Protein 4C9S (pdb70)

Secondary structure (P-SEA, 3-state):
cccccccbbbbbbbbbccccaaaaaaaaacccaaaaaaacccccccbbbbbbbcccccccccccccccbbbbbbbcccccccccccccccccccaaaaaaaccccccccccbbbbbbccccccccccccccccccccbbbbbbbbbcccccaaaaaaaaacccaaaaaacccccbbbbbccccccccccccbbbbbbcccaaaaaaccccccccccccccccccccccccccccccccccccccccccccccccccccc/cccccccbbbbbbcccccccaaaaaaaaacccaaaaaaacccccccbbbbbbbcccccccccccccccbbbbbbccccccccccccccccccccaaaaaaacccccccccccccbbbbbbccccccccccccccccccccbbbbbbbbbcccccaaaaaaaaaaccaaaaaacccccbbbbbccccccccccccbbbbbbcccaaaaaaccccccccccccccccccccccccccccbbbbbbccccccccccccccccccc/cccccccbbbbbbbbbccccaaaaaaaaacccaaaaaaacccccccbbbbbbbcccccccccccccccbbbbbbbcccccccccccccccccccaaaaaaacccccccccccccbbbbbbccccccccccccccccccccbbbbbbbbbcccccaaaaaaaaaaccaaaaaacccccbbbbbccccccccccccbbbbbbcccaaaaaaccccccccccccccccccccccccccccbbbbbbccccccccccccccccccc/cccccccbbbbbbbbbccccaaaaaaaaacccaaaaaaacccccccbbbbbbbcccccccccccccccbbbbbbbcccccccccccccccccccaaaaaaacccccccccccbbbbbbccccccccccccccccccccbbbbbbbbbcccccaaaaaaaaacccaaaaaacccccbbbbbccccccccccccbbbbbbcccaaaaaaccccccccccccccccccccccccccccbbbbbbccccccccccccccccccc/cccccccbbbbbbbbbccccaaaaaaaaacccaaaaaaacccccccbbbbbbbcccccccccccccccbbbbbbbccccccccccccccccccccccccccccccccccccbbbbbbccccccccccccccccccccbbbbbbbbbcccccaaaaaaaaacccaaaaaacccccbbbbbccccccccccccbbbbbbcccaaaaaaccccccccccccccccccccccccccccbbbbbbccccccccccccccccccc/cccccccbbbbbbbbbccccaaaaaaaaacccaaaaaaacccccccbbbbbbbcccccccccccccccbbbbbbbcccccccccccccccccccaaaaaaaccccccccccbbbbbbccccccccccccccccccccbbbbbbbbbcccccaaaaaaaaacccaaaaaacccccbbbbbccccccccccccbbbbbbcccaaaaaaccccccccccccccccccccccccccccbbbbbbccccccccccccccccccc

Structure (mmCIF, N/CA/C/O backbone):
data_4C9S
#
_entry.id   4C9S
#
_cell.length_a   171.246
_cell.length_b   192.290
_cell.length_c   204.635
_cell.angle_alpha   90.00
_cell.angle_beta   90.00
_cell.angle_gamma   90.00
#
_symmetry.space_group_name_H-M   'I 21 21 21'
#
loop_
_entity.id
_entity.type
_entity.pdbx_description
1 polymer 'CHALCONE ISOMERASE'
2 non-polymer GLYCEROL
3 non-polymer 'CHLORIDE ION'
4 non-polymer 'SULFATE ION'
5 water water
#
loop_
_atom_site.group_PDB
_atom_site.id
_atom_site.type_symbol
_atom_site.label_atom_id
_atom_site.label_alt_id
_atom_site.label_comp_id
_atom_site.label_asym_id
_atom_site.label_entity_id
_atom_site.label_seq_id
_atom_site.pdbx_PDB_ins_code
_atom_site.Cartn_x
_atom_site.Cartn_y
_atom_site.Cartn_z
_atom_site.occupancy
_atom_site.B_iso_or_equiv
_atom_site.auth_seq_id
_atom_site.auth_comp_id
_atom_site.auth_asym_id
_atom_site.auth_atom_id
_atom_site.pdbx_PDB_model_num
ATOM 1 N N . ALA A 1 1 ? 129.114 154.132 43.796 1.00 30.15 1 ALA A N 1
ATOM 2 C CA . ALA A 1 1 ? 129.705 153.458 44.993 1.00 28.89 1 ALA A CA 1
ATOM 3 C C . ALA A 1 1 ? 129.516 151.953 44.816 1.00 27.27 1 ALA A C 1
ATOM 4 O O . ALA A 1 1 ? 128.686 151.530 43.990 1.00 25.24 1 ALA A O 1
ATOM 6 N N . ASP A 1 2 ? 130.336 151.178 45.524 1.00 25.49 2 ASP A N 1
ATOM 7 C CA . ASP A 1 2 ? 130.291 149.727 45.471 1.00 24.74 2 ASP A CA 1
ATOM 8 C C . ASP A 1 2 ? 128.990 149.193 46.082 1.00 22.57 2 ASP A C 1
ATOM 9 O O . ASP A 1 2 ? 128.377 149.809 46.969 1.00 23.54 2 ASP A O 1
ATOM 14 N N . PHE A 1 3 ? 128.622 147.996 45.640 1.00 19.64 3 PHE A N 1
ATOM 15 C CA . PHE A 1 3 ? 127.601 147.179 46.246 1.00 18.54 3 PHE A CA 1
ATOM 16 C C . PHE A 1 3 ? 128.280 145.989 46.888 1.00 19.34 3 PHE A C 1
ATOM 17 O O . PHE A 1 3 ? 129.127 145.345 46.266 1.00 20.63 3 PHE A O 1
ATOM 25 N N . LYS A 1 4 ? 127.880 145.711 48.109 1.00 19.27 4 LYS A N 1
ATOM 26 C CA . LYS A 1 4 ? 128.436 144.643 48.900 1.00 20.21 4 LYS A CA 1
ATOM 27 C C . LYS A 1 4 ? 127.861 143.251 48.511 1.00 19.02 4 LYS A C 1
ATOM 28 O O . LYS A 1 4 ? 126.652 143.091 48.375 1.00 17.85 4 LYS A O 1
ATOM 34 N N . PHE A 1 5 ? 128.749 142.285 48.357 1.00 18.12 5 PHE A N 1
ATOM 35 C CA . PHE A 1 5 ? 128.337 140.906 48.129 1.00 17.71 5 PHE A CA 1
ATOM 36 C C . PHE A 1 5 ? 127.763 140.428 49.449 1.00 17.63 5 PHE A C 1
ATOM 37 O O . PHE A 1 5 ? 128.493 140.328 50.451 1.00 17.07 5 PHE A O 1
ATOM 45 N N . GLU A 1 6 ? 126.461 140.149 49.461 1.00 17.08 6 GLU A N 1
ATOM 46 C CA . GLU A 1 6 ? 125.765 139.784 50.701 1.00 18.19 6 GLU A CA 1
ATOM 47 C C . GLU A 1 6 ? 124.810 138.612 50.437 1.00 17.24 6 GLU A C 1
ATOM 48 O O . GLU A 1 6 ? 123.591 138.803 50.415 1.00 16.55 6 GLU A O 1
ATOM 54 N N . PRO A 1 7 ? 125.360 137.406 50.257 1.00 16.41 7 PRO A N 1
ATOM 55 C CA . PRO A 1 7 ? 124.514 136.276 49.945 1.00 15.80 7 PRO A CA 1
ATOM 56 C C . PRO A 1 7 ? 123.641 135.954 51.180 1.00 15.87 7 PRO A C 1
ATOM 57 O O . PRO A 1 7 ? 124.164 135.861 52.323 1.00 15.62 7 PRO A O 1
ATOM 61 N N . MET A 1 8 ? 122.338 135.830 50.964 1.00 14.50 8 MET A N 1
ATOM 62 C CA . MET A 1 8 ? 121.386 135.591 52.023 1.00 15.08 8 MET A CA 1
ATOM 63 C C . MET A 1 8 ? 120.225 134.785 51.521 1.00 15.96 8 MET A C 1
ATOM 64 O O . MET A 1 8 ? 119.936 134.768 50.332 1.00 15.72 8 MET A O 1
ATOM 69 N N . ARG A 1 9 ? 119.565 134.085 52.440 1.00 15.34 9 ARG A N 1
ATOM 70 C CA . ARG A 1 9 ? 118.305 133.446 52.160 1.00 15.92 9 ARG A CA 1
ATOM 71 C C . ARG A 1 9 ? 117.258 134.167 52.986 1.00 16.69 9 ARG A C 1
ATOM 72 O O . ARG A 1 9 ? 117.501 134.415 54.187 1.00 17.68 9 ARG A O 1
ATOM 80 N N . SER A 1 10 ? 116.106 134.525 52.396 1.00 15.01 10 SER A N 1
ATOM 81 C CA . SER A 1 10 ? 115.047 135.141 53.171 1.00 14.26 10 SER A CA 1
ATOM 82 C C . SER A 1 10 ? 113.796 134.283 53.086 1.00 14.55 10 SER A C 1
ATOM 83 O O . SER A 1 10 ? 113.599 133.534 52.107 1.00 13.70 10 SER A O 1
ATOM 86 N N . LEU A 1 11 ? 112.975 134.388 54.119 1.00 14.53 11 LEU A N 1
ATOM 87 C CA . LEU A 1 11 ? 111.678 133.739 54.185 1.00 14.91 11 LEU A CA 1
ATOM 88 C C . LEU A 1 11 ? 110.597 134.751 54.532 1.00 15.16 11 LEU A C 1
ATOM 89 O O . LEU A 1 11 ? 110.789 135.592 55.407 1.00 14.22 11 LEU A O 1
ATOM 94 N N . ILE A 1 12 ? 109.478 134.679 53.805 1.00 14.26 12 ILE A N 1
ATOM 95 C CA . ILE A 1 12 ? 108.276 135.430 54.073 1.00 13.97 12 ILE A CA 1
ATOM 96 C C . ILE A 1 12 ? 107.195 134.382 54.401 1.00 14.06 12 ILE A C 1
ATOM 97 O O . ILE A 1 12 ? 107.011 133.379 53.656 1.00 14.08 12 ILE A O 1
ATOM 102 N N . TYR A 1 13 ? 106.464 134.673 55.452 1.00 14.68 13 TYR A N 1
ATOM 103 C CA . TYR A 1 13 ? 105.384 133.784 55.982 1.00 15.01 13 TYR A CA 1
ATOM 104 C C . TYR A 1 13 ? 104.060 134.352 55.479 1.00 15.05 13 TYR A C 1
ATOM 105 O O . TYR A 1 13 ? 103.596 135.437 55.934 1.00 15.68 13 TYR A O 1
ATOM 114 N N . VAL A 1 14 ? 103.475 133.695 54.486 1.00 14.26 14 VAL A N 1
ATOM 115 C CA . VAL A 1 14 ? 102.307 134.188 53.763 1.00 14.46 14 VAL A CA 1
ATOM 116 C C . VAL A 1 14 ? 101.060 133.465 54.258 1.00 14.31 14 VAL A C 1
ATOM 117 O O . VAL A 1 14 ? 100.872 132.291 53.967 1.00 13.55 14 VAL A O 1
ATOM 121 N N . ASP A 1 15 ? 100.203 134.176 55.007 1.00 14.34 15 ASP A N 1
ATOM 122 C CA . ASP A 1 15 ? 98.950 133.614 55.504 1.00 15.35 15 ASP A CA 1
ATOM 123 C C . ASP A 1 15 ? 97.840 133.861 54.463 1.00 15.74 15 ASP A C 1
ATOM 124 O O . ASP A 1 15 ? 97.968 134.663 53.546 1.00 16.10 15 ASP A O 1
ATOM 129 N N . CYS A 1 16 ? 96.724 133.218 54.701 1.00 16.24 16 CYS A N 1
ATOM 130 C CA . CYS A 1 16 ? 95.456 133.391 53.971 1.00 16.05 16 CYS A CA 1
ATOM 131 C C . CYS A 1 16 ? 94.400 133.297 55.059 1.00 16.43 16 CYS A C 1
ATOM 132 O O . CYS A 1 16 ? 94.228 132.231 55.652 1.00 16.41 16 CYS A O 1
ATOM 135 N N . VAL A 1 17 ? 93.756 134.410 55.400 1.00 15.81 17 VAL A N 1
ATOM 136 C CA . VAL A 1 17 ? 92.960 134.438 56.614 1.00 17.62 17 VAL A CA 1
ATOM 137 C C . VAL A 1 17 ? 91.542 133.889 56.530 1.00 18.46 17 VAL A C 1
ATOM 138 O O . VAL A 1 17 ? 90.898 133.690 57.592 1.00 20.05 17 VAL A O 1
ATOM 142 N N . SER A 1 18 ? 91.064 133.621 55.331 1.00 17.85 18 SER A N 1
ATOM 143 C CA . SER A 1 18 ? 89.771 133.022 55.098 1.00 19.34 18 SER A CA 1
ATOM 144 C C . SER A 1 18 ? 89.926 132.139 53.886 1.00 19.12 18 SER A C 1
ATOM 145 O O . SER A 1 18 ? 90.600 132.565 52.938 1.00 18.02 18 SER A O 1
ATOM 148 N N . GLU A 1 19 ? 89.256 130.987 53.898 1.00 18.24 19 GLU A N 1
ATOM 149 C CA . GLU A 1 19 ? 89.258 130.108 52.727 1.00 19.63 19 GLU A CA 1
ATOM 150 C C . GLU A 1 19 ? 88.616 130.809 51.535 1.00 18.82 19 GLU A C 1
ATOM 151 O O . GLU A 1 19 ? 89.010 130.549 50.394 1.00 18.52 19 GLU A O 1
ATOM 157 N N . ASP A 1 20 ? 87.694 131.731 51.805 1.00 17.09 20 ASP A N 1
ATOM 158 C CA . ASP A 1 20 ? 87.077 132.486 50.697 1.00 18.08 20 ASP A CA 1
ATOM 159 C C . ASP A 1 20 ? 88.032 133.397 49.930 1.00 16.64 20 ASP A C 1
ATOM 160 O O . ASP A 1 20 ? 87.764 133.769 48.802 1.00 18.00 20 ASP A O 1
ATOM 165 N N . TYR A 1 21 ? 89.159 133.718 50.513 1.00 16.07 21 TYR A N 1
ATOM 166 C CA . TYR A 1 21 ? 90.143 134.526 49.854 1.00 15.60 21 TYR A CA 1
ATOM 167 C C . TYR A 1 21 ? 91.166 133.716 49.094 1.00 14.91 21 TYR A C 1
ATOM 168 O O . TYR A 1 21 ? 91.951 134.285 48.336 1.00 14.02 21 TYR A O 1
ATOM 177 N N . ARG A 1 22 ? 91.208 132.396 49.317 1.00 15.25 22 ARG A N 1
ATOM 178 C CA . ARG A 1 22 ? 92.289 131.581 48.752 1.00 15.64 22 ARG A CA 1
ATOM 179 C C . ARG A 1 22 ? 92.395 131.695 47.233 1.00 14.98 22 ARG A C 1
ATOM 180 O O . ARG A 1 22 ? 93.496 131.837 46.702 1.00 14.64 22 ARG A O 1
ATOM 188 N N . PRO A 1 23 ? 91.279 131.561 46.507 1.00 15.03 23 PRO A N 1
ATOM 189 C CA . PRO A 1 23 ? 91.467 131.627 45.056 1.00 14.82 23 PRO A CA 1
ATOM 190 C C . PRO A 1 23 ? 92.026 132.963 44.534 1.00 14.28 23 PRO A C 1
ATOM 191 O O . PRO A 1 23 ? 92.908 132.996 43.684 1.00 13.47 23 PRO A O 1
ATOM 195 N N . LYS A 1 24 ? 91.588 134.057 45.125 1.00 14.65 24 LYS A N 1
ATOM 196 C CA . LYS A 1 24 ? 92.089 135.376 44.778 1.00 14.94 24 LYS A CA 1
ATOM 197 C C . LYS A 1 24 ? 93.526 135.593 45.102 1.00 14.28 24 LYS A C 1
ATOM 198 O O . LYS A 1 24 ? 94.273 136.141 44.260 1.00 13.68 24 LYS A O 1
ATOM 204 N N . LEU A 1 25 ? 93.907 135.186 46.301 1.00 14.17 25 LEU A N 1
ATOM 205 C CA . LEU A 1 25 ? 95.275 135.372 46.739 1.00 14.11 25 LEU A CA 1
ATOM 206 C C . LEU A 1 25 ? 96.205 134.513 45.900 1.00 13.66 25 LEU A C 1
ATOM 207 O O . LEU A 1 25 ? 97.233 135.002 45.444 1.00 12.90 25 LEU A O 1
ATOM 212 N N . GLN A 1 26 ? 95.839 133.241 45.719 1.00 13.84 26 GLN A N 1
ATOM 213 C CA . GLN A 1 26 ? 96.649 132.349 44.893 1.00 14.11 26 GLN A CA 1
ATOM 214 C C . GLN A 1 26 ? 96.817 132.856 43.456 1.00 13.82 26 GLN A C 1
ATOM 215 O O . GLN A 1 26 ? 97.901 132.814 42.891 1.00 13.22 26 GLN A O 1
ATOM 221 N N . ARG A 1 27 ? 95.738 133.336 42.845 1.00 13.31 27 ARG A N 1
ATOM 222 C CA . ARG A 1 27 ? 95.849 133.961 41.553 1.00 13.46 27 ARG A CA 1
ATOM 223 C C . ARG A 1 27 ? 96.801 135.100 41.538 1.00 12.99 27 ARG A C 1
ATOM 224 O O . ARG A 1 27 ? 97.645 135.166 40.647 1.00 13.26 27 ARG A O 1
ATOM 232 N N . TRP A 1 28 ? 96.700 136.014 42.488 1.00 13.47 28 TRP A N 1
ATOM 233 C CA . TRP A 1 28 ? 97.598 137.153 42.480 1.00 12.92 28 TRP A CA 1
ATOM 234 C C . TRP A 1 28 ? 99.051 136.698 42.565 1.00 13.09 28 TRP A C 1
ATOM 235 O O . TRP A 1 28 ? 99.928 137.138 41.822 1.00 12.46 28 TRP A O 1
ATOM 246 N N . ILE A 1 29 ? 99.304 135.728 43.443 1.00 13.04 29 ILE A N 1
ATOM 247 C CA . ILE A 1 29 ? 100.648 135.239 43.638 1.00 13.60 29 ILE A CA 1
ATOM 248 C C . ILE A 1 29 ? 101.238 134.696 42.347 1.00 13.51 29 ILE A C 1
ATOM 249 O O . ILE A 1 29 ? 102.364 135.072 41.955 1.00 13.30 29 ILE A O 1
ATOM 254 N N . TYR A 1 30 ? 100.485 133.791 41.695 1.00 13.46 30 TYR A N 1
ATOM 255 C CA . TYR A 1 30 ? 100.992 133.056 40.540 1.00 13.86 30 TYR A CA 1
ATOM 256 C C . TYR A 1 30 ? 100.826 133.765 39.197 1.00 13.86 30 TYR A C 1
ATOM 257 O O . TYR A 1 30 ? 101.648 133.550 38.293 1.00 14.61 30 TYR A O 1
ATOM 266 N N . LYS A 1 31 ? 99.843 134.661 39.081 1.00 12.75 31 LYS A N 1
ATOM 267 C CA . LYS A 1 31 ? 99.578 135.327 37.834 1.00 13.28 31 LYS A CA 1
ATOM 268 C C . LYS A 1 31 ? 100.244 136.680 37.706 1.00 13.44 31 LYS A C 1
ATOM 269 O O . LYS A 1 31 ? 100.646 137.091 36.596 1.00 12.72 31 LYS A O 1
ATOM 275 N N . VAL A 1 32 ? 100.355 137.378 38.839 1.00 13.84 32 VAL A N 1
ATOM 276 C CA . VAL A 1 32 ? 100.789 138.781 38.863 1.00 14.34 32 VAL A CA 1
ATOM 277 C C . VAL A 1 32 ? 102.152 138.952 39.567 1.00 14.72 32 VAL A C 1
ATOM 278 O O . VAL A 1 32 ? 103.089 139.588 39.039 1.00 14.81 32 VAL A O 1
ATOM 282 N N A HIS A 1 33 ? 102.260 138.373 40.750 0.33 14.83 33 HIS A N 1
ATOM 283 N N B HIS A 1 33 ? 102.277 138.367 40.752 0.67 14.41 33 HIS A N 1
ATOM 284 C CA A HIS A 1 33 ? 103.437 138.600 41.546 0.33 15.05 33 HIS A CA 1
ATOM 285 C CA B HIS A 1 33 ? 103.451 138.575 41.623 0.67 14.32 33 HIS A CA 1
ATOM 286 C C A HIS A 1 33 ? 104.662 137.941 40.966 0.33 14.50 33 HIS A C 1
ATOM 287 C C B HIS A 1 33 ? 104.704 137.883 41.116 0.67 14.17 33 HIS A C 1
ATOM 288 O O A HIS A 1 33 ? 105.704 138.600 40.821 0.33 14.48 33 HIS A O 1
ATOM 289 O O B HIS A 1 33 ? 105.830 138.451 41.187 0.67 14.13 33 HIS A O 1
ATOM 302 N N . ILE A 1 34 ? 104.575 136.665 40.589 1.00 14.01 34 ILE A N 1
ATOM 303 C CA . ILE A 1 34 ? 105.753 135.983 40.014 1.00 13.06 34 ILE A CA 1
ATOM 304 C C . ILE A 1 34 ? 106.426 136.837 38.911 1.00 13.01 34 ILE A C 1
ATOM 305 O O . ILE A 1 34 ? 107.616 137.174 39.023 1.00 12.69 34 ILE A O 1
ATOM 310 N N . PRO A 1 35 ? 105.675 137.242 37.860 1.00 12.75 35 PRO A N 1
ATOM 311 C CA . PRO A 1 35 ? 106.389 137.936 36.784 1.00 13.32 35 PRO A CA 1
ATOM 312 C C . PRO A 1 35 ? 106.913 139.299 37.195 1.00 12.97 35 PRO A C 1
ATOM 313 O O . PRO A 1 35 ? 107.999 139.707 36.745 1.00 12.35 35 PRO A O 1
ATOM 317 N N . ASP A 1 36 ? 106.183 140.024 38.047 1.00 13.76 36 ASP A N 1
ATOM 318 C CA . ASP A 1 36 ? 106.700 141.319 38.525 1.00 14.26 36 ASP A CA 1
ATOM 319 C C . ASP A 1 36 ? 107.999 141.127 39.296 1.00 14.27 36 ASP A C 1
ATOM 320 O O . ASP A 1 36 ? 108.921 141.937 39.182 1.00 14.48 36 ASP A O 1
ATOM 325 N N . SER A 1 37 ? 108.050 140.071 40.092 1.00 12.97 37 SER A N 1
ATOM 326 C CA . SER A 1 37 ? 109.203 139.820 40.952 1.00 12.77 37 SER A CA 1
ATOM 327 C C . SER A 1 37 ? 110.439 139.416 40.123 1.00 12.91 37 SER A C 1
ATOM 328 O O . SER A 1 37 ? 111.537 139.986 40.280 1.00 12.41 37 SER A O 1
ATOM 331 N N . ILE A 1 38 ? 110.264 138.446 39.247 1.00 12.77 38 ILE A N 1
ATOM 332 C CA . ILE A 1 38 ? 111.357 138.018 38.369 1.00 13.05 38 ILE A CA 1
ATOM 333 C C . ILE A 1 38 ? 111.884 139.200 37.552 1.00 14.02 38 ILE A C 1
ATOM 334 O O . ILE A 1 38 ? 113.097 139.345 37.357 1.00 14.36 38 ILE A O 1
ATOM 339 N N . SER A 1 39 ? 110.971 140.013 37.035 1.00 13.84 39 SER A N 1
ATOM 340 C CA . SER A 1 39 ? 111.349 141.161 36.260 1.00 14.87 39 SER A CA 1
ATOM 341 C C . SER A 1 39 ? 112.311 142.031 37.072 1.00 16.82 39 SER A C 1
ATOM 342 O O . SER A 1 39 ? 113.419 142.410 36.563 1.00 19.37 39 SER A O 1
ATOM 345 N N . GLN A 1 40 ? 112.002 142.257 38.345 1.00 15.19 40 GLN A N 1
ATOM 346 C CA . GLN A 1 40 ? 112.867 143.112 39.136 1.00 15.01 40 GLN A CA 1
ATOM 347 C C . GLN A 1 40 ? 114.227 142.529 39.492 1.00 14.29 40 GLN A C 1
ATOM 348 O O . GLN A 1 40 ? 115.230 143.228 39.419 1.00 14.18 40 GLN A O 1
ATOM 354 N N . PHE A 1 41 ? 114.255 141.273 39.943 1.00 13.16 41 PHE A N 1
ATOM 355 C CA . PHE A 1 41 ? 115.463 140.739 40.595 1.00 13.21 41 PHE A CA 1
ATOM 356 C C . PHE A 1 41 ? 116.209 139.612 39.905 1.00 13.90 41 PHE A C 1
ATOM 357 O O . PHE A 1 41 ? 117.191 139.133 40.434 1.00 14.17 41 PHE A O 1
ATOM 365 N N . GLU A 1 42 ? 115.741 139.186 38.735 1.00 13.65 42 GLU A N 1
ATOM 366 C CA . GLU A 1 42 ? 116.421 138.119 37.948 1.00 14.87 42 GLU A CA 1
ATOM 367 C C . GLU A 1 42 ? 117.964 138.265 37.962 1.00 15.00 42 GLU A C 1
ATOM 368 O O . GLU A 1 42 ? 118.660 137.255 38.073 1.00 14.93 42 GLU A O 1
ATOM 374 N N . PRO A 1 43 ? 118.487 139.509 37.920 1.00 13.99 43 PRO A N 1
ATOM 375 C CA . PRO A 1 43 ? 119.953 139.565 37.808 1.00 14.13 43 PRO A CA 1
ATOM 376 C C . PRO A 1 43 ? 120.745 139.335 39.110 1.00 13.58 43 PRO A C 1
ATOM 377 O O . PRO A 1 43 ? 121.967 139.243 39.046 1.00 13.95 43 PRO A O 1
ATOM 381 N N . TYR A 1 44 ? 120.085 139.371 40.257 1.00 13.48 44 TYR A N 1
ATOM 382 C CA . TYR A 1 44 ? 120.807 139.314 41.507 1.00 13.50 44 TYR A CA 1
ATOM 383 C C . TYR A 1 44 ? 120.144 138.452 42.586 1.00 13.50 44 TYR A C 1
ATOM 384 O O . TYR A 1 44 ? 120.591 138.431 43.711 1.00 14.05 44 TYR A O 1
ATOM 393 N N . VAL A 1 45 ? 119.139 137.674 42.176 1.00 13.36 45 VAL A N 1
ATOM 394 C CA . VAL A 1 45 ? 118.526 136.641 43.020 1.00 12.79 45 VAL A CA 1
ATOM 395 C C . VAL A 1 45 ? 118.696 135.329 42.260 1.00 12.86 45 VAL A C 1
ATOM 396 O O . VAL A 1 45 ? 118.309 135.252 41.080 1.00 13.29 45 VAL A O 1
ATOM 400 N N . THR A 1 46 ? 119.338 134.349 42.888 1.00 13.07 46 THR A N 1
ATOM 401 C CA . THR A 1 46 ? 119.658 133.099 42.228 1.00 13.08 46 THR A CA 1
ATOM 402 C C . THR A 1 46 ? 118.623 132.017 42.392 1.00 13.11 46 THR A C 1
ATOM 403 O O . THR A 1 46 ? 118.700 130.992 41.714 1.00 12.93 46 THR A O 1
ATOM 407 N N . LYS A 1 47 ? 117.670 132.218 43.292 1.00 12.53 47 LYS A N 1
ATOM 408 C CA . LYS A 1 47 ? 116.589 131.283 43.494 1.00 12.42 47 LYS A CA 1
ATOM 409 C C . LYS A 1 47 ? 115.418 131.997 44.135 1.00 12.11 47 LYS A C 1
ATOM 410 O O . LYS A 1 47 ? 115.586 132.854 45.008 1.00 12.22 47 LYS A O 1
ATOM 416 N N . TYR A 1 48 ? 114.230 131.681 43.653 1.00 12.19 48 TYR A N 1
ATOM 417 C CA . TYR A 1 48 ? 112.963 132.283 44.081 1.00 12.41 48 TYR A CA 1
ATOM 418 C C . TYR A 1 48 ? 111.914 131.242 44.030 1.00 12.59 48 TYR A C 1
ATOM 419 O O . TYR A 1 48 ? 111.610 130.737 42.921 1.00 13.11 48 TYR A O 1
ATOM 428 N N . ALA A 1 49 ? 111.397 130.837 45.193 1.00 12.69 49 ALA A N 1
ATOM 429 C CA . ALA A 1 49 ? 110.538 129.643 45.274 1.00 12.60 49 ALA A CA 1
ATOM 430 C C . ALA A 1 49 ? 109.446 129.828 46.286 1.00 12.54 49 ALA A C 1
ATOM 431 O O . ALA A 1 49 ? 109.593 130.559 47.249 1.00 12.71 49 ALA A O 1
ATOM 433 N N . PHE A 1 50 ? 108.333 129.157 46.062 1.00 12.68 50 PHE A N 1
ATOM 434 C CA . PHE A 1 50 ? 107.199 129.141 46.984 1.00 12.82 50 PHE A CA 1
ATOM 435 C C . PHE A 1 50 ? 107.044 127.709 47.461 1.00 13.46 50 PHE A C 1
ATOM 436 O O . PHE A 1 50 ? 107.053 126.781 46.651 1.00 13.74 50 PHE A O 1
ATOM 444 N N . TYR A 1 51 ? 106.863 127.536 48.762 1.00 13.63 51 TYR A N 1
ATOM 445 C CA . TYR A 1 51 ? 106.576 126.245 49.375 1.00 13.74 51 TYR A CA 1
ATOM 446 C C . TYR A 1 51 ? 105.180 126.301 50.000 1.00 13.86 51 TYR A C 1
ATOM 447 O O . TYR A 1 51 ? 104.954 126.908 51.041 1.00 13.34 51 TYR A O 1
ATOM 456 N N . PRO A 1 52 ? 104.208 125.723 49.314 1.00 14.33 52 PRO A N 1
ATOM 457 C CA . PRO A 1 52 ? 102.855 125.782 49.839 1.00 15.05 52 PRO A CA 1
ATOM 458 C C . PRO A 1 52 ? 102.751 125.068 51.152 1.00 14.98 52 PRO A C 1
ATOM 459 O O . PRO A 1 52 ? 103.375 124.003 51.362 1.00 15.07 52 PRO A O 1
ATOM 463 N N . SER A 1 53 ? 102.000 125.669 52.071 1.00 14.89 53 SER A N 1
ATOM 464 C CA . SER A 1 53 ? 101.836 125.105 53.394 1.00 15.84 53 SER A CA 1
ATOM 465 C C . SER A 1 53 ? 100.992 123.855 53.351 1.00 15.66 53 SER A C 1
ATOM 466 O O . SER A 1 53 ? 99.990 123.784 52.667 1.00 13.88 53 SER A O 1
ATOM 469 N N . PHE A 1 54 ? 101.374 122.868 54.148 1.00 14.34 54 PHE A N 1
ATOM 470 C CA . PHE A 1 54 ? 100.462 121.761 54.384 1.00 14.58 54 PHE A CA 1
ATOM 471 C C . PHE A 1 54 ? 99.242 122.278 55.147 1.00 15.22 54 PHE A C 1
ATOM 472 O O . PHE A 1 54 ? 99.296 123.356 55.774 1.00 15.27 54 PHE A O 1
ATOM 480 N N . PRO A 1 55 ? 98.160 121.509 55.148 1.00 15.82 55 PRO A N 1
ATOM 481 C CA . PRO A 1 55 ? 96.978 121.887 55.945 1.00 17.21 55 PRO A CA 1
ATOM 482 C C . PRO A 1 55 ? 97.326 122.276 57.395 1.00 16.55 55 PRO A C 1
ATOM 483 O O . PRO A 1 55 ? 98.157 121.627 58.048 1.00 16.32 55 PRO A O 1
ATOM 487 N N . ILE A 1 56 ? 96.735 123.344 57.898 1.00 16.75 56 ILE A N 1
ATOM 488 C CA . ILE A 1 56 ? 97.055 123.815 59.214 1.00 16.52 56 ILE A CA 1
ATOM 489 C C . ILE A 1 56 ? 96.771 122.695 60.197 1.00 17.53 56 ILE A C 1
ATOM 490 O O . ILE A 1 56 ? 95.710 122.067 60.125 1.00 16.95 56 ILE A O 1
ATOM 495 N N . PRO A 1 57 ? 97.741 122.370 61.067 1.00 16.55 57 PRO A N 1
ATOM 496 C CA . PRO A 1 57 ? 97.509 121.307 62.010 1.00 17.62 57 PRO A CA 1
ATOM 497 C C . PRO A 1 57 ? 96.681 121.784 63.177 1.00 18.03 57 PRO A C 1
ATOM 498 O O . PRO A 1 57 ? 96.551 122.985 63.396 1.00 18.59 57 PRO A O 1
ATOM 502 N N . PRO A 1 58 ? 96.165 120.845 63.995 1.00 19.85 58 PRO A N 1
ATOM 503 C CA . PRO A 1 58 ? 95.449 121.223 65.211 1.00 19.50 58 PRO A CA 1
ATOM 504 C C . PRO A 1 58 ? 96.319 122.135 66.130 1.00 19.74 58 PRO A C 1
ATOM 505 O O . PRO A 1 58 ? 97.469 121.812 66.423 1.00 19.54 58 PRO A O 1
ATOM 509 N N . GLN A 1 59 ? 95.745 123.257 66.597 1.00 19.52 59 GLN A N 1
ATOM 510 C CA . GLN A 1 59 ? 96.447 124.271 67.391 1.00 20.48 59 GLN A CA 1
ATOM 511 C C . GLN A 1 59 ? 97.504 125.101 66.589 1.00 19.48 59 GLN A C 1
ATOM 512 O O . GLN A 1 59 ? 98.225 125.908 67.161 1.00 18.85 59 GLN A O 1
ATOM 518 N N . GLY A 1 60 ? 97.588 124.865 65.281 1.00 18.99 60 GLY A N 1
ATOM 519 C CA . GLY A 1 60 ? 98.499 125.635 64.434 1.00 18.61 60 GLY A CA 1
ATOM 520 C C . GLY A 1 60 ? 98.287 127.126 64.514 1.00 17.83 60 GLY A C 1
ATOM 521 O O . GLY A 1 60 ? 99.248 127.880 64.354 1.00 17.65 60 GLY A O 1
ATOM 522 N N . ASP A 1 61 ? 97.055 127.573 64.768 1.00 19.17 61 ASP A N 1
ATOM 523 C CA . ASP A 1 61 ? 96.762 128.999 64.889 1.00 21.98 61 ASP A CA 1
ATOM 524 C C . ASP A 1 61 ? 97.641 129.663 65.957 1.00 21.32 61 ASP A C 1
ATOM 525 O O . ASP A 1 61 ? 98.020 130.840 65.841 1.00 20.31 61 ASP A O 1
ATOM 530 N N . ARG A 1 62 ? 98.013 128.893 66.974 1.00 20.31 62 ARG A N 1
ATOM 531 C CA . ARG A 1 62 ? 98.790 129.442 68.099 1.00 18.80 62 ARG A CA 1
ATOM 532 C C . ARG A 1 62 ? 100.252 129.600 67.765 1.00 18.87 62 ARG A C 1
ATOM 533 O O . ARG A 1 62 ? 100.997 130.258 68.514 1.00 18.99 62 ARG A O 1
ATOM 541 N N . PHE A 1 63 ? 100.658 129.050 66.619 1.00 17.91 63 PHE A N 1
ATOM 542 C CA . PHE A 1 63 ? 102.001 129.241 66.095 1.00 17.23 63 PHE A CA 1
ATOM 543 C C . PHE A 1 63 ? 102.112 130.228 64.937 1.00 17.10 63 PHE A C 1
ATOM 544 O O . PHE A 1 63 ? 103.138 130.244 64.245 1.00 16.59 63 PHE A O 1
ATOM 552 N N . GLY A 1 64 ? 101.078 131.022 64.684 1.00 16.77 64 GLY A N 1
ATOM 553 C CA . GLY A 1 64 ? 101.127 131.941 63.559 1.00 16.40 64 GLY A CA 1
ATOM 554 C C . GLY A 1 64 ? 101.331 131.242 62.206 1.00 16.20 64 GLY A C 1
ATOM 555 O O . GLY A 1 64 ? 102.087 131.700 61.348 1.00 16.13 64 GLY A O 1
ATOM 556 N N . TYR A 1 65 ? 100.584 130.160 62.016 1.00 16.00 65 TYR A N 1
ATOM 557 C CA . TYR A 1 65 ? 100.752 129.273 60.895 1.00 15.33 65 TYR A CA 1
ATOM 558 C C . TYR A 1 65 ? 100.278 129.985 59.630 1.00 15.86 65 TYR A C 1
ATOM 559 O O . TYR A 1 65 ? 99.164 130.515 59.573 1.00 16.02 65 TYR A O 1
ATOM 568 N N . ALA A 1 66 ? 101.156 129.999 58.638 1.00 15.61 66 ALA A N 1
ATOM 569 C CA . ALA A 1 66 ? 100.921 130.611 57.358 1.00 16.21 66 ALA A CA 1
ATOM 570 C C . ALA A 1 66 ? 100.109 129.693 56.476 1.00 15.67 66 ALA A C 1
ATOM 571 O O . ALA A 1 66 ? 100.617 128.643 55.988 1.00 15.83 66 ALA A O 1
ATOM 573 N N . ARG A 1 67 ? 98.845 130.037 56.274 1.00 15.78 67 ARG A N 1
ATOM 574 C CA . ARG A 1 67 ? 97.954 129.140 55.556 1.00 16.66 67 ARG A CA 1
ATOM 575 C C . ARG A 1 67 ? 98.092 129.137 54.048 1.00 16.87 67 ARG A C 1
ATOM 576 O O . ARG A 1 67 ? 97.458 128.307 53.375 1.00 16.89 67 ARG A O 1
ATOM 584 N N . MET A 1 68 ? 98.914 130.051 53.485 1.00 16.44 68 MET A N 1
ATOM 585 C CA . MET A 1 68 ? 99.190 129.980 52.085 1.00 16.31 68 MET A CA 1
ATOM 586 C C . MET A 1 68 ? 100.535 129.293 51.780 1.00 15.18 68 MET A C 1
ATOM 587 O O . MET A 1 68 ? 100.591 128.201 51.202 1.00 14.33 68 MET A O 1
ATOM 592 N N . GLN A 1 69 ? 101.623 129.935 52.134 1.00 14.45 69 GLN A N 1
ATOM 593 C CA . GLN A 1 69 ? 102.960 129.455 51.748 1.00 14.39 69 GLN A CA 1
ATOM 594 C C . GLN A 1 69 ? 104.079 130.126 52.516 1.00 15.21 69 GLN A C 1
ATOM 595 O O . GLN A 1 69 ? 103.888 131.177 53.195 1.00 14.53 69 GLN A O 1
ATOM 601 N N . LEU A 1 70 ? 105.272 129.545 52.335 1.00 15.56 70 LEU A N 1
ATOM 602 C CA . LEU A 1 70 ? 106.533 130.243 52.591 1.00 15.92 70 LEU A CA 1
ATOM 603 C C . LEU A 1 70 ? 107.056 130.708 51.268 1.00 15.44 70 LEU A C 1
ATOM 604 O O . LEU A 1 70 ? 107.118 129.925 50.319 1.00 14.52 70 LEU A O 1
ATOM 609 N N . THR A 1 71 ? 107.468 131.955 51.203 1.00 14.36 71 THR A N 1
ATOM 610 C CA . THR A 1 71 ? 108.166 132.484 50.049 1.00 14.07 71 THR A CA 1
ATOM 611 C C . THR A 1 71 ? 109.638 132.597 50.398 1.00 14.56 71 THR A C 1
ATOM 612 O O . THR A 1 71 ? 109.973 133.212 51.384 1.00 14.42 71 THR A O 1
ATOM 616 N N . GLU A 1 72 ? 110.495 132.116 49.499 1.00 13.98 72 GLU A N 1
ATOM 617 C CA . GLU A 1 72 ? 111.914 131.978 49.736 1.00 14.53 72 GLU A CA 1
ATOM 618 C C . GLU A 1 72 ? 112.671 132.654 48.599 1.00 13.72 72 GLU A C 1
ATOM 619 O O . GLU A 1 72 ? 112.445 132.325 47.436 1.00 13.77 72 GLU A O 1
ATOM 625 N N . HIS A 1 73 ? 113.599 133.527 48.963 1.00 13.67 73 HIS A N 1
ATOM 626 C CA . HIS A 1 73 ? 114.515 134.153 48.028 1.00 13.05 73 HIS A CA 1
ATOM 627 C C . HIS A 1 73 ? 115.932 133.849 48.447 1.00 13.28 73 HIS A C 1
ATOM 628 O O . HIS A 1 73 ? 116.240 133.848 49.642 1.00 13.61 73 HIS A O 1
ATOM 635 N N . HIS A 1 74 ? 116.821 133.705 47.473 1.00 12.72 74 HIS A N 1
ATOM 636 C CA . HIS A 1 74 ? 118.260 133.677 47.702 1.00 12.95 74 HIS A CA 1
ATOM 637 C C . HIS A 1 74 ? 118.853 134.859 46.970 1.00 12.67 74 HIS A C 1
ATOM 638 O O . HIS A 1 74 ? 118.779 134.923 45.764 1.00 12.79 74 HIS A O 1
ATOM 645 N N . TRP A 1 75 ? 119.384 135.792 47.745 1.00 12.85 75 TRP A N 1
ATOM 646 C CA . TRP A 1 75 ? 119.886 137.118 47.263 1.00 13.07 75 TRP A CA 1
ATOM 647 C C . TRP A 1 75 ? 121.366 137.133 47.160 1.00 13.45 75 TRP A C 1
ATOM 648 O O . TRP A 1 75 ? 122.027 136.543 48.032 1.00 13.53 75 TRP A O 1
ATOM 659 N N . LEU A 1 76 ? 121.941 137.846 46.201 1.00 13.95 76 LEU A N 1
ATOM 660 C CA . LEU A 1 76 ? 123.369 138.121 46.175 1.00 14.70 76 LEU A CA 1
ATOM 661 C C . LEU A 1 76 ? 123.754 139.498 46.757 1.00 15.89 76 LEU A C 1
ATOM 662 O O . LEU A 1 76 ? 124.922 139.743 47.079 1.00 15.86 76 LEU A O 1
ATOM 667 N N . VAL A 1 77 ? 122.771 140.379 46.858 1.00 17.60 77 VAL A N 1
ATOM 668 C CA . VAL A 1 77 ? 122.933 141.725 47.421 1.00 18.29 77 VAL A CA 1
ATOM 669 C C . VAL A 1 77 ? 121.771 141.972 48.374 1.00 18.83 77 VAL A C 1
ATOM 670 O O . VAL A 1 77 ? 120.709 141.345 48.255 1.00 19.05 77 VAL A O 1
ATOM 674 N N . SER A 1 78 ? 121.925 142.891 49.311 1.00 17.79 78 SER A N 1
ATOM 675 C CA . SER A 1 78 ? 120.824 143.215 50.207 1.00 17.87 78 SER A CA 1
ATOM 676 C C . SER A 1 78 ? 119.739 144.024 49.503 1.00 17.94 78 SER A C 1
ATOM 677 O O . SER A 1 78 ? 119.976 145.101 48.955 1.00 18.07 78 SER A O 1
ATOM 680 N N . ASP A 1 79 ? 118.541 143.505 49.570 1.00 18.37 79 ASP A N 1
ATOM 681 C CA . ASP A 1 79 ? 117.358 144.115 48.951 1.00 18.81 79 ASP A CA 1
ATOM 682 C C . ASP A 1 79 ? 116.968 145.406 49.673 1.00 19.64 79 ASP A C 1
ATOM 683 O O . ASP A 1 79 ? 116.122 146.160 49.171 1.00 19.75 79 ASP A O 1
ATOM 688 N N . LEU A 1 80 ? 117.558 145.631 50.838 1.00 19.15 80 LEU A N 1
ATOM 689 C CA . LEU A 1 80 ? 117.253 146.819 51.636 1.00 20.88 80 LEU A CA 1
ATOM 690 C C . LEU A 1 80 ? 118.260 147.949 51.450 1.00 22.11 80 LEU A C 1
ATOM 691 O O . LEU A 1 80 ? 118.101 149.050 52.021 1.00 22.15 80 LEU A O 1
ATOM 696 N N . ASP A 1 81 ? 119.254 147.745 50.603 1.00 20.36 81 ASP A N 1
ATOM 697 C CA . ASP A 1 81 ? 120.144 148.876 50.214 1.00 21.20 81 ASP A CA 1
ATOM 698 C C . ASP A 1 81 ? 119.251 149.969 49.598 1.00 20.40 81 ASP A C 1
ATOM 699 O O . ASP A 1 81 ? 118.421 149.689 48.710 1.00 19.55 81 ASP A O 1
ATOM 704 N N . PRO A 1 82 ? 119.373 151.231 50.040 1.00 22.26 82 PRO A N 1
ATOM 705 C CA . PRO A 1 82 ? 118.479 152.288 49.511 1.00 21.43 82 PRO A CA 1
ATOM 706 C C . PRO A 1 82 ? 118.499 152.484 48.022 1.00 20.18 82 PRO A C 1
ATOM 707 O O . PRO A 1 82 ? 117.498 152.895 47.457 1.00 19.28 82 PRO A O 1
ATOM 711 N N . ARG A 1 83 ? 119.627 152.172 47.374 1.00 19.28 83 ARG A N 1
ATOM 712 C CA . ARG A 1 83 ? 119.739 152.280 45.926 1.00 19.32 83 ARG A CA 1
ATOM 713 C C . ARG A 1 83 ? 118.773 151.332 45.192 1.00 18.36 83 ARG A C 1
ATOM 714 O O . ARG A 1 83 ? 118.351 151.632 44.067 1.00 18.01 83 ARG A O 1
ATOM 722 N N . LEU A 1 84 ? 118.418 150.234 45.853 1.00 17.14 84 LEU A N 1
ATOM 723 C CA . LEU A 1 84 ? 117.507 149.230 45.265 1.00 17.66 84 LEU A CA 1
ATOM 724 C C . LEU A 1 84 ? 116.028 149.641 45.340 1.00 17.83 84 LEU A C 1
ATOM 725 O O . LEU A 1 84 ? 115.138 148.927 44.825 1.00 16.62 84 LEU A O 1
ATOM 730 N N . GLU A 1 85 ? 115.737 150.824 45.941 1.00 18.32 85 GLU A N 1
ATOM 731 C CA . GLU A 1 85 ? 114.384 151.289 46.002 1.00 19.11 85 GLU A CA 1
ATOM 732 C C . GLU A 1 85 ? 113.894 151.731 44.644 1.00 19.12 85 GLU A C 1
ATOM 733 O O . GLU A 1 85 ? 112.676 151.777 44.433 1.00 18.97 85 GLU A O 1
ATOM 739 N N . ILE A 1 86 ? 114.800 152.132 43.758 1.00 16.74 86 ILE A N 1
ATOM 740 C CA . ILE A 1 86 ? 114.397 152.577 42.466 1.00 17.29 86 ILE A CA 1
ATOM 741 C C . ILE A 1 86 ? 114.169 151.379 41.517 1.00 17.37 86 ILE A C 1
ATOM 742 O O . ILE A 1 86 ? 115.027 150.527 41.389 1.00 16.26 86 ILE A O 1
ATOM 747 N N . LYS A 1 87 ? 113.014 151.364 40.853 1.00 16.20 87 LYS A N 1
ATOM 748 C CA . LYS A 1 87 ? 112.657 150.294 39.926 1.00 16.90 87 LYS A CA 1
ATOM 749 C C . LYS A 1 87 ? 111.925 150.913 38.743 1.00 15.55 87 LYS A C 1
ATOM 750 O O . LYS A 1 87 ? 111.065 151.718 38.938 1.00 14.74 87 LYS A O 1
ATOM 756 N N . ALA A 1 88 ? 112.232 150.456 37.525 1.00 14.15 88 ALA A N 1
ATOM 757 C CA . ALA A 1 88 ? 111.580 150.976 36.365 1.00 13.84 88 ALA A CA 1
ATOM 758 C C . ALA A 1 88 ? 110.096 150.678 36.404 1.00 14.05 88 ALA A C 1
ATOM 759 O O . ALA A 1 88 ? 109.267 151.574 36.151 1.00 13.23 88 ALA A O 1
ATOM 761 N N . ILE A 1 89 ? 109.772 149.432 36.738 1.00 14.25 89 ILE A N 1
ATOM 762 C CA . ILE A 1 89 ? 108.407 148.977 36.847 1.00 14.92 89 ILE A CA 1
ATOM 763 C C . ILE A 1 89 ? 108.191 148.458 38.260 1.00 15.07 89 ILE A C 1
ATOM 764 O O . ILE A 1 89 ? 108.868 147.536 38.751 1.00 15.05 89 ILE A O 1
ATOM 769 N N . ALA A 1 90 ? 107.262 149.079 38.953 1.00 15.31 90 ALA A N 1
ATOM 770 C CA . ALA A 1 90 ? 106.857 148.666 40.285 1.00 15.45 90 ALA A CA 1
ATOM 771 C C . ALA A 1 90 ? 105.841 147.564 40.265 1.00 15.83 90 ALA A C 1
ATOM 772 O O . ALA A 1 90 ? 105.094 147.382 39.304 1.00 15.59 90 ALA A O 1
ATOM 774 N N . GLU A 1 91 ? 105.813 146.810 41.337 1.00 16.58 91 GLU A N 1
ATOM 775 C CA . GLU A 1 91 ? 104.901 145.675 41.451 1.00 17.87 91 GLU A CA 1
ATOM 776 C C . GLU A 1 91 ? 103.464 146.112 41.426 1.00 17.54 91 GLU A C 1
ATOM 777 O O . GLU A 1 91 ? 103.084 147.157 42.008 1.00 16.54 91 GLU A O 1
ATOM 783 N N . THR A 1 92 ? 102.653 145.322 40.729 1.00 16.90 92 THR A N 1
ATOM 784 C CA . THR A 1 92 ? 101.201 145.475 40.790 1.00 16.56 92 THR A CA 1
ATOM 785 C C . THR A 1 92 ? 100.720 144.860 42.107 1.00 18.45 92 THR A C 1
ATOM 786 O O . THR A 1 92 ? 100.823 143.650 42.344 1.00 16.38 92 THR A O 1
ATOM 790 N N . PHE A 1 93 ? 100.135 145.699 42.971 1.00 19.65 93 PHE A N 1
ATOM 791 C CA . PHE A 1 93 ? 99.828 145.288 44.296 1.00 22.92 93 PHE A CA 1
ATOM 792 C C . PHE A 1 93 ? 98.492 145.847 44.808 1.00 25.02 93 PHE A C 1
ATOM 793 O O . PHE A 1 93 ? 98.470 146.872 45.444 1.00 27.46 93 PHE A O 1
ATOM 801 N N . PRO A 1 94 ? 97.386 145.184 44.511 1.00 26.25 94 PRO A N 1
ATOM 802 C CA . PRO A 1 94 ? 96.084 145.644 45.035 1.00 26.54 94 PRO A CA 1
ATOM 803 C C . PRO A 1 94 ? 96.056 145.619 46.563 1.00 26.71 94 PRO A C 1
ATOM 804 O O . PRO A 1 94 ? 96.604 144.707 47.218 1.00 23.30 94 PRO A O 1
ATOM 808 N N . MET A 1 95 ? 95.457 146.641 47.170 1.00 25.71 95 MET A N 1
ATOM 809 C CA . MET A 1 95 ? 95.438 146.682 48.609 1.00 25.99 95 MET A CA 1
ATOM 810 C C . MET A 1 95 ? 94.674 145.497 49.189 1.00 22.80 95 MET A C 1
ATOM 811 O O . MET A 1 95 ? 94.932 145.116 50.331 1.00 19.80 95 MET A O 1
ATOM 816 N N . ASP A 1 96 ? 93.777 144.889 48.389 1.00 21.36 96 ASP A N 1
ATOM 817 C CA . ASP A 1 96 ? 93.121 143.664 48.824 1.00 22.30 96 ASP A CA 1
ATOM 818 C C . ASP A 1 96 ? 94.058 142.536 49.238 1.00 19.80 96 ASP A C 1
ATOM 819 O O . ASP A 1 96 ? 93.676 141.719 50.064 1.00 18.13 96 ASP A O 1
ATOM 824 N N . VAL A 1 97 ? 95.251 142.450 48.646 1.00 19.41 97 VAL A N 1
ATOM 825 C CA . VAL A 1 97 ? 96.214 141.451 49.063 1.00 18.82 97 VAL A CA 1
ATOM 826 C C . VAL A 1 97 ? 96.508 141.512 50.549 1.00 19.53 97 VAL A C 1
ATOM 827 O O . VAL A 1 97 ? 96.693 140.478 51.211 1.00 18.44 97 VAL A O 1
ATOM 831 N N . LEU A 1 98 ? 96.568 142.730 51.094 1.00 19.70 98 LEU A N 1
ATOM 832 C CA . LEU A 1 98 ? 96.829 142.906 52.507 1.00 20.44 98 LEU A CA 1
ATOM 833 C C . LEU A 1 98 ? 95.663 142.423 53.354 1.00 19.74 98 LEU A C 1
ATOM 834 O O . LEU A 1 98 ? 95.871 141.938 54.482 1.00 20.12 98 LEU A O 1
ATOM 839 N N . VAL A 1 99 ? 94.458 142.525 52.819 1.00 18.97 99 VAL A N 1
ATOM 840 C CA . VAL A 1 99 ? 93.292 141.931 53.501 1.00 19.72 99 VAL A CA 1
ATOM 841 C C . VAL A 1 99 ? 93.371 140.385 53.492 1.00 18.30 99 VAL A C 1
ATOM 842 O O . VAL A 1 99 ? 93.219 139.729 54.520 1.00 17.37 99 VAL A O 1
ATOM 846 N N . TRP A 1 100 ? 93.654 139.820 52.305 1.00 17.46 100 TRP A N 1
ATOM 847 C CA . TRP A 1 100 ? 93.716 138.374 52.170 1.00 16.71 100 TRP A CA 1
ATOM 848 C C . TRP A 1 100 ? 94.727 137.739 53.090 1.00 17.54 100 TRP A C 1
ATOM 849 O O . TRP A 1 100 ? 94.499 136.664 53.625 1.00 16.77 100 TRP A O 1
ATOM 860 N N . GLN A 1 101 ? 95.871 138.379 53.244 1.00 17.13 101 GLN A N 1
ATOM 861 C CA . GLN A 1 101 ? 96.955 137.877 54.065 1.00 18.23 101 GLN A CA 1
ATOM 862 C C . GLN A 1 101 ? 96.819 138.236 55.529 1.00 18.90 101 GLN A C 1
ATOM 863 O O . GLN A 1 101 ? 97.577 137.768 56.364 1.00 18.71 101 GLN A O 1
ATOM 869 N N . GLY A 1 102 ? 95.859 139.093 55.839 1.00 19.57 102 GLY A N 1
ATOM 870 C CA . GLY A 1 102 ? 95.613 139.485 57.230 1.00 19.76 102 GLY A CA 1
ATOM 871 C C . GLY A 1 102 ? 96.473 140.599 57.781 1.00 21.07 102 GLY A C 1
ATOM 872 O O . GLY A 1 102 ? 96.508 140.787 59.015 1.00 20.63 102 GLY A O 1
ATOM 873 N N . GLN A 1 103 ? 97.174 141.319 56.906 1.00 20.95 103 GLN A N 1
ATOM 874 C CA . GLN A 1 103 ? 97.884 142.490 57.296 1.00 23.34 103 GLN A CA 1
ATOM 875 C C . GLN A 1 103 ? 96.973 143.653 57.694 1.00 23.20 103 GLN A C 1
ATOM 876 O O . GLN A 1 103 ? 97.368 144.455 58.533 1.00 23.51 103 GLN A O 1
ATOM 882 N N . ILE A 1 104 ? 95.812 143.785 57.051 1.00 23.65 104 ILE A N 1
ATOM 883 C CA . ILE A 1 104 ? 94.832 144.767 57.448 1.00 25.78 104 ILE A CA 1
ATOM 884 C C . ILE A 1 104 ? 93.463 144.101 57.530 1.00 28.20 104 ILE A C 1
ATOM 885 O O . ILE A 1 104 ? 93.177 143.100 56.863 1.00 26.04 104 ILE A O 1
ATOM 890 N N . PRO A 1 105 ? 92.573 144.652 58.374 1.00 32.20 105 PRO A N 1
ATOM 891 C CA . PRO A 1 105 ? 91.201 144.128 58.387 1.00 32.87 105 PRO A CA 1
ATOM 892 C C . PRO A 1 105 ? 90.416 144.529 57.125 1.00 32.23 105 PRO A C 1
ATOM 893 O O . PRO A 1 105 ? 90.790 145.466 56.403 1.00 34.34 105 PRO A O 1
ATOM 897 N N . ALA A 1 106 ? 89.373 143.782 56.811 1.00 35.80 106 ALA A N 1
ATOM 898 C CA . ALA A 1 106 ? 88.517 144.093 55.649 1.00 37.96 106 ALA A CA 1
ATOM 899 C C . ALA A 1 106 ? 87.939 145.519 55.656 1.00 42.18 106 ALA A C 1
ATOM 900 O O . ALA A 1 106 ? 87.931 146.184 54.614 1.00 44.73 106 ALA A O 1
ATOM 902 N N . ALA A 1 107 ? 87.474 145.985 56.815 1.00 43.91 107 ALA A N 1
ATOM 903 C CA . ALA A 1 107 ? 86.681 147.261 56.913 1.00 50.48 107 ALA A CA 1
ATOM 904 C C . ALA A 1 107 ? 87.299 148.530 56.278 1.00 53.30 107 ALA A C 1
ATOM 905 O O . ALA A 1 107 ? 88.504 148.765 56.367 1.00 60.79 107 ALA A O 1
ATOM 907 N N . GLU A 1 131 ? 93.558 145.901 64.389 1.00 64.35 131 GLU A N 1
ATOM 908 C CA . GLU A 1 131 ? 94.902 145.318 64.352 1.00 61.45 131 GLU A CA 1
ATOM 909 C C . GLU A 1 131 ? 94.966 144.206 63.311 1.00 52.28 131 GLU A C 1
ATOM 910 O O . GLU A 1 131 ? 94.265 143.208 63.395 1.00 58.56 131 GLU A O 1
ATOM 912 N N . GLY A 1 132 ? 95.842 144.376 62.349 1.00 40.66 132 GLY A N 1
ATOM 913 C CA . GLY A 1 132 ? 96.213 143.285 61.507 1.00 32.56 132 GLY A CA 1
ATOM 914 C C . GLY A 1 132 ? 97.490 142.643 62.041 1.00 30.12 132 GLY A C 1
ATOM 915 O O . GLY A 1 132 ? 97.957 142.928 63.144 1.00 27.30 132 GLY A O 1
ATOM 916 N N . ASN A 1 133 ? 98.045 141.758 61.230 1.00 23.54 133 ASN A N 1
ATOM 917 C CA . ASN A 1 133 ? 99.303 141.067 61.506 1.00 22.97 133 ASN A CA 1
ATOM 918 C C . ASN A 1 133 ? 100.407 141.672 60.617 1.00 22.81 133 ASN A C 1
ATOM 919 O O . ASN A 1 133 ? 100.146 142.109 59.488 1.00 23.19 133 ASN A O 1
ATOM 924 N N . PRO A 1 134 ? 101.628 141.784 61.157 1.00 21.76 134 PRO A N 1
ATOM 925 C CA . PRO A 1 134 ? 102.687 142.416 60.427 1.00 21.47 134 PRO A CA 1
ATOM 926 C C . PRO A 1 134 ? 103.190 141.517 59.266 1.00 21.27 134 PRO A C 1
ATOM 927 O O . PRO A 1 134 ? 102.988 140.333 59.256 1.00 21.97 134 PRO A O 1
ATOM 931 N N . PHE A 1 135 ? 103.854 142.135 58.324 1.00 21.55 135 PHE A N 1
ATOM 932 C CA . PHE A 1 135 ? 104.530 141.462 57.218 1.00 21.75 135 PHE A CA 1
ATOM 933 C C . PHE A 1 135 ? 105.845 140.973 57.779 1.00 20.50 135 PHE A C 1
ATOM 934 O O . PHE A 1 135 ? 106.666 141.814 58.201 1.00 21.26 135 PHE A O 1
ATOM 942 N N . ILE A 1 136 ? 106.047 139.651 57.799 1.00 18.35 136 ILE A N 1
ATOM 943 C CA . ILE A 1 136 ? 107.265 139.063 58.405 1.00 17.72 136 ILE A CA 1
ATOM 944 C C . ILE A 1 136 ? 108.154 138.567 57.281 1.00 17.33 136 ILE A C 1
ATOM 945 O O . ILE A 1 136 ? 107.792 137.606 56.538 1.00 16.99 136 ILE A O 1
ATOM 950 N N . PHE A 1 137 ? 109.311 139.212 57.189 1.00 17.13 137 PHE A N 1
ATOM 951 C CA . PHE A 1 137 ? 110.312 139.048 56.096 1.00 16.58 137 PHE A CA 1
ATOM 952 C C . PHE A 1 137 ? 111.637 138.921 56.802 1.00 16.95 137 PHE A C 1
ATOM 953 O O . PHE A 1 137 ? 112.219 139.941 57.200 1.00 17.13 137 PHE A O 1
ATOM 961 N N . ALA A 1 138 ? 112.090 137.671 56.980 1.00 15.49 138 ALA A N 1
ATOM 962 C CA . ALA A 1 138 ? 113.300 137.379 57.763 1.00 15.37 138 ALA A CA 1
ATOM 963 C C . ALA A 1 138 ? 114.474 137.036 56.859 1.00 15.04 138 ALA A C 1
ATOM 964 O O . ALA A 1 138 ? 114.357 136.066 56.068 1.00 15.50 138 ALA A O 1
ATOM 966 N N . PHE A 1 139 ? 115.596 137.739 57.014 1.00 14.85 139 PHE A N 1
ATOM 967 C CA . PHE A 1 139 ? 116.829 137.434 56.300 1.00 14.88 139 PHE A CA 1
ATOM 968 C C . PHE A 1 139 ? 117.757 136.577 57.178 1.00 15.28 139 PHE A C 1
ATOM 969 O O . PHE A 1 139 ? 117.884 136.807 58.367 1.00 15.58 139 PHE A O 1
ATOM 977 N N . LEU A 1 140 ? 118.421 135.635 56.524 1.00 15.45 140 LEU A N 1
ATOM 978 C CA . LEU A 1 140 ? 119.227 134.614 57.117 1.00 15.85 140 LEU A CA 1
ATOM 979 C C . LEU A 1 140 ? 120.458 134.428 56.250 1.00 15.80 140 LEU A C 1
ATOM 980 O O . LEU A 1 140 ? 120.486 134.772 55.084 1.00 15.19 140 LEU A O 1
ATOM 985 N N . PRO A 1 141 ? 121.542 133.885 56.841 1.00 16.94 141 PRO A N 1
ATOM 986 C CA . PRO A 1 141 ? 122.633 133.428 55.988 1.00 16.18 141 PRO A CA 1
ATOM 987 C C . PRO A 1 141 ? 122.116 132.285 55.117 1.00 15.11 141 PRO A C 1
ATOM 988 O O . PRO A 1 141 ? 121.096 131.654 55.444 1.00 15.11 141 PRO A O 1
ATOM 992 N N . MET A 1 142 ? 122.807 131.975 54.036 1.00 14.74 142 MET A N 1
ATOM 993 C CA . MET A 1 142 ? 122.350 130.887 53.163 1.00 14.63 142 MET A CA 1
ATOM 994 C C . MET A 1 142 ? 122.437 129.508 53.778 1.00 14.86 142 MET A C 1
ATOM 995 O O . MET A 1 142 ? 121.838 128.535 53.253 1.00 15.49 142 MET A O 1
ATOM 1000 N N . TRP A 1 143 ? 123.279 129.366 54.801 1.00 14.72 143 TRP A N 1
ATOM 1001 C CA . TRP A 1 143 ? 123.545 128.068 55.444 1.00 14.33 143 TRP A CA 1
ATOM 1002 C C . TRP A 1 143 ? 123.132 128.155 56.900 1.00 14.35 143 TRP A C 1
ATOM 1003 O O . TRP A 1 143 ? 123.370 129.153 57.574 1.00 14.46 143 TRP A O 1
ATOM 1014 N N . TRP A 1 144 ? 122.446 127.135 57.364 1.00 14.70 144 TRP A N 1
ATOM 1015 C CA . TRP A 1 144 ? 122.024 127.063 58.742 1.00 14.24 144 TRP A CA 1
ATOM 1016 C C . TRP A 1 144 ? 123.186 127.172 59.661 1.00 14.77 144 TRP A C 1
ATOM 1017 O O . TRP A 1 144 ? 124.263 126.612 59.411 1.00 15.45 144 TRP A O 1
ATOM 1028 N N . GLU A 1 145 ? 123.000 127.922 60.722 1.00 15.40 145 GLU A N 1
ATOM 1029 C CA . GLU A 1 145 ? 124.119 128.213 61.659 1.00 16.53 145 GLU A CA 1
ATOM 1030 C C . GLU A 1 145 ? 124.312 127.126 62.677 1.00 16.59 145 GLU A C 1
ATOM 1031 O O . GLU A 1 145 ? 125.441 126.876 63.099 1.00 17.26 145 GLU A O 1
ATOM 1037 N N . LYS A 1 146 ? 123.237 126.463 63.062 1.00 16.50 146 LYS A N 1
ATOM 1038 C CA . LYS A 1 146 ? 123.268 125.426 64.120 1.00 17.42 146 LYS A CA 1
ATOM 1039 C C . LYS A 1 146 ? 122.568 124.190 63.639 1.00 17.35 146 LYS A C 1
ATOM 1040 O O . LYS A 1 146 ? 121.458 124.256 63.096 1.00 16.21 146 LYS A O 1
ATOM 1046 N N . ASP A 1 147 ? 123.243 123.056 63.791 1.00 17.46 147 ASP A N 1
ATOM 1047 C CA . ASP A 1 147 ? 122.721 121.765 63.391 1.00 17.39 147 ASP A CA 1
ATOM 1048 C C . ASP A 1 147 ? 122.592 120.948 64.668 1.00 17.84 147 ASP A C 1
ATOM 1049 O O . ASP A 1 147 ? 123.588 120.516 65.255 1.00 18.33 147 ASP A O 1
ATOM 1054 N N . LEU A 1 148 ? 121.371 120.864 65.181 1.00 18.01 148 LEU A N 1
ATOM 1055 C CA . LEU A 1 148 ? 121.119 120.446 66.546 1.00 18.73 148 LEU A CA 1
ATOM 1056 C C . LEU A 1 148 ? 120.564 119.042 66.693 1.00 18.02 148 LEU A C 1
ATOM 1057 O O . LEU A 1 148 ? 120.630 118.455 67.788 1.00 17.95 148 LEU A O 1
ATOM 1062 N N . LYS A 1 149 ? 120.013 118.469 65.616 1.00 17.02 149 LYS A N 1
ATOM 1063 C CA . LYS A 1 149 ? 119.618 117.056 65.610 1.00 16.66 149 LYS A CA 1
ATOM 1064 C C . LYS A 1 149 ? 119.507 116.604 64.180 1.00 16.34 149 LYS A C 1
ATOM 1065 O O . LYS A 1 149 ? 119.030 117.372 63.337 1.00 15.68 149 LYS A O 1
ATOM 1071 N N . GLY A 1 150 ? 120.009 115.419 63.902 1.00 15.45 150 GLY A N 1
ATOM 1072 C CA . GLY A 1 150 ? 119.756 114.732 62.629 1.00 16.16 150 GLY A CA 1
ATOM 1073 C C . GLY A 1 150 ? 120.817 114.959 61.573 1.00 15.96 150 GLY A C 1
ATOM 1074 O O . GLY A 1 150 ? 120.609 114.625 60.411 1.00 16.09 150 GLY A O 1
ATOM 1075 N N . LYS A 1 151 ? 121.994 115.460 61.964 1.00 17.01 151 LYS A N 1
ATOM 1076 C CA . LYS A 1 151 ? 123.089 115.646 61.029 1.00 17.58 151 LYS A CA 1
ATOM 1077 C C . LYS A 1 151 ? 123.326 114.367 60.231 1.00 17.53 151 LYS A C 1
ATOM 1078 O O . LYS A 1 151 ? 123.356 113.269 60.789 1.00 15.70 151 LYS A O 1
ATOM 1084 N N . GLY A 1 152 ? 123.492 114.507 58.930 1.00 16.39 152 GLY A N 1
ATOM 1085 C CA . GLY A 1 152 ? 123.686 113.365 58.052 1.00 17.27 152 GLY A CA 1
ATOM 1086 C C . GLY A 1 152 ? 122.450 112.756 57.417 1.00 16.70 152 GLY A C 1
ATOM 1087 O O . GLY A 1 152 ? 122.568 111.856 56.606 1.00 16.75 152 GLY A O 1
ATOM 1088 N N . ARG A 1 153 ? 121.265 113.220 57.782 1.00 16.09 153 ARG A N 1
ATOM 1089 C CA . ARG A 1 153 ? 120.045 112.741 57.162 1.00 16.27 153 ARG A CA 1
ATOM 1090 C C . ARG A 1 153 ? 120.081 112.994 55.661 1.00 15.16 153 ARG A C 1
ATOM 1091 O O . ARG A 1 153 ? 120.418 114.109 55.236 1.00 15.38 153 ARG A O 1
ATOM 1099 N N . THR A 1 154 ? 119.694 111.991 54.880 1.00 14.43 154 THR A N 1
ATOM 1100 C CA . THR A 1 154 ? 119.632 112.108 53.423 1.00 15.07 154 THR A CA 1
ATOM 1101 C C . THR A 1 154 ? 118.197 112.052 52.988 1.00 15.00 154 THR A C 1
ATOM 1102 O O . THR A 1 154 ? 117.324 111.721 53.776 1.00 14.31 154 THR A O 1
ATOM 1106 N N . ILE A 1 155 ? 117.937 112.349 51.720 1.00 15.09 155 ILE A N 1
ATOM 1107 C CA . ILE A 1 155 ? 116.578 112.239 51.206 1.00 15.48 155 ILE A CA 1
ATOM 1108 C C . ILE A 1 155 ? 116.124 110.763 51.135 1.00 15.98 155 ILE A C 1
ATOM 1109 O O . ILE A 1 155 ? 114.923 110.468 51.176 1.00 16.17 155 ILE A O 1
ATOM 1114 N N . GLU A 1 156 ? 117.076 109.843 51.074 1.00 16.44 156 GLU A N 1
ATOM 1115 C CA . GLU A 1 156 ? 116.770 108.415 51.112 1.00 19.06 156 GLU A CA 1
ATOM 1116 C C . GLU A 1 156 ? 116.125 108.019 52.455 1.00 18.68 156 GLU A C 1
ATOM 1117 O O . GLU A 1 156 ? 115.437 107.005 52.524 1.00 19.10 156 GLU A O 1
ATOM 1123 N N . ASP A 1 157 ? 116.334 108.792 53.501 1.00 17.98 157 ASP A N 1
ATOM 1124 C CA . ASP A 1 157 ? 115.778 108.500 54.835 1.00 18.36 157 ASP A CA 1
ATOM 1125 C C . ASP A 1 157 ? 114.290 108.674 54.935 1.00 19.38 157 ASP A C 1
ATOM 1126 O O . ASP A 1 157 ? 113.690 108.192 55.892 1.00 19.54 157 ASP A O 1
ATOM 1131 N N . GLY A 1 158 ? 113.682 109.363 53.968 1.00 18.07 158 GLY A N 1
ATOM 1132 C CA . GLY A 1 158 ? 112.231 109.353 53.797 1.00 17.86 158 GLY A CA 1
ATOM 1133 C C . GLY A 1 158 ? 111.655 110.789 53.768 1.00 16.58 158 GLY A C 1
ATOM 1134 O O . GLY A 1 158 ? 112.399 111.781 53.939 1.00 15.86 158 GLY A O 1
ATOM 1135 N N . ALA A 1 159 ? 110.332 110.884 53.565 1.00 15.73 159 ALA A N 1
ATOM 1136 C CA . ALA A 1 159 ? 109.652 112.159 53.460 1.00 15.61 159 ALA A CA 1
ATOM 1137 C C . ALA A 1 159 ? 109.602 112.862 54.809 1.00 16.20 159 ALA A C 1
ATOM 1138 O O . ALA A 1 159 ? 109.274 112.271 55.857 1.00 15.41 159 ALA A O 1
ATOM 1140 N N . ASN A 1 160 ? 109.886 114.139 54.775 1.00 14.84 160 ASN A N 1
ATOM 1141 C CA . ASN A 1 160 ? 109.847 114.985 55.937 1.00 15.04 160 ASN A CA 1
ATOM 1142 C C . ASN A 1 160 ? 108.642 115.939 55.998 1.00 15.11 160 ASN A C 1
ATOM 1143 O O . ASN A 1 160 ? 108.267 116.538 54.998 1.00 15.55 160 ASN A O 1
ATOM 1148 N N . TYR A 1 161 ? 108.110 116.136 57.202 1.00 14.81 161 TYR A N 1
ATOM 1149 C CA . TYR A 1 161 ? 107.121 117.163 57.548 1.00 14.79 161 TYR A CA 1
ATOM 1150 C C . TYR A 1 161 ? 107.944 118.275 58.172 1.00 14.64 161 TYR A C 1
ATOM 1151 O O . TYR A 1 161 ? 108.393 118.174 59.317 1.00 15.17 161 TYR A O 1
ATOM 1160 N N . ARG A 1 162 ? 108.279 119.287 57.357 1.00 13.70 162 ARG A N 1
ATOM 1161 C CA . ARG A 1 162 ? 109.249 120.252 57.775 1.00 14.36 162 ARG A CA 1
ATOM 1162 C C . ARG A 1 162 ? 108.559 121.458 58.381 1.00 14.12 162 ARG A C 1
ATOM 1163 O O . ARG A 1 162 ? 107.910 122.240 57.622 1.00 13.73 162 ARG A O 1
ATOM 1171 N N . PHE A 1 163 ? 108.724 121.653 59.681 1.00 13.94 163 PHE A N 1
ATOM 1172 C CA . PHE A 1 163 ? 108.071 122.747 60.409 1.00 14.48 163 PHE A CA 1
ATOM 1173 C C . PHE A 1 163 ? 109.039 123.857 60.618 1.00 14.86 163 PHE A C 1
ATOM 1174 O O . PHE A 1 163 ? 109.912 123.793 61.433 1.00 15.52 163 PHE A O 1
ATOM 1182 N N . ASN A 1 164 ? 108.888 124.895 59.804 1.00 14.61 164 ASN A N 1
ATOM 1183 C CA . ASN A 1 164 ? 109.705 126.074 59.875 1.00 15.68 164 ASN A CA 1
ATOM 1184 C C . ASN A 1 164 ? 108.999 127.123 60.740 1.00 16.15 164 ASN A C 1
ATOM 1185 O O . ASN A 1 164 ? 107.859 127.515 60.457 1.00 15.54 164 ASN A O 1
ATOM 1190 N N . MET A 1 165 ? 109.694 127.642 61.756 1.00 17.07 165 MET A N 1
ATOM 1191 C CA . MET A 1 165 ? 109.094 128.553 62.703 1.00 18.05 165 MET A CA 1
ATOM 1192 C C . MET A 1 165 ? 110.086 129.679 62.988 1.00 17.56 165 MET A C 1
ATOM 1193 O O . MET A 1 165 ? 111.256 129.407 63.232 1.00 17.57 165 MET A O 1
ATOM 1198 N N . THR A 1 166 ? 109.577 130.913 63.027 1.00 17.01 166 THR A N 1
ATOM 1199 C CA . THR A 1 166 ? 110.380 132.039 63.364 1.00 16.70 166 THR A CA 1
ATOM 1200 C C . THR A 1 166 ? 109.774 132.635 64.638 1.00 17.02 166 THR A C 1
ATOM 1201 O O . THR A 1 166 ? 108.557 132.682 64.787 1.00 16.84 166 THR A O 1
ATOM 1205 N N . ILE A 1 167 ? 110.656 133.053 65.544 1.00 17.55 167 ILE A N 1
ATOM 1206 C CA . ILE A 1 167 ? 110.239 133.680 66.786 1.00 18.55 167 ILE A CA 1
ATOM 1207 C C . ILE A 1 167 ? 111.025 134.960 67.086 1.00 18.00 167 ILE A C 1
ATOM 1208 O O . ILE A 1 167 ? 112.198 135.101 66.720 1.00 17.12 167 ILE A O 1
ATOM 1213 N N . GLY A 1 168 ? 110.344 135.887 67.767 1.00 17.93 168 GLY A N 1
ATOM 1214 C CA . GLY A 1 168 ? 110.930 137.170 68.165 1.00 18.69 168 GLY A CA 1
ATOM 1215 C C . GLY A 1 168 ? 110.463 137.464 69.580 1.00 19.50 168 GLY A C 1
ATOM 1216 O O . GLY A 1 168 ? 109.277 137.457 69.849 1.00 21.33 168 GLY A O 1
ATOM 1217 N N . PHE A 1 169 ? 111.393 137.657 70.500 1.00 19.80 169 PHE A N 1
ATOM 1218 C CA . PHE A 1 169 ? 111.013 137.849 71.893 1.00 20.17 169 PHE A CA 1
ATOM 1219 C C . PHE A 1 169 ? 110.343 139.191 72.048 1.00 22.00 169 PHE A C 1
ATOM 1220 O O . PHE A 1 169 ? 110.705 140.115 71.362 1.00 22.99 169 PHE A O 1
ATOM 1228 N N . PRO A 1 170 ? 109.350 139.311 72.946 1.00 24.47 170 PRO A N 1
ATOM 1229 C CA . PRO A 1 170 ? 108.662 140.610 73.150 1.00 25.47 170 PRO A CA 1
ATOM 1230 C C . PRO A 1 170 ? 109.549 141.750 73.658 1.00 26.01 170 PRO A C 1
ATOM 1231 O O . PRO A 1 170 ? 110.653 141.530 74.173 1.00 23.82 170 PRO A O 1
ATOM 1235 N N . GLU A 1 171 ? 109.077 142.981 73.457 1.00 30.46 171 GLU A N 1
ATOM 1236 C CA . GLU A 1 171 ? 109.817 144.170 73.917 1.00 35.47 171 GLU A CA 1
ATOM 1237 C C . GLU A 1 171 ? 110.120 144.067 75.393 1.00 33.02 171 GLU A C 1
ATOM 1238 O O . GLU A 1 171 ? 109.306 143.622 76.189 1.00 30.40 171 GLU A O 1
ATOM 1244 N N . GLY A 1 172 ? 111.355 144.383 75.731 1.00 34.29 172 GLY A N 1
ATOM 1245 C CA . GLY A 1 172 ? 111.776 144.300 77.122 1.00 35.36 172 GLY A CA 1
ATOM 1246 C C . GLY A 1 172 ? 112.429 143.001 77.522 1.00 35.46 172 GLY A C 1
ATOM 1247 O O . GLY A 1 172 ? 112.960 142.916 78.615 1.00 37.08 172 GLY A O 1
ATOM 1248 N N . VAL A 1 173 ? 112.375 141.961 76.674 1.00 30.43 173 VAL A N 1
ATOM 1249 C CA . VAL A 1 173 ? 113.035 140.704 77.003 1.00 27.72 173 VAL A CA 1
ATOM 1250 C C . VAL A 1 173 ? 114.456 140.738 76.465 1.00 26.75 173 VAL A C 1
ATOM 1251 O O . VAL A 1 173 ? 114.706 141.028 75.295 1.00 26.06 173 VAL A O 1
ATOM 1255 N N . ASP A 1 174 ? 115.394 140.485 77.358 1.00 26.18 174 ASP A N 1
ATOM 1256 C CA . ASP A 1 174 ? 116.777 140.468 77.048 1.00 27.89 174 ASP A CA 1
ATOM 1257 C C . ASP A 1 174 ? 117.015 139.347 76.000 1.00 25.71 174 ASP A C 1
ATOM 1258 O O . ASP A 1 174 ? 116.630 138.194 76.238 1.00 24.89 174 ASP A O 1
ATOM 1263 N N . LYS A 1 175 ? 117.656 139.672 74.892 1.00 24.36 175 LYS A N 1
ATOM 1264 C CA . LYS A 1 175 ? 117.788 138.703 73.810 1.00 23.87 175 LYS A CA 1
ATOM 1265 C C . LYS A 1 175 ? 118.616 137.506 74.223 1.00 23.17 175 LYS A C 1
ATOM 1266 O O . LYS A 1 175 ? 118.414 136.382 73.747 1.00 23.41 175 LYS A O 1
ATOM 1272 N N . ALA A 1 176 ? 119.622 137.743 75.043 1.00 23.59 176 ALA A N 1
ATOM 1273 C CA . ALA A 1 176 ? 120.469 136.663 75.526 1.00 24.07 176 ALA A CA 1
ATOM 1274 C C . ALA A 1 176 ? 119.708 135.695 76.421 1.00 23.94 176 ALA A C 1
ATOM 1275 O O . ALA A 1 176 ? 119.972 134.491 76.392 1.00 23.74 176 ALA A O 1
ATOM 1277 N N A GLU A 1 177 ? 118.801 136.235 77.230 0.50 23.88 177 GLU A N 1
ATOM 1278 N N B GLU A 1 177 ? 118.776 136.185 77.232 0.50 24.40 177 GLU A N 1
ATOM 1279 C CA A GLU A 1 177 ? 117.924 135.443 78.073 0.50 23.89 177 GLU A CA 1
ATOM 1280 C CA B GLU A 1 177 ? 117.985 135.292 78.076 0.50 24.74 177 GLU A CA 1
ATOM 1281 C C A GLU A 1 177 ? 117.083 134.543 77.185 0.50 22.98 177 GLU A C 1
ATOM 1282 C C B GLU A 1 177 ? 116.964 134.535 77.237 0.50 23.48 177 GLU A C 1
ATOM 1283 O O A GLU A 1 177 ? 117.029 133.320 77.386 0.50 22.20 177 GLU A O 1
ATOM 1284 O O B GLU A 1 177 ? 116.616 133.402 77.555 0.50 22.87 177 GLU A O 1
ATOM 1295 N N . GLY A 1 178 ? 116.468 135.164 76.176 1.00 22.72 178 GLY A N 1
ATOM 1296 C CA . GLY A 1 178 ? 115.593 134.447 75.233 1.00 21.82 178 GLY A CA 1
ATOM 1297 C C . GLY A 1 178 ? 116.321 133.320 74.546 1.00 20.56 178 GLY A C 1
ATOM 1298 O O . GLY A 1 178 ? 115.795 132.214 74.455 1.00 21.36 178 GLY A O 1
ATOM 1299 N N . GLU A 1 179 ? 117.515 133.619 74.056 1.00 21.00 179 GLU A N 1
ATOM 1300 C CA . GLU A 1 179 ? 118.368 132.647 73.389 1.00 21.77 179 GLU A CA 1
ATOM 1301 C C . GLU A 1 179 ? 118.654 131.435 74.293 1.00 21.88 179 GLU A C 1
ATOM 1302 O O . GLU A 1 179 ? 118.562 130.253 73.895 1.00 20.46 179 GLU A O 1
ATOM 1308 N N . LYS A 1 180 ? 119.016 131.742 75.531 1.00 22.02 180 LYS A N 1
ATOM 1309 C CA . LYS A 1 180 ? 119.319 130.708 76.467 1.00 23.84 180 LYS A CA 1
ATOM 1310 C C . LYS A 1 180 ? 118.095 129.847 76.714 1.00 22.23 180 LYS A C 1
ATOM 1311 O O . LYS A 1 180 ? 118.209 128.616 76.740 1.00 22.06 180 LYS A O 1
ATOM 1317 N N . TRP A 1 181 ? 116.927 130.464 76.875 1.00 20.90 181 TRP A N 1
ATOM 1318 C CA . TRP A 1 181 ? 115.686 129.671 77.003 1.00 21.09 181 TRP A CA 1
ATOM 1319 C C . TRP A 1 181 ? 115.453 128.753 75.792 1.00 20.14 181 TRP A C 1
ATOM 1320 O O . TRP A 1 181 ? 115.113 127.565 75.920 1.00 19.05 181 TRP A O 1
ATOM 1331 N N . LEU A 1 182 ? 115.607 129.309 74.598 1.00 18.89 182 LEU A N 1
ATOM 1332 C CA . LEU A 1 182 ? 115.345 128.542 73.398 1.00 19.21 182 LEU A CA 1
ATOM 1333 C C . LEU A 1 182 ? 116.244 127.298 73.321 1.00 20.31 182 LEU A C 1
ATOM 1334 O O . LEU A 1 182 ? 115.803 126.184 73.034 1.00 20.55 182 LEU A O 1
ATOM 1339 N N . PHE A 1 183 ? 117.536 127.503 73.543 1.00 20.30 183 PHE A N 1
ATOM 1340 C CA . PHE A 1 183 ? 118.510 126.451 73.333 1.00 20.87 183 PHE A CA 1
ATOM 1341 C C . PHE A 1 183 ? 118.726 125.552 74.532 1.00 22.16 183 PHE A C 1
ATOM 1342 O O . PHE A 1 183 ? 119.143 124.398 74.355 1.00 22.90 183 PHE A O 1
ATOM 1350 N N . GLU A 1 184 ? 118.388 126.018 75.744 1.00 22.96 184 GLU A N 1
ATOM 1351 C CA . GLU A 1 184 ? 118.564 125.174 76.948 1.00 23.69 184 GLU A CA 1
ATOM 1352 C C . GLU A 1 184 ? 117.292 124.605 77.513 1.00 23.49 184 GLU A C 1
ATOM 1353 O O . GLU A 1 184 ? 117.368 123.630 78.276 1.00 23.24 184 GLU A O 1
ATOM 1359 N N . LYS A 1 185 ? 116.140 125.158 77.142 1.00 22.21 185 LYS A N 1
ATOM 1360 C CA . LYS A 1 185 ? 114.836 124.604 77.590 1.00 22.84 185 LYS A CA 1
ATOM 1361 C C . LYS A 1 185 ? 113.980 124.046 76.449 1.00 20.68 185 LYS A C 1
ATOM 1362 O O . LYS A 1 185 ? 113.441 122.958 76.578 1.00 19.69 185 LYS A O 1
ATOM 1368 N N . VAL A 1 186 ? 113.855 124.772 75.343 1.00 19.56 186 VAL A N 1
ATOM 1369 C CA . VAL A 1 186 ? 112.972 124.325 74.258 1.00 18.29 186 VAL A CA 1
ATOM 1370 C C . VAL A 1 186 ? 113.640 123.248 73.394 1.00 17.91 186 VAL A C 1
ATOM 1371 O O . VAL A 1 186 ? 113.113 122.151 73.222 1.00 17.95 186 VAL A O 1
ATOM 1375 N N . VAL A 1 187 ? 114.821 123.529 72.871 1.00 18.08 187 VAL A N 1
ATOM 1376 C CA . VAL A 1 187 ? 115.493 122.562 72.020 1.00 18.39 187 VAL A CA 1
ATOM 1377 C C . VAL A 1 187 ? 115.712 121.159 72.629 1.00 19.27 187 VAL A C 1
ATOM 1378 O O . VAL A 1 187 ? 115.488 120.139 71.939 1.00 18.14 187 VAL A O 1
ATOM 1382 N N . PRO A 1 188 ? 116.043 121.077 73.920 1.00 19.86 188 PRO A N 1
ATOM 1383 C CA . PRO A 1 188 ? 116.158 119.729 74.482 1.00 20.97 188 PRO A CA 1
ATOM 1384 C C . PRO A 1 188 ? 114.923 118.840 74.424 1.00 20.64 188 PRO A C 1
ATOM 1385 O O . PRO A 1 188 ? 115.080 117.615 74.323 1.00 20.30 188 PRO A O 1
ATOM 1389 N N . ILE A 1 189 ? 113.734 119.438 74.437 1.00 20.76 189 ILE A N 1
ATOM 1390 C CA . ILE A 1 189 ? 112.498 118.670 74.270 1.00 20.38 189 ILE A CA 1
ATOM 1391 C C . ILE A 1 189 ? 112.378 118.129 72.854 1.00 19.43 189 ILE A C 1
ATOM 1392 O O . ILE A 1 189 ? 111.913 117.005 72.644 1.00 18.63 189 ILE A O 1
ATOM 1397 N N . LEU A 1 190 ? 112.749 118.967 71.869 1.00 18.96 190 LEU A N 1
ATOM 1398 C CA . LEU A 1 190 ? 112.873 118.480 70.497 1.00 18.97 190 LEU A CA 1
ATOM 1399 C C . LEU A 1 190 ? 113.899 117.350 70.387 1.00 18.56 190 LEU A C 1
ATOM 1400 O O . LEU A 1 190 ? 113.694 116.360 69.706 1.00 18.60 190 LEU A O 1
ATOM 1405 N N . GLN A 1 191 ? 115.050 117.529 70.987 1.00 18.70 191 GLN A N 1
ATOM 1406 C CA . GLN A 1 191 ? 116.089 116.494 70.865 1.00 20.07 191 GLN A CA 1
ATOM 1407 C C . GLN A 1 191 ? 115.639 115.184 71.455 1.00 19.64 191 GLN A C 1
ATOM 1408 O O . GLN A 1 191 ? 115.905 114.122 70.884 1.00 19.80 191 GLN A O 1
ATOM 1414 N N . ALA A 1 192 ? 114.944 115.251 72.583 1.00 19.20 192 ALA A N 1
ATOM 1415 C CA . ALA A 1 192 ? 114.462 114.024 73.267 1.00 19.88 192 ALA A CA 1
ATOM 1416 C C . ALA A 1 192 ? 113.340 113.289 72.561 1.00 19.63 192 ALA A C 1
ATOM 1417 O O . ALA A 1 192 ? 112.960 112.173 72.985 1.00 22.58 192 ALA A O 1
ATOM 1419 N N . ALA A 1 193 ? 112.674 113.930 71.609 1.00 17.49 193 ALA A N 1
ATOM 1420 C CA . ALA A 1 193 ? 111.525 113.307 70.976 1.00 16.95 193 ALA A CA 1
ATOM 1421 C C . ALA A 1 193 ? 111.987 112.459 69.787 1.00 17.71 193 ALA A C 1
ATOM 1422 O O . ALA A 1 193 ? 112.478 113.012 68.779 1.00 17.70 193 ALA A O 1
ATOM 1424 N N . PRO A 1 194 ? 111.741 111.124 69.825 1.00 17.45 194 PRO A N 1
ATOM 1425 C CA . PRO A 1 194 ? 112.048 110.284 68.669 1.00 17.33 194 PRO A CA 1
ATOM 1426 C C . PRO A 1 194 ? 111.255 110.704 67.466 1.00 17.10 194 PRO A C 1
ATOM 1427 O O . PRO A 1 194 ? 111.727 110.484 66.370 1.00 16.94 194 PRO A O 1
ATOM 1431 N N . GLU A 1 195 ? 110.121 111.374 67.657 1.00 16.49 195 GLU A N 1
ATOM 1432 C CA . GLU A 1 195 ? 109.275 111.787 66.540 1.00 16.54 195 GLU A CA 1
ATOM 1433 C C . GLU A 1 195 ? 109.964 112.909 65.731 1.00 16.31 195 GLU A C 1
ATOM 1434 O O . GLU A 1 195 ? 109.512 113.244 64.622 1.00 15.86 195 GLU A O 1
ATOM 1440 N N . CYS A 1 196 ? 110.919 113.591 66.365 1.00 16.37 196 CYS A N 1
ATOM 1441 C CA . CYS A 1 196 ? 111.593 114.740 65.761 1.00 15.97 196 CYS A CA 1
ATOM 1442 C C . CYS A 1 196 ? 112.880 114.249 65.134 1.00 16.33 196 CYS A C 1
ATOM 1443 O O . CYS A 1 196 ? 113.752 113.631 65.806 1.00 16.02 196 CYS A O 1
ATOM 1446 N N . THR A 1 197 ? 113.047 114.475 63.837 1.00 16.01 197 THR A N 1
ATOM 1447 C CA . THR A 1 197 ? 114.171 113.888 63.117 1.00 16.07 197 THR A CA 1
ATOM 1448 C C . THR A 1 197 ? 115.284 114.884 62.754 1.00 15.99 197 THR A C 1
ATOM 1449 O O . THR A 1 197 ? 116.342 114.477 62.319 1.00 15.39 197 THR A O 1
ATOM 1453 N N . ARG A 1 198 ? 115.006 116.165 62.864 1.00 15.24 198 ARG A N 1
ATOM 1454 C CA . ARG A 1 198 ? 115.960 117.204 62.450 1.00 15.30 198 ARG A CA 1
ATOM 1455 C C . ARG A 1 198 ? 115.606 118.484 63.186 1.00 15.35 198 ARG A C 1
ATOM 1456 O O . ARG A 1 198 ? 114.426 118.840 63.333 1.00 15.77 198 ARG A O 1
ATOM 1464 N N . VAL A 1 199 ? 116.635 119.173 63.660 1.00 15.18 199 VAL A N 1
ATOM 1465 C CA . VAL A 1 199 ? 116.538 120.499 64.226 1.00 15.16 199 VAL A CA 1
ATOM 1466 C C . VAL A 1 199 ? 117.695 121.356 63.689 1.00 15.32 199 VAL A C 1
ATOM 1467 O O . VAL A 1 199 ? 118.854 120.991 63.848 1.00 15.82 199 VAL A O 1
ATOM 1471 N N . LEU A 1 200 ? 117.327 122.456 63.033 1.00 15.15 200 LEU A N 1
ATOM 1472 C CA . LEU A 1 200 ? 118.247 123.423 62.419 1.00 15.22 200 LEU A CA 1
ATOM 1473 C C . LEU A 1 200 ? 117.845 124.831 62.907 1.00 15.79 200 LEU A C 1
ATOM 1474 O O . LEU A 1 200 ? 116.659 125.077 63.134 1.00 15.71 200 LEU A O 1
ATOM 1479 N N . ALA A 1 201 ? 118.819 125.714 63.108 1.00 15.93 201 ALA A N 1
ATOM 1480 C CA . ALA A 1 201 ? 118.523 127.079 63.549 1.00 16.42 201 ALA A CA 1
ATOM 1481 C C . ALA A 1 201 ? 119.526 128.084 63.013 1.00 16.16 201 ALA A C 1
ATOM 1482 O O . ALA A 1 201 ? 120.712 127.760 62.869 1.00 16.27 201 ALA A O 1
ATOM 1484 N N . SER A 1 202 ? 119.030 129.291 62.746 1.00 15.83 202 SER A N 1
ATOM 1485 C CA . SER A 1 202 ? 119.855 130.434 62.414 1.00 15.93 202 SER A CA 1
ATOM 1486 C C . SER A 1 202 ? 119.305 131.672 63.122 1.00 16.41 202 SER A C 1
ATOM 1487 O O . SER A 1 202 ? 118.099 131.829 63.295 1.00 16.10 202 SER A O 1
ATOM 1490 N N . ALA A 1 203 ? 120.205 132.576 63.493 1.00 16.99 203 ALA A N 1
ATOM 1491 C CA . ALA A 1 203 ? 119.805 133.901 63.913 1.00 16.34 203 ALA A CA 1
ATOM 1492 C C . ALA A 1 203 ? 119.388 134.766 62.732 1.00 16.77 203 ALA A C 1
ATOM 1493 O O . ALA A 1 203 ? 120.029 134.768 61.672 1.00 15.94 203 ALA A O 1
ATOM 1495 N N . VAL A 1 204 ? 118.290 135.481 62.942 1.00 16.78 204 VAL A N 1
ATOM 1496 C CA . VAL A 1 204 ? 117.788 136.410 61.940 1.00 16.85 204 VAL A CA 1
ATOM 1497 C C . VAL A 1 204 ? 118.737 137.572 61.827 1.00 17.49 204 VAL A C 1
ATOM 1498 O O . VAL A 1 204 ? 119.234 138.092 62.850 1.00 17.37 204 VAL A O 1
ATOM 1502 N N . LYS A 1 205 ? 119.023 137.970 60.593 1.00 19.05 205 LYS A N 1
ATOM 1503 C CA . LYS A 1 205 ? 119.890 139.139 60.333 1.00 20.62 205 LYS A CA 1
ATOM 1504 C C . LYS A 1 205 ? 119.064 140.380 60.551 1.00 22.33 205 LYS A C 1
ATOM 1505 O O . LYS A 1 205 ? 118.433 140.903 59.639 1.00 25.92 205 LYS A O 1
ATOM 1511 N N . LYS A 1 206 ? 119.155 140.883 61.750 1.00 25.04 206 LYS A N 1
ATOM 1512 C CA . LYS A 1 206 ? 118.281 141.961 62.155 1.00 28.46 206 LYS A CA 1
ATOM 1513 C C . LYS A 1 206 ? 118.667 143.300 61.459 1.00 30.99 206 LYS A C 1
ATOM 1514 O O . LYS A 1 206 ? 117.765 144.005 61.027 1.00 36.48 206 LYS A O 1
ATOM 1520 N N . ASP A 1 207 ? 119.965 143.505 61.227 1.00 27.44 207 ASP A N 1
ATOM 1521 C CA . ASP A 1 207 ? 120.520 144.665 60.526 1.00 29.79 207 ASP A CA 1
ATOM 1522 C C . ASP A 1 207 ? 120.008 144.896 59.109 1.00 28.27 207 ASP A C 1
ATOM 1523 O O . ASP A 1 207 ? 120.380 145.857 58.496 1.00 30.89 207 ASP A O 1
ATOM 1528 N N . ILE A 1 208 ? 119.256 143.988 58.504 1.00 24.59 208 ILE A N 1
ATOM 1529 C CA . ILE A 1 208 ? 118.903 144.173 57.097 1.00 21.83 208 ILE A CA 1
ATOM 1530 C C . ILE A 1 208 ? 117.681 145.015 56.982 1.00 21.23 208 ILE A C 1
ATOM 1531 O O . ILE A 1 208 ? 117.668 146.031 56.285 1.00 22.25 208 ILE A O 1
ATOM 1536 N N . ASN A 1 209 ? 116.638 144.662 57.707 1.00 20.70 209 ASN A N 1
ATOM 1537 C CA . ASN A 1 209 ? 115.369 145.310 57.527 1.00 19.92 209 ASN A CA 1
ATOM 1538 C C . ASN A 1 209 ? 114.590 145.507 58.785 1.00 21.52 209 ASN A C 1
ATOM 1539 O O . ASN A 1 209 ? 113.413 145.729 58.707 1.00 22.25 209 ASN A O 1
ATOM 1544 N N . GLY A 1 210 ? 115.218 145.396 59.939 1.00 23.64 210 GLY A N 1
ATOM 1545 C CA . GLY A 1 210 ? 114.518 145.661 61.198 1.00 24.32 210 GLY A CA 1
ATOM 1546 C C . GLY A 1 210 ? 113.510 144.601 61.599 1.00 24.35 210 GLY A C 1
ATOM 1547 O O . GLY A 1 210 ? 112.607 144.871 62.387 1.00 23.00 210 GLY A O 1
ATOM 1548 N N . CYS A 1 211 ? 113.633 143.402 61.046 1.00 21.86 211 CYS A N 1
ATOM 1549 C CA . CYS A 1 211 ? 112.705 142.322 61.362 1.00 21.36 211 CYS A CA 1
ATOM 1550 C C . CYS A 1 211 ? 112.608 142.121 62.875 1.00 20.40 211 CYS A C 1
ATOM 1551 O O . CYS A 1 211 ? 113.621 142.112 63.573 1.00 21.81 211 CYS A O 1
ATOM 1554 N N A VAL A 1 212 ? 111.395 141.993 63.405 0.50 20.27 212 VAL A N 1
ATOM 1555 N N B VAL A 1 212 ? 111.376 142.026 63.369 0.50 20.11 212 VAL A N 1
ATOM 1556 C CA A VAL A 1 212 ? 111.232 141.740 64.855 0.50 20.04 212 VAL A CA 1
ATOM 1557 C CA B VAL A 1 212 ? 111.104 141.736 64.785 0.50 19.84 212 VAL A CA 1
ATOM 1558 C C A VAL A 1 212 ? 111.569 140.317 65.284 0.50 19.42 212 VAL A C 1
ATOM 1559 C C B VAL A 1 212 ? 111.724 140.395 65.229 0.50 19.33 212 VAL A C 1
ATOM 1560 O O A VAL A 1 212 ? 111.646 140.016 66.476 0.50 18.49 212 VAL A O 1
ATOM 1561 O O B VAL A 1 212 ? 112.228 140.265 66.346 0.50 18.43 212 VAL A O 1
ATOM 1568 N N . MET A 1 213 ? 111.750 139.409 64.318 1.00 18.17 213 MET A N 1
ATOM 1569 C CA . MET A 1 213 ? 112.134 138.060 64.690 1.00 17.18 213 MET A CA 1
ATOM 1570 C C . MET A 1 213 ? 113.624 137.979 65.042 1.00 17.46 213 MET A C 1
ATOM 1571 O O . MET A 1 213 ? 114.474 138.761 64.555 1.00 17.71 213 MET A O 1
ATOM 1576 N N . ASP A 1 214 ? 113.940 137.010 65.873 1.00 16.76 214 ASP A N 1
ATOM 1577 C CA . ASP A 1 214 ? 115.273 136.793 66.369 1.00 16.95 214 ASP A CA 1
ATOM 1578 C C . ASP A 1 214 ? 115.859 135.472 65.855 1.00 16.31 214 ASP A C 1
ATOM 1579 O O . ASP A 1 214 ? 117.078 135.352 65.665 1.00 16.58 214 ASP A O 1
ATOM 1584 N N . TRP A 1 215 ? 115.011 134.465 65.670 1.00 16.23 215 TRP A N 1
ATOM 1585 C CA . TRP A 1 215 ? 115.477 133.135 65.274 1.00 15.94 215 TRP A CA 1
ATOM 1586 C C . TRP A 1 215 ? 114.566 132.550 64.235 1.00 15.46 215 TRP A C 1
ATOM 1587 O O . TRP A 1 215 ? 113.369 132.800 64.245 1.00 15.20 215 TRP A O 1
ATOM 1598 N N . VAL A 1 216 ? 115.148 131.728 63.361 1.00 15.35 216 VAL A N 1
ATOM 1599 C CA . VAL A 1 216 ? 114.368 130.830 62.513 1.00 15.40 216 VAL A CA 1
ATOM 1600 C C . VAL A 1 216 ? 114.856 129.413 62.857 1.00 16.22 216 VAL A C 1
ATOM 1601 O O . VAL A 1 216 ? 116.068 129.146 62.875 1.00 17.00 216 VAL A O 1
ATOM 1605 N N . LEU A 1 217 ? 113.915 128.519 63.159 1.00 16.80 217 LEU A N 1
ATOM 1606 C CA . LEU A 1 217 ? 114.203 127.113 63.380 1.00 17.62 217 LEU A CA 1
ATOM 1607 C C . LEU A 1 217 ? 113.472 126.283 62.330 1.00 17.19 217 LEU A C 1
ATOM 1608 O O . LEU A 1 217 ? 112.393 126.665 61.845 1.00 18.05 217 LEU A O 1
ATOM 1613 N N . GLU A 1 218 ? 114.074 125.182 61.928 1.00 16.72 218 GLU A N 1
ATOM 1614 C CA . GLU A 1 218 ? 113.320 124.232 61.183 1.00 16.33 218 GLU A CA 1
ATOM 1615 C C . GLU A 1 218 ? 113.421 122.900 61.920 1.00 16.25 218 GLU A C 1
ATOM 1616 O O . GLU A 1 218 ? 114.519 122.494 62.323 1.00 17.37 218 GLU A O 1
ATOM 1622 N N . ILE A 1 219 ? 112.271 122.279 62.123 1.00 15.47 219 ILE A N 1
ATOM 1623 C CA . ILE A 1 219 ? 112.061 121.130 63.013 1.00 15.20 219 ILE A CA 1
ATOM 1624 C C . ILE A 1 219 ? 111.261 120.103 62.225 1.00 14.67 219 ILE A C 1
ATOM 1625 O O . ILE A 1 219 ? 110.119 120.392 61.770 1.00 14.58 219 ILE A O 1
ATOM 1630 N N . TRP A 1 220 ? 111.874 118.952 61.939 1.00 14.48 220 TRP A N 1
ATOM 1631 C CA . TRP A 1 220 ? 111.228 117.978 61.092 1.00 13.84 220 TRP A CA 1
ATOM 1632 C C . TRP A 1 220 ? 110.590 116.855 61.898 1.00 14.02 220 TRP A C 1
ATOM 1633 O O . TRP A 1 220 ? 111.163 116.391 62.900 1.00 14.07 220 TRP A O 1
ATOM 1644 N N . PHE A 1 221 ? 109.474 116.369 61.353 1.00 14.29 221 PHE A N 1
ATOM 1645 C CA . PHE A 1 221 ? 108.701 115.269 61.865 1.00 14.56 221 PHE A CA 1
ATOM 1646 C C . PHE A 1 221 ? 108.422 114.351 60.700 1.00 15.00 221 PHE A C 1
ATOM 1647 O O . PHE A 1 221 ? 108.764 114.635 59.542 1.00 15.46 221 PHE A O 1
ATOM 1655 N N . GLU A 1 222 ? 107.799 113.226 61.008 1.00 15.15 222 GLU A N 1
ATOM 1656 C CA . GLU A 1 222 ? 107.333 112.286 60.021 1.00 16.48 222 GLU A CA 1
ATOM 1657 C C . GLU A 1 222 ? 106.016 112.790 59.459 1.00 15.96 222 GLU A C 1
ATOM 1658 O O . GLU A 1 222 ? 105.699 112.559 58.292 1.00 15.71 222 GLU A O 1
ATOM 1664 N N . ASN A 1 223 ? 105.243 113.427 60.312 1.00 16.35 223 ASN A N 1
ATOM 1665 C CA . ASN A 1 223 ? 103.874 113.757 60.020 1.00 16.58 223 ASN A CA 1
ATOM 1666 C C . ASN A 1 223 ? 103.278 114.643 61.083 1.00 16.06 223 ASN A C 1
ATOM 1667 O O . ASN A 1 223 ? 103.893 114.999 62.075 1.00 15.35 223 ASN A O 1
ATOM 1672 N N . GLN A 1 224 ? 102.080 115.099 60.785 1.00 16.58 224 GLN A N 1
ATOM 1673 C CA . GLN A 1 224 ? 101.362 116.030 61.595 1.00 17.22 224 GLN A CA 1
ATOM 1674 C C . GLN A 1 224 ? 101.159 115.500 63.024 1.00 17.26 224 GLN A C 1
ATOM 1675 O O . GLN A 1 224 ? 101.233 116.271 63.968 1.00 16.50 224 GLN A O 1
ATOM 1681 N N . SER A 1 225 ? 100.887 114.207 63.155 1.00 16.50 225 SER A N 1
ATOM 1682 C CA . SER A 1 225 ? 100.659 113.610 64.483 1.00 18.04 225 SER A CA 1
ATOM 1683 C C . SER A 1 225 ? 101.922 113.757 65.310 1.00 17.56 225 SER A C 1
ATOM 1684 O O . SER A 1 225 ? 101.837 114.019 66.493 1.00 17.00 225 SER A O 1
ATOM 1687 N N . GLY A 1 226 ? 103.072 113.582 64.657 1.00 16.69 226 GLY A N 1
ATOM 1688 C CA . GLY A 1 226 ? 104.392 113.750 65.344 1.00 16.62 226 GLY A CA 1
ATOM 1689 C C . GLY A 1 226 ? 104.640 115.167 65.785 1.00 16.16 226 GLY A C 1
ATOM 1690 O O . GLY A 1 226 ? 105.083 115.424 66.924 1.00 16.39 226 GLY A O 1
ATOM 1691 N N . TRP A 1 227 ? 104.309 116.106 64.890 1.00 15.88 227 TRP A N 1
ATOM 1692 C CA . TRP A 1 227 ? 104.404 117.524 65.171 1.00 15.69 227 TRP A CA 1
ATOM 1693 C C . TRP A 1 227 ? 103.597 117.865 66.425 1.00 16.02 227 TRP A C 1
ATOM 1694 O O . TRP A 1 227 ? 104.061 118.529 67.319 1.00 15.84 227 TRP A O 1
ATOM 1705 N N . TYR A 1 228 ? 102.362 117.409 66.454 1.00 16.56 228 TYR A N 1
ATOM 1706 C CA . TYR A 1 228 ? 101.468 117.725 67.557 1.00 17.16 228 TYR A CA 1
ATOM 1707 C C . TYR A 1 228 ? 101.971 117.092 68.873 1.00 17.11 228 TYR A C 1
ATOM 1708 O O . TYR A 1 228 ? 101.979 117.753 69.926 1.00 17.42 228 TYR A O 1
ATOM 1717 N N . LYS A 1 229 ? 102.301 115.809 68.803 1.00 17.08 229 LYS A N 1
ATOM 1718 C CA . LYS A 1 229 ? 102.895 115.117 69.959 1.00 17.96 229 LYS A CA 1
ATOM 1719 C C . LYS A 1 229 ? 103.991 115.909 70.626 1.00 18.21 229 LYS A C 1
ATOM 1720 O O . LYS A 1 229 ? 103.973 116.092 71.850 1.00 18.79 229 LYS A O 1
ATOM 1726 N N . VAL A 1 230 ? 104.945 116.403 69.848 1.00 16.97 230 VAL A N 1
ATOM 1727 C CA . VAL A 1 230 ? 106.070 117.155 70.385 1.00 16.74 230 VAL A CA 1
ATOM 1728 C C . VAL A 1 230 ? 105.746 118.605 70.697 1.00 16.95 230 VAL A C 1
ATOM 1729 O O . VAL A 1 230 ? 105.994 119.093 71.817 1.00 17.33 230 VAL A O 1
ATOM 1733 N N . MET A 1 231 ? 105.191 119.322 69.706 1.00 17.25 231 MET A N 1
ATOM 1734 C CA . MET A 1 231 ? 105.029 120.781 69.793 1.00 17.51 231 MET A CA 1
ATOM 1735 C C . MET A 1 231 ? 103.872 121.214 70.671 1.00 17.86 231 MET A C 1
ATOM 1736 O O . MET A 1 231 ? 103.879 122.365 71.161 1.00 17.55 231 MET A O 1
ATOM 1741 N N . VAL A 1 232 ? 102.892 120.322 70.843 1.00 18.57 232 VAL A N 1
ATOM 1742 C CA . VAL A 1 232 ? 101.819 120.553 71.761 1.00 19.35 232 VAL A CA 1
ATOM 1743 C C . VAL A 1 232 ? 102.037 119.711 73.045 1.00 20.35 232 VAL A C 1
ATOM 1744 O O . VAL A 1 232 ? 102.257 120.290 74.109 1.00 20.48 232 VAL A O 1
ATOM 1748 N N . ASP A 1 233 ? 101.990 118.391 72.956 1.00 19.38 233 ASP A N 1
ATOM 1749 C CA . ASP A 1 233 ? 102.000 117.609 74.205 1.00 21.49 233 ASP A CA 1
ATOM 1750 C C . ASP A 1 233 ? 103.329 117.648 74.952 1.00 21.38 233 ASP A C 1
ATOM 1751 O O . ASP A 1 233 ? 103.308 117.952 76.145 1.00 21.00 233 ASP A O 1
ATOM 1756 N N . ASP A 1 234 ? 104.463 117.396 74.302 1.00 20.05 234 ASP A N 1
ATOM 1757 C CA . ASP A 1 234 ? 105.721 117.366 75.052 1.00 20.26 234 ASP A CA 1
ATOM 1758 C C . ASP A 1 234 ? 106.054 118.755 75.601 1.00 20.30 234 ASP A C 1
ATOM 1759 O O . ASP A 1 234 ? 106.723 118.875 76.648 1.00 21.17 234 ASP A O 1
ATOM 1764 N N . MET A 1 235 ? 105.647 119.812 74.899 1.00 19.97 235 MET A N 1
ATOM 1765 C CA . MET A 1 235 ? 105.982 121.182 75.321 1.00 20.37 235 MET A CA 1
ATOM 1766 C C . MET A 1 235 ? 105.184 121.631 76.551 1.00 20.80 235 MET A C 1
ATOM 1767 O O . MET A 1 235 ? 105.505 122.673 77.145 1.00 20.91 235 MET A O 1
ATOM 1772 N N . LYS A 1 236 ? 104.137 120.895 76.914 1.00 21.85 236 LYS A N 1
ATOM 1773 C CA . LYS A 1 236 ? 103.416 121.183 78.176 1.00 23.65 236 LYS A CA 1
ATOM 1774 C C . LYS A 1 236 ? 104.328 121.109 79.401 1.00 24.88 236 LYS A C 1
ATOM 1775 O O . LYS A 1 236 ? 104.007 121.716 80.422 1.00 25.52 236 LYS A O 1
ATOM 1781 N N . ALA A 1 237 ? 105.454 120.415 79.310 1.00 24.92 237 ALA A N 1
ATOM 1782 C CA . ALA A 1 237 ? 106.353 120.319 80.448 1.00 25.16 237 ALA A CA 1
ATOM 1783 C C . ALA A 1 237 ? 107.096 121.618 80.689 1.00 26.54 237 ALA A C 1
ATOM 1784 O O . ALA A 1 237 ? 107.640 121.794 81.760 1.00 26.35 237 ALA A O 1
ATOM 1786 N N . LEU A 1 238 ? 107.162 122.543 79.719 1.00 24.02 238 LEU A N 1
ATOM 1787 C CA . LEU A 1 238 ? 107.823 123.821 79.957 1.00 23.60 238 LEU A CA 1
ATOM 1788 C C . LEU A 1 238 ? 107.112 124.700 80.999 1.00 25.16 238 LEU A C 1
ATOM 1789 O O . LEU A 1 238 ? 105.897 124.795 80.979 1.00 24.95 238 LEU A O 1
ATOM 1794 N N . GLU A 1 239 ? 107.887 125.374 81.848 1.00 25.47 239 GLU A N 1
ATOM 1795 C CA . GLU A 1 239 ? 107.343 126.458 82.654 1.00 29.18 239 GLU A CA 1
ATOM 1796 C C . GLU A 1 239 ? 106.979 127.649 81.785 1.00 27.71 239 GLU A C 1
ATOM 1797 O O . GLU A 1 239 ? 107.701 127.965 80.846 1.00 26.82 239 GLU A O 1
ATOM 1803 N N . LYS A 1 240 ? 105.872 128.289 82.112 1.00 27.16 240 LYS A N 1
ATOM 1804 C CA . LYS A 1 240 ? 105.446 129.505 81.455 1.00 27.86 240 LYS A CA 1
ATOM 1805 C C . LYS A 1 240 ? 106.416 130.625 81.780 1.00 28.50 240 LYS A C 1
ATOM 1806 O O . LYS A 1 240 ? 106.582 130.959 82.947 1.00 27.13 240 LYS A O 1
ATOM 1812 N N . PRO A 1 241 ? 107.090 131.221 80.768 1.00 25.89 241 PRO A N 1
ATOM 1813 C CA . PRO A 1 241 ? 107.988 132.305 81.110 1.00 25.67 241 PRO A CA 1
ATOM 1814 C C . PRO A 1 241 ? 107.251 133.557 81.594 1.00 26.78 241 PRO A C 1
ATOM 1815 O O . PRO A 1 241 ? 106.075 133.765 81.262 1.00 26.79 241 PRO A O 1
ATOM 1819 N N . SER A 1 242 ? 107.956 134.419 82.313 1.00 27.89 242 SER A N 1
ATOM 1820 C CA . SER A 1 242 ? 107.309 135.631 82.833 1.00 29.03 242 SER A CA 1
ATOM 1821 C C . SER A 1 242 ? 106.841 136.562 81.719 1.00 28.10 242 SER A C 1
ATOM 1822 O O . SER A 1 242 ? 105.890 137.328 81.880 1.00 27.53 242 SER A O 1
ATOM 1825 N N . TRP A 1 243 ? 107.503 136.501 80.567 1.00 26.06 243 TRP A N 1
ATOM 1826 C CA . TRP A 1 243 ? 107.133 137.331 79.429 1.00 25.47 243 TRP A CA 1
ATOM 1827 C C . TRP A 1 243 ? 106.102 136.714 78.490 1.00 24.83 243 TRP A C 1
ATOM 1828 O O . TRP A 1 243 ? 105.760 137.314 77.452 1.00 25.41 243 TRP A O 1
ATOM 1839 N N . ALA A 1 244 ? 105.606 135.528 78.826 1.00 24.87 244 ALA A N 1
ATOM 1840 C CA . ALA A 1 244 ? 104.665 134.824 77.960 1.00 23.99 244 ALA A CA 1
ATOM 1841 C C . ALA A 1 244 ? 103.527 135.713 77.510 1.00 25.42 244 ALA A C 1
ATOM 1842 O O . ALA A 1 244 ? 102.937 136.459 78.321 1.00 23.80 244 ALA A O 1
ATOM 1844 N N . GLN A 1 245 ? 103.187 135.596 76.219 1.00 23.81 245 GLN A N 1
ATOM 1845 C CA . GLN A 1 245 ? 102.086 136.305 75.613 1.00 22.24 245 GLN A CA 1
ATOM 1846 C C . GLN A 1 245 ? 100.895 135.426 75.365 1.00 22.79 245 GLN A C 1
ATOM 1847 O O . GLN A 1 245 ? 99.851 135.923 74.971 1.00 22.78 245 GLN A O 1
ATOM 1853 N N . GLN A 1 246 ? 101.047 134.103 75.547 1.00 22.25 246 GLN A N 1
ATOM 1854 C CA . GLN A 1 246 ? 99.943 133.180 75.561 1.00 21.92 246 GLN A CA 1
ATOM 1855 C C . GLN A 1 246 ? 100.339 132.096 76.569 1.00 22.09 246 GLN A C 1
ATOM 1856 O O . GLN A 1 246 ? 101.495 132.008 76.970 1.00 21.72 246 GLN A O 1
ATOM 1862 N N . ASP A 1 247 ? 99.383 131.294 76.986 1.00 23.77 247 ASP A N 1
ATOM 1863 C CA . ASP A 1 247 ? 99.593 130.375 78.068 1.00 25.64 247 ASP A CA 1
ATOM 1864 C C . ASP A 1 247 ? 100.447 129.167 77.774 1.00 24.45 247 ASP A C 1
ATOM 1865 O O . ASP A 1 247 ? 101.055 128.633 78.684 1.00 23.84 247 ASP A O 1
ATOM 1870 N N . ALA A 1 248 ? 100.439 128.688 76.530 1.00 21.54 248 ALA A N 1
ATOM 1871 C CA . ALA A 1 248 ? 101.223 127.524 76.167 1.00 20.84 248 ALA A CA 1
ATOM 1872 C C . ALA A 1 248 ? 102.295 127.861 75.127 1.00 19.91 248 ALA A C 1
ATOM 1873 O O . ALA A 1 248 ? 102.202 128.861 74.419 1.00 20.54 248 ALA A O 1
ATOM 1875 N N . PHE A 1 249 ? 103.282 126.995 75.022 1.00 20.05 249 PHE A N 1
ATOM 1876 C CA . PHE A 1 249 ? 104.333 127.125 74.025 1.00 20.90 249 PHE A CA 1
ATOM 1877 C C . PHE A 1 249 ? 103.670 127.357 72.669 1.00 19.91 249 PHE A C 1
ATOM 1878 O O . PHE A 1 249 ? 102.724 126.666 72.329 1.00 19.47 249 PHE A O 1
ATOM 1886 N N . PRO A 1 250 ? 104.146 128.326 71.879 1.00 20.07 250 PRO A N 1
ATOM 1887 C CA . PRO A 1 250 ? 105.406 129.036 71.917 1.00 20.09 250 PRO A CA 1
ATOM 1888 C C . PRO A 1 250 ? 105.474 130.259 72.857 1.00 19.46 250 PRO A C 1
ATOM 1889 O O . PRO A 1 250 ? 106.506 130.921 72.911 1.00 19.89 250 PRO A O 1
ATOM 1893 N N . PHE A 1 251 ? 104.392 130.538 73.585 1.00 20.19 251 PHE A N 1
ATOM 1894 C CA . PHE A 1 251 ? 104.337 131.620 74.574 1.00 20.29 251 PHE A CA 1
ATOM 1895 C C . PHE A 1 251 ? 104.499 133.006 73.949 1.00 20.70 251 PHE A C 1
ATOM 1896 O O . PHE A 1 251 ? 104.857 133.988 74.662 1.00 21.07 251 PHE A O 1
ATOM 1904 N N . LEU A 1 252 ? 104.220 133.104 72.647 1.00 21.04 252 LEU A N 1
ATOM 1905 C CA . LEU A 1 252 ? 104.447 134.315 71.872 1.00 20.36 252 LEU A CA 1
ATOM 1906 C C . LEU A 1 252 ? 103.181 134.637 71.071 1.00 20.40 252 LEU A C 1
ATOM 1907 O O . LEU A 1 252 ? 102.432 133.737 70.693 1.00 21.55 252 LEU A O 1
ATOM 1912 N N . LYS A 1 253 ? 102.944 135.921 70.826 1.00 20.86 253 LYS A N 1
ATOM 1913 C CA . LYS A 1 253 ? 101.724 136.368 70.148 1.00 21.05 253 LYS A CA 1
ATOM 1914 C C . LYS A 1 253 ? 101.678 135.861 68.703 1.00 20.00 253 LYS A C 1
ATOM 1915 O O . LYS A 1 253 ? 102.544 136.187 67.893 1.00 18.51 253 LYS A O 1
ATOM 1921 N N . PRO A 1 254 ? 100.698 135.024 68.399 1.00 20.97 254 PRO A N 1
ATOM 1922 C CA . PRO A 1 254 ? 100.610 134.471 67.060 1.00 20.09 254 PRO A CA 1
ATOM 1923 C C . PRO A 1 254 ? 100.568 135.524 65.983 1.00 19.86 254 PRO A C 1
ATOM 1924 O O . PRO A 1 254 ? 99.859 136.544 66.122 1.00 20.86 254 PRO A O 1
ATOM 1928 N N . TYR A 1 255 ? 101.399 135.323 64.968 1.00 18.97 255 TYR A N 1
ATOM 1929 C CA . TYR A 1 255 ? 101.553 136.168 63.788 1.00 18.72 255 TYR A CA 1
ATOM 1930 C C . TYR A 1 255 ? 102.331 137.469 64.014 1.00 20.34 255 TYR A C 1
ATOM 1931 O O . TYR A 1 255 ? 102.700 138.133 63.051 1.00 21.75 255 TYR A O 1
ATOM 1940 N N . HIS A 1 256 ? 102.594 137.825 65.260 1.00 20.58 256 HIS A N 1
ATOM 1941 C CA . HIS A 1 256 ? 103.312 139.030 65.616 1.00 19.89 256 HIS A CA 1
ATOM 1942 C C . HIS A 1 256 ? 104.680 138.718 66.120 1.00 19.86 256 HIS A C 1
ATOM 1943 O O . HIS A 1 256 ? 105.606 139.391 65.753 1.00 21.29 256 HIS A O 1
ATOM 1950 N N . ASN A 1 257 ? 104.803 137.694 66.980 1.00 18.05 257 ASN A N 1
ATOM 1951 C CA . ASN A 1 257 ? 106.055 137.287 67.548 1.00 18.76 257 ASN A CA 1
ATOM 1952 C C . ASN A 1 257 ? 106.402 135.804 67.242 1.00 17.78 257 ASN A C 1
ATOM 1953 O O . ASN A 1 257 ? 107.459 135.312 67.660 1.00 16.90 257 ASN A O 1
ATOM 1958 N N . VAL A 1 258 ? 105.501 135.112 66.554 1.00 17.17 258 VAL A N 1
ATOM 1959 C CA . VAL A 1 258 ? 105.785 133.768 66.033 1.00 16.99 258 VAL A CA 1
ATOM 1960 C C . VAL A 1 258 ? 105.020 133.573 64.729 1.00 16.75 258 VAL A C 1
ATOM 1961 O O . VAL A 1 258 ? 103.851 133.887 64.647 1.00 16.23 258 VAL A O 1
ATOM 1965 N N . CYS A 1 259 ? 105.688 133.033 63.719 1.00 16.43 259 CYS A N 1
ATOM 1966 C CA . CYS A 1 259 ? 105.013 132.641 62.484 1.00 16.66 259 CYS A CA 1
ATOM 1967 C C . CYS A 1 259 ? 105.607 131.300 62.113 1.00 15.42 259 CYS A C 1
ATOM 1968 O O . CYS A 1 259 ? 106.727 130.980 62.532 1.00 14.37 259 CYS A O 1
ATOM 1971 N N . SER A 1 260 ? 104.869 130.499 61.352 1.00 15.09 260 SER A N 1
ATOM 1972 C CA . SER A 1 260 ? 105.373 129.162 61.025 1.00 14.65 260 SER A CA 1
ATOM 1973 C C . SER A 1 260 ? 104.670 128.608 59.793 1.00 14.55 260 SER A C 1
ATOM 1974 O O . SER A 1 260 ? 103.673 129.183 59.314 1.00 13.86 260 SER A O 1
ATOM 1977 N N . ALA A 1 261 ? 105.224 127.505 59.277 1.00 14.35 261 ALA A N 1
ATOM 1978 C CA . ALA A 1 261 ? 104.584 126.750 58.182 1.00 14.74 261 ALA A CA 1
ATOM 1979 C C . ALA A 1 261 ? 105.170 125.368 58.192 1.00 14.80 261 ALA A C 1
ATOM 1980 O O . ALA A 1 261 ? 106.342 125.199 58.523 1.00 14.91 261 ALA A O 1
ATOM 1982 N N . ALA A 1 262 ? 104.364 124.391 57.849 1.00 14.82 262 ALA A N 1
ATOM 1983 C CA . ALA A 1 262 ? 104.852 123.055 57.618 1.00 14.24 262 ALA A CA 1
ATOM 1984 C C . ALA A 1 262 ? 104.816 122.799 56.129 1.00 13.88 262 ALA A C 1
ATOM 1985 O O . ALA A 1 262 ? 103.807 123.041 55.466 1.00 13.95 262 ALA A O 1
ATOM 1987 N N . VAL A 1 263 ? 105.955 122.363 55.594 1.00 14.41 263 VAL A N 1
ATOM 1988 C CA . VAL A 1 263 ? 106.112 122.194 54.174 1.00 14.67 263 VAL A CA 1
ATOM 1989 C C . VAL A 1 263 ? 106.790 120.877 53.808 1.00 14.45 263 VAL A C 1
ATOM 1990 O O . VAL A 1 263 ? 107.444 120.218 54.655 1.00 13.82 263 VAL A O 1
ATOM 1994 N N . ALA A 1 264 ? 106.632 120.507 52.540 1.00 14.65 264 ALA A N 1
ATOM 1995 C CA . ALA A 1 264 ? 107.239 119.307 51.975 1.00 14.38 264 ALA A CA 1
ATOM 1996 C C . ALA A 1 264 ? 108.699 119.581 51.563 1.00 14.77 264 ALA A C 1
ATOM 1997 O O . ALA A 1 264 ? 109.124 120.731 51.422 1.00 15.40 264 ALA A O 1
ATOM 1999 N N . ASP A 1 265 ? 109.441 118.515 51.353 1.00 14.37 265 ASP A N 1
ATOM 2000 C CA . ASP A 1 265 ? 110.807 118.615 50.829 1.00 14.53 265 ASP A CA 1
ATOM 2001 C C . ASP A 1 265 ? 110.923 119.262 49.458 1.00 14.26 265 ASP A C 1
ATOM 2002 O O . ASP A 1 265 ? 111.968 119.841 49.133 1.00 13.81 265 ASP A O 1
ATOM 2007 N N . TYR A 1 266 ? 109.870 119.147 48.637 1.00 14.03 266 TYR A N 1
ATOM 2008 C CA . TYR A 1 266 ? 109.923 119.544 47.245 1.00 13.95 266 TYR A CA 1
ATOM 2009 C C . TYR A 1 266 ? 108.807 120.513 46.943 1.00 13.48 266 TYR A C 1
ATOM 2010 O O . TYR A 1 266 ? 107.702 120.375 47.460 1.00 12.78 266 TYR A O 1
ATOM 2019 N N . THR A 1 267 ? 109.110 121.460 46.085 1.00 14.04 267 THR A N 1
ATOM 2020 C CA . THR A 1 267 ? 108.048 122.279 45.484 1.00 13.47 267 THR A CA 1
ATOM 2021 C C . THR A 1 267 ? 108.184 122.312 44.001 1.00 14.17 267 THR A C 1
ATOM 2022 O O . THR A 1 267 ? 109.276 122.493 43.453 1.00 13.32 267 THR A O 1
ATOM 2026 N N . PRO A 1 268 ? 107.047 122.292 43.301 1.00 14.08 268 PRO A N 1
ATOM 2027 C CA . PRO A 1 268 ? 107.081 122.561 41.893 1.00 14.31 268 PRO A CA 1
ATOM 2028 C C . PRO A 1 268 ? 107.243 124.028 41.530 1.00 14.05 268 PRO A C 1
ATOM 2029 O O . PRO A 1 268 ? 107.495 124.324 40.370 1.00 14.85 268 PRO A O 1
ATOM 2033 N N . SER A 1 269 ? 107.114 124.930 42.492 1.00 13.33 269 SER A N 1
ATOM 2034 C CA . SER A 1 269 ? 107.248 126.354 42.243 1.00 13.63 269 SER A CA 1
ATOM 2035 C C . SER A 1 269 ? 108.640 126.860 42.540 1.00 13.81 269 SER A C 1
ATOM 2036 O O . SER A 1 269 ? 108.843 127.671 43.452 1.00 13.09 269 SER A O 1
ATOM 2039 N N . ASN A 1 270 ? 109.579 126.423 41.698 1.00 13.99 270 ASN A N 1
ATOM 2040 C CA . ASN A 1 270 ? 110.936 126.942 41.675 1.00 14.76 270 ASN A CA 1
ATOM 2041 C C . ASN A 1 270 ? 110.945 127.927 40.524 1.00 15.10 270 ASN A C 1
ATOM 2042 O O . ASN A 1 270 ? 111.148 127.564 39.372 1.00 16.00 270 ASN A O 1
ATOM 2047 N N . ASN A 1 271 ? 110.616 129.162 40.856 1.00 14.52 271 ASN A N 1
ATOM 2048 C CA . ASN A 1 271 ? 110.007 130.067 39.897 1.00 14.56 271 ASN A CA 1
ATOM 2049 C C . ASN A 1 271 ? 110.991 130.546 38.845 1.00 15.69 271 ASN A C 1
ATOM 2050 O O . ASN A 1 271 ? 110.569 130.705 37.704 1.00 17.44 271 ASN A O 1
ATOM 2055 N N . LEU A 1 272 ? 112.273 130.706 39.170 1.00 15.61 272 LEU A N 1
ATOM 2056 C CA . LEU A 1 272 ? 113.225 131.131 38.122 1.00 17.48 272 LEU A CA 1
ATOM 2057 C C . LEU A 1 272 ? 113.483 130.043 37.135 1.00 19.69 272 LEU A C 1
ATOM 2058 O O . LEU A 1 272 ? 113.870 130.322 36.011 1.00 22.45 272 LEU A O 1
ATOM 2063 N N . ALA A 1 273 ? 113.257 128.790 37.502 1.00 19.28 273 ALA A N 1
ATOM 2064 C CA . ALA A 1 273 ? 113.534 127.707 36.575 1.00 20.78 273 ALA A CA 1
ATOM 2065 C C . ALA A 1 273 ? 112.318 127.209 35.840 1.00 21.60 273 ALA A C 1
ATOM 2066 O O . ALA A 1 273 ? 112.437 126.659 34.740 1.00 22.27 273 ALA A O 1
ATOM 2068 N N . ASN A 1 274 ? 111.163 127.275 36.473 1.00 20.55 274 ASN A N 1
ATOM 2069 C CA . ASN A 1 274 ? 110.004 126.426 36.132 1.00 23.52 274 ASN A CA 1
ATOM 2070 C C . ASN A 1 274 ? 108.783 127.231 35.664 1.00 24.52 274 ASN A C 1
ATOM 2071 O O . ASN A 1 274 ? 107.857 126.640 35.109 1.00 27.83 274 ASN A O 1
ATOM 2076 N N . TYR A 1 275 ? 108.740 128.546 35.848 1.00 23.52 275 TYR A N 1
ATOM 2077 C CA . TYR A 1 275 ? 107.541 129.328 35.431 1.00 21.55 275 TYR A CA 1
ATOM 2078 C C . TYR A 1 275 ? 107.384 129.515 33.941 1.00 20.42 275 TYR A C 1
ATOM 2079 O O . TYR A 1 275 ? 108.319 129.919 33.277 1.00 21.01 275 TYR A O 1
ATOM 2088 N N . ARG A 1 276 ? 106.164 129.331 33.415 1.00 19.20 276 ARG A N 1
ATOM 2089 C CA . ARG A 1 276 ? 105.897 129.435 32.014 1.00 19.96 276 ARG A CA 1
ATOM 2090 C C . ARG A 1 276 ? 104.648 130.226 31.709 1.00 18.09 276 ARG A C 1
ATOM 2091 O O . ARG A 1 276 ? 104.037 130.036 30.647 1.00 18.21 276 ARG A O 1
ATOM 2099 N N . GLY A 1 277 ? 104.258 131.117 32.608 1.00 16.94 277 GLY A N 1
ATOM 2100 C CA . GLY A 1 277 ? 103.080 131.901 32.364 1.00 16.33 277 GLY A CA 1
ATOM 2101 C C . GLY A 1 277 ? 101.885 131.252 33.039 1.00 15.50 277 GLY A C 1
ATOM 2102 O O . GLY A 1 277 ? 101.950 130.126 33.545 1.00 14.00 277 GLY A O 1
ATOM 2103 N N . TYR A 1 278 ? 100.806 132.010 33.098 1.00 14.91 278 TYR A N 1
ATOM 2104 C CA . TYR A 1 278 ? 99.655 131.541 33.886 1.00 14.33 278 TYR A CA 1
ATOM 2105 C C . TYR A 1 278 ? 98.746 130.741 32.945 1.00 14.63 278 TYR A C 1
ATOM 2106 O O . TYR A 1 278 ? 97.790 131.252 32.379 1.00 14.11 278 TYR A O 1
ATOM 2115 N N . ILE A 1 279 ? 99.126 129.509 32.717 1.00 14.20 279 ILE A N 1
ATOM 2116 C CA . ILE A 1 279 ? 98.353 128.605 31.855 1.00 15.46 279 ILE A CA 1
ATOM 2117 C C . ILE A 1 279 ? 97.125 128.105 32.644 1.00 14.83 279 ILE A C 1
ATOM 2118 O O . ILE A 1 279 ? 97.262 127.624 33.763 1.00 16.19 279 ILE A O 1
ATOM 2123 N N . THR A 1 280 ? 95.933 128.194 32.061 1.00 14.28 280 THR A N 1
ATOM 2124 C CA . THR A 1 280 ? 94.716 127.807 32.768 1.00 14.11 280 THR A CA 1
ATOM 2125 C C . THR A 1 280 ? 94.222 126.431 32.335 1.00 13.66 280 THR A C 1
ATOM 2126 O O . THR A 1 280 ? 94.370 126.036 31.184 1.00 13.52 280 THR A O 1
ATOM 2130 N N . MET A 1 281 ? 93.618 125.741 33.287 1.00 13.39 281 MET A N 1
ATOM 2131 C CA A MET A 1 281 ? 93.024 124.443 33.062 0.50 13.07 281 MET A CA 1
ATOM 2132 C CA B MET A 1 281 ? 93.020 124.455 33.081 0.50 13.59 281 MET A CA 1
ATOM 2133 C C . MET A 1 281 ? 91.878 124.522 32.042 1.00 13.44 281 MET A C 1
ATOM 2134 O O . MET A 1 281 ? 91.097 125.457 32.021 1.00 13.64 281 MET A O 1
ATOM 2143 N N . ARG A 1 282 ? 91.807 123.512 31.193 1.00 13.42 282 ARG A N 1
ATOM 2144 C CA . ARG A 1 282 ? 90.812 123.371 30.150 1.00 14.09 282 ARG A CA 1
ATOM 2145 C C . ARG A 1 282 ? 89.471 122.777 30.722 1.00 15.21 282 ARG A C 1
ATOM 2146 O O . ARG A 1 282 ? 89.327 122.685 31.970 1.00 17.15 282 ARG A O 1
ATOM 2155 N N . ALA B 1 1 ? 99.562 95.874 13.030 1.00 28.33 1 ALA B N 1
ATOM 2156 C CA . ALA B 1 1 ? 98.208 96.436 12.785 1.00 28.73 1 ALA B CA 1
ATOM 2157 C C . ALA B 1 1 ? 98.206 97.907 13.192 1.00 27.74 1 ALA B C 1
ATOM 2158 O O . ALA B 1 1 ? 99.096 98.346 13.923 1.00 26.56 1 ALA B O 1
ATOM 2160 N N . ASP B 1 2 ? 97.235 98.652 12.672 1.00 26.84 2 ASP B N 1
ATOM 2161 C CA . ASP B 1 2 ? 97.190 100.112 12.895 1.00 25.39 2 ASP B CA 1
ATOM 2162 C C . ASP B 1 2 ? 96.892 100.446 14.357 1.00 22.62 2 ASP B C 1
ATOM 2163 O O . ASP B 1 2 ? 96.278 99.678 15.088 1.00 22.58 2 ASP B O 1
ATOM 2168 N N . PHE B 1 3 ? 97.209 101.678 14.747 1.00 20.71 3 PHE B N 1
ATOM 2169 C CA . PHE B 1 3 ? 96.791 102.226 16.036 1.00 19.36 3 PHE B CA 1
ATOM 2170 C C . PHE B 1 3 ? 95.843 103.374 15.738 1.00 19.21 3 PHE B C 1
ATOM 2171 O O . PHE B 1 3 ? 96.163 104.228 14.908 1.00 20.03 3 PHE B O 1
ATOM 2179 N N . LYS B 1 4 ? 94.718 103.441 16.433 1.00 17.91 4 LYS B N 1
ATOM 2180 C CA . LYS B 1 4 ? 93.690 104.441 16.156 1.00 18.73 4 LYS B CA 1
ATOM 2181 C C . LYS B 1 4 ? 94.029 105.780 16.854 1.00 17.93 4 LYS B C 1
ATOM 2182 O O . LYS B 1 4 ? 94.453 105.793 18.028 1.00 16.35 4 LYS B O 1
ATOM 2188 N N . PHE B 1 5 ? 93.930 106.869 16.105 1.00 16.59 5 PHE B N 1
ATOM 2189 C CA . PHE B 1 5 ? 94.057 108.197 16.652 1.00 16.39 5 PHE B CA 1
ATOM 2190 C C . PHE B 1 5 ? 92.839 108.395 17.551 1.00 16.56 5 PHE B C 1
ATOM 2191 O O . PHE B 1 5 ? 91.673 108.407 17.073 1.00 17.05 5 PHE B O 1
ATOM 2199 N N . GLU B 1 6 ? 93.083 108.570 18.842 1.00 16.02 6 GLU B N 1
ATOM 2200 C CA . GLU B 1 6 ? 91.990 108.634 19.833 1.00 17.16 6 GLU B CA 1
ATOM 2201 C C . GLU B 1 6 ? 92.312 109.697 20.888 1.00 16.16 6 GLU B C 1
ATOM 2202 O O . GLU B 1 6 ? 92.636 109.388 22.037 1.00 16.58 6 GLU B O 1
ATOM 2208 N N . PRO B 1 7 ? 92.240 110.969 20.484 1.00 15.52 7 PRO B N 1
ATOM 2209 C CA . PRO B 1 7 ? 92.527 112.051 21.390 1.00 15.42 7 PRO B CA 1
ATOM 2210 C C . PRO B 1 7 ? 91.539 112.054 22.561 1.00 15.20 7 PRO B C 1
ATOM 2211 O O . PRO B 1 7 ? 90.336 112.012 22.344 1.00 15.24 7 PRO B O 1
ATOM 2215 N N . MET B 1 8 ? 92.054 112.049 23.784 1.00 14.43 8 MET B N 1
ATOM 2216 C CA . MET B 1 8 ? 91.175 112.038 24.968 1.00 14.59 8 MET B CA 1
ATOM 2217 C C . MET B 1 8 ? 91.848 112.809 26.084 1.00 14.08 8 MET B C 1
ATOM 2218 O O . MET B 1 8 ? 93.079 112.908 26.133 1.00 14.08 8 MET B O 1
ATOM 2223 N N . ARG B 1 9 ? 91.028 113.259 27.016 1.00 13.92 9 ARG B N 1
ATOM 2224 C CA . ARG B 1 9 ? 91.486 113.826 28.264 1.00 14.38 9 ARG B CA 1
ATOM 2225 C C . ARG B 1 9 ? 91.010 112.879 29.339 1.00 15.25 9 ARG B C 1
ATOM 2226 O O . ARG B 1 9 ? 89.814 112.523 29.344 1.00 16.70 9 ARG B O 1
ATOM 2234 N N . SER B 1 10 ? 91.878 112.499 30.284 1.00 14.48 10 SER B N 1
ATOM 2235 C CA . SER B 1 10 ? 91.430 111.681 31.385 1.00 13.99 10 SER B CA 1
ATOM 2236 C C . SER B 1 10 ? 91.666 112.362 32.719 1.00 14.24 10 SER B C 1
ATOM 2237 O O . SER B 1 10 ? 92.557 113.208 32.829 1.00 14.15 10 SER B O 1
ATOM 2240 N N . LEU B 1 11 ? 90.858 111.983 33.717 1.00 13.89 11 LEU B N 1
ATOM 2241 C CA . LEU B 1 11 ? 91.018 112.472 35.075 1.00 14.39 11 LEU B CA 1
ATOM 2242 C C . LEU B 1 11 ? 91.067 111.335 36.066 1.00 14.17 11 LEU B C 1
ATOM 2243 O O . LEU B 1 11 ? 90.275 110.425 35.960 1.00 13.92 11 LEU B O 1
ATOM 2248 N N . ILE B 1 12 ? 92.002 111.420 37.018 1.00 13.68 12 ILE B N 1
ATOM 2249 C CA . ILE B 1 12 ? 92.098 110.489 38.130 1.00 14.27 12 ILE B CA 1
ATOM 2250 C C . ILE B 1 12 ? 91.929 111.292 39.406 1.00 13.99 12 ILE B C 1
ATOM 2251 O O . ILE B 1 12 ? 92.507 112.389 39.568 1.00 13.56 12 ILE B O 1
ATOM 2256 N N . TYR B 1 13 ? 91.062 110.804 40.274 1.00 13.44 13 TYR B N 1
ATOM 2257 C CA . TYR B 1 13 ? 90.738 111.508 41.482 1.00 13.62 13 TYR B CA 1
ATOM 2258 C C . TYR B 1 13 ? 91.565 110.877 42.638 1.00 14.01 13 TYR B C 1
ATOM 2259 O O . TYR B 1 13 ? 91.321 109.699 43.015 1.00 14.39 13 TYR B O 1
ATOM 2268 N N . VAL B 1 14 ? 92.555 111.607 43.117 1.00 13.59 14 VAL B N 1
ATOM 2269 C CA . VAL B 1 14 ? 93.581 111.069 44.011 1.00 13.51 14 VAL B CA 1
ATOM 2270 C C . VAL B 1 14 ? 93.310 111.564 45.422 1.00 14.00 14 VAL B C 1
ATOM 2271 O O . VAL B 1 14 ? 93.499 112.757 45.718 1.00 13.40 14 VAL B O 1
ATOM 2275 N N . ASP B 1 15 ? 92.907 110.649 46.324 1.00 13.85 15 ASP B N 1
ATOM 2276 C CA . ASP B 1 15 ? 92.632 111.006 47.684 1.00 14.58 15 ASP B CA 1
ATOM 2277 C C . ASP B 1 15 ? 93.890 110.802 48.550 1.00 14.76 15 ASP B C 1
ATOM 2278 O O . ASP B 1 15 ? 94.880 110.257 48.103 1.00 14.10 15 ASP B O 1
ATOM 2283 N N . CYS B 1 16 ? 93.824 111.314 49.769 1.00 15.42 16 CYS B N 1
ATOM 2284 C CA . CYS B 1 16 ? 94.865 111.126 50.815 1.00 15.53 16 CYS B CA 1
ATOM 2285 C C . CYS B 1 16 ? 94.046 110.949 52.068 1.00 15.31 16 CYS B C 1
ATOM 2286 O O . CYS B 1 16 ? 93.449 111.922 52.553 1.00 15.40 16 CYS B O 1
ATOM 2289 N N . VAL B 1 17 ? 93.912 109.706 52.535 1.00 15.80 17 VAL B N 1
ATOM 2290 C CA . VAL B 1 17 ? 92.862 109.423 53.545 1.00 16.74 17 VAL B CA 1
ATOM 2291 C C . VAL B 1 17 ? 93.192 109.824 54.981 1.00 17.60 17 VAL B C 1
ATOM 2292 O O . VAL B 1 17 ? 92.310 109.830 55.835 1.00 18.41 17 VAL B O 1
ATOM 2296 N N . SER B 1 18 ? 94.447 110.161 55.243 1.00 18.11 18 SER B N 1
ATOM 2297 C CA . SER B 1 18 ? 94.871 110.651 56.538 1.00 18.82 18 SER B CA 1
ATOM 2298 C C . SER B 1 18 ? 95.921 111.702 56.329 1.00 17.95 18 SER B C 1
ATOM 2299 O O . SER B 1 18 ? 96.771 111.551 55.443 1.00 17.09 18 SER B O 1
ATOM 2302 N N . GLU B 1 19 ? 95.947 112.742 57.167 1.00 17.90 19 GLU B N 1
ATOM 2303 C CA . GLU B 1 19 ? 97.010 113.764 56.988 1.00 18.86 19 GLU B CA 1
ATOM 2304 C C . GLU B 1 19 ? 98.375 113.181 57.248 1.00 18.48 19 GLU B C 1
ATOM 2305 O O . GLU B 1 19 ? 99.394 113.614 56.646 1.00 18.53 19 GLU B O 1
ATOM 2311 N N . ASP B 1 20 ? 98.430 112.120 58.062 1.00 17.19 20 ASP B N 1
ATOM 2312 C CA . ASP B 1 20 ? 99.716 111.515 58.336 1.00 17.71 20 ASP B CA 1
ATOM 2313 C C . ASP B 1 20 ? 100.354 110.884 57.108 1.00 16.94 20 ASP B C 1
ATOM 2314 O O . ASP B 1 20 ? 101.543 110.650 57.110 1.00 16.73 20 ASP B O 1
ATOM 2319 N N . TYR B 1 21 ? 99.542 110.548 56.093 1.00 15.81 21 TYR B N 1
ATOM 2320 C CA . TYR B 1 21 ? 100.066 109.968 54.854 1.00 15.28 21 TYR B CA 1
ATOM 2321 C C . TYR B 1 21 ? 100.514 111.030 53.830 1.00 15.02 21 TYR B C 1
ATOM 2322 O O . TYR B 1 21 ? 101.153 110.686 52.855 1.00 15.15 21 TYR B O 1
ATOM 2331 N N . ARG B 1 22 ? 100.171 112.299 54.046 1.00 14.98 22 ARG B N 1
ATOM 2332 C CA . ARG B 1 22 ? 100.400 113.324 53.026 1.00 14.88 22 ARG B CA 1
ATOM 2333 C C . ARG B 1 22 ? 101.857 113.444 52.595 1.00 14.61 22 ARG B C 1
ATOM 2334 O O . ARG B 1 22 ? 102.138 113.439 51.428 1.00 14.16 22 ARG B O 1
ATOM 2342 N N . PRO B 1 23 ? 102.813 113.533 53.533 1.00 15.16 23 PRO B N 1
ATOM 2343 C CA . PRO B 1 23 ? 104.194 113.639 53.085 1.00 14.79 23 PRO B CA 1
ATOM 2344 C C . PRO B 1 23 ? 104.661 112.457 52.241 1.00 14.42 23 PRO B C 1
ATOM 2345 O O . PRO B 1 23 ? 105.399 112.638 51.275 1.00 13.18 23 PRO B O 1
ATOM 2349 N N . LYS B 1 24 ? 104.247 111.249 52.613 1.00 14.31 24 LYS B N 1
ATOM 2350 C CA . LYS B 1 24 ? 104.672 110.051 51.875 1.00 14.84 24 LYS B CA 1
ATOM 2351 C C . LYS B 1 24 ? 104.025 109.967 50.519 1.00 14.08 24 LYS B C 1
ATOM 2352 O O . LYS B 1 24 ? 104.691 109.657 49.543 1.00 14.02 24 LYS B O 1
ATOM 2358 N N . LEU B 1 25 ? 102.741 110.227 50.482 1.00 14.09 25 LEU B N 1
ATOM 2359 C CA . LEU B 1 25 ? 101.993 110.201 49.218 1.00 14.07 25 LEU B CA 1
ATOM 2360 C C . LEU B 1 25 ? 102.531 111.257 48.253 1.00 13.98 25 LEU B C 1
ATOM 2361 O O . LEU B 1 25 ? 102.822 110.944 47.079 1.00 13.93 25 LEU B O 1
ATOM 2366 N N . GLN B 1 26 ? 102.710 112.474 48.751 1.00 13.91 26 GLN B N 1
ATOM 2367 C CA . GLN B 1 26 ? 103.212 113.555 47.917 1.00 14.38 26 GLN B CA 1
ATOM 2368 C C . GLN B 1 26 ? 104.612 113.263 47.406 1.00 13.71 26 GLN B C 1
ATOM 2369 O O . GLN B 1 26 ? 104.951 113.524 46.219 1.00 13.05 26 GLN B O 1
ATOM 2375 N N . ARG B 1 27 ? 105.456 112.663 48.252 1.00 13.70 27 ARG B N 1
ATOM 2376 C CA . ARG B 1 27 ? 106.772 112.310 47.845 1.00 13.16 27 ARG B CA 1
ATOM 2377 C C . ARG B 1 27 ? 106.733 111.245 46.699 1.00 13.22 27 ARG B C 1
ATOM 2378 O O . ARG B 1 27 ? 107.435 111.373 45.691 1.00 13.19 27 ARG B O 1
ATOM 2386 N N . TRP B 1 28 ? 105.971 110.186 46.868 1.00 13.28 28 TRP B N 1
ATOM 2387 C CA . TRP B 1 28 ? 105.920 109.159 45.815 1.00 13.19 28 TRP B CA 1
ATOM 2388 C C . TRP B 1 28 ? 105.444 109.808 44.506 1.00 13.29 28 TRP B C 1
ATOM 2389 O O . TRP B 1 28 ? 106.057 109.597 43.459 1.00 13.64 28 TRP B O 1
ATOM 2400 N N . ILE B 1 29 ? 104.411 110.627 44.587 1.00 13.49 29 ILE B N 1
ATOM 2401 C CA . ILE B 1 29 ? 103.826 111.259 43.364 1.00 13.79 29 ILE B CA 1
ATOM 2402 C C . ILE B 1 29 ? 104.920 112.050 42.619 1.00 13.53 29 ILE B C 1
ATOM 2403 O O . ILE B 1 29 ? 105.153 111.844 41.440 1.00 13.97 29 ILE B O 1
ATOM 2408 N N . TYR B 1 30 ? 105.627 112.921 43.328 1.00 13.85 30 TYR B N 1
ATOM 2409 C CA . TYR B 1 30 ? 106.562 113.839 42.677 1.00 13.81 30 TYR B CA 1
ATOM 2410 C C . TYR B 1 30 ? 107.972 113.318 42.496 1.00 14.12 30 TYR B C 1
ATOM 2411 O O . TYR B 1 30 ? 108.696 113.804 41.617 1.00 14.35 30 TYR B O 1
ATOM 2420 N N . LYS B 1 31 ? 108.405 112.345 43.313 1.00 14.12 31 LYS B N 1
ATOM 2421 C CA . LYS B 1 31 ? 109.771 111.851 43.209 1.00 14.01 31 LYS B CA 1
ATOM 2422 C C . LYS B 1 31 ? 109.858 110.609 42.321 1.00 13.76 31 LYS B C 1
ATOM 2423 O O . LYS B 1 31 ? 110.853 110.405 41.601 1.00 13.07 31 LYS B O 1
ATOM 2429 N N . VAL B 1 32 ? 108.824 109.804 42.336 1.00 13.56 32 VAL B N 1
ATOM 2430 C CA . VAL B 1 32 ? 108.881 108.460 41.730 1.00 13.89 32 VAL B CA 1
ATOM 2431 C C . VAL B 1 32 ? 107.915 108.356 40.532 1.00 13.85 32 VAL B C 1
ATOM 2432 O O . VAL B 1 32 ? 108.311 107.901 39.444 1.00 14.20 32 VAL B O 1
ATOM 2436 N N A HIS B 1 33 ? 106.655 108.713 40.755 0.67 13.89 33 HIS B N 1
ATOM 2437 N N B HIS B 1 33 ? 106.663 108.730 40.744 0.33 14.13 33 HIS B N 1
ATOM 2438 C CA A HIS B 1 33 ? 105.543 108.549 39.785 0.67 13.84 33 HIS B CA 1
ATOM 2439 C CA B HIS B 1 33 ? 105.645 108.529 39.728 0.33 14.30 33 HIS B CA 1
ATOM 2440 C C A HIS B 1 33 ? 105.684 109.436 38.557 0.67 13.55 33 HIS B C 1
ATOM 2441 C C B HIS B 1 33 ? 105.864 109.397 38.520 0.33 13.80 33 HIS B C 1
ATOM 2442 O O A HIS B 1 33 ? 105.379 108.991 37.434 0.67 13.75 33 HIS B O 1
ATOM 2443 O O B HIS B 1 33 ? 105.827 108.909 37.384 0.33 13.71 33 HIS B O 1
ATOM 2456 N N . ILE B 1 34 ? 106.148 110.676 38.731 1.00 13.51 34 ILE B N 1
ATOM 2457 C CA . ILE B 1 34 ? 106.368 111.567 37.563 1.00 13.07 34 ILE B CA 1
ATOM 2458 C C . ILE B 1 34 ? 107.371 110.978 36.593 1.00 13.28 34 ILE B C 1
ATOM 2459 O O . ILE B 1 34 ? 107.043 110.807 35.420 1.00 13.04 34 ILE B O 1
ATOM 2464 N N . PRO B 1 35 ? 108.582 110.666 37.036 1.00 13.70 35 PRO B N 1
ATOM 2465 C CA . PRO B 1 35 ? 109.534 110.183 36.024 1.00 14.35 35 PRO B CA 1
ATOM 2466 C C . PRO B 1 35 ? 109.174 108.830 35.430 1.00 14.74 35 PRO B C 1
ATOM 2467 O O . PRO B 1 35 ? 109.405 108.610 34.232 1.00 14.83 35 PRO B O 1
ATOM 2471 N N . ASP B 1 36 ? 108.606 107.916 36.225 1.00 14.56 36 ASP B N 1
ATOM 2472 C CA . ASP B 1 36 ? 108.168 106.646 35.661 1.00 15.16 36 ASP B CA 1
ATOM 2473 C C . ASP B 1 36 ? 107.128 106.884 34.571 1.00 14.85 36 ASP B C 1
ATOM 2474 O O . ASP B 1 36 ? 107.123 106.200 33.513 1.00 14.90 36 ASP B O 1
ATOM 2479 N N . SER B 1 37 ? 106.224 107.817 34.821 1.00 13.11 37 SER B N 1
ATOM 2480 C CA . SER B 1 37 ? 105.120 108.072 33.901 1.00 12.86 37 SER B CA 1
ATOM 2481 C C . SER B 1 37 ? 105.591 108.736 32.581 1.00 13.14 37 SER B C 1
ATOM 2482 O O . SER B 1 37 ? 105.262 108.293 31.467 1.00 13.74 37 SER B O 1
ATOM 2485 N N . ILE B 1 38 ? 106.370 109.770 32.713 1.00 12.90 38 ILE B N 1
ATOM 2486 C CA . ILE B 1 38 ? 106.933 110.469 31.529 1.00 13.81 38 ILE B CA 1
ATOM 2487 C C . ILE B 1 38 ? 107.739 109.467 30.717 1.00 14.73 38 ILE B C 1
ATOM 2488 O O . ILE B 1 38 ? 107.663 109.413 29.467 1.00 15.09 38 ILE B O 1
ATOM 2493 N N . SER B 1 39 ? 108.545 108.666 31.408 1.00 14.56 39 SER B N 1
ATOM 2494 C CA . SER B 1 39 ? 109.350 107.682 30.709 1.00 15.89 39 SER B CA 1
ATOM 2495 C C . SER B 1 39 ? 108.459 106.789 29.778 1.00 16.82 39 SER B C 1
ATOM 2496 O O . SER B 1 39 ? 108.822 106.571 28.583 1.00 22.18 39 SER B O 1
ATOM 2499 N N . GLN B 1 40 ? 107.304 106.350 30.246 1.00 15.09 40 GLN B N 1
ATOM 2500 C CA . GLN B 1 40 ? 106.447 105.485 29.468 1.00 14.52 40 GLN B CA 1
ATOM 2501 C C . GLN B 1 40 ? 105.734 106.204 28.312 1.00 13.97 40 GLN B C 1
ATOM 2502 O O . GLN B 1 40 ? 105.627 105.641 27.203 1.00 14.21 40 GLN B O 1
ATOM 2508 N N . PHE B 1 41 ? 105.155 107.360 28.596 1.00 12.95 41 PHE B N 1
ATOM 2509 C CA . PHE B 1 41 ? 104.192 107.952 27.632 1.00 13.03 41 PHE B CA 1
ATOM 2510 C C . PHE B 1 41 ? 104.562 109.234 26.946 1.00 12.99 41 PHE B C 1
ATOM 2511 O O . PHE B 1 41 ? 103.766 109.773 26.183 1.00 12.88 41 PHE B O 1
ATOM 2519 N N . GLU B 1 42 ? 105.734 109.760 27.233 1.00 13.44 42 GLU B N 1
ATOM 2520 C CA . GLU B 1 42 ? 106.207 110.966 26.537 1.00 14.41 42 GLU B CA 1
ATOM 2521 C C . GLU B 1 42 ? 105.857 111.040 25.020 1.00 14.52 42 GLU B C 1
ATOM 2522 O O . GLU B 1 42 ? 105.451 112.092 24.510 1.00 14.44 42 GLU B O 1
ATOM 2528 N N . PRO B 1 43 ? 106.024 109.925 24.264 1.00 13.86 43 PRO B N 1
ATOM 2529 C CA . PRO B 1 43 ? 105.760 109.997 22.822 1.00 14.04 43 PRO B CA 1
ATOM 2530 C C . PRO B 1 43 ? 104.332 110.083 22.396 1.00 14.26 43 PRO B C 1
ATOM 2531 O O . PRO B 1 43 ? 104.093 110.402 21.234 1.00 14.97 43 PRO B O 1
ATOM 2535 N N . TYR B 1 44 ? 103.349 109.863 23.294 1.00 13.34 44 TYR B N 1
ATOM 2536 C CA . TYR B 1 44 ? 101.965 109.853 22.842 1.00 13.41 44 TYR B CA 1
ATOM 2537 C C . TYR B 1 44 ? 100.961 110.439 23.851 1.00 13.08 44 TYR B C 1
ATOM 2538 O O . TYR B 1 44 ? 99.753 110.277 23.678 1.00 13.60 44 TYR B O 1
ATOM 2547 N N . VAL B 1 45 ? 101.480 111.204 24.818 1.00 12.77 45 VAL B N 1
ATOM 2548 C CA . VAL B 1 45 ? 100.683 111.986 25.726 1.00 12.73 45 VAL B CA 1
ATOM 2549 C C . VAL B 1 45 ? 101.239 113.416 25.560 1.00 13.07 45 VAL B C 1
ATOM 2550 O O . VAL B 1 45 ? 102.454 113.653 25.690 1.00 14.03 45 VAL B O 1
ATOM 2554 N N . THR B 1 46 ? 100.366 114.346 25.258 1.00 12.82 46 THR B N 1
ATOM 2555 C CA . THR B 1 46 ? 100.789 115.718 24.941 1.00 13.12 46 THR B CA 1
ATOM 2556 C C . THR B 1 46 ? 100.708 116.638 26.150 1.00 13.27 46 THR B C 1
ATOM 2557 O O . THR B 1 46 ? 101.238 117.750 26.133 1.00 13.19 46 THR B O 1
ATOM 2561 N N . LYS B 1 47 ? 100.073 116.179 27.237 1.00 12.71 47 LYS B N 1
ATOM 2562 C CA . LYS B 1 47 ? 99.988 116.980 28.470 1.00 13.11 47 LYS B CA 1
ATOM 2563 C C . LYS B 1 47 ? 99.728 116.046 29.645 1.00 12.72 47 LYS B C 1
ATOM 2564 O O . LYS B 1 47 ? 98.956 115.123 29.537 1.00 12.89 47 LYS B O 1
ATOM 2570 N N . TYR B 1 48 ? 100.446 116.267 30.729 1.00 12.18 48 TYR B N 1
ATOM 2571 C CA . TYR B 1 48 ? 100.361 115.455 31.931 1.00 12.37 48 TYR B CA 1
ATOM 2572 C C . TYR B 1 48 ? 100.524 116.428 33.111 1.00 12.16 48 TYR B C 1
ATOM 2573 O O . TYR B 1 48 ? 101.576 117.037 33.278 1.00 12.64 48 TYR B O 1
ATOM 2582 N N . ALA B 1 49 ? 99.480 116.596 33.898 1.00 12.12 49 ALA B N 1
ATOM 2583 C CA . ALA B 1 49 ? 99.403 117.658 34.879 1.00 11.99 49 ALA B CA 1
ATOM 2584 C C . ALA B 1 49 ? 98.711 117.178 36.155 1.00 12.35 49 ALA B C 1
ATOM 2585 O O . ALA B 1 49 ? 97.810 116.327 36.104 1.00 12.18 49 ALA B O 1
ATOM 2587 N N . PHE B 1 50 ? 99.123 117.754 37.294 1.00 12.46 50 PHE B N 1
ATOM 2588 C CA . PHE B 1 50 ? 98.451 117.538 38.572 1.00 12.62 50 PHE B CA 1
ATOM 2589 C C . PHE B 1 50 ? 97.859 118.859 39.034 1.00 13.50 50 PHE B C 1
ATOM 2590 O O . PHE B 1 50 ? 98.540 119.890 38.953 1.00 13.60 50 PHE B O 1
ATOM 2598 N N . TYR B 1 51 ? 96.632 118.810 39.551 1.00 13.58 51 TYR B N 1
ATOM 2599 C CA . TYR B 1 51 ? 95.955 119.998 40.077 1.00 14.27 51 TYR B CA 1
ATOM 2600 C C . TYR B 1 51 ? 95.682 119.706 41.527 1.00 14.16 51 TYR B C 1
ATOM 2601 O O . TYR B 1 51 ? 94.793 118.952 41.844 1.00 12.89 51 TYR B O 1
ATOM 2610 N N . PRO B 1 52 ? 96.487 120.278 42.414 1.00 14.88 52 PRO B N 1
ATOM 2611 C CA . PRO B 1 52 ? 96.274 119.973 43.817 1.00 14.79 52 PRO B CA 1
ATOM 2612 C C . PRO B 1 52 ? 94.925 120.463 44.283 1.00 14.56 52 PRO B C 1
ATOM 2613 O O . PRO B 1 52 ? 94.500 121.577 43.898 1.00 14.42 52 PRO B O 1
ATOM 2617 N N . SER B 1 53 ? 94.261 119.691 45.151 1.00 13.93 53 SER B N 1
ATOM 2618 C CA A SER B 1 53 ? 92.963 120.043 45.652 0.50 13.96 53 SER B CA 1
ATOM 2619 C CA B SER B 1 53 ? 92.954 120.116 45.568 0.50 13.97 53 SER B CA 1
ATOM 2620 C C . SER B 1 53 ? 93.052 121.200 46.644 1.00 14.15 53 SER B C 1
ATOM 2621 O O . SER B 1 53 ? 93.998 121.251 47.460 1.00 13.48 53 SER B O 1
ATOM 2626 N N . PHE B 1 54 ? 92.124 122.133 46.573 1.00 13.98 54 PHE B N 1
ATOM 2627 C CA . PHE B 1 54 ? 91.935 123.101 47.658 1.00 14.76 54 PHE B CA 1
ATOM 2628 C C . PHE B 1 54 ? 91.559 122.310 48.932 1.00 15.78 54 PHE B C 1
ATOM 2629 O O . PHE B 1 54 ? 91.126 121.144 48.849 1.00 14.88 54 PHE B O 1
ATOM 2637 N N . PRO B 1 55 ? 91.638 122.937 50.112 1.00 16.22 55 PRO B N 1
ATOM 2638 C CA . PRO B 1 55 ? 91.222 122.286 51.371 1.00 17.32 55 PRO B CA 1
ATOM 2639 C C . PRO B 1 55 ? 89.805 121.757 51.273 1.00 16.97 55 PRO B C 1
ATOM 2640 O O . PRO B 1 55 ? 88.956 122.411 50.704 1.00 17.75 55 PRO B O 1
ATOM 2644 N N . ILE B 1 56 ? 89.569 120.578 51.818 1.00 16.71 56 ILE B N 1
ATOM 2645 C CA . ILE B 1 56 ? 88.285 119.937 51.681 1.00 17.04 56 ILE B CA 1
ATOM 2646 C C . ILE B 1 56 ? 87.234 120.842 52.347 1.00 17.02 56 ILE B C 1
ATOM 2647 O O . ILE B 1 56 ? 87.462 121.334 53.442 1.00 17.73 56 ILE B O 1
ATOM 2652 N N . PRO B 1 57 ? 86.135 121.143 51.652 1.00 15.96 57 PRO B N 1
ATOM 2653 C CA . PRO B 1 57 ? 85.167 122.057 52.175 1.00 16.59 57 PRO B CA 1
ATOM 2654 C C . PRO B 1 57 ? 84.244 121.316 53.163 1.00 17.25 57 PRO B C 1
ATOM 2655 O O . PRO B 1 57 ? 84.284 120.090 53.233 1.00 17.01 57 PRO B O 1
ATOM 2659 N N . PRO B 1 58 ? 83.479 122.064 53.950 1.00 18.70 58 PRO B N 1
ATOM 2660 C CA . PRO B 1 58 ? 82.518 121.402 54.841 1.00 19.78 58 PRO B CA 1
ATOM 2661 C C . PRO B 1 58 ? 81.582 120.506 54.062 1.00 19.02 58 PRO B C 1
ATOM 2662 O O . PRO B 1 58 ? 80.990 120.955 53.089 1.00 18.23 58 PRO B O 1
ATOM 2666 N N . GLN B 1 59 ? 81.404 119.283 54.558 1.00 19.30 59 GLN B N 1
ATOM 2667 C CA . GLN B 1 59 ? 80.604 118.242 53.934 1.00 18.92 59 GLN B CA 1
ATOM 2668 C C . GLN B 1 59 ? 81.217 117.713 52.630 1.00 18.98 59 GLN B C 1
ATOM 2669 O O . GLN B 1 59 ? 80.600 116.885 51.975 1.00 18.37 59 GLN B O 1
ATOM 2675 N N . GLY B 1 60 ? 82.435 118.121 52.295 1.00 18.47 60 GLY B N 1
ATOM 2676 C CA . GLY B 1 60 ? 83.088 117.568 51.097 1.00 18.54 60 GLY B CA 1
ATOM 2677 C C . GLY B 1 60 ? 83.288 116.075 51.086 1.00 19.05 60 GLY B C 1
ATOM 2678 O O . GLY B 1 60 ? 83.303 115.441 50.053 1.00 19.94 60 GLY B O 1
ATOM 2679 N N . ASP B 1 61 ? 83.424 115.483 52.257 1.00 20.46 61 ASP B N 1
ATOM 2680 C CA . ASP B 1 61 ? 83.492 114.043 52.370 1.00 21.72 61 ASP B CA 1
ATOM 2681 C C . ASP B 1 61 ? 82.350 113.266 51.645 1.00 19.75 61 ASP B C 1
ATOM 2682 O O . ASP B 1 61 ? 82.559 112.182 51.089 1.00 17.90 61 ASP B O 1
ATOM 2687 N N . ARG B 1 62 ? 81.180 113.858 51.668 1.00 18.93 62 ARG B N 1
ATOM 2688 C CA . ARG B 1 62 ? 79.975 113.303 51.042 1.00 18.66 62 ARG B CA 1
ATOM 2689 C C . ARG B 1 62 ? 80.014 113.328 49.541 1.00 18.05 62 ARG B C 1
ATOM 2690 O O . ARG B 1 62 ? 79.165 112.732 48.921 1.00 17.74 62 ARG B O 1
ATOM 2698 N N . PHE B 1 63 ? 80.960 114.076 48.963 1.00 17.11 63 PHE B N 1
ATOM 2699 C CA . PHE B 1 63 ? 81.132 114.166 47.532 1.00 16.50 63 PHE B CA 1
ATOM 2700 C C . PHE B 1 63 ? 82.350 113.388 47.052 1.00 15.81 63 PHE B C 1
ATOM 2701 O O . PHE B 1 63 ? 82.842 113.609 45.919 1.00 14.68 63 PHE B O 1
ATOM 2709 N N . GLY B 1 64 ? 82.919 112.508 47.898 1.00 14.93 64 GLY B N 1
ATOM 2710 C CA . GLY B 1 64 ? 84.085 111.802 47.473 1.00 14.88 64 GLY B CA 1
ATOM 2711 C C . GLY B 1 64 ? 85.274 112.690 47.140 1.00 14.64 64 GLY B C 1
ATOM 2712 O O . GLY B 1 64 ? 86.000 112.431 46.178 1.00 14.31 64 GLY B O 1
ATOM 2713 N N . TYR B 1 65 ? 85.496 113.679 48.001 1.00 15.09 65 TYR B N 1
ATOM 2714 C CA . TYR B 1 65 ? 86.491 114.701 47.803 1.00 14.74 65 TYR B CA 1
ATOM 2715 C C . TYR B 1 65 ? 87.908 114.175 47.833 1.00 15.08 65 TYR B C 1
ATOM 2716 O O . TYR B 1 65 ? 88.340 113.548 48.822 1.00 16.13 65 TYR B O 1
ATOM 2725 N N . ALA B 1 66 ? 88.612 114.408 46.739 1.00 14.77 66 ALA B N 1
ATOM 2726 C CA . ALA B 1 66 ? 89.956 113.942 46.606 1.00 14.58 66 ALA B CA 1
ATOM 2727 C C . ALA B 1 66 ? 90.849 114.924 47.353 1.00 15.07 66 ALA B C 1
ATOM 2728 O O . ALA B 1 66 ? 91.148 116.010 46.848 1.00 14.25 66 ALA B O 1
ATOM 2730 N N . ARG B 1 67 ? 91.432 114.454 48.447 1.00 14.69 67 ARG B N 1
ATOM 2731 C CA . ARG B 1 67 ? 92.233 115.332 49.309 1.00 15.84 67 ARG B CA 1
ATOM 2732 C C . ARG B 1 67 ? 93.668 115.536 48.860 1.00 15.78 67 ARG B C 1
ATOM 2733 O O . ARG B 1 67 ? 94.363 116.394 49.462 1.00 15.69 67 ARG B O 1
ATOM 2741 N N . MET B 1 68 ? 94.116 114.847 47.793 1.00 14.48 68 MET B N 1
ATOM 2742 C CA . MET B 1 68 ? 95.442 115.122 47.253 1.00 14.78 68 MET B CA 1
ATOM 2743 C C . MET B 1 68 ? 95.325 115.980 45.993 1.00 14.38 68 MET B C 1
ATOM 2744 O O . MET B 1 68 ? 95.733 117.146 45.986 1.00 13.66 68 MET B O 1
ATOM 2749 N N . GLN B 1 69 ? 94.784 115.433 44.907 1.00 14.11 69 GLN B N 1
ATOM 2750 C CA . GLN B 1 69 ? 94.829 116.162 43.627 1.00 13.71 69 GLN B CA 1
ATOM 2751 C C . GLN B 1 69 ? 93.931 115.488 42.581 1.00 14.28 69 GLN B C 1
ATOM 2752 O O . GLN B 1 69 ? 93.509 114.347 42.762 1.00 13.71 69 GLN B O 1
ATOM 2758 N N . LEU B 1 70 ? 93.761 116.192 41.451 1.00 13.92 70 LEU B N 1
ATOM 2759 C CA . LEU B 1 70 ? 93.325 115.589 40.214 1.00 14.59 70 LEU B CA 1
ATOM 2760 C C . LEU B 1 70 ? 94.529 115.358 39.347 1.00 14.48 70 LEU B C 1
ATOM 2761 O O . LEU B 1 70 ? 95.404 116.234 39.238 1.00 14.61 70 LEU B O 1
ATOM 2766 N N . THR B 1 71 ? 94.655 114.172 38.799 1.00 13.66 71 THR B N 1
ATOM 2767 C CA . THR B 1 71 ? 95.710 113.889 37.809 1.00 13.53 71 THR B CA 1
ATOM 2768 C C . THR B 1 71 ? 95.049 113.876 36.415 1.00 13.73 71 THR B C 1
ATOM 2769 O O . THR B 1 71 ? 94.068 113.171 36.181 1.00 13.67 71 THR B O 1
ATOM 2773 N N . GLU B 1 72 ? 95.666 114.608 35.481 1.00 13.53 72 GLU B N 1
ATOM 2774 C CA . GLU B 1 72 ? 95.094 114.855 34.161 1.00 13.44 72 GLU B CA 1
ATOM 2775 C C . GLU B 1 72 ? 96.071 114.457 33.065 1.00 12.90 72 GLU B C 1
ATOM 2776 O O . GLU B 1 72 ? 97.245 114.895 33.069 1.00 12.40 72 GLU B O 1
ATOM 2782 N N . HIS B 1 73 ? 95.610 113.615 32.158 1.00 12.19 73 HIS B N 1
ATOM 2783 C CA . HIS B 1 73 ? 96.419 113.271 30.989 1.00 12.36 73 HIS B CA 1
ATOM 2784 C C . HIS B 1 73 ? 95.674 113.650 29.749 1.00 12.39 73 HIS B C 1
ATOM 2785 O O . HIS B 1 73 ? 94.457 113.482 29.704 1.00 13.24 73 HIS B O 1
ATOM 2792 N N . HIS B 1 74 ? 96.381 114.071 28.692 1.00 12.23 74 HIS B N 1
ATOM 2793 C CA . HIS B 1 74 ? 95.850 114.190 27.345 1.00 12.39 74 HIS B CA 1
ATOM 2794 C C . HIS B 1 74 ? 96.605 113.187 26.467 1.00 12.83 74 HIS B C 1
ATOM 2795 O O . HIS B 1 74 ? 97.852 113.292 26.278 1.00 12.43 74 HIS B O 1
ATOM 2802 N N . TRP B 1 75 ? 95.841 112.216 25.966 1.00 13.45 75 TRP B N 1
ATOM 2803 C CA . TRP B 1 75 ? 96.295 111.058 25.182 1.00 13.56 75 TRP B CA 1
ATOM 2804 C C . TRP B 1 75 ? 96.047 111.257 23.717 1.00 14.15 75 TRP B C 1
ATOM 2805 O O . TRP B 1 75 ? 95.028 111.777 23.365 1.00 13.85 75 TRP B O 1
ATOM 2816 N N . LEU B 1 76 ? 96.948 110.758 22.866 1.00 14.55 76 LEU B N 1
ATOM 2817 C CA . LEU B 1 76 ? 96.691 110.633 21.445 1.00 15.18 76 LEU B CA 1
ATOM 2818 C C . LEU B 1 76 ? 96.214 109.246 21.033 1.00 15.74 76 LEU B C 1
ATOM 2819 O O . LEU B 1 76 ? 95.686 109.074 19.925 1.00 15.21 76 LEU B O 1
ATOM 2824 N N . VAL B 1 77 ? 96.478 108.261 21.882 1.00 16.64 77 VAL B N 1
ATOM 2825 C CA . VAL B 1 77 ? 95.997 106.900 21.667 1.00 17.91 77 VAL B CA 1
ATOM 2826 C C . VAL B 1 77 ? 95.397 106.378 22.949 1.00 18.67 77 VAL B C 1
ATOM 2827 O O . VAL B 1 77 ? 95.738 106.839 24.032 1.00 18.62 77 VAL B O 1
ATOM 2831 N N . SER B 1 78 ? 94.558 105.378 22.828 1.00 18.51 78 SER B N 1
ATOM 2832 C CA . SER B 1 78 ? 93.969 104.757 24.008 1.00 18.23 78 SER B CA 1
ATOM 2833 C C . SER B 1 78 ? 94.974 103.939 24.835 1.00 18.41 78 SER B C 1
ATOM 2834 O O . SER B 1 78 ? 95.542 102.918 24.360 1.00 17.93 78 SER B O 1
ATOM 2837 N N . ASP B 1 79 ? 95.139 104.353 26.085 1.00 18.39 79 ASP B N 1
ATOM 2838 C CA . ASP B 1 79 ? 96.035 103.663 27.032 1.00 19.60 79 ASP B CA 1
ATOM 2839 C C . ASP B 1 79 ? 95.559 102.229 27.329 1.00 19.09 79 ASP B C 1
ATOM 2840 O O . ASP B 1 79 ? 96.297 101.457 27.917 1.00 19.11 79 ASP B O 1
ATOM 2845 N N . LEU B 1 80 ? 94.329 101.897 26.928 1.00 19.18 80 LEU B N 1
ATOM 2846 C CA . LEU B 1 80 ? 93.739 100.591 27.228 1.00 20.50 80 LEU B CA 1
ATOM 2847 C C . LEU B 1 80 ? 93.810 99.629 26.054 1.00 21.69 80 LEU B C 1
ATOM 2848 O O . LEU B 1 80 ? 93.407 98.466 26.177 1.00 22.14 80 LEU B O 1
ATOM 2853 N N . ASP B 1 81 ? 94.413 100.049 24.948 1.00 21.06 81 ASP B N 1
ATOM 2854 C CA . ASP B 1 81 ? 94.784 99.090 23.850 1.00 21.48 81 ASP B CA 1
ATOM 2855 C C . ASP B 1 81 ? 95.719 98.031 24.447 1.00 22.11 81 ASP B C 1
ATOM 2856 O O . ASP B 1 81 ? 96.736 98.352 25.077 1.00 20.05 81 ASP B O 1
ATOM 2861 N N . PRO B 1 82 ? 95.395 96.741 24.256 1.00 22.37 82 PRO B N 1
ATOM 2862 C CA . PRO B 1 82 ? 96.214 95.688 24.867 1.00 22.05 82 PRO B CA 1
ATOM 2863 C C . PRO B 1 82 ? 97.686 95.711 24.454 1.00 19.96 82 PRO B C 1
ATOM 2864 O O . PRO B 1 82 ? 98.556 95.280 25.230 1.00 19.16 82 PRO B O 1
ATOM 2868 N N . ARG B 1 83 ? 97.993 96.283 23.297 1.00 19.19 83 ARG B N 1
ATOM 2869 C CA . ARG B 1 83 ? 99.394 96.317 22.875 1.00 18.86 83 ARG B CA 1
ATOM 2870 C C . ARG B 1 83 ? 100.223 97.219 23.801 1.00 18.16 83 ARG B C 1
ATOM 2871 O O . ARG B 1 83 ? 101.411 97.064 23.893 1.00 17.60 83 ARG B O 1
ATOM 2879 N N . LEU B 1 84 ? 99.556 98.158 24.473 1.00 17.64 84 LEU B N 1
ATOM 2880 C CA . LEU B 1 84 ? 100.214 99.112 25.362 1.00 18.01 84 LEU B CA 1
ATOM 2881 C C . LEU B 1 84 ? 100.516 98.530 26.734 1.00 18.42 84 LEU B C 1
ATOM 2882 O O . LEU B 1 84 ? 101.190 99.172 27.566 1.00 19.01 84 LEU B O 1
ATOM 2887 N N . GLU B 1 85 ? 100.085 97.288 26.957 1.00 17.95 85 GLU B N 1
ATOM 2888 C CA . GLU B 1 85 ? 100.413 96.617 28.222 1.00 19.21 85 GLU B CA 1
ATOM 2889 C C . GLU B 1 85 ? 101.888 96.328 28.328 1.00 18.57 85 GLU B C 1
ATOM 2890 O O . GLU B 1 85 ? 102.414 96.183 29.440 1.00 18.10 85 GLU B O 1
ATOM 2896 N N . ILE B 1 86 ? 102.591 96.178 27.219 1.00 17.44 86 ILE B N 1
ATOM 2897 C CA . ILE B 1 86 ? 104.012 95.855 27.315 1.00 16.92 86 ILE B CA 1
ATOM 2898 C C . ILE B 1 86 ? 104.856 97.144 27.443 1.00 17.13 86 ILE B C 1
ATOM 2899 O O . ILE B 1 86 ? 104.718 98.098 26.650 1.00 16.62 86 ILE B O 1
ATOM 2904 N N . LYS B 1 87 ? 105.738 97.156 28.442 1.00 16.62 87 LYS B N 1
ATOM 2905 C CA . LYS B 1 87 ? 106.566 98.297 28.770 1.00 17.86 87 LYS B CA 1
ATOM 2906 C C . LYS B 1 87 ? 107.936 97.810 29.167 1.00 16.51 87 LYS B C 1
ATOM 2907 O O . LYS B 1 87 ? 108.060 96.865 29.935 1.00 15.87 87 LYS B O 1
ATOM 2913 N N . ALA B 1 88 ? 108.980 98.439 28.634 1.00 15.02 88 ALA B N 1
ATOM 2914 C CA . ALA B 1 88 ? 110.321 98.052 29.001 1.00 14.52 88 ALA B CA 1
ATOM 2915 C C . ALA B 1 88 ? 110.575 98.144 30.523 1.00 14.33 88 ALA B C 1
ATOM 2916 O O . ALA B 1 88 ? 111.098 97.191 31.155 1.00 13.87 88 ALA B O 1
ATOM 2918 N N . ILE B 1 89 ? 110.214 99.280 31.125 1.00 14.54 89 ILE B N 1
ATOM 2919 C CA . ILE B 1 89 ? 110.379 99.518 32.529 1.00 14.93 89 ILE B CA 1
ATOM 2920 C C . ILE B 1 89 ? 108.964 99.765 33.103 1.00 15.21 89 ILE B C 1
ATOM 2921 O O . ILE B 1 89 ? 108.209 100.679 32.638 1.00 15.39 89 ILE B O 1
ATOM 2926 N N . ALA B 1 90 ? 108.574 98.957 34.071 1.00 15.45 90 ALA B N 1
ATOM 2927 C CA . ALA B 1 90 ? 107.326 99.112 34.744 1.00 15.69 90 ALA B CA 1
ATOM 2928 C C . ALA B 1 90 ? 107.432 100.127 35.852 1.00 16.66 90 ALA B C 1
ATOM 2929 O O . ALA B 1 90 ? 108.520 100.326 36.407 1.00 16.81 90 ALA B O 1
ATOM 2931 N N . GLU B 1 91 ? 106.300 100.718 36.242 1.00 17.27 91 GLU B N 1
ATOM 2932 C CA . GLU B 1 91 ? 106.336 101.721 37.268 1.00 18.49 91 GLU B CA 1
ATOM 2933 C C . GLU B 1 91 ? 106.654 101.155 38.636 1.00 17.89 91 GLU B C 1
ATOM 2934 O O . GLU B 1 91 ? 106.269 100.036 38.948 1.00 16.62 91 GLU B O 1
ATOM 2940 N N . THR B 1 92 ? 107.378 101.925 39.437 1.00 17.36 92 THR B N 1
ATOM 2941 C CA . THR B 1 92 ? 107.643 101.563 40.818 1.00 17.81 92 THR B CA 1
ATOM 2942 C C . THR B 1 92 ? 106.403 101.958 41.612 1.00 19.05 92 THR B C 1
ATOM 2943 O O . THR B 1 92 ? 106.021 103.178 41.704 1.00 16.73 92 THR B O 1
ATOM 2947 N N . PHE B 1 93 ? 105.723 100.953 42.159 1.00 20.30 93 PHE B N 1
ATOM 2948 C CA . PHE B 1 93 ? 104.449 101.188 42.746 1.00 22.43 93 PHE B CA 1
ATOM 2949 C C . PHE B 1 93 ? 104.255 100.379 44.062 1.00 23.67 93 PHE B C 1
ATOM 2950 O O . PHE B 1 93 ? 103.802 99.239 44.039 1.00 24.30 93 PHE B O 1
ATOM 2958 N N . PRO B 1 94 ? 104.646 100.944 45.205 1.00 22.43 94 PRO B N 1
ATOM 2959 C CA . PRO B 1 94 ? 104.473 100.152 46.451 1.00 22.67 94 PRO B CA 1
ATOM 2960 C C . PRO B 1 94 ? 103.019 100.011 46.821 1.00 20.84 94 PRO B C 1
ATOM 2961 O O . PRO B 1 94 ? 102.219 100.918 46.565 1.00 19.25 94 PRO B O 1
ATOM 2965 N N A MET B 1 95 ? 102.652 98.906 47.481 0.50 19.61 95 MET B N 1
ATOM 2966 N N B MET B 1 95 ? 102.673 98.900 47.473 0.50 20.04 95 MET B N 1
ATOM 2967 C CA A MET B 1 95 ? 101.277 98.723 47.878 0.50 19.01 95 MET B CA 1
ATOM 2968 C CA B MET B 1 95 ? 101.328 98.684 47.924 0.50 19.70 95 MET B CA 1
ATOM 2969 C C A MET B 1 95 ? 100.864 99.791 48.891 0.50 18.07 95 MET B C 1
ATOM 2970 C C B MET B 1 95 ? 100.882 99.793 48.868 0.50 18.42 95 MET B C 1
ATOM 2971 O O A MET B 1 95 ? 99.686 100.098 49.001 0.50 18.53 95 MET B O 1
ATOM 2972 O O B MET B 1 95 ? 99.706 100.128 48.903 0.50 18.81 95 MET B O 1
ATOM 2981 N N . ASP B 1 96 ? 101.816 100.382 49.606 1.00 17.94 96 ASP B N 1
ATOM 2982 C CA . ASP B 1 96 ? 101.473 101.457 50.531 1.00 18.50 96 ASP B CA 1
ATOM 2983 C C . ASP B 1 96 ? 100.725 102.627 49.824 1.00 17.81 96 ASP B C 1
ATOM 2984 O O . ASP B 1 96 ? 99.935 103.285 50.444 1.00 16.93 96 ASP B O 1
ATOM 2989 N N . VAL B 1 97 ? 101.027 102.886 48.562 1.00 16.67 97 VAL B N 1
ATOM 2990 C CA . VAL B 1 97 ? 100.306 103.967 47.813 1.00 16.58 97 VAL B CA 1
ATOM 2991 C C . VAL B 1 97 ? 98.806 103.755 47.827 1.00 17.77 97 VAL B C 1
ATOM 2992 O O . VAL B 1 97 ? 98.007 104.679 48.021 1.00 16.88 97 VAL B O 1
ATOM 2996 N N . LEU B 1 98 ? 98.396 102.497 47.726 1.00 17.49 98 LEU B N 1
ATOM 2997 C CA . LEU B 1 98 ? 97.008 102.140 47.793 1.00 18.61 98 LEU B CA 1
ATOM 2998 C C . LEU B 1 98 ? 96.387 102.384 49.162 1.00 17.62 98 LEU B C 1
ATOM 2999 O O . LEU B 1 98 ? 95.189 102.698 49.273 1.00 18.07 98 LEU B O 1
ATOM 3004 N N . VAL B 1 99 ? 97.169 102.219 50.204 1.00 16.73 99 VAL B N 1
ATOM 3005 C CA . VAL B 1 99 ? 96.712 102.542 51.537 1.00 17.47 99 VAL B CA 1
ATOM 3006 C C . VAL B 1 99 ? 96.549 104.085 51.665 1.00 16.44 99 VAL B C 1
ATOM 3007 O O . VAL B 1 99 ? 95.539 104.548 52.173 1.00 16.93 99 VAL B O 1
ATOM 3011 N N . TRP B 1 100 ? 97.549 104.820 51.214 1.00 15.65 100 TRP B N 1
ATOM 3012 C CA . TRP B 1 100 ? 97.541 106.308 51.374 1.00 15.48 100 TRP B CA 1
ATOM 3013 C C . TRP B 1 100 ? 96.358 106.901 50.649 1.00 15.58 100 TRP B C 1
ATOM 3014 O O . TRP B 1 100 ? 95.750 107.856 51.152 1.00 15.78 100 TRP B O 1
ATOM 3025 N N . GLN B 1 101 ? 96.002 106.323 49.509 1.00 15.55 101 GLN B N 1
ATOM 3026 C CA . GLN B 1 101 ? 94.897 106.823 48.661 1.00 16.50 101 GLN B CA 1
ATOM 3027 C C . GLN B 1 101 ? 93.565 106.267 49.049 1.00 17.12 101 GLN B C 1
ATOM 3028 O O . GLN B 1 101 ? 92.566 106.673 48.516 1.00 17.97 101 GLN B O 1
ATOM 3034 N N . GLY B 1 102 ? 93.543 105.252 49.915 1.00 17.61 102 GLY B N 1
ATOM 3035 C CA . GLY B 1 102 ? 92.284 104.673 50.316 1.00 18.25 102 GLY B CA 1
ATOM 3036 C C . GLY B 1 102 ? 91.723 103.504 49.520 1.00 19.16 102 GLY B C 1
ATOM 3037 O O . GLY B 1 102 ? 90.586 103.043 49.817 1.00 19.31 102 GLY B O 1
ATOM 3038 N N . GLN B 1 103 ? 92.489 103.000 48.541 1.00 19.03 103 GLN B N 1
ATOM 3039 C CA . GLN B 1 103 ? 92.096 101.800 47.814 1.00 21.46 103 GLN B CA 1
ATOM 3040 C C . GLN B 1 103 ? 92.170 100.543 48.687 1.00 23.28 103 GLN B C 1
ATOM 3041 O O . GLN B 1 103 ? 91.377 99.641 48.503 1.00 24.41 103 GLN B O 1
ATOM 3047 N N . ILE B 1 104 ? 93.052 100.553 49.672 1.00 23.48 104 ILE B N 1
ATOM 3048 C CA . ILE B 1 104 ? 93.104 99.540 50.731 1.00 25.30 104 ILE B CA 1
ATOM 3049 C C . ILE B 1 104 ? 92.711 100.230 52.021 1.00 27.75 104 ILE B C 1
ATOM 3050 O O . ILE B 1 104 ? 93.353 101.213 52.427 1.00 27.61 104 ILE B O 1
ATOM 3055 N N . PRO B 1 105 ? 91.670 99.724 52.688 1.00 30.76 105 PRO B N 1
ATOM 3056 C CA . PRO B 1 105 ? 91.109 100.413 53.868 1.00 36.67 105 PRO B CA 1
ATOM 3057 C C . PRO B 1 105 ? 91.976 100.281 55.091 1.00 41.96 105 PRO B C 1
ATOM 3058 O O . PRO B 1 105 ? 92.803 99.364 55.162 1.00 40.91 105 PRO B O 1
ATOM 3062 N N . ALA B 1 106 ? 91.789 101.225 56.018 1.00 48.03 106 ALA B N 1
ATOM 3063 C CA . ALA B 1 106 ? 92.470 101.214 57.326 1.00 52.28 106 ALA B CA 1
ATOM 3064 C C . ALA B 1 106 ? 92.130 99.965 58.142 1.00 52.28 106 ALA B C 1
ATOM 3065 O O . ALA B 1 106 ? 92.989 99.477 58.859 1.00 52.24 106 ALA B O 1
ATOM 3067 N N . ALA B 1 107 ? 90.883 99.482 58.022 1.00 56.46 107 ALA B N 1
ATOM 3068 C CA . ALA B 1 107 ? 90.391 98.237 58.660 1.00 65.96 107 ALA B CA 1
ATOM 3069 C C . ALA B 1 107 ? 91.459 97.119 58.793 1.00 73.27 107 ALA B C 1
ATOM 3070 O O . ALA B 1 107 ? 91.565 96.489 59.850 1.00 78.82 107 ALA B O 1
ATOM 3072 N N . ALA B 1 108 ? 92.226 96.872 57.726 1.00 79.97 108 ALA B N 1
ATOM 3073 C CA . ALA B 1 108 ? 93.513 96.153 57.817 1.00 79.49 108 ALA B CA 1
ATOM 3074 C C . ALA B 1 108 ? 94.534 96.923 56.972 1.00 85.64 108 ALA B C 1
ATOM 3075 O O . ALA B 1 108 ? 94.514 96.808 55.745 1.00 94.87 108 ALA B O 1
ATOM 3077 N N . HIS B 1 109 ? 95.388 97.734 57.608 1.00 87.78 109 HIS B N 1
ATOM 3078 C CA . HIS B 1 109 ? 96.258 98.683 56.877 1.00 82.64 109 HIS B CA 1
ATOM 3079 C C . HIS B 1 109 ? 97.664 98.589 57.361 1.00 87.81 109 HIS B C 1
ATOM 3080 O O . HIS B 1 109 ? 98.563 98.265 56.586 1.00 96.79 109 HIS B O 1
ATOM 3082 N N . ALA B 1 130 ? 86.081 99.880 56.725 1.00 61.22 130 ALA B N 1
ATOM 3083 C CA . ALA B 1 130 ? 85.776 98.498 56.330 1.00 65.13 130 ALA B CA 1
ATOM 3084 C C . ALA B 1 130 ? 86.118 98.202 54.854 1.00 60.13 130 ALA B C 1
ATOM 3085 O O . ALA B 1 130 ? 86.703 97.171 54.519 1.00 58.32 130 ALA B O 1
ATOM 3087 N N . GLU B 1 131 ? 85.725 99.127 53.981 1.00 58.79 131 GLU B N 1
ATOM 3088 C CA . GLU B 1 131 ? 85.786 98.952 52.521 1.00 51.08 131 GLU B CA 1
ATOM 3089 C C . GLU B 1 131 ? 86.841 99.891 51.911 1.00 37.17 131 GLU B C 1
ATOM 3090 O O . GLU B 1 131 ? 87.041 101.033 52.359 1.00 43.04 131 GLU B O 1
ATOM 3096 N N . GLY B 1 132 ? 87.515 99.417 50.887 1.00 29.45 132 GLY B N 1
ATOM 3097 C CA . GLY B 1 132 ? 88.450 100.289 50.160 1.00 27.11 132 GLY B CA 1
ATOM 3098 C C . GLY B 1 132 ? 87.665 101.120 49.156 1.00 24.72 132 GLY B C 1
ATOM 3099 O O . GLY B 1 132 ? 86.501 100.806 48.849 1.00 24.92 132 GLY B O 1
ATOM 3100 N N . ASN B 1 133 ? 88.280 102.180 48.644 1.00 22.47 133 ASN B N 1
ATOM 3101 C CA . ASN B 1 133 ? 87.623 102.980 47.596 1.00 22.10 133 ASN B CA 1
ATOM 3102 C C . ASN B 1 133 ? 88.250 102.662 46.230 1.00 22.90 133 ASN B C 1
ATOM 3103 O O . ASN B 1 133 ? 89.436 102.403 46.158 1.00 24.78 133 ASN B O 1
ATOM 3108 N N . PRO B 1 134 ? 87.463 102.649 45.155 1.00 20.91 134 PRO B N 1
ATOM 3109 C CA . PRO B 1 134 ? 88.004 102.232 43.889 1.00 20.91 134 PRO B CA 1
ATOM 3110 C C . PRO B 1 134 ? 88.925 103.300 43.299 1.00 20.06 134 PRO B C 1
ATOM 3111 O O . PRO B 1 134 ? 88.874 104.453 43.687 1.00 22.11 134 PRO B O 1
ATOM 3115 N N . PHE B 1 135 ? 89.746 102.883 42.363 1.00 19.44 135 PHE B N 1
ATOM 3116 C CA . PHE B 1 135 ? 90.611 103.774 41.580 1.00 20.57 135 PHE B CA 1
ATOM 3117 C C . PHE B 1 135 ? 89.707 104.292 40.439 1.00 18.52 135 PHE B C 1
ATOM 3118 O O . PHE B 1 135 ? 89.223 103.523 39.617 1.00 19.84 135 PHE B O 1
ATOM 3126 N N . ILE B 1 136 ? 89.408 105.576 40.443 1.00 17.59 136 ILE B N 1
ATOM 3127 C CA . ILE B 1 136 ? 88.494 106.164 39.438 1.00 16.12 136 ILE B CA 1
ATOM 3128 C C . ILE B 1 136 ? 89.349 106.942 38.434 1.00 16.22 136 ILE B C 1
ATOM 3129 O O . ILE B 1 136 ? 90.028 107.939 38.801 1.00 16.14 136 ILE B O 1
ATOM 3134 N N . PHE B 1 137 ? 89.277 106.471 37.200 1.00 15.64 137 PHE B N 1
ATOM 3135 C CA . PHE B 1 137 ? 90.112 106.879 36.071 1.00 15.95 137 PHE B CA 1
ATOM 3136 C C . PHE B 1 137 ? 89.105 107.017 34.926 1.00 15.56 137 PHE B C 1
ATOM 3137 O O . PHE B 1 137 ? 88.675 106.016 34.272 1.00 16.46 137 PHE B O 1
ATOM 3145 N N . ALA B 1 138 ? 88.702 108.257 34.694 1.00 14.73 138 ALA B N 1
ATOM 3146 C CA . ALA B 1 138 ? 87.643 108.596 33.716 1.00 14.59 138 ALA B CA 1
ATOM 3147 C C . ALA B 1 138 ? 88.206 109.216 32.456 1.00 14.79 138 ALA B C 1
ATOM 3148 O O . ALA B 1 138 ? 88.877 110.240 32.521 1.00 15.30 138 ALA B O 1
ATOM 3150 N N . PHE B 1 139 ? 87.899 108.608 31.306 1.00 14.12 139 PHE B N 1
ATOM 3151 C CA . PHE B 1 139 ? 88.309 109.105 30.000 1.00 14.14 139 PHE B CA 1
ATOM 3152 C C . PHE B 1 139 ? 87.168 109.935 29.391 1.00 14.60 139 PHE B C 1
ATOM 3153 O O . PHE B 1 139 ? 86.015 109.560 29.454 1.00 14.71 139 PHE B O 1
ATOM 3161 N N . LEU B 1 140 ? 87.537 111.071 28.829 1.00 14.34 140 LEU B N 1
ATOM 3162 C CA . LEU B 1 140 ? 86.633 112.037 28.205 1.00 14.68 140 LEU B CA 1
ATOM 3163 C C . LEU B 1 140 ? 87.161 112.443 26.860 1.00 14.67 140 LEU B C 1
ATOM 3164 O O . LEU B 1 140 ? 88.342 112.336 26.558 1.00 14.17 140 LEU B O 1
ATOM 3169 N N . PRO B 1 141 ? 86.292 113.019 26.005 1.00 14.58 141 PRO B N 1
ATOM 3170 C CA . PRO B 1 141 ? 86.860 113.771 24.864 1.00 14.27 141 PRO B CA 1
ATOM 3171 C C . PRO B 1 141 ? 87.673 114.956 25.367 1.00 13.90 141 PRO B C 1
ATOM 3172 O O . PRO B 1 141 ? 87.461 115.441 26.511 1.00 14.28 141 PRO B O 1
ATOM 3176 N N . MET B 1 142 ? 88.567 115.474 24.529 1.00 14.26 142 MET B N 1
ATOM 3177 C CA . MET B 1 142 ? 89.393 116.609 24.930 1.00 14.48 142 MET B CA 1
ATOM 3178 C C . MET B 1 142 ? 88.617 117.889 25.121 1.00 14.32 142 MET B C 1
ATOM 3179 O O . MET B 1 142 ? 89.103 118.806 25.794 1.00 14.74 142 MET B O 1
ATOM 3184 N N . TRP B 1 143 ? 87.410 117.974 24.548 1.00 14.24 143 TRP B N 1
ATOM 3185 C CA . TRP B 1 143 ? 86.577 119.201 24.632 1.00 13.74 143 TRP B CA 1
ATOM 3186 C C . TRP B 1 143 ? 85.302 118.844 25.345 1.00 14.23 143 TRP B C 1
ATOM 3187 O O . TRP B 1 143 ? 84.697 117.795 25.064 1.00 13.80 143 TRP B O 1
ATOM 3198 N N . TRP B 1 144 ? 84.862 119.742 26.222 1.00 13.36 144 TRP B N 1
ATOM 3199 C CA . TRP B 1 144 ? 83.637 119.527 26.960 1.00 14.01 144 TRP B CA 1
ATOM 3200 C C . TRP B 1 144 ? 82.489 119.385 25.972 1.00 14.25 144 TRP B C 1
ATOM 3201 O O . TRP B 1 144 ? 82.392 120.146 24.977 1.00 13.91 144 TRP B O 1
ATOM 3212 N N . GLU B 1 145 ? 81.570 118.493 26.276 1.00 15.21 145 GLU B N 1
ATOM 3213 C CA . GLU B 1 145 ? 80.457 118.251 25.346 1.00 15.52 145 GLU B CA 1
ATOM 3214 C C . GLU B 1 145 ? 79.298 119.216 25.493 1.00 16.09 145 GLU B C 1
ATOM 3215 O O . GLU B 1 145 ? 78.610 119.529 24.499 1.00 16.34 145 GLU B O 1
ATOM 3221 N N . LYS B 1 146 ? 79.080 119.707 26.697 1.00 15.34 146 LYS B N 1
ATOM 3222 C CA . LYS B 1 146 ? 77.967 120.559 27.018 1.00 15.61 146 LYS B CA 1
ATOM 3223 C C . LYS B 1 146 ? 78.403 121.775 27.789 1.00 15.68 146 LYS B C 1
ATOM 3224 O O . LYS B 1 146 ? 79.143 121.669 28.750 1.00 15.85 146 LYS B O 1
ATOM 3230 N N . ASP B 1 147 ? 78.019 122.940 27.298 1.00 15.50 147 ASP B N 1
ATOM 3231 C CA . ASP B 1 147 ? 78.367 124.211 27.944 1.00 15.37 147 ASP B CA 1
ATOM 3232 C C . ASP B 1 147 ? 77.056 124.693 28.497 1.00 15.52 147 ASP B C 1
ATOM 3233 O O . ASP B 1 147 ? 76.187 125.187 27.738 1.00 15.92 147 ASP B O 1
ATOM 3238 N N . LEU B 1 148 ? 76.879 124.542 29.791 1.00 15.41 148 LEU B N 1
ATOM 3239 C CA . LEU B 1 148 ? 75.572 124.704 30.396 1.00 16.15 148 LEU B CA 1
ATOM 3240 C C . LEU B 1 148 ? 75.362 126.059 31.091 1.00 16.73 148 LEU B C 1
ATOM 3241 O O . LEU B 1 148 ? 74.203 126.428 31.345 1.00 17.72 148 LEU B O 1
ATOM 3246 N N . LYS B 1 149 ? 76.443 126.746 31.451 1.00 15.87 149 LYS B N 1
ATOM 3247 C CA . LYS B 1 149 ? 76.375 128.092 31.974 1.00 15.66 149 LYS B CA 1
ATOM 3248 C C . LYS B 1 149 ? 77.721 128.764 31.876 1.00 15.16 149 LYS B C 1
ATOM 3249 O O . LYS B 1 149 ? 78.723 128.152 32.131 1.00 14.22 149 LYS B O 1
ATOM 3255 N N . GLY B 1 150 ? 77.717 130.045 31.550 1.00 14.69 150 GLY B N 1
ATOM 3256 C CA . GLY B 1 150 ? 78.916 130.876 31.603 1.00 15.57 150 GLY B CA 1
ATOM 3257 C C . GLY B 1 150 ? 79.742 130.938 30.341 1.00 16.27 150 GLY B C 1
ATOM 3258 O O . GLY B 1 150 ? 80.868 131.400 30.373 1.00 15.59 150 GLY B O 1
ATOM 3259 N N . LYS B 1 151 ? 79.190 130.465 29.229 1.00 17.05 151 LYS B N 1
ATOM 3260 C CA . LYS B 1 151 ? 79.870 130.602 27.940 1.00 18.84 151 LYS B CA 1
ATOM 3261 C C . LYS B 1 151 ? 80.422 132.000 27.735 1.00 18.35 151 LYS B C 1
ATOM 3262 O O . LYS B 1 151 ? 79.749 132.993 27.996 1.00 17.39 151 LYS B O 1
ATOM 3268 N N . GLY B 1 152 ? 81.655 132.082 27.249 1.00 17.43 152 GLY B N 1
ATOM 3269 C CA . GLY B 1 152 ? 82.264 133.365 27.050 1.00 17.59 152 GLY B CA 1
ATOM 3270 C C . GLY B 1 152 ? 83.102 133.887 28.228 1.00 17.03 152 GLY B C 1
ATOM 3271 O O . GLY B 1 152 ? 83.764 134.912 28.102 1.00 17.82 152 GLY B O 1
ATOM 3272 N N . ARG B 1 153 ? 83.052 133.219 29.378 1.00 16.59 153 ARG B N 1
ATOM 3273 C CA . ARG B 1 153 ? 83.840 133.692 30.525 1.00 16.04 153 ARG B CA 1
ATOM 3274 C C . ARG B 1 153 ? 85.322 133.642 30.137 1.00 15.33 153 ARG B C 1
ATOM 3275 O O . ARG B 1 153 ? 85.775 132.630 29.581 1.00 14.80 153 ARG B O 1
ATOM 3283 N N . THR B 1 154 ? 86.070 134.694 30.475 1.00 14.65 154 THR B N 1
ATOM 3284 C CA . THR B 1 154 ? 87.505 134.758 30.202 1.00 14.19 154 THR B CA 1
ATOM 3285 C C . THR B 1 154 ? 88.283 134.719 31.528 1.00 13.95 154 THR B C 1
ATOM 3286 O O . THR B 1 154 ? 87.689 134.839 32.610 1.00 13.75 154 THR B O 1
ATOM 3290 N N . ILE B 1 155 ? 89.601 134.600 31.445 1.00 13.69 155 ILE B N 1
ATOM 3291 C CA . ILE B 1 155 ? 90.400 134.615 32.692 1.00 14.06 155 ILE B CA 1
ATOM 3292 C C . ILE B 1 155 ? 90.387 136.015 33.336 1.00 15.02 155 ILE B C 1
ATOM 3293 O O . ILE B 1 155 ? 90.548 136.137 34.561 1.00 14.57 155 ILE B O 1
ATOM 3298 N N . GLU B 1 156 ? 90.065 137.042 32.549 1.00 15.99 156 GLU B N 1
ATOM 3299 C CA . GLU B 1 156 ? 89.974 138.396 33.067 1.00 18.18 156 GLU B CA 1
ATOM 3300 C C . GLU B 1 156 ? 88.796 138.529 34.016 1.00 17.93 156 GLU B C 1
ATOM 3301 O O . GLU B 1 156 ? 88.800 139.398 34.899 1.00 17.58 156 GLU B O 1
ATOM 3307 N N . ASP B 1 157 ? 87.808 137.662 33.884 1.00 17.60 157 ASP B N 1
ATOM 3308 C CA . ASP B 1 157 ? 86.643 137.698 34.752 1.00 18.40 157 ASP B CA 1
ATOM 3309 C C . ASP B 1 157 ? 86.931 137.331 36.216 1.00 19.00 157 ASP B C 1
ATOM 3310 O O . ASP B 1 157 ? 86.074 137.573 37.071 1.00 20.87 157 ASP B O 1
ATOM 3315 N N . GLY B 1 158 ? 88.108 136.800 36.530 1.00 17.85 158 GLY B N 1
ATOM 3316 C CA . GLY B 1 158 ? 88.480 136.574 37.919 1.00 17.36 158 GLY B CA 1
ATOM 3317 C C . GLY B 1 158 ? 88.742 135.116 38.295 1.00 15.99 158 GLY B C 1
ATOM 3318 O O . GLY B 1 158 ? 88.662 134.203 37.474 1.00 16.01 158 GLY B O 1
ATOM 3319 N N . ALA B 1 159 ? 89.258 134.946 39.489 1.00 15.18 159 ALA B N 1
ATOM 3320 C CA . ALA B 1 159 ? 89.675 133.641 39.948 1.00 14.90 159 ALA B CA 1
ATOM 3321 C C . ALA B 1 159 ? 88.542 132.735 40.152 1.00 14.99 159 ALA B C 1
ATOM 3322 O O . ALA B 1 159 ? 87.555 133.126 40.759 1.00 15.00 159 ALA B O 1
ATOM 3324 N N . ASN B 1 160 ? 88.664 131.484 39.706 1.00 14.34 160 ASN B N 1
ATOM 3325 C CA . ASN B 1 160 ? 87.598 130.508 39.874 1.00 14.32 160 ASN B CA 1
ATOM 3326 C C . ASN B 1 160 ? 87.891 129.457 40.945 1.00 14.40 160 ASN B C 1
ATOM 3327 O O . ASN B 1 160 ? 88.996 128.964 41.043 1.00 15.82 160 ASN B O 1
ATOM 3332 N N . TYR B 1 161 ? 86.864 129.047 41.701 1.00 14.63 161 TYR B N 1
ATOM 3333 C CA . TYR B 1 161 ? 86.906 127.851 42.580 1.00 14.08 161 TYR B CA 1
ATOM 3334 C C . TYR B 1 161 ? 86.218 126.753 41.748 1.00 13.97 161 TYR B C 1
ATOM 3335 O O . TYR B 1 161 ? 84.982 126.743 41.591 1.00 13.61 161 TYR B O 1
ATOM 3344 N N . ARG B 1 162 ? 87.027 125.898 41.112 1.00 13.44 162 ARG B N 1
ATOM 3345 C CA . ARG B 1 162 ? 86.539 124.945 40.090 1.00 13.22 162 ARG B CA 1
ATOM 3346 C C . ARG B 1 162 ? 86.270 123.577 40.668 1.00 13.96 162 ARG B C 1
ATOM 3347 O O . ARG B 1 162 ? 87.224 122.857 41.041 1.00 14.62 162 ARG B O 1
ATOM 3355 N N . PHE B 1 163 ? 84.981 123.274 40.824 1.00 13.80 163 PHE B N 1
ATOM 3356 C CA . PHE B 1 163 ? 84.578 122.050 41.478 1.00 14.03 163 PHE B CA 1
ATOM 3357 C C . PHE B 1 163 ? 84.272 121.031 40.381 1.00 14.20 163 PHE B C 1
ATOM 3358 O O . PHE B 1 163 ? 83.245 121.093 39.698 1.00 14.74 163 PHE B O 1
ATOM 3366 N N . ASN B 1 164 ? 85.195 120.093 40.246 1.00 14.37 164 ASN B N 1
ATOM 3367 C CA . ASN B 1 164 ? 85.093 119.034 39.286 1.00 14.77 164 ASN B CA 1
ATOM 3368 C C . ASN B 1 164 ? 84.544 117.787 39.984 1.00 14.84 164 ASN B C 1
ATOM 3369 O O . ASN B 1 164 ? 85.116 117.347 40.987 1.00 14.21 164 ASN B O 1
ATOM 3374 N N . MET B 1 165 ? 83.440 117.256 39.476 1.00 14.68 165 MET B N 1
ATOM 3375 C CA . MET B 1 165 ? 82.749 116.157 40.119 1.00 15.60 165 MET B CA 1
ATOM 3376 C C . MET B 1 165 ? 82.389 115.105 39.052 1.00 15.44 165 MET B C 1
ATOM 3377 O O . MET B 1 165 ? 81.820 115.449 38.009 1.00 15.58 165 MET B O 1
ATOM 3382 N N . THR B 1 166 ? 82.633 113.835 39.370 1.00 14.67 166 THR B N 1
ATOM 3383 C CA . THR B 1 166 ? 82.218 112.759 38.507 1.00 14.42 166 THR B CA 1
ATOM 3384 C C . THR B 1 166 ? 81.184 111.950 39.287 1.00 14.62 166 THR B C 1
ATOM 3385 O O . THR B 1 166 ? 81.347 111.718 40.494 1.00 14.47 166 THR B O 1
ATOM 3389 N N . ILE B 1 167 ? 80.198 111.459 38.566 1.00 14.71 167 ILE B N 1
ATOM 3390 C CA . ILE B 1 167 ? 79.123 110.673 39.135 1.00 14.83 167 ILE B CA 1
ATOM 3391 C C . ILE B 1 167 ? 78.863 109.451 38.276 1.00 14.87 167 ILE B C 1
ATOM 3392 O O . ILE B 1 167 ? 78.966 109.488 37.023 1.00 14.82 167 ILE B O 1
ATOM 3397 N N . GLY B 1 168 ? 78.435 108.386 38.941 1.00 14.80 168 GLY B N 1
ATOM 3398 C CA . GLY B 1 168 ? 78.081 107.126 38.265 1.00 15.50 168 GLY B CA 1
ATOM 3399 C C . GLY B 1 168 ? 76.869 106.568 38.968 1.00 15.92 168 GLY B C 1
ATOM 3400 O O . GLY B 1 168 ? 76.911 106.436 40.173 1.00 16.86 168 GLY B O 1
ATOM 3401 N N . PHE B 1 169 ? 75.792 106.274 38.231 1.00 16.00 169 PHE B N 1
ATOM 3402 C CA . PHE B 1 169 ? 74.554 105.842 38.854 1.00 16.94 169 PHE B CA 1
ATOM 3403 C C . PHE B 1 169 ? 74.690 104.425 39.357 1.00 18.24 169 PHE B C 1
ATOM 3404 O O . PHE B 1 169 ? 75.499 103.670 38.842 1.00 17.34 169 PHE B O 1
ATOM 3412 N N . PRO B 1 170 ? 73.924 104.082 40.389 1.00 20.03 170 PRO B N 1
ATOM 3413 C CA . PRO B 1 170 ? 74.103 102.755 40.973 1.00 21.56 170 PRO B CA 1
ATOM 3414 C C . PRO B 1 170 ? 73.679 101.657 40.026 1.00 23.47 170 PRO B C 1
ATOM 3415 O O . PRO B 1 170 ? 72.879 101.852 39.097 1.00 21.63 170 PRO B O 1
ATOM 3419 N N . GLU B 1 171 ? 74.195 100.481 40.299 1.00 26.69 171 GLU B N 1
ATOM 3420 C CA . GLU B 1 171 ? 73.814 99.291 39.550 1.00 31.41 171 GLU B CA 1
ATOM 3421 C C . GLU B 1 171 ? 72.323 99.153 39.587 1.00 29.25 171 GLU B C 1
ATOM 3422 O O . GLU B 1 171 ? 71.677 99.394 40.602 1.00 29.59 171 GLU B O 1
ATOM 3428 N N . GLY B 1 172 ? 71.745 98.873 38.437 1.00 30.24 172 GLY B N 1
ATOM 3429 C CA . GLY B 1 172 ? 70.309 98.747 38.376 1.00 31.21 172 GLY B CA 1
ATOM 3430 C C . GLY B 1 172 ? 69.586 99.956 37.854 1.00 33.63 172 GLY B C 1
ATOM 3431 O O . GLY B 1 172 ? 68.433 99.844 37.462 1.00 33.60 172 GLY B O 1
ATOM 3432 N N . VAL B 1 173 ? 70.237 101.135 37.881 1.00 28.35 173 VAL B N 1
ATOM 3433 C CA . VAL B 1 173 ? 69.587 102.333 37.436 1.00 26.07 173 VAL B CA 1
ATOM 3434 C C . VAL B 1 173 ? 69.877 102.523 35.963 1.00 25.13 173 VAL B C 1
ATOM 3435 O O . VAL B 1 173 ? 71.031 102.599 35.543 1.00 22.77 173 VAL B O 1
ATOM 3439 N N . ASP B 1 174 ? 68.811 102.659 35.189 1.00 24.07 174 ASP B N 1
ATOM 3440 C CA . ASP B 1 174 ? 68.875 102.913 33.817 1.00 25.24 174 ASP B CA 1
ATOM 3441 C C . ASP B 1 174 ? 69.650 104.229 33.585 1.00 22.76 174 ASP B C 1
ATOM 3442 O O . ASP B 1 174 ? 69.352 105.232 34.206 1.00 20.35 174 ASP B O 1
ATOM 3447 N N . LYS B 1 175 ? 70.615 104.221 32.695 1.00 21.92 175 LYS B N 1
ATOM 3448 C CA . LYS B 1 175 ? 71.426 105.411 32.488 1.00 21.86 175 LYS B CA 1
ATOM 3449 C C . LYS B 1 175 ? 70.615 106.590 31.983 1.00 21.98 175 LYS B C 1
ATOM 3450 O O . LYS B 1 175 ? 70.871 107.747 32.383 1.00 19.96 175 LYS B O 1
ATOM 3456 N N . ALA B 1 176 ? 69.629 106.318 31.133 1.00 21.05 176 ALA B N 1
ATOM 3457 C CA . ALA B 1 176 ? 68.761 107.395 30.672 1.00 21.67 176 ALA B CA 1
ATOM 3458 C C . ALA B 1 176 ? 67.941 107.977 31.808 1.00 21.61 176 ALA B C 1
ATOM 3459 O O . ALA B 1 176 ? 67.680 109.181 31.793 1.00 21.11 176 ALA B O 1
ATOM 3461 N N . GLU B 1 177 ? 67.521 107.167 32.794 1.00 21.80 177 GLU B N 1
ATOM 3462 C CA A GLU B 1 177 ? 66.790 107.647 33.988 0.50 21.37 177 GLU B CA 1
ATOM 3463 C CA B GLU B 1 177 ? 66.785 107.720 33.923 0.50 21.93 177 GLU B CA 1
ATOM 3464 C C . GLU B 1 177 ? 67.699 108.554 34.819 1.00 21.25 177 GLU B C 1
ATOM 3465 O O . GLU B 1 177 ? 67.285 109.605 35.342 1.00 19.24 177 GLU B O 1
ATOM 3476 N N . GLY B 1 178 ? 68.943 108.129 34.986 1.00 19.65 178 GLY B N 1
ATOM 3477 C CA . GLY B 1 178 ? 69.888 108.950 35.741 1.00 19.33 178 GLY B CA 1
ATOM 3478 C C . GLY B 1 178 ? 70.143 110.284 35.015 1.00 18.61 178 GLY B C 1
ATOM 3479 O O . GLY B 1 178 ? 70.202 111.333 35.661 1.00 18.22 178 GLY B O 1
ATOM 3480 N N . GLU B 1 179 ? 70.334 110.241 33.706 1.00 18.37 179 GLU B N 1
ATOM 3481 C CA . GLU B 1 179 ? 70.569 111.445 32.916 1.00 19.00 179 GLU B CA 1
ATOM 3482 C C . GLU B 1 179 ? 69.365 112.385 33.058 1.00 19.06 179 GLU B C 1
ATOM 3483 O O . GLU B 1 179 ? 69.500 113.575 33.273 1.00 17.86 179 GLU B O 1
ATOM 3489 N N . LYS B 1 180 ? 68.187 111.829 32.988 1.00 18.91 180 LYS B N 1
ATOM 3490 C CA . LYS B 1 180 ? 67.010 112.655 33.122 1.00 20.97 180 LYS B CA 1
ATOM 3491 C C . LYS B 1 180 ? 66.936 113.333 34.482 1.00 19.22 180 LYS B C 1
ATOM 3492 O O . LYS B 1 180 ? 66.570 114.486 34.582 1.00 18.40 180 LYS B O 1
ATOM 3498 N N . TRP B 1 181 ? 67.255 112.611 35.550 1.00 18.78 181 TRP B N 1
ATOM 3499 C CA . TRP B 1 181 ? 67.321 113.215 36.881 1.00 18.63 181 TRP B CA 1
ATOM 3500 C C . TRP B 1 181 ? 68.327 114.369 36.950 1.00 18.46 181 TRP B C 1
ATOM 3501 O O . TRP B 1 181 ? 68.066 115.463 37.495 1.00 17.50 181 TRP B O 1
ATOM 3512 N N . LEU B 1 182 ? 69.509 114.102 36.414 1.00 17.07 182 LEU B N 1
ATOM 3513 C CA . LEU B 1 182 ? 70.577 115.049 36.422 1.00 17.08 182 LEU B CA 1
ATOM 3514 C C . LEU B 1 182 ? 70.089 116.352 35.738 1.00 16.86 182 LEU B C 1
ATOM 3515 O O . LEU B 1 182 ? 70.278 117.471 36.291 1.00 16.25 182 LEU B O 1
ATOM 3520 N N . PHE B 1 183 ? 69.548 116.213 34.544 1.00 16.45 183 PHE B N 1
ATOM 3521 C CA . PHE B 1 183 ? 69.122 117.413 33.796 1.00 16.97 183 PHE B CA 1
ATOM 3522 C C . PHE B 1 183 ? 67.818 118.054 34.263 1.00 17.48 183 PHE B C 1
ATOM 3523 O O . PHE B 1 183 ? 67.722 119.281 34.222 1.00 16.59 183 PHE B O 1
ATOM 3531 N N . GLU B 1 184 ? 66.850 117.264 34.653 1.00 17.73 184 GLU B N 1
ATOM 3532 C CA . GLU B 1 184 ? 65.584 117.810 35.137 1.00 19.61 184 GLU B CA 1
ATOM 3533 C C . GLU B 1 184 ? 65.719 118.479 36.483 1.00 18.82 184 GLU B C 1
ATOM 3534 O O . GLU B 1 184 ? 65.057 119.456 36.749 1.00 17.54 184 GLU B O 1
ATOM 3540 N N . LYS B 1 185 ? 66.535 117.905 37.380 1.00 18.07 185 LYS B N 1
ATOM 3541 C CA . LYS B 1 185 ? 66.505 118.304 38.781 1.00 18.40 185 LYS B CA 1
ATOM 3542 C C . LYS B 1 185 ? 67.740 119.055 39.220 1.00 18.03 185 LYS B C 1
ATOM 3543 O O . LYS B 1 185 ? 67.634 120.026 39.965 1.00 17.96 185 LYS B O 1
ATOM 3549 N N . VAL B 1 186 ? 68.907 118.618 38.773 1.00 16.81 186 VAL B N 1
ATOM 3550 C CA . VAL B 1 186 ? 70.163 119.146 39.297 1.00 16.50 186 VAL B CA 1
ATOM 3551 C C . VAL B 1 186 ? 70.630 120.358 38.515 1.00 15.86 186 VAL B C 1
ATOM 3552 O O . VAL B 1 186 ? 70.883 121.409 39.083 1.00 15.28 186 VAL B O 1
ATOM 3556 N N . VAL B 1 187 ? 70.795 120.205 37.218 1.00 15.46 187 VAL B N 1
ATOM 3557 C CA . VAL B 1 187 ? 71.307 121.285 36.385 1.00 15.27 187 VAL B CA 1
ATOM 3558 C C . VAL B 1 187 ? 70.524 122.622 36.537 1.00 15.13 187 VAL B C 1
ATOM 3559 O O . VAL B 1 187 ? 71.154 123.696 36.571 1.00 14.88 187 VAL B O 1
ATOM 3563 N N . PRO B 1 188 ? 69.187 122.571 36.653 1.00 15.23 188 PRO B N 1
ATOM 3564 C CA . PRO B 1 188 ? 68.485 123.872 36.808 1.00 15.40 188 PRO B CA 1
ATOM 3565 C C . PRO B 1 188 ? 68.863 124.659 38.084 1.00 15.57 188 PRO B C 1
ATOM 3566 O O . PRO B 1 188 ? 68.921 125.894 38.056 1.00 15.66 188 PRO B O 1
ATOM 3570 N N . ILE B 1 189 ? 69.179 123.926 39.159 1.00 15.51 189 ILE B N 1
ATOM 3571 C CA . ILE B 1 189 ? 69.579 124.546 40.416 1.00 15.72 189 ILE B CA 1
ATOM 3572 C C . ILE B 1 189 ? 70.943 125.242 40.176 1.00 15.78 189 ILE B C 1
ATOM 3573 O O . ILE B 1 189 ? 71.172 126.374 40.636 1.00 15.84 189 ILE B O 1
ATOM 3578 N N . LEU B 1 190 ? 71.850 124.559 39.461 1.00 14.76 190 LEU B N 1
ATOM 3579 C CA . LEU B 1 190 ? 73.176 125.105 39.187 1.00 15.14 190 LEU B CA 1
ATOM 3580 C C . LEU B 1 190 ? 73.033 126.332 38.345 1.00 15.30 190 LEU B C 1
ATOM 3581 O O . LEU B 1 190 ? 73.679 127.376 38.589 1.00 15.67 190 LEU B O 1
ATOM 3586 N N . GLN B 1 191 ? 72.206 126.248 37.323 1.00 15.57 191 GLN B N 1
ATOM 3587 C CA . GLN B 1 191 ? 72.047 127.404 36.421 1.00 15.96 191 GLN B CA 1
ATOM 3588 C C . GLN B 1 191 ? 71.435 128.603 37.097 1.00 16.40 191 GLN B C 1
ATOM 3589 O O . GLN B 1 191 ? 71.843 129.748 36.820 1.00 16.40 191 GLN B O 1
ATOM 3595 N N . ALA B 1 192 ? 70.475 128.354 37.994 1.00 16.64 192 ALA B N 1
ATOM 3596 C CA . ALA B 1 192 ? 69.777 129.420 38.682 1.00 17.76 192 ALA B CA 1
ATOM 3597 C C . ALA B 1 192 ? 70.633 130.128 39.737 1.00 18.55 192 ALA B C 1
ATOM 3598 O O . ALA B 1 192 ? 70.380 131.268 39.996 1.00 19.57 192 ALA B O 1
ATOM 3600 N N . ALA B 1 193 ? 71.645 129.486 40.291 1.00 16.61 193 ALA B N 1
ATOM 3601 C CA . ALA B 1 193 ? 72.408 130.056 41.376 1.00 17.14 193 ALA B CA 1
ATOM 3602 C C . ALA B 1 193 ? 73.352 131.163 40.898 1.00 17.91 193 ALA B C 1
ATOM 3603 O O . ALA B 1 193 ? 74.273 130.895 40.126 1.00 18.78 193 ALA B O 1
ATOM 3605 N N . PRO B 1 194 ? 73.234 132.375 41.459 1.00 18.90 194 PRO B N 1
ATOM 3606 C CA . PRO B 1 194 ? 74.167 133.415 41.044 1.00 19.55 194 PRO B CA 1
ATOM 3607 C C . PRO B 1 194 ? 75.578 133.115 41.480 1.00 18.30 194 PRO B C 1
ATOM 3608 O O . PRO B 1 194 ? 76.503 133.607 40.856 1.00 18.09 194 PRO B O 1
ATOM 3612 N N . GLU B 1 195 ? 75.729 132.276 42.499 1.00 17.28 195 GLU B N 1
ATOM 3613 C CA . GLU B 1 195 ? 77.045 131.913 43.008 1.00 17.10 195 GLU B CA 1
ATOM 3614 C C . GLU B 1 195 ? 77.796 131.012 42.015 1.00 16.53 195 GLU B C 1
ATOM 3615 O O . GLU B 1 195 ? 79.004 130.886 42.127 1.00 16.50 195 GLU B O 1
ATOM 3621 N N . CYS B 1 196 ? 77.071 130.360 41.131 1.00 16.59 196 CYS B N 1
ATOM 3622 C CA . CYS B 1 196 ? 77.646 129.436 40.132 1.00 16.01 196 CYS B CA 1
ATOM 3623 C C . CYS B 1 196 ? 77.918 130.233 38.850 1.00 16.34 196 CYS B C 1
ATOM 3624 O O . CYS B 1 196 ? 76.976 130.780 38.218 1.00 16.40 196 CYS B O 1
ATOM 3627 N N . THR B 1 197 ? 79.186 130.322 38.446 1.00 15.60 197 THR B N 1
ATOM 3628 C CA . THR B 1 197 ? 79.562 131.081 37.324 1.00 15.48 197 THR B CA 1
ATOM 3629 C C . THR B 1 197 ? 79.791 130.284 36.027 1.00 15.62 197 THR B C 1
ATOM 3630 O O . THR B 1 197 ? 79.937 130.905 34.938 1.00 17.28 197 THR B O 1
ATOM 3634 N N . ARG B 1 198 ? 79.870 128.981 36.139 1.00 15.13 198 ARG B N 1
ATOM 3635 C CA . ARG B 1 198 ? 80.172 128.100 34.996 1.00 14.73 198 ARG B CA 1
ATOM 3636 C C . ARG B 1 198 ? 79.715 126.698 35.296 1.00 14.65 198 ARG B C 1
ATOM 3637 O O . ARG B 1 198 ? 79.926 126.183 36.393 1.00 14.40 198 ARG B O 1
ATOM 3645 N N . VAL B 1 199 ? 79.119 126.065 34.283 1.00 13.71 199 VAL B N 1
ATOM 3646 C CA . VAL B 1 199 ? 78.806 124.674 34.322 1.00 13.77 199 VAL B CA 1
ATOM 3647 C C . VAL B 1 199 ? 79.165 124.046 32.981 1.00 13.28 199 VAL B C 1
ATOM 3648 O O . VAL B 1 199 ? 78.662 124.444 31.926 1.00 13.25 199 VAL B O 1
ATOM 3652 N N . LEU B 1 200 ? 79.973 122.999 33.057 1.00 13.76 200 LEU B N 1
ATOM 3653 C CA . LEU B 1 200 ? 80.398 122.212 31.895 1.00 13.83 200 LEU B CA 1
ATOM 3654 C C . LEU B 1 200 ? 80.153 120.729 32.167 1.00 13.44 200 LEU B C 1
ATOM 3655 O O . LEU B 1 200 ? 80.250 120.274 33.315 1.00 12.57 200 LEU B O 1
ATOM 3660 N N . ALA B 1 201 ? 79.847 119.957 31.135 1.00 13.37 201 ALA B N 1
ATOM 3661 C CA . ALA B 1 201 ? 79.694 118.544 31.336 1.00 13.86 201 ALA B CA 1
ATOM 3662 C C . ALA B 1 201 ? 80.104 117.746 30.125 1.00 14.01 201 ALA B C 1
ATOM 3663 O O . ALA B 1 201 ? 79.915 118.182 28.983 1.00 14.21 201 ALA B O 1
ATOM 3665 N N . SER B 1 202 ? 80.584 116.543 30.403 1.00 14.03 202 SER B N 1
ATOM 3666 C CA . SER B 1 202 ? 80.853 115.538 29.364 1.00 14.16 202 SER B CA 1
ATOM 3667 C C . SER B 1 202 ? 80.435 114.150 29.849 1.00 14.86 202 SER B C 1
ATOM 3668 O O . SER B 1 202 ? 80.582 113.835 31.020 1.00 14.84 202 SER B O 1
ATOM 3671 N N . ALA B 1 203 ? 79.969 113.322 28.925 1.00 14.74 203 ALA B N 1
ATOM 3672 C CA . ALA B 1 203 ? 79.751 111.918 29.201 1.00 15.79 203 ALA B CA 1
ATOM 3673 C C . ALA B 1 203 ? 81.079 111.184 29.275 1.00 15.69 203 ALA B C 1
ATOM 3674 O O . ALA B 1 203 ? 81.953 111.385 28.430 1.00 15.77 203 ALA B O 1
ATOM 3676 N N . VAL B 1 204 ? 81.231 110.319 30.273 1.00 15.98 204 VAL B N 1
ATOM 3677 C CA . VAL B 1 204 ? 82.400 109.474 30.408 1.00 16.82 204 VAL B CA 1
ATOM 3678 C C . VAL B 1 204 ? 82.415 108.448 29.284 1.00 17.94 204 VAL B C 1
ATOM 3679 O O . VAL B 1 204 ? 81.361 107.890 28.919 1.00 17.29 204 VAL B O 1
ATOM 3683 N N . LYS B 1 205 ? 83.580 108.258 28.691 1.00 17.76 205 LYS B N 1
ATOM 3684 C CA . LYS B 1 205 ? 83.745 107.230 27.635 1.00 19.12 205 LYS B CA 1
ATOM 3685 C C . LYS B 1 205 ? 83.754 105.873 28.321 1.00 21.34 205 LYS B C 1
ATOM 3686 O O . LYS B 1 205 ? 84.759 105.429 28.819 1.00 23.22 205 LYS B O 1
ATOM 3692 N N . LYS B 1 206 ? 82.650 105.183 28.204 1.00 24.48 206 LYS B N 1
ATOM 3693 C CA . LYS B 1 206 ? 82.452 103.886 28.843 1.00 27.11 206 LYS B CA 1
ATOM 3694 C C . LYS B 1 206 ? 83.079 102.707 28.051 1.00 29.37 206 LYS B C 1
ATOM 3695 O O . LYS B 1 206 ? 83.024 101.550 28.475 1.00 38.54 206 LYS B O 1
ATOM 3701 N N . ASP B 1 207 ? 83.609 102.961 26.889 1.00 27.03 207 ASP B N 1
ATOM 3702 C CA . ASP B 1 207 ? 84.130 101.888 26.053 1.00 28.40 207 ASP B CA 1
ATOM 3703 C C . ASP B 1 207 ? 85.659 101.767 26.243 1.00 27.89 207 ASP B C 1
ATOM 3704 O O . ASP B 1 207 ? 86.272 100.984 25.576 1.00 32.10 207 ASP B O 1
ATOM 3709 N N . ILE B 1 208 ? 86.283 102.545 27.116 1.00 23.67 208 ILE B N 1
ATOM 3710 C CA . ILE B 1 208 ? 87.740 102.567 27.186 1.00 20.81 208 ILE B CA 1
ATOM 3711 C C . ILE B 1 208 ? 88.215 101.626 28.273 1.00 21.10 208 ILE B C 1
ATOM 3712 O O . ILE B 1 208 ? 89.026 100.731 28.015 1.00 20.44 208 ILE B O 1
ATOM 3717 N N . ASN B 1 209 ? 87.760 101.827 29.502 1.00 18.92 209 ASN B N 1
ATOM 3718 C CA . ASN B 1 209 ? 88.337 101.105 30.618 1.00 19.43 209 ASN B CA 1
ATOM 3719 C C . ASN B 1 209 ? 87.318 100.589 31.613 1.00 20.21 209 ASN B C 1
ATOM 3720 O O . ASN B 1 209 ? 87.679 100.292 32.730 1.00 21.84 209 ASN B O 1
ATOM 3725 N N . GLY B 1 210 ? 86.052 100.572 31.250 1.00 20.46 210 GLY B N 1
ATOM 3726 C CA . GLY B 1 210 ? 85.025 100.063 32.177 1.00 21.23 210 GLY B CA 1
ATOM 3727 C C . GLY B 1 210 ? 84.732 100.989 33.363 1.00 20.73 210 GLY B C 1
ATOM 3728 O O . GLY B 1 210 ? 84.163 100.563 34.350 1.00 21.06 210 GLY B O 1
ATOM 3729 N N . CYS B 1 211 ? 85.085 102.284 33.282 1.00 19.27 211 CYS B N 1
ATOM 3730 C CA . CYS B 1 211 ? 84.902 103.159 34.427 1.00 18.95 211 CYS B CA 1
ATOM 3731 C C . CYS B 1 211 ? 83.427 103.150 34.806 1.00 18.13 211 CYS B C 1
ATOM 3732 O O . CYS B 1 211 ? 82.532 103.235 33.907 1.00 18.76 211 CYS B O 1
ATOM 3735 N N A VAL B 1 212 ? 83.138 103.064 36.098 0.50 17.85 212 VAL B N 1
ATOM 3736 N N B VAL B 1 212 ? 83.180 103.057 36.109 0.50 18.11 212 VAL B N 1
ATOM 3737 C CA A VAL B 1 212 ? 81.745 103.073 36.549 0.50 18.02 212 VAL B CA 1
ATOM 3738 C CA B VAL B 1 212 ? 81.832 103.084 36.663 0.50 18.48 212 VAL B CA 1
ATOM 3739 C C A VAL B 1 212 ? 81.082 104.454 36.468 0.50 17.34 212 VAL B C 1
ATOM 3740 C C B VAL B 1 212 ? 81.116 104.417 36.391 0.50 17.62 212 VAL B C 1
ATOM 3741 O O A VAL B 1 212 ? 79.860 104.579 36.581 0.50 16.82 212 VAL B O 1
ATOM 3742 O O B VAL B 1 212 ? 79.901 104.463 36.255 0.50 17.23 212 VAL B O 1
ATOM 3749 N N . MET B 1 213 ? 81.882 105.503 36.312 1.00 17.49 213 MET B N 1
ATOM 3750 C CA . MET B 1 213 ? 81.307 106.840 36.214 1.00 16.54 213 MET B CA 1
ATOM 3751 C C . MET B 1 213 ? 80.632 107.065 34.856 1.00 15.89 213 MET B C 1
ATOM 3752 O O . MET B 1 213 ? 81.036 106.530 33.852 1.00 15.53 213 MET B O 1
ATOM 3757 N N . ASP B 1 214 ? 79.604 107.900 34.872 1.00 15.19 214 ASP B N 1
ATOM 3758 C CA . ASP B 1 214 ? 78.795 108.230 33.699 1.00 14.83 214 ASP B CA 1
ATOM 3759 C C . ASP B 1 214 ? 78.960 109.671 33.214 1.00 14.64 214 ASP B C 1
ATOM 3760 O O . ASP B 1 214 ? 78.879 109.925 32.022 1.00 14.30 214 ASP B O 1
ATOM 3765 N N . TRP B 1 215 ? 79.230 110.601 34.124 1.00 14.43 215 TRP B N 1
ATOM 3766 C CA . TRP B 1 215 ? 79.370 112.012 33.793 1.00 14.38 215 TRP B CA 1
ATOM 3767 C C . TRP B 1 215 ? 80.530 112.613 34.540 1.00 14.83 215 TRP B C 1
ATOM 3768 O O . TRP B 1 215 ? 80.834 112.213 35.660 1.00 14.59 215 TRP B O 1
ATOM 3779 N N . VAL B 1 216 ? 81.178 113.591 33.916 1.00 14.82 216 VAL B N 1
ATOM 3780 C CA . VAL B 1 216 ? 82.062 114.513 34.619 1.00 15.08 216 VAL B CA 1
ATOM 3781 C C . VAL B 1 216 ? 81.465 115.895 34.398 1.00 15.53 216 VAL B C 1
ATOM 3782 O O . VAL B 1 216 ? 81.127 116.255 33.272 1.00 15.55 216 VAL B O 1
ATOM 3786 N N . LEU B 1 217 ? 81.270 116.615 35.487 1.00 16.39 217 LEU B N 1
ATOM 3787 C CA . LEU B 1 217 ? 80.806 117.978 35.496 1.00 16.86 217 LEU B CA 1
ATOM 3788 C C . LEU B 1 217 ? 81.877 118.860 36.106 1.00 16.46 217 LEU B C 1
ATOM 3789 O O . LEU B 1 217 ? 82.613 118.427 37.010 1.00 16.25 217 LEU B O 1
ATOM 3794 N N . GLU B 1 218 ? 81.967 120.093 35.621 1.00 14.60 218 GLU B N 1
ATOM 3795 C CA . GLU B 1 218 ? 82.755 121.065 36.318 1.00 14.87 218 GLU B CA 1
ATOM 3796 C C . GLU B 1 218 ? 81.898 122.280 36.556 1.00 14.71 218 GLU B C 1
ATOM 3797 O O . GLU B 1 218 ? 81.217 122.741 35.620 1.00 15.11 218 GLU B O 1
ATOM 3803 N N . ILE B 1 219 ? 81.925 122.754 37.801 1.00 14.14 219 ILE B N 1
ATOM 3804 C CA . ILE B 1 219 ? 80.971 123.729 38.326 1.00 14.29 219 ILE B CA 1
ATOM 3805 C C . ILE B 1 219 ? 81.776 124.760 39.036 1.00 14.29 219 ILE B C 1
ATOM 3806 O O . ILE B 1 219 ? 82.478 124.428 39.983 1.00 14.65 219 ILE B O 1
ATOM 3811 N N . TRP B 1 220 ? 81.751 126.005 38.559 1.00 13.63 220 TRP B N 1
ATOM 3812 C CA . TRP B 1 220 ? 82.611 126.976 39.150 1.00 13.56 220 TRP B CA 1
ATOM 3813 C C . TRP B 1 220 ? 81.863 127.887 40.091 1.00 13.92 220 TRP B C 1
ATOM 3814 O O . TRP B 1 220 ? 80.710 128.271 39.803 1.00 14.52 220 TRP B O 1
ATOM 3825 N N . PHE B 1 221 ? 82.604 128.308 41.105 1.00 14.53 221 PHE B N 1
ATOM 3826 C CA . PHE B 1 221 ? 82.153 129.258 42.090 1.00 14.87 221 PHE B CA 1
ATOM 3827 C C . PHE B 1 221 ? 83.213 130.298 42.295 1.00 15.32 221 PHE B C 1
ATOM 3828 O O . PHE B 1 221 ? 84.293 130.233 41.718 1.00 15.29 221 PHE B O 1
ATOM 3836 N N . GLU B 1 222 ? 82.885 131.321 43.063 1.00 15.74 222 GLU B N 1
ATOM 3837 C CA . GLU B 1 222 ? 83.873 132.311 43.485 1.00 16.87 222 GLU B CA 1
ATOM 3838 C C . GLU B 1 222 ? 84.743 131.747 44.601 1.00 15.94 222 GLU B C 1
ATOM 3839 O O . GLU B 1 222 ? 85.910 132.107 44.714 1.00 16.41 222 GLU B O 1
ATOM 3845 N N . ASN B 1 223 ? 84.165 130.927 45.467 1.00 15.37 223 ASN B N 1
ATOM 3846 C CA . ASN B 1 223 ? 84.843 130.495 46.669 1.00 15.97 223 ASN B CA 1
ATOM 3847 C C . ASN B 1 223 ? 84.070 129.361 47.314 1.00 15.42 223 ASN B C 1
ATOM 3848 O O . ASN B 1 223 ? 82.993 128.987 46.853 1.00 14.44 223 ASN B O 1
ATOM 3853 N N . GLN B 1 224 ? 84.632 128.819 48.374 1.00 15.46 224 GLN B N 1
ATOM 3854 C CA . GLN B 1 224 ? 84.061 127.723 49.080 1.00 16.36 224 GLN B CA 1
ATOM 3855 C C . GLN B 1 224 ? 82.692 128.056 49.632 1.00 16.76 224 GLN B C 1
ATOM 3856 O O . GLN B 1 224 ? 81.843 127.183 49.653 1.00 17.17 224 GLN B O 1
ATOM 3862 N N . SER B 1 225 ? 82.490 129.272 50.142 1.00 16.76 225 SER B N 1
ATOM 3863 C CA . SER B 1 225 ? 81.161 129.639 50.674 1.00 17.10 225 SER B CA 1
ATOM 3864 C C . SER B 1 225 ? 80.095 129.537 49.566 1.00 16.91 225 SER B C 1
ATOM 3865 O O . SER B 1 225 ? 78.959 129.094 49.827 1.00 16.10 225 SER B O 1
ATOM 3868 N N . GLY B 1 226 ? 80.454 129.924 48.341 1.00 15.79 226 GLY B N 1
ATOM 3869 C CA . GLY B 1 226 ? 79.504 129.856 47.213 1.00 15.46 226 GLY B CA 1
ATOM 3870 C C . GLY B 1 226 ? 79.215 128.404 46.859 1.00 15.61 226 GLY B C 1
ATOM 3871 O O . GLY B 1 226 ? 78.061 128.024 46.589 1.00 16.11 226 GLY B O 1
ATOM 3872 N N . TRP B 1 227 ? 80.250 127.579 46.865 1.00 15.18 227 TRP B N 1
ATOM 3873 C CA . TRP B 1 227 ? 80.122 126.120 46.628 1.00 14.79 227 TRP B CA 1
ATOM 3874 C C . TRP B 1 227 ? 79.140 125.526 47.635 1.00 15.85 227 TRP B C 1
ATOM 3875 O O . TRP B 1 227 ? 78.212 124.773 47.271 1.00 15.48 227 TRP B O 1
ATOM 3886 N N . TYR B 1 228 ? 79.324 125.876 48.905 1.00 15.64 228 TYR B N 1
ATOM 3887 C CA . TYR B 1 228 ? 78.471 125.334 49.956 1.00 16.68 228 TYR B CA 1
ATOM 3888 C C . TYR B 1 228 ? 77.001 125.758 49.788 1.00 16.54 228 TYR B C 1
ATOM 3889 O O . TYR B 1 228 ? 76.109 124.929 49.877 1.00 16.20 228 TYR B O 1
ATOM 3898 N N . LYS B 1 229 ? 76.789 127.037 49.584 1.00 16.80 229 LYS B N 1
ATOM 3899 C CA . LYS B 1 229 ? 75.441 127.580 49.386 1.00 17.38 229 LYS B CA 1
ATOM 3900 C C . LYS B 1 229 ? 74.699 126.803 48.314 1.00 16.93 229 LYS B C 1
ATOM 3901 O O . LYS B 1 229 ? 73.519 126.396 48.511 1.00 16.86 229 LYS B O 1
ATOM 3907 N N . VAL B 1 230 ? 75.377 126.499 47.212 1.00 16.12 230 VAL B N 1
ATOM 3908 C CA . VAL B 1 230 ? 74.690 125.843 46.111 1.00 15.86 230 VAL B CA 1
ATOM 3909 C C . VAL B 1 230 ? 74.650 124.323 46.286 1.00 16.51 230 VAL B C 1
ATOM 3910 O O . VAL B 1 230 ? 73.590 123.730 46.119 1.00 17.52 230 VAL B O 1
ATOM 3914 N N . MET B 1 231 ? 75.780 123.699 46.602 1.00 16.06 231 MET B N 1
ATOM 3915 C CA . MET B 1 231 ? 75.895 122.231 46.545 1.00 16.04 231 MET B CA 1
ATOM 3916 C C . MET B 1 231 ? 75.362 121.565 47.793 1.00 16.22 231 MET B C 1
ATOM 3917 O O . MET B 1 231 ? 75.020 120.390 47.758 1.00 15.74 231 MET B O 1
ATOM 3922 N N . VAL B 1 232 ? 75.278 122.328 48.887 1.00 16.91 232 VAL B N 1
ATOM 3923 C CA . VAL B 1 232 ? 74.661 121.870 50.132 1.00 17.73 232 VAL B CA 1
ATOM 3924 C C . VAL B 1 232 ? 73.312 122.541 50.348 1.00 19.04 232 VAL B C 1
ATOM 3925 O O . VAL B 1 232 ? 72.304 121.837 50.245 1.00 19.95 232 VAL B O 1
ATOM 3929 N N . ASP B 1 233 ? 73.256 123.864 50.511 1.00 18.67 233 ASP B N 1
ATOM 3930 C CA . ASP B 1 233 ? 71.953 124.484 50.893 1.00 19.67 233 ASP B CA 1
ATOM 3931 C C . ASP B 1 233 ? 70.898 124.463 49.766 1.00 19.02 233 ASP B C 1
ATOM 3932 O O . ASP B 1 233 ? 69.781 124.028 49.996 1.00 18.49 233 ASP B O 1
ATOM 3937 N N . ASP B 1 234 ? 71.249 124.839 48.552 1.00 18.14 234 ASP B N 1
ATOM 3938 C CA . ASP B 1 234 ? 70.252 124.893 47.473 1.00 18.27 234 ASP B CA 1
ATOM 3939 C C . ASP B 1 234 ? 69.782 123.486 47.094 1.00 18.54 234 ASP B C 1
ATOM 3940 O O . ASP B 1 234 ? 68.642 123.316 46.649 1.00 19.37 234 ASP B O 1
ATOM 3945 N N . MET B 1 235 ? 70.646 122.486 47.276 1.00 18.63 235 MET B N 1
ATOM 3946 C CA . MET B 1 235 ? 70.308 121.116 46.914 1.00 18.68 235 MET B CA 1
ATOM 3947 C C . MET B 1 235 ? 69.367 120.445 47.929 1.00 19.27 235 MET B C 1
ATOM 3948 O O . MET B 1 235 ? 68.824 119.373 47.673 1.00 18.74 235 MET B O 1
ATOM 3953 N N . LYS B 1 236 ? 69.188 121.063 49.070 1.00 20.13 236 LYS B N 1
ATOM 3954 C CA . LYS B 1 236 ? 68.256 120.553 50.057 1.00 21.64 236 LYS B CA 1
ATOM 3955 C C . LYS B 1 236 ? 66.824 120.537 49.503 1.00 22.30 236 LYS B C 1
ATOM 3956 O O . LYS B 1 236 ? 66.013 119.799 50.041 1.00 23.07 236 LYS B O 1
ATOM 3962 N N . ALA B 1 237 ? 66.519 121.325 48.480 1.00 23.06 237 ALA B N 1
ATOM 3963 C CA . ALA B 1 237 ? 65.202 121.307 47.839 1.00 24.19 237 ALA B CA 1
ATOM 3964 C C . ALA B 1 237 ? 64.948 120.013 47.070 1.00 25.04 237 ALA B C 1
ATOM 3965 O O . ALA B 1 237 ? 63.804 119.718 46.747 1.00 24.48 237 ALA B O 1
ATOM 3967 N N . LEU B 1 238 ? 65.984 119.251 46.744 1.00 21.71 238 LEU B N 1
ATOM 3968 C CA . LEU B 1 238 ? 65.758 118.057 45.946 1.00 21.44 238 LEU B CA 1
ATOM 3969 C C . LEU B 1 238 ? 65.029 116.972 46.751 1.00 22.72 238 LEU B C 1
ATOM 3970 O O . LEU B 1 238 ? 65.345 116.724 47.901 1.00 21.92 238 LEU B O 1
ATOM 3975 N N . GLU B 1 239 ? 64.143 116.260 46.095 1.00 22.82 239 GLU B N 1
ATOM 3976 C CA . GLU B 1 239 ? 63.629 114.990 46.627 1.00 25.98 239 GLU B CA 1
ATOM 3977 C C . GLU B 1 239 ? 64.692 113.894 46.581 1.00 24.68 239 GLU B C 1
ATOM 3978 O O . GLU B 1 239 ? 65.457 113.813 45.629 1.00 24.58 239 GLU B O 1
ATOM 3984 N N . LYS B 1 240 ? 64.735 113.038 47.595 1.00 22.89 240 LYS B N 1
ATOM 3985 C CA . LYS B 1 240 ? 65.630 111.894 47.587 1.00 23.05 240 LYS B CA 1
ATOM 3986 C C . LYS B 1 240 ? 65.191 110.837 46.550 1.00 23.05 240 LYS B C 1
ATOM 3987 O O . LYS B 1 240 ? 64.086 110.322 46.641 1.00 23.46 240 LYS B O 1
ATOM 3993 N N . PRO B 1 241 ? 66.015 110.526 45.537 1.00 22.13 241 PRO B N 1
ATOM 3994 C CA . PRO B 1 241 ? 65.649 109.509 44.532 1.00 23.06 241 PRO B CA 1
ATOM 3995 C C . PRO B 1 241 ? 65.543 108.137 45.168 1.00 23.50 241 PRO B C 1
ATOM 3996 O O . PRO B 1 241 ? 66.178 107.885 46.193 1.00 21.97 241 PRO B O 1
ATOM 4000 N N . SER B 1 242 ? 64.727 107.271 44.567 1.00 24.45 242 SER B N 1
ATOM 4001 C CA . SER B 1 242 ? 64.538 105.931 45.035 1.00 26.44 242 SER B CA 1
ATOM 4002 C C . SER B 1 242 ? 65.847 105.164 45.112 1.00 24.59 242 SER B C 1
ATOM 4003 O O . SER B 1 242 ? 65.984 104.284 45.927 1.00 24.72 242 SER B O 1
ATOM 4006 N N . TRP B 1 243 ? 66.809 105.514 44.250 1.00 22.73 243 TRP B N 1
ATOM 4007 C CA . TRP B 1 243 ? 68.091 104.828 44.187 1.00 21.16 243 TRP B CA 1
ATOM 4008 C C . TRP B 1 243 ? 69.171 105.432 45.061 1.00 20.46 243 TRP B C 1
ATOM 4009 O O . TRP B 1 243 ? 70.329 104.988 45.046 1.00 21.44 243 TRP B O 1
ATOM 4020 N N . ALA B 1 244 ? 68.829 106.443 45.848 1.00 20.01 244 ALA B N 1
ATOM 4021 C CA . ALA B 1 244 ? 69.798 107.126 46.641 1.00 19.85 244 ALA B CA 1
ATOM 4022 C C . ALA B 1 244 ? 70.628 106.192 47.502 1.00 20.36 244 ALA B C 1
ATOM 4023 O O . ALA B 1 244 ? 70.072 105.258 48.161 1.00 19.16 244 ALA B O 1
ATOM 4025 N N . GLN B 1 245 ? 71.917 106.492 47.598 1.00 19.39 245 GLN B N 1
ATOM 4026 C CA . GLN B 1 245 ? 72.835 105.768 48.443 1.00 20.83 245 GLN B CA 1
ATOM 4027 C C . GLN B 1 245 ? 73.254 106.556 49.658 1.00 20.90 245 GLN B C 1
ATOM 4028 O O . GLN B 1 245 ? 74.021 106.024 50.494 1.00 21.63 245 GLN B O 1
ATOM 4034 N N . GLN B 1 246 ? 72.840 107.800 49.749 1.00 19.88 246 GLN B N 1
ATOM 4035 C CA . GLN B 1 246 ? 72.989 108.621 50.951 1.00 19.95 246 GLN B CA 1
ATOM 4036 C C . GLN B 1 246 ? 71.812 109.541 50.959 1.00 20.17 246 GLN B C 1
ATOM 4037 O O . GLN B 1 246 ? 71.114 109.642 49.964 1.00 20.51 246 GLN B O 1
ATOM 4043 N N . ASP B 1 247 ? 71.588 110.207 52.082 1.00 21.31 247 ASP B N 1
ATOM 4044 C CA . ASP B 1 247 ? 70.329 110.877 52.315 1.00 24.06 247 ASP B CA 1
ATOM 4045 C C . ASP B 1 247 ? 70.222 112.225 51.609 1.00 21.96 247 ASP B C 1
ATOM 4046 O O . ASP B 1 247 ? 69.105 112.670 51.313 1.00 22.78 247 ASP B O 1
ATOM 4051 N N . ALA B 1 248 ? 71.367 112.855 51.349 1.00 21.07 248 ALA B N 1
ATOM 4052 C CA . ALA B 1 248 ? 71.402 114.179 50.729 1.00 19.70 248 ALA B CA 1
ATOM 4053 C C . ALA B 1 248 ? 72.211 114.142 49.431 1.00 19.53 248 ALA B C 1
ATOM 4054 O O . ALA B 1 248 ? 73.029 113.250 49.208 1.00 18.63 248 ALA B O 1
ATOM 4056 N N . PHE B 1 249 ? 71.946 115.140 48.589 1.00 18.49 249 PHE B N 1
ATOM 4057 C CA . PHE B 1 249 ? 72.726 115.355 47.369 1.00 18.34 249 PHE B CA 1
ATOM 4058 C C . PHE B 1 249 ? 74.207 115.251 47.678 1.00 18.34 249 PHE B C 1
ATOM 4059 O O . PHE B 1 249 ? 74.701 115.872 48.633 1.00 17.98 249 PHE B O 1
ATOM 4067 N N . PRO B 1 250 ? 74.943 114.445 46.892 1.00 18.09 250 PRO B N 1
ATOM 4068 C CA . PRO B 1 250 ? 74.630 113.914 45.583 1.00 17.48 250 PRO B CA 1
ATOM 4069 C C . PRO B 1 250 ? 73.880 112.575 45.532 1.00 17.56 250 PRO B C 1
ATOM 4070 O O . PRO B 1 250 ? 73.685 112.038 44.441 1.00 17.11 250 PRO B O 1
ATOM 4074 N N . PHE B 1 251 ? 73.480 112.019 46.689 1.00 18.07 251 PHE B N 1
ATOM 4075 C CA . PHE B 1 251 ? 72.674 110.810 46.735 1.00 17.72 251 PHE B CA 1
ATOM 4076 C C . PHE B 1 251 ? 73.428 109.586 46.216 1.00 18.10 251 PHE B C 1
ATOM 4077 O O . PHE B 1 251 ? 72.818 108.566 45.947 1.00 19.88 251 PHE B O 1
ATOM 4085 N N . LEU B 1 252 ? 74.767 109.653 46.195 1.00 16.89 252 LEU B N 1
ATOM 4086 C CA . LEU B 1 252 ? 75.619 108.667 45.636 1.00 16.53 252 LEU B CA 1
ATOM 4087 C C . LEU B 1 252 ? 76.704 108.332 46.662 1.00 16.45 252 LEU B C 1
ATOM 4088 O O . LEU B 1 252 ? 77.089 109.174 47.477 1.00 16.96 252 LEU B O 1
ATOM 4093 N N . LYS B 1 253 ? 77.158 107.102 46.611 1.00 17.17 253 LYS B N 1
ATOM 4094 C CA . LYS B 1 253 ? 78.161 106.576 47.584 1.00 17.53 253 LYS B CA 1
ATOM 4095 C C . LYS B 1 253 ? 79.498 107.264 47.437 1.00 16.58 253 LYS B C 1
ATOM 4096 O O . LYS B 1 253 ? 80.153 107.140 46.407 1.00 16.28 253 LYS B O 1
ATOM 4102 N N . PRO B 1 254 ? 79.898 108.024 48.458 1.00 17.15 254 PRO B N 1
ATOM 4103 C CA . PRO B 1 254 ? 81.125 108.769 48.392 1.00 17.37 254 PRO B CA 1
ATOM 4104 C C . PRO B 1 254 ? 82.278 107.874 48.034 1.00 16.87 254 PRO B C 1
ATOM 4105 O O . PRO B 1 254 ? 82.448 106.793 48.612 1.00 17.08 254 PRO B O 1
ATOM 4109 N N . TYR B 1 255 ? 83.092 108.356 47.108 1.00 16.16 255 TYR B N 1
ATOM 4110 C CA . TYR B 1 255 ? 84.277 107.686 46.611 1.00 16.45 255 TYR B CA 1
ATOM 4111 C C . TYR B 1 255 ? 84.024 106.445 45.728 1.00 16.60 255 TYR B C 1
ATOM 4112 O O . TYR B 1 255 ? 84.954 105.996 45.072 1.00 17.34 255 TYR B O 1
ATOM 4121 N N . HIS B 1 256 ? 82.792 105.930 45.634 1.00 16.75 256 HIS B N 1
ATOM 4122 C CA . HIS B 1 256 ? 82.475 104.802 44.785 1.00 16.92 256 HIS B CA 1
ATOM 4123 C C . HIS B 1 256 ? 81.656 105.195 43.587 1.00 17.00 256 HIS B C 1
ATOM 4124 O O . HIS B 1 256 ? 81.900 104.733 42.480 1.00 18.48 256 HIS B O 1
ATOM 4131 N N . ASN B 1 257 ? 80.672 106.036 43.813 1.00 17.11 257 ASN B N 1
ATOM 4132 C CA . ASN B 1 257 ? 79.733 106.530 42.797 1.00 17.04 257 ASN B CA 1
ATOM 4133 C C . ASN B 1 257 ? 79.806 108.055 42.622 1.00 16.72 257 ASN B C 1
ATOM 4134 O O . ASN B 1 257 ? 79.161 108.599 41.745 1.00 15.91 257 ASN B O 1
ATOM 4139 N N . VAL B 1 258 ? 80.580 108.738 43.468 1.00 16.28 258 VAL B N 1
ATOM 4140 C CA . VAL B 1 258 ? 80.917 110.149 43.253 1.00 16.04 258 VAL B CA 1
ATOM 4141 C C . VAL B 1 258 ? 82.317 110.448 43.794 1.00 15.84 258 VAL B C 1
ATOM 4142 O O . VAL B 1 258 ? 82.688 109.984 44.863 1.00 15.84 258 VAL B O 1
ATOM 4146 N N . CYS B 1 259 ? 83.105 111.187 43.006 1.00 15.27 259 CYS B N 1
ATOM 4147 C CA . CYS B 1 259 ? 84.388 111.712 43.415 1.00 15.74 259 CYS B CA 1
ATOM 4148 C C . CYS B 1 259 ? 84.455 113.167 42.939 1.00 14.76 259 CYS B C 1
ATOM 4149 O O . CYS B 1 259 ? 83.758 113.530 41.984 1.00 14.47 259 CYS B O 1
ATOM 4152 N N . SER B 1 260 ? 85.305 113.964 43.593 1.00 14.35 260 SER B N 1
ATOM 4153 C CA . SER B 1 260 ? 85.371 115.392 43.235 1.00 13.85 260 SER B CA 1
ATOM 4154 C C . SER B 1 260 ? 86.639 115.991 43.752 1.00 13.94 260 SER B C 1
ATOM 4155 O O . SER B 1 260 ? 87.343 115.381 44.579 1.00 13.59 260 SER B O 1
ATOM 4158 N N . ALA B 1 261 ? 86.926 117.189 43.257 1.00 13.33 261 ALA B N 1
ATOM 4159 C CA . ALA B 1 261 ? 87.980 118.047 43.746 1.00 13.94 261 ALA B CA 1
ATOM 4160 C C . ALA B 1 261 ? 87.644 119.494 43.386 1.00 14.18 261 ALA B C 1
ATOM 4161 O O . ALA B 1 261 ? 87.034 119.702 42.365 1.00 13.82 261 ALA B O 1
ATOM 4163 N N . ALA B 1 262 ? 87.967 120.441 44.267 1.00 14.25 262 ALA B N 1
ATOM 4164 C CA . ALA B 1 262 ? 87.941 121.854 43.936 1.00 14.26 262 ALA B CA 1
ATOM 4165 C C . ALA B 1 262 ? 89.374 122.246 43.659 1.00 13.69 262 ALA B C 1
ATOM 4166 O O . ALA B 1 262 ? 90.300 121.989 44.473 1.00 13.31 262 ALA B O 1
ATOM 4168 N N . VAL B 1 263 ? 89.587 122.860 42.530 1.00 13.89 263 VAL B N 1
ATOM 4169 C CA . VAL B 1 263 ? 90.933 123.231 42.109 1.00 13.90 263 VAL B CA 1
ATOM 4170 C C . VAL B 1 263 ? 91.009 124.652 41.571 1.00 14.10 263 VAL B C 1
ATOM 4171 O O . VAL B 1 263 ? 89.999 125.247 41.204 1.00 14.20 263 VAL B O 1
ATOM 4175 N N . ALA B 1 264 ? 92.223 125.182 41.537 1.00 14.12 264 ALA B N 1
ATOM 4176 C CA . ALA B 1 264 ? 92.501 126.494 40.956 1.00 14.30 264 ALA B CA 1
ATOM 4177 C C . ALA B 1 264 ? 92.608 126.460 39.429 1.00 14.49 264 ALA B C 1
ATOM 4178 O O . ALA B 1 264 ? 92.749 125.391 38.826 1.00 15.12 264 ALA B O 1
ATOM 4180 N N . ASP B 1 265 ? 92.582 127.644 38.808 1.00 13.84 265 ASP B N 1
ATOM 4181 C CA . ASP B 1 265 ? 92.724 127.787 37.368 1.00 13.62 265 ASP B CA 1
ATOM 4182 C C . ASP B 1 265 ? 94.069 127.333 36.897 1.00 13.67 265 ASP B C 1
ATOM 4183 O O . ASP B 1 265 ? 94.183 126.919 35.751 1.00 15.07 265 ASP B O 1
ATOM 4188 N N . TYR B 1 266 ? 95.087 127.496 37.732 1.00 12.86 266 TYR B N 1
ATOM 4189 C CA . TYR B 1 266 ? 96.471 127.277 37.337 1.00 12.68 266 TYR B CA 1
ATOM 4190 C C . TYR B 1 266 ? 97.099 126.208 38.238 1.00 12.49 266 TYR B C 1
ATOM 4191 O O . TYR B 1 266 ? 96.859 126.180 39.455 1.00 12.57 266 TYR B O 1
ATOM 4200 N N . THR B 1 267 ? 97.978 125.411 37.634 1.00 12.55 267 THR B N 1
ATOM 4201 C CA . THR B 1 267 ? 98.859 124.547 38.416 1.00 12.73 267 THR B CA 1
ATOM 4202 C C . THR B 1 267 ? 100.322 124.753 38.019 1.00 13.53 267 THR B C 1
ATOM 4203 O O . THR B 1 267 ? 100.643 124.853 36.855 1.00 13.08 267 THR B O 1
ATOM 4207 N N . PRO B 1 268 ? 101.219 124.749 38.990 1.00 14.06 268 PRO B N 1
ATOM 4208 C CA . PRO B 1 268 ? 102.625 124.712 38.613 1.00 14.73 268 PRO B CA 1
ATOM 4209 C C . PRO B 1 268 ? 103.108 123.352 38.120 1.00 14.51 268 PRO B C 1
ATOM 4210 O O . PRO B 1 268 ? 104.168 123.281 37.522 1.00 14.77 268 PRO B O 1
ATOM 4214 N N . SER B 1 269 ? 102.324 122.310 38.353 1.00 13.67 269 SER B N 1
ATOM 4215 C CA . SER B 1 269 ? 102.709 120.937 38.018 1.00 14.12 269 SER B CA 1
ATOM 4216 C C . SER B 1 269 ? 102.172 120.551 36.638 1.00 13.95 269 SER B C 1
ATOM 4217 O O . SER B 1 269 ? 101.339 119.669 36.492 1.00 13.68 269 SER B O 1
ATOM 4220 N N . ASN B 1 270 ? 102.728 121.204 35.622 1.00 14.44 270 ASN B N 1
ATOM 4221 C CA . ASN B 1 270 ? 102.508 120.858 34.232 1.00 15.11 270 ASN B CA 1
ATOM 4222 C C . ASN B 1 270 ? 103.756 120.058 33.821 1.00 14.93 270 ASN B C 1
ATOM 4223 O O . ASN B 1 270 ? 104.789 120.602 33.416 1.00 15.95 270 ASN B O 1
ATOM 4228 N N . ASN B 1 271 ? 103.651 118.752 34.039 1.00 14.73 271 ASN B N 1
ATOM 4229 C CA . ASN B 1 271 ? 104.819 117.917 34.274 1.00 14.94 271 ASN B CA 1
ATOM 4230 C C . ASN B 1 271 ? 105.703 117.730 33.046 1.00 15.40 271 ASN B C 1
ATOM 4231 O O . ASN B 1 271 ? 106.901 117.644 33.204 1.00 15.74 271 ASN B O 1
ATOM 4236 N N . LEU B 1 272 ? 105.118 117.658 31.847 1.00 15.96 272 LEU B N 1
ATOM 4237 C CA . LEU B 1 272 ? 105.945 117.517 30.658 1.00 16.93 272 LEU B CA 1
ATOM 4238 C C . LEU B 1 272 ? 106.772 118.736 30.387 1.00 18.85 272 LEU B C 1
ATOM 4239 O O . LEU B 1 272 ? 107.791 118.653 29.724 1.00 19.89 272 LEU B O 1
ATOM 4244 N N . ALA B 1 273 ? 106.374 119.877 30.930 1.00 19.03 273 ALA B N 1
ATOM 4245 C CA . ALA B 1 273 ? 107.053 121.109 30.668 1.00 19.75 273 ALA B CA 1
ATOM 4246 C C . ALA B 1 273 ? 107.940 121.567 31.806 1.00 21.02 273 ALA B C 1
ATOM 4247 O O . ALA B 1 273 ? 108.922 122.260 31.577 1.00 22.63 273 ALA B O 1
ATOM 4249 N N . ASN B 1 274 ? 107.560 121.263 33.032 1.00 20.13 274 ASN B N 1
ATOM 4250 C CA . ASN B 1 274 ? 108.019 122.030 34.186 1.00 22.51 274 ASN B CA 1
ATOM 4251 C C . ASN B 1 274 ? 108.865 121.172 35.135 1.00 22.90 274 ASN B C 1
ATOM 4252 O O . ASN B 1 274 ? 109.443 121.697 36.114 1.00 26.02 274 ASN B O 1
ATOM 4257 N N . TYR B 1 275 ? 108.966 119.886 34.878 1.00 23.31 275 TYR B N 1
ATOM 4258 C CA . TYR B 1 275 ? 109.646 119.021 35.849 1.00 20.99 275 TYR B CA 1
ATOM 4259 C C . TYR B 1 275 ? 111.132 118.980 35.667 1.00 21.10 275 TYR B C 1
ATOM 4260 O O . TYR B 1 275 ? 111.642 118.749 34.567 1.00 22.49 275 TYR B O 1
ATOM 4269 N N . ARG B 1 276 ? 111.864 119.174 36.768 1.00 19.14 276 ARG B N 1
ATOM 4270 C CA . ARG B 1 276 ? 113.306 119.201 36.721 1.00 19.95 276 ARG B CA 1
ATOM 4271 C C . ARG B 1 276 ? 113.973 118.308 37.739 1.00 17.46 276 ARG B C 1
ATOM 4272 O O . ARG B 1 276 ? 115.063 118.601 38.198 1.00 18.62 276 ARG B O 1
ATOM 4280 N N . GLY B 1 277 ? 113.314 117.251 38.131 1.00 16.65 277 GLY B N 1
ATOM 4281 C CA . GLY B 1 277 ? 113.848 116.402 39.148 1.00 16.20 277 GLY B CA 1
ATOM 4282 C C . GLY B 1 277 ? 113.374 116.771 40.543 1.00 15.95 277 GLY B C 1
ATOM 4283 O O . GLY B 1 277 ? 112.79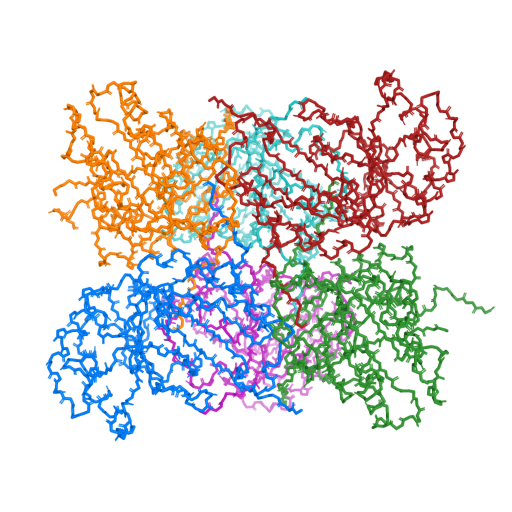3 117.843 40.743 1.00 16.92 277 GLY B O 1
ATOM 4284 N N . TYR B 1 278 ? 113.698 115.930 41.528 1.00 15.03 278 TYR B N 1
ATOM 4285 C CA . TYR B 1 278 ? 113.129 116.109 42.880 1.00 14.47 278 TYR B CA 1
ATOM 4286 C C . TYR B 1 278 ? 114.134 116.923 43.703 1.00 14.82 278 TYR B C 1
ATOM 4287 O O . TYR B 1 278 ? 114.987 116.367 44.424 1.00 15.56 278 TYR B O 1
ATOM 4296 N N . ILE B 1 279 ? 114.152 118.214 43.459 1.00 14.91 279 ILE B N 1
ATOM 4297 C CA . ILE B 1 279 ? 115.056 119.153 44.109 1.00 15.88 279 ILE B CA 1
ATOM 4298 C C . ILE B 1 279 ? 114.512 119.425 45.528 1.00 15.51 279 ILE B C 1
ATOM 4299 O O . ILE B 1 279 ? 113.348 119.720 45.679 1.00 15.47 279 ILE B O 1
ATOM 4304 N N . THR B 1 280 ? 115.348 119.254 46.555 1.00 14.45 280 THR B N 1
ATOM 4305 C CA . THR B 1 280 ? 114.870 119.397 47.915 1.00 14.54 280 THR B CA 1
ATOM 4306 C C . THR B 1 280 ? 115.215 120.764 48.532 1.00 14.11 280 THR B C 1
ATOM 4307 O O . THR B 1 280 ? 116.238 121.350 48.224 1.00 14.19 280 THR B O 1
ATOM 4311 N N . MET B 1 281 ? 114.353 121.239 49.413 1.00 14.17 281 MET B N 1
ATOM 4312 C CA . MET B 1 281 ? 114.539 122.508 50.111 1.00 15.10 281 MET B CA 1
ATOM 4313 C C . MET B 1 281 ? 115.772 122.446 51.001 1.00 14.91 281 MET B C 1
ATOM 4314 O O . MET B 1 281 ? 116.049 121.440 51.641 1.00 14.48 281 MET B O 1
ATOM 4319 N N . ARG B 1 282 ? 116.477 123.553 51.016 1.00 15.09 282 ARG B N 1
ATOM 4320 C CA . ARG B 1 282 ? 117.696 123.716 51.822 1.00 15.51 282 ARG B CA 1
ATOM 4321 C C . ARG B 1 282 ? 117.409 124.072 53.291 1.00 16.32 282 ARG B C 1
ATOM 4322 O O . ARG B 1 282 ? 116.278 123.878 53.774 1.00 16.96 282 ARG B O 1
ATOM 4331 N N . ALA C 1 1 ? 144.980 136.332 42.585 1.00 27.63 1 ALA C N 1
ATOM 4332 C CA . ALA C 1 1 ? 144.471 137.515 43.317 1.00 27.01 1 ALA C CA 1
ATOM 4333 C C . ALA C 1 1 ? 142.954 137.500 43.245 1.00 26.20 1 ALA C C 1
ATOM 4334 O O . ALA C 1 1 ? 142.361 136.736 42.463 1.00 27.02 1 ALA C O 1
ATOM 4336 N N . ASP C 1 2 ? 142.330 138.312 44.087 1.00 24.90 2 ASP C N 1
ATOM 4337 C CA . ASP C 1 2 ? 140.891 138.374 44.197 1.00 24.34 2 ASP C CA 1
ATOM 4338 C C . ASP C 1 2 ? 140.262 138.968 42.931 1.00 22.25 2 ASP C C 1
ATOM 4339 O O . ASP C 1 2 ? 140.878 139.703 42.215 1.00 21.36 2 ASP C O 1
ATOM 4344 N N . PHE C 1 3 ? 138.998 138.636 42.710 1.00 19.71 3 PHE C N 1
ATOM 4345 C CA . PHE C 1 3 ? 138.139 139.294 41.741 1.00 19.06 3 PHE C CA 1
ATOM 4346 C C . PHE C 1 3 ? 137.097 140.070 42.517 1.00 19.29 3 PHE C C 1
ATOM 4347 O O . PHE C 1 3 ? 136.449 139.557 43.442 1.00 20.36 3 PHE C O 1
ATOM 4355 N N . LYS C 1 4 ? 136.897 141.308 42.117 1.00 20.00 4 LYS C N 1
ATOM 4356 C CA . LYS C 1 4 ? 135.961 142.192 42.791 1.00 19.97 4 LYS C CA 1
ATOM 4357 C C . LYS C 1 4 ? 134.528 141.924 42.328 1.00 18.24 4 LYS C C 1
ATOM 4358 O O . LYS C 1 4 ? 134.244 141.835 41.139 1.00 17.66 4 LYS C O 1
ATOM 4364 N N . PHE C 1 5 ? 133.626 141.822 43.300 1.00 17.20 5 PHE C N 1
ATOM 4365 C CA . PHE C 1 5 ? 132.187 141.814 43.062 1.00 16.75 5 PHE C CA 1
ATOM 4366 C C . PHE C 1 5 ? 131.771 143.161 42.554 1.00 17.47 5 PHE C C 1
ATOM 4367 O O . PHE C 1 5 ? 131.874 144.165 43.262 1.00 17.66 5 PHE C O 1
ATOM 4375 N N . GLU C 1 6 ? 131.324 143.185 41.303 1.00 17.38 6 GLU C N 1
ATOM 4376 C CA . GLU C 1 6 ? 131.049 144.453 40.590 1.00 18.50 6 GLU C CA 1
ATOM 4377 C C . GLU C 1 6 ? 129.780 144.277 39.774 1.00 16.79 6 GLU C C 1
ATOM 4378 O O . GLU C 1 6 ? 129.842 144.182 38.552 1.00 16.62 6 GLU C O 1
ATOM 4384 N N . PRO C 1 7 ? 128.657 144.177 40.435 1.00 16.12 7 PRO C N 1
ATOM 4385 C CA . PRO C 1 7 ? 127.395 144.002 39.726 1.00 15.13 7 PRO C CA 1
ATOM 4386 C C . PRO C 1 7 ? 127.082 145.203 38.850 1.00 15.79 7 PRO C C 1
ATOM 4387 O O . PRO C 1 7 ? 127.149 146.361 39.336 1.00 15.03 7 PRO C O 1
ATOM 4391 N N . MET C 1 8 ? 126.807 144.971 37.562 1.00 14.45 8 MET C N 1
ATOM 4392 C CA . MET C 1 8 ? 126.569 146.084 36.616 1.00 14.85 8 MET C CA 1
ATOM 4393 C C . MET C 1 8 ? 125.571 145.627 35.571 1.00 14.38 8 MET C C 1
ATOM 4394 O O . MET C 1 8 ? 125.498 144.449 35.251 1.00 13.64 8 MET C O 1
ATOM 4399 N N . ARG C 1 9 ? 124.885 146.596 34.976 1.00 13.83 9 ARG C N 1
ATOM 4400 C CA . ARG C 1 9 ? 124.119 146.407 33.809 1.00 14.53 9 ARG C CA 1
ATOM 4401 C C . ARG C 1 9 ? 124.823 147.188 32.674 1.00 14.79 9 ARG C C 1
ATOM 4402 O O . ARG C 1 9 ? 125.159 148.343 32.879 1.00 16.30 9 ARG C O 1
ATOM 4410 N N . SER C 1 10 ? 124.999 146.588 31.501 1.00 13.39 10 SER C N 1
ATOM 4411 C CA . SER C 1 10 ? 125.587 147.248 30.350 1.00 13.11 10 SER C CA 1
ATOM 4412 C C . SER C 1 10 ? 124.603 147.250 29.199 1.00 13.16 10 SER C C 1
ATOM 4413 O O . SER C 1 10 ? 123.750 146.364 29.084 1.00 12.33 10 SER C O 1
ATOM 4416 N N . LEU C 1 11 ? 124.730 148.260 28.342 1.00 13.16 11 LEU C N 1
ATOM 4417 C CA . LEU C 1 11 ? 123.930 148.413 27.152 1.00 13.42 11 LEU C CA 1
ATOM 4418 C C . LEU C 1 11 ? 124.863 148.684 25.958 1.00 13.34 11 LEU C C 1
ATOM 4419 O O . LEU C 1 11 ? 125.781 149.497 26.047 1.00 13.24 11 LEU C O 1
ATOM 4424 N N . ILE C 1 12 ? 124.618 147.952 24.879 1.00 13.61 12 ILE C N 1
ATOM 4425 C CA . ILE C 1 12 ? 125.272 148.122 23.599 1.00 13.42 12 ILE C CA 1
ATOM 4426 C C . ILE C 1 12 ? 124.200 148.538 22.600 1.00 13.30 12 ILE C C 1
ATOM 4427 O O . ILE C 1 12 ? 123.133 147.929 22.513 1.00 12.62 12 ILE C O 1
ATOM 4432 N N . TYR C 1 13 ? 124.473 149.597 21.855 1.00 13.22 13 TYR C N 1
ATOM 4433 C CA . TYR C 1 13 ? 123.519 150.145 20.879 1.00 13.31 13 TYR C CA 1
ATOM 4434 C C . TYR C 1 13 ? 123.867 149.580 19.499 1.00 13.40 13 TYR C C 1
ATOM 4435 O O . TYR C 1 13 ? 124.946 149.922 18.932 1.00 14.03 13 TYR C O 1
ATOM 4444 N N . VAL C 1 14 ? 123.088 148.642 18.990 1.00 13.36 14 VAL C N 1
ATOM 4445 C CA . VAL C 1 14 ? 123.406 147.950 17.748 1.00 13.17 14 VAL C CA 1
ATOM 4446 C C . VAL C 1 14 ? 122.571 148.475 16.563 1.00 13.15 14 VAL C C 1
ATOM 4447 O O . VAL C 1 14 ? 121.327 148.321 16.503 1.00 12.38 14 VAL C O 1
ATOM 4451 N N . ASP C 1 15 ? 123.263 149.180 15.653 1.00 13.24 15 ASP C N 1
ATOM 4452 C CA . ASP C 1 15 ? 122.649 149.710 14.479 1.00 13.76 15 ASP C CA 1
ATOM 4453 C C . ASP C 1 15 ? 122.659 148.648 13.327 1.00 14.03 15 ASP C C 1
ATOM 4454 O O . ASP C 1 15 ? 123.309 147.629 13.405 1.00 13.97 15 ASP C O 1
ATOM 4459 N N . CYS C 1 16 ? 121.895 148.924 12.280 1.00 15.03 16 CYS C N 1
ATOM 4460 C CA . CYS C 1 16 ? 121.901 148.181 11.009 1.00 15.31 16 CYS C CA 1
ATOM 4461 C C . CYS C 1 16 ? 121.768 149.270 9.955 1.00 15.53 16 CYS C C 1
ATOM 4462 O O . CYS C 1 16 ? 120.722 149.923 9.844 1.00 14.96 16 CYS C O 1
ATOM 4465 N N . VAL C 1 17 ? 122.840 149.544 9.216 1.00 15.26 17 VAL C N 1
ATOM 4466 C CA . VAL C 1 17 ? 122.849 150.783 8.435 1.00 16.04 17 VAL C CA 1
ATOM 4467 C C . VAL C 1 17 ? 122.198 150.714 7.080 1.00 16.38 17 VAL C C 1
ATOM 4468 O O . VAL C 1 17 ? 121.999 151.763 6.465 1.00 16.88 17 VAL C O 1
ATOM 4472 N N . SER C 1 18 ? 121.852 149.524 6.621 1.00 15.55 18 SER C N 1
ATOM 4473 C CA . SER C 1 18 ? 121.031 149.329 5.447 1.00 16.25 18 SER C CA 1
ATOM 4474 C C . SER C 1 18 ? 120.112 148.169 5.687 1.00 15.75 18 SER C C 1
ATOM 4475 O O . SER C 1 18 ? 120.508 147.155 6.294 1.00 13.92 18 SER C O 1
ATOM 4478 N N . GLU C 1 19 ? 118.917 148.264 5.168 1.00 15.69 19 GLU C N 1
ATOM 4479 C CA . GLU C 1 19 ? 117.991 147.142 5.247 1.00 16.77 19 GLU C CA 1
ATOM 4480 C C . GLU C 1 19 ? 118.517 145.956 4.508 1.00 15.92 19 GLU C C 1
ATOM 4481 O O . GLU C 1 19 ? 118.239 144.802 4.889 1.00 16.16 19 GLU C O 1
ATOM 4487 N N . ASP C 1 20 ? 119.387 146.172 3.535 1.00 15.39 20 ASP C N 1
ATOM 4488 C CA . ASP C 1 20 ? 119.951 144.988 2.880 1.00 15.31 20 ASP C CA 1
ATOM 4489 C C . ASP C 1 20 ? 120.898 144.140 3.759 1.00 14.69 20 ASP C C 1
ATOM 4490 O O . ASP C 1 20 ? 121.221 143.010 3.389 1.00 14.44 20 ASP C O 1
ATOM 4495 N N . TYR C 1 21 ? 121.389 144.706 4.860 1.00 13.90 21 TYR C N 1
ATOM 4496 C CA . TYR C 1 21 ? 122.241 143.982 5.746 1.00 13.80 21 TYR C CA 1
ATOM 4497 C C . TYR C 1 21 ? 121.473 143.261 6.827 1.00 13.84 21 TYR C C 1
ATOM 4498 O O . TYR C 1 21 ? 122.073 142.487 7.599 1.00 13.87 21 TYR C O 1
ATOM 4507 N N . ARG C 1 22 ? 120.192 143.575 6.980 1.00 13.66 22 ARG C N 1
ATOM 4508 C CA . ARG C 1 22 ? 119.459 143.058 8.144 1.00 13.82 22 ARG C CA 1
ATOM 4509 C C . ARG C 1 22 ? 119.433 141.539 8.265 1.00 13.66 22 ARG C C 1
ATOM 4510 O O . ARG C 1 22 ? 119.667 141.002 9.357 1.00 13.45 22 ARG C O 1
ATOM 4518 N N . PRO C 1 23 ? 119.166 140.813 7.151 1.00 13.75 23 PRO C N 1
ATOM 4519 C CA . PRO C 1 23 ? 119.152 139.376 7.314 1.00 13.58 23 PRO C CA 1
ATOM 4520 C C . PRO C 1 23 ? 120.482 138.795 7.771 1.00 13.93 23 PRO C C 1
ATOM 4521 O O . PRO C 1 23 ? 120.522 137.894 8.589 1.00 13.05 23 PRO C O 1
ATOM 4525 N N . LYS C 1 24 ? 121.569 139.267 7.199 1.00 13.86 24 LYS C N 1
ATOM 4526 C CA . LYS C 1 24 ? 122.857 138.753 7.575 1.00 14.82 24 LYS C CA 1
ATOM 4527 C C . LYS C 1 24 ? 123.229 139.136 8.992 1.00 13.66 24 LYS C C 1
ATOM 4528 O O . LYS C 1 24 ? 123.803 138.335 9.740 1.00 13.97 24 LYS C O 1
ATOM 4534 N N . LEU C 1 25 ? 122.943 140.366 9.372 1.00 13.46 25 LEU C N 1
ATOM 4535 C CA . LEU C 1 25 ? 123.266 140.832 10.731 1.00 13.18 25 LEU C CA 1
ATOM 4536 C C . LEU C 1 25 ? 122.480 140.042 11.748 1.00 13.26 25 LEU C C 1
ATOM 4537 O O . LEU C 1 25 ? 123.045 139.556 12.749 1.00 12.58 25 LEU C O 1
ATOM 4542 N N . GLN C 1 26 ? 121.201 139.894 11.498 1.00 13.25 26 GLN C N 1
ATOM 4543 C CA . GLN C 1 26 ? 120.326 139.186 12.401 1.00 14.22 26 GLN C CA 1
ATOM 4544 C C . GLN C 1 26 ? 120.733 137.728 12.516 1.00 13.60 26 GLN C C 1
ATOM 4545 O O . GLN C 1 26 ? 120.730 137.153 13.598 1.00 13.28 26 GLN C O 1
ATOM 4551 N N . ARG C 1 27 ? 121.073 137.103 11.401 1.00 13.60 27 ARG C N 1
ATOM 4552 C CA . ARG C 1 27 ? 121.563 135.723 11.454 1.00 13.31 27 ARG C CA 1
ATOM 4553 C C . ARG C 1 27 ? 122.811 135.602 12.347 1.00 12.76 27 ARG C C 1
ATOM 4554 O O . ARG C 1 27 ? 122.929 134.721 13.192 1.00 12.78 27 ARG C O 1
ATOM 4562 N N . TRP C 1 28 ? 123.768 136.494 12.151 1.00 12.73 28 TRP C N 1
ATOM 4563 C CA . TRP C 1 28 ? 124.998 136.412 12.922 1.00 12.86 28 TRP C CA 1
ATOM 4564 C C . TRP C 1 28 ? 124.645 136.549 14.405 1.00 13.35 28 TRP C C 1
ATOM 4565 O O . TRP C 1 28 ? 125.116 135.764 15.259 1.00 13.31 28 TRP C O 1
ATOM 4576 N N . ILE C 1 29 ? 123.777 137.510 14.723 1.00 13.40 29 ILE C N 1
ATOM 4577 C CA . ILE C 1 29 ? 123.398 137.768 16.108 1.00 13.84 29 ILE C CA 1
ATOM 4578 C C . ILE C 1 29 ? 122.822 136.492 16.758 1.00 14.12 29 ILE C C 1
ATOM 4579 O O . ILE C 1 29 ? 123.272 136.096 17.809 1.00 13.76 29 ILE C O 1
ATOM 4584 N N . TYR C 1 30 ? 121.838 135.884 16.089 1.00 13.66 30 TYR C N 1
ATOM 4585 C CA . TYR C 1 30 ? 121.081 134.809 16.681 1.00 14.24 30 TYR C CA 1
ATOM 4586 C C . TYR C 1 30 ? 121.635 133.411 16.450 1.00 14.07 30 TYR C C 1
ATOM 4587 O O . TYR C 1 30 ? 121.421 132.518 17.258 1.00 15.01 30 TYR C O 1
ATOM 4596 N N . LYS C 1 31 ? 122.396 133.223 15.389 1.00 13.43 31 LYS C N 1
ATOM 4597 C CA . LYS C 1 31 ? 122.973 131.907 15.035 1.00 13.51 31 LYS C CA 1
ATOM 4598 C C . LYS C 1 31 ? 124.396 131.693 15.613 1.00 13.44 31 LYS C C 1
ATOM 4599 O O . LYS C 1 31 ? 124.743 130.605 16.018 1.00 12.94 31 LYS C O 1
ATOM 4605 N N . VAL C 1 32 ? 125.168 132.761 15.670 1.00 13.37 32 VAL C N 1
ATOM 4606 C CA . VAL C 1 32 ? 126.591 132.702 16.003 1.00 13.66 32 VAL C CA 1
ATOM 4607 C C . VAL C 1 32 ? 126.895 133.394 17.306 1.00 13.77 32 VAL C C 1
ATOM 4608 O O . VAL C 1 32 ? 127.571 132.832 18.158 1.00 14.25 32 VAL C O 1
ATOM 4612 N N A HIS C 1 33 ? 126.446 134.637 17.451 0.67 13.59 33 HIS C N 1
ATOM 4613 N N B HIS C 1 33 ? 126.430 134.628 17.463 0.33 13.98 33 HIS C N 1
ATOM 4614 C CA A HIS C 1 33 ? 126.821 135.481 18.585 0.67 13.40 33 HIS C CA 1
ATOM 4615 C CA B HIS C 1 33 ? 126.843 135.412 18.612 0.33 14.08 33 HIS C CA 1
ATOM 4616 C C A HIS C 1 33 ? 126.240 135.010 19.913 0.67 13.27 33 HIS C C 1
ATOM 4617 C C B HIS C 1 33 ? 126.268 134.926 19.914 0.33 13.64 33 HIS C C 1
ATOM 4618 O O A HIS C 1 33 ? 126.944 135.026 20.939 0.67 13.63 33 HIS C O 1
ATOM 4619 O O B HIS C 1 33 ? 126.987 134.853 20.921 0.33 13.73 33 HIS C O 1
ATOM 4632 N N . ILE C 1 34 ? 124.994 134.553 19.916 1.00 13.16 34 ILE C N 1
ATOM 4633 C CA . ILE C 1 34 ? 124.361 134.018 21.147 1.00 13.00 34 ILE C CA 1
ATOM 4634 C C . ILE C 1 34 ? 125.165 132.861 21.733 1.00 12.90 34 ILE C C 1
ATOM 4635 O O . ILE C 1 34 ? 125.587 132.947 22.881 1.00 13.32 34 ILE C O 1
ATOM 4640 N N . PRO C 1 35 ? 125.436 131.803 20.951 1.00 12.87 35 PRO C N 1
ATOM 4641 C CA . PRO C 1 35 ? 126.099 130.689 21.610 1.00 13.09 35 PRO C CA 1
ATOM 4642 C C . PRO C 1 35 ? 127.517 130.978 21.976 1.00 13.53 35 PRO C C 1
ATOM 4643 O O . PRO C 1 35 ? 128.010 130.490 23.019 1.00 13.17 35 PRO C O 1
ATOM 4647 N N . ASP C 1 36 ? 128.227 131.769 21.156 1.00 13.96 36 ASP C N 1
ATOM 4648 C CA . ASP C 1 36 ? 129.570 132.159 21.478 1.00 15.35 36 ASP C CA 1
ATOM 4649 C C . ASP C 1 36 ? 129.600 132.917 22.810 1.00 15.33 36 ASP C C 1
ATOM 4650 O O . ASP C 1 36 ? 130.506 132.719 23.631 1.00 16.06 36 ASP C O 1
ATOM 4655 N N . SER C 1 37 ? 128.608 133.768 23.025 1.00 13.94 37 SER C N 1
ATOM 4656 C CA . SER C 1 37 ? 128.560 134.635 24.192 1.00 14.12 37 SER C CA 1
ATOM 4657 C C . SER C 1 37 ? 128.235 133.802 25.458 1.00 13.97 37 SER C C 1
ATOM 4658 O O . SER C 1 37 ? 128.945 133.876 26.464 1.00 13.93 37 SER C O 1
ATOM 4661 N N . ILE C 1 38 ? 127.167 133.039 25.391 1.00 14.17 38 ILE C N 1
ATOM 4662 C CA . ILE C 1 38 ? 126.772 132.132 26.499 1.00 14.49 38 ILE C CA 1
ATOM 4663 C C . ILE C 1 38 ? 127.910 131.217 26.898 1.00 15.42 38 ILE C C 1
ATOM 4664 O O . ILE C 1 38 ? 128.187 131.066 28.098 1.00 14.60 38 ILE C O 1
ATOM 4669 N N . SER C 1 39 ? 128.574 130.636 25.907 1.00 15.75 39 SER C N 1
ATOM 4670 C CA . SER C 1 39 ? 129.749 129.799 26.142 1.00 16.37 39 SER C CA 1
ATOM 4671 C C . SER C 1 39 ? 130.769 130.526 27.018 1.00 18.79 39 SER C C 1
ATOM 4672 O O . SER C 1 39 ? 131.183 129.964 28.047 1.00 25.80 39 SER C O 1
ATOM 4675 N N . GLN C 1 40 ? 131.019 131.800 26.769 1.00 15.47 40 GLN C N 1
ATOM 4676 C CA . GLN C 1 40 ? 132.023 132.501 27.540 1.00 15.47 40 GLN C CA 1
ATOM 4677 C C . GLN C 1 40 ? 131.605 132.909 28.944 1.00 14.86 40 GLN C C 1
ATOM 4678 O O . GLN C 1 40 ? 132.386 132.783 29.917 1.00 14.15 40 GLN C O 1
ATOM 4684 N N . PHE C 1 41 ? 130.422 133.445 29.077 1.00 13.54 41 PHE C N 1
ATOM 4685 C CA . PHE C 1 41 ? 130.070 134.145 30.341 1.00 13.37 41 PHE C CA 1
ATOM 4686 C C . PHE C 1 41 ? 128.954 133.614 31.196 1.00 13.11 41 PHE C C 1
ATOM 4687 O O . PHE C 1 41 ? 128.613 134.209 32.203 1.00 12.91 41 PHE C O 1
ATOM 4695 N N . GLU C 1 42 ? 128.376 132.486 30.814 1.00 13.17 42 GLU C N 1
ATOM 4696 C CA . GLU C 1 42 ? 127.362 131.805 31.623 1.00 14.14 42 GLU C CA 1
ATOM 4697 C C . GLU C 1 42 ? 127.638 131.813 33.112 1.00 14.04 42 GLU C C 1
ATOM 4698 O O . GLU C 1 42 ? 126.740 132.038 33.923 1.00 14.45 42 GLU C O 1
ATOM 4704 N N . PRO C 1 43 ? 128.884 131.611 33.517 1.00 14.89 43 PRO C N 1
ATOM 4705 C CA . PRO C 1 43 ? 129.067 131.508 34.962 1.00 14.50 43 PRO C CA 1
ATOM 4706 C C . PRO C 1 43 ? 129.072 132.825 35.767 1.00 14.28 43 PRO C C 1
ATOM 4707 O O . PRO C 1 43 ? 129.098 132.770 36.991 1.00 14.13 43 PRO C O 1
ATOM 4711 N N . TYR C 1 44 ? 129.125 133.972 35.105 1.00 13.57 44 TYR C N 1
ATOM 4712 C CA . TYR C 1 44 ? 129.282 135.271 35.840 1.00 13.31 44 TYR C CA 1
ATOM 4713 C C . TYR C 1 44 ? 128.492 136.387 35.215 1.00 13.53 44 TYR C C 1
ATOM 4714 O O . TYR C 1 44 ? 128.662 137.544 35.589 1.00 14.23 44 TYR C O 1
ATOM 4723 N N . VAL C 1 45 ? 127.580 136.038 34.325 1.00 13.13 45 VAL C N 1
ATOM 4724 C CA . VAL C 1 45 ? 126.570 136.967 33.761 1.00 12.94 45 VAL C CA 1
ATOM 4725 C C . VAL C 1 45 ? 125.221 136.338 34.110 1.00 13.26 45 VAL C C 1
ATOM 4726 O O . VAL C 1 45 ? 124.938 135.167 33.712 1.00 13.10 45 VAL C O 1
ATOM 4730 N N . THR C 1 46 ? 124.373 137.086 34.819 1.00 13.08 46 THR C N 1
ATOM 4731 C CA . THR C 1 46 ? 123.109 136.546 35.283 1.00 13.24 46 THR C CA 1
ATOM 4732 C C . THR C 1 46 ? 121.947 136.754 34.331 1.00 13.16 46 THR C C 1
ATOM 4733 O O . THR C 1 46 ? 120.908 136.157 34.488 1.00 13.04 46 THR C O 1
ATOM 4737 N N . LYS C 1 47 ? 122.135 137.632 33.358 1.00 12.64 47 LYS C N 1
ATOM 4738 C CA . LYS C 1 47 ? 121.081 137.925 32.382 1.00 12.74 47 LYS C CA 1
ATOM 4739 C C . LYS C 1 47 ? 121.746 138.494 31.127 1.00 12.45 47 LYS C C 1
ATOM 4740 O O . LYS C 1 47 ? 122.670 139.268 31.215 1.00 11.86 47 LYS C O 1
ATOM 4746 N N . TYR C 1 48 ? 121.287 138.041 29.965 1.00 12.44 48 TYR C N 1
ATOM 4747 C CA . TYR C 1 48 ? 121.848 138.428 28.665 1.00 11.95 48 TYR C CA 1
ATOM 4748 C C . TYR C 1 48 ? 120.632 138.469 27.722 1.00 12.29 48 TYR C C 1
ATOM 4749 O O . TYR C 1 48 ? 120.012 137.454 27.456 1.00 12.31 48 TYR C O 1
ATOM 4758 N N . ALA C 1 49 ? 120.288 139.657 27.245 1.00 11.98 49 ALA C N 1
ATOM 4759 C CA . ALA C 1 49 ? 119.056 139.849 26.522 1.00 11.91 49 ALA C CA 1
ATOM 4760 C C . ALA C 1 49 ? 119.221 140.849 25.374 1.00 12.11 49 ALA C C 1
ATOM 4761 O O . ALA C 1 49 ? 120.095 141.730 25.417 1.00 11.99 49 ALA C O 1
ATOM 4763 N N . PHE C 1 50 ? 118.374 140.674 24.346 1.00 11.72 50 PHE C N 1
ATOM 4764 C CA . PHE C 1 50 ? 118.313 141.581 23.202 1.00 12.28 50 PHE C CA 1
ATOM 4765 C C . PHE C 1 50 ? 116.923 142.195 23.179 1.00 12.98 50 PHE C C 1
ATOM 4766 O O . PHE C 1 50 ? 115.970 141.484 23.315 1.00 14.32 50 PHE C O 1
ATOM 4774 N N . TYR C 1 51 ? 116.838 143.503 22.975 1.00 13.68 51 TYR C N 1
ATOM 4775 C CA . TYR C 1 51 ? 115.567 144.230 22.863 1.00 13.43 51 TYR C CA 1
ATOM 4776 C C . TYR C 1 51 ? 115.547 144.822 21.448 1.00 14.00 51 TYR C C 1
ATOM 4777 O O . TYR C 1 51 ? 116.228 145.822 21.174 1.00 13.20 51 TYR C O 1
ATOM 4786 N N . PRO C 1 52 ? 114.815 144.176 20.521 1.00 14.08 52 PRO C N 1
ATOM 4787 C CA . PRO C 1 52 ? 114.780 144.727 19.185 1.00 14.00 52 PRO C CA 1
ATOM 4788 C C . PRO C 1 52 ? 114.239 146.125 19.190 1.00 14.06 52 PRO C C 1
ATOM 4789 O O . PRO C 1 52 ? 113.260 146.421 19.865 1.00 12.77 52 PRO C O 1
ATOM 4793 N N . SER C 1 53 ? 114.824 146.972 18.340 1.00 14.50 53 SER C N 1
ATOM 4794 C CA . SER C 1 53 ? 114.379 148.337 18.229 1.00 14.65 53 SER C CA 1
ATOM 4795 C C . SER C 1 53 ? 113.057 148.389 17.485 1.00 14.00 53 SER C C 1
ATOM 4796 O O . SER C 1 53 ? 112.850 147.716 16.514 1.00 13.44 53 SER C O 1
ATOM 4799 N N . PHE C 1 54 ? 112.182 149.238 17.945 1.00 13.12 54 PHE C N 1
ATOM 4800 C CA . PHE C 1 54 ? 110.997 149.593 17.153 1.00 13.32 54 PHE C CA 1
ATOM 4801 C C . PHE C 1 54 ? 111.451 150.323 15.879 1.00 13.99 54 PHE C C 1
ATOM 4802 O O . PHE C 1 54 ? 112.567 150.830 15.818 1.00 13.60 54 PHE C O 1
ATOM 4810 N N . PRO C 1 55 ? 110.599 150.353 14.852 1.00 14.59 55 PRO C N 1
ATOM 4811 C CA . PRO C 1 55 ? 110.938 151.102 13.635 1.00 15.33 55 PRO C CA 1
ATOM 4812 C C . PRO C 1 55 ? 111.435 152.505 13.944 1.00 15.94 55 PRO C C 1
ATOM 4813 O O . PRO C 1 55 ? 110.861 153.241 14.796 1.00 15.39 55 PRO C O 1
ATOM 4817 N N . ILE C 1 56 ? 112.518 152.899 13.264 1.00 16.04 56 ILE C N 1
ATOM 4818 C CA . ILE C 1 56 ? 113.108 154.206 13.516 1.00 16.59 56 ILE C CA 1
ATOM 4819 C C . ILE C 1 56 ? 112.015 155.291 13.295 1.00 16.19 56 ILE C C 1
ATOM 4820 O O . ILE C 1 56 ? 111.293 155.288 12.262 1.00 15.37 56 ILE C O 1
ATOM 4825 N N . PRO C 1 57 ? 111.837 156.158 14.300 1.00 15.50 57 PRO C N 1
ATOM 4826 C CA . PRO C 1 57 ? 110.831 157.199 14.182 1.00 15.98 57 PRO C CA 1
ATOM 4827 C C . PRO C 1 57 ? 111.335 158.354 13.306 1.00 17.08 57 PRO C C 1
ATOM 4828 O O . PRO C 1 57 ? 112.512 158.409 12.985 1.00 16.45 57 PRO C O 1
ATOM 4832 N N . PRO C 1 58 ? 110.434 159.238 12.877 1.00 17.91 58 PRO C N 1
ATOM 4833 C CA . PRO C 1 58 ? 110.866 160.420 12.116 1.00 18.99 58 PRO C CA 1
ATOM 4834 C C . PRO C 1 58 ? 111.882 161.245 12.877 1.00 17.79 58 PRO C C 1
ATOM 4835 O O . PRO C 1 58 ? 111.680 161.528 14.058 1.00 17.46 58 PRO C O 1
ATOM 4839 N N . GLN C 1 59 ? 113.009 161.561 12.218 1.00 17.17 59 GLN C N 1
ATOM 4840 C CA . GLN C 1 59 ? 114.117 162.285 12.781 1.00 17.52 59 GLN C CA 1
ATOM 4841 C C . GLN C 1 59 ? 114.951 161.469 13.769 1.00 17.64 59 GLN C C 1
ATOM 4842 O O . GLN C 1 59 ? 115.853 161.994 14.443 1.00 16.83 59 GLN C O 1
ATOM 4848 N N . GLY C 1 60 ? 114.671 160.170 13.858 1.00 17.59 60 GLY C N 1
ATOM 4849 C CA . GLY C 1 60 ? 115.448 159.372 14.735 1.00 17.62 60 GLY C CA 1
ATOM 4850 C C . GLY C 1 60 ? 116.905 159.290 14.401 1.00 17.07 60 GLY C C 1
ATOM 4851 O O . GLY C 1 60 ? 117.741 159.049 15.312 1.00 17.04 60 GLY C O 1
ATOM 4852 N N . ASP C 1 61 ? 117.235 159.448 13.116 1.00 18.09 61 ASP C N 1
ATOM 4853 C CA . ASP C 1 61 ? 118.645 159.465 12.694 1.00 19.52 61 ASP C CA 1
ATOM 4854 C C . ASP C 1 61 ? 119.436 160.526 13.482 1.00 18.56 61 ASP C C 1
ATOM 4855 O O . ASP C 1 61 ? 120.622 160.342 13.816 1.00 18.01 61 ASP C O 1
ATOM 4860 N N . ARG C 1 62 ? 118.759 161.605 13.854 1.00 17.71 62 ARG C N 1
ATOM 4861 C CA . ARG C 1 62 ? 119.416 162.679 14.617 1.00 17.72 62 ARG C CA 1
ATOM 4862 C C . ARG C 1 62 ? 119.777 162.286 16.041 1.00 17.09 62 ARG C C 1
ATOM 4863 O O . ARG C 1 62 ? 120.546 162.958 16.707 1.00 17.68 62 ARG C O 1
ATOM 4871 N N . PHE C 1 63 ? 119.216 161.187 16.536 1.00 17.65 63 PHE C N 1
ATOM 4872 C CA . PHE C 1 63 ? 119.420 160.725 17.901 1.00 16.69 63 PHE C CA 1
ATOM 4873 C C . PHE C 1 63 ? 120.296 159.452 17.925 1.00 16.98 63 PHE C C 1
ATOM 4874 O O . PHE C 1 63 ? 120.342 158.718 18.922 1.00 16.20 63 PHE C O 1
ATOM 4882 N N . GLY C 1 64 ? 120.983 159.160 16.821 1.00 15.69 64 GLY C N 1
ATOM 4883 C CA . GLY C 1 64 ? 121.822 157.978 16.752 1.00 15.61 64 GLY C CA 1
ATOM 4884 C C . GLY C 1 64 ? 121.056 156.691 17.004 1.00 14.89 64 GLY C C 1
ATOM 4885 O O . GLY C 1 64 ? 121.522 155.817 17.748 1.00 14.63 64 GLY C O 1
ATOM 4886 N N . TYR C 1 65 ? 119.910 156.588 16.361 1.00 14.20 65 TYR C N 1
ATOM 4887 C CA . TYR C 1 65 ? 118.956 155.471 16.562 1.00 13.85 65 TYR C CA 1
ATOM 4888 C C . TYR C 1 65 ? 119.500 154.139 16.050 1.00 14.10 65 TYR C C 1
ATOM 4889 O O . TYR C 1 65 ? 119.902 154.028 14.888 1.00 14.32 65 TYR C O 1
ATOM 4898 N N . ALA C 1 66 ? 119.586 153.168 16.972 1.00 14.15 66 ALA C N 1
ATOM 4899 C CA . ALA C 1 66 ? 120.027 151.829 16.715 1.00 14.19 66 ALA C CA 1
ATOM 4900 C C . ALA C 1 66 ? 118.921 151.048 16.037 1.00 14.38 66 ALA C C 1
ATOM 4901 O O . ALA C 1 66 ? 117.890 150.704 16.652 1.00 14.38 66 ALA C O 1
ATOM 4903 N N . ARG C 1 67 ? 119.130 150.815 14.752 1.00 14.55 67 ARG C N 1
ATOM 4904 C CA . ARG C 1 67 ? 118.127 150.161 13.914 1.00 15.05 67 ARG C CA 1
ATOM 4905 C C . ARG C 1 67 ? 117.984 148.666 14.096 1.00 15.11 67 ARG C C 1
ATOM 4906 O O . ARG C 1 67 ? 117.047 148.075 13.532 1.00 14.54 67 ARG C O 1
ATOM 4914 N N . MET C 1 68 ? 118.878 148.046 14.864 1.00 14.73 68 MET C N 1
ATOM 4915 C CA . MET C 1 68 ? 118.774 146.588 15.102 1.00 15.36 68 MET C CA 1
ATOM 4916 C C . MET C 1 68 ? 118.238 146.357 16.531 1.00 13.97 68 MET C C 1
ATOM 4917 O O . MET C 1 68 ? 117.123 145.896 16.704 1.00 14.09 68 MET C O 1
ATOM 4922 N N . GLN C 1 69 ? 119.018 146.685 17.562 1.00 13.51 69 GLN C N 1
ATOM 4923 C CA . GLN C 1 69 ? 118.628 146.325 18.920 1.00 13.72 69 GLN C CA 1
ATOM 4924 C C . GLN C 1 69 ? 119.470 147.016 19.970 1.00 13.87 69 GLN C C 1
ATOM 4925 O O . GLN C 1 69 ? 120.570 147.540 19.689 1.00 12.91 69 GLN C O 1
ATOM 4931 N N . LEU C 1 70 ? 118.958 146.898 21.199 1.00 13.81 70 LEU C N 1
ATOM 4932 C CA . LEU C 1 70 ? 119.806 147.103 22.388 1.00 14.99 70 LEU C CA 1
ATOM 4933 C C . LEU C 1 70 ? 120.230 145.720 22.871 1.00 14.73 70 LEU C C 1
ATOM 4934 O O . LEU C 1 70 ? 119.388 144.834 23.000 1.00 15.38 70 LEU C O 1
ATOM 4939 N N . THR C 1 71 ? 121.496 145.567 23.184 1.00 13.96 71 THR C N 1
ATOM 4940 C CA . THR C 1 71 ? 121.988 144.327 23.811 1.00 13.72 71 THR C CA 1
ATOM 4941 C C . THR C 1 71 ? 122.359 144.623 25.255 1.00 13.65 71 THR C C 1
ATOM 4942 O O . THR C 1 71 ? 123.109 145.594 25.531 1.00 14.16 71 THR C O 1
ATOM 4946 N N . GLU C 1 72 ? 121.823 143.825 26.158 1.00 12.90 72 GLU C N 1
ATOM 4947 C CA . GLU C 1 72 ? 121.870 144.100 27.585 1.00 13.19 72 GLU C CA 1
ATOM 4948 C C . GLU C 1 72 ? 122.532 142.916 28.295 1.00 13.16 72 GLU C C 1
ATOM 4949 O O . GLU C 1 72 ? 122.117 141.755 28.107 1.00 13.03 72 GLU C O 1
ATOM 4955 N N . HIS C 1 73 ? 123.531 143.208 29.106 1.00 12.69 73 HIS C N 1
ATOM 4956 C CA . HIS C 1 73 ? 124.143 142.200 29.988 1.00 12.68 73 HIS C CA 1
ATOM 4957 C C . HIS C 1 73 ? 124.032 142.657 31.414 1.00 12.89 73 HIS C C 1
ATOM 4958 O O . HIS C 1 73 ? 124.174 143.856 31.712 1.00 12.89 73 HIS C O 1
ATOM 4965 N N . HIS C 1 74 ? 123.866 141.713 32.342 1.00 12.86 74 HIS C N 1
ATOM 4966 C CA . HIS C 1 74 ? 124.037 141.963 33.733 1.00 12.72 74 HIS C CA 1
ATOM 4967 C C . HIS C 1 74 ? 125.207 141.093 34.217 1.00 13.50 74 HIS C C 1
ATOM 4968 O O . HIS C 1 74 ? 125.168 139.839 34.131 1.00 13.22 74 HIS C O 1
ATOM 4975 N N . TRP C 1 75 ? 126.259 141.765 34.685 1.00 13.45 75 TRP C N 1
ATOM 4976 C CA . TRP C 1 75 ? 127.543 141.185 35.046 1.00 14.05 75 TRP C CA 1
ATOM 4977 C C . TRP C 1 75 ? 127.674 141.090 36.545 1.00 14.12 75 TRP C C 1
ATOM 4978 O O . TRP C 1 75 ? 127.207 142.003 37.262 1.00 14.92 75 TRP C O 1
ATOM 4989 N N . LEU C 1 76 ? 128.374 140.073 37.046 1.00 14.45 76 LEU C N 1
ATOM 4990 C CA . LEU C 1 76 ? 128.781 140.025 38.440 1.00 14.88 76 LEU C CA 1
ATOM 4991 C C . LEU C 1 76 ? 130.221 140.466 38.650 1.00 16.06 76 LEU C C 1
ATOM 4992 O O . LEU C 1 76 ? 130.609 140.735 39.779 1.00 15.28 76 LEU C O 1
ATOM 4997 N N . VAL C 1 77 ? 131.008 140.491 37.589 1.00 17.15 77 VAL C N 1
ATOM 4998 C CA . VAL C 1 77 ? 132.384 140.967 37.624 1.00 18.53 77 VAL C CA 1
ATOM 4999 C C . VAL C 1 77 ? 132.617 141.864 36.402 1.00 19.42 77 VAL C C 1
ATOM 5000 O O . VAL C 1 77 ? 131.899 141.787 35.387 1.00 18.68 77 VAL C O 1
ATOM 5004 N N . SER C 1 78 ? 133.637 142.701 36.487 1.00 18.15 78 SER C N 1
ATOM 5005 C CA . SER C 1 78 ? 133.924 143.566 35.371 1.00 17.61 78 SER C CA 1
ATOM 5006 C C . SER C 1 78 ? 134.518 142.802 34.184 1.00 18.01 78 SER C C 1
ATOM 5007 O O . SER C 1 78 ? 135.593 142.221 34.288 1.00 18.81 78 SER C O 1
ATOM 5010 N N . ASP C 1 79 ? 133.851 142.881 33.041 1.00 17.77 79 ASP C N 1
ATOM 5011 C CA . ASP C 1 79 ? 134.339 142.298 31.794 1.00 18.11 79 ASP C CA 1
ATOM 5012 C C . ASP C 1 79 ? 135.651 142.910 31.337 1.00 17.48 79 ASP C C 1
ATOM 5013 O O . ASP C 1 79 ? 136.297 142.374 30.440 1.00 17.99 79 ASP C O 1
ATOM 5018 N N . LEU C 1 80 ? 136.024 144.052 31.887 1.00 18.01 80 LEU C N 1
ATOM 5019 C CA . LEU C 1 80 ? 137.238 144.721 31.434 1.00 18.73 80 LEU C CA 1
ATOM 5020 C C . LEU C 1 80 ? 138.428 144.411 32.334 1.00 20.43 80 LEU C C 1
ATOM 5021 O O . LEU C 1 80 ? 139.538 144.899 32.074 1.00 20.67 80 LEU C O 1
ATOM 5026 N N . ASP C 1 81 ? 138.266 143.538 33.316 1.00 19.41 81 ASP C N 1
ATOM 5027 C CA . ASP C 1 81 ? 139.438 143.077 34.103 1.00 19.87 81 ASP C CA 1
ATOM 5028 C C . ASP C 1 81 ? 140.358 142.372 33.093 1.00 20.23 81 ASP C C 1
ATOM 5029 O O . ASP C 1 81 ? 139.910 141.516 32.329 1.00 19.34 81 ASP C O 1
ATOM 5034 N N . PRO C 1 82 ? 141.652 142.720 33.043 1.00 20.85 82 PRO C N 1
ATOM 5035 C CA . PRO C 1 82 ? 142.497 142.125 32.008 1.00 21.35 82 PRO C CA 1
ATOM 5036 C C . PRO C 1 82 ? 142.594 140.596 32.072 1.00 19.79 82 PRO C C 1
ATOM 5037 O O . PRO C 1 82 ? 142.862 139.948 31.071 1.00 19.58 82 PRO C O 1
ATOM 5041 N N . ARG C 1 83 ? 142.342 140.022 33.237 1.00 18.73 83 ARG C N 1
ATOM 5042 C CA . ARG C 1 83 ? 142.343 138.563 33.371 1.00 18.99 83 ARG C CA 1
ATOM 5043 C C . ARG C 1 83 ? 141.271 137.902 32.532 1.00 18.26 83 ARG C C 1
ATOM 5044 O O . ARG C 1 83 ? 141.427 136.727 32.114 1.00 18.18 83 ARG C O 1
ATOM 5052 N N . LEU C 1 84 ? 140.217 138.672 32.246 1.00 16.79 84 LEU C N 1
ATOM 5053 C CA . LEU C 1 84 ? 139.097 138.159 31.450 1.00 17.33 84 LEU C CA 1
ATOM 5054 C C . LEU C 1 84 ? 139.349 138.166 29.977 1.00 17.39 84 LEU C C 1
ATOM 5055 O O . LEU C 1 84 ? 138.525 137.675 29.188 1.00 17.41 84 LEU C O 1
ATOM 5060 N N . GLU C 1 85 ? 140.502 138.664 29.565 1.00 17.81 85 GLU C N 1
ATOM 5061 C CA . GLU C 1 85 ? 140.844 138.655 28.143 1.00 18.79 85 GLU C CA 1
ATOM 5062 C C . GLU C 1 85 ? 141.122 137.239 27.635 1.00 17.99 85 GLU C C 1
ATOM 5063 O O . GLU C 1 85 ? 141.030 136.994 26.430 1.00 17.60 85 GLU C O 1
ATOM 5069 N N . ILE C 1 86 ? 141.534 136.340 28.522 1.00 16.99 86 ILE C N 1
ATOM 5070 C CA . ILE C 1 86 ? 141.861 134.957 28.086 1.00 16.84 86 ILE C CA 1
ATOM 5071 C C . ILE C 1 86 ? 140.577 134.115 28.023 1.00 16.89 86 ILE C C 1
ATOM 5072 O O . ILE C 1 86 ? 139.824 134.083 28.993 1.00 16.18 86 ILE C O 1
ATOM 5077 N N . LYS C 1 87 ? 140.353 133.444 26.883 1.00 16.67 87 LYS C N 1
ATOM 5078 C CA . LYS C 1 87 ? 139.168 132.634 26.631 1.00 17.88 87 LYS C CA 1
ATOM 5079 C C . LYS C 1 87 ? 139.589 131.403 25.874 1.00 15.82 87 LYS C C 1
ATOM 5080 O O . LYS C 1 87 ? 140.374 131.485 24.944 1.00 15.21 87 LYS C O 1
ATOM 5086 N N . ALA C 1 88 ? 139.102 130.265 26.316 1.00 14.95 88 ALA C N 1
ATOM 5087 C CA . ALA C 1 88 ? 139.423 128.999 25.656 1.00 14.51 88 ALA C CA 1
ATOM 5088 C C . ALA C 1 88 ? 138.987 129.062 24.204 1.00 14.53 88 ALA C C 1
ATOM 5089 O O . ALA C 1 88 ? 139.776 128.759 23.262 1.00 14.72 88 ALA C O 1
ATOM 5091 N N . ILE C 1 89 ? 137.730 129.433 24.020 1.00 14.20 89 ILE C N 1
ATOM 5092 C CA . ILE C 1 89 ? 137.137 129.564 22.688 1.00 15.35 89 ILE C CA 1
ATOM 5093 C C . ILE C 1 89 ? 136.786 131.018 22.408 1.00 15.62 89 ILE C C 1
ATOM 5094 O O . ILE C 1 89 ? 135.967 131.609 23.126 1.00 15.27 89 ILE C O 1
ATOM 5099 N N . ALA C 1 90 ? 137.364 131.606 21.361 1.00 15.05 90 ALA C N 1
ATOM 5100 C CA . ALA C 1 90 ? 137.069 132.979 21.051 1.00 15.67 90 ALA C CA 1
ATOM 5101 C C . ALA C 1 90 ? 135.832 133.069 20.203 1.00 16.41 90 ALA C C 1
ATOM 5102 O O . ALA C 1 90 ? 135.463 132.091 19.534 1.00 16.70 90 ALA C O 1
ATOM 5104 N N A GLU C 1 91 ? 135.177 134.216 20.227 0.50 17.06 91 GLU C N 1
ATOM 5105 N N B GLU C 1 91 ? 135.213 134.254 20.217 0.50 17.35 91 GLU C N 1
ATOM 5106 C CA A GLU C 1 91 ? 133.954 134.378 19.459 0.50 17.71 91 GLU C CA 1
ATOM 5107 C CA B GLU C 1 91 ? 134.012 134.553 19.420 0.50 18.18 91 GLU C CA 1
ATOM 5108 C C A GLU C 1 91 ? 134.287 134.584 17.977 0.50 17.81 91 GLU C C 1
ATOM 5109 C C B GLU C 1 91 ? 134.333 134.571 17.934 0.50 18.08 91 GLU C C 1
ATOM 5110 O O A GLU C 1 91 ? 135.343 135.144 17.614 0.50 16.61 91 GLU C O 1
ATOM 5111 O O B GLU C 1 91 ? 135.417 135.014 17.519 0.50 16.69 91 GLU C O 1
ATOM 5122 N N . THR C 1 92 ? 133.401 134.080 17.130 1.00 17.73 92 THR C N 1
ATOM 5123 C CA . THR C 1 92 ? 133.483 134.228 15.681 1.00 20.16 92 THR C CA 1
ATOM 5124 C C . THR C 1 92 ? 132.881 135.581 15.318 1.00 19.90 92 THR C C 1
ATOM 5125 O O . THR C 1 92 ? 131.670 135.796 15.485 1.00 17.81 92 THR C O 1
ATOM 5129 N N . PHE C 1 93 ? 133.729 136.513 14.853 1.00 19.23 93 PHE C N 1
ATOM 5130 C CA . PHE C 1 93 ? 133.354 137.930 14.685 1.00 20.23 93 PHE C CA 1
ATOM 5131 C C . PHE C 1 93 ? 134.084 138.490 13.478 1.00 20.69 93 PHE C C 1
ATOM 5132 O O . PHE C 1 93 ? 135.176 139.083 13.631 1.00 21.53 93 PHE C O 1
ATOM 5140 N N . PRO C 1 94 ? 133.504 138.327 12.302 1.00 19.61 94 PRO C N 1
ATOM 5141 C CA . PRO C 1 94 ? 134.158 138.875 11.060 1.00 19.45 94 PRO C CA 1
ATOM 5142 C C . PRO C 1 94 ? 133.962 140.354 10.924 1.00 18.86 94 PRO C C 1
ATOM 5143 O O . PRO C 1 94 ? 132.964 140.872 11.382 1.00 17.00 94 PRO C O 1
ATOM 5147 N N . MET C 1 95 ? 134.864 141.048 10.199 1.00 17.51 95 MET C N 1
ATOM 5148 C CA . MET C 1 95 ? 134.707 142.435 10.050 1.00 17.68 95 MET C CA 1
ATOM 5149 C C . MET C 1 95 ? 133.411 142.852 9.321 1.00 16.95 95 MET C C 1
ATOM 5150 O O . MET C 1 95 ? 132.993 143.994 9.483 1.00 16.44 95 MET C O 1
ATOM 5155 N N . ASP C 1 96 ? 132.797 141.962 8.543 1.00 16.98 96 ASP C N 1
ATOM 5156 C CA . ASP C 1 96 ? 131.492 142.258 7.923 1.00 19.02 96 ASP C CA 1
ATOM 5157 C C . ASP C 1 96 ? 130.463 142.767 8.944 1.00 17.52 96 ASP C C 1
ATOM 5158 O O . ASP C 1 96 ? 129.622 143.629 8.628 1.00 16.55 96 ASP C O 1
ATOM 5163 N N . VAL C 1 97 ? 130.525 142.232 10.158 1.00 16.17 97 VAL C N 1
ATOM 5164 C CA . VAL C 1 97 ? 129.571 142.655 11.201 1.00 17.09 97 VAL C CA 1
ATOM 5165 C C . VAL C 1 97 ? 129.712 144.141 11.538 1.00 16.90 97 VAL C C 1
ATOM 5166 O O . VAL C 1 97 ? 128.729 144.865 11.721 1.00 16.60 97 VAL C O 1
ATOM 5170 N N . LEU C 1 98 ? 130.960 144.621 11.537 1.00 17.22 98 LEU C N 1
ATOM 5171 C CA . LEU C 1 98 ? 131.237 146.010 11.706 1.00 17.44 98 LEU C CA 1
ATOM 5172 C C . LEU C 1 98 ? 130.692 146.884 10.564 1.00 17.02 98 LEU C C 1
ATOM 5173 O O . LEU C 1 98 ? 130.278 148.025 10.787 1.00 17.22 98 LEU C O 1
ATOM 5178 N N . VAL C 1 99 ? 130.777 146.382 9.350 1.00 16.14 99 VAL C N 1
ATOM 5179 C CA . VAL C 1 99 ? 130.152 147.034 8.209 1.00 16.81 99 VAL C CA 1
ATOM 5180 C C . VAL C 1 99 ? 128.630 147.140 8.414 1.00 15.78 99 VAL C C 1
ATOM 5181 O O . VAL C 1 99 ? 128.043 148.216 8.239 1.00 16.08 99 VAL C O 1
ATOM 5185 N N . TRP C 1 100 ? 128.004 146.018 8.759 1.00 15.33 100 TRP C N 1
ATOM 5186 C CA . TRP C 1 100 ? 126.545 146.004 8.902 1.00 15.47 100 TRP C CA 1
ATOM 5187 C C . TRP C 1 100 ? 126.029 146.975 9.959 1.00 15.44 100 TRP C C 1
ATOM 5188 O O . TRP C 1 100 ? 124.964 147.595 9.787 1.00 14.74 100 TRP C O 1
ATOM 5199 N N . GLN C 1 101 ? 126.834 147.140 11.018 1.00 15.41 101 GLN C N 1
ATOM 5200 C CA . GLN C 1 101 ? 126.529 148.014 12.115 1.00 16.30 101 GLN C CA 1
ATOM 5201 C C . GLN C 1 101 ? 126.983 149.441 11.888 1.00 17.17 101 GLN C C 1
ATOM 5202 O O . GLN C 1 101 ? 126.622 150.307 12.678 1.00 17.88 101 GLN C O 1
ATOM 5208 N N . GLY C 1 102 ? 127.738 149.722 10.827 1.00 17.76 102 GLY C N 1
ATOM 5209 C CA . GLY C 1 102 ? 128.168 151.084 10.535 1.00 18.35 102 GLY C CA 1
ATOM 5210 C C . GLY C 1 102 ? 129.424 151.537 11.248 1.00 19.84 102 GLY C C 1
ATOM 5211 O O . GLY C 1 102 ? 129.762 152.742 11.230 1.00 18.98 102 GLY C O 1
ATOM 5212 N N . GLN C 1 103 ? 130.117 150.611 11.887 1.00 19.97 103 GLN C N 1
ATOM 5213 C CA . GLN C 1 103 ? 131.394 150.937 12.501 1.00 23.43 103 GLN C CA 1
ATOM 5214 C C . GLN C 1 103 ? 132.524 151.118 11.501 1.00 24.01 103 GLN C C 1
ATOM 5215 O O . GLN C 1 103 ? 133.507 151.791 11.823 1.00 25.13 103 GLN C O 1
ATOM 5221 N N . ILE C 1 104 ? 132.456 150.419 10.382 1.00 22.64 104 ILE C N 1
ATOM 5222 C CA . ILE C 1 104 ? 133.384 150.655 9.294 1.00 24.89 104 ILE C CA 1
ATOM 5223 C C . ILE C 1 104 ? 132.664 150.814 7.962 1.00 26.84 104 ILE C C 1
ATOM 5224 O O . ILE C 1 104 ? 131.564 150.324 7.791 1.00 24.24 104 ILE C O 1
ATOM 5229 N N . PRO C 1 105 ? 133.315 151.444 6.968 1.00 32.08 105 PRO C N 1
ATOM 5230 C CA . PRO C 1 105 ? 132.754 151.504 5.603 1.00 31.85 105 PRO C CA 1
ATOM 5231 C C . PRO C 1 105 ? 132.647 150.167 4.914 1.00 32.89 105 PRO C C 1
ATOM 5232 O O . PRO C 1 105 ? 133.417 149.222 5.187 1.00 33.02 105 PRO C O 1
ATOM 5236 N N . ALA C 1 106 ? 131.663 150.063 4.023 1.00 33.88 106 ALA C N 1
ATOM 5237 C CA . ALA C 1 106 ? 131.323 148.793 3.359 1.00 35.53 106 ALA C CA 1
ATOM 5238 C C . ALA C 1 106 ? 132.362 148.243 2.373 1.00 39.83 106 ALA C C 1
ATOM 5239 O O . ALA C 1 106 ? 132.545 147.000 2.277 1.00 37.93 106 ALA C O 1
ATOM 5241 N N . ALA C 1 107 ? 132.975 149.151 1.616 1.00 35.15 107 ALA C N 1
ATOM 5242 C CA . ALA C 1 107 ? 133.923 148.764 0.535 1.00 37.29 107 ALA C CA 1
ATOM 5243 C C . ALA C 1 107 ? 135.044 149.828 0.434 1.00 37.70 107 ALA C C 1
ATOM 5244 O O . ALA C 1 107 ? 134.777 151.023 0.596 1.00 37.10 107 ALA C O 1
ATOM 5246 N N . ALA C 1 108 ? 136.287 149.403 0.200 1.00 37.85 108 ALA C N 1
ATOM 5247 C CA . ALA C 1 108 ? 137.390 150.359 -0.029 1.00 38.17 108 ALA C CA 1
ATOM 5248 C C . ALA C 1 108 ? 137.036 151.379 -1.143 1.00 40.42 108 ALA C C 1
ATOM 5249 O O . ALA C 1 108 ? 136.481 151.017 -2.186 1.00 35.81 108 ALA C O 1
ATOM 5251 N N . HIS C 1 109 ? 137.295 152.650 -0.858 1.00 45.88 109 HIS C N 1
ATOM 5252 C CA . HIS C 1 109 ? 137.315 153.750 -1.846 1.00 52.35 109 HIS C CA 1
ATOM 5253 C C . HIS C 1 109 ? 138.691 154.437 -1.804 1.00 58.15 109 HIS C C 1
ATOM 5254 O O . HIS C 1 109 ? 139.335 154.477 -0.753 1.00 62.01 109 HIS C O 1
ATOM 5256 N N . THR C 1 110 ? 139.189 154.951 -2.925 1.00 60.60 110 THR C N 1
ATOM 5257 C CA . THR C 1 110 ? 140.497 155.656 -2.939 1.00 63.20 110 THR C CA 1
ATOM 5258 C C . THR C 1 110 ? 141.110 155.554 -4.316 1.00 63.06 110 THR C C 1
ATOM 5259 O O . THR C 1 110 ? 140.476 155.950 -5.278 1.00 63.13 110 THR C O 1
ATOM 5261 N N . GLU C 1 131 ? 134.405 157.708 7.803 1.00 58.25 131 GLU C N 1
ATOM 5262 C CA . GLU C 1 131 ? 133.109 158.091 8.365 1.00 53.02 131 GLU C CA 1
ATOM 5263 C C . GLU C 1 131 ? 132.460 156.988 9.272 1.00 46.99 131 GLU C C 1
ATOM 5264 O O . GLU C 1 131 ? 131.211 156.950 9.380 1.00 53.33 131 GLU C O 1
ATOM 5266 N N . GLY C 1 132 ? 133.255 156.111 9.921 1.00 37.39 132 GLY C N 1
ATOM 5267 C CA . GLY C 1 132 ? 132.656 155.005 10.763 1.00 29.72 132 GLY C CA 1
ATOM 5268 C C . GLY C 1 132 ? 132.042 155.504 12.091 1.00 27.24 132 GLY C C 1
ATOM 5269 O O . GLY C 1 132 ? 132.435 156.525 12.602 1.00 27.43 132 GLY C O 1
ATOM 5270 N N . ASN C 1 133 ? 131.070 154.796 12.654 1.00 22.27 133 ASN C N 1
ATOM 5271 C CA . ASN C 1 133 ? 130.514 155.142 13.961 1.00 21.01 133 ASN C CA 1
ATOM 5272 C C . ASN C 1 133 ? 131.157 154.271 15.025 1.00 21.38 133 ASN C C 1
ATOM 5273 O O . ASN C 1 133 ? 131.523 153.127 14.746 1.00 22.78 133 ASN C O 1
ATOM 5278 N N . PRO C 1 134 ? 131.298 154.773 16.257 1.00 20.12 134 PRO C N 1
ATOM 5279 C CA . PRO C 1 134 ? 131.983 154.004 17.285 1.00 19.61 134 PRO C CA 1
ATOM 5280 C C . PRO C 1 134 ? 131.099 152.891 17.846 1.00 20.04 134 PRO C C 1
ATOM 5281 O O . PRO C 1 134 ? 129.888 152.947 17.721 1.00 21.88 134 PRO C O 1
ATOM 5285 N N . PHE C 1 135 ? 131.722 151.919 18.475 1.00 19.04 135 PHE C N 1
ATOM 5286 C CA . PHE C 1 135 ? 131.042 150.850 19.224 1.00 20.35 135 PHE C CA 1
ATOM 5287 C C . PHE C 1 135 ? 130.743 151.432 20.595 1.00 18.89 135 PHE C C 1
ATOM 5288 O O . PHE C 1 135 ? 131.654 151.771 21.322 1.00 19.19 135 PHE C O 1
ATOM 5296 N N . ILE C 1 136 ? 129.487 151.648 20.903 1.00 17.66 136 ILE C N 1
ATOM 5297 C CA . ILE C 1 136 ? 129.104 152.222 22.192 1.00 16.73 136 ILE C CA 1
ATOM 5298 C C . ILE C 1 136 ? 128.581 151.129 23.137 1.00 16.32 136 ILE C C 1
ATOM 5299 O O . ILE C 1 136 ? 127.544 150.505 22.857 1.00 17.22 136 ILE C O 1
ATOM 5304 N N . PHE C 1 137 ? 129.311 150.950 24.227 1.00 15.45 137 PHE C N 1
ATOM 5305 C CA . PHE C 1 137 ? 129.144 149.855 25.218 1.00 15.78 137 PHE C CA 1
ATOM 5306 C C . PHE C 1 137 ? 129.235 150.602 26.566 1.00 15.72 137 PHE C C 1
ATOM 5307 O O . PHE C 1 137 ? 130.317 150.924 27.055 1.00 16.44 137 PHE C O 1
ATOM 5315 N N . ALA C 1 138 ? 128.081 150.850 27.170 1.00 15.40 138 ALA C N 1
ATOM 5316 C CA . ALA C 1 138 ? 127.940 151.697 28.370 1.00 15.17 138 ALA C CA 1
ATOM 5317 C C . ALA C 1 138 ? 127.630 150.852 29.595 1.00 15.15 138 ALA C C 1
ATOM 5318 O O . ALA C 1 138 ? 126.663 150.097 29.598 1.00 14.55 138 ALA C O 1
ATOM 5320 N N . PHE C 1 139 ? 128.506 150.909 30.585 1.00 14.70 139 PHE C N 1
ATOM 5321 C CA . PHE C 1 139 ? 128.295 150.193 31.837 1.00 14.22 139 PHE C CA 1
ATOM 5322 C C . PHE C 1 139 ? 127.592 151.100 32.855 1.00 14.90 139 PHE C C 1
ATOM 5323 O O . PHE C 1 139 ? 127.907 152.284 32.979 1.00 15.11 139 PHE C O 1
ATOM 5331 N N . LEU C 1 140 ? 126.680 150.516 33.599 1.00 14.65 140 LEU C N 1
ATOM 5332 C CA . LEU C 1 140 ? 125.813 151.223 34.553 1.00 14.77 140 LEU C CA 1
ATOM 5333 C C . LEU C 1 140 ? 125.702 150.413 35.830 1.00 14.94 140 LEU C C 1
ATOM 5334 O O . LEU C 1 140 ? 125.915 149.178 35.826 1.00 14.36 140 LEU C O 1
ATOM 5339 N N . PRO C 1 141 ? 125.298 151.060 36.944 1.00 14.97 141 PRO C N 1
ATOM 5340 C CA . PRO C 1 141 ? 124.851 150.215 38.067 1.00 15.00 141 PRO C CA 1
ATOM 5341 C C . PRO C 1 141 ? 123.574 149.433 37.652 1.00 14.65 141 PRO C C 1
ATOM 5342 O O . PRO C 1 141 ? 122.891 149.802 36.677 1.00 13.55 141 PRO C O 1
ATOM 5346 N N . MET C 1 142 ? 123.254 148.337 38.349 1.00 14.52 142 MET C N 1
ATOM 5347 C CA . MET C 1 142 ? 122.084 147.555 37.978 1.00 14.76 142 MET C CA 1
ATOM 5348 C C . MET C 1 142 ? 120.759 148.303 38.260 1.00 14.46 142 MET C C 1
ATOM 5349 O O . MET C 1 142 ? 119.723 147.941 37.717 1.00 14.15 142 MET C O 1
ATOM 5354 N N . TRP C 1 143 ? 120.818 149.338 39.123 1.00 14.13 143 TRP C N 1
ATOM 5355 C CA . TRP C 1 143 ? 119.634 150.112 39.491 1.00 13.77 143 TRP C CA 1
ATOM 5356 C C . TRP C 1 143 ? 119.793 151.544 39.025 1.00 13.85 143 TRP C C 1
ATOM 5357 O O . TRP C 1 143 ? 120.851 152.174 39.218 1.00 14.22 143 TRP C O 1
ATOM 5368 N N . TRP C 1 144 ? 118.736 152.063 38.423 1.00 13.68 144 TRP C N 1
ATOM 5369 C CA . TRP C 1 144 ? 118.741 153.457 37.990 1.00 13.86 144 TRP C CA 1
ATOM 5370 C C . TRP C 1 144 ? 119.087 154.341 39.183 1.00 14.15 144 TRP C C 1
ATOM 5371 O O . TRP C 1 144 ? 118.530 154.189 40.290 1.00 14.30 144 TRP C O 1
ATOM 5382 N N . GLU C 1 145 ? 119.937 155.323 38.934 1.00 14.31 145 GLU C N 1
ATOM 5383 C CA . GLU C 1 145 ? 120.321 156.265 40.004 1.00 15.74 145 GLU C CA 1
ATOM 5384 C C . GLU C 1 145 ? 119.307 157.355 40.299 1.00 16.37 145 GLU C C 1
ATOM 5385 O O . GLU C 1 145 ? 119.186 157.801 41.439 1.00 16.38 145 GLU C O 1
ATOM 5391 N N . LYS C 1 146 ? 118.612 157.844 39.270 1.00 16.41 146 LYS C N 1
ATOM 5392 C CA . LYS C 1 146 ? 117.691 158.967 39.390 1.00 17.01 146 LYS C CA 1
ATOM 5393 C C . LYS C 1 146 ? 116.355 158.559 38.848 1.00 16.86 146 LYS C C 1
ATOM 5394 O O . LYS C 1 146 ? 116.287 157.997 37.780 1.00 17.00 146 LYS C O 1
ATOM 5400 N N . ASP C 1 147 ? 115.319 158.712 39.657 1.00 16.16 147 ASP C N 1
ATOM 5401 C CA . ASP C 1 147 ? 113.954 158.424 39.269 1.00 16.17 147 ASP C CA 1
ATOM 5402 C C . ASP C 1 147 ? 113.284 159.786 39.218 1.00 16.12 147 ASP C C 1
ATOM 5403 O O . ASP C 1 147 ? 112.952 160.378 40.264 1.00 15.74 147 ASP C O 1
ATOM 5408 N N . LEU C 1 148 ? 113.165 160.339 38.037 1.00 16.04 148 LEU C N 1
ATOM 5409 C CA . LEU C 1 148 ? 112.786 161.742 37.871 1.00 17.01 148 LEU C CA 1
ATOM 5410 C C . LEU C 1 148 ? 111.319 162.007 37.566 1.00 16.44 148 LEU C C 1
ATOM 5411 O O . LEU C 1 148 ? 110.766 163.054 37.966 1.00 16.83 148 LEU C O 1
ATOM 5416 N N . LYS C 1 149 ? 110.680 161.085 36.867 1.00 15.30 149 LYS C N 1
ATOM 5417 C CA . LYS C 1 149 ? 109.235 161.190 36.589 1.00 14.56 149 LYS C CA 1
ATOM 5418 C C . LYS C 1 149 ? 108.581 159.818 36.541 1.00 14.55 149 LYS C C 1
ATOM 5419 O O . LYS C 1 149 ? 109.166 158.893 35.996 1.00 13.99 149 LYS C O 1
ATOM 5425 N N . GLY C 1 150 ? 107.375 159.677 37.089 1.00 14.19 150 GLY C N 1
ATOM 5426 C CA . GLY C 1 150 ? 106.563 158.481 36.932 1.00 14.91 150 GLY C CA 1
ATOM 5427 C C . GLY C 1 150 ? 106.749 157.419 37.997 1.00 15.53 150 GLY C C 1
ATOM 5428 O O . GLY C 1 150 ? 106.318 156.283 37.798 1.00 14.91 150 GLY C O 1
ATOM 5429 N N . LYS C 1 151 ? 107.441 157.745 39.092 1.00 16.07 151 LYS C N 1
ATOM 5430 C CA . LYS C 1 151 ? 107.681 156.783 40.161 1.00 17.31 151 LYS C CA 1
ATOM 5431 C C . LYS C 1 151 ? 106.400 156.046 40.539 1.00 16.99 151 LYS C C 1
ATOM 5432 O O . LYS C 1 151 ? 105.326 156.671 40.672 1.00 16.53 151 LYS C O 1
ATOM 5438 N N . GLY C 1 152 ? 106.510 154.708 40.632 1.00 17.71 152 GLY C N 1
ATOM 5439 C CA . GLY C 1 152 ? 105.398 153.851 41.036 1.00 18.19 152 GLY C CA 1
ATOM 5440 C C . GLY C 1 152 ? 104.575 153.331 39.866 1.00 18.32 152 GLY C C 1
ATOM 5441 O O . GLY C 1 152 ? 103.610 152.577 40.064 1.00 19.01 152 GLY C O 1
ATOM 5442 N N . ARG C 1 153 ? 104.963 153.689 38.646 1.00 16.64 153 ARG C N 1
ATOM 5443 C CA . ARG C 1 153 ? 104.291 153.154 37.447 1.00 16.53 153 ARG C CA 1
ATOM 5444 C C . ARG C 1 153 ? 104.416 151.631 37.466 1.00 15.36 153 ARG C C 1
ATOM 5445 O O . ARG C 1 153 ? 105.505 151.098 37.727 1.00 15.45 153 ARG C O 1
ATOM 5453 N N . THR C 1 154 ? 103.313 150.940 37.190 1.00 15.08 154 THR C N 1
ATOM 5454 C CA . THR C 1 154 ? 103.310 149.465 37.173 1.00 14.91 154 THR C CA 1
ATOM 5455 C C . THR C 1 154 ? 103.057 148.971 35.774 1.00 14.27 154 THR C C 1
ATOM 5456 O O . THR C 1 154 ? 102.676 149.755 34.894 1.00 14.47 154 THR C O 1
ATOM 5460 N N . ILE C 1 155 ? 103.202 147.687 35.542 1.00 14.47 155 ILE C N 1
ATOM 5461 C CA . ILE C 1 155 ? 102.883 147.161 34.199 1.00 14.29 155 ILE C CA 1
ATOM 5462 C C . ILE C 1 155 ? 101.418 147.268 33.884 1.00 14.52 155 ILE C C 1
ATOM 5463 O O . ILE C 1 155 ? 101.008 147.281 32.707 1.00 14.56 155 ILE C O 1
ATOM 5468 N N . GLU C 1 156 ? 100.580 147.331 34.908 1.00 15.45 156 GLU C N 1
ATOM 5469 C CA . GLU C 1 156 ? 99.147 147.460 34.718 1.00 17.58 156 GLU C CA 1
ATOM 5470 C C . GLU C 1 156 ? 98.767 148.809 34.097 1.00 17.46 156 GLU C C 1
ATOM 5471 O O . GLU C 1 156 ? 97.707 148.924 33.492 1.00 16.52 156 GLU C O 1
ATOM 5477 N N . ASP C 1 157 ? 99.657 149.798 34.174 1.00 17.06 157 ASP C N 1
ATOM 5478 C CA . ASP C 1 157 ? 99.392 151.127 33.644 1.00 18.06 157 ASP C CA 1
ATOM 5479 C C . ASP C 1 157 ? 99.451 151.164 32.126 1.00 18.93 157 ASP C C 1
ATOM 5480 O O . ASP C 1 157 ? 99.048 152.166 31.513 1.00 18.91 157 ASP C O 1
ATOM 5485 N N . GLY C 1 158 ? 99.994 150.124 31.502 1.00 17.68 158 GLY C N 1
ATOM 5486 C CA . GLY C 1 158 ? 99.840 149.967 30.049 1.00 18.10 158 GLY C CA 1
ATOM 5487 C C . GLY C 1 158 ? 101.184 149.840 29.341 1.00 16.44 158 GLY C C 1
ATOM 5488 O O . GLY C 1 158 ? 102.267 149.897 29.947 1.00 14.99 158 GLY C O 1
ATOM 5489 N N . ALA C 1 159 ? 101.095 149.656 28.041 1.00 15.77 159 ALA C N 1
ATOM 5490 C CA . ALA C 1 159 ? 102.310 149.438 27.198 1.00 15.30 159 ALA C CA 1
ATOM 5491 C C . ALA C 1 159 ? 103.158 150.673 27.073 1.00 14.90 159 ALA C C 1
ATOM 5492 O O . ALA C 1 159 ? 102.618 151.759 26.787 1.00 15.89 159 ALA C O 1
ATOM 5494 N N . ASN C 1 160 ? 104.472 150.548 27.264 1.00 13.85 160 ASN C N 1
ATOM 5495 C CA . ASN C 1 160 ? 105.368 151.650 27.140 1.00 13.63 160 ASN C CA 1
ATOM 5496 C C . ASN C 1 160 ? 106.161 151.650 25.827 1.00 13.90 160 ASN C C 1
ATOM 5497 O O . ASN C 1 160 ? 106.599 150.615 25.384 1.00 13.86 160 ASN C O 1
ATOM 5502 N N . TYR C 1 161 ? 106.344 152.846 25.248 1.00 13.21 161 TYR C N 1
ATOM 5503 C CA . TYR C 1 161 ? 107.328 153.088 24.166 1.00 12.82 161 TYR C CA 1
ATOM 5504 C C . TYR C 1 161 ? 108.563 153.622 24.888 1.00 12.66 161 TYR C C 1
ATOM 5505 O O . TYR C 1 161 ? 108.587 154.803 25.329 1.00 12.69 161 TYR C O 1
ATOM 5514 N N . ARG C 1 162 ? 109.539 152.747 25.133 1.00 12.57 162 ARG C N 1
ATOM 5515 C CA . ARG C 1 162 ? 110.627 153.085 26.021 1.00 12.45 162 ARG C CA 1
ATOM 5516 C C . ARG C 1 162 ? 111.803 153.588 25.227 1.00 12.84 162 ARG C C 1
ATOM 5517 O O . ARG C 1 162 ? 112.464 152.825 24.508 1.00 12.30 162 ARG C O 1
ATOM 5525 N N . PHE C 1 163 ? 112.085 154.874 25.329 1.00 13.29 163 PHE C N 1
ATOM 5526 C CA . PHE C 1 163 ? 113.142 155.479 24.529 1.00 13.23 163 PHE C CA 1
ATOM 5527 C C . PHE C 1 163 ? 114.375 155.582 25.376 1.00 13.73 163 PHE C C 1
ATOM 5528 O O . PHE C 1 163 ? 114.461 156.439 26.271 1.00 13.26 163 PHE C O 1
ATOM 5536 N N . ASN C 1 164 ? 115.323 154.679 25.153 1.00 13.62 164 ASN C N 1
ATOM 5537 C CA . ASN C 1 164 ? 116.574 154.677 25.872 1.00 13.99 164 ASN C CA 1
ATOM 5538 C C . ASN C 1 164 ? 117.625 155.457 25.108 1.00 14.57 164 ASN C C 1
ATOM 5539 O O . ASN C 1 164 ? 117.847 155.176 23.920 1.00 14.04 164 ASN C O 1
ATOM 5544 N N . MET C 1 165 ? 118.249 156.469 25.753 1.00 14.86 165 MET C N 1
ATOM 5545 C CA . MET C 1 165 ? 119.168 157.339 25.024 1.00 15.82 165 MET C CA 1
ATOM 5546 C C . MET C 1 165 ? 120.423 157.560 25.854 1.00 15.56 165 MET C C 1
ATOM 5547 O O . MET C 1 165 ? 120.317 157.751 27.067 1.00 16.12 165 MET C O 1
ATOM 5552 N N . THR C 1 166 ? 121.595 157.476 25.242 1.00 14.84 166 THR C N 1
ATOM 5553 C CA . THR C 1 166 ? 122.847 157.740 25.928 1.00 14.89 166 THR C CA 1
ATOM 5554 C C . THR C 1 166 ? 123.485 158.917 25.264 1.00 15.15 166 THR C C 1
ATOM 5555 O O . THR C 1 166 ? 123.374 159.075 24.035 1.00 15.59 166 THR C O 1
ATOM 5559 N N . ILE C 1 167 ? 124.043 159.791 26.097 1.00 15.86 167 ILE C N 1
ATOM 5560 C CA . ILE C 1 167 ? 124.657 161.020 25.635 1.00 16.09 167 ILE C CA 1
ATOM 5561 C C . ILE C 1 167 ? 126.017 161.238 26.285 1.00 16.29 167 ILE C C 1
ATOM 5562 O O . ILE C 1 167 ? 126.256 160.842 27.425 1.00 15.75 167 ILE C O 1
ATOM 5567 N N . GLY C 1 168 ? 126.915 161.809 25.500 1.00 16.25 168 GLY C N 1
ATOM 5568 C CA . GLY C 1 168 ? 128.265 162.124 25.958 1.00 16.57 168 GLY C CA 1
ATOM 5569 C C . GLY C 1 168 ? 128.632 163.508 25.470 1.00 17.19 168 GLY C C 1
ATOM 5570 O O . GLY C 1 168 ? 128.572 163.800 24.257 1.00 17.63 168 GLY C O 1
ATOM 5571 N N . PHE C 1 169 ? 128.984 164.388 26.411 1.00 17.71 169 PHE C N 1
ATOM 5572 C CA . PHE C 1 169 ? 129.260 165.776 26.026 1.00 18.36 169 PHE C CA 1
ATOM 5573 C C . PHE C 1 169 ? 130.536 165.863 25.223 1.00 19.62 169 PHE C C 1
ATOM 5574 O O . PHE C 1 169 ? 131.442 165.096 25.434 1.00 19.77 169 PHE C O 1
ATOM 5582 N N . PRO C 1 170 ? 130.607 166.796 24.272 1.00 21.62 170 PRO C N 1
ATOM 5583 C CA . PRO C 1 170 ? 131.802 166.878 23.420 1.00 23.26 170 PRO C CA 1
ATOM 5584 C C . PRO C 1 170 ? 133.056 167.244 24.197 1.00 25.12 170 PRO C C 1
ATOM 5585 O O . PRO C 1 170 ? 132.987 167.805 25.303 1.00 23.29 170 PRO C O 1
ATOM 5589 N N . GLU C 1 171 ? 134.198 166.971 23.597 1.00 29.48 171 GLU C N 1
ATOM 5590 C CA . GLU C 1 171 ? 135.485 167.347 24.210 1.00 34.39 171 GLU C CA 1
ATOM 5591 C C . GLU C 1 171 ? 135.503 168.792 24.545 1.00 32.84 171 GLU C C 1
ATOM 5592 O O . GLU C 1 171 ? 135.027 169.602 23.774 1.00 31.96 171 GLU C O 1
ATOM 5598 N N . GLY C 1 172 ? 136.044 169.116 25.703 1.00 35.96 172 GLY C N 1
ATOM 5599 C CA . GLY C 1 172 ? 136.160 170.496 26.123 1.00 35.87 172 GLY C CA 1
ATOM 5600 C C . GLY C 1 172 ? 134.950 170.967 26.905 1.00 36.82 172 GLY C C 1
ATOM 5601 O O . GLY C 1 172 ? 134.982 172.062 27.460 1.00 37.40 172 GLY C O 1
ATOM 5602 N N . VAL C 1 173 ? 133.848 170.201 26.923 1.00 30.85 173 VAL C N 1
ATOM 5603 C CA . VAL C 1 173 ? 132.688 170.647 27.696 1.00 28.66 173 VAL C CA 1
ATOM 5604 C C . VAL C 1 173 ? 132.813 170.147 29.127 1.00 27.21 173 VAL C C 1
ATOM 5605 O O . VAL C 1 173 ? 133.064 168.983 29.376 1.00 25.75 173 VAL C O 1
ATOM 5609 N N . ASP C 1 174 ? 132.674 171.068 30.068 1.00 26.86 174 ASP C N 1
ATOM 5610 C CA . ASP C 1 174 ? 132.748 170.761 31.478 1.00 27.33 174 ASP C CA 1
ATOM 5611 C C . ASP C 1 174 ? 131.586 169.806 31.792 1.00 25.03 174 ASP C C 1
ATOM 5612 O O . ASP C 1 174 ? 130.436 170.111 31.488 1.00 23.47 174 ASP C O 1
ATOM 5617 N N . LYS C 1 175 ? 131.898 168.669 32.391 1.00 24.24 175 LYS C N 1
ATOM 5618 C CA . LYS C 1 175 ? 130.878 167.654 32.604 1.00 23.37 175 LYS C CA 1
ATOM 5619 C C . LYS C 1 175 ? 129.792 168.173 33.553 1.00 23.39 175 LYS C C 1
ATOM 5620 O O . LYS C 1 175 ? 128.621 167.855 33.381 1.00 21.87 175 LYS C O 1
ATOM 5626 N N . ALA C 1 176 ? 130.171 168.926 34.584 1.00 22.51 176 ALA C N 1
ATOM 5627 C CA . ALA C 1 176 ? 129.159 169.483 35.496 1.00 23.98 176 ALA C CA 1
ATOM 5628 C C . ALA C 1 176 ? 128.197 170.445 34.810 1.00 23.03 176 ALA C C 1
ATOM 5629 O O . ALA C 1 176 ? 127.028 170.491 35.166 1.00 22.33 176 ALA C O 1
ATOM 5631 N N . GLU C 1 177 ? 128.710 171.228 33.855 1.00 22.68 177 GLU C N 1
ATOM 5632 C CA A GLU C 1 177 ? 127.911 172.143 33.057 0.50 22.83 177 GLU C CA 1
ATOM 5633 C CA B GLU C 1 177 ? 127.870 172.148 33.107 0.50 22.99 177 GLU C CA 1
ATOM 5634 C C . GLU C 1 177 ? 126.884 171.382 32.226 1.00 22.27 177 GLU C C 1
ATOM 5635 O O . GLU C 1 177 ? 125.730 171.769 32.122 1.00 21.18 177 GLU C O 1
ATOM 5646 N N . GLY C 1 178 ? 127.360 170.319 31.582 1.00 21.00 178 GLY C N 1
ATOM 5647 C CA . GLY C 1 178 ? 126.469 169.475 30.776 1.00 21.13 178 GLY C CA 1
ATOM 5648 C C . GLY C 1 178 ? 125.413 168.826 31.672 1.00 20.50 178 GLY C C 1
ATOM 5649 O O . GLY C 1 178 ? 124.267 168.796 31.308 1.00 20.04 178 GLY C O 1
ATOM 5650 N N . GLU C 1 179 ? 125.833 168.294 32.816 1.00 19.65 179 GLU C N 1
ATOM 5651 C CA . GLU C 1 179 ? 124.890 167.733 33.774 1.00 20.87 179 GLU C CA 1
ATOM 5652 C C . GLU C 1 179 ? 123.789 168.710 34.157 1.00 21.20 179 GLU C C 1
ATOM 5653 O O . GLU C 1 179 ? 122.608 168.368 34.196 1.00 20.96 179 GLU C O 1
ATOM 5659 N N . LYS C 1 180 ? 124.168 169.935 34.511 1.00 21.56 180 LYS C N 1
ATOM 5660 C CA . LYS C 1 180 ? 123.215 170.929 34.904 1.00 22.34 180 LYS C CA 1
ATOM 5661 C C . LYS C 1 180 ? 122.231 171.242 33.784 1.00 20.64 180 LYS C C 1
ATOM 5662 O O . LYS C 1 180 ? 121.040 171.392 34.035 1.00 20.07 180 LYS C O 1
ATOM 5668 N N . TRP C 1 181 ? 122.721 171.326 32.545 1.00 20.14 181 TRP C N 1
ATOM 5669 C CA . TRP C 1 181 ? 121.877 171.594 31.389 1.00 19.48 181 TRP C CA 1
ATOM 5670 C C . TRP C 1 181 ? 120.864 170.461 31.180 1.00 19.38 181 TRP C C 1
ATOM 5671 O O . TRP C 1 181 ? 119.665 170.667 30.990 1.00 19.10 181 TRP C O 1
ATOM 5682 N N . LEU C 1 182 ? 121.349 169.238 31.332 1.00 18.90 182 LEU C N 1
ATOM 5683 C CA . LEU C 1 182 ? 120.466 168.069 31.178 1.00 19.12 182 LEU C CA 1
ATOM 5684 C C . LEU C 1 182 ? 119.344 168.092 32.215 1.00 18.65 182 LEU C C 1
ATOM 5685 O O . LEU C 1 182 ? 118.174 167.955 31.881 1.00 17.32 182 LEU C O 1
ATOM 5690 N N . PHE C 1 183 ? 119.714 168.302 33.451 1.00 18.09 183 PHE C N 1
ATOM 5691 C CA . PHE C 1 183 ? 118.741 168.141 34.520 1.00 18.92 183 PHE C CA 1
ATOM 5692 C C . PHE C 1 183 ? 117.914 169.371 34.814 1.00 19.74 183 PHE C C 1
ATOM 5693 O O . PHE C 1 183 ? 116.833 169.230 35.357 1.00 19.63 183 PHE C O 1
ATOM 5701 N N . GLU C 1 184 ? 118.406 170.550 34.451 1.00 19.93 184 GLU C N 1
ATOM 5702 C CA . GLU C 1 184 ? 117.702 171.804 34.723 1.00 21.33 184 GLU C CA 1
ATOM 5703 C C . GLU C 1 184 ? 117.070 172.431 33.482 1.00 20.45 184 GLU C C 1
ATOM 5704 O O . GLU C 1 184 ? 116.165 173.253 33.610 1.00 20.18 184 GLU C O 1
ATOM 5710 N N . LYS C 1 185 ? 117.521 172.056 32.293 1.00 19.44 185 LYS C N 1
ATOM 5711 C CA . LYS C 1 185 ? 116.900 172.533 31.062 1.00 19.87 185 LYS C CA 1
ATOM 5712 C C . LYS C 1 185 ? 116.138 171.456 30.274 1.00 18.88 185 LYS C C 1
ATOM 5713 O O . LYS C 1 185 ? 115.013 171.710 29.835 1.00 17.87 185 LYS C O 1
ATOM 5719 N N . VAL C 1 186 ? 116.767 170.301 30.041 1.00 17.45 186 VAL C N 1
ATOM 5720 C CA . VAL C 1 186 ? 116.114 169.244 29.244 1.00 16.50 186 VAL C CA 1
ATOM 5721 C C . VAL C 1 186 ? 114.981 168.555 29.993 1.00 16.61 186 VAL C C 1
ATOM 5722 O O . VAL C 1 186 ? 113.845 168.456 29.516 1.00 16.43 186 VAL C O 1
ATOM 5726 N N . VAL C 1 187 ? 115.308 168.035 31.166 1.00 16.13 187 VAL C N 1
ATOM 5727 C CA . VAL C 1 187 ? 1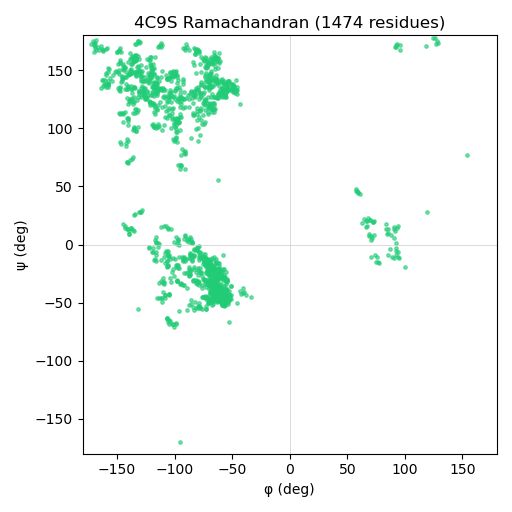14.342 167.209 31.910 1.00 16.29 187 VAL C CA 1
ATOM 5728 C C . VAL C 1 187 ? 113.039 167.995 32.210 1.00 16.08 187 VAL C C 1
ATOM 5729 O O . VAL C 1 187 ? 111.957 167.466 32.060 1.00 16.08 187 VAL C O 1
ATOM 5733 N N . PRO C 1 188 ? 113.130 169.301 32.539 1.00 16.99 188 PRO C N 1
ATOM 5734 C CA . PRO C 1 188 ? 111.874 170.032 32.785 1.00 16.58 188 PRO C CA 1
ATOM 5735 C C . PRO C 1 188 ? 110.900 170.067 31.598 1.00 16.28 188 PRO C C 1
ATOM 5736 O O . PRO C 1 188 ? 109.702 170.105 31.783 1.00 16.14 188 PRO C O 1
ATOM 5740 N N . ILE C 1 189 ? 111.389 169.920 30.374 1.00 16.29 189 ILE C N 1
ATOM 5741 C CA . ILE C 1 189 ? 110.482 169.813 29.227 1.00 16.33 189 ILE C CA 1
ATOM 5742 C C . ILE C 1 189 ? 109.788 168.435 29.228 1.00 16.25 189 ILE C C 1
ATOM 5743 O O . ILE C 1 189 ? 108.616 168.312 28.865 1.00 14.82 189 ILE C O 1
ATOM 5748 N N . LEU C 1 190 ? 110.535 167.402 29.643 1.00 15.94 190 LEU C N 1
ATOM 5749 C CA . LEU C 1 190 ? 109.968 166.056 29.793 1.00 15.89 190 LEU C CA 1
ATOM 5750 C C . LEU C 1 190 ? 108.899 166.060 30.876 1.00 15.81 190 LEU C C 1
ATOM 5751 O O . LEU C 1 190 ? 107.815 165.461 30.732 1.00 15.66 190 LEU C O 1
ATOM 5756 N N . GLN C 1 191 ? 109.187 166.758 31.965 1.00 15.85 191 GLN C N 1
ATOM 5757 C CA . GLN C 1 191 ? 108.248 166.863 33.079 1.00 15.81 191 GLN C CA 1
ATOM 5758 C C . GLN C 1 191 ? 106.978 167.505 32.638 1.00 15.23 191 GLN C C 1
ATOM 5759 O O . GLN C 1 191 ? 105.897 167.036 32.984 1.00 15.88 191 GLN C O 1
ATOM 5765 N N . ALA C 1 192 ? 107.066 168.595 31.888 1.00 15.57 192 ALA C N 1
ATOM 5766 C CA . ALA C 1 192 ? 105.882 169.326 31.448 1.00 14.78 192 ALA C CA 1
ATOM 5767 C C . ALA C 1 192 ? 105.013 168.577 30.436 1.00 15.23 192 ALA C C 1
ATOM 5768 O O . ALA C 1 192 ? 103.824 168.866 30.318 1.00 15.24 192 ALA C O 1
ATOM 5770 N N . ALA C 1 193 ? 105.585 167.603 29.729 1.00 15.00 193 ALA C N 1
ATOM 5771 C CA . ALA C 1 193 ? 104.877 166.912 28.650 1.00 15.28 193 ALA C CA 1
ATOM 5772 C C . ALA C 1 193 ? 104.034 165.821 29.210 1.00 15.81 193 ALA C C 1
ATOM 5773 O O . ALA C 1 193 ? 104.571 164.819 29.693 1.00 15.93 193 ALA C O 1
ATOM 5775 N N . PRO C 1 194 ? 102.697 165.960 29.157 1.00 15.59 194 PRO C N 1
ATOM 5776 C CA . PRO C 1 194 ? 101.890 164.872 29.692 1.00 15.82 194 PRO C CA 1
ATOM 5777 C C . PRO C 1 194 ? 102.005 163.575 28.902 1.00 14.93 194 PRO C C 1
ATOM 5778 O O . PRO C 1 194 ? 101.584 162.525 29.412 1.00 14.65 194 PRO C O 1
ATOM 5782 N N . GLU C 1 195 ? 102.580 163.636 27.712 1.00 14.70 195 GLU C N 1
ATOM 5783 C CA . GLU C 1 195 ? 102.841 162.445 26.880 1.00 14.85 195 GLU C CA 1
ATOM 5784 C C . GLU C 1 195 ? 103.959 161.569 27.457 1.00 14.42 195 GLU C C 1
ATOM 5785 O O . GLU C 1 195 ? 104.149 160.434 27.000 1.00 14.53 195 GLU C O 1
ATOM 5791 N N . CYS C 1 196 ? 104.803 162.158 28.310 1.00 14.22 196 CYS C N 1
ATOM 5792 C CA . CYS C 1 196 ? 105.966 161.439 28.865 1.00 14.34 196 CYS C CA 1
ATOM 5793 C C . CYS C 1 196 ? 105.556 160.851 30.202 1.00 13.99 196 CYS C C 1
ATOM 5794 O O . CYS C 1 196 ? 105.162 161.582 31.148 1.00 13.64 196 CYS C O 1
ATOM 5797 N N . THR C 1 197 ? 105.689 159.535 30.370 1.00 13.42 197 THR C N 1
ATOM 5798 C CA . THR C 1 197 ? 105.189 158.841 31.528 1.00 13.58 197 THR C CA 1
ATOM 5799 C C . THR C 1 197 ? 106.272 158.438 32.514 1.00 14.09 197 THR C C 1
ATOM 5800 O O . THR C 1 197 ? 105.958 158.005 33.618 1.00 14.05 197 THR C O 1
ATOM 5804 N N . ARG C 1 198 ? 107.526 158.554 32.129 1.00 13.57 198 ARG C N 1
ATOM 5805 C CA . ARG C 1 198 ? 108.616 158.010 32.944 1.00 13.81 198 ARG C CA 1
ATOM 5806 C C . ARG C 1 198 ? 109.901 158.665 32.497 1.00 13.68 198 ARG C C 1
ATOM 5807 O O . ARG C 1 198 ? 110.125 158.857 31.293 1.00 13.67 198 ARG C O 1
ATOM 5815 N N . VAL C 1 199 ? 110.738 159.061 33.457 1.00 13.70 199 VAL C N 1
ATOM 5816 C CA . VAL C 1 199 ? 112.085 159.502 33.152 1.00 13.66 199 VAL C CA 1
ATOM 5817 C C . VAL C 1 199 ? 112.998 158.903 34.225 1.00 14.20 199 VAL C C 1
ATOM 5818 O O . VAL C 1 199 ? 112.780 159.112 35.409 1.00 14.18 199 VAL C O 1
ATOM 5822 N N . LEU C 1 200 ? 114.027 158.184 33.767 1.00 14.05 200 LEU C N 1
ATOM 5823 C CA . LEU C 1 200 ? 115.017 157.544 34.608 1.00 14.56 200 LEU C CA 1
ATOM 5824 C C . LEU C 1 200 ? 116.385 157.887 34.068 1.00 14.07 200 LEU C C 1
ATOM 5825 O O . LEU C 1 200 ? 116.551 158.049 32.850 1.00 14.25 200 LEU C O 1
ATOM 5830 N N . ALA C 1 201 ? 117.399 157.983 34.942 1.00 14.02 201 ALA C N 1
ATOM 5831 C CA . ALA C 1 201 ? 118.744 158.256 34.490 1.00 14.24 201 ALA C CA 1
ATOM 5832 C C . ALA C 1 201 ? 119.796 157.661 35.411 1.00 14.04 201 ALA C C 1
ATOM 5833 O O . ALA C 1 201 ? 119.575 157.538 36.637 1.00 13.71 201 ALA C O 1
ATOM 5835 N N . SER C 1 202 ? 120.926 157.306 34.804 1.00 13.85 202 SER C N 1
ATOM 5836 C CA . SER C 1 202 ? 122.123 156.907 35.508 1.00 14.89 202 SER C CA 1
ATOM 5837 C C . SER C 1 202 ? 123.338 157.515 34.837 1.00 15.46 202 SER C C 1
ATOM 5838 O O . SER C 1 202 ? 123.368 157.681 33.635 1.00 15.27 202 SER C O 1
ATOM 5841 N N . ALA C 1 203 ? 124.371 157.772 35.631 1.00 15.61 203 ALA C N 1
ATOM 5842 C CA . ALA C 1 203 ? 125.673 158.126 35.117 1.00 15.63 203 ALA C CA 1
ATOM 5843 C C . ALA C 1 203 ? 126.377 156.856 34.613 1.00 15.69 203 ALA C C 1
ATOM 5844 O O . ALA C 1 203 ? 126.378 155.824 35.264 1.00 15.45 203 ALA C O 1
ATOM 5846 N N . VAL C 1 204 ? 127.025 156.987 33.486 1.00 15.58 204 VAL C N 1
ATOM 5847 C CA . VAL C 1 204 ? 127.768 155.907 32.907 1.00 15.82 204 VAL C CA 1
ATOM 5848 C C . VAL C 1 204 ? 128.995 155.703 33.769 1.00 17.08 204 VAL C C 1
ATOM 5849 O O . VAL C 1 204 ? 129.652 156.702 34.187 1.00 16.86 204 VAL C O 1
ATOM 5853 N N . LYS C 1 205 ? 129.360 154.451 33.984 1.00 17.19 205 LYS C N 1
ATOM 5854 C CA . LYS C 1 205 ? 130.563 154.129 34.709 1.00 19.47 205 LYS C CA 1
ATOM 5855 C C . LYS C 1 205 ? 131.729 154.252 33.739 1.00 22.01 205 LYS C C 1
ATOM 5856 O O . LYS C 1 205 ? 132.046 153.335 33.029 1.00 23.78 205 LYS C O 1
ATOM 5862 N N . LYS C 1 206 ? 132.413 155.363 33.794 1.00 23.85 206 LYS C N 1
ATOM 5863 C CA . LYS C 1 206 ? 133.425 155.638 32.788 1.00 28.39 206 LYS C CA 1
ATOM 5864 C C . LYS C 1 206 ? 134.755 154.935 33.084 1.00 32.10 206 LYS C C 1
ATOM 5865 O O . LYS C 1 206 ? 135.459 154.598 32.145 1.00 41.47 206 LYS C O 1
ATOM 5871 N N . ASP C 1 207 ? 134.976 154.608 34.352 1.00 29.04 207 ASP C N 1
ATOM 5872 C CA . ASP C 1 207 ? 136.139 153.882 34.836 1.00 32.52 207 ASP C CA 1
ATOM 5873 C C . ASP C 1 207 ? 136.230 152.426 34.333 1.00 28.82 207 ASP C C 1
ATOM 5874 O O . ASP C 1 207 ? 137.224 151.796 34.528 1.00 33.67 207 ASP C O 1
ATOM 5879 N N . ILE C 1 208 ? 135.211 151.877 33.714 1.00 24.31 208 ILE C N 1
ATOM 5880 C CA . ILE C 1 208 ? 135.253 150.467 33.304 1.00 21.46 208 ILE C CA 1
ATOM 5881 C C . ILE C 1 208 ? 135.973 150.307 31.968 1.00 20.53 208 ILE C C 1
ATOM 5882 O O . ILE C 1 208 ? 136.935 149.559 31.850 1.00 21.18 208 ILE C O 1
ATOM 5887 N N . ASN C 1 209 ? 135.507 150.993 30.937 1.00 19.28 209 ASN C N 1
ATOM 5888 C CA . ASN C 1 209 ? 135.968 150.795 29.604 1.00 18.92 209 ASN C CA 1
ATOM 5889 C C . ASN C 1 209 ? 136.242 152.063 28.822 1.00 19.87 209 ASN C C 1
ATOM 5890 O O . ASN C 1 209 ? 136.357 151.992 27.640 1.00 21.31 209 ASN C O 1
ATOM 5895 N N . GLY C 1 210 ? 136.277 153.214 29.463 1.00 20.68 210 GLY C N 1
ATOM 5896 C CA . GLY C 1 210 ? 136.540 154.489 28.745 1.00 22.35 210 GLY C CA 1
ATOM 5897 C C . GLY C 1 210 ? 135.427 154.966 27.815 1.00 22.63 210 GLY C C 1
ATOM 5898 O O . GLY C 1 210 ? 135.667 155.747 26.905 1.00 22.99 210 GLY C O 1
ATOM 5899 N N . CYS C 1 211 ? 134.205 154.493 28.025 1.00 21.19 211 CYS C N 1
ATOM 5900 C CA . CYS C 1 211 ? 133.087 154.918 27.177 1.00 19.55 211 CYS C CA 1
ATOM 5901 C C . CYS C 1 211 ? 132.978 156.431 27.128 1.00 19.15 211 CYS C C 1
ATOM 5902 O O . CYS C 1 211 ? 133.081 157.078 28.169 1.00 20.56 211 CYS C O 1
ATOM 5905 N N A VAL C 1 212 ? 132.741 157.005 25.947 0.50 18.82 212 VAL C N 1
ATOM 5906 N N B VAL C 1 212 ? 132.724 156.965 25.932 0.50 18.57 212 VAL C N 1
ATOM 5907 C CA A VAL C 1 212 ? 132.648 158.474 25.832 0.50 18.97 212 VAL C CA 1
ATOM 5908 C CA B VAL C 1 212 ? 132.594 158.412 25.702 0.50 18.58 212 VAL C CA 1
ATOM 590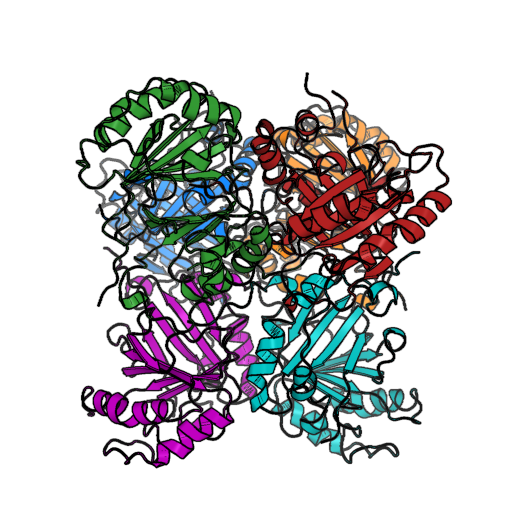9 C C A VAL C 1 212 ? 131.311 159.012 26.338 0.50 17.83 212 VAL C C 1
ATOM 5910 C C B VAL C 1 212 ? 131.366 158.967 26.433 0.50 17.66 212 VAL C C 1
ATOM 5911 O O A VAL C 1 212 ? 131.154 160.221 26.546 0.50 17.53 212 VAL C O 1
ATOM 5912 O O B VAL C 1 212 ? 131.361 160.104 26.932 0.50 17.36 212 VAL C O 1
ATOM 5919 N N . MET C 1 213 ? 130.347 158.123 26.577 1.00 17.23 213 MET C N 1
ATOM 5920 C CA . MET C 1 213 ? 129.038 158.551 27.084 1.00 16.57 213 MET C CA 1
ATOM 5921 C C . MET C 1 213 ? 129.109 158.879 28.577 1.00 16.47 213 MET C C 1
ATOM 5922 O O . MET C 1 213 ? 129.941 158.314 29.344 1.00 16.92 213 MET C O 1
ATOM 5927 N N . ASP C 1 214 ? 128.274 159.839 28.975 1.00 15.95 214 ASP C N 1
ATOM 5928 C CA . ASP C 1 214 ? 128.225 160.345 30.341 1.00 16.57 214 ASP C CA 1
ATOM 5929 C C . ASP C 1 214 ? 126.938 159.945 31.079 1.00 15.87 214 ASP C C 1
ATOM 5930 O O . ASP C 1 214 ? 126.987 159.712 32.277 1.00 15.66 214 ASP C O 1
ATOM 5935 N N . TRP C 1 215 ? 125.817 159.837 30.341 1.00 15.52 215 TRP C N 1
ATOM 5936 C CA . TRP C 1 215 ? 124.525 159.531 30.917 1.00 15.63 215 TRP C CA 1
ATOM 5937 C C . TRP C 1 215 ? 123.822 158.525 30.047 1.00 15.05 215 TRP C C 1
ATOM 5938 O O . TRP C 1 215 ? 123.980 158.521 28.813 1.00 15.16 215 TRP C O 1
ATOM 5949 N N . VAL C 1 216 ? 123.035 157.676 30.697 1.00 15.16 216 VAL C N 1
ATOM 5950 C CA . VAL C 1 216 ? 121.989 156.939 30.018 1.00 15.09 216 VAL C CA 1
ATOM 5951 C C . VAL C 1 216 ? 120.664 157.394 30.652 1.00 15.55 216 VAL C C 1
ATOM 5952 O O . VAL C 1 216 ? 120.539 157.423 31.875 1.00 15.00 216 VAL C O 1
ATOM 5956 N N . LEU C 1 217 ? 119.696 157.735 29.790 1.00 15.70 217 LEU C N 1
ATOM 5957 C CA . LEU C 1 217 ? 118.338 158.084 30.201 1.00 17.04 217 LEU C CA 1
ATOM 5958 C C . LEU C 1 217 ? 117.370 157.118 29.570 1.00 16.55 217 LEU C C 1
ATOM 5959 O O . LEU C 1 217 ? 117.615 156.571 28.490 1.00 16.79 217 LEU C O 1
ATOM 5964 N N . GLU C 1 218 ? 116.277 156.859 30.254 1.00 15.91 218 GLU C N 1
ATOM 5965 C CA . GLU C 1 218 ? 115.192 156.193 29.609 1.00 14.93 218 GLU C CA 1
ATOM 5966 C C . GLU C 1 218 ? 113.948 157.030 29.814 1.00 14.93 218 GLU C C 1
ATOM 5967 O O . GLU C 1 218 ? 113.689 157.477 30.933 1.00 15.28 218 GLU C O 1
ATOM 5973 N N . ILE C 1 219 ? 113.220 157.307 28.715 1.00 13.67 219 ILE C N 1
ATOM 5974 C CA . ILE C 1 219 ? 112.159 158.268 28.682 1.00 13.31 219 ILE C CA 1
ATOM 5975 C C . ILE C 1 219 ? 110.997 157.593 28.015 1.00 12.63 219 ILE C C 1
ATOM 5976 O O . ILE C 1 219 ? 111.160 157.125 26.912 1.00 12.31 219 ILE C O 1
ATOM 5981 N N . TRP C 1 220 ? 109.883 157.390 28.712 1.00 12.38 220 TRP C N 1
ATOM 5982 C CA . TRP C 1 220 ? 108.806 156.601 28.144 1.00 12.37 220 TRP C CA 1
ATOM 5983 C C . TRP C 1 220 ? 107.694 157.492 27.612 1.00 12.78 220 TRP C C 1
ATOM 5984 O O . TRP C 1 220 ? 107.320 158.546 28.221 1.00 12.86 220 TRP C O 1
ATOM 5995 N N . PHE C 1 221 ? 107.055 156.987 26.578 1.00 13.04 221 PHE C N 1
ATOM 5996 C CA . PHE C 1 221 ? 105.907 157.588 25.934 1.00 13.58 221 PHE C CA 1
ATOM 5997 C C . PHE C 1 221 ? 104.872 156.499 25.698 1.00 14.33 221 PHE C C 1
ATOM 5998 O O . PHE C 1 221 ? 105.110 155.319 26.027 1.00 13.82 221 PHE C O 1
ATOM 6006 N N . GLU C 1 222 ? 103.687 156.891 25.245 1.00 14.52 222 GLU C N 1
ATOM 6007 C CA . GLU C 1 222 ? 102.711 155.931 24.806 1.00 15.79 222 GLU C CA 1
ATOM 6008 C C . GLU C 1 222 ? 103.041 155.317 23.476 1.00 15.29 222 GLU C C 1
ATOM 6009 O O . GLU C 1 222 ? 102.695 154.138 23.190 1.00 14.87 222 GLU C O 1
ATOM 6015 N N . ASN C 1 223 ? 103.662 156.130 22.622 1.00 14.76 223 ASN C N 1
ATOM 6016 C CA . ASN C 1 223 ? 103.820 155.788 21.233 1.00 15.52 223 ASN C CA 1
ATOM 6017 C C . ASN C 1 223 ? 104.764 156.757 20.562 1.00 14.98 223 ASN C C 1
ATOM 6018 O O . ASN C 1 223 ? 105.179 157.735 21.160 1.00 15.34 223 ASN C O 1
ATOM 6023 N N . GLN C 1 224 ? 105.104 156.420 19.339 1.00 14.81 224 GLN C N 1
ATOM 6024 C CA . GLN C 1 224 ? 105.994 157.188 18.517 1.00 15.76 224 GLN C CA 1
ATOM 6025 C C . GLN C 1 224 ? 105.508 158.660 18.356 1.00 15.21 224 GLN C C 1
ATOM 6026 O O . GLN C 1 224 ? 106.341 159.572 18.344 1.00 14.95 224 GLN C O 1
ATOM 6032 N N . SER C 1 225 ? 104.200 158.898 18.209 1.00 14.86 225 SER C N 1
ATOM 6033 C CA . SER C 1 225 ? 103.698 160.299 18.064 1.00 15.13 225 SER C CA 1
ATOM 6034 C C . SER C 1 225 ? 104.028 161.127 19.296 1.00 14.71 225 SER C C 1
ATOM 6035 O O . SER C 1 225 ? 104.428 162.282 19.200 1.00 14.98 225 SER C O 1
ATOM 6038 N N . GLY C 1 226 ? 103.884 160.509 20.460 1.00 14.15 226 GLY C N 1
ATOM 6039 C CA . GLY C 1 226 ? 104.221 161.155 21.728 1.00 13.97 226 GLY C CA 1
ATOM 6040 C C . GLY C 1 226 ? 105.702 161.465 21.793 1.00 13.84 226 GLY C C 1
ATOM 6041 O O . GLY C 1 226 ? 106.116 162.557 22.217 1.00 13.83 226 GLY C O 1
ATOM 6042 N N . TRP C 1 227 ? 106.531 160.509 21.388 1.00 13.65 227 TRP C N 1
ATOM 6043 C CA . TRP C 1 227 ? 107.967 160.705 21.355 1.00 13.29 227 TRP C CA 1
ATOM 6044 C C . TRP C 1 227 ? 108.315 161.930 20.482 1.00 14.04 227 TRP C C 1
ATOM 6045 O O . TRP C 1 227 ? 109.126 162.792 20.878 1.00 13.28 227 TRP C O 1
ATOM 6056 N N . TYR C 1 228 ? 107.722 162.003 19.313 1.00 14.07 228 TYR C N 1
ATOM 6057 C CA . TYR C 1 228 ? 108.036 163.070 18.367 1.00 15.13 228 TYR C CA 1
ATOM 6058 C C . TYR C 1 228 ? 107.565 164.414 18.936 1.00 15.42 228 TYR C C 1
ATOM 6059 O O . TYR C 1 228 ? 108.287 165.417 18.904 1.00 15.59 228 TYR C O 1
ATOM 6068 N N . LYS C 1 229 ? 106.336 164.457 19.442 1.00 15.42 229 LYS C N 1
ATOM 6069 C CA . LYS C 1 229 ? 105.798 165.703 19.980 1.00 15.76 229 LYS C CA 1
ATOM 6070 C C . LYS C 1 229 ? 106.754 166.273 21.006 1.00 15.91 229 LYS C C 1
ATOM 6071 O O . LYS C 1 229 ? 107.064 167.480 21.018 1.00 16.25 229 LYS C O 1
ATOM 6077 N N . VAL C 1 230 ? 107.208 165.432 21.921 1.00 14.76 230 VAL C N 1
ATOM 6078 C CA . VAL C 1 230 ? 108.099 165.870 23.000 1.00 15.13 230 VAL C CA 1
ATOM 6079 C C . VAL C 1 230 ? 109.569 166.047 22.567 1.00 15.67 230 VAL C C 1
ATOM 6080 O O . VAL C 1 230 ? 110.159 167.118 22.784 1.00 15.39 230 VAL C O 1
ATOM 6084 N N . MET C 1 231 ? 110.171 165.051 21.894 1.00 15.20 231 MET C N 1
ATOM 6085 C CA . MET C 1 231 ? 111.602 165.066 21.663 1.00 15.97 231 MET C CA 1
ATOM 6086 C C . MET C 1 231 ? 112.020 165.914 20.453 1.00 16.18 231 MET C C 1
ATOM 6087 O O . MET C 1 231 ? 113.171 166.265 20.360 1.00 16.48 231 MET C O 1
ATOM 6092 N N . VAL C 1 232 ? 111.091 166.189 19.556 1.00 15.94 232 VAL C N 1
ATOM 6093 C CA . VAL C 1 232 ? 111.324 167.054 18.423 1.00 17.49 232 VAL C CA 1
ATOM 6094 C C . VAL C 1 232 ? 110.582 168.391 18.698 1.00 17.99 232 VAL C C 1
ATOM 6095 O O . VAL C 1 232 ? 111.225 169.417 18.860 1.00 19.04 232 VAL C O 1
ATOM 6099 N N . ASP C 1 233 ? 109.273 168.386 18.800 1.00 18.26 233 ASP C N 1
ATOM 6100 C CA . ASP C 1 233 ? 108.553 169.677 18.822 1.00 19.03 233 ASP C CA 1
ATOM 6101 C C . ASP C 1 233 ? 108.765 170.442 20.133 1.00 19.14 233 ASP C C 1
ATOM 6102 O O . ASP C 1 233 ? 109.122 171.624 20.075 1.00 19.29 233 ASP C O 1
ATOM 6107 N N . ASP C 1 234 ? 108.583 169.818 21.303 1.00 17.72 234 ASP C N 1
ATOM 6108 C CA . ASP C 1 234 ? 108.726 170.538 22.569 1.00 17.94 234 ASP C CA 1
ATOM 6109 C C . ASP C 1 234 ? 110.163 170.987 22.823 1.00 18.00 234 ASP C C 1
ATOM 6110 O O . ASP C 1 234 ? 110.379 172.039 23.454 1.00 18.95 234 ASP C O 1
ATOM 6115 N N . MET C 1 235 ? 111.129 170.238 22.326 1.00 16.95 235 MET C N 1
ATOM 6116 C CA . MET C 1 235 ? 112.536 170.558 22.495 1.00 17.69 235 MET C CA 1
ATOM 6117 C C . MET C 1 235 ? 112.993 171.745 21.652 1.00 19.03 235 MET C C 1
ATOM 6118 O O . MET C 1 235 ? 114.054 172.277 21.916 1.00 19.37 235 MET C O 1
ATOM 6123 N N . LYS C 1 236 ? 112.188 172.171 20.690 1.00 19.73 236 LYS C N 1
ATOM 6124 C CA . LYS C 1 236 ? 112.519 173.358 19.887 1.00 21.88 236 LYS C CA 1
ATOM 6125 C C . LYS C 1 236 ? 112.627 174.592 20.787 1.00 22.36 236 LYS C C 1
ATOM 6126 O O . LYS C 1 236 ? 113.280 175.568 20.399 1.00 24.43 236 LYS C O 1
ATOM 6132 N N . ALA C 1 237 ? 112.017 174.555 21.968 1.00 22.49 237 ALA C N 1
ATOM 6133 C CA . ALA C 1 237 ? 112.090 175.675 22.924 1.00 23.71 237 ALA C CA 1
ATOM 6134 C C . ALA C 1 237 ? 113.438 175.860 23.571 1.00 24.66 237 ALA C C 1
ATOM 6135 O O . ALA C 1 237 ? 113.712 176.918 24.114 1.00 24.18 237 ALA C O 1
ATOM 6137 N N . LEU C 1 238 ? 114.280 174.832 23.576 1.00 21.88 238 LEU C N 1
ATOM 6138 C CA . LEU C 1 238 ? 115.606 174.960 24.160 1.00 22.25 238 LEU C CA 1
ATOM 6139 C C . LEU C 1 238 ? 116.491 175.916 23.365 1.00 23.08 238 LEU C C 1
ATOM 6140 O O . LEU C 1 238 ? 116.438 175.932 22.145 1.00 23.57 238 LEU C O 1
ATOM 6145 N N . GLU C 1 239 ? 117.328 176.674 24.059 1.00 23.84 239 GLU C N 1
ATOM 6146 C CA . GLU C 1 239 ? 118.357 177.444 23.372 1.00 25.70 239 GLU C CA 1
ATOM 6147 C C . GLU C 1 239 ? 119.421 176.508 22.899 1.00 24.24 239 GLU C C 1
ATOM 6148 O O . GLU C 1 239 ? 119.738 175.517 23.578 1.00 22.45 239 GLU C O 1
ATOM 6154 N N . LYS C 1 240 ? 120.014 176.811 21.765 1.00 22.43 240 LYS C N 1
ATOM 6155 C CA . LYS C 1 240 ? 121.107 175.977 21.253 1.00 23.61 240 LYS C CA 1
ATOM 6156 C C . LYS C 1 240 ? 122.362 176.209 22.067 1.00 24.46 240 LYS C C 1
ATOM 6157 O O . LYS C 1 240 ? 122.832 177.326 22.141 1.00 23.29 240 LYS C O 1
ATOM 6163 N N . PRO C 1 241 ? 122.931 175.173 22.721 1.00 23.68 241 PRO C N 1
ATOM 6164 C CA . PRO C 1 241 ? 124.137 175.415 23.496 1.00 23.54 241 PRO C CA 1
ATOM 6165 C C . PRO C 1 241 ? 125.337 175.797 22.628 1.00 23.82 241 PRO C C 1
ATOM 6166 O O . PRO C 1 241 ? 125.403 175.475 21.447 1.00 23.92 241 PRO C O 1
ATOM 6170 N N . SER C 1 242 ? 126.331 176.421 23.243 1.00 26.10 242 SER C N 1
ATOM 6171 C CA . SER C 1 242 ? 127.474 176.919 22.483 1.00 26.76 242 SER C CA 1
ATOM 6172 C C . SER C 1 242 ? 128.278 175.752 21.942 1.00 27.58 242 SER C C 1
ATOM 6173 O O . SER C 1 242 ? 128.979 175.905 20.946 1.00 27.39 242 SER C O 1
ATOM 6176 N N . TRP C 1 243 ? 128.176 174.584 22.595 1.00 25.38 243 TRP C N 1
ATOM 6177 C CA . TRP C 1 243 ? 128.897 173.395 22.195 1.00 24.38 243 TRP C CA 1
ATOM 6178 C C . TRP C 1 243 ? 128.158 172.485 21.231 1.00 23.72 243 TRP C C 1
ATOM 6179 O O . TRP C 1 243 ? 128.653 171.399 20.889 1.00 22.33 243 TRP C O 1
ATOM 6190 N N . ALA C 1 244 ? 127.016 172.930 20.746 1.00 22.55 244 ALA C N 1
ATOM 6191 C CA . ALA C 1 244 ? 126.149 172.087 19.947 1.00 23.56 244 ALA C CA 1
ATOM 6192 C C . ALA C 1 244 ? 126.857 171.546 18.735 1.00 24.18 244 ALA C C 1
ATOM 6193 O O . ALA C 1 244 ? 127.593 172.297 18.045 1.00 21.81 244 ALA C O 1
ATOM 6195 N N . GLN C 1 245 ? 126.576 170.290 18.419 1.00 21.11 245 GLN C N 1
ATOM 6196 C CA . GLN C 1 245 ? 127.141 169.627 17.218 1.00 21.68 245 GLN C CA 1
ATOM 6197 C C . GLN C 1 245 ? 126.116 169.458 16.126 1.00 21.88 245 GLN C C 1
ATOM 6198 O O . GLN C 1 245 ? 126.453 168.998 15.019 1.00 22.54 245 GLN C O 1
ATOM 6204 N N . GLN C 1 246 ? 124.868 169.785 16.412 1.00 20.80 246 GLN C N 1
ATOM 6205 C CA . GLN C 1 246 ? 123.837 169.836 15.389 1.00 21.18 246 GLN C CA 1
ATOM 6206 C C . GLN C 1 246 ? 122.878 170.889 15.876 1.00 21.63 246 GLN C C 1
ATOM 6207 O O . GLN C 1 246 ? 122.942 171.294 17.072 1.00 21.46 246 GLN C O 1
ATOM 6213 N N . ASP C 1 247 ? 122.007 171.339 14.975 1.00 22.41 247 ASP C N 1
ATOM 6214 C CA . ASP C 1 247 ? 121.243 172.535 15.206 1.00 23.91 247 ASP C CA 1
ATOM 6215 C C . ASP C 1 247 ? 120.134 172.358 16.202 1.00 23.28 247 ASP C C 1
ATOM 6216 O O . ASP C 1 247 ? 119.751 173.345 16.857 1.00 21.61 247 ASP C O 1
ATOM 6221 N N . ALA C 1 248 ? 119.581 171.137 16.295 1.00 20.90 248 ALA C N 1
ATOM 6222 C CA . ALA C 1 248 ? 118.481 170.881 17.189 1.00 19.52 248 ALA C CA 1
ATOM 6223 C C . ALA C 1 248 ? 118.797 169.775 18.225 1.00 18.89 248 ALA C C 1
ATOM 6224 O O . ALA C 1 248 ? 119.748 169.036 18.075 1.00 19.34 248 ALA C O 1
ATOM 6226 N N . PHE C 1 249 ? 118.017 169.747 19.299 1.00 17.89 249 PHE C N 1
ATOM 6227 C CA . PHE C 1 249 ? 118.111 168.743 20.367 1.00 18.16 249 PHE C CA 1
ATOM 6228 C C . PHE C 1 249 ? 118.172 167.394 19.662 1.00 17.74 249 PHE C C 1
ATOM 6229 O O . PHE C 1 249 ? 117.340 167.110 18.782 1.00 16.36 249 PHE C O 1
ATOM 6237 N N . PRO C 1 250 ? 119.131 166.560 20.026 1.00 17.68 250 PRO C N 1
ATOM 6238 C CA . PRO C 1 250 ? 119.978 166.551 21.195 1.00 18.27 250 PRO C CA 1
ATOM 6239 C C . PRO C 1 250 ? 121.267 167.338 21.143 1.00 18.23 250 PRO C C 1
ATOM 6240 O O . PRO C 1 250 ? 122.009 167.322 22.125 1.00 18.19 250 PRO C O 1
ATOM 6244 N N . PHE C 1 251 ? 121.500 168.073 20.043 1.00 19.22 251 PHE C N 1
ATOM 6245 C CA . PHE C 1 251 ? 122.662 168.946 19.896 1.00 19.13 251 PHE C CA 1
ATOM 6246 C C . PHE C 1 251 ? 123.997 168.227 19.928 1.00 20.21 251 PHE C C 1
ATOM 6247 O O . PHE C 1 251 ? 125.057 168.876 20.129 1.00 20.21 251 PHE C O 1
ATOM 6255 N N . LEU C 1 252 ? 123.969 166.909 19.692 1.00 18.77 252 LEU C N 1
ATOM 6256 C CA . LEU C 1 252 ? 125.107 166.051 19.804 1.00 18.71 252 LEU C CA 1
ATOM 6257 C C . LEU C 1 252 ? 125.236 165.239 18.515 1.00 17.67 252 LEU C C 1
ATOM 6258 O O . LEU C 1 252 ? 124.258 164.966 17.828 1.00 16.41 252 LEU C O 1
ATOM 6263 N N . LYS C 1 253 ? 126.464 164.907 18.175 1.00 18.01 253 LYS C N 1
ATOM 6264 C CA . LYS C 1 253 ? 126.759 164.228 16.913 1.00 18.57 253 LYS C CA 1
ATOM 6265 C C . LYS C 1 253 ? 126.151 162.800 16.890 1.00 17.97 253 LYS C C 1
ATOM 6266 O O . LYS C 1 253 ? 126.498 161.951 17.708 1.00 17.59 253 LYS C O 1
ATOM 6272 N N . PRO C 1 254 ? 125.216 162.557 15.971 1.00 17.76 254 PRO C N 1
ATOM 6273 C CA . PRO C 1 254 ? 124.509 161.260 15.925 1.00 18.01 254 PRO C CA 1
ATOM 6274 C C . PRO C 1 254 ? 125.488 160.091 15.821 1.00 18.19 254 PRO C C 1
ATOM 6275 O O . PRO C 1 254 ? 126.473 160.174 15.041 1.00 17.99 254 PRO C O 1
ATOM 6279 N N . TYR C 1 255 ? 125.285 159.074 16.687 1.00 17.06 255 TYR C N 1
ATOM 6280 C CA . TYR C 1 255 ? 126.042 157.832 16.742 1.00 17.13 255 TYR C CA 1
ATOM 6281 C C . TYR C 1 255 ? 127.398 157.984 17.406 1.00 17.85 255 TYR C C 1
ATOM 6282 O O . TYR C 1 255 ? 127.999 157.012 17.731 1.00 18.54 255 TYR C O 1
ATOM 6291 N N . HIS C 1 256 ? 127.898 159.212 17.577 1.00 17.64 256 HIS C N 1
ATOM 6292 C CA . HIS C 1 256 ? 129.183 159.409 18.220 1.00 17.75 256 HIS C CA 1
ATOM 6293 C C . HIS C 1 256 ? 129.024 159.921 19.619 1.00 17.73 256 HIS C C 1
ATOM 6294 O O . HIS C 1 256 ? 129.791 159.513 20.520 1.00 19.03 256 HIS C O 1
ATOM 6301 N N . ASN C 1 257 ? 128.110 160.875 19.813 1.00 17.18 257 ASN C N 1
ATOM 6302 C CA . ASN C 1 257 ? 127.897 161.486 21.100 1.00 17.00 257 ASN C CA 1
ATOM 6303 C C . ASN C 1 257 ? 126.457 161.280 21.611 1.00 16.46 257 ASN C C 1
ATOM 6304 O O . ASN C 1 257 ? 126.122 161.707 22.712 1.00 16.39 257 ASN C O 1
ATOM 6309 N N . VAL C 1 258 ? 125.602 160.707 20.776 1.00 15.95 258 VAL C N 1
ATOM 6310 C CA . VAL C 1 258 ? 124.281 160.265 21.193 1.00 16.19 258 VAL C CA 1
ATOM 6311 C C . VAL C 1 258 ? 123.947 158.960 20.457 1.00 15.83 258 VAL C C 1
ATOM 6312 O O . VAL C 1 258 ? 124.179 158.845 19.261 1.00 16.48 258 VAL C O 1
ATOM 6316 N N . CYS C 1 259 ? 123.432 157.973 21.190 1.00 15.59 259 CYS C N 1
ATOM 6317 C CA . CYS C 1 259 ? 122.802 156.807 20.584 1.00 15.38 259 CYS C CA 1
ATOM 6318 C C . CYS C 1 259 ? 121.479 156.537 21.301 1.00 15.08 259 CYS C C 1
ATOM 6319 O O . CYS C 1 259 ? 121.261 157.023 22.402 1.00 14.21 259 CYS C O 1
ATOM 6322 N N . SER C 1 260 ? 120.589 155.791 20.663 1.00 14.64 260 SER C N 1
ATOM 6323 C CA . SER C 1 260 ? 119.271 155.564 21.269 1.00 14.33 260 SER C CA 1
ATOM 6324 C C . SER C 1 260 ? 118.600 154.387 20.645 1.00 13.79 260 SER C C 1
ATOM 6325 O O . SER C 1 260 ? 119.024 153.915 19.624 1.00 13.15 260 SER C O 1
ATOM 6328 N N . ALA C 1 261 ? 117.528 153.932 21.287 1.00 13.56 261 ALA C N 1
ATOM 6329 C CA . ALA C 1 261 ? 116.581 152.998 20.677 1.00 13.64 261 ALA C CA 1
ATOM 6330 C C . ALA C 1 261 ? 115.267 153.144 21.420 1.00 13.25 261 ALA C C 1
ATOM 6331 O O . ALA C 1 261 ? 115.264 153.438 22.597 1.00 13.00 261 ALA C O 1
ATOM 6333 N N . ALA C 1 262 ? 114.169 152.888 20.739 1.00 13.12 262 ALA C N 1
ATOM 6334 C CA . ALA C 1 262 ? 112.873 152.709 21.352 1.00 13.08 262 ALA C CA 1
ATOM 6335 C C . ALA C 1 262 ? 112.546 151.233 21.367 1.00 13.18 262 ALA C C 1
ATOM 6336 O O . ALA C 1 262 ? 112.649 150.539 20.333 1.00 13.40 262 ALA C O 1
ATOM 6338 N N . VAL C 1 263 ? 112.204 150.739 22.552 1.00 13.27 263 VAL C N 1
ATOM 6339 C CA . VAL C 1 263 ? 111.942 149.323 22.749 1.00 13.16 263 VAL C CA 1
ATOM 6340 C C . VAL C 1 263 ? 110.675 149.078 23.567 1.00 13.45 263 VAL C C 1
ATOM 6341 O O . VAL C 1 263 ? 110.146 149.955 24.242 1.00 12.66 263 VAL C O 1
ATOM 6345 N N . ALA C 1 264 ? 110.177 147.865 23.419 1.00 13.27 264 ALA C N 1
ATOM 6346 C CA . ALA C 1 264 ? 109.019 147.370 24.161 1.00 13.54 264 ALA C CA 1
ATOM 6347 C C . ALA C 1 264 ? 109.419 146.944 25.583 1.00 13.89 264 ALA C C 1
ATOM 6348 O O . ALA C 1 264 ? 110.610 146.775 25.892 1.00 14.20 264 ALA C O 1
ATOM 6350 N N . ASP C 1 265 ? 108.402 146.780 26.445 1.00 13.50 265 ASP C N 1
ATOM 6351 C CA . ASP C 1 265 ? 108.602 146.317 27.810 1.00 13.53 265 ASP C CA 1
ATOM 6352 C C . ASP C 1 265 ? 109.133 144.880 27.839 1.00 13.32 265 ASP C C 1
ATOM 6353 O O . ASP C 1 265 ? 109.792 144.517 28.787 1.00 14.91 265 ASP C O 1
ATOM 6358 N N . TYR C 1 266 ? 108.792 144.078 26.862 1.00 13.32 266 TYR C N 1
ATOM 6359 C CA . TYR C 1 266 ? 109.095 142.628 26.862 1.00 13.11 266 TYR C CA 1
ATOM 6360 C C . TYR C 1 266 ? 109.943 142.254 25.643 1.00 13.14 266 TYR C C 1
ATOM 6361 O O . TYR C 1 266 ? 109.729 142.783 24.583 1.00 13.03 266 TYR C O 1
ATOM 6370 N N . THR C 1 267 ? 110.898 141.355 25.853 1.00 12.89 267 THR C N 1
ATOM 6371 C CA . THR C 1 267 ? 111.590 140.692 24.763 1.00 12.41 267 THR C CA 1
ATOM 6372 C C . THR C 1 267 ? 111.468 139.200 24.839 1.00 12.62 267 THR C C 1
ATOM 6373 O O . THR C 1 267 ? 111.658 138.629 25.894 1.00 12.23 267 THR C O 1
ATOM 6377 N N . PRO C 1 268 ? 111.266 138.541 23.689 1.00 13.52 268 PRO C N 1
ATOM 6378 C CA . PRO C 1 268 ? 111.417 137.092 23.757 1.00 14.27 268 PRO C CA 1
ATOM 6379 C C . PRO C 1 268 ? 112.852 136.580 23.874 1.00 14.21 268 PRO C C 1
ATOM 6380 O O . PRO C 1 268 ? 113.064 135.401 24.164 1.00 14.67 268 PRO C O 1
ATOM 6384 N N . SER C 1 269 ? 113.816 137.440 23.568 1.00 13.95 269 SER C N 1
ATOM 6385 C CA . SER C 1 269 ? 115.216 137.113 23.532 1.00 14.06 269 SER C CA 1
ATOM 6386 C C . SER C 1 269 ? 115.879 137.359 24.872 1.00 13.56 269 SER C C 1
ATOM 6387 O O . SER C 1 269 ? 116.761 138.199 24.991 1.00 13.72 269 SER C O 1
ATOM 6390 N N . ASN C 1 270 ? 115.446 136.586 25.875 1.00 14.49 270 ASN C N 1
ATOM 6391 C CA . ASN C 1 270 ? 116.069 136.524 27.175 1.00 14.16 270 ASN C CA 1
ATOM 6392 C C . ASN C 1 270 ? 116.945 135.280 27.105 1.00 14.26 270 ASN C C 1
ATOM 6393 O O . ASN C 1 270 ? 116.525 134.150 27.353 1.00 14.28 270 ASN C O 1
ATOM 6398 N N . ASN C 1 271 ? 118.156 135.488 26.639 1.00 13.99 271 ASN C N 1
ATOM 6399 C CA . ASN C 1 271 ? 118.932 134.439 26.017 1.00 14.68 271 ASN C CA 1
ATOM 6400 C C . ASN C 1 271 ? 119.422 133.336 26.952 1.00 15.90 271 ASN C C 1
ATOM 6401 O O . ASN C 1 271 ? 119.462 132.172 26.527 1.00 16.42 271 ASN C O 1
ATOM 6406 N N . LEU C 1 272 ? 119.791 133.661 28.181 1.00 16.84 272 LEU C N 1
ATOM 6407 C CA . LEU C 1 272 ? 120.214 132.569 29.113 1.00 18.84 272 LEU C CA 1
ATOM 6408 C C . LEU C 1 272 ? 119.063 131.642 29.477 1.00 21.00 272 LEU C C 1
ATOM 6409 O O . LEU C 1 272 ? 119.269 130.479 29.751 1.00 21.50 272 LEU C O 1
ATOM 6414 N N . ALA C 1 273 ? 117.828 132.120 29.397 1.00 20.02 273 ALA C N 1
ATOM 6415 C CA . ALA C 1 273 ? 116.673 131.323 29.768 1.00 21.05 273 ALA C CA 1
ATOM 6416 C C . ALA C 1 273 ? 115.983 130.681 28.588 1.00 22.53 273 ALA C C 1
ATOM 6417 O O . ALA C 1 273 ? 115.326 129.668 28.742 1.00 24.98 273 ALA C O 1
ATOM 6419 N N . ASN C 1 274 ? 116.026 131.316 27.424 1.00 22.12 274 ASN C N 1
ATOM 6420 C CA . ASN C 1 274 ? 115.035 131.027 26.355 1.00 24.07 274 ASN C CA 1
ATOM 6421 C C . ASN C 1 274 ? 115.681 130.429 25.079 1.00 26.07 274 ASN C C 1
ATOM 6422 O O . ASN C 1 274 ? 114.966 129.872 24.204 1.00 28.01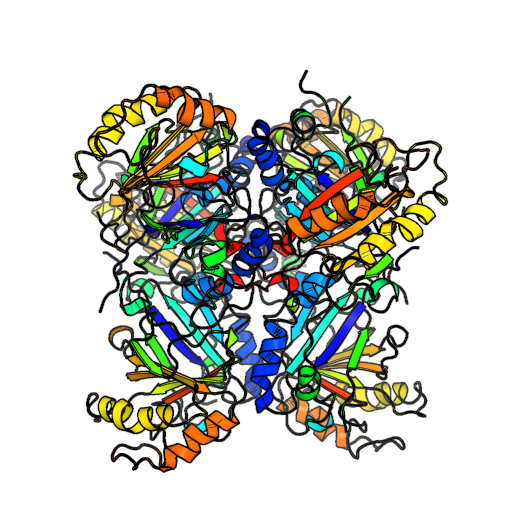 274 ASN C O 1
ATOM 6427 N N . TYR C 1 275 ? 116.985 130.507 24.939 1.00 22.74 275 TYR C N 1
ATOM 6428 C CA . TYR C 1 275 ? 117.627 130.026 23.667 1.00 21.97 275 TYR C CA 1
ATOM 6429 C C . TYR C 1 275 ? 117.698 128.524 23.499 1.00 22.05 275 TYR C C 1
ATOM 6430 O O . TYR C 1 275 ? 118.157 127.793 24.391 1.00 23.51 275 TYR C O 1
ATOM 6439 N N . ARG C 1 276 ? 117.283 128.046 22.324 1.00 19.86 276 ARG C N 1
ATOM 6440 C CA . ARG C 1 276 ? 117.265 126.612 22.057 1.00 21.43 276 ARG C CA 1
ATOM 6441 C C . ARG C 1 276 ? 117.904 126.251 20.756 1.00 19.15 276 ARG C C 1
ATOM 6442 O O . ARG C 1 276 ? 117.613 125.201 20.167 1.00 20.90 276 ARG C O 1
ATOM 6450 N N . GLY C 1 277 ? 118.856 127.068 20.310 1.00 17.42 277 GLY C N 1
ATOM 6451 C CA . GLY C 1 277 ? 119.494 126.795 19.059 1.00 16.78 277 GLY C CA 1
ATOM 6452 C C . GLY C 1 277 ? 118.744 127.509 17.916 1.00 15.30 277 GLY C C 1
ATOM 6453 O O . GLY C 1 277 ? 117.632 128.035 18.109 1.00 14.93 277 GLY C O 1
ATOM 6454 N N . TYR C 1 278 ? 119.382 127.490 16.759 1.00 14.52 278 TYR C N 1
ATOM 6455 C CA . TYR C 1 278 ? 118.895 128.237 15.592 1.00 14.19 278 TYR C CA 1
ATOM 6456 C C . TYR C 1 278 ? 117.965 127.340 14.779 1.00 14.56 278 TYR C C 1
ATOM 6457 O O . TYR C 1 278 ? 118.350 126.791 13.741 1.00 15.87 278 TYR C O 1
ATOM 6466 N N . ILE C 1 279 ? 116.748 127.196 15.259 1.00 14.25 279 ILE C N 1
ATOM 6467 C CA . ILE C 1 279 ? 115.722 126.406 14.626 1.00 14.74 279 ILE C CA 1
ATOM 6468 C C . ILE C 1 279 ? 115.163 127.238 13.464 1.00 14.27 279 ILE C C 1
ATOM 6469 O O . ILE C 1 279 ? 114.805 128.379 13.650 1.00 14.41 279 ILE C O 1
ATOM 6474 N N . THR C 1 280 ? 115.061 126.652 12.278 1.00 13.64 280 THR C N 1
ATOM 6475 C CA . THR C 1 280 ? 114.625 127.426 11.113 1.00 13.63 280 THR C CA 1
ATOM 6476 C C . THR C 1 280 ? 113.171 127.111 10.745 1.00 13.26 280 THR C C 1
ATOM 6477 O O . THR C 1 280 ? 112.670 125.984 10.952 1.00 13.94 280 THR C O 1
ATOM 6481 N N . MET C 1 281 ? 112.512 128.126 10.216 1.00 12.62 281 MET C N 1
ATOM 6482 C CA A MET C 1 281 ? 111.142 128.025 9.726 0.70 13.06 281 MET C CA 1
ATOM 6483 C CA B MET C 1 281 ? 111.155 128.047 9.711 0.30 12.71 281 MET C CA 1
ATOM 6484 C C . MET C 1 281 ? 111.018 127.001 8.605 1.00 13.15 281 MET C C 1
ATOM 6485 O O . MET C 1 281 ? 111.899 126.875 7.728 1.00 12.62 281 MET C O 1
ATOM 6494 N N . ARG C 1 282 ? 109.953 126.203 8.683 1.00 12.96 282 ARG C N 1
ATOM 6495 C CA . ARG C 1 282 ? 109.627 125.222 7.671 1.00 13.20 282 ARG C CA 1
ATOM 6496 C C . ARG C 1 282 ? 108.960 125.832 6.413 1.00 13.82 282 ARG C C 1
ATOM 6497 O O . ARG C 1 282 ? 109.000 127.043 6.189 1.00 15.01 282 ARG C O 1
ATOM 6506 N N . ALA D 1 1 ? 81.830 110.524 19.273 1.00 29.64 1 ALA D N 1
ATOM 6507 C CA . ALA D 1 1 ? 82.215 110.166 17.871 1.00 28.72 1 ALA D CA 1
ATOM 6508 C C . ALA D 1 1 ? 83.703 110.456 17.707 1.00 26.87 1 ALA D C 1
ATOM 6509 O O . ALA D 1 1 ? 84.290 111.158 18.529 1.00 26.88 1 ALA D O 1
ATOM 6511 N N . ASP D 1 2 ? 84.297 109.874 16.681 1.00 25.70 2 ASP D N 1
ATOM 6512 C CA . ASP D 1 2 ? 85.728 109.972 16.448 1.00 24.56 2 ASP D CA 1
ATOM 6513 C C . ASP D 1 2 ? 86.130 111.427 16.092 1.00 22.69 2 ASP D C 1
ATOM 6514 O O . ASP D 1 2 ? 85.324 112.193 15.584 1.00 24.00 2 ASP D O 1
ATOM 6519 N N . PHE D 1 3 ? 87.403 111.752 16.341 1.00 21.14 3 PHE D N 1
ATOM 6520 C CA . PHE D 1 3 ? 88.063 112.926 15.837 1.00 20.74 3 PHE D CA 1
ATOM 6521 C C . PHE D 1 3 ? 89.060 112.525 14.791 1.00 20.53 3 PHE D C 1
ATOM 6522 O O . PHE D 1 3 ? 89.875 111.664 15.031 1.00 20.90 3 PHE D O 1
ATOM 6530 N N . LYS D 1 4 ? 89.046 113.224 13.657 1.00 19.70 4 LYS D N 1
ATOM 6531 C CA . LYS D 1 4 ? 89.925 112.919 12.538 1.00 20.16 4 LYS D CA 1
ATOM 6532 C C . LYS D 1 4 ? 91.322 113.485 12.763 1.00 19.22 4 LYS D C 1
ATOM 6533 O O . LYS D 1 4 ? 91.494 114.651 13.182 1.00 18.01 4 LYS D O 1
ATOM 6539 N N . PHE D 1 5 ? 92.329 112.655 12.503 1.00 17.61 5 PHE D N 1
ATOM 6540 C CA . PHE D 1 5 ? 93.739 113.083 12.508 1.00 17.25 5 PHE D CA 1
ATOM 6541 C C . PHE D 1 5 ? 93.913 113.949 11.273 1.00 17.57 5 PHE D C 1
ATOM 6542 O O . PHE D 1 5 ? 93.772 113.454 10.134 1.00 17.70 5 PHE D O 1
ATOM 6550 N N . GLU D 1 6 ? 94.140 115.237 11.487 1.00 16.77 6 GLU D N 1
ATOM 6551 C CA . GLU D 1 6 ? 94.227 116.208 10.373 1.00 17.36 6 GLU D CA 1
ATOM 6552 C C . GLU D 1 6 ? 95.438 117.161 10.606 1.00 16.92 6 GLU D C 1
ATOM 6553 O O . GLU D 1 6 ? 95.244 118.324 11.014 1.00 16.47 6 GLU D O 1
ATOM 6559 N N . PRO D 1 7 ? 96.664 116.674 10.372 1.00 15.32 7 PRO D N 1
ATOM 6560 C CA . PRO D 1 7 ? 97.851 117.465 10.606 1.00 15.48 7 PRO D CA 1
ATOM 6561 C C . PRO D 1 7 ? 97.872 118.598 9.583 1.00 15.00 7 PRO D C 1
ATOM 6562 O O . PRO D 1 7 ? 97.716 118.366 8.381 1.00 15.48 7 PRO D O 1
ATOM 6566 N N . MET D 1 8 ? 98.001 119.813 10.081 1.00 14.28 8 MET D N 1
ATOM 6567 C CA . MET D 1 8 ? 97.971 121.050 9.225 1.00 14.38 8 MET D CA 1
ATOM 6568 C C . MET D 1 8 ? 98.913 122.100 9.777 1.00 14.02 8 MET D C 1
ATOM 6569 O O . MET D 1 8 ? 99.235 122.055 10.963 1.00 14.31 8 MET D O 1
ATOM 6574 N N . ARG D 1 9 ? 99.420 122.981 8.912 1.00 13.65 9 ARG D N 1
ATOM 6575 C CA . ARG D 1 9 ? 100.144 124.192 9.339 1.00 14.01 9 ARG D CA 1
ATOM 6576 C C . ARG D 1 9 ? 99.197 125.312 8.926 1.00 14.58 9 ARG D C 1
ATOM 6577 O O . ARG D 1 9 ? 98.670 125.280 7.784 1.00 15.82 9 ARG D O 1
ATOM 6585 N N . SER D 1 10 ? 98.948 126.290 9.792 1.00 13.64 10 SER D N 1
ATOM 6586 C CA . SER D 1 10 ? 98.214 127.469 9.443 1.00 12.91 10 SER D CA 1
ATOM 6587 C C . SER D 1 10 ? 99.080 128.693 9.595 1.00 12.87 10 SER D C 1
ATOM 6588 O O . SER D 1 10 ? 100.030 128.750 10.399 1.00 12.59 10 SER D O 1
ATOM 6591 N N . LEU D 1 11 ? 98.733 129.681 8.781 1.00 12.75 11 LEU D N 1
ATOM 6592 C CA . LEU D 1 11 ? 99.331 131.023 8.840 1.00 13.17 11 LEU D CA 1
ATOM 6593 C C . LEU D 1 11 ? 98.271 132.098 8.968 1.00 12.75 11 LEU D C 1
ATOM 6594 O O . LEU D 1 11 ? 97.266 132.094 8.270 1.00 12.55 11 LEU D O 1
ATOM 6599 N N . ILE D 1 12 ? 98.534 133.025 9.865 1.00 12.63 12 ILE D N 1
ATOM 6600 C CA . ILE D 1 12 ? 97.744 134.233 10.060 1.00 12.72 12 ILE D CA 1
ATOM 6601 C C . ILE D 1 12 ? 98.619 135.454 9.802 1.00 12.83 12 ILE D C 1
ATOM 6602 O O . ILE D 1 12 ? 99.724 135.540 10.324 1.00 12.73 12 ILE D O 1
ATOM 6607 N N . TYR D 1 13 ? 98.107 136.384 8.991 1.00 12.47 13 TYR D N 1
ATOM 6608 C CA . TYR D 1 13 ? 98.854 137.559 8.539 1.00 12.83 13 TYR D CA 1
ATOM 6609 C C . TYR D 1 13 ? 98.419 138.707 9.452 1.00 13.09 13 TYR D C 1
ATOM 6610 O O . TYR D 1 13 ? 97.299 139.195 9.309 1.00 13.34 13 TYR D O 1
ATOM 6619 N N . VAL D 1 14 ? 99.299 139.126 10.362 1.00 12.70 14 VAL D N 1
ATOM 6620 C CA . VAL D 1 14 ? 98.958 140.101 11.415 1.00 13.17 14 VAL D CA 1
ATOM 6621 C C . VAL D 1 14 ? 99.563 141.462 11.057 1.00 12.89 14 VAL D C 1
ATOM 6622 O O . VAL D 1 14 ? 100.783 141.644 11.124 1.00 12.01 14 VAL D O 1
ATOM 6626 N N . ASP D 1 15 ? 98.692 142.428 10.728 1.00 13.14 15 ASP D N 1
ATOM 6627 C CA . ASP D 1 15 ? 99.142 143.760 10.411 1.00 13.08 15 ASP D CA 1
ATOM 6628 C C . ASP D 1 15 ? 99.173 144.595 11.696 1.00 13.46 15 ASP D C 1
ATOM 6629 O O . ASP D 1 15 ? 98.628 144.240 12.735 1.00 13.07 15 ASP D O 1
ATOM 6634 N N . CYS D 1 16 ? 99.725 145.794 11.556 1.00 13.76 16 CYS D N 1
ATOM 6635 C CA . CYS D 1 16 ? 99.746 146.824 12.546 1.00 13.78 16 CYS D CA 1
ATOM 6636 C C . CYS D 1 16 ? 99.627 148.127 11.725 1.00 14.02 16 CYS D C 1
ATOM 6637 O O . CYS D 1 16 ? 100.555 148.491 11.022 1.00 13.31 16 CYS D O 1
ATOM 6640 N N . VAL D 1 17 ? 98.451 148.740 11.748 1.00 14.65 17 VAL D N 1
ATOM 6641 C CA . VAL D 1 17 ? 98.141 149.743 10.731 1.00 15.66 17 VAL D CA 1
ATOM 6642 C C . VAL D 1 17 ? 98.641 151.120 11.028 1.00 16.47 17 VAL D C 1
ATOM 6643 O O . VAL D 1 17 ? 98.685 151.951 10.124 1.00 17.96 17 VAL D O 1
ATOM 6647 N N . SER D 1 18 ? 99.108 151.359 12.236 1.00 16.29 18 SER D N 1
ATOM 6648 C CA . SER D 1 18 ? 99.775 152.599 12.576 1.00 17.63 18 SER D CA 1
ATOM 6649 C C . SER D 1 18 ? 100.868 152.277 13.568 1.00 16.75 18 SER D C 1
ATOM 6650 O O . SER D 1 18 ? 100.684 151.389 14.461 1.00 15.43 18 SER D O 1
ATOM 6653 N N . GLU D 1 19 ? 101.996 152.964 13.455 1.00 16.16 19 GLU D N 1
ATOM 6654 C CA . GLU D 1 19 ? 103.053 152.758 14.458 1.00 16.75 19 GLU D CA 1
ATOM 6655 C C . GLU D 1 19 ? 102.600 153.087 15.858 1.00 16.38 19 GLU D C 1
ATOM 6656 O O . GLU D 1 19 ? 103.065 152.494 16.817 1.00 17.03 19 GLU D O 1
ATOM 6662 N N . ASP D 1 20 ? 101.637 153.985 16.008 1.00 15.84 20 ASP D N 1
ATOM 6663 C CA . ASP D 1 20 ? 101.138 154.284 17.333 1.00 16.25 20 ASP D CA 1
ATOM 6664 C C . ASP D 1 20 ? 100.438 153.139 18.039 1.00 15.72 20 ASP D C 1
ATOM 6665 O O . ASP D 1 20 ? 100.297 153.176 19.244 1.00 15.24 20 ASP D O 1
ATOM 6670 N N . TYR D 1 21 ? 100.046 152.121 17.282 1.00 14.93 21 TYR D N 1
ATOM 6671 C CA . TYR D 1 21 ? 99.382 150.971 17.894 1.00 14.86 21 TYR D CA 1
ATOM 6672 C C . TYR D 1 21 ? 100.359 149.888 18.246 1.00 14.96 21 TYR D C 1
ATOM 6673 O O . TYR D 1 21 ? 99.985 148.900 18.899 1.00 14.52 21 TYR D O 1
ATOM 6682 N N . ARG D 1 22 ? 101.594 149.989 17.753 1.00 14.24 22 ARG D N 1
ATOM 6683 C CA . ARG D 1 22 ? 102.521 148.869 17.892 1.00 14.52 22 ARG D CA 1
ATOM 6684 C C . ARG D 1 22 ? 102.753 148.441 19.338 1.00 13.97 22 ARG D C 1
ATOM 6685 O O . ARG D 1 22 ? 102.700 147.240 19.637 1.00 13.15 22 ARG D O 1
ATOM 6693 N N . PRO D 1 23 ? 102.994 149.402 20.269 1.00 13.95 23 PRO D N 1
ATOM 6694 C CA . PRO D 1 23 ? 103.202 148.948 21.628 1.00 13.61 23 PRO D CA 1
ATOM 6695 C C . PRO D 1 23 ? 102.000 148.195 22.215 1.00 13.70 23 PRO D C 1
ATOM 6696 O O . PRO D 1 23 ? 102.165 147.184 22.929 1.00 12.66 23 PRO D O 1
ATOM 6700 N N . LYS D 1 24 ? 100.796 148.700 21.964 1.00 13.91 24 LYS D N 1
ATOM 6701 C CA . LYS D 1 24 ? 99.612 148.058 22.530 1.00 14.58 24 LYS D CA 1
ATOM 6702 C C . LYS D 1 24 ? 99.377 146.668 21.908 1.00 14.01 24 LYS D C 1
ATOM 6703 O O . LYS D 1 24 ? 99.029 145.699 22.610 1.00 14.17 24 LYS D O 1
ATOM 6709 N N . LEU D 1 25 ? 99.513 146.582 20.601 1.00 14.28 25 LEU D N 1
ATOM 6710 C CA . LEU D 1 25 ? 99.297 145.303 19.882 1.00 14.35 25 LEU D CA 1
ATOM 6711 C C . LEU D 1 25 ? 100.306 144.250 20.313 1.00 14.56 25 LEU D C 1
ATOM 6712 O O . LEU D 1 25 ? 99.964 143.129 20.658 1.00 13.99 25 LEU D O 1
ATOM 6717 N N . GLN D 1 26 ? 101.564 144.648 20.353 1.00 14.66 26 GLN D N 1
ATOM 6718 C CA . GLN D 1 26 ? 102.620 143.739 20.776 1.00 15.96 26 GLN D CA 1
ATOM 6719 C C . GLN D 1 26 ? 102.422 143.268 22.203 1.00 14.59 26 GLN D C 1
ATOM 6720 O O . GLN D 1 26 ? 102.619 142.078 22.502 1.00 14.29 26 GLN D O 1
ATOM 6726 N N . ARG D 1 27 ? 102.035 144.162 23.095 1.00 13.88 27 ARG D N 1
ATOM 6727 C CA . ARG D 1 27 ? 101.747 143.771 24.474 1.00 13.51 27 ARG D CA 1
ATOM 6728 C C . ARG D 1 27 ? 100.616 142.746 24.520 1.00 13.22 27 ARG D C 1
ATOM 6729 O O . ARG D 1 27 ? 100.712 141.693 25.199 1.00 13.32 27 ARG D O 1
ATOM 6737 N N . TRP D 1 28 ? 99.521 143.014 23.834 1.00 12.90 28 TRP D N 1
ATOM 6738 C CA . TRP D 1 28 ? 98.410 142.074 23.886 1.00 12.90 28 TRP D CA 1
ATOM 6739 C C . TRP D 1 28 ? 98.846 140.695 23.367 1.00 12.85 28 TRP D C 1
ATOM 6740 O O . TRP D 1 28 ? 98.582 139.637 23.968 1.00 12.52 28 TRP D O 1
ATOM 6751 N N . ILE D 1 29 ? 99.568 140.704 22.255 1.00 12.56 29 ILE D N 1
ATOM 6752 C CA . ILE D 1 29 ? 100.032 139.447 21.642 1.00 12.63 29 ILE D CA 1
ATOM 6753 C C . ILE D 1 29 ? 100.851 138.648 22.646 1.00 13.11 29 ILE D C 1
ATOM 6754 O O . ILE D 1 29 ? 100.587 137.452 22.880 1.00 13.61 29 ILE D O 1
ATOM 6759 N N . TYR D 1 30 ? 101.856 139.284 23.223 1.00 13.14 30 TYR D N 1
ATOM 6760 C CA . TYR D 1 30 ? 102.782 138.565 24.125 1.00 13.34 30 TYR D CA 1
ATOM 6761 C C . TYR D 1 30 ? 102.342 138.384 25.579 1.00 13.47 30 TYR D C 1
ATOM 6762 O O . TYR D 1 30 ? 102.805 137.447 26.251 1.00 14.18 30 TYR D O 1
ATOM 6771 N N . LYS D 1 31 ? 101.574 139.305 26.105 1.00 13.10 31 LYS D N 1
ATOM 6772 C CA . LYS D 1 31 ? 101.172 139.259 27.468 1.00 13.45 31 LYS D CA 1
ATOM 6773 C C . LYS D 1 31 ? 99.864 138.488 27.697 1.00 13.41 31 LYS D C 1
ATOM 6774 O O . LYS D 1 31 ? 99.674 137.895 28.749 1.00 13.37 31 LYS D O 1
ATOM 6780 N N . VAL D 1 32 ? 98.931 138.632 26.773 1.00 13.80 32 VAL D N 1
ATOM 6781 C CA . VAL D 1 32 ? 97.558 138.158 26.919 1.00 14.33 32 VAL D CA 1
ATOM 6782 C C . VAL D 1 32 ? 97.283 136.976 25.997 1.00 14.66 32 VAL D C 1
ATOM 6783 O O . VAL D 1 32 ? 96.810 135.891 26.460 1.00 15.34 32 VAL D O 1
ATOM 6787 N N A HIS D 1 33 ? 97.511 137.181 24.701 0.67 13.89 33 HIS D N 1
ATOM 6788 N N B HIS D 1 33 ? 97.609 137.116 24.719 0.33 14.44 33 HIS D N 1
ATOM 6789 C CA A HIS D 1 33 ? 97.209 136.190 23.674 0.67 13.73 33 HIS D CA 1
ATOM 6790 C CA B HIS D 1 33 ? 97.202 136.117 23.748 0.33 14.48 33 HIS D CA 1
ATOM 6791 C C A HIS D 1 33 ? 97.976 134.871 23.833 0.67 13.57 33 HIS D C 1
ATOM 6792 C C B HIS D 1 33 ? 98.024 134.841 23.696 0.33 13.97 33 HIS D C 1
ATOM 6793 O O A HIS D 1 33 ? 97.336 133.803 23.790 0.67 13.92 33 HIS D O 1
ATOM 6794 O O B HIS D 1 33 ? 97.505 133.783 23.299 0.33 14.06 33 HIS D O 1
ATOM 6807 N N . ILE D 1 34 ? 99.299 134.894 24.064 1.00 13.36 34 ILE D N 1
ATOM 6808 C CA . ILE D 1 34 ? 100.082 133.650 24.182 1.00 13.29 34 ILE D CA 1
ATOM 6809 C C . ILE D 1 34 ? 99.475 132.734 25.279 1.00 13.00 34 ILE D C 1
ATOM 6810 O O . ILE D 1 34 ? 99.175 131.558 24.979 1.00 12.47 34 ILE D O 1
ATOM 6815 N N . PRO D 1 35 ? 99.316 133.219 26.504 1.00 13.16 35 PRO D N 1
ATOM 6816 C CA . PRO D 1 35 ? 98.822 132.262 27.516 1.00 14.00 35 PRO D CA 1
ATOM 6817 C C . PRO D 1 35 ? 97.411 131.799 27.281 1.00 13.94 35 PRO D C 1
ATOM 6818 O O . PRO D 1 35 ? 97.114 130.624 27.529 1.00 14.55 35 PRO D O 1
ATOM 6822 N N . ASP D 1 36 ? 96.534 132.665 26.799 1.00 14.39 36 ASP D N 1
ATOM 6823 C CA . ASP D 1 36 ? 95.193 132.237 26.472 1.00 15.51 36 ASP D CA 1
ATOM 6824 C C . ASP D 1 36 ? 95.245 131.095 25.445 1.00 14.77 36 ASP D C 1
ATOM 6825 O O . ASP D 1 36 ? 94.484 130.115 25.548 1.00 14.97 36 ASP D O 1
ATOM 6830 N N . SER D 1 37 ? 96.111 131.233 24.447 1.00 13.59 37 SER D N 1
ATOM 6831 C CA . SER D 1 37 ? 96.191 130.316 23.357 1.00 13.50 37 SER D CA 1
ATOM 6832 C C . SER D 1 37 ? 96.771 128.967 23.775 1.00 13.55 37 SER D C 1
ATOM 6833 O O . SER D 1 37 ? 96.191 127.929 23.525 1.00 13.43 37 SER D O 1
ATOM 6836 N N . ILE D 1 38 ? 97.883 129.007 24.462 1.00 13.46 38 ILE D N 1
ATOM 6837 C CA . ILE D 1 38 ? 98.502 127.810 24.971 1.00 13.88 38 ILE D CA 1
ATOM 6838 C C . ILE D 1 38 ? 97.523 127.045 25.899 1.00 14.36 38 ILE D C 1
ATOM 6839 O O . ILE D 1 38 ? 97.437 125.796 25.793 1.00 14.29 38 ILE D O 1
ATOM 6844 N N . SER D 1 39 ? 96.829 127.781 26.749 1.00 13.88 39 SER D N 1
ATOM 6845 C CA . SER D 1 39 ? 95.810 127.214 27.652 1.00 15.02 39 SER D CA 1
ATOM 6846 C C . SER D 1 39 ? 94.837 126.373 26.816 1.00 15.95 39 SER D C 1
ATOM 6847 O O . SER D 1 39 ? 94.641 125.176 27.126 1.00 21.37 39 SER D O 1
ATOM 6850 N N . GLN D 1 40 ? 94.372 126.870 25.686 1.00 14.42 40 GLN D N 1
ATOM 6851 C CA . GLN D 1 40 ? 93.365 126.176 24.953 1.00 14.35 40 GLN D CA 1
ATOM 6852 C C . GLN D 1 40 ? 93.890 124.944 24.189 1.00 13.85 40 GLN D C 1
ATOM 6853 O O . GLN D 1 40 ? 93.248 123.895 24.210 1.00 13.89 40 GLN D O 1
ATOM 6859 N N . PHE D 1 41 ? 95.014 125.080 23.503 1.00 13.44 41 PHE D N 1
ATOM 6860 C CA . PHE D 1 41 ? 95.396 124.076 22.485 1.00 13.16 41 PHE D CA 1
ATOM 6861 C C . PHE D 1 41 ? 96.673 123.280 22.731 1.00 13.05 41 PHE D C 1
ATOM 6862 O O . PHE D 1 41 ? 97.109 122.503 21.883 1.00 12.98 41 PHE D O 1
ATOM 6870 N N . GLU D 1 42 ? 97.322 123.527 23.857 1.00 13.07 42 GLU D N 1
ATOM 6871 C CA . GLU D 1 42 ? 98.529 122.750 24.228 1.00 14.19 42 GLU D CA 1
ATOM 6872 C C . GLU D 1 42 ? 98.412 121.227 23.904 1.00 13.73 42 GLU D C 1
ATOM 6873 O O . GLU D 1 42 ? 99.368 120.641 23.394 1.00 13.80 42 GLU D O 1
ATOM 6879 N N . PRO D 1 43 ? 97.238 120.602 24.167 1.00 13.69 43 PRO D N 1
ATOM 6880 C CA . PRO D 1 43 ? 97.194 119.129 23.949 1.00 13.78 43 PRO D CA 1
ATOM 6881 C C . PRO D 1 43 ? 97.145 118.657 22.501 1.00 13.78 43 PRO D C 1
ATOM 6882 O O . PRO D 1 43 ? 97.290 117.461 22.255 1.00 13.94 43 PRO D O 1
ATOM 6886 N N . TYR D 1 44 ? 96.881 119.559 21.539 1.00 13.22 44 TYR D N 1
ATOM 6887 C CA . TYR D 1 44 ? 96.672 119.124 20.138 1.00 13.24 44 TYR D CA 1
ATOM 6888 C C . TYR D 1 44 ? 97.291 120.091 19.095 1.00 14.02 44 TYR D C 1
ATOM 6889 O O . TYR D 1 44 ? 97.022 119.988 17.930 1.00 14.06 44 TYR D O 1
ATOM 6898 N N . VAL D 1 45 ? 98.134 121.001 19.562 1.00 13.57 45 VAL D N 1
ATOM 6899 C CA . VAL D 1 45 ? 98.939 121.873 18.697 1.00 13.38 45 VAL D CA 1
ATOM 6900 C C . VAL D 1 45 ? 100.383 121.580 19.098 1.00 13.86 45 VAL D C 1
ATOM 6901 O O . VAL D 1 45 ? 100.736 121.695 20.275 1.00 14.86 45 VAL D O 1
ATOM 6905 N N . THR D 1 46 ? 101.211 121.151 18.134 1.00 13.41 46 THR D N 1
ATOM 6906 C CA . THR D 1 46 ? 102.585 120.778 18.420 1.00 13.34 46 THR D CA 1
ATOM 6907 C C . THR D 1 46 ? 103.599 121.880 18.261 1.00 13.01 46 THR D C 1
ATOM 6908 O O . THR D 1 46 ? 104.753 121.758 18.706 1.00 13.07 46 THR D O 1
ATOM 6912 N N . LYS D 1 47 ? 103.201 122.967 17.619 1.00 12.73 47 LYS D N 1
ATOM 6913 C CA . LYS D 1 47 ? 104.081 124.134 17.483 1.00 12.24 47 LYS D CA 1
ATOM 6914 C C . LYS D 1 47 ? 103.200 125.381 17.313 1.00 11.96 47 LYS D C 1
ATOM 6915 O O . LYS D 1 47 ? 102.156 125.349 16.662 1.00 11.40 47 LYS D O 1
ATOM 6921 N N . TYR D 1 48 ? 103.623 126.467 17.952 1.00 11.63 48 TYR D N 1
ATOM 6922 C CA . TYR D 1 48 ? 102.892 127.724 17.950 1.00 11.59 48 TYR D CA 1
ATOM 6923 C C . TYR D 1 48 ? 103.962 128.807 17.984 1.00 11.35 48 TYR D C 1
ATOM 6924 O O . TYR D 1 48 ? 104.718 128.934 18.967 1.00 11.76 48 TYR D O 1
ATOM 6933 N N . ALA D 1 49 ? 104.076 129.576 16.906 1.00 11.36 49 ALA D N 1
ATOM 6934 C CA . ALA D 1 49 ? 105.215 130.453 16.744 1.00 11.08 49 ALA D CA 1
ATOM 6935 C C . ALA D 1 49 ? 104.786 131.748 16.051 1.00 11.27 49 ALA D C 1
ATOM 6936 O O . ALA D 1 49 ? 103.857 131.766 15.281 1.00 11.49 49 ALA D O 1
ATOM 6938 N N . PHE D 1 50 ? 105.500 132.817 16.374 1.00 11.53 50 PHE D N 1
ATOM 6939 C CA . PHE D 1 50 ? 105.327 134.138 15.746 1.00 11.70 50 PHE D CA 1
ATOM 6940 C C . PHE D 1 50 ? 106.623 134.473 15.008 1.00 12.38 50 PHE D C 1
ATOM 6941 O O . PHE D 1 50 ? 107.714 134.345 15.564 1.00 13.03 50 PHE D O 1
ATOM 6949 N N . TYR D 1 51 ? 106.483 134.959 13.791 1.00 12.70 51 TYR D N 1
ATOM 6950 C CA . TYR D 1 51 ? 107.626 135.391 12.966 1.00 13.29 51 TYR D CA 1
ATOM 6951 C C . TYR D 1 51 ? 107.452 136.888 12.684 1.00 13.51 51 TYR D C 1
ATOM 6952 O O . TYR D 1 51 ? 106.613 137.279 11.882 1.00 13.45 51 TYR D O 1
ATOM 6961 N N . PRO D 1 52 ? 108.192 137.721 13.413 1.00 13.70 52 PRO D N 1
ATOM 6962 C CA . PRO D 1 52 ? 107.966 139.149 13.240 1.00 14.03 52 PRO D CA 1
ATOM 6963 C C . PRO D 1 52 ? 108.368 139.582 11.848 1.00 13.73 52 PRO D C 1
ATOM 6964 O O . PRO D 1 52 ? 109.378 139.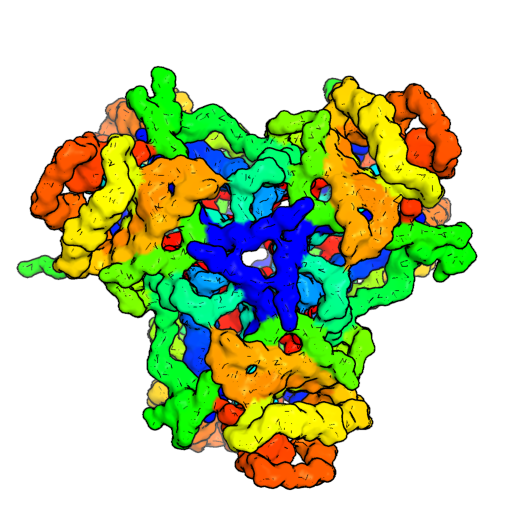113 11.301 1.00 14.07 52 PRO D O 1
ATOM 6968 N N . SER D 1 53 ? 107.605 140.482 11.253 1.00 13.24 53 SER D N 1
ATOM 6969 C CA A SER D 1 53 ? 107.922 140.948 9.916 0.50 13.08 53 SER D CA 1
ATOM 6970 C CA B SER D 1 53 ? 107.949 140.897 9.907 0.50 13.52 53 SER D CA 1
ATOM 6971 C C . SER D 1 53 ? 109.135 141.857 9.885 1.00 13.20 53 SER D C 1
ATOM 6972 O O . SER D 1 53 ? 109.354 142.678 10.786 1.00 12.52 53 SER D O 1
ATOM 6977 N N . PHE D 1 54 ? 109.941 141.703 8.868 1.00 12.87 54 PHE D N 1
ATOM 6978 C CA . PHE D 1 54 ? 110.939 142.692 8.573 1.00 13.29 54 PHE D CA 1
ATOM 6979 C C . PHE D 1 54 ? 110.241 144.047 8.232 1.00 13.76 54 PHE D C 1
ATOM 6980 O O . PHE D 1 54 ? 109.078 144.077 7.862 1.00 13.45 54 PHE D O 1
ATOM 6988 N N . PRO D 1 55 ? 110.984 145.156 8.324 1.00 14.40 55 PRO D N 1
ATOM 6989 C CA . PRO D 1 55 ? 110.427 146.447 7.929 1.00 14.64 55 PRO D CA 1
ATOM 6990 C C . PRO D 1 55 ? 109.778 146.379 6.527 1.00 14.79 55 PRO D C 1
ATOM 6991 O O . PRO D 1 55 ? 110.300 145.703 5.598 1.00 14.97 55 PRO D O 1
ATOM 6995 N N . ILE D 1 56 ? 108.603 146.997 6.425 1.00 14.48 56 ILE D N 1
ATOM 6996 C CA . ILE D 1 56 ? 107.872 146.993 5.156 1.00 14.71 56 ILE D CA 1
ATOM 6997 C C . ILE D 1 56 ? 108.785 147.548 4.043 1.00 14.74 56 ILE D C 1
ATOM 6998 O O . ILE D 1 56 ? 109.378 148.610 4.218 1.00 15.18 56 ILE D O 1
ATOM 7003 N N . PRO D 1 57 ? 108.937 146.795 2.937 1.00 14.49 57 PRO D N 1
ATOM 7004 C CA . PRO D 1 57 ? 109.780 147.274 1.889 1.00 14.83 57 PRO D CA 1
ATOM 7005 C C . PRO D 1 57 ? 109.023 148.312 1.016 1.00 15.51 57 PRO D C 1
ATOM 7006 O O . PRO D 1 57 ? 107.803 148.431 1.060 1.00 14.82 57 PRO D O 1
ATOM 7010 N N . PRO D 1 58 ? 109.754 149.018 0.188 1.00 16.43 58 PRO D N 1
ATOM 7011 C CA . PRO D 1 58 ? 109.083 149.936 -0.742 1.00 16.88 58 PRO D CA 1
ATOM 7012 C C . PRO D 1 58 ? 108.033 149.219 -1.585 1.00 17.02 58 PRO D C 1
ATOM 7013 O O . PRO D 1 58 ? 108.309 148.148 -2.173 1.00 16.55 58 PRO D O 1
ATOM 7017 N N . GLN D 1 59 ? 106.849 149.810 -1.661 1.00 16.77 59 GLN D N 1
ATOM 7018 C CA . GLN D 1 59 ? 105.714 149.228 -2.394 1.00 18.07 59 GLN D CA 1
ATOM 7019 C C . GLN D 1 59 ? 105.100 147.995 -1.726 1.00 17.17 59 GLN D C 1
ATOM 7020 O O . GLN D 1 59 ? 104.185 147.396 -2.261 1.00 16.60 59 GLN D O 1
ATOM 7026 N N . GLY D 1 60 ? 105.581 147.666 -0.535 1.00 16.73 60 GLY D N 1
ATOM 7027 C CA . GLY D 1 60 ? 105.051 146.531 0.187 1.00 16.56 60 GLY D CA 1
ATOM 7028 C C . GLY D 1 60 ? 103.586 146.648 0.521 1.00 16.49 60 GLY D C 1
ATOM 7029 O O . GLY D 1 60 ? 102.869 145.637 0.580 1.00 15.83 60 GLY D O 1
ATOM 7030 N N . ASP D 1 61 ? 103.125 147.882 0.687 1.00 17.12 61 ASP D N 1
ATOM 7031 C CA . ASP D 1 61 ? 101.706 148.129 0.898 1.00 18.28 61 ASP D CA 1
ATOM 7032 C C . ASP D 1 61 ? 100.805 147.517 -0.202 1.00 18.01 61 ASP D C 1
ATOM 7033 O O . ASP D 1 61 ? 99.655 147.088 0.078 1.00 17.38 61 ASP D O 1
ATOM 7038 N N . ARG D 1 62 ? 101.323 147.418 -1.409 1.00 16.75 62 ARG D N 1
ATOM 7039 C CA . ARG D 1 62 ? 100.549 146.874 -2.550 1.00 16.73 62 ARG D CA 1
ATOM 7040 C C . ARG D 1 62 ? 100.424 145.344 -2.476 1.00 15.38 62 ARG D C 1
ATOM 7041 O O . ARG D 1 62 ? 99.691 144.742 -3.234 1.00 14.18 62 ARG D O 1
ATOM 7049 N N . PHE D 1 63 ? 101.182 144.735 -1.567 1.00 15.12 63 PHE D N 1
ATOM 7050 C CA . PHE D 1 63 ? 101.153 143.307 -1.354 1.00 14.54 63 PHE D CA 1
ATOM 7051 C C . PHE D 1 63 ? 100.430 142.860 -0.085 1.00 14.21 63 PHE D C 1
ATOM 7052 O O . PHE D 1 63 ? 100.623 141.716 0.386 1.00 13.83 63 PHE D O 1
ATOM 7060 N N . GLY D 1 64 ? 99.688 143.768 0.540 1.00 13.86 64 GLY D N 1
ATOM 7061 C CA . GLY D 1 64 ? 99.047 143.436 1.791 1.00 13.81 64 GLY D CA 1
ATOM 7062 C C . GLY D 1 64 ? 100.036 143.019 2.865 1.00 13.76 64 GLY D C 1
ATOM 7063 O O . GLY D 1 64 ? 99.787 142.089 3.636 1.00 13.40 64 GLY D O 1
ATOM 7064 N N . TYR D 1 65 ? 101.108 143.779 2.977 1.00 13.27 65 TYR D N 1
ATOM 7065 C CA . TYR D 1 65 ? 102.187 143.458 3.923 1.00 13.26 65 TYR D CA 1
ATOM 7066 C C . TYR D 1 65 ? 101.802 143.608 5.375 1.00 13.30 65 TYR D C 1
ATOM 7067 O O . TYR D 1 65 ? 101.371 144.695 5.822 1.00 14.36 65 TYR D O 1
ATOM 7076 N N . ALA D 1 66 ? 101.922 142.503 6.092 1.00 13.21 66 ALA D N 1
ATOM 7077 C CA . ALA D 1 66 ? 101.657 142.399 7.515 1.00 13.27 66 ALA D CA 1
ATOM 7078 C C . ALA D 1 66 ? 102.759 143.060 8.315 1.00 13.43 66 ALA D C 1
ATOM 7079 O O . ALA D 1 66 ? 103.869 142.525 8.427 1.00 13.32 66 ALA D O 1
ATOM 7081 N N . ARG D 1 67 ? 102.464 144.235 8.869 1.00 13.85 67 ARG D N 1
ATOM 7082 C CA . ARG D 1 67 ? 103.472 145.005 9.542 1.00 14.54 67 ARG D CA 1
ATOM 7083 C C . ARG D 1 67 ? 103.822 144.515 10.976 1.00 14.56 67 ARG D C 1
ATOM 7084 O O . ARG D 1 67 ? 104.739 145.078 11.604 1.00 14.88 67 ARG D O 1
ATOM 7092 N N . MET D 1 68 ? 103.093 143.530 11.522 1.00 14.16 68 MET D N 1
ATOM 7093 C CA . MET D 1 68 ? 103.431 142.971 12.804 1.00 14.05 68 MET D CA 1
ATOM 7094 C C . MET D 1 68 ? 104.155 141.655 12.644 1.00 13.64 68 MET D C 1
ATOM 7095 O O . MET D 1 68 ? 105.363 141.538 12.962 1.00 12.75 68 MET D O 1
ATOM 7100 N N . GLN D 1 69 ? 103.422 140.625 12.214 1.00 12.99 69 GLN D N 1
ATOM 7101 C CA . GLN D 1 69 ? 104.019 139.289 12.202 1.00 13.06 69 GLN D CA 1
ATOM 7102 C C . GLN D 1 69 ? 103.193 138.297 11.366 1.00 13.08 69 GLN D C 1
ATOM 7103 O O . GLN D 1 69 ? 102.017 138.574 11.014 1.00 12.53 69 GLN D O 1
ATOM 7109 N N . LEU D 1 70 ? 103.806 137.148 11.104 1.00 12.86 70 LEU D N 1
ATOM 7110 C CA . LEU D 1 70 ? 103.093 135.922 10.778 1.00 13.95 70 LEU D CA 1
ATOM 7111 C C . LEU D 1 70 ? 102.893 135.041 12.031 1.00 13.23 70 LEU D C 1
ATOM 7112 O O . LEU D 1 70 ? 103.830 134.825 12.823 1.00 12.88 70 LEU D O 1
ATOM 7117 N N . THR D 1 71 ? 101.668 134.617 12.245 1.00 12.61 71 THR D N 1
ATOM 7118 C CA . THR D 1 71 ? 101.348 133.684 13.324 1.00 12.36 71 THR D CA 1
ATOM 7119 C C . THR D 1 71 ? 101.185 132.305 12.737 1.00 12.22 71 THR D C 1
ATOM 7120 O O . THR D 1 71 ? 100.364 132.111 11.849 1.00 12.63 71 THR D O 1
ATOM 7124 N N . GLU D 1 72 ? 101.920 131.336 13.296 1.00 12.06 72 GLU D N 1
ATOM 7125 C CA . GLU D 1 72 ? 101.999 129.988 12.704 1.00 12.15 72 GLU D CA 1
ATOM 7126 C C . GLU D 1 72 ? 101.594 128.952 13.767 1.00 11.76 72 GLU D C 1
ATOM 7127 O O . GLU D 1 72 ? 102.109 128.976 14.876 1.00 11.75 72 GLU D O 1
ATOM 7133 N N . HIS D 1 73 ? 100.634 128.116 13.412 1.00 11.66 73 HIS D N 1
ATOM 7134 C CA . HIS D 1 73 ? 100.226 126.971 14.240 1.00 11.45 73 HIS D CA 1
ATOM 7135 C C . HIS D 1 73 ? 100.431 125.682 13.461 1.00 12.03 73 HIS D C 1
ATOM 7136 O O . HIS D 1 73 ? 100.146 125.635 12.263 1.00 11.95 73 HIS D O 1
ATOM 7143 N N . HIS D 1 74 ? 100.832 124.600 14.166 1.00 12.00 74 HIS D N 1
ATOM 7144 C CA . HIS D 1 74 ? 100.780 123.238 13.638 1.00 11.79 74 HIS D CA 1
ATOM 7145 C C . HIS D 1 74 ? 99.794 122.453 14.474 1.00 12.23 74 HIS D C 1
ATOM 7146 O O . HIS D 1 74 ? 99.993 122.254 15.667 1.00 11.59 74 HIS D O 1
ATOM 7153 N N . TRP D 1 75 ? 98.726 122.024 13.796 1.00 12.16 75 TRP D N 1
ATOM 7154 C CA . TRP D 1 75 ? 97.582 121.360 14.372 1.00 12.54 75 TRP D CA 1
ATOM 7155 C C . TRP D 1 75 ? 97.604 119.875 14.160 1.00 12.94 75 TRP D C 1
ATOM 7156 O O . TRP D 1 75 ? 98.005 119.411 13.104 1.00 12.74 75 TRP D O 1
ATOM 7167 N N . LEU D 1 76 ? 97.068 119.110 15.129 1.00 13.31 76 LEU D N 1
ATOM 7168 C CA . LEU D 1 76 ? 96.830 117.688 14.906 1.00 13.87 76 LEU D CA 1
ATOM 7169 C C . LEU D 1 76 ? 95.380 117.371 14.545 1.00 15.09 76 LEU D C 1
ATOM 7170 O O . LEU D 1 76 ? 95.083 116.281 14.047 1.00 14.93 76 LEU D O 1
ATOM 7175 N N . VAL D 1 77 ? 94.477 118.289 14.855 1.00 16.22 77 VAL D N 1
ATOM 7176 C CA . VAL D 1 77 ? 93.078 118.152 14.511 1.00 17.40 77 VAL D CA 1
ATOM 7177 C C . VAL D 1 77 ? 92.612 119.481 13.916 1.00 18.43 77 VAL D C 1
ATOM 7178 O O . VAL D 1 77 ? 93.226 120.530 14.154 1.00 18.42 77 VAL D O 1
ATOM 7182 N N . SER D 1 78 ? 91.489 119.463 13.242 1.00 18.03 78 SER D N 1
ATOM 7183 C CA . SER D 1 78 ? 90.925 120.713 12.736 1.00 17.96 78 SER D CA 1
ATOM 7184 C C . SER D 1 78 ? 90.278 121.580 13.835 1.00 17.99 78 SER D C 1
ATOM 7185 O O . SER D 1 78 ? 89.315 121.177 14.505 1.00 17.90 78 SER D O 1
ATOM 7188 N N . ASP D 1 79 ? 90.783 122.790 13.975 1.00 18.54 79 ASP D N 1
ATOM 7189 C CA . ASP D 1 79 ? 90.282 123.802 14.915 1.00 19.51 79 ASP D CA 1
ATOM 7190 C C . ASP D 1 79 ? 88.871 124.223 14.576 1.00 19.00 79 ASP D C 1
ATOM 7191 O O . ASP D 1 79 ? 88.206 124.848 15.416 1.00 18.66 79 ASP D O 1
ATOM 7196 N N . LEU D 1 80 ? 88.425 123.896 13.364 1.00 19.20 80 LEU D N 1
ATOM 7197 C CA . LEU D 1 80 ? 87.086 124.287 12.930 1.00 20.34 80 LEU D CA 1
ATOM 7198 C C . LEU D 1 80 ? 86.072 123.192 13.105 1.00 21.26 80 LEU D C 1
ATOM 7199 O O . LEU D 1 80 ? 84.902 123.389 12.806 1.00 20.86 80 LEU D O 1
ATOM 7204 N N . ASP D 1 81 ? 86.459 122.070 13.683 1.00 19.91 81 ASP D N 1
ATOM 7205 C CA . ASP D 1 81 ? 85.446 121.052 14.062 1.00 20.83 81 ASP D CA 1
ATOM 7206 C C . ASP D 1 81 ? 84.502 121.718 15.066 1.00 20.05 81 ASP D C 1
ATOM 7207 O O . ASP D 1 81 ? 84.953 122.337 16.034 1.00 19.38 81 ASP D O 1
ATOM 7212 N N . PRO D 1 82 ? 83.172 121.628 14.863 1.00 21.58 82 PRO D N 1
ATOM 7213 C CA . PRO D 1 82 ? 82.244 122.322 15.762 1.00 21.80 82 PRO D CA 1
ATOM 7214 C C . PRO D 1 82 ? 82.387 121.937 17.247 1.00 20.37 82 PRO D C 1
ATOM 7215 O O . PRO D 1 82 ? 82.077 122.741 18.128 1.00 19.08 82 PRO D O 1
ATOM 7219 N N . ARG D 1 83 ? 82.845 120.722 17.517 1.00 21.47 83 ARG D N 1
ATOM 7220 C CA . ARG D 1 83 ? 83.070 120.284 18.922 1.00 19.81 83 ARG D CA 1
ATOM 7221 C C . ARG D 1 83 ? 84.134 121.125 19.633 1.00 19.85 83 ARG D C 1
ATOM 7222 O O . ARG D 1 83 ? 84.095 121.277 20.839 1.00 18.63 83 ARG D O 1
ATOM 7230 N N . LEU D 1 84 ? 85.041 121.732 18.864 1.00 18.21 84 LEU D N 1
ATOM 7231 C CA . LEU D 1 84 ? 86.102 122.533 19.422 1.00 17.96 84 LEU D CA 1
ATOM 7232 C C . LEU D 1 84 ? 85.656 123.942 19.789 1.00 18.61 84 LEU D C 1
ATOM 7233 O O . LEU D 1 84 ? 86.436 124.707 20.364 1.00 18.24 84 LEU D O 1
ATOM 7238 N N . GLU D 1 85 ? 84.411 124.298 19.474 1.00 18.48 85 GLU D N 1
ATOM 7239 C CA . GLU D 1 85 ? 83.908 125.590 19.836 1.00 19.45 85 GLU D CA 1
ATOM 7240 C C . GLU D 1 85 ? 83.782 125.796 21.348 1.00 18.79 85 GLU D C 1
ATOM 7241 O O . GLU D 1 85 ? 83.781 126.941 21.798 1.00 18.53 85 GLU D O 1
ATOM 7247 N N . ILE D 1 86 ? 83.543 124.720 22.107 1.00 17.53 86 ILE D N 1
ATOM 7248 C CA . ILE D 1 86 ? 83.381 124.828 23.534 1.00 17.21 86 ILE D CA 1
ATOM 7249 C C . ILE D 1 86 ? 84.746 124.864 24.240 1.00 16.25 86 ILE D C 1
ATOM 7250 O O . ILE D 1 86 ? 85.630 124.046 23.992 1.00 15.58 86 ILE D O 1
ATOM 7255 N N . LYS D 1 87 ? 84.933 125.863 25.064 1.00 16.21 87 LYS D N 1
ATOM 7256 C CA . LYS D 1 87 ? 86.174 126.056 25.777 1.00 17.79 87 LYS D CA 1
ATOM 7257 C C . LYS D 1 87 ? 85.878 126.531 27.201 1.00 16.34 87 LYS D C 1
ATOM 7258 O O . LYS D 1 87 ? 85.075 127.468 27.379 1.00 15.37 87 LYS D O 1
ATOM 7264 N N . ALA D 1 88 ? 86.581 125.966 28.191 1.00 15.01 88 ALA D N 1
ATOM 7265 C CA . ALA D 1 88 ? 86.326 126.327 29.566 1.00 15.08 88 ALA D CA 1
ATOM 7266 C C . ALA D 1 88 ? 86.584 127.838 29.765 1.00 14.66 88 ALA D C 1
ATOM 7267 O O . ALA D 1 88 ? 85.767 128.542 30.332 1.00 14.48 88 ALA D O 1
ATOM 7269 N N . ILE D 1 89 ? 87.726 128.291 29.269 1.00 14.70 89 ILE D N 1
ATOM 7270 C CA . ILE D 1 89 ? 88.149 129.702 29.389 1.00 15.29 89 ILE D CA 1
ATOM 7271 C C . ILE D 1 89 ? 88.285 130.274 27.983 1.00 15.12 89 ILE D C 1
ATOM 7272 O O . ILE D 1 89 ? 89.073 129.756 27.178 1.00 15.33 89 ILE D O 1
ATOM 7277 N N . ALA D 1 90 ? 87.512 131.313 27.685 1.00 14.86 90 ALA D N 1
ATOM 7278 C CA . ALA D 1 90 ? 87.574 132.008 26.412 1.00 15.69 90 ALA D CA 1
ATOM 7279 C C . ALA D 1 90 ? 88.682 133.065 26.419 1.00 16.16 90 ALA D C 1
ATOM 7280 O O . ALA D 1 90 ? 89.033 133.619 27.460 1.00 15.96 90 ALA D O 1
ATOM 7282 N N A GLU D 1 91 ? 89.163 133.377 25.215 0.50 16.78 91 GLU D N 1
ATOM 7283 N N B GLU D 1 91 ? 89.249 133.325 25.253 0.50 16.88 91 GLU D N 1
ATOM 7284 C CA A GLU D 1 91 ? 90.238 134.347 25.031 0.50 16.95 91 GLU D CA 1
ATOM 7285 C CA B GLU D 1 91 ? 90.363 134.245 25.185 0.50 17.15 91 GLU D CA 1
ATOM 7286 C C A GLU D 1 91 ? 89.810 135.725 25.492 0.50 16.36 91 GLU D C 1
ATOM 7287 C C B GLU D 1 91 ? 89.890 135.692 25.421 0.50 16.45 91 GLU D C 1
ATOM 7288 O O A GLU D 1 91 ? 88.650 136.106 25.343 0.50 15.45 91 GLU D O 1
ATOM 7289 O O B GLU D 1 91 ? 88.785 136.087 25.042 0.50 15.63 91 GLU D O 1
ATOM 7300 N N . THR D 1 92 ? 90.744 136.457 26.091 1.00 15.72 92 THR D N 1
ATOM 7301 C CA . THR D 1 92 ? 90.519 137.865 26.378 1.00 16.03 92 THR D CA 1
ATOM 7302 C C . THR D 1 92 ? 90.859 138.626 25.109 1.00 16.83 92 THR D C 1
ATOM 7303 O O . THR D 1 92 ? 92.015 138.567 24.610 1.00 15.95 92 THR D O 1
ATOM 7307 N N . PHE D 1 93 ? 89.879 139.338 24.577 1.00 17.64 93 PHE D N 1
ATOM 7308 C CA . PHE D 1 93 ? 90.027 139.850 23.222 1.00 19.50 93 PHE D CA 1
ATOM 7309 C C . PHE D 1 93 ? 89.297 141.181 23.135 1.00 20.53 93 PHE D C 1
ATOM 7310 O O . PHE D 1 93 ? 88.115 141.235 22.862 1.00 21.98 93 PHE D O 1
ATOM 7318 N N . PRO D 1 94 ? 89.979 142.257 23.447 1.00 20.90 94 PRO D N 1
ATOM 7319 C CA . PRO D 1 94 ? 89.268 143.527 23.368 1.00 21.51 94 PRO D CA 1
ATOM 7320 C C . PRO D 1 94 ? 89.063 144.018 21.935 1.00 19.85 94 PRO D C 1
ATOM 7321 O O . PRO D 1 94 ? 89.884 143.734 21.048 1.00 17.89 94 PRO D O 1
ATOM 7325 N N A MET D 1 95 ? 87.995 144.783 21.738 0.50 18.85 95 MET D N 1
ATOM 7326 N N B MET D 1 95 ? 87.993 144.763 21.667 0.50 19.40 95 MET D N 1
ATOM 7327 C CA A MET D 1 95 ? 87.673 145.275 20.425 0.50 19.38 95 MET D CA 1
ATOM 7328 C CA B MET D 1 95 ? 87.766 145.115 20.274 0.50 20.22 95 MET D CA 1
ATOM 7329 C C A MET D 1 95 ? 88.866 145.959 19.762 0.50 18.48 95 MET D C 1
ATOM 7330 C C B MET D 1 95 ? 88.864 146.014 19.704 0.50 18.97 95 MET D C 1
ATOM 7331 O O A MET D 1 95 ? 89.103 145.793 18.591 0.50 17.52 95 MET D O 1
ATOM 7332 O O B MET D 1 95 ? 89.049 146.045 18.510 0.50 18.18 95 MET D O 1
ATOM 7341 N N . ASP D 1 96 ? 89.628 146.700 20.561 1.00 18.42 96 ASP D N 1
ATOM 7342 C CA . ASP D 1 96 ? 90.738 147.506 20.068 1.00 19.28 96 ASP D CA 1
ATOM 7343 C C . ASP D 1 96 ? 91.754 146.704 19.270 1.00 16.76 96 ASP D C 1
ATOM 7344 O O . ASP D 1 96 ? 92.412 147.251 18.397 1.00 16.01 96 ASP D O 1
ATOM 7349 N N . VAL D 1 97 ? 91.914 145.411 19.571 1.00 15.94 97 VAL D N 1
ATOM 7350 C CA . VAL D 1 97 ? 92.856 144.603 18.785 1.00 15.38 97 VAL D CA 1
ATOM 7351 C C . VAL D 1 97 ? 92.513 144.627 17.294 1.00 15.20 97 VAL D C 1
ATOM 7352 O O . VAL D 1 97 ? 93.382 144.668 16.428 1.00 14.77 97 VAL D O 1
ATOM 7356 N N . LEU D 1 98 ? 91.227 144.635 16.989 1.00 14.73 98 LEU D N 1
ATOM 7357 C CA . LEU D 1 98 ? 90.770 144.703 15.612 1.00 15.40 98 LEU D CA 1
ATOM 7358 C C . LEU D 1 98 ? 91.092 146.047 14.943 1.00 15.50 98 LEU D C 1
ATOM 7359 O O . LEU D 1 98 ? 91.354 146.117 13.738 1.00 15.61 98 LEU D O 1
ATOM 7364 N N . VAL D 1 99 ? 91.059 147.123 15.723 1.00 15.02 99 VAL D N 1
ATOM 7365 C CA . VAL D 1 99 ? 91.533 148.427 15.205 1.00 14.74 99 VAL D CA 1
ATOM 7366 C C . VAL D 1 99 ? 93.052 148.378 14.936 1.00 14.53 99 VAL D C 1
ATOM 7367 O O . VAL D 1 99 ? 93.513 148.789 13.891 1.00 13.75 99 VAL D O 1
ATOM 7371 N N . TRP D 1 100 ? 93.828 147.812 15.872 1.00 14.69 100 TRP D N 1
ATOM 7372 C CA . TRP D 1 100 ? 95.273 147.844 15.735 1.00 14.26 100 TRP D CA 1
ATOM 7373 C C . TRP D 1 100 ? 95.725 147.030 14.523 1.00 14.40 100 TRP D C 1
ATOM 7374 O O . TRP D 1 100 ? 96.632 147.434 13.812 1.00 14.17 100 TRP D O 1
ATOM 7385 N N . GLN D 1 101 ? 95.033 145.926 14.231 1.00 14.28 101 GLN D N 1
ATOM 7386 C CA . GLN D 1 101 ? 95.370 145.068 13.095 1.00 15.06 101 GLN D CA 1
ATOM 7387 C C . GLN D 1 101 ? 94.709 145.514 11.785 1.00 15.34 101 GLN D C 1
ATOM 7388 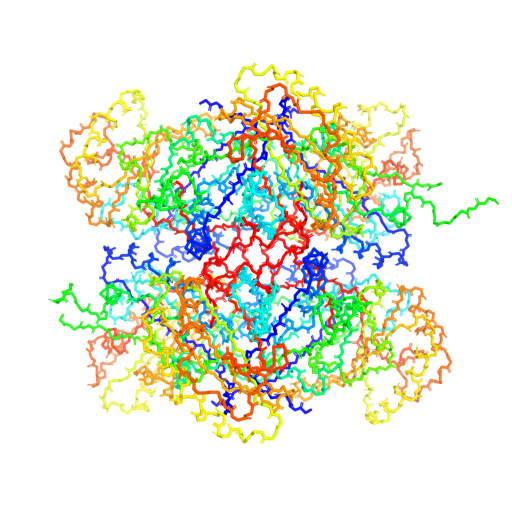O O . GLN D 1 101 ? 94.986 144.975 10.746 1.00 14.92 101 GLN D O 1
ATOM 7394 N N . GLY D 1 102 ? 93.792 146.470 11.884 1.00 15.62 102 GLY D N 1
ATOM 7395 C CA . GLY D 1 102 ? 93.113 147.006 10.711 1.00 15.92 102 GLY D CA 1
ATOM 7396 C C . GLY D 1 102 ? 91.890 146.267 10.219 1.00 16.36 102 GLY D C 1
ATOM 7397 O O . GLY D 1 102 ? 91.415 146.552 9.108 1.00 15.91 102 GLY D O 1
ATOM 7398 N N . GLN D 1 103 ? 91.351 145.354 11.022 1.00 17.17 103 GLN D N 1
ATOM 7399 C CA . GLN D 1 103 ? 90.111 144.688 10.667 1.00 18.86 103 GLN D CA 1
ATOM 7400 C C . GLN D 1 103 ? 88.937 145.652 10.770 1.00 19.59 103 GLN D C 1
ATOM 7401 O O . GLN D 1 103 ? 87.961 145.487 10.051 1.00 20.55 103 GLN D O 1
ATOM 7407 N N . ILE D 1 104 ? 89.030 146.639 11.659 1.00 19.08 104 ILE D N 1
ATOM 7408 C CA . ILE D 1 104 ? 87.984 147.659 11.849 1.00 21.38 104 ILE D CA 1
ATOM 7409 C C . ILE D 1 104 ? 88.667 149.021 11.649 1.00 22.41 104 ILE D C 1
ATOM 7410 O O . ILE D 1 104 ? 89.736 149.266 12.228 1.00 20.11 104 ILE D O 1
ATOM 7415 N N . PRO D 1 105 ? 88.071 149.907 10.854 1.00 23.43 105 PRO D N 1
ATOM 7416 C CA . PRO D 1 105 ? 88.741 151.234 10.713 1.00 27.47 105 PRO D CA 1
ATOM 7417 C C . PRO D 1 105 ? 88.603 152.035 12.005 1.00 30.13 105 PRO D C 1
ATOM 7418 O O . PRO D 1 105 ? 87.708 151.753 12.839 1.00 28.06 105 PRO D O 1
ATOM 7422 N N . ALA D 1 106 ? 89.529 152.964 12.253 1.00 38.25 106 ALA D N 1
ATOM 7423 C CA . ALA D 1 106 ? 89.492 153.690 13.539 1.00 43.59 106 ALA D CA 1
ATOM 7424 C C . ALA D 1 106 ? 88.330 154.668 13.466 1.00 51.39 106 ALA D C 1
ATOM 7425 O O . ALA D 1 106 ? 88.053 155.199 12.385 1.00 51.91 106 ALA D O 1
ATOM 7427 N N . ALA D 1 107 ? 87.641 154.870 14.592 1.00 61.52 107 ALA D N 1
ATOM 7428 C CA . ALA D 1 107 ? 86.569 155.882 14.703 1.00 68.28 107 ALA D CA 1
ATOM 7429 C C . ALA D 1 107 ? 87.102 157.316 14.489 1.00 67.25 107 ALA D C 1
ATOM 7430 O O . ALA D 1 107 ? 86.922 157.912 13.422 1.00 66.41 107 ALA D O 1
ATOM 7432 N N . ALA D 1 130 ? 90.449 153.600 5.966 1.00 51.84 130 ALA D N 1
ATOM 7433 C CA . ALA D 1 130 ? 89.041 153.912 5.671 1.00 53.04 130 ALA D CA 1
ATOM 7434 C C . ALA D 1 130 ? 88.169 152.643 5.513 1.00 49.29 130 ALA D C 1
ATOM 7435 O O . ALA D 1 130 ? 86.944 152.642 5.826 1.00 47.21 130 ALA D O 1
ATOM 7437 N N . GLU D 1 131 ? 88.787 151.578 5.004 1.00 38.82 131 GLU D N 1
ATOM 7438 C CA . GLU D 1 131 ? 88.108 150.305 4.890 1.00 34.82 131 GLU D CA 1
ATOM 7439 C C . GLU D 1 131 ? 88.817 149.259 5.813 1.00 28.35 131 GLU D C 1
ATOM 7440 O O . GLU D 1 131 ? 90.050 149.200 5.892 1.00 25.59 131 GLU D O 1
ATOM 7446 N N . GLY D 1 132 ? 88.038 148.429 6.492 1.00 24.43 132 GLY D N 1
ATOM 7447 C CA . GLY D 1 132 ? 88.592 147.362 7.256 1.00 22.24 132 GLY D CA 1
ATOM 7448 C C . GLY D 1 132 ? 89.127 146.258 6.335 1.00 20.26 132 GLY D C 1
ATOM 7449 O O . GLY D 1 132 ? 88.720 146.134 5.151 1.00 20.61 132 GLY D O 1
ATOM 7450 N N . ASN D 1 133 ? 90.109 145.541 6.852 1.00 18.09 133 ASN D N 1
ATOM 7451 C CA . ASN D 1 133 ? 90.692 144.445 6.127 1.00 17.61 133 ASN D CA 1
ATOM 7452 C C . ASN D 1 133 ? 90.316 143.130 6.811 1.00 17.88 133 ASN D C 1
ATOM 7453 O O . ASN D 1 133 ? 90.259 143.083 8.003 1.00 19.07 133 ASN D O 1
ATOM 7458 N N . PRO D 1 134 ? 90.182 142.036 6.061 1.00 17.45 134 PRO D N 1
ATOM 7459 C CA . PRO D 1 134 ? 89.793 140.772 6.666 1.00 18.03 134 PRO D CA 1
ATOM 7460 C C . PRO D 1 134 ? 90.864 140.095 7.496 1.00 17.70 134 PRO D C 1
ATOM 7461 O O . PRO D 1 134 ? 92.038 140.291 7.264 1.00 18.68 134 PRO D O 1
ATOM 7465 N N . PHE D 1 135 ? 90.439 139.320 8.473 1.00 17.52 135 PHE D N 1
ATOM 7466 C CA . PHE D 1 135 ? 91.329 138.395 9.208 1.00 18.34 135 PHE D CA 1
ATOM 7467 C C . PHE D 1 135 ? 91.605 137.202 8.304 1.00 17.02 135 PHE D C 1
ATOM 7468 O O . PHE D 1 135 ? 90.674 136.491 7.947 1.00 16.62 135 PHE D O 1
ATOM 7476 N N . ILE D 1 136 ? 92.846 137.078 7.841 1.00 15.75 136 ILE D N 1
ATOM 7477 C CA . ILE D 1 136 ? 93.240 136.002 6.932 1.00 15.45 136 ILE D CA 1
ATOM 7478 C C . ILE D 1 136 ? 93.970 134.913 7.718 1.00 15.05 136 ILE D C 1
ATOM 7479 O O . ILE D 1 136 ? 95.035 135.154 8.291 1.00 15.21 136 ILE D O 1
ATOM 7484 N N . PHE D 1 137 ? 93.377 133.716 7.719 1.00 15.26 137 PHE D N 1
ATOM 7485 C CA . PHE D 1 137 ? 93.800 132.566 8.519 1.00 14.37 137 PHE D CA 1
ATOM 7486 C C . PHE D 1 137 ? 93.741 131.409 7.532 1.00 14.16 137 PHE D C 1
ATOM 7487 O O . PHE D 1 137 ? 92.644 130.900 7.221 1.00 14.23 137 PHE D O 1
ATOM 7495 N N . ALA D 1 138 ? 94.901 131.038 6.996 1.00 13.25 138 ALA D N 1
ATOM 7496 C CA . ALA D 1 138 ? 95.004 130.068 5.898 1.00 13.23 138 ALA D CA 1
ATOM 7497 C C . ALA D 1 138 ? 95.540 128.732 6.437 1.00 13.34 138 ALA D C 1
ATOM 7498 O O . ALA D 1 138 ? 96.624 128.682 7.014 1.00 13.21 138 ALA D O 1
ATOM 7500 N N . PHE D 1 139 ? 94.779 127.665 6.238 1.00 13.70 139 PHE D N 1
ATOM 7501 C CA . PHE D 1 139 ? 95.218 126.306 6.577 1.00 13.79 139 PHE D CA 1
ATOM 7502 C C . PHE D 1 139 ? 95.869 125.617 5.373 1.00 14.25 139 PHE D C 1
ATOM 7503 O O . PHE D 1 139 ? 95.412 125.706 4.222 1.00 14.62 139 PHE D O 1
ATOM 7511 N N . LEU D 1 140 ? 96.952 124.938 5.668 1.00 13.77 140 LEU D N 1
ATOM 7512 C CA . LEU D 1 140 ? 97.787 124.254 4.680 1.00 14.07 140 LEU D CA 1
ATOM 7513 C C . LEU D 1 140 ? 98.145 122.858 5.174 1.00 14.02 140 LEU D C 1
ATOM 7514 O O . LEU D 1 140 ? 98.105 122.601 6.361 1.00 13.59 140 LEU D O 1
ATOM 7519 N N . PRO D 1 141 ? 98.558 121.952 4.249 1.00 14.14 141 PRO D N 1
ATOM 7520 C CA . PRO D 1 141 ? 99.250 120.758 4.721 1.00 14.04 141 PRO D CA 1
ATOM 7521 C C . PRO D 1 141 ? 100.569 121.128 5.440 1.00 13.97 141 PRO D C 1
ATOM 7522 O O . PRO D 1 141 ? 101.150 122.210 5.181 1.00 13.11 141 PRO D O 1
ATOM 7526 N N . MET D 1 142 ? 101.095 120.246 6.305 1.00 13.36 142 MET D N 1
ATOM 7527 C CA . MET D 1 142 ? 102.351 120.594 6.954 1.00 13.65 142 MET D CA 1
ATOM 7528 C C . MET D 1 142 ? 103.562 120.693 6.040 1.00 13.89 142 MET D C 1
ATOM 7529 O O . MET D 1 142 ? 104.566 121.256 6.457 1.00 14.15 142 MET D O 1
ATOM 7534 N N . TRP D 1 143 ? 103.505 120.081 4.875 1.00 13.53 143 TRP D N 1
ATOM 7535 C CA . TRP D 1 143 ? 104.588 120.038 3.901 1.00 13.60 143 TRP D CA 1
ATOM 7536 C C . TRP D 1 143 ? 104.191 120.772 2.648 1.00 13.39 143 TRP D C 1
ATOM 7537 O O . TRP D 1 143 ? 103.068 120.630 2.132 1.00 13.58 143 TRP D O 1
ATOM 7548 N N . TRP D 1 144 ? 105.098 121.593 2.132 1.00 13.60 144 TRP D N 1
ATOM 7549 C CA . TRP D 1 144 ? 104.846 122.301 0.907 1.00 13.36 144 TRP D CA 1
ATOM 7550 C C . TRP D 1 144 ? 104.521 121.331 -0.211 1.00 14.26 144 TRP D C 1
ATOM 7551 O O . TRP D 1 144 ? 105.185 120.283 -0.378 1.00 13.93 144 TRP D O 1
ATOM 7562 N N . GLU D 1 145 ? 103.523 121.693 -1.023 1.00 14.95 145 GLU D N 1
ATOM 7563 C CA . GLU D 1 145 ? 103.078 120.807 -2.101 1.00 15.72 145 GLU D CA 1
ATOM 7564 C C . GLU D 1 145 ? 103.924 120.872 -3.353 1.00 16.31 145 GLU D C 1
ATOM 7565 O O . GLU D 1 145 ? 104.054 119.880 -4.057 1.00 16.28 145 GLU D O 1
ATOM 7571 N N . LYS D 1 146 ? 104.489 122.035 -3.626 1.00 16.01 146 LYS D N 1
ATOM 7572 C CA . LYS D 1 146 ? 105.246 122.303 -4.814 1.00 16.34 146 LYS D CA 1
ATOM 7573 C C . LYS D 1 146 ? 106.551 122.944 -4.471 1.00 16.29 146 LYS D C 1
ATOM 7574 O O . LYS D 1 146 ? 106.602 123.922 -3.731 1.00 16.60 146 LYS D O 1
ATOM 7580 N N . ASP D 1 147 ? 107.606 122.417 -5.048 1.00 16.08 147 ASP D N 1
ATOM 7581 C CA . ASP D 1 147 ? 108.956 122.940 -4.863 1.00 16.55 147 ASP D CA 1
ATOM 7582 C C . ASP D 1 147 ? 109.449 123.357 -6.206 1.00 17.02 147 ASP D C 1
ATOM 7583 O O . ASP D 1 147 ? 109.748 122.524 -7.062 1.00 16.35 147 ASP D O 1
ATOM 7588 N N . LEU D 1 148 ? 109.462 124.656 -6.449 1.00 16.43 148 LEU D N 1
ATOM 7589 C CA . LEU D 1 148 ? 109.572 125.144 -7.810 1.00 18.05 148 LEU D CA 1
ATOM 7590 C C . LEU D 1 148 ? 110.918 125.766 -8.121 1.00 18.01 148 LEU D C 1
ATOM 7591 O O . LEU D 1 148 ? 111.213 126.022 -9.304 1.00 18.86 148 LEU D O 1
ATOM 7596 N N . LYS D 1 149 ? 111.706 126.099 -7.097 1.00 16.07 149 LYS D N 1
ATOM 7597 C CA . LYS D 1 149 ? 113.040 126.608 -7.317 1.00 15.84 149 LYS D CA 1
ATOM 7598 C C . LYS D 1 149 ? 113.814 126.417 -6.031 1.00 15.57 149 LYS D C 1
ATOM 7599 O O . LYS D 1 149 ? 113.270 126.633 -4.933 1.00 14.05 149 LYS D O 1
ATOM 7605 N N . GLY D 1 150 ? 115.079 126.059 -6.170 1.00 14.87 150 GLY D N 1
ATOM 7606 C CA . GLY D 1 150 ? 115.992 126.049 -5.060 1.00 15.32 150 GLY D CA 1
ATOM 7607 C C . GLY D 1 150 ? 115.983 124.809 -4.191 1.00 15.38 150 GLY D C 1
ATOM 7608 O O . GLY D 1 150 ? 116.589 124.791 -3.121 1.00 15.40 150 GLY D O 1
ATOM 7609 N N . LYS D 1 151 ? 115.432 123.703 -4.688 1.00 16.31 151 LYS D N 1
ATOM 7610 C CA . LYS D 1 151 ? 115.477 122.456 -3.948 1.00 17.55 151 LYS D CA 1
ATOM 7611 C C . LYS D 1 151 ? 116.916 122.113 -3.560 1.00 17.17 151 LYS D C 1
ATOM 7612 O O . LYS D 1 151 ? 117.824 122.262 -4.355 1.00 16.97 151 LYS D O 1
ATOM 7618 N N . GLY D 1 152 ? 117.092 121.589 -2.361 1.00 16.46 152 GLY D N 1
ATOM 7619 C CA . GLY D 1 152 ? 118.392 121.320 -1.807 1.00 15.97 152 GLY D CA 1
ATOM 7620 C C . GLY D 1 152 ? 119.073 122.414 -1.027 1.00 15.75 152 GLY D C 1
ATOM 7621 O O . GLY D 1 152 ? 120.137 122.199 -0.472 1.00 16.93 152 GLY D O 1
ATOM 7622 N N . ARG D 1 153 ? 118.546 123.628 -1.075 1.00 15.77 153 ARG D N 1
ATOM 7623 C CA . ARG D 1 153 ? 119.113 124.719 -0.302 1.00 15.04 153 ARG D CA 1
ATOM 7624 C C . ARG D 1 153 ? 119.162 124.352 1.192 1.00 14.13 153 ARG D C 1
ATOM 7625 O O . ARG D 1 153 ? 118.178 123.859 1.766 1.00 14.34 153 ARG D O 1
ATOM 7633 N N . THR D 1 154 ? 120.297 124.610 1.825 1.00 13.64 154 THR D N 1
ATOM 7634 C CA . THR D 1 154 ? 120.497 124.304 3.229 1.00 13.62 154 THR D CA 1
ATOM 7635 C C . THR D 1 154 ? 120.680 125.633 3.994 1.00 13.89 154 THR D C 1
ATOM 7636 O O . THR D 1 154 ? 120.866 126.715 3.389 1.00 13.29 154 THR D O 1
ATOM 7640 N N . ILE D 1 155 ? 120.668 125.545 5.303 1.00 13.76 155 ILE D N 1
ATOM 7641 C CA . ILE D 1 155 ? 120.894 126.784 6.090 1.00 14.05 155 ILE D CA 1
ATOM 7642 C C . ILE D 1 155 ? 122.334 127.306 5.909 1.00 14.76 155 ILE D C 1
ATOM 7643 O O . ILE D 1 155 ? 122.600 128.499 6.092 1.00 14.12 155 ILE D O 1
ATOM 7648 N N . GLU D 1 156 ? 123.251 126.422 5.504 1.00 15.21 156 GLU D N 1
ATOM 7649 C CA . GLU D 1 156 ? 124.624 126.824 5.298 1.00 17.01 156 GLU D CA 1
ATOM 7650 C C . GLU D 1 156 ? 124.756 127.752 4.114 1.00 17.02 156 GLU D C 1
ATOM 7651 O O . GLU D 1 156 ? 125.685 128.563 4.022 1.00 17.41 156 GLU D O 1
ATOM 7657 N N . ASP D 1 157 ? 123.785 127.732 3.226 1.00 16.70 157 ASP D N 1
ATOM 7658 C CA . ASP D 1 157 ? 123.813 128.550 2.062 1.00 17.27 157 ASP D CA 1
ATOM 7659 C C . ASP D 1 157 ? 123.579 130.028 2.352 1.00 17.38 157 ASP D C 1
ATOM 7660 O O . ASP D 1 157 ? 123.827 130.856 1.484 1.00 17.82 157 ASP D O 1
ATOM 7665 N N . GLY D 1 158 ? 123.131 130.372 3.555 1.00 15.97 158 GLY D N 1
ATOM 7666 C CA . GLY D 1 158 ? 123.085 131.760 3.919 1.00 16.33 158 GLY D CA 1
ATOM 7667 C C . GLY D 1 158 ? 121.751 132.259 4.429 1.00 14.72 158 GLY D C 1
ATOM 7668 O O . GLY D 1 158 ? 120.741 131.562 4.355 1.00 14.65 158 GLY D O 1
ATOM 7669 N N . ALA D 1 159 ? 121.737 133.510 4.911 1.00 14.54 159 ALA D N 1
ATOM 7670 C CA . ALA D 1 159 ? 120.509 134.100 5.430 1.00 14.07 159 ALA D CA 1
ATOM 7671 C C . ALA D 1 159 ? 119.511 134.349 4.329 1.00 13.80 159 ALA D C 1
ATOM 7672 O O . ALA D 1 159 ? 119.863 134.871 3.276 1.00 13.18 159 ALA D O 1
ATOM 7674 N N . ASN D 1 160 ? 118.239 133.999 4.564 1.00 13.29 160 ASN D N 1
ATOM 7675 C CA . ASN D 1 160 ? 117.200 134.255 3.616 1.00 13.26 160 ASN D CA 1
ATOM 7676 C C . ASN D 1 160 ? 116.262 135.400 4.033 1.00 13.54 160 ASN D C 1
ATOM 7677 O O . ASN D 1 160 ? 115.913 135.503 5.187 1.00 13.68 160 ASN D O 1
ATOM 7682 N N . TYR D 1 161 ? 115.815 136.195 3.038 1.00 13.50 161 TYR D N 1
ATOM 7683 C CA . TYR D 1 161 ? 114.705 137.179 3.149 1.00 13.48 161 TYR D CA 1
ATOM 7684 C C . TYR D 1 161 ? 113.518 136.435 2.581 1.00 13.50 161 TYR D C 1
ATOM 7685 O O . TYR D 1 161 ? 113.395 136.270 1.385 1.00 13.25 161 TYR D O 1
ATOM 7694 N N . ARG D 1 162 ? 112.707 135.841 3.483 1.00 12.98 162 ARG D N 1
ATOM 7695 C CA . ARG D 1 162 ? 111.685 134.930 3.096 1.00 13.30 162 ARG D CA 1
ATOM 7696 C C . ARG D 1 162 ? 110.365 135.654 2.939 1.00 13.55 162 ARG D C 1
ATOM 7697 O O . ARG D 1 162 ? 109.727 136.068 3.939 1.00 13.45 162 ARG D O 1
ATOM 7705 N N . PHE D 1 163 ? 109.920 135.780 1.707 1.00 13.36 163 PHE D N 1
ATOM 7706 C CA . PHE D 1 163 ? 108.709 136.516 1.402 1.00 13.30 163 PHE D CA 1
ATOM 7707 C C . PHE D 1 163 ? 107.574 135.532 1.240 1.00 13.35 163 PHE D C 1
ATOM 7708 O O . PHE D 1 163 ? 107.435 134.820 0.236 1.00 13.47 163 PHE D O 1
ATOM 7716 N N . ASN D 1 164 ? 106.728 135.506 2.256 1.00 13.08 164 ASN D N 1
ATOM 7717 C CA . ASN D 1 164 ? 105.547 134.648 2.267 1.00 13.48 164 ASN D CA 1
ATOM 7718 C C . ASN D 1 164 ? 104.333 135.457 1.833 1.00 13.86 164 ASN D C 1
ATOM 7719 O O . ASN D 1 164 ? 104.060 136.525 2.417 1.00 13.20 164 ASN D O 1
ATOM 7724 N N . MET D 1 165 ? 103.630 134.970 0.824 1.00 14.02 165 MET D N 1
ATOM 7725 C CA . MET D 1 165 ? 102.562 135.700 0.185 1.00 14.93 165 MET D CA 1
ATOM 7726 C C . MET D 1 165 ? 101.386 134.751 -0.050 1.00 14.87 165 MET D C 1
ATOM 7727 O O . MET D 1 165 ? 101.574 133.638 -0.559 1.00 14.84 165 MET D O 1
ATOM 7732 N N . THR D 1 166 ? 100.201 135.174 0.348 1.00 14.24 166 THR D N 1
ATOM 7733 C CA . THR D 1 166 ? 99.012 134.450 0.067 1.00 14.23 166 THR D CA 1
ATOM 7734 C C . THR D 1 166 ? 98.148 135.273 -0.876 1.00 14.06 166 THR D C 1
ATOM 7735 O O . THR D 1 166 ? 98.081 136.493 -0.749 1.00 14.13 166 THR D O 1
ATOM 7739 N N . ILE D 1 167 ? 97.523 134.593 -1.819 1.00 14.15 167 ILE D N 1
ATOM 7740 C CA . ILE D 1 167 ? 96.635 135.233 -2.789 1.00 15.05 167 ILE D CA 1
ATOM 7741 C C . ILE D 1 167 ? 95.343 134.459 -2.997 1.00 14.85 167 ILE D C 1
ATOM 7742 O O . ILE D 1 167 ? 95.288 133.229 -2.880 1.00 15.10 167 ILE D O 1
ATOM 7747 N N . GLY D 1 168 ? 94.301 135.216 -3.288 1.00 14.66 168 GLY D N 1
ATOM 7748 C CA . GLY D 1 168 ? 92.971 134.692 -3.526 1.00 15.50 168 GLY D CA 1
ATOM 7749 C C . GLY D 1 168 ? 92.369 135.456 -4.687 1.00 15.92 168 GLY D C 1
ATOM 7750 O O . GLY D 1 168 ? 92.289 136.684 -4.653 1.00 16.35 168 GLY D O 1
ATOM 7751 N N . PHE D 1 169 ? 91.963 134.735 -5.706 1.00 16.95 169 PHE D N 1
ATOM 7752 C CA . PHE D 1 169 ? 91.406 135.380 -6.905 1.00 17.10 169 PHE D CA 1
ATOM 7753 C C . PHE D 1 169 ? 90.060 136.027 -6.626 1.00 18.71 169 PHE D C 1
ATOM 7754 O O . PHE D 1 169 ? 89.289 135.553 -5.818 1.00 19.18 169 PHE D O 1
ATOM 7762 N N . PRO D 1 170 ? 89.774 137.120 -7.312 1.00 20.32 170 PRO D N 1
ATOM 7763 C CA . PRO D 1 170 ? 88.550 137.847 -7.072 1.00 22.36 170 PRO D CA 1
ATOM 7764 C C . PRO D 1 170 ? 87.321 137.019 -7.418 1.00 23.47 170 PRO D C 1
ATOM 7765 O O . PRO D 1 170 ? 87.384 136.072 -8.195 1.00 21.89 170 PRO D O 1
ATOM 7769 N N . GLU D 1 171 ? 86.211 137.445 -6.872 1.00 27.85 171 GLU D N 1
ATOM 7770 C CA . GLU D 1 171 ? 84.931 136.860 -7.167 1.00 34.27 171 GLU D CA 1
ATOM 7771 C C . GLU D 1 171 ? 84.729 136.846 -8.646 1.00 32.75 171 GLU D C 1
ATOM 7772 O O . GLU D 1 171 ? 85.011 137.833 -9.341 1.00 31.91 171 GLU D O 1
ATOM 7778 N N . GLY D 1 172 ? 84.276 135.714 -9.153 1.00 35.77 172 GLY D N 1
ATOM 7779 C CA . GLY D 1 172 ? 84.009 135.605 -10.582 1.00 36.18 172 GLY D CA 1
ATOM 7780 C C . GLY D 1 172 ? 85.150 135.017 -11.396 1.00 37.53 172 GLY D C 1
ATOM 7781 O O . GLY D 1 172 ? 84.984 134.714 -12.577 1.00 37.92 172 GLY D O 1
ATOM 7782 N N . VAL D 1 173 ? 86.334 134.874 -10.807 1.00 30.73 173 VAL D N 1
ATOM 7783 C CA . VAL D 1 173 ? 87.435 134.310 -11.551 1.00 26.54 173 VAL D CA 1
ATOM 7784 C C . VAL D 1 173 ? 87.492 132.801 -11.288 1.00 25.74 173 VAL D C 1
ATOM 7785 O O . VAL D 1 173 ? 87.525 132.342 -10.151 1.00 24.86 173 VAL D O 1
ATOM 7789 N N . ASP D 1 174 ? 87.488 132.030 -12.367 1.00 24.68 174 ASP D N 1
ATOM 7790 C CA . ASP D 1 174 ? 87.554 130.608 -12.297 1.00 25.74 174 ASP D CA 1
ATOM 7791 C C . ASP D 1 174 ? 88.871 130.235 -11.597 1.00 23.66 174 ASP D C 1
ATOM 7792 O O . ASP D 1 174 ? 89.940 130.723 -11.992 1.00 23.83 174 ASP D O 1
ATOM 7797 N N . LYS D 1 175 ? 88.809 129.392 -10.582 1.00 22.12 175 LYS D N 1
ATOM 7798 C CA . LYS D 1 175 ? 90.008 129.080 -9.810 1.00 22.04 175 LYS D CA 1
ATOM 7799 C C . LYS D 1 175 ? 91.079 128.381 -10.691 1.00 21.94 175 LYS D C 1
ATOM 7800 O O . LYS D 1 175 ? 92.275 128.622 -10.526 1.00 20.45 175 LYS D O 1
ATOM 7806 N N . ALA D 1 176 ? 90.665 127.551 -11.641 1.00 20.85 176 ALA D N 1
ATOM 7807 C CA . ALA D 1 176 ? 91.618 126.915 -12.495 1.00 21.48 176 ALA D CA 1
ATOM 7808 C C . ALA D 1 176 ? 92.336 127.927 -13.415 1.00 22.17 176 ALA D C 1
ATOM 7809 O O . ALA D 1 176 ? 93.507 127.725 -13.722 1.00 21.90 176 ALA D O 1
ATOM 7811 N N . GLU D 1 177 ? 91.646 128.961 -13.877 1.00 22.37 177 GLU D N 1
ATOM 7812 C CA . GLU D 1 177 ? 92.268 130.029 -14.662 1.00 24.10 177 GLU D CA 1
ATOM 7813 C C . GLU D 1 177 ? 93.285 130.814 -13.826 1.00 22.31 177 GLU D C 1
ATOM 7814 O O . GLU D 1 177 ? 94.340 131.172 -14.327 1.00 21.02 177 GLU D O 1
ATOM 7820 N N . GLY D 1 178 ? 92.915 131.127 -12.598 1.00 20.82 178 GLY D N 1
ATOM 7821 C CA . GLY D 1 178 ? 93.856 131.776 -11.653 1.00 19.97 178 GLY D CA 1
ATOM 7822 C C . GLY D 1 178 ? 95.114 130.922 -11.444 1.00 19.30 178 GLY D C 1
ATOM 7823 O O . GLY D 1 178 ? 96.256 131.455 -11.457 1.00 18.74 178 GLY D O 1
ATOM 7824 N N . GLU D 1 179 ? 94.913 129.624 -11.221 1.00 18.14 179 GLU D N 1
ATOM 7825 C CA . GLU D 1 179 ? 96.015 128.709 -11.027 1.00 18.83 179 GLU D CA 1
ATOM 7826 C C . GLU D 1 179 ? 96.922 128.687 -12.268 1.00 17.95 179 GLU D C 1
ATOM 7827 O O . GLU D 1 179 ? 98.164 128.720 -12.158 1.00 16.47 179 GLU D O 1
ATOM 7833 N N . LYS D 1 180 ? 96.311 128.686 -13.446 1.00 18.27 180 LYS D N 1
ATOM 7834 C CA . LYS D 1 180 ? 97.080 128.650 -14.670 1.00 19.23 180 LYS D CA 1
ATOM 7835 C C . LYS D 1 180 ? 97.926 129.914 -14.807 1.00 18.16 180 LYS D C 1
ATOM 7836 O O . LYS D 1 180 ? 99.086 129.859 -15.159 1.00 18.17 180 LYS D O 1
ATOM 7842 N N . TRP D 1 181 ? 97.355 131.055 -14.472 1.00 16.96 181 TRP D N 1
ATOM 7843 C CA . TRP D 1 181 ? 98.095 132.310 -14.517 1.00 17.04 181 TRP D CA 1
ATOM 7844 C C . TRP D 1 181 ? 99.273 132.320 -13.521 1.00 16.53 181 TRP D C 1
ATOM 7845 O O . TRP D 1 181 ? 100.420 132.649 -13.870 1.00 16.20 181 TRP D O 1
ATOM 7856 N N . LEU D 1 182 ? 98.997 131.897 -12.309 1.00 15.93 182 LEU D N 1
ATOM 7857 C CA . LEU D 1 182 ? 100.020 131.850 -11.262 1.00 16.24 182 LEU D CA 1
ATOM 7858 C C . LEU D 1 182 ? 101.211 130.996 -11.719 1.00 16.15 182 LEU D C 1
ATOM 7859 O O . LEU D 1 182 ? 102.372 131.450 -11.673 1.00 15.96 182 LEU D O 1
ATOM 7864 N N . PHE D 1 183 ? 100.935 129.789 -12.176 1.00 15.97 183 PHE D N 1
ATOM 7865 C CA . PHE D 1 183 ? 101.996 128.854 -12.475 1.00 17.42 183 PHE D CA 1
ATOM 7866 C C . PHE D 1 183 ? 102.600 128.947 -13.865 1.00 17.50 183 PHE D C 1
ATOM 7867 O O . PHE D 1 183 ? 103.776 128.614 -14.020 1.00 17.71 183 PHE D O 1
ATOM 7875 N N . GLU D 1 184 ? 101.826 129.432 -14.836 1.00 18.29 184 GLU D N 1
ATOM 7876 C CA . GLU D 1 184 ? 102.339 129.613 -16.206 1.00 18.78 184 GLU D CA 1
ATOM 7877 C C . GLU D 1 184 ? 102.916 131.009 -16.484 1.00 17.99 184 GLU D C 1
ATOM 7878 O O . GLU D 1 184 ? 103.759 131.138 -17.385 1.00 17.96 184 GLU D O 1
ATOM 7884 N N . LYS D 1 185 ? 102.479 132.032 -15.744 1.00 17.40 185 LYS D N 1
ATOM 7885 C CA . LYS D 1 185 ? 102.946 133.393 -15.996 1.00 18.49 185 LYS D CA 1
ATOM 7886 C C . LYS D 1 185 ? 103.813 133.962 -14.906 1.00 17.55 185 LYS D C 1
ATOM 7887 O O . LYS D 1 185 ? 104.857 134.555 -15.155 1.00 16.88 185 LYS D O 1
ATOM 7893 N N . VAL D 1 186 ? 103.384 133.791 -13.663 1.00 16.88 186 VAL D N 1
ATOM 7894 C CA . VAL D 1 186 ? 104.067 134.479 -12.564 1.00 16.19 186 VAL D CA 1
ATOM 7895 C C . VAL D 1 186 ? 105.302 133.736 -12.130 1.00 15.56 186 VAL D C 1
ATOM 7896 O O . VAL D 1 186 ? 106.389 134.334 -11.993 1.00 15.90 186 VAL D O 1
ATOM 7900 N N . VAL D 1 187 ? 105.205 132.435 -11.893 1.00 15.37 187 VAL D N 1
ATOM 7901 C CA . VAL D 1 187 ? 106.326 131.683 -11.365 1.00 15.29 187 VAL D CA 1
ATOM 7902 C C . VAL D 1 187 ? 107.549 131.690 -12.330 1.00 15.19 187 VAL D C 1
ATOM 7903 O O . VAL D 1 187 ? 108.658 131.794 -11.862 1.00 14.65 187 VAL D O 1
ATOM 7907 N N . PRO D 1 188 ? 107.318 131.657 -13.656 1.00 15.60 188 PRO D N 1
ATOM 7908 C CA . PRO D 1 188 ? 108.471 131.777 -14.568 1.00 15.88 188 PRO D CA 1
ATOM 7909 C C . PRO D 1 188 ? 109.357 133.038 -14.352 1.00 15.67 188 PRO D C 1
ATOM 7910 O O . PRO D 1 188 ? 110.574 132.979 -14.555 1.00 16.12 188 PRO D O 1
ATOM 7914 N N . ILE D 1 189 ? 108.754 134.136 -13.930 1.00 15.38 189 ILE D N 1
ATOM 7915 C CA . ILE D 1 189 ? 109.511 135.359 -13.684 1.00 16.22 189 ILE D CA 1
ATOM 7916 C C . ILE D 1 189 ? 110.397 135.153 -12.470 1.00 15.06 189 ILE D C 1
ATOM 7917 O O . ILE D 1 189 ? 111.556 135.596 -12.448 1.00 14.55 189 ILE D O 1
ATOM 7922 N N . LEU D 1 190 ? 109.849 134.495 -11.433 1.00 14.77 190 LEU D N 1
ATOM 7923 C CA . LEU D 1 190 ? 110.627 134.149 -10.242 1.00 14.43 190 LEU D CA 1
ATOM 7924 C C . LEU D 1 190 ? 111.768 133.218 -10.606 1.00 14.78 190 LEU D C 1
ATOM 7925 O O . LEU D 1 190 ? 112.900 133.351 -10.144 1.00 15.35 190 LEU D O 1
ATOM 7930 N N . GLN D 1 191 ? 111.481 132.230 -11.431 1.00 15.15 191 GLN D N 1
ATOM 7931 C CA . GLN D 1 191 ? 112.523 131.296 -11.846 1.00 15.74 191 GLN D CA 1
ATOM 7932 C C . GLN D 1 191 ? 113.617 131.954 -12.686 1.00 15.88 191 GLN D C 1
ATOM 7933 O O . GLN D 1 191 ? 114.773 131.554 -12.580 1.00 16.77 191 GLN D O 1
ATOM 7939 N N . ALA D 1 192 ? 113.269 132.955 -13.471 1.00 15.74 192 ALA D N 1
ATOM 7940 C CA . ALA D 1 192 ? 114.250 133.642 -14.311 1.00 16.13 192 ALA D CA 1
ATOM 7941 C C . ALA D 1 192 ? 115.189 134.534 -13.518 1.00 17.65 192 ALA D C 1
ATOM 7942 O O . ALA D 1 192 ? 116.230 134.911 -14.034 1.00 19.91 192 ALA D O 1
ATOM 7944 N N . ALA D 1 193 ? 114.840 134.927 -12.296 1.00 16.32 193 ALA D N 1
ATOM 7945 C CA . ALA D 1 193 ? 115.620 135.891 -11.550 1.00 16.01 193 ALA D CA 1
ATOM 7946 C C . ALA D 1 193 ? 116.662 135.194 -10.687 1.00 16.32 193 ALA D C 1
ATOM 7947 O O . ALA D 1 193 ? 116.317 134.492 -9.738 1.00 16.85 193 ALA D O 1
ATOM 7949 N N . PRO D 1 194 ? 117.970 135.466 -10.922 1.00 16.48 194 PRO D N 1
ATOM 7950 C CA . PRO D 1 194 ? 118.949 134.915 -10.028 1.00 17.75 194 PRO D CA 1
ATOM 7951 C C . PRO D 1 194 ? 118.820 135.414 -8.577 1.00 16.47 194 PRO D C 1
ATOM 7952 O O . PRO D 1 194 ? 119.376 134.762 -7.679 1.00 17.69 194 PRO D O 1
ATOM 7956 N N . GLU D 1 195 ? 118.165 136.555 -8.368 1.00 15.58 195 GLU D N 1
ATOM 7957 C CA . GLU D 1 195 ? 117.994 137.098 -7.017 1.00 15.78 195 GLU D CA 1
ATOM 7958 C C . GLU D 1 195 ? 116.998 136.255 -6.218 1.00 15.38 195 GLU D C 1
ATOM 7959 O O . GLU D 1 195 ? 116.932 136.426 -5.030 1.00 14.89 195 GLU D O 1
ATOM 7965 N N . CYS D 1 196 ? 116.200 135.437 -6.900 1.00 14.73 196 CYS D N 1
ATOM 7966 C CA . CYS D 1 196 ? 115.220 134.586 -6.212 1.00 14.56 196 CYS D CA 1
ATOM 7967 C C . CYS D 1 196 ? 115.837 133.205 -6.001 1.00 15.02 196 CYS D C 1
ATOM 7968 O O . CYS D 1 196 ? 116.211 132.535 -6.972 1.00 15.16 196 CYS D O 1
ATOM 7971 N N . THR D 1 197 ? 116.002 132.773 -4.753 1.00 14.89 197 THR D N 1
ATOM 7972 C CA . THR D 1 197 ? 116.706 131.541 -4.443 1.00 14.96 197 THR D CA 1
ATOM 7973 C C . THR D 1 197 ? 115.796 130.349 -4.132 1.00 15.03 197 THR D C 1
ATOM 7974 O O . THR D 1 197 ? 116.260 129.202 -4.005 1.00 15.32 197 THR D O 1
ATOM 7978 N N . ARG D 1 198 ? 114.509 130.605 -3.941 1.00 13.52 198 ARG D N 1
ATOM 7979 C CA . ARG D 1 198 ? 113.579 129.570 -3.519 1.00 13.51 198 ARG D CA 1
ATOM 7980 C C . ARG D 1 198 ? 112.155 129.978 -3.853 1.00 13.45 198 ARG D C 1
ATOM 7981 O O . ARG D 1 198 ? 111.775 131.146 -3.672 1.00 13.14 198 ARG D O 1
ATOM 7989 N N . VAL D 1 199 ? 111.424 129.025 -4.398 1.00 13.63 199 VAL D N 1
ATOM 7990 C CA . VAL D 1 199 ? 110.002 129.120 -4.606 1.00 13.78 199 VAL D CA 1
ATOM 7991 C C . VAL D 1 199 ? 109.304 127.838 -4.108 1.00 13.63 199 VAL D C 1
ATOM 7992 O O . VAL D 1 199 ? 109.574 126.752 -4.585 1.00 13.31 199 VAL D O 1
ATOM 7996 N N . LEU D 1 200 ? 108.349 128.045 -3.221 1.00 13.45 200 LEU D N 1
ATOM 7997 C CA . LEU D 1 200 ? 107.521 127.011 -2.637 1.00 13.48 200 LEU D CA 1
ATOM 7998 C C . LEU D 1 200 ? 106.087 127.459 -2.680 1.00 13.41 200 LEU D C 1
ATOM 7999 O O . LEU D 1 200 ? 105.791 128.653 -2.533 1.00 13.04 200 LEU D O 1
ATOM 8004 N N . ALA D 1 201 ? 105.183 126.491 -2.870 1.00 13.48 201 ALA D N 1
ATOM 8005 C CA . ALA D 1 201 ? 103.770 126.758 -2.888 1.00 13.59 201 ALA D CA 1
ATOM 8006 C C . ALA D 1 201 ? 102.899 125.579 -2.438 1.00 13.71 201 ALA D C 1
ATOM 8007 O O . ALA D 1 201 ? 103.212 124.432 -2.672 1.00 13.71 201 ALA D O 1
ATOM 8009 N N . SER D 1 202 ? 101.775 125.934 -1.826 1.00 14.51 202 SER D N 1
ATOM 8010 C CA . SER D 1 202 ? 100.717 125.019 -1.473 1.00 14.57 202 SER D CA 1
ATOM 8011 C C . SER D 1 202 ? 99.378 125.656 -1.727 1.00 14.96 202 SER D C 1
ATOM 8012 O O . SER D 1 202 ? 99.208 126.866 -1.572 1.00 14.85 202 SER D O 1
ATOM 8015 N N . ALA D 1 203 ? 98.423 124.831 -2.133 1.00 14.65 203 ALA D N 1
ATOM 8016 C CA . ALA D 1 203 ? 97.024 125.207 -2.167 1.00 14.96 203 ALA D CA 1
ATOM 8017 C C . ALA D 1 203 ? 96.436 125.342 -0.768 1.00 15.23 203 ALA D C 1
ATOM 8018 O O . ALA D 1 203 ? 96.694 124.507 0.131 1.00 15.24 203 ALA D O 1
ATOM 8020 N N . VAL D 1 204 ? 95.685 126.411 -0.549 1.00 14.95 204 VAL D N 1
ATOM 8021 C CA . VAL D 1 204 ? 95.005 126.617 0.704 1.00 15.03 204 VAL D CA 1
ATOM 8022 C C . VAL D 1 204 ? 93.873 125.599 0.887 1.00 15.67 204 VAL D C 1
ATOM 8023 O O . VAL D 1 204 ? 93.137 125.287 -0.055 1.00 15.70 204 VAL D O 1
ATOM 8027 N N . LYS D 1 205 ? 93.772 125.040 2.073 1.00 15.80 205 LYS D N 1
ATOM 8028 C CA . LYS D 1 205 ? 92.717 124.120 2.423 1.00 17.80 205 LYS D CA 1
ATOM 8029 C C . LYS D 1 205 ? 91.487 124.916 2.741 1.00 19.26 205 LYS D C 1
ATOM 8030 O O . LYS D 1 205 ? 91.170 125.196 3.895 1.00 20.41 205 LYS D O 1
ATOM 8036 N N . LYS D 1 206 ? 90.733 125.160 1.704 1.00 22.23 206 LYS D N 1
ATOM 8037 C CA . LYS D 1 206 ? 89.626 126.065 1.825 1.00 25.11 206 LYS D CA 1
ATOM 8038 C C . LYS D 1 206 ? 88.453 125.391 2.560 1.00 28.13 206 LYS D C 1
ATOM 8039 O O . LYS D 1 206 ? 87.697 126.092 3.199 1.00 31.40 206 LYS D O 1
ATOM 8045 N N . ASP D 1 207 ? 88.363 124.060 2.472 1.00 26.45 207 ASP D N 1
ATOM 8046 C CA . ASP D 1 207 ? 87.339 123.270 3.207 1.00 28.48 207 ASP D CA 1
ATOM 8047 C C . ASP D 1 207 ? 87.344 123.490 4.733 1.00 26.45 207 ASP D C 1
ATOM 8048 O O . ASP D 1 207 ? 86.372 123.211 5.390 1.00 29.36 207 ASP D O 1
ATOM 8053 N N . ILE D 1 208 ? 88.452 123.915 5.316 1.00 23.46 208 ILE D N 1
ATOM 8054 C CA . ILE D 1 208 ? 88.584 123.996 6.759 1.00 20.27 208 ILE D CA 1
ATOM 8055 C C . ILE D 1 208 ? 87.776 125.154 7.315 1.00 19.91 208 ILE D C 1
ATOM 8056 O O . ILE D 1 208 ? 86.923 125.000 8.192 1.00 18.79 208 ILE D O 1
ATOM 8061 N N . ASN D 1 209 ? 88.026 126.355 6.812 1.00 18.01 209 ASN D N 1
ATOM 8062 C CA . ASN D 1 209 ? 87.419 127.535 7.401 1.00 17.59 209 ASN D CA 1
ATOM 8063 C C . ASN D 1 209 ? 86.920 128.539 6.388 1.00 18.71 209 ASN D C 1
ATOM 8064 O O . ASN D 1 209 ? 86.645 129.642 6.774 1.00 18.32 209 ASN D O 1
ATOM 8069 N N . GLY D 1 210 ? 86.809 128.145 5.143 1.00 19.47 210 GLY D N 1
ATOM 8070 C CA . GLY D 1 210 ? 86.288 129.046 4.127 1.00 21.22 210 GLY D CA 1
ATOM 8071 C C . GLY D 1 210 ? 87.212 130.210 3.764 1.00 21.04 210 GLY D C 1
ATOM 8072 O O . GLY D 1 210 ? 86.785 131.238 3.268 1.00 20.21 210 GLY D O 1
ATOM 8073 N N . CYS D 1 211 ? 88.505 130.075 4.034 1.00 19.66 211 CYS D N 1
ATOM 8074 C CA . CYS D 1 211 ? 89.421 131.179 3.762 1.00 18.16 211 CYS D CA 1
ATOM 8075 C C . CYS D 1 211 ? 89.295 131.593 2.295 1.00 17.37 211 CYS D C 1
ATOM 8076 O O . CYS D 1 211 ? 89.220 130.763 1.387 1.00 17.72 211 CYS D O 1
ATOM 8079 N N A VAL D 1 212 ? 89.276 132.886 2.029 0.50 17.16 212 VAL D N 1
ATOM 8080 N N B VAL D 1 212 ? 89.313 132.898 2.089 0.50 16.70 212 VAL D N 1
ATOM 8081 C CA A VAL D 1 212 ? 89.169 133.339 0.640 0.50 17.17 212 VAL D CA 1
ATOM 8082 C CA B VAL D 1 212 ? 89.230 133.515 0.766 0.50 16.41 212 VAL D CA 1
ATOM 8083 C C A VAL D 1 212 ? 90.440 133.042 -0.172 0.50 16.72 212 VAL D C 1
ATOM 8084 C C B VAL D 1 212 ? 90.457 133.254 -0.115 0.50 16.31 212 VAL D C 1
ATOM 8085 O O A VAL D 1 212 ? 90.384 132.872 -1.400 0.50 15.88 212 VAL D O 1
ATOM 8086 O O B VAL D 1 212 ? 90.396 133.383 -1.334 0.50 15.84 212 VAL D O 1
ATOM 8093 N N . MET D 1 213 ? 91.574 132.895 0.516 1.00 15.92 213 MET D N 1
ATOM 8094 C CA . MET D 1 213 ? 92.821 132.652 -0.214 1.00 15.51 213 MET D CA 1
ATOM 8095 C C . MET D 1 213 ? 92.838 131.292 -0.891 1.00 15.89 213 MET D C 1
ATOM 8096 O O . MET D 1 213 ? 92.166 130.352 -0.441 1.00 15.29 213 MET D O 1
ATOM 8101 N N . ASP D 1 214 ? 93.559 131.231 -2.009 1.00 15.18 214 ASP D N 1
ATOM 8102 C CA . ASP D 1 214 ? 93.658 130.050 -2.815 1.00 15.64 214 ASP D CA 1
ATOM 8103 C C . ASP D 1 214 ? 95.058 129.378 -2.781 1.00 15.78 214 ASP D C 1
ATOM 8104 O O . ASP D 1 214 ? 95.175 128.146 -2.864 1.00 15.82 214 ASP D O 1
ATOM 8109 N N . TRP D 1 215 ? 96.118 130.194 -2.628 1.00 15.41 215 TRP D N 1
ATOM 8110 C CA . TRP D 1 215 ? 97.508 129.742 -2.623 1.00 14.48 215 TRP D CA 1
ATOM 8111 C C . TRP D 1 215 ? 98.291 130.481 -1.550 1.00 14.25 215 TRP D C 1
ATOM 8112 O O . TRP D 1 215 ? 98.032 131.649 -1.257 1.00 14.18 215 TRP D O 1
ATOM 8123 N N . VAL D 1 216 ? 99.256 129.787 -0.964 1.00 13.73 216 VAL D N 1
ATOM 8124 C CA . VAL D 1 216 ? 100.341 130.388 -0.210 1.00 13.97 216 VAL D CA 1
ATOM 8125 C C . VAL D 1 216 ? 101.628 130.032 -0.925 1.00 14.46 216 VAL D C 1
ATOM 8126 O O . VAL D 1 216 ? 101.846 128.855 -1.284 1.00 14.79 216 VAL D O 1
ATOM 8130 N N . LEU D 1 217 ? 102.438 131.051 -1.216 1.00 14.81 217 LEU D N 1
ATOM 8131 C CA . LEU D 1 217 ? 103.762 130.876 -1.774 1.00 15.54 217 LEU D CA 1
ATOM 8132 C C . LEU D 1 217 ? 104.768 131.432 -0.820 1.00 15.27 217 LEU D C 1
ATOM 8133 O O . LEU D 1 217 ? 104.482 132.356 -0.012 1.00 16.01 217 LEU D O 1
ATOM 8138 N N . GLU D 1 218 ? 105.968 130.863 -0.847 1.00 14.23 218 GLU D N 1
ATOM 8139 C CA . GLU D 1 218 ? 107.075 131.483 -0.139 1.00 14.17 218 GLU D CA 1
ATOM 8140 C C . GLU D 1 218 ? 108.194 131.615 -1.166 1.00 13.79 218 GLU D C 1
ATOM 8141 O O . GLU D 1 218 ? 108.455 130.668 -1.920 1.00 13.88 218 GLU D O 1
ATOM 8147 N N . ILE D 1 219 ? 108.771 132.809 -1.232 1.00 13.23 219 ILE D N 1
ATOM 8148 C CA . ILE D 1 219 ? 109.651 133.233 -2.320 1.00 13.00 219 ILE D CA 1
ATOM 8149 C C . ILE D 1 219 ? 110.833 133.881 -1.619 1.00 12.56 219 ILE D C 1
ATOM 8150 O O . ILE D 1 219 ? 110.649 134.882 -0.888 1.00 12.37 219 ILE D O 1
ATOM 8155 N N . TRP D 1 220 ? 111.998 133.270 -1.722 1.00 12.22 220 TRP D N 1
ATOM 8156 C CA . TRP D 1 220 ? 113.147 133.786 -1.007 1.00 12.13 220 TRP D CA 1
ATOM 8157 C C . TRP D 1 220 ? 114.066 134.632 -1.821 1.00 12.48 220 TRP D C 1
ATOM 8158 O O . TRP D 1 220 ? 114.320 134.351 -2.997 1.00 13.24 220 TRP D O 1
ATOM 8169 N N . PHE D 1 221 ? 114.612 135.655 -1.169 1.00 12.88 221 PHE D N 1
ATOM 8170 C CA . PHE D 1 221 ? 115.600 136.574 -1.737 1.00 13.12 221 PHE D CA 1
ATOM 8171 C C . PHE D 1 221 ? 116.756 136.671 -0.766 1.00 13.78 221 PHE D C 1
ATOM 8172 O O . PHE D 1 221 ? 116.729 136.089 0.309 1.00 12.60 221 PHE D O 1
ATOM 8180 N N . GLU D 1 222 ? 117.800 137.369 -1.162 1.00 13.88 222 GLU D N 1
ATOM 8181 C CA . GLU D 1 222 ? 118.874 137.657 -0.262 1.00 16.09 222 GLU D CA 1
ATOM 8182 C C . GLU D 1 222 ? 118.517 138.840 0.672 1.00 15.24 222 GLU D C 1
ATOM 8183 O O . GLU D 1 222 ? 119.003 138.936 1.782 1.00 14.35 222 GLU D O 1
ATOM 8189 N N . ASN D 1 223 ? 117.730 139.764 0.148 1.00 15.06 223 ASN D N 1
ATOM 8190 C CA . ASN D 1 223 ? 117.456 141.039 0.813 1.00 14.75 223 ASN D CA 1
ATOM 8191 C C . ASN D 1 223 ? 116.385 141.795 0.113 1.00 14.07 223 ASN D C 1
ATOM 8192 O O . ASN D 1 223 ? 115.849 141.340 -0.900 1.00 12.77 223 ASN D O 1
ATOM 8197 N N . GLN D 1 224 ? 116.018 142.930 0.730 1.00 13.75 224 GLN D N 1
ATOM 8198 C CA . GLN D 1 224 ? 114.919 143.744 0.271 1.00 14.64 224 GLN D CA 1
ATOM 8199 C C . GLN D 1 224 ? 115.139 144.260 -1.143 1.00 14.23 224 GLN D C 1
ATOM 8200 O O . GLN D 1 224 ? 114.217 144.325 -1.940 1.00 13.50 224 GLN D O 1
ATOM 8206 N N . SER D 1 225 ? 116.374 144.595 -1.480 1.00 14.36 225 SER D N 1
ATOM 8207 C CA . SER D 1 225 ? 116.653 145.080 -2.840 1.00 14.84 225 SER D CA 1
ATOM 8208 C C . SER D 1 225 ? 116.420 143.988 -3.884 1.00 13.98 225 SER D C 1
ATOM 8209 O O . SER D 1 225 ? 115.931 144.267 -4.944 1.00 13.99 225 SER D O 1
ATOM 8212 N N . GLY D 1 226 ? 116.768 142.755 -3.575 1.00 13.43 226 GLY D N 1
ATOM 8213 C CA . GLY D 1 226 ? 116.459 141.627 -4.464 1.00 13.70 226 GLY D CA 1
ATOM 8214 C C . GLY D 1 226 ? 114.995 141.391 -4.615 1.00 13.39 226 GLY D C 1
ATOM 8215 O O . GLY D 1 226 ? 114.488 141.189 -5.739 1.00 13.84 226 GLY D O 1
ATOM 8216 N N . TRP D 1 227 ? 114.279 141.466 -3.484 1.00 13.40 227 TRP D N 1
ATOM 8217 C CA . TRP D 1 227 ? 112.819 141.389 -3.509 1.00 13.37 227 TRP D CA 1
ATOM 8218 C C . TRP D 1 227 ? 112.210 142.407 -4.466 1.00 13.63 227 TRP D C 1
ATOM 8219 O O . TRP D 1 227 ? 111.338 142.094 -5.322 1.00 13.84 227 TRP D O 1
ATOM 8230 N N . TYR D 1 228 ? 112.624 143.661 -4.298 1.00 14.05 228 TYR D N 1
ATOM 8231 C CA . TYR D 1 228 ? 112.104 144.761 -5.118 1.00 14.31 228 TYR D CA 1
ATOM 8232 C C . TYR D 1 228 ? 112.396 144.586 -6.621 1.00 13.97 228 TYR D C 1
ATOM 8233 O O . TYR D 1 228 ? 111.505 144.724 -7.489 1.00 14.13 228 TYR D O 1
ATOM 8242 N N . LYS D 1 229 ? 113.621 144.213 -6.917 1.00 14.23 229 LYS D N 1
ATOM 8243 C CA . LYS D 1 229 ? 114.053 144.005 -8.302 1.00 14.38 229 LYS D CA 1
ATOM 8244 C C . LYS D 1 229 ? 113.170 142.991 -9.001 1.00 14.20 229 LYS D C 1
ATOM 8245 O O . LYS D 1 229 ? 112.738 143.214 -10.110 1.00 14.25 229 LYS D O 1
ATOM 8251 N N . VAL D 1 230 ? 112.775 141.933 -8.293 1.00 14.00 230 VAL D N 1
ATOM 8252 C CA . VAL D 1 230 ? 112.001 140.858 -8.870 1.00 14.22 230 VAL D CA 1
ATOM 8253 C C . VAL D 1 230 ? 110.539 141.145 -8.814 1.00 14.36 230 VAL D C 1
ATOM 8254 O O . VAL D 1 230 ? 109.843 141.126 -9.838 1.00 15.11 230 VAL D O 1
ATOM 8258 N N . MET D 1 231 ? 110.056 141.484 -7.613 1.00 14.38 231 MET D N 1
ATOM 8259 C CA . MET D 1 231 ? 108.640 141.563 -7.396 1.00 14.95 231 MET D CA 1
ATOM 8260 C C . MET D 1 231 ? 107.974 142.842 -7.897 1.00 15.03 231 MET D C 1
ATOM 8261 O O . MET D 1 231 ? 106.752 142.879 -8.073 1.00 14.62 231 MET D O 1
ATOM 8266 N N . VAL D 1 232 ? 108.759 143.879 -8.049 1.00 15.59 232 VAL D N 1
ATOM 8267 C CA . VAL D 1 232 ? 108.330 145.166 -8.605 1.00 16.38 232 VAL D CA 1
ATOM 8268 C C . VAL D 1 232 ? 108.874 145.298 -10.029 1.00 17.19 232 VAL D C 1
ATOM 8269 O O . VAL D 1 232 ? 108.097 145.251 -10.980 1.00 18.51 232 VAL D O 1
ATOM 8273 N N . ASP D 1 233 ? 110.198 145.371 -10.205 1.00 17.56 233 ASP D N 1
ATOM 8274 C CA . ASP D 1 233 ? 110.697 145.628 -11.557 1.00 17.95 233 ASP D CA 1
ATOM 8275 C C . ASP D 1 233 ? 110.500 144.492 -12.583 1.00 17.24 233 ASP D C 1
ATOM 8276 O O . ASP D 1 233 ? 109.975 144.735 -13.661 1.00 16.57 233 ASP D O 1
ATOM 8281 N N . ASP D 1 234 ? 110.875 143.274 -12.246 1.00 15.70 234 ASP D N 1
ATOM 8282 C CA . ASP D 1 234 ? 110.783 142.183 -13.204 1.00 16.26 234 ASP D CA 1
ATOM 8283 C C . ASP D 1 234 ? 109.313 141.864 -13.566 1.00 16.48 234 ASP D C 1
ATOM 8284 O O . ASP D 1 234 ? 109.001 141.441 -14.708 1.00 16.14 234 ASP D O 1
ATOM 8289 N N . MET D 1 235 ? 108.421 142.074 -12.587 1.00 16.06 235 MET D N 1
ATOM 8290 C CA . MET D 1 235 ? 107.002 141.807 -12.757 1.00 16.52 235 MET D CA 1
ATOM 8291 C C . MET D 1 235 ? 106.306 142.837 -13.637 1.00 17.02 235 MET D C 1
ATOM 8292 O O . MET D 1 235 ? 105.188 142.583 -14.132 1.00 17.53 235 MET D O 1
ATOM 8297 N N . LYS D 1 236 ? 106.963 143.956 -13.945 1.00 17.97 236 LYS D N 1
ATOM 8298 C CA . LYS D 1 236 ? 106.444 144.835 -14.949 1.00 18.99 236 LYS D CA 1
ATOM 8299 C C . LYS D 1 236 ? 106.228 144.190 -16.307 1.00 19.74 236 LYS D C 1
ATOM 8300 O O . LYS D 1 236 ? 105.425 144.731 -17.133 1.00 21.77 236 LYS D O 1
ATOM 8306 N N . ALA D 1 237 ? 106.890 143.087 -16.590 1.00 19.02 237 ALA D N 1
ATOM 8307 C CA . ALA D 1 237 ? 106.738 142.464 -17.868 1.00 19.80 237 ALA D CA 1
ATOM 8308 C C . ALA D 1 237 ? 105.441 141.749 -17.992 1.00 20.62 237 ALA D C 1
ATOM 8309 O O . ALA D 1 237 ? 105.030 141.439 -19.112 1.00 20.12 237 ALA D O 1
ATOM 8311 N N . LEU D 1 238 ? 104.755 141.468 -16.881 1.00 19.66 238 LEU D N 1
ATOM 8312 C CA . LEU D 1 238 ? 103.477 140.784 -17.009 1.00 19.67 238 LEU D CA 1
ATOM 8313 C C . LEU D 1 238 ? 102.403 141.661 -17.643 1.00 20.17 238 LEU D C 1
ATOM 8314 O O . LEU D 1 238 ? 102.333 142.850 -17.389 1.00 19.99 238 LEU D O 1
ATOM 8319 N N . GLU D 1 239 ? 101.512 141.046 -18.398 1.00 20.78 239 GLU D N 1
ATOM 8320 C CA . GLU D 1 239 ? 100.348 141.766 -18.885 1.00 23.22 239 GLU D CA 1
ATOM 8321 C C . GLU D 1 239 ? 99.349 141.894 -17.727 1.00 23.04 239 GLU D C 1
ATOM 8322 O O . GLU D 1 239 ? 99.232 140.983 -16.900 1.00 20.31 239 GLU D O 1
ATOM 8328 N N . LYS D 1 240 ? 98.593 142.963 -17.705 1.00 20.58 240 LYS D N 1
ATOM 8329 C CA . LYS D 1 240 ? 97.583 143.146 -16.668 1.00 21.84 240 LYS D CA 1
ATOM 8330 C C . LYS D 1 240 ? 96.404 142.248 -16.962 1.00 22.24 240 LYS D C 1
ATOM 8331 O O . LYS D 1 240 ? 95.778 142.347 -18.026 1.00 22.09 240 LYS D O 1
ATOM 8337 N N . PRO D 1 241 ? 96.053 141.369 -16.047 1.00 21.74 241 PRO D N 1
ATOM 8338 C CA . PRO D 1 241 ? 94.904 140.500 -16.319 1.00 21.80 241 PRO D CA 1
ATOM 8339 C C . PRO D 1 241 ? 93.574 141.240 -16.349 1.00 22.69 241 PRO D C 1
ATOM 8340 O O . PRO D 1 241 ? 93.437 142.296 -15.722 1.00 21.07 241 PRO D O 1
ATOM 8344 N N . SER D 1 242 ? 92.580 140.663 -17.028 1.00 23.94 242 SER D N 1
ATOM 8345 C CA . SER D 1 242 ? 91.288 141.348 -17.185 1.00 25.33 242 SER D CA 1
ATOM 8346 C C . SER D 1 242 ? 90.609 141.504 -15.820 1.00 23.55 242 SER D C 1
ATOM 8347 O O . SER D 1 242 ? 89.869 142.428 -15.607 1.00 23.51 242 SER D O 1
ATOM 8350 N N . TRP D 1 243 ? 90.916 140.607 -14.878 1.00 21.71 243 TRP D N 1
ATOM 8351 C CA . TRP D 1 243 ? 90.378 140.654 -13.526 1.00 20.66 243 TRP D CA 1
ATOM 8352 C C . TRP D 1 243 ? 91.148 141.501 -12.522 1.00 20.32 243 TRP D C 1
ATOM 8353 O O . TRP D 1 243 ? 90.773 141.577 -11.353 1.00 20.69 243 TRP D O 1
ATOM 8364 N N . ALA D 1 244 ? 92.214 142.160 -12.947 1.00 20.71 244 ALA D N 1
ATOM 8365 C CA . ALA D 1 244 ? 93.105 142.930 -12.056 1.00 20.54 244 ALA D CA 1
ATOM 8366 C C . ALA D 1 244 ? 92.328 143.901 -11.183 1.00 21.42 244 ALA D C 1
ATOM 8367 O O . ALA D 1 244 ? 91.471 144.622 -11.662 1.00 21.29 244 ALA D O 1
ATOM 8369 N N . GLN D 1 245 ? 92.737 143.972 -9.929 1.00 20.14 245 GLN D N 1
ATOM 8370 C CA . GLN D 1 245 ? 92.207 144.902 -8.956 1.00 20.06 245 GLN D CA 1
ATOM 8371 C C . GLN D 1 245 ? 93.134 146.027 -8.642 1.00 20.16 245 GLN D C 1
ATOM 8372 O O . GLN D 1 245 ? 92.748 146.934 -7.921 1.00 19.79 245 GLN D O 1
ATOM 8378 N N . GLN D 1 246 ? 94.349 145.994 -9.181 1.00 19.05 246 GLN D N 1
ATOM 8379 C CA . GLN D 1 246 ? 95.254 147.137 -9.157 1.00 18.84 246 GLN D CA 1
ATOM 8380 C C . GLN D 1 246 ? 96.093 147.003 -10.416 1.00 19.23 246 GLN D C 1
ATOM 8381 O O . GLN D 1 246 ? 96.103 145.953 -11.066 1.00 19.17 246 GLN D O 1
ATOM 8387 N N . ASP D 1 247 ? 96.783 148.074 -10.757 1.00 21.09 247 ASP D N 1
ATOM 8388 C CA . ASP D 1 247 ? 97.469 148.204 -12.045 1.00 21.70 247 ASP D CA 1
ATOM 8389 C C . ASP D 1 247 ? 98.674 147.349 -12.219 1.00 20.10 247 ASP D C 1
ATOM 8390 O O . ASP D 1 247 ? 98.967 146.930 -13.327 1.00 20.07 247 ASP D O 1
ATOM 8395 N N . ALA D 1 248 ? 99.379 147.066 -11.136 1.00 19.03 248 ALA D N 1
ATOM 8396 C CA . ALA D 1 248 ? 100.602 146.287 -11.197 1.00 17.86 248 ALA D CA 1
ATOM 8397 C C . ALA D 1 248 ? 100.517 145.016 -10.358 1.00 17.26 248 ALA D C 1
ATOM 8398 O O . ALA D 1 248 ? 99.695 144.917 -9.427 1.00 17.08 248 ALA D O 1
ATOM 8400 N N . PHE D 1 249 ? 101.414 144.091 -10.663 1.00 17.04 249 PHE D N 1
ATOM 8401 C CA . PHE D 1 249 ? 101.544 142.836 -9.904 1.00 17.27 249 PHE D CA 1
ATOM 8402 C C . PHE D 1 249 ? 101.604 143.170 -8.413 1.00 17.08 249 PHE D C 1
ATOM 8403 O O . PHE D 1 249 ? 102.346 144.067 -8.024 1.00 16.25 249 PHE D O 1
ATOM 8411 N N . PRO D 1 250 ? 100.817 142.474 -7.563 1.00 16.35 250 PRO D N 1
ATOM 8412 C CA . PRO D 1 250 ? 100.093 141.262 -7.763 1.00 16.09 250 PRO D CA 1
ATOM 8413 C C . PRO D 1 250 ? 98.697 141.331 -8.372 1.00 16.67 250 PRO D C 1
ATOM 8414 O O . PRO D 1 250 ? 98.059 140.279 -8.492 1.00 16.29 250 PRO D O 1
ATOM 8418 N N . PHE D 1 251 ? 98.246 142.540 -8.780 1.00 16.93 251 PHE D N 1
ATOM 8419 C CA . PHE D 1 251 ? 96.983 142.728 -9.495 1.00 16.72 251 PHE D CA 1
ATOM 8420 C C . PHE D 1 251 ? 95.776 142.380 -8.614 1.00 17.01 251 PHE D C 1
ATOM 8421 O O . PHE D 1 251 ? 94.701 142.142 -9.129 1.00 17.07 251 PHE D O 1
ATOM 8429 N N . LEU D 1 252 ? 96.004 142.282 -7.300 1.00 16.61 252 LEU D N 1
ATOM 8430 C CA . LEU D 1 252 ? 94.991 141.877 -6.354 1.00 17.05 252 LEU D CA 1
ATOM 8431 C C . LEU D 1 252 ? 94.860 142.939 -5.271 1.00 16.53 252 LEU D C 1
ATOM 8432 O O . LEU D 1 252 ? 95.819 143.641 -4.946 1.00 16.06 252 LEU D O 1
ATOM 8437 N N . LYS D 1 253 ? 93.672 143.023 -4.685 1.00 16.85 253 LYS D N 1
ATOM 8438 C CA . LYS D 1 253 ? 93.341 144.066 -3.722 1.00 16.97 253 LYS D CA 1
ATOM 8439 C C . LYS D 1 253 ? 94.165 143.841 -2.442 1.00 16.38 253 LYS D C 1
ATOM 8440 O O . LYS D 1 253 ? 94.023 142.790 -1.766 1.00 15.76 253 LYS D O 1
ATOM 8446 N N . PRO D 1 254 ? 95.062 144.797 -2.103 1.00 16.05 254 PRO D N 1
ATOM 8447 C CA . PRO D 1 254 ? 95.885 144.648 -0.897 1.00 15.59 254 PRO D CA 1
ATOM 8448 C C . PRO D 1 254 ? 95.087 144.380 0.350 1.00 15.93 254 PRO D C 1
ATOM 8449 O O . PRO D 1 254 ? 94.076 145.050 0.609 1.00 15.62 254 PRO D O 1
ATOM 8453 N N . TYR D 1 255 ? 95.533 143.380 1.124 1.00 15.15 255 TYR D N 1
ATOM 8454 C CA . TYR D 1 255 ? 94.961 142.996 2.394 1.00 15.70 255 TYR D CA 1
ATOM 8455 C C . TYR D 1 255 ? 93.660 142.237 2.275 1.00 16.22 255 TYR D C 1
ATOM 8456 O O . TYR D 1 255 ? 93.294 141.555 3.213 1.00 18.24 255 TYR D O 1
ATOM 8465 N N . HIS D 1 256 ? 92.994 142.241 1.121 1.00 16.51 256 HIS D N 1
ATOM 8466 C CA . HIS D 1 256 ? 91.718 141.496 0.907 1.00 16.52 256 HIS D CA 1
ATOM 8467 C C . HIS D 1 256 ? 91.930 140.247 0.087 1.00 16.39 256 HIS D C 1
ATOM 8468 O O . HIS D 1 256 ? 91.355 139.228 0.354 1.00 16.07 256 HIS D O 1
ATOM 8475 N N . ASN D 1 257 ? 92.723 140.355 -0.965 1.00 16.22 257 ASN D N 1
ATOM 8476 C CA . ASN D 1 257 ? 93.001 139.261 -1.896 1.00 15.94 257 ASN D CA 1
ATOM 8477 C C . ASN D 1 257 ? 94.507 138.954 -2.002 1.00 15.36 257 ASN D C 1
ATOM 8478 O O . ASN D 1 257 ? 94.891 138.023 -2.719 1.00 14.74 257 ASN D O 1
ATOM 8483 N N . VAL D 1 258 ? 95.344 139.724 -1.310 1.00 14.42 258 VAL D N 1
ATOM 8484 C CA . VAL D 1 258 ? 96.752 139.387 -1.181 1.00 14.13 258 VAL D CA 1
ATOM 8485 C C . VAL D 1 258 ? 97.237 139.868 0.164 1.00 13.72 258 VAL D C 1
ATOM 8486 O O . VAL D 1 258 ? 96.921 141.001 0.583 1.00 13.53 258 VAL D O 1
ATOM 8490 N N . CYS D 1 259 ? 97.952 139.007 0.907 1.00 13.80 259 CYS D N 1
ATOM 8491 C CA . CYS D 1 259 ? 98.641 139.400 2.118 1.00 13.79 259 CYS D CA 1
ATOM 8492 C C . CYS D 1 259 ? 100.035 138.820 2.070 1.00 13.15 259 CYS D C 1
ATOM 8493 O O . CYS D 1 259 ? 100.291 137.827 1.387 1.00 13.26 259 CYS D O 1
ATOM 8496 N N . SER D 1 260 ? 100.966 139.390 2.836 1.00 12.70 260 SER D N 1
ATOM 8497 C CA . SER D 1 260 ? 102.323 138.901 2.767 1.00 12.27 260 SER D CA 1
ATOM 8498 C C . SER D 1 260 ? 103.101 139.354 3.951 1.00 12.13 260 SER D C 1
ATOM 8499 O O . SER D 1 260 ? 102.645 140.242 4.704 1.00 11.74 260 SER D O 1
ATOM 8502 N N . ALA D 1 261 ? 104.273 138.776 4.127 1.00 12.37 261 ALA D N 1
ATOM 8503 C CA . ALA D 1 261 ? 105.271 139.237 5.110 1.00 12.60 261 ALA D CA 1
ATOM 8504 C C . ALA D 1 261 ? 106.606 138.715 4.655 1.00 12.86 261 ALA D C 1
ATOM 8505 O O . ALA D 1 261 ? 106.716 137.629 4.066 1.00 12.95 261 ALA D O 1
ATOM 8507 N N . ALA D 1 262 ? 107.632 139.492 4.952 1.00 12.85 262 ALA D N 1
ATOM 8508 C CA . ALA D 1 262 ? 109.021 139.052 4.810 1.00 12.74 262 ALA D CA 1
ATOM 8509 C C . ALA D 1 262 ? 109.546 138.792 6.167 1.00 12.41 262 ALA D C 1
ATOM 8510 O O . ALA D 1 262 ? 109.456 139.637 7.072 1.00 12.25 262 ALA D O 1
ATOM 8512 N N . VAL D 1 263 ? 110.074 137.597 6.329 1.00 12.51 263 VAL D N 1
ATOM 8513 C CA . VAL D 1 263 ? 110.580 137.168 7.611 1.00 12.64 263 VAL D CA 1
ATOM 8514 C C . VAL D 1 263 ? 111.934 136.480 7.565 1.00 12.82 263 VAL D C 1
ATOM 8515 O O . VAL D 1 263 ? 112.412 136.021 6.505 1.00 12.89 263 VAL D O 1
ATOM 8519 N N . ALA D 1 264 ? 112.552 136.401 8.731 1.00 12.73 264 ALA D N 1
ATOM 8520 C CA . ALA D 1 264 ? 113.813 135.685 8.853 1.00 12.60 264 ALA D CA 1
ATOM 8521 C C . ALA D 1 264 ? 113.651 134.174 8.983 1.00 13.17 264 ALA D C 1
ATOM 8522 O O . ALA D 1 264 ? 112.544 133.658 9.274 1.00 13.39 264 ALA D O 1
ATOM 8524 N N . ASP D 1 265 ? 114.767 133.453 8.819 1.00 13.07 265 ASP D N 1
ATOM 8525 C CA . ASP D 1 265 ? 114.777 132.002 9.031 1.00 13.19 265 ASP D CA 1
ATOM 8526 C C . ASP D 1 265 ? 114.435 131.587 10.456 1.00 13.22 265 ASP D C 1
ATOM 8527 O O . ASP D 1 265 ? 113.915 130.498 10.636 1.00 13.85 265 ASP D O 1
ATOM 8532 N N . TYR D 1 266 ? 114.748 132.420 11.474 1.00 13.47 266 TYR D N 1
ATOM 8533 C CA . TYR D 1 266 ? 114.645 132.035 12.842 1.00 12.88 266 TYR D CA 1
ATOM 8534 C C . TYR D 1 266 ? 113.772 133.015 13.567 1.00 13.10 266 TYR D C 1
ATOM 8535 O O . TYR D 1 266 ? 113.796 134.215 13.276 1.00 12.80 266 TYR D O 1
ATOM 8544 N N . THR D 1 267 ? 112.961 132.494 14.485 1.00 12.72 267 THR D N 1
ATOM 8545 C CA . THR D 1 267 ? 112.297 133.347 15.484 1.00 12.81 267 THR D CA 1
ATOM 8546 C C . THR D 1 267 ? 112.621 132.926 16.919 1.00 13.04 267 THR D C 1
ATOM 8547 O O . THR D 1 267 ? 112.593 131.744 17.254 1.00 12.90 267 THR D O 1
ATOM 8551 N N . PRO D 1 268 ? 112.836 133.897 17.816 1.00 14.08 268 PRO D N 1
ATOM 8552 C CA . PRO D 1 268 ? 112.883 133.558 19.232 1.00 14.35 268 PRO D CA 1
ATOM 8553 C C . PRO D 1 268 ? 111.523 133.239 19.799 1.00 14.61 268 PRO D C 1
ATOM 8554 O O . PRO D 1 268 ? 111.450 132.671 20.873 1.00 14.49 268 PRO D O 1
ATOM 8558 N N . SER D 1 269 ? 110.458 133.539 19.075 1.00 13.33 269 SER D N 1
ATOM 8559 C CA . SER D 1 269 ? 109.120 133.307 19.599 1.00 13.96 269 SER D CA 1
ATOM 8560 C C . SER D 1 269 ? 108.535 131.956 19.174 1.00 13.62 269 SER D C 1
ATOM 8561 O O . SER D 1 269 ? 107.530 131.874 18.467 1.00 13.18 269 SER D O 1
ATOM 8564 N N . ASN D 1 270 ? 109.137 130.908 19.718 1.00 14.12 270 ASN D N 1
ATOM 8565 C CA . ASN D 1 270 ? 108.653 129.565 19.546 1.00 14.12 270 ASN D CA 1
ATOM 8566 C C . ASN D 1 270 ? 107.944 129.240 20.817 1.00 13.78 270 ASN D C 1
ATOM 8567 O O . ASN D 1 270 ? 108.530 128.788 21.812 1.00 14.63 270 ASN D O 1
ATOM 8572 N N . ASN D 1 271 ? 106.662 129.545 20.802 1.00 13.50 271 ASN D N 1
ATOM 8573 C CA . ASN D 1 271 ? 105.967 129.842 22.072 1.00 13.94 271 ASN D CA 1
ATOM 8574 C C . ASN D 1 271 ? 105.772 128.622 22.983 1.00 15.26 271 ASN D C 1
ATOM 8575 O O . ASN D 1 271 ? 105.787 128.786 24.183 1.00 15.80 271 ASN D O 1
ATOM 8580 N N . LEU D 1 272 ? 105.582 127.434 22.419 1.00 15.74 272 LEU D N 1
ATOM 8581 C CA . LEU D 1 272 ? 105.370 126.268 23.298 1.00 17.61 272 LEU D CA 1
ATOM 8582 C C . LEU D 1 272 ? 106.674 125.885 23.988 1.00 19.58 272 LEU D C 1
ATOM 8583 O O . LEU D 1 272 ? 106.641 125.221 25.041 1.00 21.71 272 LEU D O 1
ATOM 8588 N N . ALA D 1 273 ? 107.796 126.325 23.468 1.00 19.22 273 ALA D N 1
ATOM 8589 C CA . ALA D 1 273 ? 109.075 125.969 24.071 1.00 21.26 273 ALA D CA 1
ATOM 8590 C C . ALA D 1 273 ? 109.724 127.053 24.863 1.00 23.23 273 ALA D C 1
ATOM 8591 O O . ALA D 1 273 ? 110.505 126.757 25.767 1.00 25.51 273 ALA D O 1
ATOM 8593 N N . ASN D 1 274 ? 109.463 128.295 24.510 1.00 21.51 274 ASN D N 1
ATOM 8594 C CA . ASN D 1 274 ? 110.353 129.436 24.856 1.00 23.51 274 ASN D CA 1
ATOM 8595 C C . ASN D 1 274 ? 109.679 130.459 25.779 1.00 24.86 274 ASN D C 1
ATOM 8596 O O . ASN D 1 274 ? 110.359 131.382 26.280 1.00 28.56 274 ASN D O 1
ATOM 8601 N N . TYR D 1 275 ? 108.372 130.332 26.009 1.00 22.20 275 TYR D N 1
ATOM 8602 C CA . TYR D 1 275 ? 107.665 131.366 26.780 1.00 20.26 275 TYR D CA 1
ATOM 8603 C C . TYR D 1 275 ? 107.729 131.183 28.247 1.00 20.62 275 TYR D C 1
ATOM 8604 O O . TYR D 1 275 ? 107.430 130.101 28.734 1.00 21.52 275 TYR D O 1
ATOM 8613 N N . ARG D 1 276 ? 108.053 132.261 28.985 1.00 18.92 276 ARG D N 1
ATOM 8614 C CA . ARG D 1 276 ? 108.291 132.175 30.406 1.00 19.43 276 ARG D CA 1
ATOM 8615 C C . ARG D 1 276 ? 107.579 133.293 31.129 1.00 17.54 276 ARG D C 1
ATOM 8616 O O . ARG D 1 276 ? 107.968 133.706 32.213 1.00 17.70 276 ARG D O 1
ATOM 8624 N N . GLY D 1 277 ? 106.503 133.779 30.536 1.00 16.58 277 GLY D N 1
ATOM 8625 C CA . GLY D 1 277 ? 105.747 134.795 31.186 1.00 15.89 277 GLY D CA 1
ATOM 8626 C C . GLY D 1 277 ? 106.210 136.160 30.659 1.00 15.36 277 GLY D C 1
ATOM 8627 O O . GLY D 1 277 ? 107.222 136.282 29.969 1.00 15.17 277 GLY D O 1
ATOM 8628 N N . TYR D 1 278 ? 105.477 137.190 31.039 1.00 14.33 278 TYR D N 1
ATOM 8629 C CA . TYR D 1 278 ? 105.737 138.534 30.460 1.00 14.12 278 TYR D CA 1
ATOM 8630 C C . TYR D 1 278 ? 106.703 139.276 31.387 1.00 14.35 278 TYR D C 1
ATOM 8631 O O . TYR D 1 278 ? 106.312 140.056 32.242 1.00 15.90 278 TYR D O 1
ATOM 8640 N N . ILE D 1 279 ? 107.970 138.991 31.223 1.00 14.31 279 ILE D N 1
ATOM 8641 C CA . ILE D 1 279 ? 109.010 139.563 32.048 1.00 15.62 279 ILE D CA 1
ATOM 8642 C C . ILE D 1 279 ? 109.321 140.954 31.444 1.00 15.07 279 ILE D C 1
ATOM 8643 O O . ILE D 1 279 ? 109.576 141.058 30.246 1.00 16.34 279 ILE D O 1
ATOM 8648 N N . THR D 1 280 ? 109.364 141.975 32.273 1.00 13.99 280 THR D N 1
ATOM 8649 C CA . THR D 1 280 ? 109.559 143.330 31.785 1.00 14.22 280 THR D CA 1
ATOM 8650 C C . THR D 1 280 ? 110.994 143.830 31.997 1.00 13.90 280 THR D C 1
ATOM 8651 O O . THR D 1 280 ? 111.641 143.475 32.978 1.00 13.50 280 THR D O 1
ATOM 8655 N N . MET D 1 281 ? 111.466 144.629 31.037 1.00 14.24 281 MET D N 1
ATOM 8656 C CA . MET D 1 281 ? 112.756 145.264 31.101 1.00 14.67 281 MET D CA 1
ATOM 8657 C C . MET D 1 281 ? 112.877 146.153 32.356 1.00 14.46 281 MET D C 1
ATOM 8658 O O . MET D 1 281 ? 111.946 146.870 32.726 1.00 14.22 281 MET D O 1
ATOM 8663 N N . ARG D 1 282 ? 114.051 146.103 32.962 1.00 14.46 282 ARG D N 1
ATOM 8664 C CA . ARG D 1 282 ? 114.420 146.874 34.173 1.00 14.51 282 ARG D CA 1
ATOM 8665 C C . ARG D 1 282 ? 114.842 148.328 33.779 1.00 15.74 282 ARG D C 1
ATOM 8666 O O . ARG D 1 282 ? 114.605 148.783 32.645 1.00 16.08 282 ARG D O 1
ATOM 8675 N N . ALA E 1 1 ? 128.771 136.734 60.231 1.00 28.27 1 ALA E N 1
ATOM 8676 C CA . ALA E 1 1 ? 129.971 137.322 59.567 1.00 29.29 1 ALA E CA 1
ATOM 8677 C C . ALA E 1 1 ? 129.815 137.240 58.038 1.00 28.93 1 ALA E C 1
ATOM 8678 O O . ALA E 1 1 ? 128.951 136.484 57.529 1.00 27.79 1 ALA E O 1
ATOM 8680 N N . ASP E 1 2 ? 130.631 138.014 57.317 1.00 27.88 2 ASP E N 1
ATOM 8681 C CA . ASP E 1 2 ? 130.519 138.134 55.849 1.00 25.53 2 ASP E CA 1
ATOM 8682 C C . ASP E 1 2 ? 130.981 136.850 55.148 1.00 23.55 2 ASP E C 1
ATOM 8683 O O . ASP E 1 2 ? 131.731 136.045 55.704 1.00 21.88 2 ASP E O 1
ATOM 8688 N N . PHE E 1 3 ? 130.519 136.668 53.925 1.00 20.09 3 PHE E N 1
ATOM 8689 C CA . PHE E 1 3 ? 131.021 135.584 53.067 1.00 19.25 3 PHE E CA 1
ATOM 8690 C C . PHE E 1 3 ? 131.776 136.272 51.942 1.00 18.74 3 PHE E C 1
ATOM 8691 O O . PHE E 1 3 ? 131.262 137.218 51.324 1.00 20.79 3 PHE E O 1
ATOM 8699 N N . LYS E 1 4 ? 132.948 135.776 51.627 1.00 18.60 4 LYS E N 1
ATOM 8700 C CA . LYS E 1 4 ? 133.769 136.366 50.581 1.00 19.05 4 LYS E CA 1
ATOM 8701 C C . LYS E 1 4 ? 133.322 135.951 49.195 1.00 18.75 4 LYS E C 1
ATOM 8702 O O . LYS E 1 4 ? 133.067 134.773 48.930 1.00 17.55 4 LYS E O 1
ATOM 8708 N N . PHE E 1 5 ? 133.272 136.927 48.296 1.00 17.73 5 PHE E N 1
ATOM 8709 C CA . PHE E 1 5 ? 132.980 136.651 46.896 1.00 17.52 5 PHE E CA 1
ATOM 8710 C C . PHE E 1 5 ? 134.248 135.996 46.321 1.00 17.98 5 PHE E C 1
ATOM 8711 O O . PHE E 1 5 ? 135.349 136.609 46.315 1.00 17.54 5 PHE E O 1
ATOM 8719 N N . GLU E 1 6 ? 134.112 134.735 45.917 1.00 17.83 6 GLU E N 1
ATOM 8720 C CA . GLU E 1 6 ? 135.233 133.951 45.502 1.00 18.83 6 GLU E CA 1
ATOM 8721 C C . GLU E 1 6 ? 134.879 133.123 44.263 1.00 17.02 6 GLU E C 1
ATOM 8722 O O . GLU E 1 6 ? 134.752 131.921 44.368 1.00 16.87 6 GLU E O 1
ATOM 8728 N N . PRO E 1 7 ? 134.761 133.780 43.095 1.00 16.62 7 PRO E N 1
ATOM 8729 C CA . PRO E 1 7 ? 134.392 133.076 41.882 1.00 16.22 7 PRO E CA 1
ATOM 8730 C C . PRO E 1 7 ? 135.507 132.110 41.506 1.00 16.78 7 PRO E C 1
ATOM 8731 O O . PRO E 1 7 ? 136.702 132.514 41.453 1.00 16.37 7 PRO E O 1
ATOM 8735 N N . MET E 1 8 ? 135.144 130.837 41.304 1.00 15.56 8 MET E N 1
ATOM 8736 C CA . MET E 1 8 ? 136.112 129.813 40.975 1.00 15.22 8 MET E CA 1
ATOM 8737 C C . MET E 1 8 ? 135.488 128.818 40.029 1.00 14.91 8 MET E C 1
ATOM 8738 O O . MET E 1 8 ? 134.299 128.653 40.028 1.00 14.71 8 MET E O 1
ATOM 8743 N N . ARG E 1 9 ? 136.326 128.139 39.252 1.00 14.85 9 ARG E N 1
ATOM 8744 C CA . ARG E 1 9 ? 135.938 126.935 38.514 1.00 15.55 9 ARG E CA 1
ATOM 8745 C C . ARG E 1 9 ? 136.652 125.746 39.150 1.00 15.51 9 ARG E C 1
ATOM 8746 O O . ARG E 1 9 ? 137.830 125.838 39.432 1.00 17.11 9 ARG E O 1
ATOM 8754 N N . SER E 1 10 ? 135.975 124.640 39.420 1.00 14.92 10 SER E N 1
ATOM 8755 C CA . SER E 1 10 ? 136.674 123.465 39.924 1.00 14.43 10 SER E CA 1
ATOM 8756 C C . SER E 1 10 ? 136.429 122.308 38.942 1.00 14.76 10 SER E C 1
ATOM 8757 O O . SER E 1 10 ? 135.438 122.320 38.177 1.00 13.76 10 SER E O 1
ATOM 8760 N N . LEU E 1 11 ? 137.364 121.370 38.965 1.00 13.94 11 LEU E N 1
ATOM 8761 C CA . LEU E 1 11 ? 137.307 120.148 38.206 1.00 14.48 11 LEU E CA 1
ATOM 8762 C C . LEU E 1 11 ? 137.566 118.975 39.147 1.00 14.47 11 LEU E C 1
ATOM 8763 O O . LEU E 1 11 ? 138.493 119.015 39.989 1.00 15.04 11 LEU E O 1
ATOM 8768 N N . ILE E 1 12 ? 136.732 117.958 38.982 1.00 14.29 12 ILE E N 1
ATOM 8769 C CA . ILE E 1 12 ? 136.910 116.650 39.570 1.00 14.20 12 ILE E CA 1
ATOM 8770 C C . ILE E 1 12 ? 137.120 115.609 38.477 1.00 13.82 12 ILE E C 1
ATOM 8771 O O . ILE E 1 12 ? 136.401 115.576 37.455 1.00 13.64 12 ILE E O 1
ATOM 8776 N N . TYR E 1 13 ? 138.130 114.774 38.676 1.00 13.97 13 TYR E N 1
ATOM 8777 C CA . TYR E 1 13 ? 138.546 113.754 37.712 1.00 14.13 13 TYR E CA 1
ATOM 8778 C C . TYR E 1 13 ? 137.915 112.455 38.164 1.00 14.97 13 TYR E C 1
ATOM 8779 O O . TYR E 1 13 ? 138.326 111.875 39.187 1.00 14.87 13 TYR E O 1
ATOM 8788 N N . VAL E 1 14 ? 136.907 111.996 37.415 1.00 14.37 14 VAL E N 1
ATOM 8789 C CA . VAL E 1 14 ? 136.062 110.856 37.844 1.00 14.81 14 VAL E CA 1
ATOM 8790 C C . VAL E 1 14 ? 136.381 109.628 37.000 1.00 14.69 14 VAL E C 1
ATOM 8791 O O . VAL E 1 14 ? 136.072 109.558 35.813 1.00 14.47 14 VAL E O 1
ATOM 8795 N N . ASP E 1 15 ? 137.014 108.655 37.646 1.00 14.83 15 ASP E N 1
ATOM 8796 C CA . ASP E 1 15 ? 137.388 107.414 36.952 1.00 15.69 15 ASP E CA 1
ATOM 8797 C C . ASP E 1 15 ? 136.271 106.370 37.091 1.00 16.19 15 ASP E C 1
ATOM 8798 O O . ASP E 1 15 ? 135.336 106.521 37.889 1.00 15.50 15 ASP E O 1
ATOM 8803 N N . CYS E 1 16 ? 136.395 105.299 36.313 1.00 16.71 16 CYS E N 1
ATOM 8804 C CA . CYS E 1 16 ? 135.566 104.129 36.411 1.00 16.82 16 CYS E CA 1
ATOM 8805 C C . CYS E 1 16 ? 136.528 102.965 36.200 1.00 17.28 16 CYS E C 1
ATOM 8806 O O . CYS E 1 16 ? 137.100 102.809 35.095 1.00 16.17 16 CYS E O 1
ATOM 8809 N N . VAL E 1 17 ? 136.808 102.211 37.265 1.00 16.98 17 VAL E N 1
ATOM 8810 C CA . VAL E 1 17 ? 137.966 101.350 37.201 1.00 17.66 17 VAL E CA 1
ATOM 8811 C C . VAL E 1 17 ? 137.691 100.019 36.550 1.00 18.80 17 VAL E C 1
ATOM 8812 O O . VAL E 1 17 ? 138.634 99.301 36.253 1.00 19.83 17 VAL E O 1
ATOM 8816 N N . SER E 1 18 ? 136.455 99.679 36.296 1.00 18.78 18 SER E N 1
ATOM 8817 C CA . SER E 1 18 ? 136.145 98.452 35.571 1.00 19.88 18 SER E CA 1
ATOM 8818 C C . SER E 1 18 ? 134.924 98.712 34.718 1.00 18.90 18 SER E C 1
ATOM 8819 O O . SER E 1 18 ? 134.032 99.413 35.170 1.00 17.66 18 SER E O 1
ATOM 8822 N N . GLU E 1 19 ? 134.854 98.138 33.531 1.00 17.85 19 GLU E N 1
ATOM 8823 C CA . GLU E 1 19 ? 133.679 98.391 32.686 1.00 18.17 19 GLU E CA 1
ATOM 8824 C C . GLU E 1 19 ? 132.470 97.820 33.351 1.00 17.26 19 GLU E C 1
ATOM 8825 O O . GLU E 1 19 ? 131.348 98.370 33.188 1.00 17.33 19 GLU E O 1
ATOM 8831 N N . ASP E 1 20 ? 132.636 96.786 34.186 1.00 16.05 20 ASP E N 1
ATOM 8832 C CA . ASP E 1 20 ? 131.461 96.252 34.865 1.00 16.57 20 ASP E CA 1
ATOM 8833 C C . ASP E 1 20 ? 130.810 97.198 35.828 1.00 16.40 20 ASP E C 1
ATOM 8834 O O . ASP E 1 20 ? 129.650 97.009 36.180 1.00 16.94 20 ASP E O 1
ATOM 8839 N N . TYR E 1 21 ? 131.556 98.196 36.294 1.00 16.03 21 TYR E N 1
ATOM 8840 C CA . TYR E 1 21 ? 130.990 99.184 37.188 1.00 15.83 21 TYR E CA 1
ATOM 8841 C C . TYR E 1 21 ? 130.281 100.326 36.458 1.00 16.13 21 TYR E C 1
ATOM 8842 O O . TYR E 1 21 ? 129.608 101.113 37.112 1.00 15.65 21 TYR E O 1
ATOM 8851 N N . ARG E 1 22 ? 130.481 100.439 35.149 1.00 16.43 22 ARG E N 1
ATOM 8852 C CA . ARG E 1 22 ? 130.022 101.641 34.412 1.00 16.78 22 ARG E CA 1
ATOM 8853 C C . ARG E 1 22 ? 128.521 101.898 34.561 1.00 15.95 22 ARG E C 1
ATOM 8854 O O . ARG E 1 22 ? 128.111 103.010 34.883 1.00 15.30 22 ARG E O 1
ATOM 8862 N N . PRO E 1 23 ? 127.686 100.851 34.424 1.00 15.58 23 PRO E N 1
ATOM 8863 C CA . PRO E 1 23 ? 126.261 101.148 34.480 1.00 15.29 23 PRO E CA 1
ATOM 8864 C C . PRO E 1 23 ? 125.824 101.647 35.874 1.00 15.54 23 PRO E C 1
ATOM 8865 O O . PRO E 1 23 ? 124.995 102.522 35.997 1.00 14.33 23 PRO E O 1
ATOM 8869 N N . LYS E 1 24 ? 126.421 101.084 36.906 1.00 15.51 24 LYS E N 1
ATOM 8870 C CA . LYS E 1 24 ? 126.068 101.436 38.243 1.00 15.92 24 LYS E CA 1
ATOM 8871 C C . LYS E 1 24 ? 126.581 102.841 38.602 1.00 14.72 24 LYS E C 1
ATOM 8872 O O . LYS E 1 24 ? 125.863 103.619 39.253 1.00 14.31 24 LYS E O 1
ATOM 8878 N N . LEU E 1 25 ? 127.829 103.129 38.254 1.00 14.45 25 LEU E N 1
ATOM 8879 C CA . LEU E 1 25 ? 128.391 104.444 38.556 1.00 14.45 25 LEU E CA 1
ATOM 8880 C C . LEU E 1 25 ? 127.622 105.511 37.785 1.00 14.48 25 LEU E C 1
ATOM 8881 O O . LEU E 1 25 ? 127.263 106.575 38.353 1.00 14.08 25 LEU E O 1
ATOM 8886 N N . GLN E 1 26 ? 127.354 105.245 36.522 1.00 14.53 26 GLN E N 1
ATOM 8887 C CA . GLN E 1 26 ? 126.644 106.205 35.689 1.00 15.05 26 GLN E CA 1
ATOM 8888 C C . GLN E 1 26 ? 125.221 106.452 36.204 1.00 15.05 26 GLN E C 1
ATOM 8889 O O . GLN E 1 26 ? 124.734 107.610 36.271 1.00 14.91 26 GLN E O 1
ATOM 8895 N N . ARG E 1 27 ? 124.539 105.409 36.627 1.00 14.62 27 ARG E N 1
ATOM 8896 C CA . ARG E 1 27 ? 123.250 105.572 37.265 1.00 14.42 27 ARG E CA 1
ATOM 8897 C C . ARG E 1 27 ? 123.311 106.454 38.529 1.00 14.27 27 ARG E C 1
ATOM 8898 O O . ARG E 1 27 ? 122.513 107.388 38.669 1.00 14.23 27 ARG E O 1
ATOM 8906 N N . TRP E 1 28 ? 124.263 106.200 39.433 1.00 13.91 28 TRP E N 1
ATOM 8907 C CA . TRP E 1 28 ? 124.312 107.006 40.618 1.00 13.92 28 TRP E CA 1
ATOM 8908 C C . TRP E 1 28 ? 124.555 108.461 40.245 1.00 13.80 28 TRP E C 1
ATOM 8909 O O . TRP E 1 28 ? 123.913 109.380 40.769 1.00 14.08 28 TRP E O 1
ATOM 8920 N N . ILE E 1 29 ? 125.478 108.697 39.328 1.00 13.74 29 ILE E N 1
ATOM 8921 C CA . ILE E 1 29 ? 125.811 110.057 38.956 1.00 13.76 29 ILE E CA 1
ATOM 8922 C C . ILE E 1 29 ? 124.584 110.810 38.433 1.00 13.91 29 ILE E C 1
ATOM 8923 O O . ILE E 1 29 ? 124.282 111.910 38.881 1.00 14.44 29 ILE E O 1
ATOM 8928 N N . TYR E 1 30 ? 123.856 110.211 37.515 1.00 13.34 30 TYR E N 1
ATOM 8929 C CA . TYR E 1 30 ? 122.757 110.887 36.828 1.00 13.91 30 TYR E CA 1
ATOM 8930 C C . TYR E 1 30 ? 121.382 110.808 37.542 1.00 14.08 30 TYR E C 1
ATOM 8931 O O . TYR E 1 30 ? 120.537 111.706 37.384 1.00 14.82 30 TYR E O 1
ATOM 8940 N N . LYS E 1 31 ? 121.169 109.769 38.336 1.00 12.97 31 LYS E N 1
ATOM 8941 C CA . LYS E 1 31 ? 119.890 109.577 39.011 1.00 13.57 31 LYS E CA 1
ATOM 8942 C C . LYS E 1 31 ? 119.831 110.135 40.413 1.00 13.97 31 LYS E C 1
ATOM 8943 O O . LYS E 1 31 ? 118.773 110.595 40.878 1.00 13.93 31 LYS E O 1
ATOM 8949 N N . VAL E 1 32 ? 120.951 110.072 41.107 1.00 15.04 32 VAL E N 1
ATOM 8950 C CA . VAL E 1 32 ? 121.051 110.424 42.521 1.00 14.83 32 VAL E CA 1
ATOM 8951 C C . VAL E 1 32 ? 121.879 111.659 42.776 1.00 15.02 32 VAL E C 1
ATOM 8952 O O . VAL E 1 32 ? 121.435 112.567 43.506 1.00 16.25 32 VAL E O 1
ATOM 8956 N N A HIS E 1 33 ? 123.110 111.675 42.268 0.67 14.52 33 HIS E N 1
ATOM 8957 N N B HIS E 1 33 ? 123.063 111.721 42.191 0.33 15.00 33 HIS E N 1
ATOM 8958 C CA A HIS E 1 33 ? 124.087 112.762 42.493 0.67 14.24 33 HIS E CA 1
ATOM 8959 C CA B HIS E 1 33 ? 124.004 112.776 42.517 0.33 14.98 33 HIS E CA 1
ATOM 8960 C C A HIS E 1 33 ? 123.596 114.104 41.972 0.67 13.73 33 HIS E C 1
ATOM 8961 C C B HIS E 1 33 ? 123.751 114.118 41.887 0.33 14.23 33 HIS E C 1
ATOM 8962 O O A HIS E 1 33 ? 123.546 115.116 42.757 0.67 12.81 33 HIS E O 1
ATOM 8963 O O B HIS E 1 33 ? 124.138 115.161 42.442 0.33 13.91 33 HIS E O 1
ATOM 8976 N N . ILE E 1 34 ? 123.116 114.135 40.731 1.00 13.54 34 ILE E N 1
ATOM 8977 C CA . ILE E 1 34 ? 122.666 115.421 40.173 1.00 13.56 34 ILE E CA 1
ATOM 8978 C C . ILE E 1 34 ? 121.625 116.121 41.086 1.00 13.60 34 ILE E C 1
ATOM 8979 O O . ILE E 1 34 ? 121.825 117.273 41.508 1.00 13.59 34 ILE E O 1
ATOM 8984 N N . PRO E 1 35 ? 120.507 115.454 41.403 1.00 13.57 35 PRO E N 1
ATOM 8985 C CA . PRO E 1 35 ? 119.515 116.194 42.220 1.00 14.08 35 PRO E CA 1
ATOM 8986 C C . PRO E 1 35 ? 119.980 116.563 43.612 1.00 14.10 35 PRO E C 1
ATOM 8987 O O . PRO E 1 35 ? 119.653 117.675 44.119 1.00 13.49 35 PRO E O 1
ATOM 8991 N N . ASP E 1 36 ? 120.769 115.688 44.251 1.00 14.33 36 ASP E N 1
ATOM 8992 C CA . ASP E 1 36 ? 121.317 116.038 45.553 1.00 15.17 36 ASP E CA 1
ATOM 8993 C C . ASP E 1 36 ? 122.191 117.300 45.480 1.00 14.81 36 ASP E C 1
ATOM 8994 O O . ASP E 1 36 ? 122.135 118.197 46.371 1.00 15.29 36 ASP E O 1
ATOM 8999 N N . SER E 1 37 ? 123.015 117.351 44.474 1.00 14.00 37 SER E N 1
ATOM 9000 C CA . SER E 1 37 ? 123.956 118.451 44.284 1.00 14.11 37 SER E CA 1
ATOM 9001 C C . SER E 1 37 ? 123.244 119.767 43.974 1.00 14.14 37 SER E C 1
ATOM 9002 O O . SER E 1 37 ? 123.499 120.792 44.631 1.00 14.03 37 SER E O 1
ATOM 9005 N N . ILE E 1 38 ? 122.316 119.742 43.024 1.00 14.26 38 ILE E N 1
ATOM 9006 C CA . ILE E 1 38 ? 121.558 120.962 42.681 1.00 14.61 38 ILE E CA 1
ATOM 9007 C C . ILE E 1 38 ? 120.793 121.453 43.903 1.00 14.82 38 ILE E C 1
ATOM 9008 O O . ILE E 1 38 ? 120.789 122.658 44.195 1.00 15.16 38 ILE E O 1
ATOM 9013 N N . SER E 1 39 ? 120.243 120.531 44.674 1.00 14.98 39 SER E N 1
ATOM 9014 C CA . SER E 1 39 ? 119.496 120.870 45.891 1.00 16.08 39 SER E CA 1
ATOM 9015 C C . SER E 1 39 ? 120.397 121.667 46.855 1.00 17.39 39 SER E C 1
ATOM 9016 O O . SER E 1 39 ? 120.004 122.784 47.300 1.00 21.71 39 SER E O 1
ATOM 9019 N N . GLN E 1 40 ? 121.624 121.260 47.011 1.00 15.52 40 GLN E N 1
ATOM 9020 C CA . GLN E 1 40 ? 122.523 121.974 47.936 1.00 15.41 40 GLN E CA 1
ATOM 9021 C C . GLN E 1 40 ? 123.027 123.345 47.461 1.00 14.23 40 GLN E C 1
ATOM 9022 O O . GLN E 1 40 ? 123.047 124.298 48.230 1.00 14.25 40 GLN E O 1
ATOM 9028 N N . PHE E 1 41 ? 123.439 123.443 46.226 1.00 13.68 41 PHE E N 1
ATOM 9029 C CA . PHE E 1 41 ? 124.196 124.609 45.768 1.00 13.39 41 PHE E CA 1
ATOM 9030 C C . PHE E 1 41 ? 123.592 125.505 44.702 1.00 13.41 41 PHE E C 1
ATOM 9031 O O . PHE E 1 41 ? 124.231 126.433 44.253 1.00 13.14 41 PHE E O 1
ATOM 9039 N N . GLU E 1 42 ? 122.375 125.215 44.258 1.00 13.32 42 GLU E N 1
ATOM 9040 C CA . GLU E 1 42 ? 121.708 126.057 43.258 1.00 14.21 42 GLU E CA 1
ATOM 9041 C C . GLU E 1 42 ? 121.869 127.560 43.516 1.00 14.06 42 GLU E C 1
ATOM 9042 O O . GLU E 1 42 ? 122.070 128.323 42.581 1.00 13.77 42 GLU E O 1
ATOM 9048 N N . PRO E 1 43 ? 121.788 128.000 44.780 1.00 13.92 43 PRO E N 1
ATOM 9049 C CA . PRO E 1 43 ? 121.855 129.475 44.959 1.00 14.16 43 PRO E CA 1
ATOM 9050 C C . PRO E 1 43 ? 123.231 130.119 44.815 1.00 14.17 43 PRO E C 1
ATOM 9051 O O . PRO E 1 43 ? 123.300 131.356 44.832 1.00 14.26 43 PRO E O 1
ATOM 9055 N N . TYR E 1 44 ? 124.314 129.336 44.742 1.00 13.22 44 TYR E N 1
ATOM 9056 C CA . TYR E 1 44 ? 125.627 129.937 44.755 1.00 13.13 44 TYR E CA 1
ATOM 9057 C C . TYR E 1 44 ? 126.628 129.290 43.792 1.00 13.05 44 TYR E C 1
ATOM 9058 O O . TYR E 1 44 ? 127.811 129.587 43.851 1.00 14.29 44 TYR E O 1
ATOM 9067 N N . VAL E 1 45 ? 126.131 128.393 42.939 1.00 13.12 45 VAL E N 1
ATOM 9068 C CA . VAL E 1 45 ? 126.946 127.739 41.877 1.00 12.91 45 VAL E CA 1
ATOM 9069 C C . VAL E 1 45 ? 126.166 128.128 40.624 1.00 13.14 45 VAL E C 1
ATOM 9070 O O . VAL E 1 45 ? 124.956 127.915 40.530 1.00 14.23 45 VAL E O 1
ATOM 9074 N N . THR E 1 46 ? 126.849 128.770 39.698 1.00 12.88 46 THR E N 1
ATOM 9075 C CA . THR E 1 46 ? 126.190 129.269 38.494 1.00 13.01 46 THR E CA 1
ATOM 9076 C C . THR E 1 46 ? 126.237 128.309 37.311 1.00 13.07 46 THR E C 1
ATOM 9077 O O . THR E 1 46 ? 125.562 128.541 36.296 1.00 13.21 46 THR E O 1
ATOM 9081 N N . LYS E 1 47 ? 127.036 127.261 37.425 1.00 13.22 47 LYS E N 1
ATOM 9082 C CA . LYS E 1 47 ? 127.156 126.251 36.375 1.00 13.19 47 LYS E CA 1
ATOM 9083 C C . LYS E 1 47 ? 127.679 124.965 36.977 1.00 12.48 47 LYS E C 1
ATOM 9084 O O . LYS E 1 47 ? 128.569 124.977 37.815 1.00 12.46 47 LYS E O 1
ATOM 9090 N N . TYR E 1 48 ? 127.097 123.854 36.537 1.00 12.67 48 TYR E N 1
ATOM 9091 C CA . TYR E 1 48 ? 127.393 122.524 37.074 1.00 12.46 48 TYR E CA 1
ATOM 9092 C C . TYR E 1 48 ? 127.216 121.563 35.901 1.00 12.73 48 TYR E C 1
ATOM 9093 O O . TYR E 1 48 ? 126.087 121.416 35.348 1.00 12.77 48 TYR E O 1
ATOM 9102 N N . ALA E 1 49 ? 128.307 120.962 35.461 1.00 12.55 49 ALA E N 1
ATOM 9103 C CA . ALA E 1 49 ? 128.317 120.226 34.202 1.00 12.81 49 ALA E CA 1
ATOM 9104 C C . ALA E 1 49 ? 129.198 119.026 34.273 1.00 12.95 49 ALA E C 1
ATOM 9105 O O . ALA E 1 49 ? 130.206 119.020 34.988 1.00 13.55 49 ALA E O 1
ATOM 9107 N N . PHE E 1 50 ? 128.852 118.005 33.489 1.00 13.19 50 PHE E N 1
ATOM 9108 C CA . PHE E 1 50 ? 129.695 116.810 33.345 1.00 13.32 50 PHE E CA 1
ATOM 9109 C C . PHE E 1 50 ? 130.160 116.739 31.908 1.00 13.83 50 PHE E C 1
ATOM 9110 O O . PHE E 1 50 ? 129.353 116.895 30.982 1.00 13.76 50 PHE E O 1
ATOM 9118 N N . TYR E 1 51 ? 131.438 116.416 31.738 1.00 13.63 51 TYR E N 1
ATOM 9119 C CA . TYR E 1 51 ? 132.033 116.198 30.414 1.00 14.14 51 TYR E CA 1
ATOM 9120 C C . TYR E 1 51 ? 132.534 114.744 30.341 1.00 14.51 51 TYR E C 1
ATOM 9121 O O . TYR E 1 51 ? 133.588 114.420 30.902 1.00 14.16 51 TYR E O 1
ATOM 9130 N N . PRO E 1 52 ? 131.749 113.885 29.670 1.00 15.31 52 PRO E N 1
ATOM 9131 C CA . PRO E 1 52 ? 132.121 112.503 29.607 1.00 15.61 52 PRO E CA 1
ATOM 9132 C C . PRO E 1 52 ? 133.426 112.356 28.869 1.00 15.31 52 PRO E C 1
ATOM 9133 O O . PRO E 1 52 ? 133.659 113.058 27.875 1.00 15.00 52 PRO E O 1
ATOM 9137 N N . SER E 1 53 ? 134.273 111.446 29.319 1.00 14.70 53 SER E N 1
ATOM 9138 C CA A SER E 1 53 ? 135.580 111.265 28.729 0.50 14.66 53 SER E CA 1
ATOM 9139 C CA B SER E 1 53 ? 135.562 111.334 28.687 0.50 15.25 53 SER E CA 1
ATOM 9140 C C . SER E 1 53 ? 135.476 110.469 27.425 1.00 15.64 53 SER E C 1
ATOM 9141 O O . SER E 1 53 ? 134.670 109.543 27.306 1.00 14.78 53 SER E O 1
ATOM 9146 N N . PHE E 1 54 ? 136.262 110.837 26.434 1.00 14.62 54 PHE E N 1
ATOM 9147 C CA . PHE E 1 54 ? 136.392 110.001 25.274 1.00 14.83 54 PHE E CA 1
ATOM 9148 C C . PHE E 1 54 ? 137.065 108.693 25.702 1.00 15.49 54 PHE E C 1
ATOM 9149 O O . PHE E 1 54 ? 137.664 108.584 26.762 1.00 15.15 54 PHE E O 1
ATOM 9157 N N . PRO E 1 55 ? 137.011 107.686 24.844 1.00 16.48 55 PRO E N 1
ATOM 9158 C CA . PRO E 1 55 ? 137.651 106.437 25.163 1.00 16.58 55 PRO E CA 1
ATOM 9159 C C . PRO E 1 55 ? 139.077 106.592 25.533 1.00 16.49 55 PRO E C 1
ATOM 9160 O O . PRO E 1 55 ? 139.812 107.364 24.891 1.00 16.78 55 PRO E O 1
ATOM 9164 N N . ILE E 1 56 ? 139.537 105.837 26.534 1.00 16.29 56 ILE E N 1
ATOM 9165 C CA . ILE E 1 56 ? 140.911 105.999 26.983 1.00 17.09 56 ILE E CA 1
ATOM 9166 C C . ILE E 1 56 ? 141.848 105.715 25.806 1.00 17.89 56 ILE E C 1
ATOM 9167 O O . ILE E 1 56 ? 141.679 104.721 25.101 1.00 18.46 56 ILE E O 1
ATOM 9172 N N . PRO E 1 57 ? 142.795 106.629 25.546 1.00 17.29 57 PRO E N 1
ATOM 9173 C CA . PRO E 1 57 ? 143.716 106.409 24.459 1.00 17.69 57 PRO E CA 1
ATOM 9174 C C . PRO E 1 57 ? 144.836 105.447 24.861 1.00 18.87 57 PRO E C 1
ATOM 9175 O O . PRO E 1 57 ? 145.018 105.142 26.049 1.00 18.41 57 PRO E O 1
ATOM 9179 N N . PRO E 1 58 ? 145.580 104.952 23.860 1.00 19.75 58 PRO E N 1
ATOM 9180 C CA . PRO E 1 58 ? 146.713 104.104 24.172 1.00 19.97 58 PRO E CA 1
ATOM 9181 C C . PRO E 1 58 ? 147.677 104.809 25.122 1.00 18.65 58 PRO E C 1
ATOM 9182 O O . PRO E 1 58 ? 148.066 105.948 24.888 1.00 19.14 58 PRO E O 1
ATOM 9186 N N . GLN E 1 59 ? 148.066 104.125 26.181 1.00 19.27 59 GLN E N 1
ATOM 9187 C CA . GLN E 1 59 ? 148.984 104.622 27.223 1.00 19.52 59 GLN E CA 1
ATOM 9188 C C . GLN E 1 59 ? 148.340 105.716 28.105 1.00 19.98 59 GLN E C 1
ATOM 9189 O O . GLN E 1 59 ? 148.996 106.325 28.965 1.00 19.08 59 GLN E O 1
ATOM 9195 N N . GLY E 1 60 ? 147.054 105.944 27.912 1.00 20.22 60 GLY E N 1
ATOM 9196 C CA . GLY E 1 60 ? 146.316 106.882 28.784 1.00 19.53 60 GLY E CA 1
ATOM 9197 C C . GLY E 1 60 ? 146.327 106.529 30.245 1.00 19.62 60 GLY E C 1
ATOM 9198 O O . GLY E 1 60 ? 146.326 107.417 31.107 1.00 17.75 60 GLY E O 1
ATOM 9199 N N . ASP E 1 61 ? 146.432 105.245 30.551 1.00 20.16 61 ASP E N 1
ATOM 9200 C CA . ASP E 1 61 ? 146.580 104.830 31.949 1.00 22.01 61 ASP E CA 1
ATOM 9201 C C . ASP E 1 61 ? 147.743 105.500 32.661 1.00 20.48 61 ASP E C 1
ATOM 9202 O O . ASP E 1 61 ? 147.662 105.825 33.843 1.00 19.93 61 ASP E O 1
ATOM 9207 N N . ARG E 1 62 ? 148.800 105.817 31.904 1.00 19.27 62 ARG E N 1
ATOM 9208 C CA . ARG E 1 62 ? 149.979 106.465 32.518 1.00 18.29 62 ARG E CA 1
ATOM 9209 C C . ARG E 1 62 ? 149.760 107.923 32.892 1.00 18.53 62 ARG E C 1
ATOM 9210 O O . ARG E 1 62 ? 150.609 108.551 33.536 1.00 17.47 62 ARG E O 1
ATOM 9218 N N . PHE E 1 63 ? 148.611 108.463 32.471 1.00 17.48 63 PHE E N 1
ATOM 9219 C CA . PHE E 1 63 ? 148.256 109.877 32.671 1.00 17.52 63 PHE E CA 1
ATOM 9220 C C . PHE E 1 63 ? 147.097 109.973 33.667 1.00 17.13 63 PHE E C 1
ATOM 9221 O O . PHE E 1 63 ? 146.459 111.032 33.789 1.00 16.76 63 PHE E O 1
ATOM 9229 N N . GLY E 1 64 ? 146.800 108.892 34.405 1.00 16.08 64 GLY E N 1
ATOM 9230 C CA . GLY E 1 64 ? 145.694 108.948 35.348 1.00 16.09 64 GLY E CA 1
ATOM 9231 C C . GLY E 1 64 ? 144.381 109.318 34.676 1.00 15.91 64 GLY E C 1
ATOM 9232 O O . GLY E 1 64 ? 143.607 110.168 35.183 1.00 15.80 64 GLY E O 1
ATOM 9233 N N . TYR E 1 65 ? 144.112 108.634 33.574 1.00 15.69 65 TYR E N 1
ATOM 9234 C CA . TYR E 1 65 ? 142.989 108.992 32.719 1.00 15.57 65 TYR E CA 1
ATOM 9235 C C . TYR E 1 65 ? 141.661 108.620 33.379 1.00 16.06 65 TYR E C 1
ATOM 9236 O O . TYR E 1 65 ? 141.491 107.459 33.765 1.00 17.72 65 TYR E O 1
ATOM 9245 N N . ALA E 1 66 ? 140.778 109.604 33.542 1.00 15.53 66 ALA E N 1
ATOM 9246 C CA . ALA E 1 66 ? 139.474 109.437 34.159 1.00 15.81 66 ALA E CA 1
ATOM 9247 C C . ALA E 1 66 ? 138.527 108.812 33.163 1.00 15.82 66 ALA E C 1
ATOM 9248 O O . ALA E 1 66 ? 138.101 109.469 32.183 1.00 16.04 66 ALA E O 1
ATOM 9250 N N . ARG E 1 67 ? 138.167 107.558 33.399 1.00 15.31 67 ARG E N 1
ATOM 9251 C CA . ARG E 1 67 ? 137.401 106.809 32.410 1.00 16.07 67 ARG E CA 1
ATOM 9252 C C . ARG E 1 67 ? 135.883 107.083 32.472 1.00 15.93 67 ARG E C 1
ATOM 9253 O O . ARG E 1 67 ? 135.127 106.583 31.623 1.00 16.00 67 ARG E O 1
ATOM 9261 N N . MET E 1 68 ? 135.415 107.888 33.429 1.00 15.00 68 MET E N 1
ATOM 9262 C CA . MET E 1 68 ? 134.013 108.285 33.406 1.00 14.82 68 MET E CA 1
ATOM 9263 C C . MET E 1 68 ? 133.866 109.722 32.847 1.00 14.36 68 MET E C 1
ATOM 9264 O O . MET E 1 68 ? 133.276 109.904 31.775 1.00 14.04 68 MET E O 1
ATOM 9269 N N . GLN E 1 69 ? 134.346 110.730 33.588 1.00 13.93 69 GLN E N 1
ATOM 9270 C CA . GLN E 1 69 ? 134.061 112.110 33.215 1.00 13.84 69 GLN E CA 1
ATOM 9271 C C . GLN E 1 69 ? 134.885 113.104 34.012 1.00 14.56 69 GLN E C 1
ATOM 9272 O O . GLN E 1 69 ? 135.540 112.760 35.003 1.00 13.85 69 GLN E O 1
ATOM 9278 N N . LEU E 1 70 ? 134.877 114.341 33.511 1.00 14.94 70 LEU E N 1
ATOM 9279 C CA . LEU E 1 70 ? 135.197 115.498 34.322 1.00 15.99 70 LEU E CA 1
ATOM 9280 C C . LEU E 1 70 ? 133.907 116.102 34.856 1.00 15.19 70 LEU E C 1
ATOM 9281 O O . LEU E 1 70 ? 132.926 116.314 34.119 1.00 16.08 70 LEU E O 1
ATOM 9286 N N . THR E 1 71 ? 133.904 116.382 36.120 1.00 14.88 71 THR E N 1
ATOM 9287 C CA . THR E 1 71 ? 132.864 117.160 36.747 1.00 14.66 71 THR E CA 1
ATOM 9288 C C . THR E 1 71 ? 133.332 118.597 37.015 1.00 14.73 71 THR E C 1
ATOM 9289 O O . THR E 1 71 ? 134.359 118.812 37.658 1.00 14.45 71 THR E O 1
ATOM 9293 N N . GLU E 1 72 ? 132.536 119.555 36.569 1.00 14.13 72 GLU E N 1
ATOM 9294 C CA . GLU E 1 72 ? 132.909 120.965 36.574 1.00 14.79 72 GLU E CA 1
ATOM 9295 C C . GLU E 1 72 ? 131.865 121.780 37.303 1.00 14.20 72 GLU E C 1
ATOM 9296 O O . GLU E 1 72 ? 130.666 121.708 36.991 1.00 13.88 72 GLU E O 1
ATOM 9302 N N . HIS E 1 73 ? 132.338 122.564 38.270 1.00 14.14 73 HIS E N 1
ATOM 9303 C CA . HIS E 1 73 ? 131.474 123.512 38.965 1.00 13.81 73 HIS E CA 1
ATOM 9304 C C . HIS E 1 73 ? 132.010 124.924 38.803 1.00 13.80 73 HIS E C 1
ATOM 9305 O O . HIS E 1 73 ? 133.243 125.132 38.853 1.00 14.07 73 HIS E O 1
ATOM 9312 N N . HIS E 1 74 ? 131.107 125.909 38.746 1.00 13.28 74 HIS E N 1
ATOM 9313 C CA . HIS E 1 74 ? 131.475 127.316 38.850 1.00 12.89 74 HIS E CA 1
ATOM 9314 C C . HIS E 1 74 ? 130.824 127.888 40.094 1.00 12.87 74 HIS E C 1
ATOM 9315 O O . HIS E 1 74 ? 129.599 127.918 40.192 1.00 12.74 74 HIS E O 1
ATOM 9322 N N . TRP E 1 75 ? 131.676 128.226 41.068 1.00 13.40 75 TRP E N 1
ATOM 9323 C CA . TRP E 1 75 ? 131.305 128.671 42.391 1.00 13.76 75 TRP E CA 1
ATOM 9324 C C . TRP E 1 75 ? 131.338 130.189 42.500 1.00 13.91 75 TRP E C 1
ATOM 9325 O O . TRP E 1 75 ? 132.247 130.848 41.939 1.00 14.20 75 TRP E O 1
ATOM 9336 N N . LEU E 1 76 ? 130.427 130.748 43.291 1.00 14.04 76 LEU E N 1
ATOM 9337 C CA . LEU E 1 76 ? 130.507 132.172 43.708 1.00 15.04 76 LEU E CA 1
ATOM 9338 C C . LEU E 1 76 ? 131.151 132.359 45.094 1.00 16.04 76 LEU E C 1
ATOM 9339 O O . LEU E 1 76 ? 131.545 133.484 45.422 1.00 15.99 76 LEU E O 1
ATOM 9344 N N . VAL E 1 77 ? 131.164 131.309 45.906 1.00 17.26 77 VAL E N 1
ATOM 9345 C CA . VAL E 1 77 ? 131.768 131.290 47.240 1.00 17.73 77 VAL E CA 1
ATOM 9346 C C . VAL E 1 77 ? 132.569 130.007 47.416 1.00 18.26 77 VAL E C 1
ATOM 9347 O O . VAL E 1 77 ? 132.333 129.008 46.702 1.00 18.63 77 VAL E O 1
ATOM 9351 N N . SER E 1 78 ? 133.497 129.993 48.360 1.00 18.05 78 SER E N 1
ATOM 9352 C CA . SER E 1 78 ? 134.310 128.792 48.558 1.00 18.08 78 SER E CA 1
ATOM 9353 C C . SER E 1 78 ? 133.495 127.705 49.229 1.00 18.21 78 SER E C 1
ATOM 9354 O O . SER E 1 78 ? 132.983 127.890 50.351 1.00 18.22 78 SER E O 1
ATOM 9357 N N . ASP E 1 79 ? 133.454 126.529 48.600 1.00 18.11 79 ASP E N 1
ATOM 9358 C CA . ASP E 1 79 ? 132.726 125.374 49.139 1.00 19.23 79 ASP E CA 1
ATOM 9359 C C . ASP E 1 79 ? 133.388 124.822 50.392 1.00 19.85 79 ASP E C 1
ATOM 9360 O O . ASP E 1 79 ? 132.760 124.056 51.132 1.00 21.22 79 ASP E O 1
ATOM 9365 N N . LEU E 1 80 ? 134.619 125.234 50.652 1.00 20.01 80 LEU E N 1
ATOM 9366 C CA . LEU E 1 80 ? 135.333 124.744 51.828 1.00 20.72 80 LEU E CA 1
ATOM 9367 C C . LEU E 1 80 ? 135.304 125.717 53.022 1.00 22.39 80 LEU E C 1
ATOM 9368 O O . LEU E 1 80 ? 135.923 125.453 54.044 1.00 23.74 80 LEU E O 1
ATOM 9373 N N . ASP E 1 81 ? 134.570 126.798 52.937 1.00 20.81 81 ASP E N 1
ATOM 9374 C CA . ASP E 1 81 ? 134.267 127.635 54.149 1.00 21.38 81 ASP E CA 1
ATOM 9375 C C . ASP E 1 81 ? 133.566 126.737 55.153 1.00 21.66 81 ASP E C 1
ATOM 9376 O O . ASP E 1 81 ? 132.620 126.016 54.805 1.00 20.76 81 ASP E O 1
ATOM 9381 N N . PRO E 1 82 ? 134.061 126.677 56.401 1.00 23.04 82 PRO E N 1
ATOM 9382 C CA . PRO E 1 82 ? 133.440 125.687 57.309 1.00 23.06 82 PRO E CA 1
ATOM 9383 C C . PRO E 1 82 ? 131.959 125.895 57.577 1.00 21.98 82 PRO E C 1
ATOM 9384 O O . PRO E 1 82 ? 131.273 124.923 57.899 1.00 21.86 82 PRO E O 1
ATOM 9388 N N . ARG E 1 83 ? 131.452 127.111 57.346 1.00 20.29 83 ARG E N 1
ATOM 9389 C CA . ARG E 1 83 ? 130.002 127.375 57.492 1.00 20.19 83 ARG E CA 1
ATOM 9390 C C . ARG E 1 83 ? 129.171 126.604 56.488 1.00 19.37 83 ARG E C 1
ATOM 9391 O O . ARG E 1 83 ? 128.011 126.274 56.757 1.00 20.45 83 ARG E O 1
ATOM 9399 N N . LEU E 1 84 ? 129.793 126.244 55.380 1.00 18.45 84 LEU E N 1
ATOM 9400 C CA . LEU E 1 84 ? 129.089 125.444 54.337 1.00 18.51 84 LEU E CA 1
ATOM 9401 C C . LEU E 1 84 ? 128.989 123.973 54.632 1.00 18.32 84 LEU E C 1
ATOM 9402 O O . LEU E 1 84 ? 128.357 123.219 53.879 1.00 17.14 84 LEU E O 1
ATOM 9407 N N . GLU E 1 85 ? 129.567 123.536 55.736 1.00 18.90 85 GLU E N 1
ATOM 9408 C CA . GLU E 1 85 ? 129.481 122.126 56.098 1.00 19.40 85 GLU E CA 1
ATOM 9409 C C . GLU E 1 85 ? 128.100 121.725 56.542 1.00 18.91 85 GLU E C 1
ATOM 9410 O O . GLU E 1 85 ? 127.768 120.550 56.486 1.00 18.54 85 GLU E O 1
ATOM 9416 N N . ILE E 1 86 ? 127.296 122.679 57.050 1.00 17.86 86 ILE E N 1
ATOM 9417 C CA . ILE E 1 86 ? 125.964 122.360 57.475 1.00 17.63 86 ILE E CA 1
ATOM 9418 C C . ILE E 1 86 ? 124.989 122.355 56.298 1.00 17.15 86 ILE E C 1
ATOM 9419 O O . ILE E 1 86 ? 124.926 123.318 55.567 1.00 17.09 86 ILE E O 1
ATOM 9424 N N . LYS E 1 87 ? 124.236 121.276 56.151 1.00 17.21 87 LYS E N 1
ATOM 9425 C CA . LYS E 1 87 ? 123.288 121.078 55.021 1.00 17.90 87 LYS E CA 1
ATOM 9426 C C . LYS E 1 87 ? 122.039 120.432 55.571 1.00 16.44 87 LYS E C 1
ATOM 9427 O O . LYS E 1 87 ? 122.132 119.437 56.326 1.00 15.37 87 LYS E O 1
ATOM 9433 N N . ALA E 1 88 ? 120.875 120.926 55.164 1.00 15.05 88 ALA E N 1
ATOM 9434 C CA . ALA E 1 88 ? 119.620 120.338 55.649 1.00 14.89 88 ALA E CA 1
ATOM 9435 C C . ALA E 1 88 ? 119.542 118.887 55.238 1.00 14.57 88 ALA E C 1
ATOM 9436 O O . ALA E 1 88 ? 119.251 118.008 56.057 1.00 14.38 88 ALA E O 1
ATOM 9438 N N . ILE E 1 89 ? 119.815 118.638 53.961 1.00 14.88 89 ILE E N 1
ATOM 9439 C CA . ILE E 1 89 ? 119.799 117.288 53.377 1.00 14.71 89 ILE E CA 1
ATOM 9440 C C . ILE E 1 89 ? 121.212 116.951 52.881 1.00 15.04 89 ILE E C 1
ATOM 9441 O O . ILE E 1 89 ? 121.800 117.659 52.026 1.00 14.80 89 ILE E O 1
ATOM 9446 N N . ALA E 1 90 ? 121.810 115.892 53.434 1.00 14.80 90 ALA E N 1
ATOM 9447 C CA . ALA E 1 90 ? 123.083 115.418 52.963 1.00 15.40 90 ALA E CA 1
ATOM 9448 C C . ALA E 1 90 ? 122.935 114.532 51.725 1.00 16.18 90 ALA E C 1
ATOM 9449 O O . ALA E 1 90 ? 121.903 113.898 51.533 1.00 16.10 90 ALA E O 1
ATOM 9451 N N A GLU E 1 91 ? 124.000 114.444 50.947 0.50 17.11 91 GLU E N 1
ATOM 9452 N N B GLU E 1 91 ? 123.982 114.454 50.934 0.50 16.96 91 GLU E N 1
ATOM 9453 C CA A GLU E 1 91 ? 124.024 113.629 49.735 0.50 18.36 91 GLU E CA 1
ATOM 9454 C CA B GLU E 1 91 ? 123.969 113.639 49.732 0.50 18.14 91 GLU E CA 1
ATOM 9455 C C A GLU E 1 91 ? 123.870 112.156 50.068 0.50 17.85 91 GLU E C 1
ATOM 9456 C C B GLU E 1 91 ? 123.854 112.165 50.071 0.50 17.71 91 GLU E C 1
ATOM 9457 O O A GLU E 1 91 ? 124.443 111.673 51.052 0.50 17.13 91 GLU E O 1
ATOM 9458 O O B GLU E 1 91 ? 124.443 111.693 51.052 0.50 17.02 91 GLU E O 1
ATOM 9469 N N . THR E 1 92 ? 123.096 111.456 49.250 1.00 17.49 92 THR E N 1
ATOM 9470 C CA . THR E 1 92 ? 123.021 110.017 49.278 1.00 18.20 92 THR E CA 1
ATOM 9471 C C . THR E 1 92 ? 124.251 109.460 48.580 1.00 20.09 92 THR E C 1
ATOM 9472 O O . THR E 1 92 ? 124.514 109.727 47.385 1.00 18.01 92 THR E O 1
ATOM 9476 N N . PHE E 1 93 ? 125.082 108.735 49.351 1.00 21.08 93 PHE E N 1
ATOM 9477 C CA . PHE E 1 93 ? 126.395 108.373 48.897 1.00 23.45 93 PHE E CA 1
ATOM 9478 C C . PHE E 1 93 ? 126.724 106.938 49.350 1.00 25.51 93 PHE E C 1
ATOM 9479 O O . PHE E 1 93 ? 127.296 106.744 50.409 1.00 28.39 93 PHE E O 1
ATOM 9487 N N . PRO E 1 94 ? 126.404 105.962 48.533 1.00 24.72 94 PRO E N 1
ATOM 9488 C CA . PRO E 1 94 ? 126.834 104.582 48.835 1.00 26.00 94 PRO E CA 1
ATOM 9489 C C . PRO E 1 94 ? 128.369 104.426 48.797 1.00 24.72 94 PRO E C 1
ATOM 9490 O O . PRO E 1 94 ? 129.050 104.994 47.915 1.00 22.65 94 PRO E O 1
ATOM 9494 N N . MET E 1 95 ? 128.949 103.689 49.759 1.00 23.18 95 MET E N 1
ATOM 9495 C CA . MET E 1 95 ? 130.375 103.529 49.772 1.00 24.21 95 MET E CA 1
ATOM 9496 C C . MET E 1 95 ? 130.829 102.866 48.477 1.00 20.52 95 MET E C 1
ATOM 9497 O O . MET E 1 95 ? 131.976 103.048 48.076 1.00 20.03 95 MET E O 1
ATOM 9502 N N . ASP E 1 96 ? 129.967 102.093 47.812 1.00 19.76 96 ASP E N 1
ATOM 9503 C CA . ASP E 1 96 ? 130.368 101.464 46.565 1.00 21.11 96 ASP E CA 1
ATOM 9504 C C . ASP E 1 96 ? 130.868 102.465 45.504 1.00 19.77 96 ASP E C 1
ATOM 9505 O O . ASP E 1 96 ? 131.653 102.123 44.640 1.00 19.22 96 ASP E O 1
ATOM 9510 N N . VAL E 1 97 ? 130.380 103.715 45.545 1.00 19.06 97 VAL E N 1
ATOM 9511 C CA . VAL E 1 97 ? 130.835 104.758 44.597 1.00 19.40 97 VAL E CA 1
ATOM 9512 C C . VAL E 1 97 ? 132.361 104.883 44.646 1.00 19.53 97 VAL E C 1
ATOM 9513 O O . VAL E 1 97 ? 133.048 105.018 43.621 1.00 18.93 97 VAL E O 1
ATOM 9517 N N . LEU E 1 98 ? 132.895 104.829 45.856 1.00 19.12 98 LEU E N 1
ATOM 9518 C CA . LEU E 1 98 ? 134.333 104.856 46.048 1.00 19.87 98 LEU E CA 1
ATOM 9519 C C . LEU E 1 98 ? 135.045 103.692 45.434 1.00 17.96 98 LEU E C 1
ATOM 9520 O O . LEU E 1 98 ? 136.158 103.838 44.938 1.00 19.28 98 LEU E O 1
ATOM 9525 N N . VAL E 1 99 ? 134.470 102.514 45.486 1.00 17.45 99 VAL E N 1
ATOM 9526 C CA . VAL E 1 99 ? 135.042 101.359 44.718 1.00 17.93 99 VAL E CA 1
ATOM 9527 C C . VAL E 1 99 ? 134.991 101.579 43.200 1.00 17.08 99 VAL E C 1
ATOM 9528 O O . VAL E 1 99 ? 135.985 101.367 42.496 1.00 16.59 99 VAL E O 1
ATOM 9532 N N . TRP E 1 100 ? 133.828 102.014 42.703 1.00 16.62 100 TRP E N 1
ATOM 9533 C CA . TRP E 1 100 ? 133.644 102.210 41.266 1.00 16.81 100 TRP E CA 1
ATOM 9534 C C . TRP E 1 100 ? 134.643 103.195 40.688 1.00 16.71 100 TRP E C 1
ATOM 9535 O O . TRP E 1 100 ? 135.202 102.962 39.609 1.00 16.30 100 TRP E O 1
ATOM 9546 N N . GLN E 1 101 ? 134.932 104.252 41.456 1.00 16.98 101 GLN E N 1
ATOM 9547 C CA . GLN E 1 101 ? 135.882 105.313 41.040 1.00 17.19 101 GLN E CA 1
ATOM 9548 C C . GLN E 1 101 ? 137.340 105.012 41.362 1.00 18.16 101 GLN E C 1
ATOM 9549 O O . GLN E 1 101 ? 138.231 105.678 40.863 1.00 17.98 101 GLN E O 1
ATOM 9555 N N . GLY E 1 102 ? 137.579 103.951 42.117 1.00 18.74 102 GLY E N 1
ATOM 9556 C CA . GLY E 1 102 ? 138.943 103.556 42.451 1.00 19.22 102 GLY E CA 1
ATOM 9557 C C . GLY E 1 102 ? 139.547 104.177 43.669 1.00 19.38 102 GLY E C 1
ATOM 9558 O O . GLY E 1 102 ? 140.742 104.041 43.879 1.00 19.27 102 GLY E O 1
ATOM 9559 N N . GLN E 1 103 ? 138.760 104.909 44.450 1.00 19.93 103 GLN E N 1
ATOM 9560 C CA . GLN E 1 103 ? 139.267 105.479 45.709 1.00 21.63 103 GLN E CA 1
ATOM 9561 C C . GLN E 1 103 ? 139.551 104.410 46.756 1.00 23.05 103 GLN E C 1
ATOM 9562 O O . GLN E 1 103 ? 140.475 104.592 47.560 1.00 23.80 103 GLN E O 1
ATOM 9568 N N . ILE E 1 104 ? 138.776 103.346 46.745 1.00 22.94 104 ILE E N 1
ATOM 9569 C CA . ILE E 1 104 ? 139.024 102.193 47.602 1.00 25.67 104 ILE E CA 1
ATOM 9570 C C . ILE E 1 104 ? 139.027 100.915 46.788 1.00 26.87 104 ILE E C 1
ATOM 9571 O O . ILE E 1 104 ? 138.242 100.752 45.853 1.00 24.22 104 ILE E O 1
ATOM 9576 N N . PRO E 1 105 ? 139.926 99.994 47.113 1.00 30.09 105 PRO E N 1
ATOM 9577 C CA . PRO E 1 105 ? 139.933 98.660 46.449 1.00 33.40 105 PRO E CA 1
ATOM 9578 C C . PRO E 1 105 ? 138.635 97.875 46.721 1.00 35.08 105 PRO E C 1
ATOM 9579 O O . PRO E 1 105 ? 137.927 98.159 47.693 1.00 35.02 105 PRO E O 1
ATOM 9583 N N . ALA E 1 106 ? 138.233 96.991 45.819 1.00 40.81 106 ALA E N 1
ATOM 9584 C CA . ALA E 1 106 ? 137.061 96.152 46.098 1.00 46.25 106 ALA E CA 1
ATOM 9585 C C . ALA E 1 106 ? 137.555 94.986 46.983 1.00 53.89 106 ALA E C 1
ATOM 9586 O O . ALA E 1 106 ? 138.731 94.548 46.866 1.00 49.42 106 ALA E O 1
ATOM 9588 N N . ALA E 1 107 ? 136.666 94.522 47.861 1.00 60.45 107 ALA E N 1
ATOM 9589 C CA . ALA E 1 107 ? 136.886 93.304 48.652 1.00 67.00 107 ALA E CA 1
ATOM 9590 C C . ALA E 1 107 ? 137.133 92.114 47.722 1.00 68.53 107 ALA E C 1
ATOM 9591 O O . ALA E 1 107 ? 136.379 91.904 46.761 1.00 69.37 107 ALA E O 1
ATOM 9593 N N . ALA E 1 108 ? 138.191 91.354 47.993 1.00 69.02 108 ALA E N 1
ATOM 9594 N N . GLU E 1 131 ? 145.963 99.285 46.436 1.00 55.10 131 GLU E N 1
ATOM 9595 C CA . GLU E 1 131 ? 146.060 100.705 46.811 1.00 53.93 131 GLU E CA 1
ATOM 9596 C C . GLU E 1 131 ? 144.918 101.580 46.203 1.00 43.93 131 GLU E C 1
ATOM 9597 O O . GLU E 1 131 ? 144.628 101.497 45.001 1.00 48.32 131 GLU E O 1
ATOM 9603 N N . GLY E 1 132 ? 144.308 102.431 47.023 1.00 35.40 132 GLY E N 1
ATOM 9604 C CA . GLY E 1 132 ? 143.311 103.393 46.526 1.00 30.50 132 GLY E CA 1
ATOM 9605 C C . GLY E 1 132 ? 143.939 104.566 45.754 1.00 26.64 132 GLY E C 1
ATOM 9606 O O . GLY E 1 132 ? 145.118 104.818 45.863 1.00 25.52 132 GLY E O 1
ATOM 9607 N N . ASN E 1 133 ? 143.156 105.237 44.912 1.00 23.57 133 ASN E N 1
ATOM 9608 C CA . ASN E 1 133 ? 143.557 106.497 44.285 1.00 22.36 133 ASN E CA 1
ATOM 9609 C C . ASN E 1 133 ? 142.826 107.642 44.967 1.00 23.82 133 ASN E C 1
ATOM 9610 O O . ASN E 1 133 ? 141.669 107.485 45.354 1.00 23.97 133 ASN E O 1
ATOM 9615 N N . PRO E 1 134 ? 143.494 108.790 45.137 1.00 21.02 134 PRO E N 1
ATOM 9616 C CA . PRO E 1 134 ? 142.868 109.881 45.852 1.00 21.19 134 PRO E CA 1
ATOM 9617 C C . PRO E 1 134 ? 141.720 110.522 45.046 1.00 21.30 134 PRO E C 1
ATOM 9618 O O . PRO E 1 134 ? 141.711 110.477 43.843 1.00 21.86 134 PRO E O 1
ATOM 9622 N N . PHE E 1 135 ? 140.792 111.151 45.733 1.00 21.67 135 PHE E N 1
ATOM 9623 C CA . PHE E 1 135 ? 139.779 111.993 45.082 1.00 21.78 135 PHE E CA 1
ATOM 9624 C C . PHE E 1 135 ? 140.447 113.355 44.729 1.00 19.99 135 PHE E C 1
ATOM 9625 O O . PHE E 1 135 ? 140.865 114.107 45.645 1.00 20.06 135 PHE E O 1
ATOM 9633 N N . ILE E 1 136 ? 140.549 113.652 43.454 1.00 17.77 136 ILE E N 1
ATOM 9634 C CA . ILE E 1 136 ? 141.198 114.874 42.994 1.00 17.66 136 ILE E CA 1
ATOM 9635 C C . ILE E 1 136 ? 140.149 115.910 42.593 1.00 16.79 136 ILE E C 1
ATOM 9636 O O . ILE E 1 136 ? 139.414 115.699 41.625 1.00 17.83 136 ILE E O 1
ATOM 9641 N N . PHE E 1 137 ? 140.107 116.994 43.364 1.00 17.27 137 PHE E N 1
ATOM 9642 C CA . PHE E 1 137 ? 139.123 118.086 43.300 1.00 16.27 137 PHE E CA 1
ATOM 9643 C C . PHE E 1 137 ? 139.949 119.388 43.301 1.00 16.34 137 PHE E C 1
ATOM 9644 O O . PHE E 1 137 ? 140.454 119.838 44.343 1.00 17.33 137 PHE E O 1
ATOM 9652 N N . ALA E 1 138 ? 140.129 119.989 42.119 1.00 15.31 138 ALA E N 1
ATOM 9653 C CA . ALA E 1 138 ? 141.048 121.112 41.938 1.00 14.81 138 ALA E CA 1
ATOM 9654 C C . ALA E 1 138 ? 140.241 122.394 41.676 1.00 14.78 138 ALA E C 1
ATOM 9655 O O . ALA E 1 138 ? 139.423 122.437 40.770 1.00 13.79 138 ALA E O 1
ATOM 9657 N N . PHE E 1 139 ? 140.526 123.424 42.467 1.00 14.77 139 PHE E N 1
ATOM 9658 C CA . PHE E 1 139 ? 139.949 124.718 42.307 1.00 14.69 139 PHE E CA 1
ATOM 9659 C C . PHE E 1 139 ? 140.888 125.629 41.541 1.00 15.19 139 PHE E C 1
ATOM 9660 O O . PHE E 1 139 ? 142.115 125.669 41.777 1.00 15.60 139 PHE E O 1
ATOM 9668 N N . LEU E 1 140 ? 140.261 126.376 40.660 1.00 15.09 140 LEU E N 1
ATOM 9669 C CA . LEU E 1 140 ? 140.929 127.306 39.732 1.00 15.23 140 LEU E CA 1
ATOM 9670 C C . LEU E 1 140 ? 140.200 128.624 39.691 1.00 15.13 140 LEU E C 1
ATOM 9671 O O . LEU E 1 140 ? 139.005 128.712 40.029 1.00 14.30 140 LEU E O 1
ATOM 9676 N N . PRO E 1 141 ? 140.883 129.687 39.223 1.00 15.41 141 PRO E N 1
ATOM 9677 C CA . PRO E 1 141 ? 140.121 130.868 38.846 1.00 15.03 141 PRO E CA 1
ATOM 9678 C C . PRO E 1 141 ? 139.221 130.521 37.689 1.00 15.11 141 PRO E C 1
ATOM 9679 O O . PRO E 1 141 ? 139.494 129.538 36.954 1.00 14.70 141 PRO E O 1
ATOM 9683 N N . MET E 1 142 ? 138.189 131.336 37.479 1.00 15.12 142 MET E N 1
ATOM 9684 C CA . MET E 1 142 ? 137.283 131.068 36.363 1.00 15.10 142 MET E CA 1
ATOM 9685 C C . MET E 1 142 ? 137.878 131.295 34.949 1.00 15.04 142 MET E C 1
ATOM 9686 O O . MET E 1 142 ? 137.327 130.777 33.968 1.00 15.53 142 MET E O 1
ATOM 9691 N N . TRP E 1 143 ? 138.998 132.018 34.850 1.00 14.46 143 TRP E N 1
ATOM 9692 C CA . TRP E 1 143 ? 139.668 132.288 33.585 1.00 14.34 143 TRP E CA 1
ATOM 9693 C C . TRP E 1 143 ? 141.055 131.702 33.619 1.00 14.17 143 TRP E C 1
ATOM 9694 O O . TRP E 1 143 ? 141.814 131.877 34.602 1.00 14.27 143 TRP E O 1
ATOM 9705 N N . TRP E 1 144 ? 141.425 131.062 32.513 1.00 14.31 144 TRP E N 1
ATOM 9706 C CA . TRP E 1 144 ? 142.774 130.565 32.375 1.00 14.39 144 TRP E CA 1
ATOM 9707 C C . TRP E 1 144 ? 143.803 131.638 32.590 1.00 14.88 144 TRP E C 1
ATOM 9708 O O . TRP E 1 144 ? 143.661 132.738 32.060 1.00 15.19 144 TRP E O 1
ATOM 9719 N N . GLU E 1 145 ? 144.856 131.328 33.347 1.00 15.09 145 GLU E N 1
ATOM 9720 C CA . GLU E 1 145 ? 145.896 132.302 33.639 1.00 15.88 145 GLU E CA 1
ATOM 9721 C C . GLU E 1 145 ? 146.905 132.457 32.546 1.00 16.75 145 GLU E C 1
ATOM 9722 O O . GLU E 1 145 ? 147.431 133.542 32.369 1.00 17.27 145 GLU E O 1
ATOM 9728 N N . LYS E 1 146 ? 147.157 131.400 31.793 1.00 16.20 146 LYS E N 1
ATOM 9729 C CA . LYS E 1 146 ? 148.193 131.393 30.753 1.00 16.85 146 LYS E CA 1
ATOM 9730 C C . LYS E 1 146 ? 147.616 130.874 29.432 1.00 16.50 146 LYS E C 1
ATOM 9731 O O . LYS E 1 146 ? 146.996 129.794 29.418 1.00 16.65 146 LYS E O 1
ATOM 9737 N N . ASP E 1 147 ? 147.795 131.647 28.353 1.00 15.97 147 ASP E N 1
ATOM 9738 C CA . ASP E 1 147 ? 147.346 131.220 27.027 1.00 16.46 147 ASP E CA 1
ATOM 9739 C C . ASP E 1 147 ? 148.634 131.039 26.212 1.00 16.74 147 ASP E C 1
ATOM 9740 O O . ASP E 1 147 ? 149.304 132.027 25.852 1.00 15.90 147 ASP E O 1
ATOM 9745 N N . LEU E 1 148 ? 149.043 129.799 25.997 1.00 16.47 148 LEU E N 1
ATOM 9746 C CA . LEU E 1 148 ? 150.422 129.529 25.536 1.00 17.43 148 LEU E CA 1
ATOM 9747 C C . LEU E 1 148 ? 150.490 129.050 24.092 1.00 17.09 148 LEU E C 1
ATOM 9748 O O . LEU E 1 148 ? 151.547 128.943 23.520 1.00 18.22 148 LEU E O 1
ATOM 9753 N N . LYS E 1 149 ? 149.354 128.723 23.520 1.00 15.98 149 LYS E N 1
ATOM 9754 C CA . LYS E 1 149 ? 149.241 128.341 22.112 1.00 15.61 149 LYS E CA 1
ATOM 9755 C C . LYS E 1 149 ? 147.788 128.408 21.665 1.00 15.31 149 LYS E C 1
ATOM 9756 O O . LYS E 1 149 ? 146.907 127.952 22.410 1.00 14.75 149 LYS E O 1
ATOM 9762 N N . GLY E 1 150 ? 147.549 128.996 20.494 1.00 15.18 150 GLY E N 1
ATOM 9763 C CA . GLY E 1 150 ? 146.229 128.935 19.847 1.00 15.63 150 GLY E CA 1
ATOM 9764 C C . GLY E 1 150 ? 145.278 130.083 20.147 1.00 15.84 150 GLY E C 1
ATOM 9765 O O . GLY E 1 150 ? 144.091 129.988 19.881 1.00 15.44 150 GLY E O 1
ATOM 9766 N N . LYS E 1 151 ? 145.789 131.168 20.714 1.00 16.60 151 LYS E N 1
ATOM 9767 C CA . LYS E 1 151 ? 144.952 132.328 20.986 1.00 16.80 151 LYS E CA 1
ATOM 9768 C C . LYS E 1 151 ? 144.181 132.723 19.740 1.00 15.93 151 LYS E C 1
ATOM 9769 O O . LYS E 1 151 ? 144.718 132.789 18.642 1.00 15.71 151 LYS E O 1
ATOM 9775 N N . GLY E 1 152 ? 142.898 132.955 19.934 1.00 15.11 152 GLY E N 1
ATOM 9776 C CA . GLY E 1 152 ? 142.004 133.356 18.893 1.00 15.11 152 GLY E CA 1
ATOM 9777 C C . GLY E 1 152 ? 141.278 132.222 18.176 1.00 15.17 152 GLY E C 1
ATOM 9778 O O . GLY E 1 152 ? 140.447 132.505 17.329 1.00 15.77 152 GLY E O 1
ATOM 9779 N N . ARG E 1 153 ? 141.558 130.965 18.510 1.00 15.98 153 ARG E N 1
ATOM 9780 C CA . ARG E 1 153 ? 140.861 129.839 17.952 1.00 16.05 153 ARG E CA 1
ATOM 9781 C C . ARG E 1 153 ? 139.369 129.942 18.322 1.00 15.46 153 ARG E C 1
ATOM 9782 O O . ARG E 1 153 ? 139.043 130.242 19.468 1.00 15.37 153 ARG E O 1
ATOM 9790 N N . THR E 1 154 ? 138.499 129.784 17.320 1.00 15.20 154 THR E N 1
ATOM 9791 C CA . THR E 1 154 ? 137.061 129.827 17.516 1.00 15.59 154 THR E CA 1
ATOM 9792 C C . THR E 1 154 ? 136.453 128.453 17.307 1.00 15.09 154 THR E C 1
ATOM 9793 O O . THR E 1 154 ? 137.086 127.548 16.771 1.00 15.49 154 THR E O 1
ATOM 9797 N N . ILE E 1 155 ? 135.166 128.296 17.626 1.00 14.91 155 ILE E N 1
ATOM 9798 C CA . ILE E 1 155 ? 134.532 127.019 17.389 1.00 15.81 155 ILE E CA 1
ATOM 9799 C C . ILE E 1 155 ? 134.426 126.702 15.884 1.00 16.40 155 ILE E C 1
ATOM 9800 O O . ILE E 1 155 ? 134.367 125.539 15.520 1.00 16.14 155 ILE E O 1
ATOM 9805 N N . GLU E 1 156 ? 134.490 127.724 15.024 1.00 17.12 156 GLU E N 1
ATOM 9806 C CA A GLU E 1 156 ? 134.365 127.472 13.596 0.50 17.28 156 GLU E CA 1
ATOM 9807 C CA B GLU E 1 156 ? 134.387 127.578 13.551 0.50 18.18 156 GLU E CA 1
ATOM 9808 C C . GLU E 1 156 ? 135.602 126.845 13.022 1.00 18.38 156 GLU E C 1
ATOM 9809 O O . GLU E 1 156 ? 135.552 126.264 11.942 1.00 17.95 156 GLU E O 1
ATOM 9820 N N . ASP E 1 157 ? 136.691 126.854 13.787 1.00 17.83 157 ASP E N 1
ATOM 9821 C CA . ASP E 1 157 ? 137.930 126.259 13.345 1.00 18.75 157 ASP E CA 1
ATOM 9822 C C . ASP E 1 157 ? 137.894 124.751 13.394 1.00 19.37 157 ASP E C 1
ATOM 9823 O O . ASP E 1 157 ? 138.742 124.095 12.786 1.00 20.73 157 ASP E O 1
ATOM 9828 N N . GLY E 1 158 ? 136.940 124.171 14.086 1.00 17.52 158 GLY E N 1
ATOM 9829 C CA . GLY E 1 158 ? 136.736 122.749 14.008 1.00 17.37 158 GLY E CA 1
ATOM 9830 C C . GLY E 1 158 ? 136.663 122.042 15.340 1.00 16.82 158 GLY E C 1
ATOM 9831 O O . GLY E 1 158 ? 136.864 122.662 16.394 1.00 16.50 158 GLY E O 1
ATOM 9832 N N . ALA E 1 159 ? 136.337 120.736 15.296 1.00 16.00 159 ALA E N 1
ATOM 9833 C CA . ALA E 1 159 ? 136.226 119.945 16.515 1.00 15.25 159 ALA E CA 1
ATOM 9834 C C . ALA E 1 159 ? 137.565 119.765 17.233 1.00 16.18 159 ALA E C 1
ATOM 9835 O O . ALA E 1 159 ? 138.562 119.420 16.611 1.00 16.41 159 ALA E O 1
ATOM 9837 N N . ASN E 1 160 ? 137.567 119.915 18.566 1.00 15.47 160 ASN E N 1
ATOM 9838 C CA . ASN E 1 160 ? 138.747 119.722 19.372 1.00 15.27 160 ASN E CA 1
ATOM 9839 C C . ASN E 1 160 ? 138.700 118.390 20.194 1.00 15.54 160 ASN E C 1
ATOM 9840 O O . ASN E 1 160 ? 137.677 118.037 20.743 1.00 15.13 160 ASN E O 1
ATOM 9845 N N . TYR E 1 161 ? 139.846 117.742 20.318 1.00 15.72 161 TYR E N 1
ATOM 9846 C CA . TYR E 1 161 ? 140.082 116.645 21.284 1.00 14.81 161 TYR E CA 1
ATOM 9847 C C . TYR E 1 161 ? 140.802 117.353 22.415 1.00 14.21 161 TYR E C 1
ATOM 9848 O O . TYR E 1 161 ? 141.972 117.678 22.300 1.00 14.11 161 TYR E O 1
ATOM 9857 N N . ARG E 1 162 ? 140.083 117.674 23.494 1.00 14.01 162 ARG E N 1
ATOM 9858 C CA . ARG E 1 162 ? 140.585 118.561 24.535 1.00 13.90 162 ARG E CA 1
ATOM 9859 C C . ARG E 1 162 ? 141.128 117.740 25.681 1.00 14.13 162 ARG E C 1
ATOM 9860 O O . ARG E 1 162 ? 140.366 117.164 26.453 1.00 14.74 162 ARG E O 1
ATOM 9868 N N . PHE E 1 163 ? 142.438 117.715 25.817 1.00 14.07 163 PHE E N 1
ATOM 9869 C CA . PHE E 1 163 ? 143.081 116.887 26.858 1.00 14.81 163 PHE E CA 1
ATOM 9870 C C . PHE E 1 163 ? 143.381 117.755 28.058 1.00 14.59 163 PHE E C 1
ATOM 9871 O O . PHE E 1 163 ? 144.301 118.592 28.030 1.00 14.41 163 PHE E O 1
ATOM 9879 N N . ASN E 1 164 ? 142.565 117.575 29.091 1.00 14.59 164 ASN E N 1
ATOM 9880 C CA . ASN E 1 164 ? 142.724 118.309 30.315 1.00 15.09 164 ASN E CA 1
ATOM 9881 C C . ASN E 1 164 ? 143.539 117.451 31.284 1.00 16.16 164 ASN E C 1
ATOM 9882 O O . ASN E 1 164 ? 143.175 116.298 31.523 1.00 16.75 164 ASN E O 1
ATOM 9887 N N . MET E 1 165 ? 144.608 117.992 31.825 1.00 15.72 165 MET E N 1
ATOM 9888 C CA . MET E 1 165 ? 145.539 117.204 32.644 1.00 16.95 165 MET E CA 1
ATOM 9889 C C . MET E 1 165 ? 145.921 118.050 33.840 1.00 16.96 165 MET E C 1
ATOM 9890 O O . MET E 1 165 ? 146.262 119.234 33.669 1.00 17.08 165 MET E O 1
ATOM 9895 N N . THR E 1 166 ? 145.893 117.445 35.032 1.00 16.28 166 THR E N 1
ATOM 9896 C CA . THR E 1 166 ? 146.328 118.120 36.233 1.00 16.13 166 THR E CA 1
ATOM 9897 C C . THR E 1 166 ? 147.548 117.345 36.783 1.00 16.75 166 THR E C 1
ATOM 9898 O O . THR E 1 166 ? 147.583 116.109 36.705 1.00 16.09 166 THR E O 1
ATOM 9902 N N . ILE E 1 167 ? 148.552 118.101 37.234 1.00 16.65 167 ILE E N 1
ATOM 9903 C CA . ILE E 1 167 ? 149.780 117.554 37.754 1.00 17.21 167 ILE E CA 1
ATOM 9904 C C . ILE E 1 167 ? 150.119 118.186 39.094 1.00 17.49 167 ILE E C 1
ATOM 9905 O O . ILE E 1 167 ? 149.868 119.379 39.317 1.00 16.39 167 ILE E O 1
ATOM 9910 N N . GLY E 1 168 ? 150.713 117.348 39.961 1.00 17.48 168 GLY E N 1
ATOM 9911 C CA . GLY E 1 168 ? 151.209 117.761 41.285 1.00 18.46 168 GLY E CA 1
ATOM 9912 C C . GLY E 1 168 ? 152.577 117.174 41.499 1.00 18.90 168 GLY E C 1
ATOM 9913 O O . GLY E 1 168 ? 152.750 115.970 41.389 1.00 19.09 168 GLY E O 1
ATOM 9914 N N . PHE E 1 169 ? 153.570 118.013 41.759 1.00 20.35 169 PHE E N 1
ATOM 9915 C CA . PHE E 1 169 ? 154.952 117.512 41.876 1.00 21.32 169 PHE E CA 1
ATOM 9916 C C . PHE E 1 169 ? 155.083 116.743 43.188 1.00 22.12 169 PHE E C 1
ATOM 9917 O O . PHE E 1 169 ? 154.419 117.054 44.163 1.00 21.09 169 PHE E O 1
ATOM 9925 N N . PRO E 1 170 ? 155.920 115.708 43.206 1.00 24.59 170 PRO E N 1
ATOM 9926 C CA . PRO E 1 170 ? 156.068 114.876 44.415 1.00 25.36 170 PRO E CA 1
ATOM 9927 C C . PRO E 1 170 ? 156.584 115.633 45.621 1.00 26.84 170 PRO E C 1
ATOM 9928 O O . PRO E 1 170 ? 157.277 116.632 45.483 1.00 23.97 170 PRO E O 1
ATOM 9932 N N . GLU E 1 171 ? 156.284 115.098 46.793 1.00 31.35 171 GLU E N 1
ATOM 9933 C CA . GLU E 1 171 ? 156.850 115.623 48.035 1.00 37.64 171 GLU E CA 1
ATOM 9934 C C . GLU E 1 171 ? 158.345 115.842 47.902 1.00 35.02 171 GLU E C 1
ATOM 9935 O O . GLU E 1 171 ? 159.071 115.008 47.356 1.00 33.54 171 GLU E O 1
ATOM 9941 N N . GLY E 1 172 ? 158.786 117.002 48.349 1.00 38.20 172 GLY E N 1
ATOM 9942 C CA . GLY E 1 172 ? 160.193 117.343 48.321 1.00 37.93 172 GLY E CA 1
ATOM 9943 C C . GLY E 1 172 ? 160.679 117.966 47.039 1.00 39.81 172 GLY E C 1
ATOM 9944 O O . GLY E 1 172 ? 161.856 118.307 46.945 1.00 40.48 172 GLY E O 1
ATOM 9945 N N . VAL E 1 173 ? 159.834 118.089 46.011 1.00 31.57 173 VAL E N 1
ATOM 9946 C CA . VAL E 1 173 ? 160.270 118.804 44.839 1.00 30.28 173 VAL E CA 1
ATOM 9947 C C . VAL E 1 173 ? 159.859 120.252 45.023 1.00 29.32 173 VAL E C 1
ATOM 9948 O O . VAL E 1 173 ? 158.726 120.567 45.393 1.00 27.55 173 VAL E O 1
ATOM 9952 N N . ASP E 1 174 ? 160.819 121.123 44.777 1.00 28.04 174 ASP E N 1
ATOM 9953 C CA . ASP E 1 174 ? 160.628 122.546 44.871 1.00 28.76 174 ASP E CA 1
ATOM 9954 C C . ASP E 1 174 ? 159.584 122.963 43.806 1.00 26.48 174 ASP E C 1
ATOM 9955 O O . ASP E 1 174 ? 159.757 122.659 42.635 1.00 25.11 174 ASP E O 1
ATOM 9960 N N . LYS E 1 175 ? 158.538 123.661 44.205 1.00 24.87 175 LYS E N 1
ATOM 9961 C CA . LYS E 1 175 ? 157.447 123.959 43.273 1.00 24.82 175 LYS E CA 1
ATOM 9962 C C . LYS E 1 175 ? 157.926 124.882 42.154 1.00 24.72 175 LYS E C 1
ATOM 9963 O O . LYS E 1 175 ? 157.468 124.782 40.999 1.00 23.55 175 LYS E O 1
ATOM 9969 N N . ALA E 1 176 ? 158.830 125.801 42.483 1.00 24.64 176 ALA E N 1
ATOM 9970 C CA . ALA E 1 176 ? 159.360 126.682 41.434 1.00 25.17 176 ALA E CA 1
ATOM 9971 C C . ALA E 1 176 ? 160.195 125.936 40.375 1.00 23.95 176 ALA E C 1
ATOM 9972 O O . ALA E 1 176 ? 160.157 126.280 39.216 1.00 25.18 176 ALA E O 1
ATOM 9974 N N A GLU E 1 177 ? 160.940 124.919 40.772 0.50 24.10 177 GLU E N 1
ATOM 9975 N N B GLU E 1 177 ? 160.955 124.949 40.820 0.50 23.95 177 GLU E N 1
ATOM 9976 C CA A GLU E 1 177 ? 161.698 124.101 39.814 0.50 24.22 177 GLU E CA 1
ATOM 9977 C CA B GLU E 1 177 ? 161.692 124.059 39.935 0.50 24.05 177 GLU E CA 1
ATOM 9978 C C A GLU E 1 177 ? 160.773 123.199 38.977 0.50 23.09 177 GLU E C 1
ATOM 9979 C C B GLU E 1 177 ? 160.713 123.363 38.992 0.50 23.13 177 GLU E C 1
ATOM 9980 O O A GLU E 1 177 ? 161.053 122.900 37.829 0.50 21.69 177 GLU E O 1
ATOM 9981 O O B GLU E 1 177 ? 160.876 123.435 37.778 0.50 22.32 177 GLU E O 1
ATOM 9992 N N . GLY E 1 178 ? 159.683 122.735 39.552 1.00 22.25 178 GLY E N 1
ATOM 9993 C CA . GLY E 1 178 ? 158.698 122.032 38.736 1.00 21.90 178 GLY E CA 1
ATOM 9994 C C . GLY E 1 178 ? 158.048 122.954 37.701 1.00 21.09 178 GLY E C 1
ATOM 9995 O O . GLY E 1 178 ? 157.847 122.568 36.556 1.00 20.35 178 GLY E O 1
ATOM 9996 N N . GLU E 1 179 ? 157.695 124.149 38.123 1.00 20.24 179 GLU E N 1
ATOM 9997 C CA . GLU E 1 179 ? 157.073 125.134 37.257 1.00 21.54 179 GLU E CA 1
ATOM 9998 C C . GLU E 1 179 ? 158.001 125.472 36.114 1.00 21.76 179 GLU E C 1
ATOM 9999 O O . GLU E 1 179 ? 157.590 125.578 34.960 1.00 21.13 179 GLU E O 1
ATOM 10005 N N . LYS E 1 180 ? 159.288 125.618 36.437 1.00 22.66 180 LYS E N 1
ATOM 10006 C CA . LYS E 1 180 ? 160.259 125.978 35.427 1.00 23.82 180 LYS E CA 1
ATOM 10007 C C . LYS E 1 180 ? 160.376 124.836 34.383 1.00 21.99 180 LYS E C 1
ATOM 10008 O O . LYS E 1 180 ? 160.404 125.060 33.170 1.00 21.82 180 LYS E O 1
ATOM 10014 N N . TRP E 1 181 ? 160.426 123.610 34.858 1.00 21.10 181 TRP E N 1
ATOM 10015 C CA . TRP E 1 181 ? 160.453 122.462 33.966 1.00 20.77 181 TRP E CA 1
ATOM 10016 C C . TRP E 1 181 ? 159.209 122.429 33.061 1.00 21.16 181 TRP E C 1
ATOM 10017 O O . TRP E 1 181 ? 159.281 122.187 31.847 1.00 19.80 181 TRP E O 1
ATOM 10028 N N . LEU E 1 182 ? 158.048 122.616 33.678 1.00 20.45 182 LEU E N 1
ATOM 10029 C CA . LEU E 1 182 ? 156.800 122.565 32.929 1.00 19.59 182 LEU E CA 1
ATOM 10030 C C . LEU E 1 182 ? 156.805 123.583 31.788 1.00 19.75 182 LEU E C 1
ATOM 10031 O O . LEU E 1 182 ? 156.498 123.245 30.647 1.00 19.46 182 LEU E O 1
ATOM 10036 N N . PHE E 1 183 ? 157.124 124.826 32.094 1.00 19.32 183 PHE E N 1
ATOM 10037 C CA . PHE E 1 183 ? 156.961 125.864 31.120 1.00 20.88 183 PHE E CA 1
ATOM 10038 C C . PHE E 1 183 ? 158.123 126.030 30.182 1.00 21.88 183 PHE E C 1
ATOM 10039 O O . PHE E 1 183 ? 157.941 126.569 29.082 1.00 21.68 183 PHE E O 1
ATOM 10047 N N . GLU E 1 184 ? 159.295 125.577 30.591 1.00 22.89 184 GLU E N 1
ATOM 10048 C CA . GLU E 1 184 ? 160.507 125.717 29.758 1.00 23.68 184 GLU E CA 1
ATOM 10049 C C . GLU E 1 184 ? 160.917 124.473 29.033 1.00 22.83 184 GLU E C 1
ATOM 10050 O O . GLU E 1 184 ? 161.606 124.585 28.020 1.00 23.46 184 GLU E O 1
ATOM 10056 N N . LYS E 1 185 ? 160.524 123.298 29.532 1.00 21.72 185 LYS E N 1
ATOM 10057 C CA . LYS E 1 185 ? 160.825 122.044 28.837 1.00 22.07 185 LYS E CA 1
ATOM 10058 C C . LYS E 1 185 ? 159.627 121.371 28.187 1.00 21.03 185 LYS E C 1
ATOM 10059 O O . LYS E 1 185 ? 159.717 120.942 27.057 1.00 20.26 185 LYS E O 1
ATOM 10065 N N . VAL E 1 186 ? 158.517 121.265 28.902 1.00 19.41 186 VAL E N 1
ATOM 10066 C CA . VAL E 1 186 ? 157.351 120.566 28.394 1.00 18.35 186 VAL E CA 1
ATOM 10067 C C . VAL E 1 186 ? 156.576 121.402 27.408 1.00 17.90 186 VAL E C 1
ATOM 10068 O O . VAL E 1 186 ? 156.357 120.998 26.273 1.00 17.75 186 VAL E O 1
ATOM 10072 N N . VAL E 1 187 ? 156.185 122.591 27.801 1.00 17.58 187 VAL E N 1
ATOM 10073 C CA . VAL E 1 187 ? 155.344 123.394 26.922 1.00 17.31 187 VAL E CA 1
ATOM 10074 C C . VAL E 1 187 ? 155.953 123.698 25.547 1.00 17.39 187 VAL E C 1
ATOM 10075 O O . VAL E 1 187 ? 155.258 123.662 24.553 1.00 17.74 187 VAL E O 1
ATOM 10079 N N . PRO E 1 188 ? 157.267 123.955 25.466 1.00 18.09 188 PRO E N 1
ATOM 10080 C CA . PRO E 1 188 ? 157.841 124.178 24.134 1.00 18.23 188 PRO E CA 1
ATOM 10081 C C . PRO E 1 188 ? 157.659 123.003 23.148 1.00 18.42 188 PRO E C 1
ATOM 10082 O O . PRO E 1 188 ? 157.513 123.232 21.951 1.00 19.44 188 PRO E O 1
ATOM 10086 N N . ILE E 1 189 ? 157.580 121.779 23.645 1.00 18.61 189 ILE E N 1
ATOM 10087 C CA . ILE E 1 189 ? 157.321 120.624 22.768 1.00 19.01 189 ILE E CA 1
ATOM 10088 C C . ILE E 1 189 ? 155.884 120.727 22.193 1.00 17.99 189 ILE E C 1
ATOM 10089 O O . ILE E 1 189 ? 155.628 120.416 21.029 1.00 18.23 189 ILE E O 1
ATOM 10094 N N . LEU E 1 190 ? 154.949 121.148 23.036 1.00 17.64 190 LEU E N 1
ATOM 10095 C CA . LEU E 1 190 ? 153.567 121.348 22.616 1.00 17.19 190 LEU E CA 1
ATOM 10096 C C . LEU E 1 190 ? 153.443 122.464 21.571 1.00 17.46 190 LEU E C 1
ATOM 10097 O O . LEU E 1 190 ? 152.719 122.347 20.601 1.00 17.48 190 LEU E O 1
ATOM 10102 N N . GLN E 1 191 ? 154.183 123.528 21.814 1.00 17.89 191 GLN E N 1
ATOM 10103 C CA . GLN E 1 191 ? 154.249 124.712 20.949 1.00 17.90 191 GLN E CA 1
ATOM 10104 C C . GLN E 1 191 ? 154.803 124.395 19.580 1.00 18.63 191 GLN E C 1
ATOM 10105 O O . GLN E 1 191 ? 154.327 124.945 18.590 1.00 18.20 191 GLN E O 1
ATOM 10111 N N . ALA E 1 192 ? 155.768 123.464 19.523 1.00 18.23 192 ALA E N 1
ATOM 10112 C CA . ALA E 1 192 ? 156.412 123.051 18.273 1.00 19.59 192 ALA E CA 1
ATOM 10113 C C . ALA E 1 192 ? 155.593 122.090 17.419 1.00 21.19 192 ALA E C 1
ATOM 10114 O O . ALA E 1 192 ? 155.781 121.998 16.196 1.00 21.71 192 ALA E O 1
ATOM 10116 N N . ALA E 1 193 ? 154.674 121.357 18.031 1.00 19.59 193 ALA E N 1
ATOM 10117 C CA . ALA E 1 193 ? 153.958 120.294 17.340 1.00 19.24 193 ALA E CA 1
ATOM 10118 C C . ALA E 1 193 ? 152.775 120.856 16.583 1.00 19.81 193 ALA E C 1
ATOM 10119 O O . ALA E 1 193 ? 151.867 121.398 17.215 1.00 19.67 193 ALA E O 1
ATOM 10121 N N . PRO E 1 194 ? 152.709 120.664 15.261 1.00 19.66 194 PRO E N 1
ATOM 10122 C CA . PRO E 1 194 ? 151.542 121.135 14.501 1.00 19.88 194 PRO E CA 1
ATOM 10123 C C . PRO E 1 194 ? 150.257 120.435 14.905 1.00 19.14 194 PRO E C 1
ATOM 10124 O O . PRO E 1 194 ? 149.182 120.999 14.747 1.00 18.51 194 PRO E O 1
ATOM 10128 N N . GLU E 1 195 ? 150.376 119.258 15.525 1.00 17.60 195 GLU E N 1
ATOM 10129 C CA . GLU E 1 195 ? 149.215 118.477 15.957 1.00 17.56 195 GLU E CA 1
ATOM 10130 C C . GLU E 1 195 ? 148.486 119.097 17.147 1.00 17.20 195 GLU E C 1
ATOM 10131 O O . GLU E 1 195 ? 147.311 118.759 17.401 1.00 17.05 195 GLU E O 1
ATOM 10137 N N . CYS E 1 196 ? 149.190 119.944 17.886 1.00 16.52 196 CYS E N 1
ATOM 10138 C CA . CYS E 1 196 ? 148.631 120.566 19.092 1.00 16.28 196 CYS E CA 1
ATOM 10139 C C . CYS E 1 196 ? 148.102 121.937 18.697 1.00 16.22 196 CYS E C 1
ATOM 10140 O O . CYS E 1 196 ? 148.865 122.741 18.134 1.00 15.86 196 CYS E O 1
ATOM 10143 N N . THR E 1 197 ? 146.833 122.233 18.967 1.00 15.49 197 THR E N 1
ATOM 10144 C CA . THR E 1 197 ? 146.231 123.473 18.508 1.00 16.04 197 THR E CA 1
ATOM 10145 C C . THR E 1 197 ? 146.014 124.530 19.609 1.00 15.72 197 THR E C 1
ATOM 10146 O O . THR E 1 197 ? 145.618 125.613 19.284 1.00 15.47 197 THR E O 1
ATOM 10150 N N . ARG E 1 198 ? 146.202 124.163 20.874 1.00 14.54 198 ARG E N 1
ATOM 10151 C CA . ARG E 1 198 ? 145.845 125.045 21.998 1.00 13.81 198 ARG E CA 1
ATOM 10152 C C . ARG E 1 198 ? 146.575 124.553 23.198 1.00 14.18 198 ARG E C 1
ATOM 10153 O O . ARG E 1 198 ? 146.626 123.315 23.441 1.00 13.45 198 ARG E O 1
ATOM 10161 N N . VAL E 1 199 ? 147.115 125.491 23.983 1.00 14.26 199 VAL E N 1
ATOM 10162 C CA . VAL E 1 199 ? 147.665 125.177 25.290 1.00 14.47 199 VAL E CA 1
ATOM 10163 C C . VAL E 1 199 ? 147.245 126.303 26.253 1.00 14.84 199 VAL E C 1
ATOM 10164 O O . VAL E 1 199 ? 147.482 127.478 25.974 1.00 14.74 199 VAL E O 1
ATOM 10168 N N . LEU E 1 200 ? 146.587 125.914 27.340 1.00 14.90 200 LEU E N 1
ATOM 10169 C CA . LEU E 1 200 ? 146.064 126.802 28.370 1.00 15.41 200 LEU E CA 1
ATOM 10170 C C . LEU E 1 200 ? 146.549 126.248 29.721 1.00 14.96 200 LEU E C 1
ATOM 10171 O O . LEU E 1 200 ? 146.639 125.030 29.892 1.00 14.87 200 LEU E O 1
ATOM 10176 N N . ALA E 1 201 ? 146.798 127.112 30.719 1.00 14.55 201 ALA E N 1
ATOM 10177 C CA . ALA E 1 201 ? 147.220 126.650 32.002 1.00 14.78 201 ALA E CA 1
ATOM 10178 C C . ALA E 1 201 ? 146.836 127.606 33.111 1.00 14.77 201 ALA E C 1
ATOM 10179 O O . ALA E 1 201 ? 146.768 128.816 32.903 1.00 14.77 201 ALA E O 1
ATOM 10181 N N . SER E 1 202 ? 146.523 127.023 34.259 1.00 14.65 202 SER E N 1
ATOM 10182 C CA . SER E 1 202 ? 146.258 127.788 35.494 1.00 14.85 202 SER E CA 1
ATOM 10183 C C . SER E 1 202 ? 146.914 127.062 36.691 1.00 15.99 202 SER E C 1
ATOM 10184 O O . SER E 1 202 ? 147.007 125.837 36.714 1.00 15.41 202 SER E O 1
ATOM 10187 N N . ALA E 1 203 ? 147.349 127.835 37.683 1.00 15.93 203 ALA E N 1
ATOM 10188 C CA . ALA E 1 203 ? 147.826 127.283 38.912 1.00 16.36 203 ALA E CA 1
ATOM 10189 C C . ALA E 1 203 ? 146.606 126.869 39.711 1.00 16.32 203 ALA E C 1
ATOM 10190 O O . ALA E 1 203 ? 145.629 127.651 39.828 1.00 16.97 203 ALA E O 1
ATOM 10192 N N . VAL E 1 204 ? 146.711 125.729 40.363 1.00 16.19 204 VAL E N 1
ATOM 10193 C CA . VAL E 1 204 ? 145.678 125.268 41.276 1.00 16.88 204 VAL E CA 1
ATOM 10194 C C . VAL E 1 204 ? 145.651 126.145 42.525 1.00 18.00 204 VAL E C 1
ATOM 10195 O O . VAL E 1 204 ? 146.693 126.462 43.093 1.00 18.09 204 VAL E O 1
ATOM 10199 N N . LYS E 1 205 ? 144.456 126.472 42.981 1.00 18.40 205 LYS E N 1
ATOM 10200 C CA . LYS E 1 205 ? 144.303 127.258 44.194 1.00 20.01 205 LYS E CA 1
ATOM 10201 C C . LYS E 1 205 ? 144.483 126.287 45.362 1.00 22.48 205 LYS E C 1
ATOM 10202 O O . LYS E 1 205 ? 143.566 125.628 45.785 1.00 22.95 205 LYS E O 1
ATOM 10208 N N . LYS E 1 206 ? 145.653 126.288 45.932 1.00 25.93 206 LYS E N 1
ATOM 10209 C CA . LYS E 1 206 ? 145.933 125.282 46.947 1.00 29.23 206 LYS E CA 1
ATOM 10210 C C . LYS E 1 206 ? 145.458 125.691 48.342 1.00 31.14 206 LYS E C 1
ATOM 10211 O O . LYS E 1 206 ? 145.260 124.851 49.189 1.00 41.01 206 LYS E O 1
ATOM 10217 N N . ASP E 1 207 ? 145.139 126.954 48.509 1.00 29.09 207 ASP E N 1
ATOM 10218 C CA . ASP E 1 207 ? 144.576 127.447 49.736 1.00 30.63 207 ASP E CA 1
ATOM 10219 C C . ASP E 1 207 ? 143.130 126.985 49.983 1.00 29.35 207 ASP E C 1
ATOM 10220 O O . ASP E 1 207 ? 142.599 127.274 51.030 1.00 34.16 207 ASP E O 1
ATOM 10225 N N . ILE E 1 208 ? 142.421 126.436 48.998 1.00 24.11 208 ILE E N 1
ATOM 10226 C CA . ILE E 1 208 ? 141.000 126.173 49.196 1.00 21.95 208 ILE E CA 1
ATOM 10227 C C . ILE E 1 208 ? 140.818 124.856 49.968 1.00 21.99 208 ILE E C 1
ATOM 10228 O O . ILE E 1 208 ? 140.147 124.839 51.000 1.00 20.41 208 ILE E O 1
ATOM 10233 N N . ASN E 1 209 ? 141.398 123.754 49.464 1.00 20.45 209 ASN E N 1
ATOM 10234 C CA . ASN E 1 209 ? 141.061 122.416 49.953 1.00 20.78 209 ASN E CA 1
ATOM 10235 C C . ASN E 1 209 ? 142.246 121.468 50.088 1.00 21.55 209 ASN E C 1
ATOM 10236 O O . ASN E 1 209 ? 142.047 120.291 50.226 1.00 23.17 209 ASN E O 1
ATOM 10241 N N . GLY E 1 210 ? 143.460 122.005 50.021 1.00 21.91 210 GLY E N 1
ATOM 10242 C CA . GLY E 1 210 ? 144.650 121.238 50.240 1.00 23.38 210 GLY E CA 1
ATOM 10243 C C . GLY E 1 210 ? 144.956 120.301 49.073 1.00 23.61 210 GLY E C 1
ATOM 10244 O O . GLY E 1 210 ? 145.667 119.339 49.236 1.00 22.80 210 GLY E O 1
ATOM 10245 N N . CYS E 1 211 ? 144.401 120.567 47.887 1.00 21.21 211 CYS E N 1
ATOM 10246 C CA . CYS E 1 211 ? 144.637 119.691 46.733 1.00 20.07 211 CYS E CA 1
ATOM 10247 C C . CYS E 1 211 ? 146.127 119.508 46.455 1.00 19.86 211 CYS E C 1
ATOM 10248 O O . CYS E 1 211 ? 146.886 120.494 46.467 1.00 21.64 211 CYS E O 1
ATOM 10251 N N A VAL E 1 212 ? 146.564 118.274 46.222 0.50 19.55 212 VAL E N 1
ATOM 10252 N N B VAL E 1 212 ? 146.530 118.259 46.223 0.50 19.39 212 VAL E N 1
ATOM 10253 C CA A VAL E 1 212 ? 147.992 118.032 45.951 0.50 19.29 212 VAL E CA 1
ATOM 10254 C CA B VAL E 1 212 ? 147.921 117.908 45.891 0.50 19.01 212 VAL E CA 1
ATOM 10255 C C A VAL E 1 212 ? 148.451 118.491 44.568 0.50 18.45 212 VAL E C 1
ATOM 10256 C C B VAL E 1 212 ? 148.420 118.564 44.606 0.50 18.39 212 VAL E C 1
ATOM 10257 O O A VAL E 1 212 ? 149.660 118.626 44.322 0.50 17.82 212 VAL E O 1
ATOM 10258 O O B VAL E 1 212 ? 149.597 118.927 44.477 0.50 18.01 212 VAL E O 1
ATOM 10265 N N . MET E 1 213 ? 147.504 118.765 43.667 1.00 17.92 213 MET E N 1
ATOM 10266 C CA . MET E 1 213 ? 147.862 119.250 42.357 1.00 17.29 213 MET E CA 1
ATOM 10267 C C . MET E 1 213 ? 148.333 120.701 42.364 1.00 16.56 213 MET E C 1
ATOM 10268 O O . MET E 1 213 ? 147.927 121.522 43.209 1.00 16.38 213 MET E O 1
ATOM 10273 N N . ASP E 1 214 ? 149.245 121.009 41.456 1.00 15.81 214 ASP E N 1
ATOM 10274 C CA . ASP E 1 214 ? 149.820 122.323 41.338 1.00 16.16 214 ASP E CA 1
ATOM 10275 C C . ASP E 1 214 ? 149.393 123.090 40.078 1.00 16.40 214 ASP E C 1
ATOM 10276 O O . ASP E 1 214 ? 149.316 124.318 40.113 1.00 16.87 214 ASP E O 1
ATOM 10281 N N . TRP E 1 215 ? 149.085 122.380 38.993 1.00 16.04 215 TRP E N 1
ATOM 10282 C CA . TRP E 1 215 ? 148.696 122.993 37.718 1.00 16.12 215 TRP E CA 1
ATOM 10283 C C . TRP E 1 215 ? 147.569 122.196 37.104 1.00 15.92 215 TRP E C 1
ATOM 10284 O O . TRP E 1 215 ? 147.484 120.975 37.233 1.00 15.67 215 TRP E O 1
ATOM 10295 N N . VAL E 1 216 ? 146.694 122.905 36.416 1.00 15.47 216 VAL E N 1
ATOM 10296 C CA . VAL E 1 216 ? 145.806 122.297 35.430 1.00 15.32 216 VAL E CA 1
ATOM 10297 C C . VAL E 1 216 ? 146.198 122.876 34.056 1.00 16.03 216 VAL E C 1
ATOM 10298 O O . VAL E 1 216 ? 146.340 124.101 33.870 1.00 15.24 216 VAL E O 1
ATOM 10302 N N . LEU E 1 217 ? 146.381 121.985 33.091 1.00 16.47 217 LEU E N 1
ATOM 10303 C CA . LEU E 1 217 ? 146.608 122.400 31.720 1.00 17.55 217 LEU E CA 1
ATOM 10304 C C . LEU E 1 217 ? 145.496 121.823 30.841 1.00 16.90 217 LEU E C 1
ATOM 10305 O O . LEU E 1 217 ? 144.948 120.745 31.123 1.00 17.98 217 LEU E O 1
ATOM 10310 N N . GLU E 1 218 ? 145.187 122.508 29.772 1.00 15.18 218 GLU E N 1
ATOM 10311 C CA . GLU E 1 218 ? 144.380 121.911 28.753 1.00 15.97 218 GLU E CA 1
ATOM 10312 C C . GLU E 1 218 ? 145.118 122.038 27.418 1.00 15.55 218 GLU E C 1
ATOM 10313 O O . GLU E 1 218 ? 145.635 123.126 27.099 1.00 15.79 218 GLU E O 1
ATOM 10319 N N . ILE E 1 219 ? 145.165 120.946 26.672 1.00 15.17 219 ILE E N 1
ATOM 10320 C CA . ILE E 1 219 ? 146.064 120.771 25.510 1.00 14.69 219 ILE E CA 1
ATOM 10321 C C . ILE E 1 219 ? 145.220 120.132 24.426 1.00 14.44 219 ILE E C 1
ATOM 10322 O O . ILE E 1 219 ? 144.652 119.025 24.648 1.00 13.78 219 ILE E O 1
ATOM 10327 N N . TRP E 1 220 ? 144.983 120.879 23.341 1.00 13.69 220 TRP E N 1
ATOM 10328 C CA . TRP E 1 220 ? 144.074 120.397 22.342 1.00 13.87 220 TRP E CA 1
ATOM 10329 C C . TRP E 1 220 ? 144.805 119.767 21.175 1.00 14.34 220 TRP E C 1
ATOM 10330 O O . TRP E 1 220 ? 145.831 120.274 20.711 1.00 14.33 220 TRP E O 1
ATOM 10341 N N . PHE E 1 221 ? 144.170 118.746 20.623 1.00 14.62 221 PHE E N 1
ATOM 10342 C CA . PHE E 1 221 ? 144.589 118.057 19.438 1.00 15.07 221 PHE E CA 1
ATOM 10343 C C . PHE E 1 221 ? 143.374 117.935 18.494 1.00 15.85 221 PHE E C 1
ATOM 10344 O O . PHE E 1 221 ? 142.272 118.346 18.821 1.00 15.47 221 PHE E O 1
ATOM 10352 N N . GLU E 1 222 ? 143.609 117.405 17.302 1.00 16.20 222 GLU E N 1
ATOM 10353 C CA . GLU E 1 222 ? 142.509 117.088 16.376 1.00 17.21 222 GLU E CA 1
ATOM 10354 C C . GLU E 1 222 ? 141.830 115.773 16.751 1.00 16.86 222 GLU E C 1
ATOM 10355 O O . GLU E 1 222 ? 140.651 115.566 16.499 1.00 16.85 222 GLU E O 1
ATOM 10361 N N . ASN E 1 223 ? 142.626 114.865 17.308 1.00 16.62 223 ASN E N 1
ATOM 10362 C CA . ASN E 1 223 ? 142.213 113.507 17.554 1.00 16.61 223 ASN E CA 1
ATOM 10363 C C . ASN E 1 223 ? 143.189 112.772 18.404 1.00 16.70 223 ASN E C 1
ATOM 10364 O O . ASN E 1 223 ? 144.260 113.265 18.719 1.00 16.16 223 ASN E O 1
ATOM 10369 N N . GLN E 1 224 ? 142.804 111.554 18.782 1.00 17.07 224 GLN E N 1
ATOM 10370 C CA . GLN E 1 224 ? 143.613 110.690 19.588 1.00 18.50 224 GLN E CA 1
ATOM 10371 C C . GLN E 1 224 ? 145.032 110.440 18.990 1.00 18.15 224 GLN E C 1
ATOM 10372 O O . GLN E 1 224 ? 146.005 110.401 19.737 1.00 18.36 224 GLN E O 1
ATOM 10378 N N . SER E 1 225 ? 145.126 110.207 17.683 1.00 18.37 225 SER E N 1
ATOM 10379 C CA . SER E 1 225 ? 146.427 110.022 17.023 1.00 18.62 225 SER E CA 1
ATOM 10380 C C . SER E 1 225 ? 147.366 111.185 17.243 1.00 17.92 225 SER E C 1
ATOM 10381 O O . SER E 1 225 ? 148.568 110.965 17.508 1.00 17.18 225 SER E O 1
ATOM 10384 N N . GLY E 1 226 ? 146.827 112.406 17.153 1.00 17.15 226 GLY E N 1
ATOM 10385 C CA . GLY E 1 226 ? 147.596 113.629 17.440 1.00 17.12 226 GLY E CA 1
ATOM 10386 C C . GLY E 1 226 ? 148.096 113.753 18.860 1.00 16.59 226 GLY E C 1
ATOM 10387 O O . GLY E 1 226 ? 149.289 114.035 19.117 1.00 16.08 226 GLY E O 1
ATOM 10388 N N . TRP E 1 227 ? 147.196 113.428 19.777 1.00 16.02 227 TRP E N 1
ATOM 10389 C CA . TRP E 1 227 ? 147.500 113.333 21.175 1.00 16.22 227 TRP E CA 1
ATOM 10390 C C . TRP E 1 227 ? 148.649 112.386 21.406 1.00 16.06 227 TRP E C 1
ATOM 10391 O O . TRP E 1 227 ? 149.597 112.720 22.113 1.00 16.74 227 TRP E O 1
ATOM 10402 N N . TYR E 1 228 ? 148.583 111.203 20.828 1.00 16.01 228 TYR E N 1
ATOM 10403 C CA . TYR E 1 228 ? 149.637 110.191 21.039 1.00 17.38 228 TYR E CA 1
ATOM 10404 C C . TYR E 1 228 ? 150.966 110.612 20.442 1.00 17.21 228 TYR E C 1
ATOM 10405 O O . TYR E 1 228 ? 152.010 110.485 21.088 1.00 17.25 228 TYR E O 1
ATOM 10414 N N . LYS E 1 229 ? 150.921 111.129 19.235 1.00 17.95 229 LYS E N 1
ATOM 10415 C CA . LYS E 1 229 ? 152.156 111.615 18.550 1.00 18.60 229 LYS E CA 1
ATOM 10416 C C . LYS E 1 229 ? 152.895 112.593 19.451 1.00 18.95 229 LYS E C 1
ATOM 10417 O O . LYS E 1 229 ? 154.098 112.475 19.638 1.00 18.35 229 LYS E O 1
ATOM 10423 N N . VAL E 1 230 ? 152.145 113.511 20.062 1.00 18.38 230 VAL E N 1
ATOM 10424 C CA . VAL E 1 230 ? 152.746 114.574 20.851 1.00 18.46 230 VAL E CA 1
ATOM 10425 C C . VAL E 1 230 ? 153.049 114.151 22.269 1.00 19.02 230 VAL E C 1
ATOM 10426 O O . VAL E 1 230 ? 154.199 114.297 22.716 1.00 19.52 230 VAL E O 1
ATOM 10430 N N . MET E 1 231 ? 152.045 113.623 22.977 1.00 18.30 231 MET E N 1
ATOM 10431 C CA . MET E 1 231 ? 152.163 113.340 24.395 1.00 18.60 231 MET E CA 1
ATOM 10432 C C . MET E 1 231 ? 152.940 112.053 24.734 1.00 18.69 231 MET E C 1
ATOM 10433 O O . MET E 1 231 ? 153.447 111.917 25.833 1.00 18.78 231 MET E O 1
ATOM 10438 N N . VAL E 1 232 ? 153.049 111.156 23.774 1.00 19.45 232 VAL E N 1
ATOM 10439 C CA . VAL E 1 232 ? 153.897 109.998 23.912 1.00 19.33 232 VAL E CA 1
ATOM 10440 C C . VAL E 1 232 ? 155.166 110.121 23.063 1.00 20.53 232 VAL E C 1
ATOM 10441 O O . VAL E 1 232 ? 156.249 110.168 23.627 1.00 21.04 232 VAL E O 1
ATOM 10445 N N . ASP E 1 233 ? 155.045 110.190 21.745 1.00 19.86 233 ASP E N 1
ATOM 10446 C CA . ASP E 1 233 ? 156.265 110.175 20.898 1.00 21.14 233 ASP E CA 1
ATOM 10447 C C . ASP E 1 233 ? 157.138 111.424 21.038 1.00 20.80 233 ASP E C 1
ATOM 10448 O O . ASP E 1 233 ? 158.342 111.294 21.305 1.00 20.86 233 ASP E O 1
ATOM 10453 N N . ASP E 1 234 ? 156.584 112.636 20.903 1.00 20.19 234 ASP E N 1
ATOM 10454 C CA . ASP E 1 234 ? 157.409 113.843 21.016 1.00 20.05 234 ASP E CA 1
ATOM 10455 C C . ASP E 1 234 ? 158.028 114.006 22.395 1.00 20.69 234 ASP E C 1
ATOM 10456 O O . ASP E 1 234 ? 159.129 114.570 22.526 1.00 21.44 234 ASP E O 1
ATOM 10461 N N . MET E 1 235 ? 157.340 113.520 23.439 1.00 20.83 235 MET E N 1
ATOM 10462 C CA . MET E 1 235 ? 157.806 113.684 24.787 1.00 20.46 235 MET E CA 1
ATOM 10463 C C . MET E 1 235 ? 158.936 112.753 25.154 1.00 21.67 235 MET E C 1
ATOM 10464 O O . MET E 1 235 ? 159.537 112.936 26.194 1.00 22.19 235 MET E O 1
ATOM 10469 N N . LYS E 1 236 ? 159.229 111.764 24.315 1.00 22.48 236 LYS E N 1
ATOM 10470 C CA . LYS E 1 236 ? 160.376 110.881 24.542 1.00 24.30 236 LYS E CA 1
ATOM 10471 C C . LYS E 1 236 ? 161.692 111.672 24.538 1.00 25.27 236 LYS E C 1
ATOM 10472 O O . LYS E 1 236 ? 162.689 111.241 25.130 1.00 25.06 236 LYS E O 1
ATOM 10478 N N . ALA E 1 237 ? 161.692 112.817 23.896 1.00 24.71 237 ALA E N 1
ATOM 10479 C CA . ALA E 1 237 ? 162.875 113.672 23.850 1.00 26.25 237 ALA E CA 1
ATOM 10480 C C . ALA E 1 237 ? 163.214 114.326 25.194 1.00 26.15 237 ALA E C 1
ATOM 10481 O O . ALA E 1 237 ? 164.335 114.791 25.361 1.00 25.54 237 ALA E O 1
ATOM 10483 N N . LEU E 1 238 ? 162.268 114.404 26.142 1.00 24.10 238 LEU E N 1
ATOM 10484 C CA . LEU E 1 238 ? 162.559 114.947 27.439 1.00 23.23 238 LEU E CA 1
ATOM 10485 C C . LEU E 1 238 ? 163.534 114.061 28.225 1.00 25.50 238 LEU E C 1
ATOM 10486 O O . LEU E 1 238 ? 163.426 112.858 28.197 1.00 24.12 238 LEU E O 1
ATOM 10491 N N . GLU E 1 239 ? 164.422 114.688 28.976 1.00 25.43 239 GLU E N 1
ATOM 10492 C CA . GLU E 1 239 ? 165.253 113.961 29.953 1.00 29.73 239 GLU E CA 1
ATOM 10493 C C . GLU E 1 239 ? 164.371 113.563 31.110 1.00 27.81 239 GLU E C 1
ATOM 10494 O O . GLU E 1 239 ? 163.529 114.331 31.529 1.00 27.06 239 GLU E O 1
ATOM 10500 N N . LYS E 1 240 ? 164.594 112.393 31.667 1.00 26.12 240 LYS E N 1
ATOM 10501 C CA . LYS E 1 240 ? 163.862 111.978 32.846 1.00 26.76 240 LYS E CA 1
ATOM 10502 C C . LYS E 1 240 ? 164.269 112.777 34.096 1.00 26.63 240 LYS E C 1
ATOM 10503 O O . LYS E 1 240 ? 165.417 112.773 34.470 1.00 26.95 240 LYS E O 1
ATOM 10509 N N . PRO E 1 241 ? 163.339 113.497 34.742 1.00 26.12 241 PRO E N 1
ATOM 10510 C CA . PRO E 1 241 ? 163.714 114.251 35.940 1.00 26.12 241 PRO E CA 1
ATOM 10511 C C . PRO E 1 241 ? 164.181 113.371 37.083 1.00 26.90 241 PRO E C 1
ATOM 10512 O O . PRO E 1 241 ? 163.755 112.213 37.175 1.00 24.04 241 PRO E O 1
ATOM 10516 N N . SER E 1 242 ? 164.961 113.956 38.009 1.00 27.47 242 SER E N 1
ATOM 10517 C CA . SER E 1 242 ? 165.476 113.166 39.142 1.00 28.31 242 SER E CA 1
ATOM 10518 C C . SER E 1 242 ? 164.348 112.682 40.027 1.00 28.07 242 SER E C 1
ATOM 10519 O O . SER E 1 242 ? 164.438 111.590 40.608 1.00 28.85 242 SER E O 1
ATOM 10522 N N . TRP E 1 243 ? 163.277 113.476 40.090 1.00 26.59 243 TRP E N 1
ATOM 10523 C CA . TRP E 1 243 ? 162.101 113.152 40.900 1.00 24.67 243 TRP E CA 1
ATOM 10524 C C . TRP E 1 243 ? 161.059 112.276 40.241 1.00 23.86 243 TRP E C 1
ATOM 10525 O O . TRP E 1 243 ? 159.996 112.023 40.831 1.00 23.75 243 TRP E O 1
ATOM 10536 N N . ALA E 1 244 ? 161.354 111.769 39.037 1.00 23.97 244 ALA E N 1
ATOM 10537 C CA . ALA E 1 244 ? 160.389 110.971 38.261 1.00 23.46 244 ALA E CA 1
ATOM 10538 C C . ALA E 1 244 ? 159.843 109.765 39.032 1.00 24.65 244 ALA E C 1
ATOM 10539 O O . ALA E 1 244 ? 160.599 109.021 39.678 1.00 23.60 244 ALA E O 1
ATOM 10541 N N . GLN E 1 245 ? 158.542 109.527 38.903 1.00 22.06 245 GLN E N 1
ATOM 10542 C CA . GLN E 1 245 ? 157.825 108.442 39.553 1.00 22.37 245 GLN E CA 1
ATOM 10543 C C . GLN E 1 245 ? 157.445 107.375 38.518 1.00 22.61 245 GLN E C 1
ATOM 10544 O O . GLN E 1 245 ? 156.946 106.331 38.877 1.00 22.91 245 GLN E O 1
ATOM 10550 N N . GLN E 1 246 ? 157.676 107.661 37.238 1.00 22.59 246 GLN E N 1
ATOM 10551 C CA . GLN E 1 246 ? 157.595 106.657 36.183 1.00 22.97 246 GLN E CA 1
ATOM 10552 C C . GLN E 1 246 ? 158.618 107.063 35.135 1.00 22.61 246 GLN E C 1
ATOM 10553 O O . GLN E 1 246 ? 159.110 108.197 35.136 1.00 21.95 246 GLN E O 1
ATOM 10559 N N . ASP E 1 247 ? 158.905 106.133 34.232 1.00 23.36 247 ASP E N 1
ATOM 10560 C CA . ASP E 1 247 ? 159.987 106.259 33.294 1.00 25.21 247 ASP E CA 1
ATOM 10561 C C . ASP E 1 247 ? 159.765 107.287 32.225 1.00 24.72 247 ASP E C 1
ATOM 10562 O O . ASP E 1 247 ? 160.737 107.880 31.767 1.00 25.26 247 ASP E O 1
ATOM 10567 N N . ALA E 1 248 ? 158.513 107.494 31.836 1.00 22.45 248 ALA E N 1
ATOM 10568 C CA . ALA E 1 248 ? 158.203 108.395 30.735 1.00 22.05 248 ALA E CA 1
ATOM 10569 C C . ALA E 1 248 ? 157.227 109.481 31.170 1.00 21.44 248 ALA E C 1
ATOM 10570 O O . ALA E 1 248 ? 156.485 109.345 32.170 1.00 21.50 248 ALA E O 1
ATOM 10572 N N . PHE E 1 249 ? 157.230 110.557 30.392 1.00 20.39 249 PHE E N 1
ATOM 10573 C CA . PHE E 1 249 ? 156.332 111.667 30.575 1.00 19.96 249 PHE E CA 1
ATOM 10574 C C . PHE E 1 249 ? 154.920 111.090 30.792 1.00 19.39 249 PHE E C 1
ATOM 10575 O O . PHE E 1 249 ? 154.486 110.196 30.034 1.00 20.68 249 PHE E O 1
ATOM 10583 N N . PRO E 1 250 ? 154.190 111.561 31.801 1.00 19.01 250 PRO E N 1
ATOM 10584 C CA . PRO E 1 250 ? 154.395 112.753 32.597 1.00 18.88 250 PRO E CA 1
ATOM 10585 C C . PRO E 1 250 ? 155.350 112.621 33.791 1.00 19.76 250 PRO E C 1
ATOM 10586 O O . PRO E 1 250 ? 155.456 113.594 34.551 1.00 19.90 250 PRO E O 1
ATOM 10590 N N . PHE E 1 251 ? 155.966 111.439 33.996 1.00 19.92 251 PHE E N 1
ATOM 10591 C CA . PHE E 1 251 ? 156.981 111.256 35.057 1.00 19.95 251 PHE E CA 1
ATOM 10592 C C . PHE E 1 251 ? 156.386 111.370 36.460 1.00 20.14 251 PHE E C 1
ATOM 10593 O O . PHE E 1 251 ? 157.114 111.503 37.446 1.00 20.63 251 PHE E O 1
ATOM 10601 N N . LEU E 1 252 ? 155.074 111.191 36.540 1.00 19.70 252 LEU E N 1
ATOM 10602 C CA . LEU E 1 252 ? 154.316 111.330 37.762 1.00 19.84 252 LEU E CA 1
ATOM 10603 C C . LEU E 1 252 ? 153.405 110.125 37.987 1.00 20.32 252 LEU E C 1
ATOM 10604 O O . LEU E 1 252 ? 152.936 109.487 37.039 1.00 20.04 252 LEU E O 1
ATOM 10609 N N . LYS E 1 253 ? 153.148 109.843 39.256 1.00 20.32 253 LYS E N 1
ATOM 10610 C CA . LYS E 1 253 ? 152.397 108.657 39.637 1.00 20.51 253 LYS E CA 1
ATOM 10611 C C . LYS E 1 253 ? 150.932 108.741 39.155 1.00 19.97 253 LYS E C 1
ATOM 10612 O O . LYS E 1 253 ? 150.198 109.609 39.610 1.00 18.69 253 LYS E O 1
ATOM 10618 N N . PRO E 1 254 ? 150.518 107.832 38.257 1.00 20.06 254 PRO E N 1
ATOM 10619 C CA . PRO E 1 254 ? 149.171 107.910 37.697 1.00 19.87 254 PRO E CA 1
ATOM 10620 C C . PRO E 1 254 ? 148.104 107.892 38.765 1.00 20.03 254 PRO E C 1
ATOM 10621 O O . PRO E 1 254 ? 148.199 107.115 39.738 1.00 19.67 254 PRO E O 1
ATOM 10625 N N . TYR E 1 255 ? 147.151 108.803 38.624 1.00 18.88 255 TYR E N 1
ATOM 10626 C CA . TYR E 1 255 ? 146.001 108.947 39.505 1.00 18.98 255 TYR E CA 1
ATOM 10627 C C . TYR E 1 255 ? 146.318 109.547 40.846 1.00 20.14 255 TYR E C 1
ATOM 10628 O O . TYR E 1 255 ? 145.396 109.868 41.574 1.00 22.68 255 TYR E O 1
ATOM 10637 N N . HIS E 1 256 ? 147.599 109.722 41.197 1.00 19.60 256 HIS E N 1
ATOM 10638 C CA . HIS E 1 256 ? 147.992 110.333 42.459 1.00 18.86 256 HIS E CA 1
ATOM 10639 C C . HIS E 1 256 ? 148.611 111.666 42.265 1.00 18.31 256 HIS E C 1
ATOM 10640 O O . HIS E 1 256 ? 148.328 112.603 43.005 1.00 18.99 256 HIS E O 1
ATOM 10647 N N . ASN E 1 257 ? 149.518 111.742 41.317 1.00 18.27 257 ASN E N 1
ATOM 10648 C CA . ASN E 1 257 ? 150.152 112.995 40.948 1.00 18.50 257 ASN E CA 1
ATOM 10649 C C . ASN E 1 257 ? 149.862 113.511 39.555 1.00 17.77 257 ASN E C 1
ATOM 10650 O O . ASN E 1 257 ? 150.346 114.571 39.178 1.00 17.38 257 ASN E O 1
ATOM 10655 N N . VAL E 1 258 ? 149.094 112.755 38.793 1.00 17.21 258 VAL E N 1
ATOM 10656 C CA . VAL E 1 258 ? 148.596 113.205 37.519 1.00 17.08 258 VAL E CA 1
ATOM 10657 C C . VAL E 1 258 ? 147.224 112.570 37.265 1.00 16.88 258 VAL E C 1
ATOM 10658 O O . VAL E 1 258 ? 147.038 111.375 37.482 1.00 16.56 258 VAL E O 1
ATOM 10662 N N . CYS E 1 259 ? 146.256 113.371 36.842 1.00 16.60 259 CYS E N 1
ATOM 10663 C CA . CYS E 1 259 ? 144.985 112.846 36.366 1.00 16.36 259 CYS E CA 1
ATOM 10664 C C . CYS E 1 259 ? 144.653 113.596 35.091 1.00 16.22 259 CYS E C 1
ATOM 10665 O O . CYS E 1 259 ? 145.153 114.692 34.894 1.00 15.74 259 CYS E O 1
ATOM 10668 N N . SER E 1 260 ? 143.806 113.014 34.245 1.00 15.85 260 SER E N 1
ATOM 10669 C CA . SER E 1 260 ? 143.480 113.672 32.981 1.00 15.37 260 SER E CA 1
ATOM 10670 C C . SER E 1 260 ? 142.180 113.145 32.433 1.00 15.00 260 SER E C 1
ATOM 10671 O O . SER E 1 260 ? 141.613 112.135 32.882 1.00 14.74 260 SER E O 1
ATOM 10674 N N . ALA E 1 261 ? 141.704 113.836 31.416 1.00 14.95 261 ALA E N 1
ATOM 10675 C CA . ALA E 1 261 ? 140.642 113.301 30.570 1.00 14.95 261 ALA E CA 1
ATOM 10676 C C . ALA E 1 261 ? 140.698 114.008 29.238 1.00 14.62 261 ALA E C 1
ATOM 10677 O O . ALA E 1 261 ? 141.086 115.146 29.199 1.00 15.02 261 ALA E O 1
ATOM 10679 N N . ALA E 1 262 ? 140.267 113.352 28.167 1.00 13.94 262 ALA E N 1
ATOM 10680 C CA . ALA E 1 262 ? 140.030 113.982 26.901 1.00 14.23 262 ALA E CA 1
ATOM 10681 C C . ALA E 1 262 ? 138.539 114.109 26.725 1.00 13.95 262 ALA E C 1
ATOM 10682 O O . ALA E 1 262 ? 137.808 113.145 26.890 1.00 14.53 262 ALA E O 1
ATOM 10684 N N . VAL E 1 263 ? 138.096 115.298 26.366 1.00 13.94 263 VAL E N 1
ATOM 10685 C CA . VAL E 1 263 ? 136.689 115.603 26.231 1.00 13.72 263 VAL E CA 1
ATOM 10686 C C . VAL E 1 263 ? 136.371 116.421 25.003 1.00 13.50 263 VAL E C 1
ATOM 10687 O O . VAL E 1 263 ? 137.224 117.018 24.365 1.00 13.55 263 VAL E O 1
ATOM 10691 N N . ALA E 1 264 ? 135.116 116.414 24.654 1.00 13.31 264 ALA E N 1
ATOM 10692 C CA . ALA E 1 264 ? 134.609 117.201 23.514 1.00 12.95 264 ALA E CA 1
ATOM 10693 C C . ALA E 1 264 ? 134.348 118.643 23.910 1.00 13.72 264 ALA E C 1
ATOM 10694 O O . ALA E 1 264 ? 134.284 118.956 25.094 1.00 14.40 264 ALA E O 1
ATOM 10696 N N . ASP E 1 265 ? 134.128 119.494 22.903 1.00 13.89 265 ASP E N 1
ATOM 10697 C CA . ASP E 1 265 ? 133.788 120.897 23.122 1.00 13.78 265 ASP E CA 1
ATOM 10698 C C . ASP E 1 265 ? 132.455 121.098 23.812 1.00 13.60 265 ASP E C 1
ATOM 10699 O O . ASP E 1 265 ? 132.249 122.092 24.505 1.00 14.30 265 ASP E O 1
ATOM 10704 N N . TYR E 1 266 ? 131.531 120.192 23.594 1.00 13.57 266 TYR E N 1
ATOM 10705 C CA . TYR E 1 266 ? 130.171 120.318 24.037 1.00 13.50 266 TYR E CA 1
ATOM 10706 C C . TYR E 1 266 ? 129.754 119.170 24.920 1.00 13.78 266 TYR E C 1
ATOM 10707 O O . TYR E 1 266 ? 130.144 118.006 24.670 1.00 13.43 266 TYR E O 1
ATOM 10716 N N . THR E 1 267 ? 128.933 119.480 25.932 1.00 13.61 267 THR E N 1
ATOM 10717 C CA . THR E 1 267 ? 128.265 118.427 26.675 1.00 13.72 267 THR E CA 1
ATOM 10718 C C . THR E 1 267 ? 126.758 118.662 26.742 1.00 14.24 267 THR E C 1
ATOM 10719 O O . THR E 1 267 ? 126.306 119.787 26.965 1.00 14.14 267 THR E O 1
ATOM 10723 N N . PRO E 1 268 ? 125.973 117.583 26.618 1.00 14.63 268 PRO E N 1
ATOM 10724 C CA . PRO E 1 268 ? 124.550 117.701 26.851 1.00 15.20 268 PRO E CA 1
ATOM 10725 C C . PRO E 1 268 ? 124.247 117.833 28.343 1.00 15.36 268 PRO E C 1
ATOM 10726 O O . PRO E 1 268 ? 123.145 118.209 28.662 1.00 15.66 268 PRO E O 1
ATOM 10730 N N . SER E 1 269 ? 125.213 117.524 29.213 1.00 14.71 269 SER E N 1
ATOM 10731 C CA . SER E 1 269 ? 124.955 117.511 30.642 1.00 14.78 269 SER E CA 1
ATOM 10732 C C . SER E 1 269 ? 125.392 118.842 31.272 1.00 14.87 269 SER E C 1
ATOM 10733 O O . SER E 1 269 ? 126.353 118.901 32.048 1.00 14.68 269 SER E O 1
ATOM 10736 N N . ASN E 1 270 ? 124.668 119.875 30.915 1.00 14.91 270 ASN E N 1
ATOM 10737 C CA . ASN E 1 270 ? 124.788 121.162 31.567 1.00 15.02 270 ASN E CA 1
ATOM 10738 C C . ASN E 1 270 ? 123.658 121.235 32.569 1.00 14.36 270 ASN E C 1
ATOM 10739 O O . ASN E 1 270 ? 122.530 121.590 32.234 1.00 14.72 270 ASN E O 1
ATOM 10744 N N . ASN E 1 271 ? 123.959 120.792 33.796 1.00 14.04 271 ASN E N 1
ATOM 10745 C CA . ASN E 1 271 ? 122.936 120.253 34.665 1.00 14.53 271 ASN E CA 1
ATOM 10746 C C . ASN E 1 271 ? 121.979 121.282 35.203 1.00 16.03 271 ASN E C 1
ATOM 10747 O O . ASN E 1 271 ? 120.814 120.954 35.391 1.00 17.21 271 ASN E O 1
ATOM 10752 N N . LEU E 1 272 ? 122.430 122.488 35.481 1.00 15.98 272 LEU E N 1
ATOM 10753 C CA . LEU E 1 272 ? 121.485 123.472 36.025 1.00 17.92 272 LEU E CA 1
ATOM 10754 C C . LEU E 1 272 ? 120.502 123.905 34.957 1.00 19.95 272 LEU E C 1
ATOM 10755 O O . LEU E 1 272 ? 119.420 124.368 35.257 1.00 22.09 272 LEU E O 1
ATOM 10760 N N . ALA E 1 273 ? 120.850 123.748 33.694 1.00 19.88 273 ALA E N 1
ATOM 10761 C CA . ALA E 1 273 ? 119.940 124.200 32.645 1.00 20.15 273 ALA E CA 1
ATOM 10762 C C . ALA E 1 273 ? 119.133 123.108 32.017 1.00 21.62 273 ALA E C 1
ATOM 10763 O O . ALA E 1 273 ? 118.054 123.375 31.485 1.00 23.19 273 ALA E O 1
ATOM 10765 N N . ASN E 1 274 ? 119.646 121.883 32.016 1.00 19.58 274 ASN E N 1
ATOM 10766 C CA . ASN E 1 274 ? 119.209 120.823 31.060 1.00 22.41 274 ASN E CA 1
ATOM 10767 C C . ASN E 1 274 ? 118.575 119.610 31.748 1.00 23.51 274 ASN E C 1
ATOM 10768 O O . ASN E 1 274 ? 117.951 118.758 31.070 1.00 28.33 274 ASN E O 1
ATOM 10773 N N . TYR E 1 275 ? 118.701 119.496 33.050 1.00 21.95 275 TYR E N 1
ATOM 10774 C CA . TYR E 1 275 ? 118.213 118.273 33.738 1.00 20.71 275 TYR E CA 1
ATOM 10775 C C . TYR E 1 275 ? 116.724 118.222 33.967 1.00 21.12 275 TYR E C 1
ATOM 10776 O O . TYR E 1 275 ? 116.122 119.143 34.530 1.00 21.01 275 TYR E O 1
ATOM 10785 N N . ARG E 1 276 ? 116.110 117.106 33.584 1.00 19.02 276 ARG E N 1
ATOM 10786 C CA . ARG E 1 276 ? 114.675 116.929 33.702 1.00 20.32 276 ARG E CA 1
ATOM 10787 C C . ARG E 1 276 ? 114.261 115.664 34.387 1.00 18.35 276 ARG E C 1
ATOM 10788 O O . ARG E 1 276 ? 113.180 115.164 34.164 1.00 17.28 276 ARG E O 1
ATOM 10796 N N . GLY E 1 277 ? 115.109 115.148 35.273 1.00 17.74 277 GLY E N 1
ATOM 10797 C CA . GLY E 1 277 ? 114.800 113.952 35.968 1.00 16.19 277 GLY E CA 1
ATOM 10798 C C . GLY E 1 277 ? 115.351 112.745 35.213 1.00 15.65 277 GLY E C 1
ATOM 10799 O O . GLY E 1 277 ? 115.794 112.862 34.076 1.00 15.79 277 GLY E O 1
ATOM 10800 N N . TYR E 1 278 ? 115.276 111.584 35.844 1.00 14.93 278 TYR E N 1
ATOM 10801 C CA . TYR E 1 278 ? 115.892 110.384 35.301 1.00 14.62 278 TYR E CA 1
ATOM 10802 C C . TYR E 1 278 ? 114.888 109.648 34.442 1.00 14.85 278 TYR E C 1
ATOM 10803 O O . TYR E 1 278 ? 114.243 108.697 34.873 1.00 16.42 278 TYR E O 1
ATOM 10812 N N . ILE E 1 279 ? 114.725 110.131 33.220 1.00 14.90 279 ILE E N 1
ATOM 10813 C CA . ILE E 1 279 ? 113.762 109.574 32.309 1.00 15.89 279 ILE E CA 1
ATOM 10814 C C . ILE E 1 279 ? 114.418 108.348 31.655 1.00 15.54 279 ILE E C 1
ATOM 10815 O O . ILE E 1 279 ? 115.523 108.415 31.164 1.00 16.49 279 ILE E O 1
ATOM 10820 N N . THR E 1 280 ? 113.748 107.214 31.675 1.00 15.02 280 THR E N 1
ATOM 10821 C CA . THR E 1 280 ? 114.315 105.957 31.148 1.00 14.79 280 THR E CA 1
ATOM 10822 C C . THR E 1 280 ? 113.823 105.605 29.749 1.00 14.74 280 THR E C 1
ATOM 10823 O O . THR E 1 280 ? 112.687 105.872 29.361 1.00 14.42 280 THR E O 1
ATOM 10827 N N . MET E 1 281 ? 114.724 104.988 28.979 1.00 14.98 281 MET E N 1
ATOM 10828 C CA A MET E 1 281 ? 114.429 104.542 27.632 0.50 14.36 281 MET E CA 1
ATOM 10829 C CA B MET E 1 281 ? 114.456 104.515 27.647 0.50 15.12 281 MET E CA 1
ATOM 10830 C C . MET E 1 281 ? 113.324 103.487 27.635 1.00 14.49 281 MET E C 1
ATOM 10831 O O . MET E 1 281 ? 113.234 102.646 28.512 1.00 14.10 281 MET E O 1
ATOM 10840 N N . ARG E 1 282 ? 112.467 103.596 26.637 1.00 14.28 282 ARG E N 1
ATOM 10841 C CA . ARG E 1 282 ? 111.326 102.714 26.374 1.00 14.57 282 ARG E CA 1
ATOM 10842 C C . ARG E 1 282 ? 111.778 101.390 25.685 1.00 15.90 282 ARG E C 1
ATOM 10843 O O . ARG E 1 282 ? 113.012 101.033 25.662 1.00 16.64 282 ARG E O 1
ATOM 10852 N N . ALA F 1 1 ? 94.916 115.396 0.058 1.00 29.87 1 ALA F N 1
ATOM 10853 C CA . ALA F 1 1 ? 94.611 114.021 0.527 1.00 29.77 1 ALA F CA 1
ATOM 10854 C C . ALA F 1 1 ? 95.037 113.914 2.001 1.00 29.48 1 ALA F C 1
ATOM 10855 O O . ALA F 1 1 ? 95.847 114.726 2.460 1.00 28.82 1 ALA F O 1
ATOM 10857 N N . ASP F 1 2 ? 94.460 112.929 2.706 1.00 26.49 2 ASP F N 1
ATOM 10858 C CA . ASP F 1 2 ? 94.687 112.709 4.110 1.00 25.92 2 ASP F CA 1
ATOM 10859 C C . ASP F 1 2 ? 96.111 112.248 4.361 1.00 24.04 2 ASP F C 1
ATOM 10860 O O . ASP F 1 2 ? 96.744 111.619 3.502 1.00 23.36 2 ASP F O 1
ATOM 10865 N N . PHE F 1 3 ? 96.562 112.477 5.593 1.00 20.07 3 PHE F N 1
ATOM 10866 C CA . PHE F 1 3 ? 97.766 111.872 6.091 1.00 19.37 3 PHE F CA 1
ATOM 10867 C C . PHE F 1 3 ? 97.364 110.852 7.151 1.00 19.28 3 PHE F C 1
ATOM 10868 O O . PHE F 1 3 ? 96.555 111.142 8.018 1.00 20.86 3 PHE F O 1
ATOM 10876 N N . LYS F 1 4 ? 97.963 109.674 7.089 1.00 18.64 4 LYS F N 1
ATOM 10877 C CA . LYS F 1 4 ? 97.636 108.614 8.002 1.00 19.43 4 LYS F CA 1
ATOM 10878 C C . LYS F 1 4 ? 98.349 108.762 9.368 1.00 17.84 4 LYS F C 1
ATOM 10879 O O . LYS F 1 4 ? 99.526 109.037 9.433 1.00 17.19 4 LYS F O 1
ATOM 10885 N N . PHE F 1 5 ? 97.608 108.565 10.442 1.00 17.03 5 PHE F N 1
ATOM 10886 C CA . PHE F 1 5 ? 98.173 108.508 11.766 1.00 17.26 5 PHE F CA 1
ATOM 10887 C C . PHE F 1 5 ? 98.942 107.199 11.862 1.00 17.29 5 PHE F C 1
ATOM 10888 O O . PHE F 1 5 ? 98.368 106.107 11.797 1.00 17.23 5 PHE F O 1
ATOM 10896 N N . GLU F 1 6 ? 100.237 107.297 12.057 1.00 16.64 6 GLU F N 1
ATOM 10897 C CA . GLU F 1 6 ? 101.120 106.153 11.990 1.00 18.16 6 GLU F CA 1
ATOM 10898 C C . GLU F 1 6 ? 102.206 106.275 13.092 1.00 16.66 6 GLU F C 1
ATOM 10899 O O . GLU F 1 6 ? 103.351 106.522 12.803 1.00 16.50 6 GLU F O 1
ATOM 10905 N N . PRO F 1 7 ? 101.801 106.096 14.355 1.00 15.71 7 PRO F N 1
ATOM 10906 C CA . PRO F 1 7 ? 102.749 106.228 15.455 1.00 15.60 7 PRO F CA 1
ATOM 10907 C C . PRO F 1 7 ? 103.786 105.126 15.375 1.00 15.37 7 PRO F C 1
ATOM 10908 O O . PRO F 1 7 ? 103.428 103.936 15.182 1.00 14.60 7 PRO F O 1
ATOM 10912 N N . MET F 1 8 ? 105.069 105.509 15.393 1.00 14.81 8 MET F N 1
ATOM 10913 C CA . MET F 1 8 ? 106.158 104.558 15.277 1.00 14.57 8 MET F CA 1
ATOM 10914 C C . MET F 1 8 ? 107.368 105.021 16.064 1.00 14.26 8 MET F C 1
ATOM 10915 O O . MET F 1 8 ? 107.505 106.193 16.289 1.00 13.62 8 MET F O 1
ATOM 10920 N N . ARG F 1 9 ? 108.217 104.090 16.429 1.00 14.05 9 ARG F N 1
ATOM 10921 C CA . ARG F 1 9 ? 109.509 104.363 17.014 1.00 15.10 9 ARG F CA 1
ATOM 10922 C C . ARG F 1 9 ? 110.507 103.869 15.986 1.00 15.25 9 ARG F C 1
ATOM 10923 O O . ARG F 1 9 ? 110.383 102.752 15.503 1.00 16.97 9 ARG F O 1
ATOM 10931 N N . SER F 1 10 ? 111.504 104.655 15.653 1.00 14.18 10 SER F N 1
ATOM 10932 C CA . SER F 1 10 ? 112.553 104.203 14.774 1.00 13.86 10 SER F CA 1
ATOM 10933 C C . SER F 1 10 ? 113.884 104.243 15.508 1.00 13.98 10 SER F C 1
ATOM 10934 O O . SER F 1 10 ? 114.071 105.037 16.426 1.00 13.45 10 SER F O 1
ATOM 10937 N N . LEU F 1 11 ? 114.804 103.406 15.027 1.00 14.70 11 LEU F N 1
ATOM 10938 C CA . LEU F 1 11 ? 116.145 103.344 15.510 1.00 14.39 11 LEU F CA 1
ATOM 10939 C C . LEU F 1 11 ? 117.134 103.391 14.359 1.00 14.64 11 LEU F C 1
ATOM 10940 O O . LEU F 1 11 ? 116.972 102.676 13.340 1.00 13.55 11 LEU F O 1
ATOM 10945 N N . ILE F 1 12 ? 118.133 104.276 14.508 1.00 13.99 12 ILE F N 1
ATOM 10946 C CA . ILE F 1 12 ? 119.256 104.311 13.589 1.00 14.20 12 ILE F CA 1
ATOM 10947 C C . ILE F 1 12 ? 120.500 103.906 14.380 1.00 14.59 12 ILE F C 1
ATOM 10948 O O . ILE F 1 12 ? 120.750 104.426 15.475 1.00 13.89 12 ILE F O 1
ATOM 10953 N N . TYR F 1 13 ? 121.295 103.014 13.788 1.00 13.98 13 TYR F N 1
ATOM 10954 C CA . TYR F 1 13 ? 122.507 102.513 14.378 1.00 14.44 13 TYR F CA 1
ATOM 10955 C C . TYR F 1 13 ? 123.714 103.247 13.828 1.00 15.02 13 TYR F C 1
ATOM 10956 O O . TYR F 1 13 ? 124.093 103.034 12.658 1.00 15.63 13 TYR F O 1
ATOM 10965 N N . VAL F 1 14 ? 124.309 104.117 14.634 1.00 14.26 14 VAL F N 1
ATOM 10966 C CA . VAL F 1 14 ? 125.309 105.085 14.185 1.00 14.46 14 VAL F CA 1
ATOM 10967 C C . VAL F 1 14 ? 126.656 104.647 14.648 1.00 15.02 14 VAL F C 1
ATOM 10968 O O . VAL F 1 14 ? 126.976 104.671 15.839 1.00 14.69 14 VAL F O 1
ATOM 10972 N N . ASP F 1 15 ? 127.481 104.205 13.696 1.00 15.40 15 ASP F N 1
ATOM 10973 C CA . ASP F 1 15 ? 128.850 103.821 13.986 1.00 15.33 15 ASP F CA 1
ATOM 10974 C C . ASP F 1 15 ? 129.833 104.980 13.830 1.00 15.69 15 ASP F C 1
ATOM 10975 O O . ASP F 1 15 ? 129.487 106.056 13.307 1.00 15.63 15 ASP F O 1
ATOM 10980 N N . CYS F 1 16 ? 131.057 104.762 14.327 1.00 15.67 16 CYS F N 1
ATOM 10981 C CA . CYS F 1 16 ? 132.161 105.667 14.190 1.00 16.40 16 CYS F CA 1
ATOM 10982 C C . CYS F 1 16 ? 133.359 104.780 13.944 1.00 17.20 16 CYS F C 1
ATOM 10983 O O . CYS F 1 16 ? 133.775 103.971 14.850 1.00 16.39 16 CYS F O 1
ATOM 10986 N N . VAL F 1 17 ? 133.831 104.763 12.700 1.00 16.94 17 VAL F N 1
ATOM 10987 C CA . VAL F 1 17 ? 134.698 103.649 12.295 1.00 17.26 17 VAL F CA 1
ATOM 10988 C C . VAL F 1 17 ? 136.149 103.806 12.683 1.00 18.00 17 VAL F C 1
ATOM 10989 O O . VAL F 1 17 ? 136.918 102.847 12.582 1.00 18.32 17 VAL F O 1
ATOM 10993 N N . SER F 1 18 ? 136.538 104.977 13.171 1.00 18.14 18 SER F N 1
ATOM 10994 C CA . SER F 1 18 ? 137.870 105.185 13.681 1.00 18.82 18 SER F CA 1
ATOM 10995 C C . SER F 1 18 ? 137.756 106.151 14.840 1.00 18.71 18 SER F C 1
ATOM 10996 O O . SER F 1 18 ? 136.960 107.103 14.769 1.00 16.88 18 SER F O 1
ATOM 10999 N N . GLU F 1 19 ? 138.589 105.992 15.880 1.00 18.83 19 GLU F N 1
ATOM 11000 C CA . GLU F 1 19 ? 138.536 106.956 16.974 1.00 19.02 19 GLU F CA 1
ATOM 11001 C C . GLU F 1 19 ? 138.933 108.318 16.522 1.00 18.19 19 GLU F C 1
ATOM 11002 O O . GLU F 1 19 ? 138.470 109.321 17.072 1.00 18.79 19 GLU F O 1
ATOM 11008 N N . ASP F 1 20 ? 139.806 108.422 15.532 1.00 17.26 20 ASP F N 1
ATOM 11009 C CA . ASP F 1 20 ? 140.148 109.720 15.011 1.00 17.57 20 ASP F CA 1
ATOM 11010 C C . ASP F 1 20 ? 138.988 110.498 14.397 1.00 16.56 20 ASP F C 1
ATOM 11011 O O . ASP F 1 20 ? 139.081 111.713 14.227 1.00 16.60 20 ASP F O 1
ATOM 11016 N N . TYR F 1 21 ? 137.883 109.834 14.094 1.00 16.01 21 TYR F N 1
ATOM 11017 C CA . TYR F 1 21 ? 136.719 110.532 13.523 1.00 15.23 21 TYR F CA 1
ATOM 11018 C C . TYR F 1 21 ? 135.755 110.963 14.595 1.00 15.66 21 TYR F C 1
ATOM 11019 O O . TYR F 1 21 ? 134.849 111.738 14.323 1.00 16.16 21 TYR F O 1
ATOM 11028 N N . ARG F 1 22 ? 135.917 110.453 15.805 1.00 15.70 22 ARG F N 1
ATOM 11029 C CA . ARG F 1 22 ? 134.920 110.698 16.881 1.00 15.99 22 ARG F CA 1
ATOM 11030 C C . ARG F 1 22 ? 134.663 112.197 17.144 1.00 15.81 22 ARG F C 1
ATOM 11031 O O . ARG F 1 22 ? 133.499 112.588 17.167 1.00 15.53 22 ARG F O 1
ATOM 11039 N N . PRO F 1 23 ? 135.712 113.031 17.301 1.00 15.38 23 PRO F N 1
ATOM 11040 C CA . PRO F 1 23 ? 135.376 114.446 17.566 1.00 15.06 23 PRO F CA 1
ATOM 11041 C C . PRO F 1 23 ? 134.581 115.106 16.442 1.00 14.78 23 PRO F C 1
ATOM 11042 O O . PRO F 1 23 ? 133.639 115.891 16.699 1.00 14.18 23 PRO F O 1
ATOM 11046 N N . LYS F 1 24 ? 134.951 114.793 15.209 1.00 14.87 24 LYS F N 1
ATOM 11047 C CA . LYS F 1 24 ? 134.254 115.378 14.059 1.00 15.31 24 LYS F CA 1
ATOM 11048 C C . LYS F 1 24 ? 132.824 114.906 13.948 1.00 14.46 24 LYS F C 1
ATOM 11049 O O . LYS F 1 24 ? 131.914 115.701 13.638 1.00 14.66 24 LYS F O 1
ATOM 11055 N N . LEU F 1 25 ? 132.620 113.614 14.054 1.00 14.13 25 LEU F N 1
ATOM 11056 C CA . LEU F 1 25 ? 131.283 113.038 13.915 1.00 14.35 25 LEU F CA 1
ATOM 11057 C C . LEU F 1 25 ? 130.383 113.556 15.049 1.00 13.97 25 LEU F C 1
ATOM 11058 O O . LEU F 1 25 ? 129.251 113.944 14.830 1.00 13.51 25 LEU F O 1
ATOM 11063 N N . GLN F 1 26 ? 130.902 113.512 16.247 1.00 14.33 26 GLN F N 1
ATOM 11064 C CA . GLN F 1 26 ? 130.118 113.972 17.427 1.00 14.44 26 GLN F CA 1
ATOM 11065 C C . GLN F 1 26 ? 129.740 115.441 17.296 1.00 13.86 26 GLN F C 1
ATOM 11066 O O . GLN F 1 26 ? 128.613 115.834 17.597 1.00 13.30 26 GLN F O 1
ATOM 11072 N N . ARG F 1 27 ? 130.678 116.268 16.815 1.00 13.70 27 ARG F N 1
ATOM 11073 C CA . ARG F 1 27 ? 130.405 117.661 16.590 1.00 13.63 27 ARG F CA 1
ATOM 11074 C C . ARG F 1 27 ? 129.283 117.844 15.533 1.00 13.29 27 ARG F C 1
ATOM 11075 O O . ARG F 1 27 ? 128.343 118.607 15.728 1.00 13.16 27 ARG F O 1
ATOM 11083 N N . TRP F 1 28 ? 129.382 117.132 14.422 1.00 12.82 28 TRP F N 1
ATOM 11084 C CA . TRP F 1 28 ? 128.317 117.288 13.397 1.00 12.61 28 TRP F CA 1
ATOM 11085 C C . TRP F 1 28 ? 126.961 116.871 13.975 1.00 12.40 28 TRP F C 1
ATOM 11086 O O . TRP F 1 28 ? 125.961 117.567 13.830 1.00 12.48 28 TRP F O 1
ATOM 11097 N N . ILE F 1 29 ? 126.951 115.799 14.719 1.00 12.52 29 ILE F N 1
ATOM 11098 C CA . ILE F 1 29 ? 125.696 115.308 15.308 1.00 12.59 29 ILE F CA 1
ATOM 11099 C C . ILE F 1 29 ? 125.048 116.360 16.203 1.00 12.97 29 ILE F C 1
ATOM 11100 O O . ILE F 1 29 ? 123.858 116.669 16.065 1.00 13.09 29 ILE F O 1
ATOM 11105 N N . TYR F 1 30 ? 125.843 116.908 17.112 1.00 13.11 30 TYR F N 1
ATOM 11106 C CA . TYR F 1 30 ? 125.286 117.828 18.124 1.00 13.41 30 TYR F CA 1
ATOM 11107 C C . TYR F 1 30 ? 125.212 119.290 17.715 1.00 13.72 30 TYR F C 1
ATOM 11108 O O . TYR F 1 30 ? 124.376 120.028 18.228 1.00 14.96 30 TYR F O 1
ATOM 11117 N N . LYS F 1 31 ? 126.070 119.745 16.815 1.00 13.05 31 LYS F N 1
ATOM 11118 C CA . LYS F 1 31 ? 126.137 121.138 16.388 1.00 13.36 31 LYS F CA 1
ATOM 11119 C C . LYS F 1 31 ? 125.273 121.437 15.180 1.00 13.00 31 LYS F C 1
ATOM 11120 O O . LYS F 1 31 ? 124.705 122.523 15.084 1.00 12.98 31 LYS F O 1
ATOM 11126 N N . VAL F 1 32 ? 125.169 120.471 14.274 1.00 13.50 32 VAL F N 1
ATOM 11127 C CA . VAL F 1 32 ? 124.563 120.685 12.972 1.00 14.18 32 VAL F CA 1
ATOM 11128 C C . VAL F 1 32 ? 123.284 119.885 12.803 1.00 13.78 32 VAL F C 1
ATOM 11129 O O . VAL F 1 32 ? 122.247 120.411 12.405 1.00 13.88 32 VAL F O 1
ATOM 11133 N N A HIS F 1 33 ? 123.383 118.589 13.048 0.67 13.19 33 HIS F N 1
ATOM 11134 N N B HIS F 1 33 ? 123.362 118.602 13.061 0.33 13.76 33 HIS F N 1
ATOM 11135 C CA A HIS F 1 33 ? 122.299 117.616 12.792 0.67 13.26 33 HIS F CA 1
ATOM 11136 C CA B HIS F 1 33 ? 122.227 117.785 12.759 0.33 13.99 33 HIS F CA 1
ATOM 11137 C C A HIS F 1 33 ? 121.085 117.790 13.712 0.67 13.33 33 HIS F C 1
ATOM 11138 C C B HIS F 1 33 ? 121.064 118.038 13.686 0.33 13.63 33 HIS F C 1
ATOM 11139 O O A HIS F 1 33 ? 119.931 117.603 13.247 0.67 13.23 33 HIS F O 1
ATOM 11140 O O B HIS F 1 33 ? 119.926 118.191 13.219 0.33 13.32 33 HIS F O 1
ATOM 11153 N N . ILE F 1 34 ? 121.314 118.114 14.988 1.00 13.35 34 ILE F N 1
ATOM 11154 C CA . ILE F 1 34 ? 120.184 118.358 15.927 1.00 13.42 34 ILE F CA 1
ATOM 11155 C C . ILE F 1 34 ? 119.300 119.537 15.425 1.00 13.44 34 ILE F C 1
ATOM 11156 O O . ILE F 1 34 ? 118.094 119.366 15.240 1.00 13.43 34 ILE F O 1
ATOM 11161 N N . PRO F 1 35 ? 119.892 120.725 15.206 1.00 13.78 35 PRO F N 1
ATOM 11162 C CA . PRO F 1 35 ? 119.018 121.819 14.793 1.00 14.01 35 PRO F CA 1
ATOM 11163 C C . PRO F 1 35 ? 118.352 121.654 13.467 1.00 14.20 35 PRO F C 1
ATOM 11164 O O . PRO F 1 35 ? 117.196 122.051 13.308 1.00 13.43 35 PRO F O 1
ATOM 11168 N N . ASP F 1 36 ? 119.061 121.087 12.471 1.00 14.43 36 ASP F N 1
ATOM 11169 C CA . ASP F 1 36 ? 118.415 120.802 11.191 1.00 15.42 36 ASP F CA 1
ATOM 11170 C C . ASP F 1 36 ? 117.244 119.835 11.351 1.00 15.01 36 ASP F C 1
ATOM 11171 O O . ASP F 1 36 ? 116.212 119.999 10.705 1.00 15.48 36 ASP F O 1
ATOM 11176 N N . SER F 1 37 ? 117.409 118.841 12.210 1.00 13.57 37 SER F N 1
ATOM 11177 C CA . SER F 1 37 ? 116.397 117.812 12.384 1.00 13.37 37 SER F CA 1
ATOM 11178 C C . SER F 1 37 ? 115.184 118.358 13.134 1.00 13.29 37 SER F C 1
ATOM 11179 O O . SER F 1 37 ? 114.013 118.211 12.675 1.00 12.68 37 SER F O 1
ATOM 11182 N N . ILE F 1 38 ? 115.422 119.073 14.203 1.00 12.64 38 ILE F N 1
ATOM 11183 C CA . ILE F 1 38 ? 114.289 119.631 14.973 1.00 13.70 38 ILE F CA 1
ATOM 11184 C C . ILE F 1 38 ? 113.538 120.610 14.076 1.00 14.01 38 ILE F C 1
ATOM 11185 O O . ILE F 1 38 ? 112.315 120.648 14.071 1.00 14.78 38 ILE F O 1
ATOM 11190 N N . SER F 1 39 ? 114.283 121.369 13.270 1.00 14.27 39 SER F N 1
ATOM 11191 C CA . SER F 1 39 ? 113.674 122.343 12.401 1.00 14.75 39 SER F CA 1
ATOM 11192 C C . SER F 1 39 ? 112.640 121.634 11.470 1.00 16.56 39 SER F C 1
ATOM 11193 O O . SER F 1 39 ? 111.475 122.152 11.276 1.00 20.73 39 SER F O 1
ATOM 11196 N N . GLN F 1 40 ? 113.002 120.488 10.935 1.00 14.19 40 GLN F N 1
ATOM 11197 C CA . GLN F 1 40 ? 112.134 119.798 9.996 1.00 13.90 40 GLN F CA 1
ATOM 11198 C C . GLN F 1 40 ? 110.934 119.131 10.628 1.00 13.81 40 GLN F C 1
ATOM 11199 O O . GLN F 1 40 ? 109.824 119.237 10.100 1.00 13.00 40 GLN F O 1
ATOM 11205 N N . PHE F 1 41 ? 111.156 118.430 11.748 1.00 12.98 41 PHE F N 1
ATOM 11206 C CA . PHE F 1 41 ? 110.082 117.563 12.282 1.00 12.76 41 PHE F CA 1
ATOM 11207 C C . PHE F 1 41 ? 109.490 117.854 13.613 1.00 13.01 41 PHE F C 1
ATOM 11208 O O . PHE F 1 41 ? 108.612 117.114 14.072 1.00 13.70 41 PHE F O 1
ATOM 11216 N N . GLU F 1 42 ? 109.853 118.972 14.239 1.00 13.10 42 GLU F N 1
ATOM 11217 C CA . GLU F 1 42 ? 109.217 119.375 15.497 1.00 13.45 42 GLU F CA 1
ATOM 11218 C C . GLU F 1 42 ? 107.683 119.173 15.515 1.00 13.54 42 GLU F C 1
ATOM 11219 O O . GLU F 1 42 ? 107.156 118.766 16.512 1.00 14.25 42 GLU F O 1
ATOM 11225 N N . PRO F 1 43 ? 106.953 119.516 14.428 1.00 13.73 43 PRO F N 1
ATOM 11226 C CA . PRO F 1 43 ? 105.496 119.406 14.545 1.00 13.51 43 PRO F CA 1
ATOM 11227 C C . PRO F 1 43 ? 104.880 117.992 14.546 1.00 13.64 43 PRO F C 1
ATOM 11228 O O . PRO F 1 43 ? 103.668 117.891 14.795 1.00 13.67 43 PRO F O 1
ATOM 11232 N N . TYR F 1 44 ? 105.645 116.961 14.181 1.00 13.37 44 TYR F N 1
ATOM 11233 C CA . TYR F 1 44 ? 105.107 115.617 14.008 1.00 13.31 44 TYR F CA 1
ATOM 11234 C C . TYR F 1 44 ? 105.989 114.488 14.533 1.00 13.20 44 TYR F C 1
ATOM 11235 O O . TYR F 1 44 ? 105.723 113.323 14.254 1.00 13.48 44 TYR F O 1
ATOM 11244 N N . VAL F 1 45 ? 107.043 114.845 15.255 1.00 13.27 45 VAL F N 1
ATOM 11245 C CA . VAL F 1 45 ? 107.879 113.923 16.013 1.00 13.25 45 VAL F CA 1
ATOM 11246 C C . VAL F 1 45 ? 107.776 114.361 17.484 1.00 13.82 45 VAL F C 1
ATOM 11247 O O . VAL F 1 45 ? 108.059 115.516 17.829 1.00 13.90 45 VAL F O 1
ATOM 11251 N N . THR F 1 46 ? 107.328 113.445 18.350 1.00 13.61 46 THR F N 1
ATOM 11252 C CA . THR F 1 46 ? 107.115 113.750 19.729 1.00 13.97 46 THR F CA 1
ATOM 11253 C C . THR F 1 46 ? 108.329 113.475 20.638 1.00 13.71 46 THR F C 1
ATOM 11254 O O . THR F 1 46 ? 108.335 113.920 21.777 1.00 14.05 46 THR F O 1
ATOM 11258 N N . LYS F 1 47 ? 109.345 112.793 20.129 1.00 13.21 47 LYS F N 1
ATOM 11259 C CA . LYS F 1 47 ? 110.566 112.551 20.911 1.00 12.68 47 LYS F CA 1
ATOM 11260 C C . LYS F 1 47 ? 111.677 112.258 19.923 1.00 12.67 47 LYS F C 1
ATOM 11261 O O . LYS F 1 47 ? 111.444 111.552 18.927 1.00 12.44 47 LYS F O 1
ATOM 11267 N N . TYR F 1 48 ? 112.874 112.786 20.210 1.00 12.77 48 TYR F N 1
ATOM 11268 C CA . TYR F 1 48 ? 114.049 112.656 19.357 1.00 12.44 48 TYR F CA 1
ATOM 11269 C C . TYR F 1 48 ? 115.228 112.617 20.285 1.00 12.75 48 TYR F C 1
ATOM 11270 O O . TYR F 1 48 ? 115.510 113.592 21.034 1.00 12.78 48 TYR F O 1
ATOM 11279 N N . ALA F 1 49 ? 115.891 111.473 20.348 1.00 12.27 49 ALA F N 1
ATOM 11280 C CA . ALA F 1 49 ? 116.903 111.240 21.424 1.00 12.21 49 ALA F CA 1
ATOM 11281 C C . ALA F 1 49 ? 118.056 110.468 20.896 1.00 12.48 49 ALA F C 1
ATOM 11282 O O . ALA F 1 49 ? 117.898 109.688 19.927 1.00 12.54 49 ALA F O 1
ATOM 11284 N N . PHE F 1 50 ? 119.230 110.677 21.494 1.00 12.62 50 PHE F N 1
ATOM 11285 C CA . PHE F 1 50 ? 120.404 109.922 21.167 1.00 12.52 50 PHE F CA 1
ATOM 11286 C C . PHE F 1 50 ? 120.821 109.175 22.410 1.00 13.11 50 PHE F C 1
ATOM 11287 O O . PHE F 1 50 ? 120.862 109.791 23.505 1.00 13.32 50 PHE F O 1
ATOM 11295 N N . TYR F 1 51 ? 121.147 107.905 22.250 1.00 13.09 51 TYR F N 1
ATOM 11296 C CA . TYR F 1 51 ? 121.682 107.058 23.353 1.00 13.88 51 TYR F CA 1
ATOM 11297 C C . TYR F 1 51 ? 123.109 106.689 23.006 1.00 14.06 51 TYR F C 1
ATOM 11298 O O . TYR F 1 51 ? 123.368 105.822 22.172 1.00 13.63 51 TYR F O 1
ATOM 11307 N N . PRO F 1 52 ? 124.064 107.378 23.606 1.00 15.28 52 PRO F N 1
ATOM 11308 C CA . PRO F 1 52 ? 125.456 107.046 23.310 1.00 16.04 52 PRO F CA 1
ATOM 11309 C C . PRO F 1 52 ? 125.787 105.607 23.658 1.00 14.84 52 PRO F C 1
ATOM 11310 O O . PRO F 1 52 ? 125.359 105.121 24.706 1.00 15.20 52 PRO F O 1
ATOM 11314 N N . SER F 1 53 ? 126.577 104.899 22.833 1.00 14.76 53 SER F N 1
ATOM 11315 C CA A SER F 1 53 ? 126.882 103.523 23.092 0.50 14.26 53 SER F CA 1
ATOM 11316 C CA B SER F 1 53 ? 126.859 103.517 23.124 0.50 14.62 53 SER F CA 1
ATOM 11317 C C . SER F 1 53 ? 127.931 103.416 24.194 1.00 14.59 53 SER F C 1
ATOM 11318 O O . SER F 1 53 ? 128.846 104.262 24.281 1.00 13.83 53 SER F O 1
ATOM 11323 N N . PHE F 1 54 ? 127.802 102.402 25.049 1.00 13.99 54 PHE F N 1
ATOM 11324 C CA . PHE F 1 54 ? 128.866 102.077 25.984 1.00 14.40 54 PHE F CA 1
ATOM 11325 C C . PHE F 1 54 ? 130.082 101.614 25.168 1.00 15.65 54 PHE F C 1
ATOM 11326 O O . PHE F 1 54 ? 129.948 101.293 23.987 1.00 16.23 54 PHE F O 1
ATOM 11334 N N . PRO F 1 55 ? 131.275 101.610 25.759 1.00 16.82 55 PRO F N 1
ATOM 11335 C CA . PRO F 1 55 ? 132.478 101.128 25.040 1.00 17.24 55 PRO F CA 1
ATOM 11336 C C . PRO F 1 55 ? 132.218 99.783 24.396 1.00 17.09 55 PRO F C 1
ATOM 11337 O O . PRO F 1 55 ? 131.560 98.944 24.993 1.00 17.71 55 PRO F O 1
ATOM 11341 N N . ILE F 1 56 ? 132.688 99.592 23.174 1.00 17.12 56 ILE F N 1
ATOM 11342 C CA . ILE F 1 56 ? 132.480 98.344 22.456 1.00 17.64 56 ILE F CA 1
ATOM 11343 C C . ILE F 1 56 ? 133.024 97.176 23.292 1.00 17.50 56 ILE F C 1
ATOM 11344 O O . ILE F 1 56 ? 134.162 97.249 23.790 1.00 18.04 56 ILE F O 1
ATOM 11349 N N . PRO F 1 57 ? 132.214 96.150 23.507 1.00 17.68 57 PRO F N 1
ATOM 11350 C CA . PRO F 1 57 ? 132.694 95.041 24.352 1.00 17.86 57 PRO F CA 1
ATOM 11351 C C . PRO F 1 57 ? 133.538 94.085 23.506 1.00 18.28 57 PRO F C 1
ATOM 11352 O O . PRO F 1 57 ? 133.572 94.199 22.295 1.00 18.43 57 PRO F O 1
ATOM 11356 N N . PRO F 1 58 ? 134.231 93.155 24.160 1.00 19.59 58 PRO F N 1
ATOM 11357 C CA . PRO F 1 58 ? 134.999 92.147 23.410 1.00 19.29 58 PRO F CA 1
ATOM 11358 C C . PRO F 1 58 ? 134.114 91.400 22.442 1.00 18.54 58 PRO F C 1
ATOM 11359 O O . PRO F 1 58 ? 133.047 90.914 22.842 1.00 18.38 58 PRO F O 1
ATOM 11363 N N . GLN F 1 59 ? 134.583 91.306 21.185 1.00 19.18 59 GLN F N 1
ATOM 11364 C CA . GLN F 1 59 ? 133.879 90.669 20.065 1.00 19.00 59 GLN F CA 1
ATOM 11365 C C . GLN F 1 59 ? 132.634 91.431 19.597 1.00 18.14 59 GLN F C 1
ATOM 11366 O O . GLN F 1 59 ? 131.899 90.936 18.775 1.00 18.23 59 GLN F O 1
ATOM 11372 N N . GLY F 1 60 ? 132.430 92.646 20.101 1.00 18.07 60 GLY F N 1
ATOM 11373 C CA . GLY F 1 60 ? 131.300 93.449 19.638 1.00 18.19 60 GLY F CA 1
ATOM 11374 C C . GLY F 1 60 ? 131.333 93.765 18.181 1.00 18.27 60 GLY F C 1
ATOM 11375 O O . GLY F 1 60 ? 130.279 93.949 17.568 1.00 17.78 60 GLY F O 1
ATOM 11376 N N . ASP F 1 61 ? 132.545 93.790 17.587 1.00 19.11 61 ASP F N 1
ATOM 11377 C CA . ASP F 1 61 ? 132.669 94.004 16.162 1.00 20.51 61 ASP F CA 1
ATOM 11378 C C . ASP F 1 61 ? 131.852 93.004 15.343 1.00 18.90 61 ASP F C 1
ATOM 11379 O O . ASP F 1 61 ? 131.290 93.355 14.299 1.00 18.90 61 ASP F O 1
ATOM 11384 N N . ARG F 1 62 ? 131.687 91.803 15.883 1.00 17.73 62 ARG F N 1
ATOM 11385 C CA . ARG F 1 62 ? 130.968 90.735 15.177 1.00 18.10 62 ARG F CA 1
ATOM 11386 C C . ARG F 1 62 ? 129.479 90.895 15.248 1.00 17.24 62 ARG F C 1
ATOM 11387 O O . ARG F 1 62 ? 128.754 90.191 14.527 1.00 17.24 62 ARG F O 1
ATOM 11395 N N . PHE F 1 63 ? 129.013 91.867 16.058 1.00 17.16 63 PHE F N 1
ATOM 11396 C CA . PHE F 1 63 ? 127.601 92.177 16.148 1.00 16.33 63 PHE F CA 1
ATOM 11397 C C . PHE F 1 63 ? 127.226 93.487 15.476 1.00 15.78 63 PHE F C 1
ATOM 11398 O O . PHE F 1 63 ? 126.138 94.021 15.724 1.00 16.43 63 PHE F O 1
ATOM 11406 N N . GLY F 1 64 ? 128.089 94.040 14.621 1.00 15.56 64 GLY F N 1
ATOM 11407 C CA . GLY F 1 64 ? 127.805 95.318 14.004 1.00 15.04 64 GLY F CA 1
ATOM 11408 C C . GLY F 1 64 ? 127.572 96.411 15.037 1.00 14.88 64 GLY F C 1
ATOM 11409 O O . GLY F 1 64 ? 126.627 97.210 14.897 1.00 15.08 64 GLY F O 1
ATOM 11410 N N . TYR F 1 65 ? 128.449 96.459 16.027 1.00 15.23 65 TYR F N 1
ATOM 11411 C CA . TYR F 1 65 ? 128.348 97.367 17.153 1.00 15.30 65 TYR F CA 1
ATOM 11412 C C . TYR F 1 65 ? 128.532 98.816 16.731 1.00 15.13 65 TYR F C 1
ATOM 11413 O O . TYR F 1 65 ? 129.537 99.184 16.118 1.00 15.78 65 TYR F O 1
ATOM 11422 N N . ALA F 1 66 ? 127.514 99.607 17.015 1.00 15.10 66 ALA F N 1
ATOM 11423 C CA . ALA F 1 66 ? 127.492 101.043 16.737 1.00 15.21 66 ALA F CA 1
ATOM 11424 C C . ALA F 1 66 ? 128.323 101.797 17.743 1.00 15.37 66 ALA F C 1
ATOM 11425 O O . ALA F 1 66 ? 127.926 101.975 18.885 1.00 15.09 66 ALA F O 1
ATOM 11427 N N . ARG F 1 67 ? 129.509 102.200 17.313 1.00 15.77 67 ARG F N 1
ATOM 11428 C CA . ARG F 1 67 ? 130.462 102.875 18.195 1.00 15.83 67 ARG F CA 1
ATOM 11429 C C . ARG F 1 67 ? 130.151 104.303 18.558 1.00 15.90 67 ARG F C 1
ATOM 11430 O O . ARG F 1 67 ? 130.798 104.843 19.450 1.00 15.78 67 ARG F O 1
ATOM 11438 N N . MET F 1 68 ? 129.174 104.931 17.904 1.00 15.08 68 MET F N 1
ATOM 11439 C CA . MET F 1 68 ? 128.732 106.258 18.341 1.00 15.62 68 MET F CA 1
ATOM 11440 C C . MET F 1 68 ? 127.467 106.197 19.185 1.00 14.66 68 MET F C 1
ATOM 11441 O O . MET F 1 68 ? 127.509 106.523 20.342 1.00 14.56 68 MET F O 1
ATOM 11446 N N . GLN F 1 69 ? 126.331 105.825 18.613 1.00 14.05 69 GLN F N 1
ATOM 11447 C CA . GLN F 1 69 ? 125.050 105.933 19.325 1.00 14.07 69 GLN F CA 1
ATOM 11448 C C . GLN F 1 69 ? 123.917 105.227 18.602 1.00 14.14 69 GLN F C 1
ATOM 11449 O O . GLN F 1 69 ? 124.068 104.877 17.430 1.00 14.46 69 GLN F O 1
ATOM 11455 N N . LEU F 1 70 ? 122.787 105.103 19.307 1.00 14.29 70 LEU F N 1
ATOM 11456 C CA . LEU F 1 70 ? 121.498 104.843 18.716 1.00 15.52 70 LEU F CA 1
ATOM 11457 C C . LEU F 1 70 ? 120.814 106.188 18.628 1.00 14.87 70 LEU F C 1
ATOM 11458 O O . LEU F 1 70 ? 120.813 106.953 19.607 1.00 15.60 70 LEU F O 1
ATOM 11463 N N . THR F 1 71 ? 120.218 106.436 17.498 1.00 14.55 71 THR F N 1
ATOM 11464 C CA . THR F 1 71 ? 119.402 107.594 17.284 1.00 14.71 71 THR F CA 1
ATOM 11465 C C . THR F 1 71 ? 117.952 107.103 17.222 1.00 14.21 71 THR F C 1
ATOM 11466 O O . THR F 1 71 ? 117.623 106.204 16.472 1.00 13.87 71 THR F O 1
ATOM 11470 N N . GLU F 1 72 ? 117.107 107.701 18.050 1.00 13.46 72 GLU F N 1
ATOM 11471 C CA . GLU F 1 72 ? 115.751 107.245 18.252 1.00 13.92 72 GLU F CA 1
ATOM 11472 C C . GLU F 1 72 ? 114.746 108.357 17.968 1.00 13.39 72 GLU F C 1
ATOM 11473 O O . GLU F 1 72 ? 114.846 109.468 18.516 1.00 13.39 72 GLU F O 1
ATOM 11479 N N . HIS F 1 73 ? 113.784 108.075 17.116 1.00 13.23 73 HIS F N 1
ATOM 11480 C CA . HIS F 1 73 ? 112.700 109.015 16.826 1.00 13.33 73 HIS F CA 1
ATOM 11481 C C . HIS F 1 73 ? 111.367 108.385 17.132 1.00 13.10 73 HIS F C 1
ATOM 11482 O O . HIS F 1 73 ? 111.172 107.183 16.900 1.00 13.13 73 HIS F O 1
ATOM 11489 N N . HIS F 1 74 ? 110.440 109.162 17.680 1.00 12.89 74 HIS F N 1
ATOM 11490 C CA . HIS F 1 74 ? 109.046 108.784 17.742 1.00 12.70 74 HIS F CA 1
ATOM 11491 C C . HIS F 1 74 ? 108.216 109.671 16.809 1.00 12.83 74 HIS F C 1
ATOM 11492 O O . HIS F 1 74 ? 108.095 110.906 16.998 1.00 12.60 74 HIS F O 1
ATOM 11499 N N . TRP F 1 75 ? 107.603 109.014 15.846 1.00 12.68 75 TRP F N 1
ATOM 11500 C CA . TRP F 1 75 ? 106.886 109.633 14.706 1.00 13.11 75 TRP F CA 1
ATOM 11501 C C . TRP F 1 75 ? 105.404 109.552 14.903 1.00 13.59 75 TRP F C 1
ATOM 11502 O O . TRP F 1 75 ? 104.914 108.514 15.401 1.00 13.51 75 TRP F O 1
ATOM 11513 N N . LEU F 1 76 ? 104.661 110.591 14.465 1.00 13.87 76 LEU F N 1
ATOM 11514 C CA . LEU F 1 76 ? 103.200 110.517 14.356 1.00 14.97 76 LEU F CA 1
ATOM 11515 C C . LEU F 1 76 ? 102.703 110.199 12.955 1.00 16.23 76 LEU F C 1
ATOM 11516 O O . LEU F 1 76 ? 101.552 109.823 12.761 1.00 16.84 76 LEU F O 1
ATOM 11521 N N . VAL F 1 77 ? 103.573 110.396 11.969 1.00 17.76 77 VAL F N 1
ATOM 11522 C CA . VAL F 1 77 ? 103.299 110.130 10.576 1.00 19.03 77 VAL F CA 1
ATOM 11523 C C . VAL F 1 77 ? 104.523 109.436 9.993 1.00 18.84 77 VAL F C 1
ATOM 11524 O O . VAL F 1 77 ? 105.643 109.570 10.499 1.00 18.37 77 VAL F O 1
ATOM 11528 N N . SER F 1 78 ? 104.306 108.688 8.931 1.00 18.81 78 SER F N 1
ATOM 11529 C CA . SER F 1 78 ? 105.433 108.041 8.251 1.00 18.76 78 SER F CA 1
ATOM 11530 C C . SER F 1 78 ? 106.321 109.054 7.536 1.00 19.10 78 SER F C 1
ATOM 11531 O O . SER F 1 78 ? 105.874 109.768 6.585 1.00 18.27 78 SER F O 1
ATOM 11534 N N . ASP F 1 79 ? 107.595 109.062 7.916 1.00 19.41 79 ASP F N 1
ATOM 11535 C CA . ASP F 1 79 ? 108.610 109.893 7.262 1.00 20.28 79 ASP F CA 1
ATOM 11536 C C . ASP F 1 79 ? 108.845 109.531 5.813 1.00 20.86 79 ASP F C 1
ATOM 11537 O O . ASP F 1 79 ? 109.462 110.316 5.113 1.00 21.53 79 ASP F O 1
ATOM 11542 N N . LEU F 1 80 ? 108.385 108.356 5.363 1.00 20.28 80 LEU F N 1
ATOM 11543 C CA . LEU F 1 80 ? 108.613 107.888 4.012 1.00 21.12 80 LEU F CA 1
ATOM 11544 C C . LEU F 1 80 ? 107.448 108.189 3.061 1.00 21.65 80 LEU F C 1
ATOM 11545 O O . LEU F 1 80 ? 107.521 107.874 1.891 1.00 23.03 80 LEU F O 1
ATOM 11550 N N . ASP F 1 81 ? 106.386 108.813 3.560 1.00 20.72 81 ASP F N 1
ATOM 11551 C CA . ASP F 1 81 ? 105.334 109.348 2.678 1.00 20.60 81 ASP F CA 1
ATOM 11552 C C . ASP F 1 81 ? 106.012 110.311 1.688 1.00 20.85 81 ASP F C 1
ATOM 11553 O O . ASP F 1 81 ? 106.723 111.208 2.091 1.00 19.06 81 ASP F O 1
ATOM 11558 N N . PRO F 1 82 ? 105.803 110.134 0.369 1.00 21.31 82 PRO F N 1
ATOM 11559 C CA . PRO F 1 82 ? 106.479 110.951 -0.633 1.00 21.17 82 PRO F CA 1
ATOM 11560 C C . PRO F 1 82 ? 106.228 112.445 -0.467 1.00 19.59 82 PRO F C 1
ATOM 11561 O O . PRO F 1 82 ? 107.066 113.242 -0.868 1.00 19.05 82 PRO F O 1
ATOM 11565 N N . ARG F 1 83 ? 105.110 112.825 0.127 1.00 19.27 83 ARG F N 1
ATOM 11566 C CA . ARG F 1 83 ? 104.825 114.274 0.365 1.00 18.93 83 ARG F CA 1
ATOM 11567 C C . ARG F 1 83 ? 105.813 114.927 1.324 1.00 18.89 83 ARG F C 1
ATOM 11568 O O . ARG F 1 83 ? 106.053 116.123 1.255 1.00 18.57 83 ARG F O 1
ATOM 11576 N N . LEU F 1 84 ? 106.420 114.108 2.171 1.00 17.89 84 LEU F N 1
ATOM 11577 C CA . LEU F 1 84 ? 107.396 114.595 3.156 1.00 18.13 84 LEU F CA 1
ATOM 11578 C C . LEU F 1 84 ? 108.786 114.801 2.562 1.00 18.61 84 LEU F C 1
ATOM 11579 O O . LEU F 1 84 ? 109.701 115.287 3.272 1.00 18.09 84 LEU F O 1
ATOM 11584 N N . GLU F 1 85 ? 108.965 114.442 1.286 1.00 19.28 85 GLU F N 1
ATOM 11585 C CA . GLU F 1 85 ? 110.237 114.711 0.613 1.00 20.08 85 GLU F CA 1
ATOM 11586 C C . GLU F 1 85 ? 110.539 116.219 0.477 1.00 19.52 85 GLU F C 1
ATOM 11587 O O . GLU F 1 85 ? 111.713 116.572 0.360 1.00 19.22 85 GLU F O 1
ATOM 11593 N N . ILE F 1 86 ? 109.503 117.062 0.418 1.00 17.29 86 ILE F N 1
ATOM 11594 C CA . ILE F 1 86 ? 109.701 118.481 0.226 1.00 17.66 86 ILE F CA 1
ATOM 11595 C C . ILE F 1 86 ? 109.975 119.160 1.557 1.00 16.82 86 ILE F C 1
ATOM 11596 O O . ILE F 1 86 ? 109.182 119.037 2.497 1.00 16.50 86 ILE F O 1
ATOM 11601 N N . LYS F 1 87 ? 111.074 119.888 1.620 1.00 16.54 87 LYS F N 1
ATOM 11602 C CA . LYS F 1 87 ? 111.515 120.604 2.831 1.00 17.58 87 LYS F CA 1
ATOM 11603 C C . LYS F 1 87 ? 111.997 121.991 2.455 1.00 16.16 87 LYS F C 1
ATOM 11604 O O . LYS F 1 87 ? 112.743 122.125 1.519 1.00 15.79 87 LYS F O 1
ATOM 11610 N N . ALA F 1 88 ? 111.576 123.027 3.190 1.00 14.50 88 ALA F N 1
ATOM 11611 C CA . ALA F 1 88 ? 112.036 124.360 2.897 1.00 13.77 88 ALA F CA 1
ATOM 11612 C C . ALA F 1 88 ? 113.555 124.421 3.005 1.00 13.79 88 ALA F C 1
ATOM 11613 O O . ALA F 1 88 ? 114.226 124.968 2.109 1.00 13.70 88 ALA F O 1
ATOM 11615 N N . ILE F 1 89 ? 114.079 123.903 4.089 1.00 14.06 89 ILE F N 1
ATOM 11616 C CA . ILE F 1 89 ? 115.547 123.863 4.364 1.00 14.73 89 ILE F CA 1
ATOM 11617 C C . ILE F 1 89 ? 115.975 122.423 4.462 1.00 15.22 89 ILE F C 1
ATOM 11618 O O . ILE F 1 89 ? 115.462 121.663 5.277 1.00 14.76 89 ILE F O 1
ATOM 11623 N N . ALA F 1 90 ? 116.899 122.016 3.600 1.00 14.38 90 ALA F N 1
ATOM 11624 C CA . ALA F 1 90 ? 117.457 120.693 3.586 1.00 15.04 90 ALA F CA 1
ATOM 11625 C C . ALA F 1 90 ? 118.610 120.627 4.587 1.00 15.25 90 ALA F C 1
ATOM 11626 O O . ALA F 1 90 ? 119.279 121.653 4.879 1.00 15.24 90 ALA F O 1
ATOM 11628 N N A GLU F 1 91 ? 118.838 119.453 5.134 0.50 15.63 91 GLU F N 1
ATOM 11629 N N B GLU F 1 91 ? 118.828 119.425 5.120 0.50 15.77 91 GLU F N 1
ATOM 11630 C CA A GLU F 1 91 ? 119.853 119.313 6.136 0.50 16.22 91 GLU F CA 1
ATOM 11631 C CA B GLU F 1 91 ? 119.905 119.153 6.065 0.50 16.39 91 GLU F CA 1
ATOM 11632 C C A GLU F 1 91 ? 121.254 119.445 5.555 0.50 15.78 91 GLU F C 1
ATOM 11633 C C B GLU F 1 91 ? 121.254 119.535 5.484 0.50 15.81 91 GLU F C 1
ATOM 11634 O O A GLU F 1 91 ? 121.571 118.969 4.436 0.50 15.23 91 GLU F O 1
ATOM 11635 O O B GLU F 1 91 ? 121.525 119.342 4.280 0.50 15.01 91 GLU F O 1
ATOM 11646 N N . THR F 1 92 ? 122.089 120.103 6.345 1.00 15.40 92 THR F N 1
ATOM 11647 C CA . THR F 1 92 ? 123.507 120.246 6.035 1.00 15.97 92 THR F CA 1
ATOM 11648 C C . THR F 1 92 ? 124.194 118.905 6.304 1.00 16.34 92 THR F C 1
ATOM 11649 O O . THR F 1 92 ? 124.254 118.386 7.458 1.00 14.28 92 THR F O 1
ATOM 11653 N N . PHE F 1 93 ? 124.729 118.298 5.245 1.00 17.13 93 PHE F N 1
ATOM 11654 C CA . PHE F 1 93 ? 125.191 116.941 5.338 1.00 18.11 93 PHE F CA 1
ATOM 11655 C C . PHE F 1 93 ? 126.473 116.732 4.519 1.00 18.80 93 PHE F C 1
ATOM 11656 O O . PHE F 1 93 ? 126.387 116.407 3.344 1.00 18.83 93 PHE F O 1
ATOM 11664 N N . PRO F 1 94 ? 127.635 116.975 5.112 1.00 18.25 94 PRO F N 1
ATOM 11665 C CA . PRO F 1 94 ? 128.889 116.782 4.390 1.00 19.13 94 PRO F CA 1
ATOM 11666 C C . PRO F 1 94 ? 129.111 115.314 4.016 1.00 17.30 94 PRO F C 1
ATOM 11667 O O . PRO F 1 94 ? 128.800 114.410 4.816 1.00 15.62 94 PRO F O 1
ATOM 11671 N N . MET F 1 95 ? 129.729 115.075 2.867 1.00 17.07 95 MET F N 1
ATOM 11672 C CA . MET F 1 95 ? 130.033 113.740 2.457 1.00 18.00 95 MET F CA 1
ATOM 11673 C C . MET F 1 95 ? 130.906 113.027 3.496 1.00 16.48 95 MET F C 1
ATOM 11674 O O . MET F 1 95 ? 130.809 111.803 3.666 1.00 16.27 95 MET F O 1
ATOM 11679 N N . ASP F 1 96 ? 131.749 113.757 4.214 1.00 16.60 96 ASP F N 1
ATOM 11680 C CA . ASP F 1 96 ? 132.612 113.130 5.217 1.00 17.07 96 ASP F CA 1
ATOM 11681 C C . ASP F 1 96 ? 131.823 112.379 6.310 1.00 16.28 96 ASP F C 1
ATOM 11682 O O . ASP F 1 96 ? 132.355 111.444 6.935 1.00 15.80 96 ASP F O 1
ATOM 11687 N N . VAL F 1 97 ? 130.590 112.797 6.585 1.00 15.44 97 VAL F N 1
ATOM 11688 C CA . VAL F 1 97 ? 129.779 112.031 7.552 1.00 15.69 97 VAL F CA 1
ATOM 11689 C C . VAL F 1 97 ? 129.604 110.550 7.142 1.00 16.32 97 VAL F C 1
ATOM 11690 O O . VAL F 1 97 ? 129.634 109.633 7.994 1.00 16.46 97 VAL F O 1
ATOM 11694 N N . LEU F 1 98 ? 129.487 110.303 5.830 1.00 16.05 98 LEU F N 1
ATOM 11695 C CA . LEU F 1 98 ? 129.440 108.957 5.284 1.00 16.75 98 LEU F CA 1
ATOM 11696 C C . LEU F 1 98 ? 130.721 108.179 5.576 1.00 16.19 98 LEU F C 1
ATOM 11697 O O . LEU F 1 98 ? 130.699 106.979 5.855 1.00 17.10 98 LEU F O 1
ATOM 11702 N N . VAL F 1 99 ? 131.842 108.874 5.506 1.00 16.44 99 VAL F N 1
ATOM 11703 C CA . VAL F 1 99 ? 133.142 108.269 5.833 1.00 17.46 99 VAL F CA 1
ATOM 11704 C C . VAL F 1 99 ? 133.203 107.929 7.335 1.00 16.18 99 VAL F C 1
ATOM 11705 O O . VAL F 1 99 ? 133.542 106.798 7.725 1.00 15.21 99 VAL F O 1
ATOM 11709 N N . TRP F 1 100 ? 132.874 108.912 8.170 1.00 15.87 100 TRP F N 1
ATOM 11710 C CA . TRP F 1 100 ? 132.957 108.701 9.633 1.00 15.55 100 TRP F CA 1
ATOM 11711 C C . TRP F 1 100 ? 132.093 107.554 10.131 1.00 15.16 100 TRP F C 1
ATOM 11712 O O . TRP F 1 100 ? 132.474 106.806 11.024 1.00 15.42 100 TRP F O 1
ATOM 11723 N N . GLN F 1 101 ? 130.908 107.396 9.557 1.00 15.57 101 GLN F N 1
ATOM 11724 C CA . GLN F 1 101 ? 129.987 106.340 9.937 1.00 16.23 101 GLN F CA 1
ATOM 11725 C C . GLN F 1 101 ? 130.224 105.061 9.206 1.00 16.34 101 GLN F C 1
ATOM 11726 O O . GLN F 1 101 ? 129.655 104.047 9.516 1.00 17.65 101 GLN F O 1
ATOM 11732 N N . GLY F 1 102 ? 131.101 105.081 8.242 1.00 16.65 102 GLY F N 1
ATOM 11733 C CA . GLY F 1 102 ? 131.430 103.850 7.471 1.00 16.56 102 GLY F CA 1
ATOM 11734 C C . GLY F 1 102 ? 130.552 103.478 6.304 1.00 17.35 102 GLY F C 1
ATOM 11735 O O . GLY F 1 102 ? 130.677 102.363 5.783 1.00 18.15 102 GLY F O 1
ATOM 11736 N N . GLN F 1 103 ? 129.633 104.341 5.884 1.00 18.55 103 GLN F N 1
ATOM 11737 C CA . GLN F 1 103 ? 128.889 104.068 4.661 1.00 20.47 103 GLN F CA 1
ATOM 11738 C C . GLN F 1 103 ? 129.763 104.065 3.393 1.00 21.20 103 GLN F C 1
ATOM 11739 O O . GLN F 1 103 ? 129.438 103.379 2.434 1.00 22.11 103 GLN F O 1
ATOM 11745 N N . ILE F 1 104 ? 130.819 104.851 3.362 1.00 20.75 104 ILE F N 1
ATOM 11746 C CA . ILE F 1 104 ? 131.770 104.759 2.271 1.00 21.76 104 ILE F CA 1
ATOM 11747 C C . ILE F 1 104 ? 133.170 104.717 2.857 1.00 24.19 104 ILE F C 1
ATOM 11748 O O . ILE F 1 104 ? 133.413 105.248 3.944 1.00 22.75 104 ILE F O 1
ATOM 11753 N N . PRO F 1 105 ? 134.111 104.099 2.133 1.00 27.84 105 PRO F N 1
ATOM 11754 C CA . PRO F 1 105 ? 135.535 104.144 2.585 1.00 28.93 105 PRO F CA 1
ATOM 11755 C C . PRO F 1 105 ? 136.173 105.520 2.426 1.00 30.14 105 PRO F C 1
ATOM 11756 O O . PRO F 1 105 ? 135.688 106.378 1.658 1.00 31.19 105 PRO F O 1
ATOM 11760 N N . ALA F 1 106 ? 137.205 105.801 3.216 1.00 33.58 106 ALA F N 1
ATOM 11761 C CA . ALA F 1 106 ? 137.937 107.093 3.079 1.00 38.61 106 ALA F CA 1
ATOM 11762 C C . ALA F 1 106 ? 138.709 107.152 1.751 1.00 42.12 106 ALA F C 1
ATOM 11763 O O . ALA F 1 106 ? 139.159 106.126 1.275 1.00 44.25 106 ALA F O 1
ATOM 11765 N N . ALA F 1 107 ? 138.875 108.341 1.177 1.00 45.00 107 ALA F N 1
ATOM 11766 N N . ALA F 1 130 ? 138.075 99.466 3.114 1.00 62.52 130 ALA F N 1
ATOM 11767 C CA . ALA F 1 130 ? 137.083 98.552 3.633 1.00 57.86 130 ALA F CA 1
ATOM 11768 C C . ALA F 1 130 ? 135.772 98.783 2.886 1.00 55.07 130 ALA F C 1
ATOM 11769 O O . ALA F 1 130 ? 135.442 99.909 2.518 1.00 73.51 130 ALA F O 1
ATOM 11771 N N . GLU F 1 131 ? 135.051 97.704 2.632 1.00 44.05 131 GLU F N 1
ATOM 11772 C CA . GLU F 1 131 ? 133.687 97.724 2.136 1.00 38.34 131 GLU F CA 1
ATOM 11773 C C . GLU F 1 131 ? 132.819 98.730 2.931 1.00 33.54 131 GLU F C 1
ATOM 11774 O O . GLU F 1 131 ? 132.921 98.831 4.171 1.00 30.25 131 GLU F O 1
ATOM 11780 N N . GLY F 1 132 ? 131.942 99.423 2.224 1.00 28.22 132 GLY F N 1
ATOM 11781 C CA . GLY F 1 132 ? 130.984 100.302 2.850 1.00 25.95 132 GLY F CA 1
ATOM 11782 C C . GLY F 1 132 ? 129.892 99.502 3.584 1.00 24.84 132 GLY F C 1
ATOM 11783 O O . GLY F 1 132 ? 129.600 98.338 3.283 1.00 24.28 132 GLY F O 1
ATOM 11784 N N . ASN F 1 133 ? 129.326 100.131 4.611 1.00 21.70 133 ASN F N 1
ATOM 11785 C CA . ASN F 1 133 ? 128.240 99.535 5.388 1.00 21.58 133 ASN F CA 1
ATOM 11786 C C . ASN F 1 133 ? 126.996 100.361 5.199 1.00 22.22 133 ASN F C 1
ATOM 11787 O O . ASN F 1 133 ? 127.088 101.572 5.117 1.00 22.56 133 ASN F O 1
ATOM 11792 N N . PRO F 1 134 ? 125.840 99.722 5.132 1.00 21.18 134 PRO F N 1
ATOM 11793 C CA . PRO F 1 134 ? 124.635 100.461 4.835 1.00 21.18 134 PRO F CA 1
ATOM 11794 C C . PRO F 1 134 ? 124.123 101.289 5.998 1.00 21.12 134 PRO F C 1
ATOM 11795 O O . PRO F 1 134 ? 124.458 101.040 7.126 1.00 20.87 134 PRO F O 1
ATOM 11799 N N . PHE F 1 135 ? 123.313 102.281 5.672 1.00 19.63 135 PHE F N 1
ATOM 11800 C CA . PHE F 1 135 ? 122.562 103.100 6.650 1.00 20.04 135 PHE F CA 1
ATOM 11801 C C . PHE F 1 135 ? 121.365 102.276 7.089 1.00 18.78 135 PHE F C 1
ATOM 11802 O O . PHE F 1 135 ? 120.567 101.877 6.257 1.00 20.08 135 PHE F O 1
ATOM 11810 N N . ILE F 1 136 ? 121.311 101.892 8.365 1.00 17.39 136 ILE F N 1
ATOM 11811 C CA . ILE F 1 136 ? 120.246 101.032 8.894 1.00 16.53 136 ILE F CA 1
ATO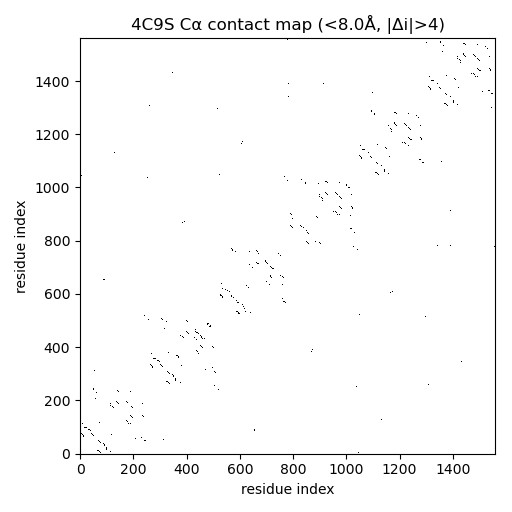M 11812 C C . ILE F 1 136 ? 119.295 101.903 9.745 1.00 16.17 136 ILE F C 1
ATOM 11813 O O . ILE F 1 136 ? 119.693 102.448 10.785 1.00 17.01 136 ILE F O 1
ATOM 11818 N N . PHE F 1 137 ? 118.050 102.004 9.284 1.00 16.01 137 PHE F N 1
ATOM 11819 C CA . PHE F 1 137 ? 117.015 102.875 9.822 1.00 16.41 137 PHE F CA 1
ATOM 11820 C C . PHE F 1 137 ? 115.782 101.975 9.917 1.00 16.77 137 PHE F C 1
ATOM 11821 O O . PHE F 1 137 ? 115.105 101.741 8.916 1.00 17.81 137 PHE F O 1
ATOM 11829 N N . ALA F 1 138 ? 115.514 101.430 11.103 1.00 15.76 138 ALA F N 1
ATOM 11830 C CA . ALA F 1 138 ? 114.462 100.463 11.355 1.00 15.04 138 ALA F CA 1
ATOM 11831 C C . ALA F 1 138 ? 113.257 101.095 12.031 1.00 15.38 138 ALA F C 1
ATOM 11832 O O . ALA F 1 138 ? 113.390 101.676 13.106 1.00 14.74 138 ALA F O 1
ATOM 11834 N N . PHE F 1 139 ? 112.080 100.981 11.407 1.00 14.49 139 PHE F N 1
ATOM 11835 C CA . PHE F 1 139 ? 110.881 101.456 11.994 1.00 14.78 139 PHE F CA 1
ATOM 11836 C C . PHE F 1 139 ? 110.190 100.348 12.763 1.00 14.94 139 PHE F C 1
ATOM 11837 O O . PHE F 1 139 ? 110.111 99.195 12.279 1.00 15.34 139 PHE F O 1
ATOM 11845 N N . LEU F 1 140 ? 109.607 100.703 13.896 1.00 14.19 140 LEU F N 1
ATOM 11846 C CA . LEU F 1 140 ? 108.901 99.761 14.770 1.00 14.79 140 LEU F CA 1
ATOM 11847 C C . LEU F 1 140 ? 107.632 100.378 15.295 1.00 14.59 140 LEU F C 1
ATOM 11848 O O . LEU F 1 140 ? 107.449 101.615 15.260 1.00 14.31 140 LEU F O 1
ATOM 11853 N N . PRO F 1 141 ? 106.732 99.551 15.845 1.00 15.42 141 PRO F N 1
ATOM 11854 C CA . PRO F 1 141 ? 105.643 100.131 16.650 1.00 15.01 141 PRO F CA 1
ATOM 11855 C C . PRO F 1 141 ? 106.203 100.789 17.872 1.00 14.69 141 PRO F C 1
ATOM 11856 O O . PRO F 1 141 ? 107.310 100.454 18.301 1.00 14.34 141 PRO F O 1
ATOM 11860 N N . MET F 1 142 ? 105.461 101.699 18.481 1.00 14.31 142 MET F N 1
ATOM 11861 C CA . MET F 1 142 ? 105.985 102.375 19.691 1.00 14.47 142 MET F CA 1
ATOM 11862 C C . MET F 1 142 ? 106.109 101.453 20.912 1.00 14.65 142 MET F C 1
ATOM 11863 O O . MET F 1 142 ? 106.823 101.792 21.852 1.00 15.70 142 MET F O 1
ATOM 11868 N N . TRP F 1 143 ? 105.421 100.300 20.898 1.00 14.26 143 TRP F N 1
ATOM 11869 C CA . TRP F 1 143 ? 105.418 99.342 21.993 1.00 13.97 143 TRP F CA 1
ATOM 11870 C C . TRP F 1 143 ? 105.960 98.017 21.527 1.00 14.16 143 TRP F C 1
ATOM 11871 O O . TRP F 1 143 ? 105.561 97.505 20.464 1.00 14.68 143 TRP F O 1
ATOM 11882 N N . TRP F 1 144 ? 106.822 97.426 22.342 1.00 14.06 144 TRP F N 1
ATOM 11883 C CA . TRP F 1 144 ? 107.434 96.136 22.044 1.00 14.71 144 TRP F CA 1
ATOM 11884 C C . TRP F 1 144 ? 106.327 95.123 21.821 1.00 15.46 144 TRP F C 1
ATOM 11885 O O . TRP F 1 144 ? 105.350 95.064 22.585 1.00 16.02 144 TRP F O 1
ATOM 11896 N N . GLU F 1 145 ? 106.486 94.283 20.818 1.00 16.02 145 GLU F N 1
ATOM 11897 C CA . GLU F 1 145 ? 105.480 93.260 20.510 1.00 16.68 145 GLU F CA 1
ATOM 11898 C C . GLU F 1 145 ? 105.562 91.994 21.389 1.00 17.43 145 GLU F C 1
ATOM 11899 O O . GLU F 1 145 ? 104.551 91.381 21.690 1.00 17.02 145 GLU F O 1
ATOM 11905 N N . LYS F 1 146 ? 106.765 91.621 21.784 1.00 16.79 146 LYS F N 1
ATOM 11906 C CA . LYS F 1 146 ? 107.001 90.410 22.531 1.00 17.18 146 LYS F CA 1
ATOM 11907 C C . LYS F 1 146 ? 107.781 90.735 23.786 1.00 17.14 146 LYS F C 1
ATOM 11908 O O . LYS F 1 146 ? 108.816 91.401 23.708 1.00 16.80 146 LYS F O 1
ATOM 11914 N N . ASP F 1 147 ? 107.271 90.269 24.914 1.00 15.87 147 ASP F N 1
ATOM 11915 C CA . ASP F 1 147 ? 107.934 90.403 26.199 1.00 16.41 147 ASP F CA 1
ATOM 11916 C C . ASP F 1 147 ? 108.314 89.005 26.665 1.00 16.67 147 ASP F C 1
ATOM 11917 O O . ASP F 1 147 ? 107.445 88.237 27.099 1.00 17.42 147 ASP F O 1
ATOM 11922 N N . LEU F 1 148 ? 109.571 88.654 26.507 1.00 16.26 148 LEU F N 1
ATOM 11923 C CA . LEU F 1 148 ? 110.013 87.288 26.590 1.00 16.75 148 LEU F CA 1
ATOM 11924 C C . LEU F 1 148 ? 110.796 86.923 27.848 1.00 16.74 148 LEU F C 1
ATOM 11925 O O . LEU F 1 148 ? 110.974 85.737 28.150 1.00 16.72 148 LEU F O 1
ATOM 11930 N N . LYS F 1 149 ? 111.244 87.919 28.596 1.00 15.49 149 LYS F N 1
ATOM 11931 C CA . LYS F 1 149 ? 111.773 87.704 29.919 1.00 15.65 149 LYS F CA 1
ATOM 11932 C C . LYS F 1 149 ? 111.807 89.058 30.659 1.00 16.00 149 LYS F C 1
ATOM 11933 O O . LYS F 1 149 ? 112.120 90.083 30.046 1.00 14.70 149 LYS F O 1
ATOM 11939 N N . GLY F 1 150 ? 111.495 89.014 31.937 1.00 15.63 150 GLY F N 1
ATOM 11940 C CA . GLY F 1 150 ? 111.649 90.148 32.851 1.00 16.44 150 GLY F CA 1
ATOM 11941 C C . GLY F 1 150 ? 110.467 91.079 32.988 1.00 16.79 150 GLY F C 1
ATOM 11942 O O . GLY F 1 150 ? 110.600 92.168 33.552 1.00 16.47 150 GLY F O 1
ATOM 11943 N N . LYS F 1 151 ? 109.305 90.634 32.527 1.00 17.53 151 LYS F N 1
ATOM 11944 C CA . LYS F 1 151 ? 108.080 91.416 32.695 1.00 19.05 151 LYS F CA 1
ATOM 11945 C C . LYS F 1 151 ? 107.924 91.864 34.152 1.00 19.15 151 LYS F C 1
ATOM 11946 O O . LYS F 1 151 ? 108.097 91.067 35.070 1.00 17.50 151 LYS F O 1
ATOM 11952 N N . GLY F 1 152 ? 107.639 93.149 34.342 1.00 17.65 152 GLY F N 1
ATOM 11953 C CA . GLY F 1 152 ? 107.491 93.721 35.654 1.00 17.83 152 GLY F CA 1
ATOM 11954 C C . GLY F 1 152 ? 108.724 94.354 36.255 1.00 17.30 152 GLY F C 1
ATOM 11955 O O . GLY F 1 152 ? 108.616 94.958 37.312 1.00 16.48 152 GLY F O 1
ATOM 11956 N N . ARG F 1 153 ? 109.869 94.223 35.595 1.00 16.49 153 ARG F N 1
ATOM 11957 C CA . ARG F 1 153 ? 111.129 94.822 36.072 1.00 16.30 153 ARG F CA 1
ATOM 11958 C C . ARG F 1 153 ? 110.924 96.361 36.136 1.00 15.75 153 ARG F C 1
ATOM 11959 O O . ARG F 1 153 ? 110.366 96.942 35.206 1.00 16.00 153 ARG F O 1
ATOM 11967 N N . THR F 1 154 ? 111.320 96.979 37.247 1.00 15.66 154 THR F N 1
ATOM 11968 C CA . THR F 1 154 ? 111.195 98.428 37.421 1.00 15.27 154 THR F CA 1
ATOM 11969 C C . THR F 1 154 ? 112.569 99.055 37.435 1.00 15.16 154 THR F C 1
ATOM 11970 O O . THR F 1 154 ? 113.585 98.329 37.516 1.00 15.27 154 THR F O 1
ATOM 11974 N N . ILE F 1 155 ? 112.619 100.395 37.457 1.00 14.59 155 ILE F N 1
ATOM 11975 C CA . ILE F 1 155 ? 113.903 101.039 37.522 1.00 15.24 155 ILE F CA 1
ATOM 11976 C C . ILE F 1 155 ? 114.527 100.834 38.912 1.00 16.11 155 ILE F C 1
ATOM 11977 O O . ILE F 1 155 ? 115.744 100.874 39.041 1.00 15.65 155 ILE F O 1
ATOM 11982 N N . GLU F 1 156 ? 113.701 100.536 39.936 1.00 17.53 156 GLU F N 1
ATOM 11983 C CA . GLU F 1 156 ? 114.224 100.237 41.273 1.00 19.64 156 GLU F CA 1
ATOM 11984 C C . GLU F 1 156 ? 115.058 98.966 41.298 1.00 19.34 156 GLU F C 1
ATOM 11985 O O . GLU F 1 156 ? 115.883 98.792 42.188 1.00 19.48 156 GLU F O 1
ATOM 11991 N N . ASP F 1 157 ? 114.873 98.078 40.333 1.00 18.58 157 ASP F N 1
ATOM 11992 C CA . ASP F 1 157 ? 115.609 96.827 40.280 1.00 19.61 157 ASP F CA 1
ATOM 11993 C C . ASP F 1 157 ? 117.083 97.014 39.950 1.00 20.28 157 ASP F C 1
ATOM 11994 O O . ASP F 1 157 ? 117.848 96.093 40.106 1.00 21.87 157 ASP F O 1
ATOM 11999 N N . GLY F 1 158 ? 117.469 98.155 39.404 1.00 18.76 158 GLY F N 1
ATOM 12000 C CA . GLY F 1 158 ? 118.881 98.450 39.254 1.00 18.80 158 GLY F CA 1
ATOM 12001 C C . GLY F 1 158 ? 119.288 98.849 37.858 1.00 17.43 158 GLY F C 1
ATOM 12002 O O . GLY F 1 158 ? 118.440 98.886 36.951 1.00 17.43 158 GLY F O 1
ATOM 12003 N N . ALA F 1 159 ? 120.555 99.226 37.711 1.00 16.81 159 ALA F N 1
ATOM 12004 C CA . ALA F 1 159 ? 121.040 99.729 36.415 1.00 16.22 159 ALA F CA 1
ATOM 12005 C C . ALA F 1 159 ? 121.102 98.614 35.391 1.00 16.26 159 ALA F C 1
ATOM 12006 O O . ALA F 1 159 ? 121.570 97.522 35.700 1.00 15.69 159 ALA F O 1
ATOM 12008 N N . ASN F 1 160 ? 120.665 98.872 34.166 1.00 14.85 160 ASN F N 1
ATOM 12009 C CA . ASN F 1 160 ? 120.738 97.882 33.081 1.00 14.94 160 ASN F CA 1
ATOM 12010 C C . ASN F 1 160 ? 121.800 98.198 32.042 1.00 15.32 160 ASN F C 1
ATOM 12011 O O . ASN F 1 160 ? 121.961 99.367 31.637 1.00 17.30 160 ASN F O 1
ATOM 12016 N N . TYR F 1 161 ? 122.389 97.126 31.507 1.00 15.03 161 TYR F N 1
ATOM 12017 C CA . TYR F 1 161 ? 123.295 97.179 30.340 1.00 14.84 161 TYR F CA 1
ATOM 12018 C C . TYR F 1 161 ? 122.391 96.668 29.230 1.00 13.88 161 TYR F C 1
ATOM 12019 O O . TYR F 1 161 ? 122.115 95.468 29.114 1.00 14.72 161 TYR F O 1
ATOM 12028 N N . ARG F 1 162 ? 121.874 97.614 28.453 1.00 13.72 162 ARG F N 1
ATOM 12029 C CA . ARG F 1 162 ? 120.791 97.333 27.530 1.00 14.11 162 ARG F CA 1
ATOM 12030 C C . ARG F 1 162 ? 121.347 97.098 26.144 1.00 13.95 162 ARG F C 1
ATOM 12031 O O . ARG F 1 162 ? 121.791 98.027 25.476 1.00 14.48 162 ARG F O 1
ATOM 12039 N N . PHE F 1 163 ? 121.316 95.863 25.682 1.00 13.38 163 PHE F N 1
ATOM 12040 C CA . PHE F 1 163 ? 121.920 95.519 24.395 1.00 14.00 163 PHE F CA 1
ATOM 12041 C C . PHE F 1 163 ? 120.819 95.430 23.368 1.00 13.92 163 PHE F C 1
ATOM 12042 O O . PHE F 1 163 ? 120.074 94.464 23.353 1.00 14.41 163 PHE F O 1
ATOM 12050 N N . ASN F 1 164 ? 120.774 96.419 22.491 1.00 13.82 164 ASN F N 1
ATOM 12051 C CA . ASN F 1 164 ? 119.766 96.506 21.464 1.00 14.41 164 ASN F CA 1
ATOM 12052 C C . ASN F 1 164 ? 120.396 95.978 20.161 1.00 15.38 164 ASN F C 1
ATOM 12053 O O . ASN F 1 164 ? 121.475 96.475 19.731 1.00 15.55 164 ASN F O 1
ATOM 12058 N N . MET F 1 165 ? 119.753 94.992 19.535 1.00 15.55 165 MET F N 1
ATOM 12059 C CA . MET F 1 165 ? 120.334 94.334 18.353 1.00 16.02 165 MET F CA 1
ATOM 12060 C C . MET F 1 165 ? 119.266 94.185 17.298 1.00 16.06 165 MET F C 1
ATOM 12061 O O . MET F 1 165 ? 118.181 93.779 17.593 1.00 16.59 165 MET F O 1
ATOM 12066 N N . THR F 1 166 ? 119.601 94.500 16.069 1.00 15.77 166 THR F N 1
ATOM 12067 C CA . THR F 1 166 ? 118.701 94.284 14.955 1.00 15.25 166 THR F CA 1
ATOM 12068 C C . THR F 1 166 ? 119.334 93.265 13.998 1.00 15.68 166 THR F C 1
ATOM 12069 O O . THR F 1 166 ? 120.530 93.278 13.772 1.00 15.23 166 THR F O 1
ATOM 12073 N N . ILE F 1 167 ? 118.509 92.368 13.476 1.00 15.74 167 ILE F N 1
ATOM 12074 C CA . ILE F 1 167 ? 118.994 91.350 12.568 1.00 16.11 167 ILE F CA 1
ATOM 12075 C C . ILE F 1 167 ? 118.101 91.237 11.364 1.00 16.38 167 ILE F C 1
ATOM 12076 O O . ILE F 1 167 ? 116.872 91.406 11.449 1.00 16.45 167 ILE F O 1
ATOM 12081 N N . GLY F 1 168 ? 118.736 90.919 10.224 1.00 15.94 168 GLY F N 1
ATOM 12082 C CA . GLY F 1 168 ? 118.014 90.691 8.997 1.00 16.85 168 GLY F CA 1
ATOM 12083 C C . GLY F 1 168 ? 118.602 89.443 8.348 1.00 17.57 168 GLY F C 1
ATOM 12084 O O . GLY F 1 168 ? 119.794 89.371 8.110 1.00 18.09 168 GLY F O 1
ATOM 12085 N N . PHE F 1 169 ? 117.749 88.491 8.028 1.00 18.79 169 PHE F N 1
ATOM 12086 C CA . PHE F 1 169 ? 118.216 87.260 7.412 1.00 19.01 169 PHE F CA 1
ATOM 12087 C C . PHE F 1 169 ? 118.691 87.476 5.988 1.00 19.95 169 PHE F C 1
ATOM 12088 O O . PHE F 1 169 ? 118.118 88.242 5.255 1.00 19.13 169 PHE F O 1
ATOM 12096 N N . PRO F 1 170 ? 119.733 86.751 5.591 1.00 22.70 170 PRO F N 1
ATOM 12097 C CA . PRO F 1 170 ? 120.330 86.882 4.260 1.00 24.23 170 PRO F CA 1
ATOM 12098 C C . PRO F 1 170 ? 119.343 86.568 3.128 1.00 25.87 170 PRO F C 1
ATOM 12099 O O . PRO F 1 170 ? 118.346 85.892 3.311 1.00 22.76 170 PRO F O 1
ATOM 12103 N N . GLU F 1 171 ? 119.646 87.076 1.952 1.00 29.88 171 GLU F N 1
ATOM 12104 C CA . GLU F 1 171 ? 118.855 86.731 0.772 1.00 35.29 171 GLU F CA 1
ATOM 12105 C C . GLU F 1 171 ? 118.695 85.232 0.616 1.00 31.79 171 GLU F C 1
ATOM 12106 O O . GLU F 1 171 ? 119.593 84.452 0.892 1.00 30.81 171 GLU F O 1
ATOM 12112 N N . GLY F 1 172 ? 117.494 84.839 0.254 1.00 35.14 172 GLY F N 1
ATOM 12113 C CA . GLY F 1 172 ? 117.176 83.455 0.082 1.00 34.98 172 GLY F CA 1
ATOM 12114 C C . GLY F 1 172 ? 116.776 82.718 1.329 1.00 35.18 172 GLY F C 1
ATOM 12115 O O . GLY F 1 172 ? 116.413 81.569 1.246 1.00 35.84 172 GLY F O 1
ATOM 12116 N N . VAL F 1 173 ? 116.915 83.311 2.515 1.00 29.66 173 VAL F N 1
ATOM 12117 C CA . VAL F 1 173 ? 116.484 82.608 3.693 1.00 26.70 173 VAL F CA 1
ATOM 12118 C C . VAL F 1 173 ? 115.002 82.922 3.902 1.00 26.25 173 VAL F C 1
ATOM 12119 O O . VAL F 1 173 ? 114.588 84.087 3.951 1.00 26.18 173 VAL F O 1
ATOM 12123 N N . ASP F 1 174 ? 114.192 81.875 4.001 1.00 24.65 174 ASP F N 1
ATOM 12124 C CA . ASP F 1 174 ? 112.790 82.021 4.261 1.00 25.42 174 ASP F CA 1
ATOM 12125 C C . ASP F 1 174 ? 112.609 82.792 5.595 1.00 23.21 174 ASP F C 1
ATOM 12126 O O . ASP F 1 174 ? 113.154 82.391 6.619 1.00 21.90 174 ASP F O 1
ATOM 12131 N N . LYS F 1 175 ? 111.797 83.818 5.604 1.00 22.68 175 LYS F N 1
ATOM 12132 C CA . LYS F 1 175 ? 111.670 84.673 6.808 1.00 22.32 175 LYS F CA 1
ATOM 12133 C C . LYS F 1 175 ? 111.038 83.883 7.983 1.00 22.62 175 LYS F C 1
ATOM 12134 O O . LYS F 1 175 ? 111.473 84.016 9.139 1.00 21.65 175 LYS F O 1
ATOM 12140 N N . ALA F 1 176 ? 110.079 83.006 7.677 1.00 22.12 176 ALA F N 1
ATOM 12141 C CA . ALA F 1 176 ? 109.454 82.183 8.714 1.00 23.42 176 ALA F CA 1
ATOM 12142 C C . ALA F 1 176 ? 110.436 81.207 9.371 1.00 22.60 176 ALA F C 1
ATOM 12143 O O . ALA F 1 176 ? 110.370 80.951 10.571 1.00 22.55 176 ALA F O 1
ATOM 12145 N N A GLU F 1 177 ? 111.344 80.665 8.561 0.50 22.78 177 GLU F N 1
ATOM 12146 N N B GLU F 1 177 ? 111.363 80.660 8.583 0.50 22.84 177 GLU F N 1
ATOM 12147 C CA A GLU F 1 177 ? 112.395 79.819 9.044 0.50 22.43 177 GLU F CA 1
ATOM 12148 C CA B GLU F 1 177 ? 112.403 79.793 9.098 0.50 22.53 177 GLU F CA 1
ATOM 12149 C C A GLU F 1 177 ? 113.301 80.602 9.997 0.50 21.73 177 GLU F C 1
ATOM 12150 C C B GLU F 1 177 ? 113.392 80.576 9.982 0.50 21.76 177 GLU F C 1
ATOM 12151 O O A GLU F 1 177 ? 113.621 80.120 11.082 0.50 21.02 177 GLU F O 1
ATOM 12152 O O B GLU F 1 177 ? 113.890 80.065 10.990 0.50 20.89 177 GLU F O 1
ATOM 12163 N N . GLY F 1 178 ? 113.709 81.800 9.576 1.00 20.96 178 GLY F N 1
ATOM 12164 C CA . GLY F 1 178 ? 114.570 82.645 10.395 1.00 20.56 178 GLY F CA 1
ATOM 12165 C C . GLY F 1 178 ? 113.893 82.977 11.718 1.00 19.47 178 GLY F C 1
ATOM 12166 O O . GLY F 1 178 ? 114.524 82.900 12.764 1.00 19.79 178 GLY F O 1
ATOM 12167 N N . GLU F 1 179 ? 112.619 83.326 11.644 1.00 19.97 179 GLU F N 1
ATOM 12168 C CA . GLU F 1 179 ? 111.814 83.652 12.815 1.00 20.82 179 GLU F CA 1
ATOM 12169 C C . GLU F 1 179 ? 111.803 82.489 13.800 1.00 21.16 179 GLU F C 1
ATOM 12170 O O . GLU F 1 179 ? 112.011 82.653 14.989 1.00 19.57 179 GLU F O 1
ATOM 12176 N N . LYS F 1 180 ? 111.508 81.303 13.294 1.00 20.55 180 LYS F N 1
ATOM 12177 C CA . LYS F 1 180 ? 111.475 80.117 14.135 1.00 21.43 180 LYS F CA 1
ATOM 12178 C C . LYS F 1 180 ? 112.827 79.836 14.801 1.00 20.06 180 LYS F C 1
ATOM 12179 O O . LYS F 1 180 ? 112.879 79.495 15.972 1.00 18.91 180 LYS F O 1
ATOM 12185 N N . TRP F 1 181 ? 113.927 80.004 14.083 1.00 19.51 181 TRP F N 1
ATOM 12186 C CA . TRP F 1 181 ? 115.263 79.852 14.651 1.00 18.89 181 TRP F CA 1
ATOM 12187 C C . TRP F 1 181 ? 115.531 80.899 15.737 1.00 18.43 181 TRP F C 1
ATOM 12188 O O . TRP F 1 181 ? 116.003 80.602 16.833 1.00 18.25 181 TRP F O 1
ATOM 12199 N N . LEU F 1 182 ? 115.161 82.130 15.449 1.00 17.98 182 LEU F N 1
ATOM 12200 C CA . LEU F 1 182 ? 115.327 83.188 16.434 1.00 18.44 182 LEU F CA 1
ATOM 12201 C C . LEU F 1 182 ? 114.580 82.855 17.739 1.00 17.75 182 LEU F C 1
ATOM 12202 O O . LEU F 1 182 ? 115.178 82.920 18.830 1.00 18.87 182 LEU F O 1
ATOM 12207 N N . PHE F 1 183 ? 113.311 82.496 17.637 1.00 18.50 183 PHE F N 1
ATOM 12208 C CA . PHE F 1 183 ? 112.485 82.358 18.820 1.00 18.68 183 PHE F CA 1
ATOM 12209 C C . PHE F 1 183 ? 112.528 81.004 19.487 1.00 20.61 183 PHE F C 1
ATOM 12210 O O . PHE F 1 183 ? 112.215 80.914 20.679 1.00 20.99 183 PHE F O 1
ATOM 12218 N N . GLU F 1 184 ? 112.966 79.974 18.766 1.00 20.74 184 GLU F N 1
ATOM 12219 C CA . GLU F 1 184 ? 113.061 78.629 19.342 1.00 21.59 184 GLU F CA 1
ATOM 12220 C C . GLU F 1 184 ? 114.455 78.150 19.644 1.00 20.29 184 GLU F C 1
ATOM 12221 O O . GLU F 1 184 ? 114.630 77.195 20.425 1.00 21.14 184 GLU F O 1
ATOM 12227 N N . LYS F 1 185 ? 115.479 78.753 19.053 1.00 19.72 185 LYS F N 1
ATOM 12228 C CA . LYS F 1 185 ? 116.857 78.362 19.359 1.00 19.21 185 LYS F CA 1
ATOM 12229 C C . LYS F 1 185 ? 117.633 79.447 20.066 1.00 18.63 185 LYS F C 1
ATOM 12230 O O . LYS F 1 185 ? 118.358 79.160 21.023 1.00 17.66 185 LYS F O 1
ATOM 12236 N N . VAL F 1 186 ? 117.537 80.686 19.582 1.00 16.97 186 VAL F N 1
ATOM 12237 C CA . VAL F 1 186 ? 118.351 81.759 20.176 1.00 16.94 186 VAL F CA 1
ATOM 12238 C C . VAL F 1 186 ? 117.778 82.298 21.484 1.00 15.91 186 VAL F C 1
ATOM 12239 O O . VAL F 1 186 ? 118.448 82.355 22.506 1.00 16.40 186 VAL F O 1
ATOM 12243 N N . VAL F 1 187 ? 116.527 82.693 21.445 1.00 15.60 187 VAL F N 1
ATOM 12244 C CA . VAL F 1 187 ? 115.908 83.331 22.596 1.00 15.93 187 VAL F CA 1
ATOM 12245 C C . VAL F 1 187 ? 115.922 82.390 23.858 1.00 16.26 187 VAL F C 1
ATOM 12246 O O . VAL F 1 187 ? 116.166 82.876 24.965 1.00 16.46 187 VAL F O 1
ATOM 12250 N N . PRO F 1 188 ? 115.689 81.077 23.687 1.00 16.36 188 PRO F N 1
ATOM 12251 C CA . PRO F 1 188 ? 115.807 80.198 24.886 1.00 16.63 188 PRO F CA 1
ATOM 12252 C C . PRO F 1 188 ? 117.171 80.294 25.613 1.00 16.45 188 PRO F C 1
ATOM 12253 O O . PRO F 1 188 ? 117.224 80.131 26.845 1.00 15.90 188 PRO F O 1
ATOM 12257 N N . ILE F 1 189 ? 118.274 80.516 24.882 1.00 16.09 189 ILE F N 1
ATOM 12258 C CA . ILE F 1 189 ? 119.577 80.612 25.515 1.00 16.71 189 ILE F CA 1
ATOM 12259 C C . ILE F 1 189 ? 119.624 81.901 26.384 1.00 16.60 189 ILE F C 1
ATOM 12260 O O . ILE F 1 189 ? 120.148 81.918 27.497 1.00 16.22 189 ILE F O 1
ATOM 12265 N N . LEU F 1 190 ? 119.013 82.978 25.881 1.00 16.62 190 LEU F N 1
ATOM 12266 C CA . LEU F 1 190 ? 118.921 84.215 26.622 1.00 16.21 190 LEU F CA 1
ATOM 12267 C C . LEU F 1 190 ? 118.041 84.000 27.837 1.00 16.24 190 LEU F C 1
ATOM 12268 O O . LEU F 1 190 ? 118.350 84.487 28.944 1.00 16.89 190 LEU F O 1
ATOM 12273 N N . GLN F 1 191 ? 116.912 83.331 27.657 1.00 16.20 191 GLN F N 1
ATOM 12274 C CA . GLN F 1 191 ? 115.980 83.144 28.740 1.00 16.40 191 GLN F CA 1
ATOM 12275 C C . GLN F 1 191 ? 116.565 82.320 29.884 1.00 17.09 191 GLN F C 1
ATOM 12276 O O . GLN F 1 191 ? 116.292 82.623 31.052 1.00 18.83 191 GLN F O 1
ATOM 12282 N N . ALA F 1 192 ? 117.353 81.317 29.534 1.00 16.82 192 ALA F N 1
ATOM 12283 C CA . ALA F 1 192 ? 117.964 80.389 30.498 1.00 17.04 192 ALA F CA 1
ATOM 12284 C C . ALA F 1 192 ? 119.016 81.074 31.368 1.00 18.12 192 ALA F C 1
ATOM 12285 O O . ALA F 1 192 ? 119.281 80.643 32.493 1.00 18.51 192 ALA F O 1
ATOM 12287 N N . ALA F 1 193 ? 119.639 82.124 30.857 1.00 16.73 193 ALA F N 1
ATOM 12288 C CA . ALA F 1 193 ? 120.793 82.735 31.551 1.00 17.01 193 ALA F CA 1
ATOM 12289 C C . ALA F 1 193 ? 120.378 83.629 32.690 1.00 17.48 193 ALA F C 1
ATOM 12290 O O . ALA F 1 193 ? 119.654 84.602 32.475 1.00 18.10 193 ALA F O 1
ATOM 12292 N N . PRO F 1 194 ? 120.909 83.385 33.907 1.00 18.36 194 PRO F N 1
ATOM 12293 C CA . PRO F 1 194 ? 120.584 84.293 34.967 1.00 18.74 194 PRO F CA 1
ATOM 12294 C C . PRO F 1 194 ? 121.174 85.703 34.751 1.00 17.72 194 PRO F C 1
ATOM 12295 O O . PRO F 1 194 ? 120.708 86.657 35.334 1.00 18.63 194 PRO F O 1
ATOM 12299 N N . GLU F 1 195 ? 122.173 85.805 33.904 1.00 17.46 195 GLU F N 1
ATOM 12300 C CA . GLU F 1 195 ? 122.833 87.077 33.616 1.00 16.86 195 GLU F CA 1
ATOM 12301 C C . GLU F 1 195 ? 121.906 87.983 32.783 1.00 16.42 195 GLU F C 1
ATOM 12302 O O . GLU F 1 195 ? 122.127 89.171 32.699 1.00 16.73 195 GLU F O 1
ATOM 12308 N N . CYS F 1 196 ? 120.954 87.394 32.097 1.00 16.00 196 CYS F N 1
ATOM 12309 C CA . CYS F 1 196 ? 120.005 88.137 31.241 1.00 16.02 196 CYS F CA 1
ATOM 12310 C C . CYS F 1 196 ? 118.751 88.427 32.022 1.00 16.45 196 CYS F C 1
ATOM 12311 O O . CYS F 1 196 ? 118.072 87.504 32.529 1.00 16.70 196 CYS F O 1
ATOM 12314 N N . THR F 1 197 ? 118.424 89.712 32.166 1.00 15.47 197 THR F N 1
ATOM 12315 C CA . THR F 1 197 ? 117.314 90.104 33.000 1.00 14.91 197 THR F CA 1
ATOM 12316 C C . THR F 1 197 ? 116.060 90.506 32.216 1.00 15.26 197 THR F C 1
ATOM 12317 O O . THR F 1 197 ? 115.001 90.683 32.784 1.00 15.68 197 THR F O 1
ATOM 12321 N N . ARG F 1 198 ? 116.211 90.687 30.932 1.00 14.69 198 ARG F N 1
ATOM 12322 C CA . ARG F 1 198 ? 115.124 91.225 30.083 1.00 14.67 198 ARG F CA 1
ATOM 12323 C C . ARG F 1 198 ? 115.347 90.829 28.664 1.00 14.18 198 ARG F C 1
ATOM 12324 O O . ARG F 1 198 ? 116.448 90.908 28.137 1.00 15.01 198 ARG F O 1
ATOM 12332 N N . VAL F 1 199 ? 114.274 90.429 27.992 1.00 14.89 199 VAL F N 1
ATOM 12333 C CA . VAL F 1 199 ? 114.272 90.168 26.574 1.00 14.81 199 VAL F CA 1
ATOM 12334 C C . VAL F 1 199 ? 112.969 90.687 25.978 1.00 15.32 199 VAL F C 1
ATOM 12335 O O . VAL F 1 199 ? 111.869 90.284 26.389 1.00 14.92 199 VAL F O 1
ATOM 12339 N N . LEU F 1 200 ? 113.126 91.601 25.033 1.00 14.89 200 LEU F N 1
ATOM 12340 C CA . LEU F 1 200 ? 112.031 92.278 24.302 1.00 14.83 200 LEU F CA 1
ATOM 12341 C C . LEU F 1 200 ? 112.284 92.165 22.813 1.00 14.71 200 LEU F C 1
ATOM 12342 O O . LEU F 1 200 ? 113.433 92.180 22.375 1.00 14.87 200 LEU F O 1
ATOM 12347 N N . ALA F 1 201 ? 111.233 92.023 22.001 1.00 14.52 201 ALA F N 1
ATOM 12348 C CA . ALA F 1 201 ? 111.368 91.992 20.567 1.00 14.93 201 ALA F CA 1
ATOM 12349 C C . ALA F 1 201 ? 110.159 92.560 19.825 1.00 15.24 201 ALA F C 1
ATOM 12350 O O . ALA F 1 201 ? 109.027 92.499 20.302 1.00 15.10 201 ALA F O 1
ATOM 12352 N N . SER F 1 202 ? 110.476 93.145 18.676 1.00 15.12 202 SER F N 1
ATOM 12353 C CA . SER F 1 202 ? 109.468 93.566 17.717 1.00 15.29 202 SER F CA 1
ATOM 12354 C C . SER F 1 202 ? 109.942 93.210 16.288 1.00 15.64 202 SER F C 1
ATOM 12355 O O . SER F 1 202 ? 111.153 93.278 15.965 1.00 14.47 202 SER F O 1
ATOM 12358 N N . ALA F 1 203 ? 108.964 92.978 15.424 1.00 15.75 203 ALA F N 1
ATOM 12359 C CA . ALA F 1 203 ? 109.187 92.874 14.024 1.00 16.35 203 ALA F CA 1
ATOM 12360 C C . ALA F 1 203 ? 109.378 94.282 13.443 1.00 16.00 203 ALA F C 1
ATOM 12361 O O . ALA F 1 203 ? 108.651 95.206 13.765 1.00 16.40 203 ALA F O 1
ATOM 12363 N N . VAL F 1 204 ? 110.353 94.414 12.559 1.00 16.15 204 VAL F N 1
ATOM 12364 C CA . VAL F 1 204 ? 110.612 95.630 11.824 1.00 16.83 204 VAL F CA 1
ATOM 12365 C C . VAL F 1 204 ? 109.468 95.879 10.823 1.00 17.63 204 VAL F C 1
ATOM 12366 O O . VAL F 1 204 ? 108.948 94.923 10.166 1.00 17.89 204 VAL F O 1
ATOM 12370 N N . LYS F 1 205 ? 109.077 97.136 10.721 1.00 17.23 205 LYS F N 1
ATOM 12371 C CA . LYS F 1 205 ? 108.020 97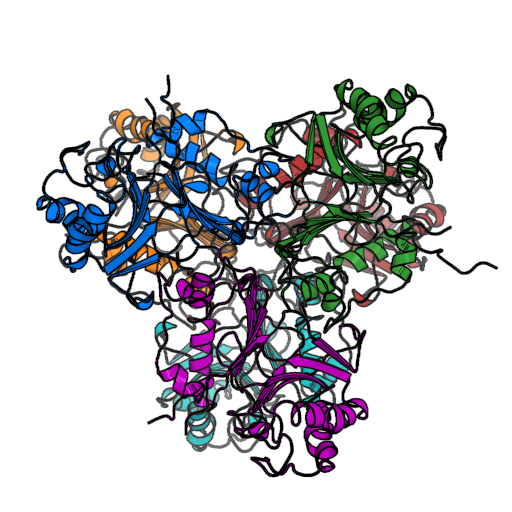.536 9.774 1.00 18.55 205 LYS F CA 1
ATOM 12372 C C . LYS F 1 205 ? 108.741 97.777 8.471 1.00 20.12 205 LYS F C 1
ATOM 12373 O O . LYS F 1 205 ? 109.181 98.888 8.171 1.00 21.39 205 LYS F O 1
ATOM 12379 N N . LYS F 1 206 ? 108.807 96.729 7.682 1.00 21.88 206 LYS F N 1
ATOM 12380 C CA . LYS F 1 206 ? 109.566 96.769 6.456 1.00 25.23 206 LYS F CA 1
ATOM 12381 C C . LYS F 1 206 ? 108.823 97.522 5.342 1.00 26.83 206 LYS F C 1
ATOM 12382 O O . LYS F 1 206 ? 109.472 98.042 4.471 1.00 33.75 206 LYS F O 1
ATOM 12388 N N . ASP F 1 207 ? 107.497 97.593 5.420 1.00 27.02 207 ASP F N 1
ATOM 12389 C CA . ASP F 1 207 ? 106.674 98.344 4.471 1.00 27.52 207 ASP F CA 1
ATOM 12390 C C . ASP F 1 207 ? 107.011 99.828 4.485 1.00 26.14 207 ASP F C 1
ATOM 12391 O O . ASP F 1 207 ? 106.682 100.509 3.569 1.00 27.52 207 ASP F O 1
ATOM 12396 N N . ILE F 1 208 ? 107.666 100.351 5.508 1.00 23.11 208 ILE F N 1
ATOM 12397 C CA . ILE F 1 208 ? 107.872 101.811 5.596 1.00 20.39 208 ILE F CA 1
ATOM 12398 C C . ILE F 1 208 ? 108.974 102.248 4.635 1.00 20.76 208 ILE F C 1
ATOM 12399 O O . ILE F 1 208 ? 108.776 103.149 3.793 1.00 20.03 208 ILE F O 1
ATOM 12404 N N . ASN F 1 209 ? 110.154 101.639 4.763 1.00 19.75 209 ASN F N 1
ATOM 12405 C CA . ASN F 1 209 ? 111.327 102.100 4.031 1.00 19.90 209 ASN F CA 1
ATOM 12406 C C . ASN F 1 209 ? 112.189 100.996 3.388 1.00 20.46 209 ASN F C 1
ATOM 12407 O O . ASN F 1 209 ? 113.295 101.279 2.986 1.00 21.57 209 ASN F O 1
ATOM 12412 N N . GLY F 1 210 ? 111.683 99.786 3.337 1.00 21.05 210 GLY F N 1
ATOM 12413 C CA . GLY F 1 210 ? 112.404 98.656 2.775 1.00 22.99 210 GLY F CA 1
ATOM 12414 C C . GLY F 1 210 ? 113.619 98.193 3.554 1.00 22.65 210 GLY F C 1
ATOM 12415 O O . GLY F 1 210 ? 114.544 97.597 2.981 1.00 22.94 210 GLY F O 1
ATOM 12416 N N . CYS F 1 211 ? 113.668 98.491 4.851 1.00 21.64 211 CYS F N 1
ATOM 12417 C CA . CYS F 1 211 ? 114.803 98.126 5.690 1.00 19.78 211 CYS F CA 1
ATOM 12418 C C . CYS F 1 211 ? 115.072 96.634 5.578 1.00 19.65 211 CYS F C 1
ATOM 12419 O O . CYS F 1 211 ? 114.151 95.827 5.634 1.00 19.08 211 CYS F O 1
ATOM 12422 N N A VAL F 1 212 ? 116.342 96.273 5.439 0.50 19.41 212 VAL F N 1
ATOM 12423 N N B VAL F 1 212 ? 116.346 96.293 5.419 0.50 18.92 212 VAL F N 1
ATOM 12424 C CA A VAL F 1 212 ? 116.716 94.867 5.328 0.50 19.62 212 VAL F CA 1
ATOM 12425 C CA B VAL F 1 212 ? 116.794 94.907 5.344 0.50 18.80 212 VAL F CA 1
ATOM 12426 C C A VAL F 1 212 ? 116.567 94.085 6.627 0.50 18.51 212 VAL F C 1
ATOM 12427 C C B VAL F 1 212 ? 116.438 94.112 6.603 0.50 18.08 212 VAL F C 1
ATOM 12428 O O A VAL F 1 212 ? 116.554 92.848 6.612 0.50 17.70 212 VAL F O 1
ATOM 12429 O O B VAL F 1 212 ? 116.118 92.912 6.534 0.50 17.41 212 VAL F O 1
ATOM 12436 N N . MET F 1 213 ? 116.454 94.790 7.752 1.00 17.91 213 MET F N 1
ATOM 12437 C CA . MET F 1 213 ? 116.326 94.115 9.037 1.00 17.28 213 MET F CA 1
ATOM 12438 C C . MET F 1 213 ? 114.918 93.562 9.169 1.00 16.51 213 MET F C 1
ATOM 12439 O O . MET F 1 213 ? 113.965 94.114 8.623 1.00 16.08 213 MET F O 1
ATOM 12444 N N . ASP F 1 214 ? 114.833 92.476 9.912 1.00 16.44 214 ASP F N 1
ATOM 12445 C CA . ASP F 1 214 ? 113.611 91.764 10.190 1.00 16.06 214 ASP F CA 1
ATOM 12446 C C . ASP F 1 214 ? 113.114 91.872 11.611 1.00 15.59 214 ASP F C 1
ATOM 12447 O O . ASP F 1 214 ? 111.908 91.875 11.825 1.00 15.37 214 ASP F O 1
ATOM 12452 N N . TRP F 1 215 ? 114.032 91.956 12.589 1.00 15.18 215 TRP F N 1
ATOM 12453 C CA . TRP F 1 215 ? 113.686 91.989 14.008 1.00 14.57 215 TRP F CA 1
ATOM 12454 C C . TRP F 1 215 ? 114.561 92.975 14.703 1.00 14.62 215 TRP F C 1
ATOM 12455 O O . TRP F 1 215 ? 115.718 93.183 14.328 1.00 14.87 215 TRP F O 1
ATOM 12466 N N . VAL F 1 216 ? 113.999 93.623 15.713 1.00 14.52 216 VAL F N 1
ATOM 12467 C CA . VAL F 1 216 ? 114.785 94.359 16.735 1.00 14.59 216 VAL F CA 1
ATOM 12468 C C . VAL F 1 216 ? 114.541 93.631 18.077 1.00 15.51 216 VAL F C 1
ATOM 12469 O O . VAL F 1 216 ? 113.395 93.383 18.462 1.00 15.09 216 VAL F O 1
ATOM 12473 N N . LEU F 1 217 ? 115.622 93.292 18.782 1.00 16.24 217 LEU F N 1
ATOM 12474 C CA . LEU F 1 217 ? 115.544 92.747 20.099 1.00 16.86 217 LEU F CA 1
ATOM 12475 C C . LEU F 1 217 ? 116.298 93.669 21.072 1.00 17.15 217 LEU F C 1
ATOM 12476 O O . LEU F 1 217 ? 117.234 94.405 20.696 1.00 18.01 217 LEU F O 1
ATOM 12481 N N . GLU F 1 218 ? 115.835 93.705 22.294 1.00 15.25 218 GLU F N 1
ATOM 12482 C CA . GLU F 1 218 ? 116.645 94.350 23.305 1.00 15.53 218 GLU F CA 1
ATOM 12483 C C . GLU F 1 218 ? 116.817 93.324 24.451 1.00 15.28 218 GLU F C 1
ATOM 12484 O O . GLU F 1 218 ? 115.858 92.691 24.901 1.00 13.98 218 GLU F O 1
ATOM 12490 N N . ILE F 1 219 ? 118.053 93.190 24.894 1.00 14.70 219 ILE F N 1
ATOM 12491 C CA . ILE F 1 219 ? 118.443 92.102 25.756 1.00 14.98 219 ILE F CA 1
ATOM 12492 C C . ILE F 1 219 ? 119.277 92.726 26.873 1.00 14.74 219 ILE F C 1
ATOM 12493 O O . ILE F 1 219 ? 120.304 93.353 26.584 1.00 14.83 219 ILE F O 1
ATOM 12498 N N . TRP F 1 220 ? 118.809 92.653 28.112 1.00 13.94 220 TRP F N 1
ATOM 12499 C CA . TRP F 1 220 ? 119.467 93.356 29.178 1.00 13.89 220 TRP F CA 1
ATOM 12500 C C . TRP F 1 220 ? 120.320 92.451 30.017 1.00 14.28 220 TRP F C 1
ATOM 12501 O O . TRP F 1 220 ? 119.939 91.313 30.344 1.00 14.28 220 TRP F O 1
ATOM 12512 N N . PHE F 1 221 ? 121.432 93.015 30.453 1.00 14.12 221 PHE F N 1
ATOM 12513 C CA . PHE F 1 221 ? 122.392 92.385 31.336 1.00 14.32 221 PHE F CA 1
ATOM 12514 C C . PHE F 1 221 ? 122.707 93.340 32.467 1.00 14.86 221 PHE F C 1
ATOM 12515 O O . PHE F 1 221 ? 122.194 94.458 32.529 1.00 14.25 221 PHE F O 1
ATOM 12523 N N . GLU F 1 222 ? 123.478 92.862 33.447 1.00 14.83 222 GLU F N 1
ATOM 12524 C CA . GLU F 1 222 ? 123.951 93.731 34.502 1.00 16.26 222 GLU F CA 1
ATOM 12525 C C . GLU F 1 222 ? 125.144 94.560 34.016 1.00 15.74 222 GLU F C 1
ATOM 12526 O O . GLU F 1 222 ? 125.374 95.691 34.458 1.00 16.44 222 GLU F O 1
ATOM 12532 N N . ASN F 1 223 ? 125.916 93.958 33.132 1.00 15.81 223 ASN F N 1
ATOM 12533 C CA . ASN F 1 223 ? 127.186 94.521 32.732 1.00 15.79 223 ASN F CA 1
ATOM 12534 C C . ASN F 1 223 ? 127.774 93.796 31.544 1.00 15.24 223 ASN F C 1
ATOM 12535 O O . ASN F 1 223 ? 127.262 92.788 31.063 1.00 15.61 223 ASN F O 1
ATOM 12540 N N . GLN F 1 224 ? 128.863 94.336 31.045 1.00 15.51 224 GLN F N 1
ATOM 12541 C CA . GLN F 1 224 ? 129.569 93.776 29.910 1.00 16.87 224 GLN F CA 1
ATOM 12542 C C . GLN F 1 224 ? 129.953 92.298 30.069 1.00 16.18 224 GLN F C 1
ATOM 12543 O O . GLN F 1 224 ? 129.894 91.516 29.084 1.00 15.86 224 GLN F O 1
ATOM 12549 N N . SER F 1 225 ? 130.418 91.939 31.256 1.00 16.53 225 SER F N 1
ATOM 12550 C CA . SER F 1 225 ? 130.803 90.533 31.525 1.00 17.75 225 SER F CA 1
ATOM 12551 C C . SER F 1 225 ? 129.622 89.593 31.327 1.00 16.63 225 SER F C 1
ATOM 12552 O O . SER F 1 225 ? 129.774 88.494 30.749 1.00 16.04 225 SER F O 1
ATOM 12555 N N . GLY F 1 226 ? 128.462 89.987 31.812 1.00 16.32 226 GLY F N 1
ATOM 12556 C CA . GLY F 1 226 ? 127.247 89.211 31.616 1.00 16.16 226 GLY F CA 1
ATOM 12557 C C . GLY F 1 226 ? 126.875 89.085 30.174 1.00 16.01 226 GLY F C 1
ATOM 12558 O O . GLY F 1 226 ? 126.477 87.998 29.698 1.00 15.48 226 GLY F O 1
ATOM 12559 N N . TRP F 1 227 ? 126.936 90.212 29.449 1.00 15.76 227 TRP F N 1
ATOM 12560 C CA . TRP F 1 227 ? 126.721 90.215 28.007 1.00 15.91 227 TRP F CA 1
ATOM 12561 C C . TRP F 1 227 ? 127.628 89.208 27.317 1.00 15.80 227 TRP F C 1
ATOM 12562 O O . TRP F 1 227 ? 127.194 88.427 26.449 1.00 16.12 227 TRP F O 1
ATOM 12573 N N . TYR F 1 228 ? 128.902 89.221 27.657 1.00 16.44 228 TYR F N 1
ATOM 12574 C CA . TYR F 1 228 ? 129.853 88.330 26.997 1.00 16.93 228 TYR F CA 1
ATOM 12575 C C . TYR F 1 228 ? 129.563 86.855 27.330 1.00 17.53 228 TYR F C 1
ATOM 12576 O O . TYR F 1 228 ? 129.612 85.988 26.446 1.00 17.47 228 TYR F O 1
ATOM 12585 N N . LYS F 1 229 ? 129.331 86.566 28.610 1.00 17.70 229 LYS F N 1
ATOM 12586 C CA . LYS F 1 229 ? 129.019 85.211 29.046 1.00 18.09 229 LYS F CA 1
ATOM 12587 C C . LYS F 1 229 ? 127.892 84.630 28.215 1.00 17.30 229 LYS F C 1
ATOM 12588 O O . LYS F 1 229 ? 127.958 83.476 27.740 1.00 17.89 229 LYS F O 1
ATOM 12594 N N . VAL F 1 230 ? 126.837 85.398 28.032 1.00 17.18 230 VAL F N 1
ATOM 12595 C CA . VAL F 1 230 ? 125.677 84.939 27.268 1.00 17.16 230 VAL F CA 1
ATOM 12596 C C . VAL F 1 230 ? 125.819 84.967 25.744 1.00 17.88 230 VAL F C 1
ATOM 12597 O O . VAL F 1 230 ? 125.630 83.933 25.059 1.00 18.11 230 VAL F O 1
ATOM 12601 N N . MET F 1 231 ? 126.177 86.129 25.202 1.00 17.63 231 MET F N 1
ATOM 12602 C CA . MET F 1 231 ? 126.109 86.351 23.743 1.00 17.84 231 MET F CA 1
ATOM 12603 C C . MET F 1 231 ? 127.299 85.747 23.031 1.00 17.57 231 MET F C 1
ATOM 12604 O O . MET F 1 231 ? 127.242 85.544 21.833 1.00 18.24 231 MET F O 1
ATOM 12609 N N . VAL F 1 232 ? 128.375 85.503 23.781 1.00 17.96 232 VAL F N 1
ATOM 12610 C CA . VAL F 1 232 ? 129.559 84.823 23.241 1.00 18.54 232 VAL F CA 1
ATOM 12611 C C . VAL F 1 232 ? 129.615 83.382 23.770 1.00 19.42 232 VAL F C 1
ATOM 12612 O O . VAL F 1 232 ? 129.433 82.443 22.980 1.00 20.37 232 VAL F O 1
ATOM 12616 N N . ASP F 1 233 ? 129.813 83.195 25.056 1.00 19.92 233 ASP F N 1
ATOM 12617 C CA . ASP F 1 233 ? 130.040 81.813 25.553 1.00 20.88 233 ASP F CA 1
ATOM 12618 C C . ASP F 1 233 ? 128.835 80.877 25.490 1.00 20.45 233 ASP F C 1
ATOM 12619 O O . ASP F 1 233 ? 128.919 79.793 24.912 1.00 19.90 233 ASP F O 1
ATOM 12624 N N . ASP F 1 234 ? 127.694 81.294 25.981 1.00 19.83 234 ASP F N 1
ATOM 12625 C CA . ASP F 1 234 ? 126.492 80.444 25.958 1.00 19.95 234 ASP F CA 1
ATOM 12626 C C . ASP F 1 234 ? 126.015 80.160 24.536 1.00 20.44 234 ASP F C 1
ATOM 12627 O O . ASP F 1 234 ? 125.483 79.086 24.237 1.00 21.38 234 ASP F O 1
ATOM 12632 N N . MET F 1 235 ? 126.233 81.102 23.628 1.00 19.25 235 MET F N 1
ATOM 12633 C CA . MET F 1 235 ? 125.780 80.957 22.255 1.00 19.39 235 MET F CA 1
ATOM 12634 C C . MET F 1 235 ? 126.624 79.959 21.426 1.00 20.42 235 MET F C 1
ATOM 12635 O O . MET F 1 235 ? 126.216 79.582 20.344 1.00 20.98 235 MET F O 1
ATOM 12640 N N . LYS F 1 236 ? 127.791 79.570 21.949 1.00 21.30 236 LYS F N 1
ATOM 12641 C CA . LYS F 1 236 ? 128.619 78.546 21.303 1.00 23.33 236 LYS F CA 1
ATOM 12642 C C . LYS F 1 236 ? 127.891 77.209 21.161 1.00 23.51 236 LYS F C 1
ATOM 12643 O O . LYS F 1 236 ? 128.249 76.410 20.302 1.00 23.33 236 LYS F O 1
ATOM 12649 N N . ALA F 1 237 ? 126.877 76.971 21.976 1.00 22.17 237 ALA F N 1
ATOM 12650 C CA . ALA F 1 237 ? 126.041 75.779 21.869 1.00 24.90 237 ALA F CA 1
ATOM 12651 C C . ALA F 1 237 ? 125.156 75.704 20.633 1.00 25.39 237 ALA F C 1
ATOM 12652 O O . ALA F 1 237 ? 124.730 74.603 20.234 1.00 23.47 237 ALA F O 1
ATOM 12654 N N . LEU F 1 238 ? 124.904 76.830 19.962 1.00 22.24 238 LEU F N 1
ATOM 12655 C CA . LEU F 1 238 ? 124.082 76.799 18.789 1.00 21.45 238 LEU F CA 1
ATOM 12656 C C . LEU F 1 238 ? 124.788 76.094 17.653 1.00 22.95 238 LEU F C 1
ATOM 12657 O O . LEU F 1 238 ? 125.979 76.266 17.485 1.00 23.09 238 LEU F O 1
ATOM 12662 N N . GLU F 1 239 ? 124.060 75.315 16.872 1.00 23.82 239 GLU F N 1
ATOM 12663 C CA . GLU F 1 239 ? 124.571 74.808 15.603 1.00 27.06 239 GLU F CA 1
ATOM 12664 C C . GLU F 1 239 ? 124.691 75.964 14.597 1.00 25.07 239 GLU F C 1
ATOM 12665 O O . GLU F 1 239 ? 123.844 76.859 14.547 1.00 23.37 239 GLU F O 1
ATOM 12671 N N . LYS F 1 240 ? 125.750 75.956 13.821 1.00 24.00 240 LYS F N 1
ATOM 12672 C CA . LYS F 1 240 ? 125.877 76.923 12.752 1.00 24.54 240 LYS F CA 1
ATOM 12673 C C . LYS F 1 240 ? 124.802 76.719 11.664 1.00 24.87 240 LYS F C 1
ATOM 12674 O O . LYS F 1 240 ? 124.732 75.684 11.051 1.00 23.72 240 LYS F O 1
ATOM 12680 N N . PRO F 1 241 ? 123.965 77.703 11.398 1.00 23.07 241 PRO F N 1
ATOM 12681 C CA . PRO F 1 241 ? 122.973 77.549 10.328 1.00 23.44 241 PRO F CA 1
ATOM 12682 C C . PRO F 1 241 ? 123.597 77.414 8.962 1.00 24.25 241 PRO F C 1
ATOM 12683 O O . PRO F 1 241 ? 124.694 77.894 8.722 1.00 23.56 241 PRO F O 1
ATOM 12687 N N . SER F 1 242 ? 122.875 76.814 8.030 1.00 26.52 242 SER F N 1
ATOM 12688 C CA . SER F 1 242 ? 123.435 76.609 6.706 1.00 27.66 242 SER F CA 1
ATOM 12689 C C . SER F 1 242 ? 123.596 77.935 5.960 1.00 26.57 242 SER F C 1
ATOM 12690 O O . SER F 1 242 ? 124.414 78.045 5.057 1.00 26.45 242 SER F O 1
ATOM 12693 N N . TRP F 1 243 ? 122.835 78.960 6.364 1.00 25.54 243 TRP F N 1
ATOM 12694 C CA . TRP F 1 243 ? 122.949 80.306 5.771 1.00 24.64 243 TRP F CA 1
ATOM 12695 C C . TRP F 1 243 ? 123.934 81.249 6.472 1.00 23.34 243 TRP F C 1
ATOM 12696 O O . TRP F 1 243 ? 124.069 82.429 6.099 1.00 23.21 243 TRP F O 1
ATOM 12707 N N . ALA F 1 244 ? 124.697 80.741 7.412 1.00 22.31 244 ALA F N 1
ATOM 12708 C CA . ALA F 1 244 ? 125.591 81.562 8.215 1.00 22.17 244 ALA F CA 1
ATOM 12709 C C . ALA F 1 244 ? 126.577 82.355 7.398 1.00 22.85 244 ALA F C 1
ATOM 12710 O O . ALA F 1 244 ? 127.136 81.844 6.415 1.00 22.96 244 ALA F O 1
ATOM 12712 N N . GLN F 1 245 ? 126.776 83.602 7.797 1.00 21.69 245 GLN F N 1
ATOM 12713 C CA . GLN F 1 245 ? 127.672 84.526 7.142 1.00 22.08 245 GLN F CA 1
ATOM 12714 C C . GLN F 1 245 ? 128.932 84.733 7.939 1.00 20.91 245 GLN F C 1
ATOM 12715 O O . GLN F 1 245 ? 129.870 85.401 7.454 1.00 22.27 245 GLN F O 1
ATOM 12721 N N . GLN F 1 246 ? 128.957 84.214 9.151 1.00 20.74 246 GLN F N 1
ATOM 12722 C CA . GLN F 1 246 ? 130.178 84.134 9.943 1.00 20.66 246 GLN F CA 1
ATOM 12723 C C . GLN F 1 246 ? 130.043 82.893 10.761 1.00 21.37 246 GLN F C 1
ATOM 12724 O O . GLN F 1 246 ? 128.948 82.352 10.888 1.00 21.62 246 GLN F O 1
ATOM 12730 N N . ASP F 1 247 ? 131.133 82.493 11.390 1.00 22.74 247 ASP F N 1
ATOM 12731 C CA . ASP F 1 247 ? 131.198 81.203 12.033 1.00 25.04 247 ASP F CA 1
ATOM 12732 C C . ASP F 1 247 ? 130.456 81.080 13.345 1.00 22.76 247 ASP F C 1
ATOM 12733 O O . ASP F 1 247 ? 130.054 79.998 13.684 1.00 21.20 247 ASP F O 1
ATOM 12738 N N . ALA F 1 248 ? 130.327 82.180 14.101 1.00 21.18 248 ALA F N 1
ATOM 12739 C CA . ALA F 1 248 ? 129.688 82.186 15.390 1.00 19.48 248 ALA F CA 1
ATOM 12740 C C . ALA F 1 248 ? 128.510 83.142 15.430 1.00 18.59 248 ALA F C 1
ATOM 12741 O O . ALA F 1 248 ? 128.393 84.057 14.614 1.00 17.81 248 ALA F O 1
ATOM 12743 N N . PHE F 1 249 ? 127.628 82.911 16.379 1.00 17.86 249 PHE F N 1
ATOM 12744 C CA . PHE F 1 249 ? 126.476 83.759 16.613 1.00 18.53 249 PHE F CA 1
ATOM 12745 C C . PHE F 1 249 ? 126.996 85.211 16.643 1.00 17.51 249 PHE F C 1
ATOM 12746 O O . PHE F 1 249 ? 127.980 85.483 17.310 1.00 18.07 249 PHE F O 1
ATOM 12754 N N . PRO F 1 250 ? 126.348 86.122 15.931 1.00 17.31 250 PRO F N 1
ATOM 12755 C CA . PRO F 1 250 ? 125.018 86.043 15.342 1.00 17.95 250 PRO F CA 1
ATOM 12756 C C . PRO F 1 250 ? 124.865 85.383 13.963 1.00 17.98 250 PRO F C 1
ATOM 12757 O O . PRO F 1 250 ? 123.753 85.325 13.436 1.00 18.25 250 PRO F O 1
ATOM 12761 N N . PHE F 1 251 ? 125.966 84.893 13.383 1.00 18.07 251 PHE F N 1
ATOM 12762 C CA . PHE F 1 251 ? 125.911 84.180 12.097 1.00 18.28 251 PHE F CA 1
ATOM 12763 C C . PHE F 1 251 ? 125.516 85.061 10.929 1.00 18.76 251 PHE F C 1
ATOM 12764 O O . PHE F 1 251 ? 125.167 84.563 9.840 1.00 20.03 251 PHE F O 1
ATOM 12772 N N . LEU F 1 252 ? 125.590 86.373 11.138 1.00 17.87 252 LEU F N 1
ATOM 12773 C CA . LEU F 1 252 ? 125.127 87.332 10.164 1.00 18.34 252 LEU F CA 1
ATOM 12774 C C . LEU F 1 252 ? 126.232 88.372 9.920 1.00 17.55 252 LEU F C 1
ATOM 12775 O O . LEU F 1 252 ? 127.086 88.635 10.790 1.00 18.57 252 LEU F O 1
ATOM 12780 N N . LYS F 1 253 ? 126.213 88.971 8.758 1.00 18.86 253 LYS F N 1
ATOM 12781 C CA . LYS F 1 253 ? 127.286 89.838 8.320 1.00 19.32 253 LYS F CA 1
ATOM 12782 C C . LYS F 1 253 ? 127.279 91.149 9.140 1.00 18.63 253 LYS F C 1
ATOM 12783 O O . LYS F 1 253 ? 126.346 91.914 9.051 1.00 18.21 253 LYS F O 1
ATOM 12789 N N . PRO F 1 254 ? 128.352 91.425 9.877 1.00 18.12 254 PRO F N 1
ATOM 12790 C CA . PRO F 1 254 ? 128.338 92.616 10.706 1.00 17.41 254 PRO F CA 1
ATOM 12791 C C . PRO F 1 254 ? 128.119 93.874 9.939 1.00 17.45 254 PRO F C 1
ATOM 12792 O O . PRO F 1 254 ? 128.751 94.077 8.872 1.00 17.85 254 PRO F O 1
ATOM 12796 N N . TYR F 1 255 ? 127.226 94.706 10.467 1.00 16.42 255 TYR F N 1
ATOM 12797 C CA . TYR F 1 255 ? 126.877 96.022 9.911 1.00 17.35 255 TYR F CA 1
ATOM 12798 C C . TYR F 1 255 ? 125.976 95.970 8.702 1.00 17.74 255 TYR F C 1
ATOM 12799 O O . TYR F 1 255 ? 125.420 96.978 8.318 1.00 19.42 255 TYR F O 1
ATOM 12808 N N . HIS F 1 256 ? 125.833 94.800 8.061 1.00 18.16 256 HIS F N 1
ATOM 12809 C CA . HIS F 1 256 ? 124.923 94.629 6.941 1.00 18.04 256 HIS F CA 1
ATOM 12810 C C . HIS F 1 256 ? 123.671 93.872 7.279 1.00 17.83 256 HIS F C 1
ATOM 12811 O O . HIS F 1 256 ? 122.595 94.184 6.797 1.00 18.56 256 HIS F O 1
ATOM 12818 N N . ASN F 1 257 ? 123.823 92.809 8.036 1.00 17.41 257 ASN F N 1
ATOM 12819 C CA . ASN F 1 257 ? 122.703 91.989 8.502 1.00 17.52 257 ASN F CA 1
ATOM 12820 C C . ASN F 1 257 ? 122.527 91.919 10.020 1.00 16.85 257 ASN F C 1
ATOM 12821 O O . ASN F 1 257 ? 121.585 91.284 10.492 1.00 17.20 257 ASN F O 1
ATOM 12826 N N . VAL F 1 258 ? 123.414 92.546 10.782 1.00 16.36 258 VAL F N 1
ATOM 12827 C CA . VAL F 1 258 ? 123.240 92.742 12.200 1.00 16.12 258 VAL F CA 1
ATOM 12828 C C . VAL F 1 258 ? 123.934 94.043 12.610 1.00 15.90 258 VAL F C 1
ATOM 12829 O O . VAL F 1 258 ? 125.050 94.347 12.176 1.00 15.53 258 VAL F O 1
ATOM 12833 N N . CYS F 1 259 ? 123.220 94.824 13.419 1.00 15.84 259 CYS F N 1
ATOM 12834 C CA . CYS F 1 259 ? 123.768 96.004 14.031 1.00 15.89 259 CYS F CA 1
ATOM 12835 C C . CYS F 1 259 ? 123.329 96.007 15.475 1.00 15.75 259 CYS F C 1
ATOM 12836 O O . CYS F 1 259 ? 122.369 95.363 15.817 1.00 15.58 259 CYS F O 1
ATOM 12839 N N . SER F 1 260 ? 124.052 96.716 16.350 1.00 15.17 260 SER F N 1
ATOM 12840 C CA . SER F 1 260 ? 123.684 96.697 17.744 1.00 15.30 260 SER F CA 1
ATOM 12841 C C . SER F 1 260 ? 124.352 97.850 18.492 1.00 14.77 260 SER F C 1
ATOM 12842 O O . SER F 1 260 ? 125.242 98.489 17.980 1.00 15.13 260 SER F O 1
ATOM 12845 N N . ALA F 1 261 ? 123.932 98.034 19.718 1.00 14.49 261 ALA F N 1
ATOM 12846 C CA . ALA F 1 261 ? 124.550 98.924 20.657 1.00 15.14 261 ALA F CA 1
ATOM 12847 C C . ALA F 1 261 ? 124.141 98.523 22.063 1.00 15.04 261 ALA F C 1
ATOM 12848 O O . ALA F 1 261 ? 123.030 98.050 22.272 1.00 15.30 261 ALA F O 1
ATOM 12850 N N . ALA F 1 262 ? 125.067 98.740 23.018 1.00 15.09 262 ALA F N 1
ATOM 12851 C CA . ALA F 1 262 ? 124.758 98.665 24.407 1.00 14.85 262 ALA F CA 1
ATOM 12852 C C . ALA F 1 262 ? 124.657 100.082 24.958 1.00 14.06 262 ALA F C 1
ATOM 12853 O O . ALA F 1 262 ? 125.532 100.920 24.739 1.00 13.86 262 ALA F O 1
ATOM 12855 N N . VAL F 1 263 ? 123.569 100.322 25.658 1.00 13.16 263 VAL F N 1
ATOM 12856 C CA . VAL F 1 263 ? 123.239 101.648 26.169 1.00 13.23 263 VAL F CA 1
ATOM 12857 C C . VAL F 1 263 ? 122.694 101.605 27.567 1.00 13.24 263 VAL F C 1
ATOM 12858 O O . VAL F 1 263 ? 122.282 100.564 28.070 1.00 12.72 263 VAL F O 1
ATOM 12862 N N . ALA F 1 264 ? 122.784 102.744 28.223 1.00 13.67 264 ALA F N 1
ATOM 12863 C CA . ALA F 1 264 ? 122.251 102.945 29.572 1.00 13.53 264 ALA F CA 1
ATOM 12864 C C . ALA F 1 264 ? 120.761 103.215 29.569 1.00 13.92 264 ALA F C 1
ATOM 12865 O O . ALA F 1 264 ? 120.169 103.566 28.531 1.00 15.32 264 ALA F O 1
ATOM 12867 N N . ASP F 1 265 ? 120.159 103.167 30.769 1.00 13.73 265 ASP F N 1
ATOM 12868 C CA . ASP F 1 265 ? 118.754 103.462 30.904 1.00 13.75 265 ASP F CA 1
ATOM 12869 C C . ASP F 1 265 ? 118.377 104.915 30.550 1.00 14.02 265 ASP F C 1
ATOM 12870 O O . ASP F 1 265 ? 117.256 105.189 30.193 1.00 14.15 265 ASP F O 1
ATOM 12875 N N . TYR F 1 266 ? 119.292 105.832 30.830 1.00 13.57 266 TYR F N 1
ATOM 12876 C CA . TYR F 1 266 ? 119.054 107.244 30.675 1.00 12.98 266 TYR F CA 1
ATOM 12877 C C . TYR F 1 266 ? 120.009 107.890 29.704 1.00 13.16 266 TYR F C 1
ATOM 12878 O O . TYR F 1 266 ? 121.195 107.512 29.624 1.00 13.44 266 TYR F O 1
ATOM 12887 N N . THR F 1 267 ? 119.495 108.864 28.960 1.00 13.27 267 THR F N 1
ATOM 12888 C CA . THR F 1 267 ? 120.337 109.722 28.192 1.00 14.00 267 THR F CA 1
ATOM 12889 C C . THR F 1 267 ? 120.073 111.196 28.508 1.00 13.93 267 THR F C 1
ATOM 12890 O O . THR F 1 267 ? 118.916 111.629 28.611 1.00 14.22 267 THR F O 1
ATOM 12894 N N . PRO F 1 268 ? 121.135 111.995 28.571 1.00 14.32 268 PRO F N 1
ATOM 12895 C CA . PRO F 1 268 ? 120.918 113.445 28.691 1.00 15.09 268 PRO F CA 1
ATOM 12896 C C . PRO F 1 268 ? 120.489 114.099 27.384 1.00 14.31 268 PRO F C 1
ATOM 12897 O O . PRO F 1 268 ? 119.951 115.213 27.404 1.00 14.50 268 PRO F O 1
ATOM 12901 N N . SER F 1 269 ? 120.600 113.371 26.275 1.00 13.86 269 SER F N 1
ATOM 12902 C CA . SER F 1 269 ? 120.286 113.879 24.947 1.00 14.40 269 SER F CA 1
ATOM 12903 C C . SER F 1 269 ? 118.880 113.540 24.523 1.00 13.99 269 SER F C 1
ATOM 12904 O O . SER F 1 269 ? 118.637 112.822 23.532 1.00 13.66 269 SER F O 1
ATOM 12907 N N . ASN F 1 270 ? 117.954 114.125 25.267 1.00 14.10 270 ASN F N 1
ATOM 12908 C CA . ASN F 1 270 ? 116.550 114.103 24.896 1.00 14.33 270 ASN F CA 1
ATOM 12909 C C . ASN F 1 270 ? 116.257 115.444 24.216 1.00 14.20 270 ASN F C 1
ATOM 12910 O O . ASN F 1 270 ? 115.983 116.481 24.883 1.00 14.50 270 ASN F O 1
ATOM 12915 N N . ASN F 1 271 ? 116.401 115.416 22.891 1.00 14.27 271 ASN F N 1
ATOM 12916 C CA . ASN F 1 271 ? 116.754 116.615 22.128 1.00 15.21 271 ASN F CA 1
ATOM 12917 C C . ASN F 1 271 ? 115.627 117.611 21.994 1.00 15.37 271 ASN F C 1
ATOM 12918 O O . ASN F 1 271 ? 115.898 118.809 22.074 1.00 16.60 271 ASN F O 1
ATOM 12923 N N . LEU F 1 272 ? 114.376 117.178 21.953 1.00 16.21 272 LEU F N 1
ATOM 12924 C CA . LEU F 1 272 ? 113.307 118.186 21.896 1.00 17.34 272 LEU F CA 1
ATOM 12925 C C . LEU F 1 272 ? 113.131 118.898 23.194 1.00 19.15 272 LEU F C 1
ATOM 12926 O O . LEU F 1 272 ? 112.614 120.012 23.202 1.00 19.33 272 LEU F O 1
ATOM 12931 N N . ALA F 1 273 ? 113.532 118.292 24.317 1.00 18.26 273 ALA F N 1
ATOM 12932 C CA . ALA F 1 273 ? 113.376 118.935 25.595 1.00 19.69 273 ALA F CA 1
ATOM 12933 C C . ALA F 1 273 ? 114.580 119.632 26.147 1.00 21.61 273 ALA F C 1
ATOM 12934 O O . ALA F 1 273 ? 114.459 120.575 26.966 1.00 22.13 273 ALA F O 1
ATOM 12936 N N . ASN F 1 274 ? 115.756 119.122 25.823 1.00 20.81 274 ASN F N 1
ATOM 12937 C CA . ASN F 1 274 ? 116.959 119.459 26.572 1.00 23.23 274 ASN F CA 1
ATOM 12938 C C . ASN F 1 274 ? 117.969 120.283 25.800 1.00 24.38 274 ASN F C 1
ATOM 12939 O O . ASN F 1 274 ? 118.930 120.740 26.409 1.00 26.02 274 ASN F O 1
ATOM 12944 N N . TYR F 1 275 ? 117.835 120.402 24.476 1.00 24.22 275 TYR F N 1
ATOM 12945 C CA . TYR F 1 275 ? 118.843 121.145 23.661 1.00 21.88 275 TYR F CA 1
ATOM 12946 C C . TYR F 1 275 ? 118.774 122.647 23.755 1.00 22.11 275 TYR F C 1
ATOM 12947 O O . TYR F 1 275 ? 117.727 123.234 23.521 1.00 22.55 275 TYR F O 1
ATOM 12956 N N . ARG F 1 276 ? 119.920 123.283 24.029 1.00 20.02 276 ARG F N 1
ATOM 12957 C CA . ARG F 1 276 ? 120.008 124.706 24.158 1.00 20.75 276 ARG F CA 1
ATOM 12958 C C . ARG F 1 276 ? 121.102 125.320 23.305 1.00 18.53 276 ARG F C 1
ATOM 12959 O O . ARG F 1 276 ? 121.647 126.364 23.659 1.00 18.96 276 ARG F O 1
ATOM 12967 N N . GLY F 1 277 ? 121.423 124.702 22.174 1.00 17.45 277 GLY F N 1
ATOM 12968 C CA . GLY F 1 277 ? 122.454 125.208 21.325 1.00 16.44 277 GLY F CA 1
ATOM 12969 C C . GLY F 1 277 ? 123.802 124.580 21.655 1.00 15.60 277 GLY F C 1
ATOM 12970 O O . GLY F 1 277 ? 123.954 123.907 22.653 1.00 14.41 277 GLY F O 1
ATOM 12971 N N . TYR F 1 278 ? 124.791 124.820 20.809 1.00 15.23 278 TYR F N 1
ATOM 12972 C CA . TYR F 1 278 ? 126.069 124.143 20.991 1.00 14.99 278 TYR F CA 1
ATOM 12973 C C . TYR F 1 278 ? 126.975 125.023 21.870 1.00 15.50 278 TYR F C 1
ATOM 12974 O O . TYR F 1 278 ? 127.839 125.789 21.389 1.00 16.51 278 TYR F O 1
ATOM 12983 N N . ILE F 1 279 ? 126.716 124.965 23.155 1.00 15.41 279 ILE F N 1
ATOM 12984 C CA . ILE F 1 279 ? 127.495 125.736 24.131 1.00 16.03 279 ILE F CA 1
ATOM 12985 C C . ILE F 1 279 ? 128.844 125.039 24.377 1.00 15.64 279 ILE F C 1
ATOM 12986 O O . ILE F 1 279 ? 128.879 123.837 24.646 1.00 15.59 279 ILE F O 1
ATOM 12991 N N . THR F 1 280 ? 129.957 125.767 24.248 1.00 14.80 280 THR F N 1
ATOM 12992 C CA . THR F 1 280 ? 131.266 125.127 24.317 1.00 14.44 280 THR F CA 1
ATOM 12993 C C . THR F 1 280 ? 131.908 125.285 25.682 1.00 14.35 280 THR F C 1
ATOM 12994 O O . THR F 1 280 ? 131.749 126.300 26.376 1.00 13.55 280 THR F O 1
ATOM 12998 N N . MET F 1 281 ? 132.687 124.299 26.067 1.00 14.12 281 MET F N 1
ATOM 12999 C CA . MET F 1 281 ? 133.433 124.330 27.355 1.00 15.04 281 MET F CA 1
ATOM 13000 C C . MET F 1 281 ? 134.477 125.474 27.378 1.00 14.94 281 MET F C 1
ATOM 13001 O O . MET F 1 281 ? 135.123 125.806 26.364 1.00 14.02 281 MET F O 1
ATOM 13006 N N . ARG F 1 282 ? 134.598 126.078 28.551 1.00 15.00 282 ARG F N 1
ATOM 13007 C CA . ARG F 1 282 ? 135.479 127.217 28.802 1.00 14.85 282 ARG F CA 1
ATOM 13008 C C . ARG F 1 282 ? 136.921 126.737 29.099 1.00 15.97 282 ARG F C 1
ATOM 13009 O O . ARG F 1 282 ? 137.268 125.585 28.780 1.00 17.11 282 ARG F O 1
#

Sequence (1561 aa):
ADFKFEPMRSLIYVDCVSEDYRPKLQRWIYKVHHIPDSISQFEPYVTKYAFYPSFPIPPQGDRFGYARMQLTEHHWLVSDLDPRLEIKAIAETFPMDVLVWQGQIPAAEGNPFIFAFLPMWWEKDLKGKGRTIEDGANYRFNMTIGFPEGVDKAEEGEKWLFEKVVPILQAAPECTRVLASAVKKDINGCVVMDWVLEIWFENQSGWYKVMVDDMKALEKPSWAQQDAFPFLKPYHNVCSAAVADYTPSNNLANYRGYITMMRADFKFEPMRSLIYVDCVSEDYRPKLQRWIYKVHHIPDSISQFEPYVTKYAFYPSSFPIPPQGDRFGYARMQLTEHHWLVSDLDPRLEIKAIAETFPMMDVLVWQGQIPAAAHAEGNPFIFAFLPMWWEKDLKGKGRTIEDGANYRFNMTIGFPEGVDKAEEGEKWLFEKVVPILQAAPECTRVLASAVKKDINGCVVMDWVLEIWFENQSGWYKVMVDDMKALEKPSWAQQDAFPFLKPYHNVCSAAVADYTPSNNLANYRGYITMRADFKFEPMRSLIYVDCVSEDYRPKLQRWIYKVHHIPDSISQFEPYVTKYAFYPSFPIPPQGDRFGYARMQLTEHHWLVSDLDPRLEIKAIAEETFPMDVLVWQGQIPAAAHTEGNPFIFAFLPMWWEKDLKGKGRTIEDGANYRFNMTIGFPEGVDKAEEGEKWLFEKVVPILQAAPECTRVLASAVKKDINGCVVMDWVLEIWFENQSGWYKVMVDDMKALEKPSWAQQDAFPFLKPYHNVCSAAVADYTPSNNLANYRGYITMMRADFKFEPMRSLIYVDCVSEDYRPKLQRWIYKVHHIPDSISQFEPYVTKYAFYPSSFPIPPQGDRFGYARMQLTEHHWLVSDLDPRLEIKAIAEETFPMMDVLVWQGQIPAAAEGNPFIFAFLPMWWEKDLKGKGRTIEDGANYRFNMTIGFPEGVDKAEGEKWLFEKVVPILQAAPECTRVLASAVKKDINGCVVMDWVLEIWFENQSGWYKVMVDDMKALEKPSWAQQDAFPFLKPYHNVCSAAVADYTPSNNLANYRGYITMRADFKFEPMRSLIYVDCVSEDYRPKLQRWIYKVHHIPDSISQFEPYVTKYAFYPSSFPIPPQGDRFGYARMQLTEHHWLVSDLDPRLEIKAIAEETFPMDVLVWQGQIPAAEGNPFIFAFLPMWWEKDLKGKGRTIEEDGANYRFNMTIGFPEGVDKAEEGEKWLFEKVVPILQAAPECTRVLASAVKKDINGCVVMDWVLEIWFENQSGWYKVMVDDMKALEKPSWAQQDAFPFLKPYHNVCSAAVADYTPSNNLANYRGYITMMRADFKFEPMRSLIYVDCVSEDYRPKLQRWIYKVHHIPDSISQFEPYVTKYAFYPSSFPIPPQGDRFGYARMQLTEHHWLVSDLDPRLEIKAIAEETFPMDVLVWQGQIPAAEGNPFIFAFLPMWWEKDLKGKGRTIEDGANYRFNMTIGFPEGVDKAEEGEKWLFEKVVPILQAAPECTRVLASAVKKDINGCVVMDWVLEIWFENQSGWYKVMVDDMKALEKPSWAQQDAFPFLKPYHNVCSAAVADYTPSNNLANYRGYITMR

Foldseek 3Di:
DDFDFAKWKKKWQFAFDDPVCVVVLVCCVQFFVLVQVCVLPVVFWPWWFWFAFDDQFVVSQQQLEHNGTMIMITGRGQCQPVVNVDDPDDGDDDPVNCCRRQVDPPVVTFDTAMFIFHPDFDDWQFQPPDDCVNDKKFKKKKWFAADPPDDVVVVVCCCVVPVVVLLRPQPQWRTKTKTATPCVRPNGRTGMMIIIIGPDSVSCCCRQPVSQVPDDQDPRFPDDGPVSDHHSHGMHIGTGIPDDQGRPVVRDDHDDDDD/DDFDFDKWKKKWQFAFPDPVCVVVLVCCVQFFVLVQVCVLDVVFWPWWFWFAFDDQFVVSQVQQEHNGTMIMITGRGFCQDVVNVDDPDHGDDDPLNQDRRFQDDPVPVVHGFDTAMFIFHPDFDDWLAQPPDDPVNDKKFKKKKWFAADPPDDPVVVVCCCVVPPSVLLRPQPQWNTKTKTATDCVRDNGRTGMIMIIIGRDSVSVCCRQPVSQVPDDQDPRFPDHGPVSHHHSHGMHIGTGIPDDQGRPVPRDDHDDDDD/DDFDFDKWKKKWQFAFPDPVCVVVLVCCVQFFVLVQVCLQPVVFWPWWFWFAFDDQFVVNLVQQEHNGTMIMITGRGFCQPVVNVDDPDHGDDDCVNQCRRQQDPDDDDCHGFDTAMFIFHPDFPDWDFQPPDDPVNDKKFKKKKWFAADPPDDVVVVVCCCVVPQVVLLVPQPQWRTKTKTATPCVRPNGRTGMIMIIIGPDSVSCCCRQPVSQVPDDQDPRFPDDTPVSDHHSHGMHIGTGIPDDQGRSVPRDDHDDDDD/DDFDFDKKKKKWQFAFPDPVCVVVLVCCVQAFVLVQPCVQCVVFWPWWFWFAFDDQFVVSQQQQEHNGTMIMITGRGFCQPPVNVDDPDDGDDDCVNQCRRQQDPVCPHGFDTAMFIFHPDFPDWQFQPPDDPVNDKKFKKKKWFAADPPDDVVVVVCCCVVPQVVLLVPQPQWNTKTKTATPCVRPNGRTGMMMIIIGRDSVSCCCRQPVSQVVDDQDPRFPDDTPVSDHHRHGMHIGTGIPDDCGRPVPRDDHDDDDD/DDFDFDKKKKKWQFAFDDPVCVVVLVCCVQFFVLVQVCLLDVVFWPWWFWFAFDDQFVVSQQQLEHNGTMIMITGRGFCQPVVNVDDPDDGDDDCVNQCRRQQDPDCVGFDTAMFIFHPDFPDWQFAPPDDPVNDKKFKKKKWFAADPPDDVVVVVCCCVVPQVVLLVPQPQWGTKTKTATPCVRPNGRTGMIMIIIGRDSVSCCCRQPVSQVPDDQDPRFPDDTPVSDHHSHGMHIGTGIPDDCGRPVVRDDHDDDDD/DDFDFDKKKKKWQFAFDDPVCVVVLVCCVQFFVLVQVCVLDVVFWPWWFWFAFDDQFVPSQQQLEHNGTMIMIIGRGQCQPPVNVDDPDDGDDDPCNQCRRQQDPCPHGFDTAMFIFHPDFPDWQFQPPDDPVNDKKFKKKKWFAADPPDDVVVVVCCCVPPQVVLLRPQPQWHTKTKTATPCVRPNGRTGMMMIIIGRDSVSVCCRQPVSQVPDDQDPRFPDDGPVSDHHSHGMHIGTGIPDDCGRSVPRDDHDDDDD

Organism: Eubacterium ramulus (NCBI:txid39490)

InterPro domains:
  IPR040518 Chalcone isomerase, N-terminal [PF18232] (6-106)

B-factor: mean 21.33, std 9.98, range [11.02, 96.79]

Solvent-accessible surface area: 53580 Å² total

Radius of gyration: 34.09 Å; Cα contacts (8 Å, |Δi|>4): 3570; chains: 6; bounding box: 102×103×102 Å

Nearest PDB structures (foldseek):
  4c9s-assembly1_C  TM=1.004E+00  e=7.566E-60  Eubacterium ramulus
  4c9t-assembly1_C  TM=1.004E+00  e=9.947E-58  Eubacterium ramulus
  4c9s-assembly1_B  TM=9.929E-01  e=9.811E-57  Eubacterium ramulus
  4d4f-assembly1_A  TM=9.954E-01  e=2.731E-56  Eubacterium ramulus
  4d4f-assembly1_C  TM=9.974E-01  e=4.989E-56  Eubacterium ramulus